Protein 1FFV (pdb70)

CATH classification: 3.10.20.30 (+1 more: 1.10.150.120)

Secondary structure (DSSP, 8-state):
-EEEEEEETTEEEEEEE-TT-BHHHIIIIIS--TTS----SSS-S-TTEEEETTEEEEGGGSBGGGGTT-EEE-GGGTSBTTBPPHHHHHHHHTT--SS-SSHHHHHHHHHHHHHH-SS--HHHHHHHTTT---SSS-SHHHHHHHHHHHHHHT-/-HHHHHHHHT-TT--PPPSSHHHHTTT----GGG---TT-EEEEEEE-SSSSEEEEEEE-HHHHHSTTEEEEE-HHHHGGGT-SEEE-TTS-EEESS--SEE-STT-EEEEEEESSHHHHHHHHHH-EEEEEE------HHHHTSTT---S-GGGTT--EETTEE-SSTTEEEEEEEE-HHHHHHHHHH-SEEEEEEEEE--B----SS--EEEEEEETTTTEEEEEE--S-HHHHHHHHHHHH---GGGEEEE----S--TTTTSS--HHHHHHHHHHHHHTS-EEEE--HHHHHHHSPEE--EEEEEEEEE-TT--EEEEEEEEEEE--SS------TT-TTTTGGGTTTTB--SEEEEEEEEE--SS--EES----SHHHHHHHHHHHHHHHHHHHT--TTHHHHHHBPPGGGPSEEPTTS-EE----HHHHHHHHHHHHTHHHHHHHHHHHHH-TT-SEEEEEEEEEEE--B----TTT-EETTEES-EEEEEEE-TTS-EEEEES---SSS-HHHHHHHHHHHHHT--GGGEEEE--BTTTSPP---S-TT-IIIIIHHHHHHHHHHHHHHHHHHHHHHTTS-GGGEEE-SSEEEESS-TT-EEEHHHHHHHHHH-PPTT--SSEEEEEEE--SS-B--EEEEEEEEEEETTT--EEEEEEEEEEE-BS-S-HHHHHHHHHHHHHHHHHHHHT----B-TT-PBPS-STTTS----TTTSPPPEEEE-----TTSTT-B---TTHHHHHHHHHHHHHHHHHHGGGT----PSP--HHHHHHHHHHTT---/--PPP-EEE--SSHHHHHHHHHHHGGGEEEESS-TTHHHHHHTTS---SEEEE-TT-GGG--EEEETTEEEEETT-BHHHHHH-HHHHHH-HHHHHHGGGSS-TTGGGT-BHHHHHHT--TT-SHHHHHHHTT-EEEEEETTEEEEEESTTTEEETTEES--TT-EEEEEEEEPPPTT-EEEEEEE-SSTTS--SEEEEEEEEEETTEEEEEEEEEESSSSS-EE-HHHHHTTBTSB--HHHHHHHHHHHHHT--PPPBTTB-HHHHHHHHHHHHHHHHHHHHHH--/-PEEEEEEETTEEEEEEE-TT-BHHHIIIIIS--TTS----SSS-S-TTEEEETTEEEEGGGSBGGG-TT-EEE-GGGTSBTTBPPHHHHHHHHTT--SS-SSHHHHHHHHHHHHHH-SS--HHHHHHHTTT---SSS-SHHHHHHHHHHHHHHT-/-HHHHHHHHT-TT--PPPSSHHHHTTT---BGGG---TT-EEEEEEE-SSSSEEEEEEE-HHHHHSTTEEEEE-HHHHGGGT-SEEE-TTSSEEESS-SSEE-STT-EEEEEEESSHHHHHHHHHH-EEEEEE------HHHHTSTT---S-GGGTT--EETTEE-SSTTEEEEEEEE-HHHHHHHHHH-SEEEEEEEEE--B----SS--EEEEEEETTTTEEEEEE--S-HHHHHHHHHHHH---GGGEEEE--B-S--TTTTSS--HHHHHHHHHHHHHTS-EEEE--HHHHHHHS-EE--EEEEEEEEE-TTS-EEEEEEEEEEE--SS----S-TT-TTTTGGGTTTTB--SSEEEEEEEE--SS-SEES----SHHHHHHHHHHHHHHHHHHTT--HHHHHHHHBPPGGGPSEEPTTS-EE----HHHHHHHHHHHHTHHHHHHHHHHHHHSTT-SEEEEEEEEEEE--B----TTT-EETTEES-EEEEEEE-TTS-EEEEES---SSS-HHHHHHHHHHHHHT--GGGEEEE--BTTTSPP---S-TT-IIIIIHHHHHHHHHHHHHHHHHHHHHHTTS-GGGEEE-SSEEEETTEEEEEEEHHHHHHHHHH---TT--SS-EEEEEE--SS-B--EEEEEEEEEEETTT--EEEEEEEEEEE-BS-S-HHHHHHHHHHHHHHHHHHHHT----B-TT-PBPS-STTTS----TTTSPPPEEEE-----TTSTT-B---TTHHHHHHHHHHHHHHHHHHGGGT----PSP--HHHHHHHHHHTT---/--PPP-EEE--SSHHHHHHHHHHHGGGEEEESS-TTHHHHHHTTS---SEEEE-TT-GGG--EEEETTEEEEETT-BHHHHHH-HHHHHH-HHHHHHGGGSS-HHHHTT-BHHHHHHT--TT-SHHHHHHHTT-EEEEEETTEEEEEESTTTEEETTEES--TT-EEEEEEEEPPPTT-EEEEEEE-SSTT---SEEEEEEEEEETTEEEEEEEEEESSSSS-EE-HHHHHTTBTSB--HHHHHHHHHHHHHH--PPPBTTB-HHHHHHHHHHHHHHHHHHHHHH--

Foldseek 3Di:
DDWAWAQELNRTDTDDDDQPAQQLCCCCPVVVVPLQDDDDQPQQAQSRWWAKQLRTDRSRPHTPVVRRVIYIYWLVNQADVNHHQLLVVLCVVLVVDDPSSSVRRLSNQLVRVCVVPLQDDLVSLCVSSRSHDDDPDPCPSSSRSSNRSSVVVVD/DLVVLLVQQCFFPAQDDFPPVVCVVVVNFDAFVVDDDVPEWEKDFQWAQFLKWFWDDKDQVQLCVQPFWDDKDFLVLVVVLPQQWAAFLQQWIGGLADDGMAQAGRDGHMMIIGRDPVSRVVSSVRIDTDTDGDAFFDDQVLCQDPPHDQRPPVCPPPQAGLAGGAPGNFWHYKDKFFDPVVQVVLQVPFPDKDKDKEAQFKFALLQVFFWKKKWAQAPVVRAIEIATQELFQQVVLVRCCVSRVRHSLRYKYFDGAARDPQFQHHDDHSQRVVQNVVNVVVNGIYIYGDDLLSSLAATAIAGGKTKMKMWGHHLVQATAEIEMEIEHEFESIANENEFSNCSQHVLVCLCWQFQHQGYMYMYIYGYGSGHGHHDGNQRNLLVSQLRNLLNSLLSCLVSVHDSLVSCLVGGDDQVCPLPAHSRGARAQGDHQNVQSVVQCVVVVVVVLVVVQVVQVVDLPRQKFKFKFKGWGKAWFAQFQQVRGHRVNHGQAKKKKWFAALQGAIEMEIQADDNPLRCQQLLLSLLSQLASGRSSRHGYDYGINNPHDHHRYDDSLNCCQHVVQNSNVFSNVLVVQLLVQFCVVLVHDSVQWDDRNFWIAGNPDRVRIAGSSRSSNCLQVPRDPPDHRGRMGMGIGRDPHTHMKIKMKMWMWMARLAQLDIDTPAIEIEIEFARGTHPNSLVVLLLVQLQVLCLSQAFAHWDADSSNHTPPSHCVRGDDDDPVRRDDYHYHYDHDFRPRGPRSGHGRNNNNNSGNNSSSQNRLQRSVSVLPRSGAHDRSYSVRSNVVCVVSVNHD/DDFDEAAEAEDQAQLVLLVCLVVQDPLEDECALCPVVVVCRRVPVDHRRYYYYDHNHCLLQDWDDDPQKIKGRQRQFLVCCLVPPCCCQFPVASNVVSPQAAHDVSRVRDGLNCLLQQQALLGDSLQVQQQQFKWWWKQHNVGIDIGTSQQQRDFHRDGPHDSSIDTTIIMGGGQDPQKFWDKDFDDPDRRGGGLKIKTWIFEDDPQATADIWIWMGQQARGIGTQVQLRVLGHPDGDDPVSLLSSLVSQLVPGDHDADPSHDNVVRSVVNSVNSSVTSVRRVVSGD/DWQWAWAAELNRTDTDTGDQPAQQLCCCCPVVVVVLQDDDDQPQQAQSNWKAKQLHTDRSRPHTPVVRRPIHIYWLVNQADPNHHQLLVVLCVVLVVDDPSRLPRRLSRQLVSLCVVPLQDDLVSQCVSSNSHDDDPDPCPSSSRSSNRSSVVVVD/DQVVLLVLQCFFPHQDDFPPPVCVVVVNFDAFVVDDDVPEWEKDFQWAQFLKWFWDDKDQVQLCVQPFWDDKFFLVLVVVLPQQWAAFLQQWIHGLADDGMAQGGRDGHMMIIGRDDVSRVVSSVRMDIDTDDDAFFDDLVLCQDPPHDQRCPVCPPPQAGLAGGADGNFWHYKDKFFDPVVQVVLQVDFPDKDKDKEWQFKFALQQVFFWKKKWAQAPVVRAIEMETQEQFFLVVLVRCCVSRVRHSLRYKYFHTAARDCQQQHHIDHSRNVVQNSVNVVVNGIYIYGDDLLSSLAATAIAGGKTKMKMFGDHLVLATAEIEMEIEHEFESIANENEFNNCSQHVLVCLVWQFAHQGYMYMYIYGYGSGHGHHDGNQRNLLVSQLRNLLNSLLSCLVSVHDSLVSCLNGGCDQVCPLPQHSRGARAQGDHQVVQSVVVCVVVVVVVLVVVQVVLVPDLPNQKFKFKFKGWGKAWFAQFQQVRGDRVNHGQAKKKKWFAALQGFIEMEIQADDNPLRCQQLLLSLLSQLASGRSSRYGYDYGISNPHDHHRYDDSLNCCQHVVQNSNVFSVVLVVQLLVQFCVVLVHDSVLWDDRRFWTAGNPDRPRIAGSSNSSNCLQVPRDPPDHRGGMGMGIGRDPHTHMKIKMKMWMWIARLAQLAIDTPAIEIEIEFARGTHVVSLVVLLLVQLQVLCLSQAFAHFDAPSSNHTPPSHCVRGDHDDPVRRDDYHYHYDHIFRVRGPRRGGRPNNVNNSGNNSRSQNRLQSSCSVLPRSGDHDNSYSVRSNVVCVVSVNRD/DDFDAAAEAEDAEQVVLLVCLVVQDPLEDECALCPVVVVCRRVPVDHRRYYYYDHNYVLLQDWDDDDQKIKGRQSAFLQCCLVPPCCCQFPVQSNVVSPQAADPVSRRRDGLNCLLLQQALLGDSLQVQQQQFKWWWKQHPVGIDIGTSVQQRDFHSDGPDDSSIDTTIMMGGGADPQKFWFKFFDDPDGRGGGLKMKIKIWADDPQATADIWIWIGQQHRGIGTLPVLRVLGHRGGDDPVSQLSSLVSQLVPGDHDDDPSHHNVVSSNVNSVNSSVGVVRRVVSGD

Nearest PDB structures (foldseek):
  1ffv-assembly1_F  TM=1.003E+00  e=1.567E-63  Hydrogenophaga pseudoflava
  1ffu-assembly1_F  TM=1.002E+00  e=3.130E-63  Hydrogenophaga pseudoflava
  1n60-assembly1_C  TM=9.886E-01  e=4.063E-43  Afipia carboxidovorans OM5
  1zxi-assembly1_F  TM=9.904E-01  e=2.683E-42  Afipia carboxidovorans OM5
  8uem-assembly1_E  TM=9.314E-01  e=3.978E-34  Mycolicibacterium smegmatis MC2 155

Organism: Hydrogenophaga pseudoflava (NCBI:txid47421)

Radius of gyration: 44.2 Å; Cα contacts (8 Å, |Δi|>4): 6588; chains: 6; bounding box: 109×116×133 Å

Structure (mmCIF, N/CA/C/O backbone):
data_1FFV
#
_entry.id   1FFV
#
_cell.length_a   86.373
_cell.length_b   193.793
_cell.length_c   218.755
_cell.angle_alpha   90.00
_cell.angle_beta   90.00
_cell.angle_gamma   90.00
#
_symmetry.space_group_name_H-M   'P 21 21 21'
#
loop_
_entity.id
_entity.type
_entity.pdbx_description
1 polymer 'CUTS, IRON-SULFUR PROTEIN OF CARBON MONOXIDE DEHYDROGENASE'
2 polymer 'CUTL, MOLYBDOPROTEIN OF CARBON MONOXIDE DEHYDROGENASE'
3 polymer 'CUTM, FLAVOPROTEIN OF CARBON MONOXIDE DEHYDROGENASE'
4 non-polymer 'FE2/S2 (INORGANIC) CLUSTER'
5 non-polymer '(MOLYBDOPTERIN-CYTOSINE DINUCLEOTIDE-S,S)-DIOXO-AQUA-MOLYBDENUM(V)'
6 non-polymer 'FLAVIN-ADENINE DINUCLEOTIDE'
7 water water
#
loop_
_atom_site.group_PDB
_atom_site.id
_atom_site.type_symbol
_atom_site.label_atom_id
_atom_site.label_alt_id
_atom_site.label_comp_id
_atom_site.label_asym_id
_atom_site.label_entity_id
_atom_site.label_seq_id
_atom_site.pdbx_PDB_ins_code
_atom_site.Cartn_x
_atom_site.Cartn_y
_atom_site.Cartn_z
_atom_site.occupancy
_atom_site.B_iso_or_equiv
_atom_site.auth_seq_id
_atom_site.auth_comp_id
_atom_site.auth_asym_id
_atom_site.auth_atom_id
_atom_site.pdbx_PDB_model_num
ATOM 1 N N . LYS A 1 3 ? 28.686 49.852 102.637 1.00 41.23 3 LYS A N 1
ATOM 2 C CA . LYS A 1 3 ? 27.688 50.179 101.630 1.00 41.61 3 LYS A CA 1
ATOM 3 C C . LYS A 1 3 ? 26.607 49.114 101.493 1.00 40.92 3 LYS A C 1
ATOM 4 O O . LYS A 1 3 ? 26.876 47.913 101.600 1.00 40.95 3 LYS A O 1
ATOM 10 N N . LYS A 1 4 ? 25.375 49.570 101.286 1.00 40.26 4 LYS A N 1
ATOM 11 C CA . LYS A 1 4 ? 24.243 48.671 101.119 1.00 39.70 4 LYS A CA 1
ATOM 12 C C . LYS A 1 4 ? 23.705 48.707 99.701 1.00 39.37 4 LYS A C 1
ATOM 13 O O . LYS A 1 4 ? 23.484 49.780 99.139 1.00 39.53 4 LYS A O 1
ATOM 19 N N . ILE A 1 5 ? 23.540 47.527 99.111 1.00 38.74 5 ILE A N 1
ATOM 20 C CA . ILE A 1 5 ? 23.005 47.407 97.763 1.00 38.46 5 ILE A CA 1
ATOM 21 C C . ILE A 1 5 ? 21.495 47.462 97.877 1.00 38.15 5 ILE A C 1
ATOM 22 O O . ILE A 1 5 ? 20.894 46.662 98.594 1.00 38.33 5 ILE A O 1
ATOM 27 N N . ILE A 1 6 ? 20.883 48.403 97.172 1.00 37.75 6 ILE A N 1
ATOM 28 C CA . ILE A 1 6 ? 19.437 48.548 97.211 1.00 37.22 6 ILE A CA 1
ATOM 29 C C . ILE A 1 6 ? 18.861 48.534 95.807 1.00 37.31 6 ILE A C 1
ATOM 30 O O . ILE A 1 6 ? 19.578 48.708 94.821 1.00 37.29 6 ILE A O 1
ATOM 35 N N . THR A 1 7 ? 17.556 48.322 95.727 1.00 37.38 7 THR A N 1
ATOM 36 C CA . THR A 1 7 ? 16.860 48.327 94.455 1.00 37.63 7 THR A CA 1
ATOM 37 C C . THR A 1 7 ? 15.667 49.249 94.632 1.00 37.47 7 THR A C 1
ATOM 38 O O . THR A 1 7 ? 14.729 48.932 95.365 1.00 37.89 7 THR A O 1
ATOM 42 N N . VAL A 1 8 ? 15.739 50.420 94.013 1.00 37.12 8 VAL A N 1
ATOM 43 C CA . VAL A 1 8 ? 14.665 51.394 94.102 1.00 36.90 8 VAL A CA 1
ATOM 44 C C . VAL A 1 8 ? 13.987 51.537 92.754 1.00 37.17 8 VAL A C 1
ATOM 45 O O . VAL A 1 8 ? 14.653 51.644 91.730 1.00 37.37 8 VAL A O 1
ATOM 49 N N . ASN A 1 9 ? 12.662 51.548 92.764 1.00 37.45 9 ASN A N 1
ATOM 50 C CA . ASN A 1 9 ? 11.884 51.730 91.548 1.00 37.86 9 ASN A CA 1
ATOM 51 C C . ASN A 1 9 ? 11.694 53.235 91.389 1.00 37.01 9 ASN A C 1
ATOM 52 O O . ASN A 1 9 ? 10.867 53.821 92.087 1.00 36.88 9 ASN A O 1
ATOM 57 N N . VAL A 1 10 ? 12.476 53.863 90.513 1.00 36.14 10 VAL A N 1
ATOM 58 C CA . VAL A 1 10 ? 12.362 55.305 90.299 1.00 35.20 10 VAL A CA 1
ATOM 59 C C . VAL A 1 10 ? 11.691 55.612 88.975 1.00 35.37 10 VAL A C 1
ATOM 60 O O . VAL A 1 10 ? 12.242 55.345 87.906 1.00 35.28 10 VAL A O 1
ATOM 64 N N . ASN A 1 11 ? 10.497 56.186 89.058 1.00 35.32 11 ASN A N 1
ATOM 65 C CA . ASN A 1 11 ? 9.726 56.537 87.876 1.00 35.67 11 ASN A CA 1
ATOM 66 C C . ASN A 1 11 ? 9.459 55.317 86.989 1.00 36.04 11 ASN A C 1
ATOM 67 O O . ASN A 1 11 ? 9.574 55.384 85.761 1.00 35.83 11 ASN A O 1
ATOM 72 N N . GLY A 1 12 ? 9.124 54.201 87.634 1.00 36.46 12 GLY A N 1
ATOM 73 C CA . GLY A 1 12 ? 8.805 52.978 86.923 1.00 37.47 12 GLY A CA 1
ATOM 74 C C . GLY A 1 12 ? 9.954 52.076 86.519 1.00 38.23 12 GLY A C 1
ATOM 75 O O . GLY A 1 12 ? 9.721 50.967 86.033 1.00 38.41 12 GLY A O 1
ATOM 76 N N . LYS A 1 13 ? 11.186 52.529 86.725 1.00 38.97 13 LYS A N 1
ATOM 77 C CA . LYS A 1 13 ? 12.354 51.738 86.358 1.00 39.49 13 LYS A CA 1
ATOM 78 C C . LYS A 1 13 ? 13.150 51.318 87.580 1.00 39.33 13 LYS A C 1
ATOM 79 O O . LYS A 1 13 ? 13.418 52.125 88.469 1.00 38.87 13 LYS A O 1
ATOM 85 N N . ALA A 1 14 ? 13.522 50.043 87.614 1.00 39.33 14 ALA A N 1
ATOM 86 C CA . ALA A 1 14 ? 14.291 49.488 88.718 1.00 39.09 14 ALA A CA 1
ATOM 87 C C . ALA A 1 14 ? 15.738 49.994 88.685 1.00 38.99 14 ALA A C 1
ATOM 88 O O . ALA A 1 14 ? 16.377 50.015 87.633 1.00 38.62 14 ALA A O 1
ATOM 90 N N . GLN A 1 15 ? 16.230 50.419 89.847 1.00 38.86 15 GLN A N 1
ATOM 91 C CA . GLN A 1 15 ? 17.586 50.932 89.985 1.00 38.83 15 GLN A CA 1
ATOM 92 C C . GLN A 1 15 ? 18.323 50.231 91.114 1.00 39.07 15 GLN A C 1
ATOM 93 O O . GLN A 1 15 ? 18.058 50.481 92.294 1.00 39.30 15 GLN A O 1
ATOM 99 N N . GLU A 1 16 ? 19.243 49.343 90.756 1.00 38.99 16 GLU A N 1
ATOM 100 C CA . GLU A 1 16 ? 20.026 48.635 91.758 1.00 39.29 16 GLU A CA 1
ATOM 101 C C . GLU A 1 16 ? 21.339 49.389 91.914 1.00 38.60 16 GLU A C 1
ATOM 102 O O . GLU A 1 16 ? 22.135 49.459 90.983 1.00 38.61 16 GLU A O 1
ATOM 108 N N . LYS A 1 17 ? 21.544 49.973 93.089 1.00 38.11 17 LYS A N 1
ATOM 109 C CA . LYS A 1 17 ? 22.742 50.760 93.361 1.00 37.53 17 LYS A CA 1
ATOM 110 C C . LYS A 1 17 ? 23.344 50.446 94.718 1.00 37.27 17 LYS A C 1
ATOM 111 O O . LYS A 1 17 ? 22.655 49.954 95.613 1.00 37.26 17 LYS A O 1
ATOM 117 N N . ALA A 1 18 ? 24.636 50.736 94.855 1.00 36.98 18 ALA A N 1
ATOM 118 C CA . ALA A 1 18 ? 25.359 50.549 96.110 1.00 36.84 18 ALA A CA 1
ATOM 119 C C . ALA A 1 18 ? 25.436 51.948 96.730 1.00 36.73 18 ALA A C 1
ATOM 120 O O . ALA A 1 18 ? 25.996 52.873 96.133 1.00 36.91 18 ALA A O 1
ATOM 122 N N . VAL A 1 19 ? 24.848 52.109 97.912 1.00 36.52 19 VAL A N 1
ATOM 123 C CA . VAL A 1 19 ? 24.815 53.411 98.571 1.00 35.95 19 VAL A CA 1
ATOM 124 C C . VAL A 1 19 ? 25.384 53.441 99.983 1.00 35.70 19 VAL A C 1
ATOM 125 O O . VAL A 1 19 ? 25.405 52.427 100.680 1.00 35.36 19 VAL A O 1
ATOM 129 N N . GLU A 1 20 ? 25.897 54.604 100.372 1.00 35.78 20 GLU A N 1
ATOM 130 C CA . GLU A 1 20 ? 26.415 54.805 101.719 1.00 35.73 20 GLU A CA 1
ATOM 131 C C . GLU A 1 20 ? 25.189 55.174 102.524 1.00 34.41 20 GLU A C 1
ATOM 132 O O . GLU A 1 20 ? 24.377 55.981 102.078 1.00 34.59 20 GLU A O 1
ATOM 138 N N . PRO A 1 21 ? 25.037 54.590 103.721 1.00 33.17 21 PRO A N 1
ATOM 139 C CA . PRO A 1 21 ? 23.892 54.855 104.599 1.00 31.93 21 PRO A CA 1
ATOM 140 C C . PRO A 1 21 ? 23.554 56.339 104.809 1.00 30.67 21 PRO A C 1
ATOM 141 O O . PRO A 1 21 ? 22.378 56.717 104.779 1.00 30.39 21 PRO A O 1
ATOM 145 N N . ARG A 1 22 ? 24.575 57.180 104.959 1.00 28.91 22 ARG A N 1
ATOM 146 C CA . ARG A 1 22 ? 24.354 58.604 105.184 1.00 27.83 22 ARG A CA 1
ATOM 147 C C . ARG A 1 22 ? 23.872 59.408 103.978 1.00 27.76 22 ARG A C 1
ATOM 148 O O . ARG A 1 22 ? 23.513 60.579 104.124 1.00 28.06 22 ARG A O 1
ATOM 156 N N . THR A 1 23 ? 23.846 58.795 102.799 1.00 27.45 23 THR A N 1
ATOM 157 C CA . THR A 1 23 ? 23.415 59.508 101.598 1.00 27.01 23 THR A CA 1
ATOM 158 C C . THR A 1 23 ? 21.934 59.859 101.607 1.00 26.50 23 THR A C 1
ATOM 159 O O . THR A 1 23 ? 21.075 58.979 101.604 1.00 26.86 23 THR A O 1
ATOM 163 N N . LEU A 1 24 ? 21.653 61.156 101.634 1.00 25.70 24 LEU A N 1
ATOM 164 C CA . LEU A 1 24 ? 20.288 61.676 101.618 1.00 24.77 24 LEU A CA 1
ATOM 165 C C . LEU A 1 24 ? 19.647 61.325 100.268 1.00 24.10 24 LEU A C 1
ATOM 166 O O . LEU A 1 24 ? 20.303 61.405 99.225 1.00 23.92 24 LEU A O 1
ATOM 171 N N . LEU A 1 25 ? 18.375 60.937 100.282 1.00 23.29 25 LEU A N 1
ATOM 172 C CA . LEU A 1 25 ? 17.685 60.576 99.043 1.00 22.63 25 LEU A CA 1
ATOM 173 C C . LEU A 1 25 ? 17.768 61.666 97.977 1.00 22.52 25 LEU A C 1
ATOM 174 O O . LEU A 1 25 ? 17.897 61.366 96.791 1.00 22.71 25 LEU A O 1
ATOM 179 N N . ILE A 1 26 ? 17.702 62.926 98.399 1.00 22.44 26 ILE A N 1
ATOM 180 C CA . ILE A 1 26 ? 17.773 64.047 97.468 1.00 22.48 26 ILE A CA 1
ATOM 181 C C . ILE A 1 26 ? 19.075 64.049 96.653 1.00 22.71 26 ILE A C 1
ATOM 182 O O . ILE A 1 26 ? 19.057 64.348 95.453 1.00 23.09 26 ILE A O 1
ATOM 187 N N . HIS A 1 27 ? 20.191 63.702 97.296 1.00 22.68 27 HIS A N 1
ATOM 188 C CA . HIS A 1 27 ? 21.486 63.659 96.612 1.00 22.28 27 HIS A CA 1
ATOM 189 C C . HIS A 1 27 ? 21.611 62.415 95.748 1.00 22.89 27 HIS A C 1
ATOM 190 O O . HIS A 1 27 ? 22.277 62.432 94.711 1.00 22.83 27 HIS A O 1
ATOM 197 N N . PHE A 1 28 ? 20.980 61.329 96.186 1.00 23.11 28 PHE A N 1
ATOM 198 C CA . PHE A 1 28 ? 20.993 60.086 95.428 1.00 23.61 28 PHE A CA 1
ATOM 199 C C . PHE A 1 28 ? 20.287 60.338 94.086 1.00 24.18 28 PHE A C 1
ATOM 200 O O . PHE A 1 28 ? 20.799 59.963 93.023 1.00 24.14 28 PHE A O 1
ATOM 208 N N . LEU A 1 29 ? 19.125 60.994 94.137 1.00 24.40 29 LEU A N 1
ATOM 209 C CA . LEU A 1 29 ? 18.356 61.299 92.927 1.00 24.31 29 LEU A CA 1
ATOM 210 C C . LEU A 1 29 ? 19.092 62.290 92.020 1.00 24.13 29 LEU A C 1
ATOM 211 O O . LEU A 1 29 ? 19.208 62.091 90.809 1.00 24.10 29 LEU A O 1
ATOM 216 N N . ARG A 1 30 ? 19.588 63.364 92.612 1.00 24.04 30 ARG A N 1
ATOM 217 C CA . ARG A 1 30 ? 20.276 64.386 91.847 1.00 24.30 30 ARG A CA 1
ATOM 218 C C . ARG A 1 30 ? 21.665 64.011 91.335 1.00 24.76 30 ARG A C 1
ATOM 219 O O . ARG A 1 30 ? 22.000 64.291 90.182 1.00 24.70 30 ARG A O 1
ATOM 227 N N . GLU A 1 31 ? 22.460 63.377 92.195 1.00 25.37 31 GLU A N 1
ATOM 228 C CA . GLU A 1 31 ? 23.843 63.026 91.872 1.00 25.72 31 GLU A CA 1
ATOM 229 C C . GLU A 1 31 ? 24.075 61.693 91.202 1.00 26.20 31 GLU A C 1
ATOM 230 O O . GLU A 1 31 ? 24.913 61.596 90.302 1.00 26.65 31 GLU A O 1
ATOM 236 N N . GLU A 1 32 ? 23.381 60.657 91.662 1.00 26.40 32 GLU A N 1
ATOM 237 C CA . GLU A 1 32 ? 23.545 59.335 91.080 1.00 26.58 32 GLU A CA 1
ATOM 238 C C . GLU A 1 32 ? 22.689 59.123 89.831 1.00 26.54 32 GLU A C 1
ATOM 239 O O . GLU A 1 32 ? 23.170 58.597 88.830 1.00 26.48 32 GLU A O 1
ATOM 245 N N . LEU A 1 33 ? 21.425 59.535 89.883 1.00 26.23 33 LEU A N 1
ATOM 246 C CA . LEU A 1 33 ? 20.527 59.334 88.754 1.00 25.82 33 LEU A CA 1
ATOM 247 C C . LEU A 1 33 ? 20.385 60.538 87.841 1.00 25.68 33 LEU A C 1
ATOM 248 O O . LEU A 1 33 ? 19.780 60.431 86.774 1.00 25.73 33 LEU A O 1
ATOM 253 N N . ASN A 1 34 ? 20.955 61.672 88.245 1.00 25.21 34 ASN A N 1
ATOM 254 C CA . ASN A 1 34 ? 20.865 62.905 87.467 1.00 25.20 34 ASN A CA 1
ATOM 255 C C . ASN A 1 34 ? 19.415 63.402 87.271 1.00 24.75 34 ASN A C 1
ATOM 256 O O . ASN A 1 34 ? 19.060 63.967 86.233 1.00 24.03 34 ASN A O 1
ATOM 261 N N . LEU A 1 35 ? 18.582 63.151 88.277 1.00 24.41 35 LEU A N 1
ATOM 262 C CA . LEU A 1 35 ? 17.195 63.589 88.276 1.00 24.21 35 LEU A CA 1
ATOM 263 C C . LEU A 1 35 ? 17.242 64.889 89.063 1.00 23.86 35 LEU A C 1
ATOM 264 O O . LEU A 1 35 ? 16.892 64.957 90.243 1.00 24.06 35 LEU A O 1
ATOM 269 N N . THR A 1 36 ? 17.710 65.920 88.375 1.00 23.78 36 THR A N 1
ATOM 270 C CA . THR A 1 36 ? 17.902 67.239 88.947 1.00 23.31 36 THR A CA 1
ATOM 271 C C . THR A 1 36 ? 16.685 68.164 89.065 1.00 23.13 36 THR A C 1
ATOM 272 O O . THR A 1 36 ? 16.830 69.359 89.361 1.00 22.69 36 THR A O 1
ATOM 276 N N . GLY A 1 37 ? 15.491 67.606 88.873 1.00 22.80 37 GLY A N 1
ATOM 277 C CA . GLY A 1 37 ? 14.271 68.392 89.011 1.00 22.34 37 GLY A CA 1
ATOM 278 C C . GLY A 1 37 ? 14.082 68.757 90.477 1.00 22.30 37 GLY A C 1
ATOM 279 O O . GLY A 1 37 ? 13.804 69.912 90.818 1.00 22.25 37 GLY A O 1
ATOM 280 N N . ALA A 1 38 ? 14.231 67.762 91.349 1.00 21.99 38 ALA A N 1
ATOM 281 C CA . ALA A 1 38 ? 14.115 67.972 92.785 1.00 21.75 38 ALA A CA 1
ATOM 282 C C . ALA A 1 38 ? 15.248 68.907 93.201 1.00 21.96 38 ALA A C 1
ATOM 283 O O . ALA A 1 38 ? 16.392 68.756 92.744 1.00 21.67 38 ALA A O 1
ATOM 285 N N . HIS A 1 39 ? 14.924 69.875 94.056 1.00 21.94 39 HIS A N 1
ATOM 286 C CA . HIS A 1 39 ? 15.897 70.857 94.516 1.00 22.47 39 HIS A CA 1
ATOM 287 C C . HIS A 1 39 ? 16.112 70.886 96.024 1.00 22.73 39 HIS A C 1
ATOM 288 O O . HIS A 1 39 ? 15.401 70.225 96.787 1.00 23.52 39 HIS A O 1
ATOM 295 N N . ILE A 1 40 ? 17.100 71.675 96.437 1.00 22.65 40 ILE A N 1
ATOM 296 C CA . ILE A 1 40 ? 17.443 71.861 97.842 1.00 22.68 40 ILE A CA 1
ATOM 297 C C . ILE A 1 40 ? 17.335 73.357 98.137 1.00 22.80 40 ILE A C 1
ATOM 298 O O . ILE A 1 40 ? 17.923 74.172 97.426 1.00 23.31 40 ILE A O 1
ATOM 303 N N . GLY A 1 41 ? 16.589 73.711 99.181 1.00 22.93 41 GLY A N 1
ATOM 304 C CA . GLY A 1 41 ? 16.430 75.110 99.543 1.00 22.87 41 GLY A CA 1
ATOM 305 C C . GLY A 1 41 ? 16.681 75.386 101.014 1.00 23.34 41 GLY A C 1
ATOM 306 O O . GLY A 1 41 ? 16.642 76.542 101.451 1.00 23.49 41 GLY A O 1
ATOM 307 N N . CYS A 1 42 ? 16.960 74.334 101.779 1.00 23.52 42 CYS A N 1
ATOM 308 C CA . CYS A 1 42 ? 17.204 74.468 103.209 1.00 24.26 42 CYS A CA 1
ATOM 309 C C . CYS A 1 42 ? 17.812 73.191 103.751 1.00 24.63 42 CYS A C 1
ATOM 310 O O . CYS A 1 42 ? 17.825 72.170 103.062 1.00 24.84 42 CYS A O 1
ATOM 313 N N . GLU A 1 43 ? 18.305 73.250 104.989 1.00 25.04 43 GLU A N 1
ATOM 314 C CA . GLU A 1 43 ? 18.909 72.086 105.645 1.00 25.67 43 GLU A CA 1
ATOM 315 C C . GLU A 1 43 ? 18.133 71.703 106.898 1.00 25.82 43 GLU A C 1
ATOM 316 O O . GLU A 1 43 ? 18.504 70.763 107.604 1.00 26.45 43 GLU A O 1
ATOM 322 N N . THR A 1 44 ? 17.031 72.412 107.138 1.00 25.79 44 THR A N 1
ATOM 323 C CA . THR A 1 44 ? 16.185 72.203 108.307 1.00 25.63 44 THR A CA 1
ATOM 324 C C . THR A 1 44 ? 14.858 71.473 108.055 1.00 25.99 44 THR A C 1
ATOM 325 O O . THR A 1 44 ? 14.053 71.322 108.979 1.00 25.83 44 THR A O 1
ATOM 329 N N . SER A 1 45 ? 14.624 71.058 106.808 1.00 25.45 45 SER A N 1
ATOM 330 C CA . SER A 1 45 ? 13.415 70.329 106.406 1.00 25.33 45 SER A CA 1
ATOM 331 C C . SER A 1 45 ? 12.127 71.155 106.262 1.00 25.33 45 SER A C 1
ATOM 332 O O . SER A 1 45 ? 11.028 70.597 106.298 1.00 25.41 45 SER A O 1
ATOM 335 N N . HIS A 1 46 ? 12.261 72.459 106.033 1.00 25.23 46 HIS A N 1
ATOM 336 C CA . HIS A 1 46 ? 11.106 73.344 105.889 1.00 25.00 46 HIS A CA 1
ATOM 337 C C . HIS A 1 46 ? 10.586 73.624 104.473 1.00 25.17 46 HIS A C 1
ATOM 338 O O . HIS A 1 46 ? 9.377 73.584 104.242 1.00 24.46 46 HIS A O 1
ATOM 345 N N . CYS A 1 47 ? 11.492 73.934 103.546 1.00 24.93 47 CYS A N 1
ATOM 346 C CA . CYS A 1 47 ? 11.104 74.333 102.192 1.00 25.05 47 CYS A CA 1
ATOM 347 C C . CYS A 1 47 ? 10.283 73.395 101.315 1.00 25.07 47 CYS A C 1
ATOM 348 O O . CYS A 1 47 ? 9.361 73.851 100.622 1.00 24.95 47 CYS A O 1
ATOM 351 N N . GLY A 1 48 ? 10.618 72.107 101.331 1.00 24.46 48 GLY A N 1
ATOM 352 C CA . GLY A 1 48 ? 9.888 71.137 100.537 1.00 24.14 48 GLY A CA 1
ATOM 353 C C . GLY A 1 48 ? 10.203 71.116 99.051 1.00 24.48 48 GLY A C 1
ATOM 354 O O . GLY A 1 48 ? 9.467 70.509 98.272 1.00 24.64 48 GLY A O 1
ATOM 355 N N . ALA A 1 49 ? 11.297 71.757 98.648 1.00 24.51 49 ALA A N 1
ATOM 356 C CA . ALA A 1 49 ? 11.689 71.793 97.233 1.00 24.41 49 ALA A CA 1
ATOM 357 C C . ALA A 1 49 ? 12.232 70.442 96.787 1.00 24.41 49 ALA A C 1
ATOM 358 O O . ALA A 1 49 ? 12.436 70.203 95.594 1.00 24.88 49 ALA A O 1
ATOM 360 N N . CYS A 1 50 ? 12.418 69.554 97.758 1.00 24.30 50 CYS A N 1
ATOM 361 C CA . CYS A 1 50 ? 12.957 68.214 97.548 1.00 23.97 50 CYS A CA 1
ATOM 362 C C . CYS A 1 50 ? 11.870 67.127 97.578 1.00 23.57 50 CYS A C 1
ATOM 363 O O . CYS A 1 50 ? 12.166 65.922 97.507 1.00 22.32 50 CYS A O 1
ATOM 366 N N . THR A 1 51 ? 10.622 67.559 97.732 1.00 23.07 51 THR A N 1
ATOM 367 C CA . THR A 1 51 ? 9.491 66.644 97.786 1.00 23.18 51 THR A CA 1
ATOM 368 C C . THR A 1 51 ? 9.371 65.703 96.588 1.00 23.60 51 THR A C 1
ATOM 369 O O . THR A 1 51 ? 9.412 66.133 95.433 1.00 23.42 51 THR A O 1
ATOM 373 N N . VAL A 1 52 ? 9.243 64.414 96.888 1.00 24.09 52 VAL A N 1
ATOM 374 C CA . VAL A 1 52 ? 9.044 63.362 95.893 1.00 24.85 52 VAL A CA 1
ATOM 375 C C . VAL A 1 52 ? 7.970 62.438 96.469 1.00 25.56 52 VAL A C 1
ATOM 376 O O . VAL A 1 52 ? 7.658 62.518 97.653 1.00 26.03 52 VAL A O 1
ATOM 380 N N . ASP A 1 53 ? 7.377 61.590 95.637 1.00 26.53 53 ASP A N 1
ATOM 381 C CA . ASP A 1 53 ? 6.345 60.663 96.109 1.00 27.16 53 ASP A CA 1
ATOM 382 C C . ASP A 1 53 ? 7.025 59.325 96.395 1.00 27.66 53 ASP A C 1
ATOM 383 O O . ASP A 1 53 ? 7.715 58.774 95.534 1.00 28.09 53 ASP A O 1
ATOM 388 N N . ILE A 1 54 ? 6.906 58.854 97.633 1.00 27.77 54 ILE A N 1
ATOM 389 C CA . ILE A 1 54 ? 7.515 57.591 98.029 1.00 27.81 54 ILE A CA 1
ATOM 390 C C . ILE A 1 54 ? 6.465 56.676 98.629 1.00 27.89 54 ILE A C 1
ATOM 391 O O . ILE A 1 54 ? 5.866 56.998 99.649 1.00 28.33 54 ILE A O 1
ATOM 396 N N . ASP A 1 55 ? 6.264 55.529 97.995 1.00 28.07 55 ASP A N 1
ATOM 397 C CA . ASP A 1 55 ? 5.304 54.540 98.462 1.00 28.23 55 ASP A CA 1
ATOM 398 C C . ASP A 1 55 ? 3.942 55.162 98.767 1.00 27.99 55 ASP A C 1
ATOM 399 O O . ASP A 1 55 ? 3.398 54.995 99.858 1.00 27.72 55 ASP A O 1
ATOM 404 N N . GLY A 1 56 ? 3.438 55.926 97.801 1.00 27.71 56 GLY A N 1
ATOM 405 C CA . GLY A 1 56 ? 2.142 56.565 97.934 1.00 27.57 56 GLY A CA 1
ATOM 406 C C . GLY A 1 56 ? 2.034 57.834 98.761 1.00 27.76 56 GLY A C 1
ATOM 407 O O . GLY A 1 56 ? 0.923 58.346 98.922 1.00 27.93 56 GLY A O 1
ATOM 408 N N . ARG A 1 57 ? 3.153 58.361 99.264 1.00 27.36 57 ARG A N 1
ATOM 409 C CA . ARG A 1 57 ? 3.122 59.581 100.085 1.00 27.23 57 ARG A CA 1
ATOM 410 C C . ARG A 1 57 ? 4.176 60.643 99.723 1.00 26.90 57 ARG A C 1
ATOM 411 O O . ARG A 1 57 ? 5.296 60.313 99.314 1.00 27.20 57 ARG A O 1
ATOM 419 N N . SER A 1 58 ? 3.836 61.913 99.946 1.00 26.39 58 SER A N 1
ATOM 420 C CA . SER A 1 58 ? 4.762 63.026 99.694 1.00 25.83 58 SER A CA 1
ATOM 421 C C . SER A 1 58 ? 5.778 63.025 100.828 1.00 25.38 58 SER A C 1
ATOM 422 O O . SER A 1 58 ? 5.404 63.002 102.002 1.00 25.27 58 SER A O 1
ATOM 425 N N . VAL A 1 59 ? 7.056 63.072 100.472 1.00 24.95 59 VAL A N 1
ATOM 426 C CA . VAL A 1 59 ? 8.137 63.054 101.447 1.00 24.60 59 VAL A CA 1
ATOM 427 C C . VAL A 1 59 ? 9.257 64.011 101.026 1.00 24.85 59 VAL A C 1
ATOM 428 O O . VAL A 1 59 ? 9.562 64.137 99.838 1.00 24.85 59 VAL A O 1
ATOM 432 N N . LYS A 1 60 ? 9.831 64.718 101.997 1.00 24.60 60 LYS A N 1
ATOM 433 C CA . LYS A 1 60 ? 10.937 65.625 101.725 1.00 24.25 60 LYS A CA 1
ATOM 434 C C . LYS A 1 60 ? 12.202 64.759 101.657 1.00 24.49 60 LYS A C 1
ATOM 435 O O . LYS A 1 60 ? 12.726 64.328 102.684 1.00 24.48 60 LYS A O 1
ATOM 441 N N . SER A 1 61 ? 12.651 64.466 100.435 1.00 24.75 61 SER A N 1
ATOM 442 C CA . SER A 1 61 ? 13.831 63.617 100.201 1.00 24.52 61 SER A CA 1
ATOM 443 C C . SER A 1 61 ? 15.132 64.023 100.892 1.00 24.85 61 SER A C 1
ATOM 444 O O . SER A 1 61 ? 16.098 63.259 100.878 1.00 25.22 61 SER A O 1
ATOM 447 N N . CYS A 1 62 ? 15.177 65.223 101.468 1.00 24.82 62 CYS A N 1
ATOM 448 C CA . CYS A 1 62 ? 16.378 65.669 102.171 1.00 25.02 62 CYS A CA 1
ATOM 449 C C . CYS A 1 62 ? 16.395 65.166 103.611 1.00 24.80 62 CYS A C 1
ATOM 450 O O . CYS A 1 62 ? 17.390 65.342 104.311 1.00 24.79 62 CYS A O 1
ATOM 453 N N . THR A 1 63 ? 15.287 64.565 104.053 1.00 24.56 63 THR A N 1
ATOM 454 C CA . THR A 1 63 ? 15.169 64.042 105.413 1.00 24.62 63 THR A CA 1
ATOM 455 C C . THR A 1 63 ? 14.790 62.557 105.358 1.00 25.02 63 THR A C 1
ATOM 456 O O . THR A 1 63 ? 14.045 62.046 106.199 1.00 25.35 63 THR A O 1
ATOM 460 N N . HIS A 1 64 ? 15.348 61.864 104.371 1.00 25.21 64 HIS A N 1
ATOM 461 C CA . HIS A 1 64 ? 15.100 60.446 104.144 1.00 25.39 64 HIS A CA 1
ATOM 462 C C . HIS A 1 64 ? 16.405 59.930 103.545 1.00 25.70 64 HIS A C 1
ATOM 463 O O . HIS A 1 64 ? 17.065 60.643 102.790 1.00 26.23 64 HIS A O 1
ATOM 470 N N . LEU A 1 65 ? 16.815 58.726 103.921 1.00 26.39 65 LEU A N 1
ATOM 471 C CA . LEU A 1 65 ? 18.058 58.169 103.391 1.00 26.42 65 LEU A CA 1
ATOM 472 C C . LEU A 1 65 ? 17.745 57.317 102.178 1.00 26.47 65 LEU A C 1
ATOM 473 O O . LEU A 1 65 ? 16.695 56.681 102.106 1.00 26.22 65 LEU A O 1
ATOM 478 N N . ALA A 1 66 ? 18.663 57.314 101.220 1.00 26.82 66 ALA A N 1
ATOM 479 C CA . ALA A 1 66 ? 18.502 56.531 100.008 1.00 27.35 66 ALA A CA 1
ATOM 480 C C . ALA A 1 66 ? 18.391 55.050 100.361 1.00 27.58 66 ALA A C 1
ATOM 481 O O . ALA A 1 66 ? 17.575 54.335 99.787 1.00 28.07 66 ALA A O 1
ATOM 483 N N . VAL A 1 67 ? 19.170 54.614 101.348 1.00 28.01 67 VAL A N 1
ATOM 484 C CA . VAL A 1 67 ? 19.163 53.217 101.778 1.00 28.95 67 VAL A CA 1
ATOM 485 C C . VAL A 1 67 ? 17.793 52.750 102.284 1.00 29.38 67 VAL A C 1
ATOM 486 O O . VAL A 1 67 ? 17.453 51.572 102.174 1.00 29.80 67 VAL A O 1
ATOM 490 N N . GLN A 1 68 ? 17.000 53.674 102.815 1.00 29.70 68 GLN A N 1
ATOM 491 C CA . GLN A 1 68 ? 15.678 53.320 103.324 1.00 30.34 68 GLN A CA 1
ATOM 492 C C . GLN A 1 68 ? 14.700 53.002 102.196 1.00 30.85 68 GLN A C 1
ATOM 493 O O . GLN A 1 68 ? 13.645 52.416 102.434 1.00 31.18 68 GLN A O 1
ATOM 499 N N . CYS A 1 69 ? 15.078 53.354 100.967 1.00 31.20 69 CYS A N 1
ATOM 500 C CA . CYS A 1 69 ? 14.231 53.137 99.802 1.00 31.21 69 CYS A CA 1
ATOM 501 C C . CYS A 1 69 ? 14.353 51.783 99.115 1.00 31.76 69 CYS A C 1
ATOM 502 O O . CYS A 1 69 ? 13.821 51.592 98.019 1.00 31.63 69 CYS A O 1
ATOM 505 N N . ASP A 1 70 ? 15.050 50.845 99.751 1.00 32.43 70 ASP A N 1
ATOM 506 C CA . ASP A 1 70 ? 15.198 49.507 99.191 1.00 33.04 70 ASP A CA 1
ATOM 507 C C . ASP A 1 70 ? 13.798 48.902 99.066 1.00 33.21 70 ASP A C 1
ATOM 508 O O . ASP A 1 70 ? 13.095 48.745 100.061 1.00 33.60 70 ASP A O 1
ATOM 513 N N . GLY A 1 71 ? 13.378 48.627 97.836 1.00 33.48 71 GLY A N 1
ATOM 514 C CA . GLY A 1 71 ? 12.059 48.062 97.608 1.00 34.14 71 GLY A CA 1
ATOM 515 C C . GLY A 1 71 ? 10.938 49.090 97.495 1.00 34.61 71 GLY A C 1
ATOM 516 O O . GLY A 1 71 ? 9.758 48.728 97.382 1.00 34.94 71 GLY A O 1
ATOM 517 N N . SER A 1 72 ? 11.298 50.372 97.516 1.00 34.65 72 SER A N 1
ATOM 518 C CA . SER A 1 72 ? 10.311 51.443 97.416 1.00 34.62 72 SER A CA 1
ATOM 519 C C . SER A 1 72 ? 9.961 51.845 95.992 1.00 34.86 72 SER A C 1
ATOM 520 O O . SER A 1 72 ? 10.668 51.521 95.029 1.00 34.56 72 SER A O 1
ATOM 523 N N . GLU A 1 73 ? 8.866 52.588 95.896 1.00 35.12 73 GLU A N 1
ATOM 524 C CA . GLU A 1 73 ? 8.353 53.115 94.645 1.00 35.84 73 GLU A CA 1
ATOM 525 C C . GLU A 1 73 ? 8.522 54.641 94.776 1.00 35.49 73 GLU A C 1
ATOM 526 O O . GLU A 1 73 ? 7.854 55.277 95.594 1.00 35.74 73 GLU A O 1
ATOM 532 N N . VAL A 1 74 ? 9.460 55.213 94.026 1.00 34.41 74 VAL A N 1
ATOM 533 C CA . VAL A 1 74 ? 9.715 56.652 94.078 1.00 32.90 74 VAL A CA 1
ATOM 534 C C . VAL A 1 74 ? 9.328 57.334 92.770 1.00 32.51 74 VAL A C 1
ATOM 535 O O . VAL A 1 74 ? 9.676 56.859 91.693 1.00 32.64 74 VAL A O 1
ATOM 539 N N . LEU A 1 75 ? 8.627 58.459 92.869 1.00 31.79 75 LEU A N 1
ATOM 540 C CA . LEU A 1 75 ? 8.210 59.201 91.688 1.00 31.27 75 LEU A CA 1
ATOM 541 C C . LEU A 1 75 ? 8.747 60.628 91.785 1.00 30.20 75 LEU A C 1
ATOM 542 O O . LEU A 1 75 ? 8.535 61.301 92.792 1.00 30.01 75 LEU A O 1
ATOM 547 N N . THR A 1 76 ? 9.459 61.083 90.756 1.00 29.23 76 THR A N 1
ATOM 548 C CA . THR A 1 76 ? 9.991 62.448 90.741 1.00 28.03 76 THR A CA 1
ATOM 549 C C . THR A 1 76 ? 9.308 63.230 89.620 1.00 27.85 76 THR A C 1
ATOM 550 O O . THR A 1 76 ? 8.653 62.634 88.774 1.00 27.75 76 THR A O 1
ATOM 554 N N . VAL A 1 77 ? 9.480 64.551 89.589 1.00 27.54 77 VAL A N 1
ATOM 555 C CA . VAL A 1 77 ? 8.844 65.381 88.561 1.00 27.63 77 VAL A CA 1
ATOM 556 C C . VAL A 1 77 ? 9.105 64.946 87.110 1.00 27.69 77 VAL A C 1
ATOM 557 O O . VAL A 1 77 ? 8.245 65.139 86.243 1.00 27.69 77 VAL A O 1
ATOM 561 N N . GLU A 1 78 ? 10.274 64.358 86.849 1.00 27.63 78 GLU A N 1
ATOM 562 C CA . GLU A 1 78 ? 10.618 63.885 85.503 1.00 28.00 78 GLU A CA 1
ATOM 563 C C . GLU A 1 78 ? 9.686 62.756 85.069 1.00 28.57 78 GLU A C 1
ATOM 564 O O . GLU A 1 78 ? 9.546 62.473 83.879 1.00 28.49 78 GLU A O 1
ATOM 570 N N . GLY A 1 79 ? 9.049 62.119 86.045 1.00 29.41 79 GLY A N 1
ATOM 571 C CA . GLY A 1 79 ? 8.144 61.029 85.747 1.00 30.87 79 GLY A CA 1
ATOM 572 C C . GLY A 1 79 ? 6.671 61.400 85.696 1.00 31.98 79 GLY A C 1
ATOM 573 O O . GLY A 1 79 ? 5.838 60.529 85.446 1.00 32.63 79 GLY A O 1
ATOM 574 N N . LEU A 1 80 ? 6.333 62.667 85.920 1.00 32.67 80 LEU A N 1
ATOM 575 C CA . LEU A 1 80 ? 4.926 63.075 85.891 1.00 33.83 80 LEU A CA 1
ATOM 576 C C . LEU A 1 80 ? 4.286 62.992 84.505 1.00 34.83 80 LEU A C 1
ATOM 577 O O . LEU A 1 80 ? 3.214 62.409 84.356 1.00 35.51 80 LEU A O 1
ATOM 582 N N . ALA A 1 81 ? 4.934 63.570 83.499 1.00 35.89 81 ALA A N 1
ATOM 583 C CA . ALA A 1 81 ? 4.408 63.531 82.139 1.00 37.81 81 ALA A CA 1
ATOM 584 C C . ALA A 1 81 ? 4.320 62.085 81.636 1.00 39.15 81 ALA A C 1
ATOM 585 O O . ALA A 1 81 ? 5.204 61.262 81.891 1.00 39.11 81 ALA A O 1
ATOM 587 N N . ASN A 1 82 ? 3.217 61.768 80.971 1.00 40.68 82 ASN A N 1
ATOM 588 C CA . ASN A 1 82 ? 3.008 60.429 80.453 1.00 42.34 82 ASN A CA 1
ATOM 589 C C . ASN A 1 82 ? 3.091 60.463 78.938 1.00 43.08 82 ASN A C 1
ATOM 590 O O . ASN A 1 82 ? 2.229 61.047 78.274 1.00 43.48 82 ASN A O 1
ATOM 595 N N . LYS A 1 83 ? 4.159 59.872 78.401 1.00 43.60 83 LYS A N 1
ATOM 596 C CA . LYS A 1 83 ? 4.372 59.815 76.954 1.00 44.07 83 LYS A CA 1
ATOM 597 C C . LYS A 1 83 ? 4.460 61.237 76.378 1.00 43.92 83 LYS A C 1
ATOM 598 O O . LYS A 1 83 ? 4.073 61.487 75.227 1.00 44.28 83 LYS A O 1
ATOM 604 N N . GLY A 1 84 ? 4.950 62.172 77.192 1.00 43.37 84 GLY A N 1
ATOM 605 C CA . GLY A 1 84 ? 5.066 63.552 76.741 1.00 42.46 84 GLY A CA 1
ATOM 606 C C . GLY A 1 84 ? 3.845 64.436 76.984 1.00 41.56 84 GLY A C 1
ATOM 607 O O . GLY A 1 84 ? 3.907 65.649 76.751 1.00 42.37 84 GLY A O 1
ATOM 608 N N . VAL A 1 85 ? 2.726 63.838 77.391 1.00 39.82 85 VAL A N 1
ATOM 609 C CA . VAL A 1 85 ? 1.511 64.595 77.693 1.00 38.01 85 VAL A CA 1
ATOM 610 C C . VAL A 1 85 ? 1.586 65.000 79.168 1.00 36.72 85 VAL A C 1
ATOM 611 O O . VAL A 1 85 ? 1.669 64.145 80.055 1.00 36.58 85 VAL A O 1
ATOM 615 N N . LEU A 1 86 ? 1.560 66.306 79.424 1.00 35.24 86 LEU A N 1
ATOM 616 C CA . LEU A 1 86 ? 1.638 66.834 80.785 1.00 33.81 86 LEU A CA 1
ATOM 617 C C . LEU A 1 86 ? 0.570 66.286 81.711 1.00 32.91 86 LEU A C 1
ATOM 618 O O . LEU A 1 86 ? -0.529 65.942 81.280 1.00 32.74 86 LEU A O 1
ATOM 623 N N . HIS A 1 87 ? 0.927 66.153 82.982 1.00 32.26 87 HIS A N 1
ATOM 624 C CA . HIS A 1 87 ? -0.016 65.699 83.994 1.00 31.21 87 HIS A CA 1
ATOM 625 C C . HIS A 1 87 ? -0.841 66.940 84.313 1.00 31.10 87 HIS A C 1
ATOM 626 O O . HIS A 1 87 ? -0.374 68.075 84.126 1.00 30.78 87 HIS A O 1
ATOM 633 N N . ALA A 1 88 ? -2.069 66.725 84.772 1.00 30.84 88 ALA A N 1
ATOM 634 C CA . ALA A 1 88 ? -2.973 67.816 85.115 1.00 30.15 88 ALA A CA 1
ATOM 635 C C . ALA A 1 88 ? -2.322 68.899 85.977 1.00 29.90 88 ALA A C 1
ATOM 636 O O . ALA A 1 88 ? -2.578 70.086 85.769 1.00 29.71 88 ALA A O 1
ATOM 638 N N . VAL A 1 89 ? -1.474 68.502 86.929 1.00 29.48 89 VAL A N 1
ATOM 639 C CA . VAL A 1 89 ? -0.817 69.483 87.799 1.00 29.26 89 VAL A CA 1
ATOM 640 C C . VAL A 1 89 ? 0.215 70.318 87.050 1.00 29.27 89 VAL A C 1
ATOM 641 O O . VAL A 1 89 ? 0.387 71.498 87.342 1.00 29.55 89 VAL A O 1
ATOM 645 N N . GLN A 1 90 ? 0.878 69.717 86.068 1.00 29.49 90 GLN A N 1
ATOM 646 C CA . GLN A 1 90 ? 1.860 70.445 85.273 1.00 30.12 90 GLN A CA 1
ATOM 647 C C . GLN A 1 90 ? 1.112 71.444 84.388 1.00 30.13 90 GLN A C 1
ATOM 648 O O . GLN A 1 90 ? 1.529 72.595 84.234 1.00 30.20 90 GLN A O 1
ATOM 654 N N . GLU A 1 91 ? -0.021 71.005 83.847 1.00 30.49 91 GLU A N 1
ATOM 655 C CA . GLU A 1 91 ? -0.840 71.852 82.998 1.00 30.65 91 GLU A CA 1
ATOM 656 C C . GLU A 1 91 ? -1.444 73.007 83.800 1.00 29.96 91 GLU A C 1
ATOM 657 O O . GLU A 1 91 ? -1.456 74.148 83.337 1.00 30.23 91 GLU A O 1
ATOM 663 N N . GLY A 1 92 ? -1.922 72.715 85.007 1.00 29.21 92 GLY A N 1
ATOM 664 C CA . GLY A 1 92 ? -2.502 73.754 85.846 1.00 28.10 92 GLY A CA 1
ATOM 665 C C . GLY A 1 92 ? -1.514 74.853 86.209 1.00 27.64 92 GLY A C 1
ATOM 666 O O . GLY A 1 92 ? -1.841 76.043 86.138 1.00 27.21 92 GLY A O 1
ATOM 667 N N . PHE A 1 93 ? -0.298 74.460 86.589 1.00 26.89 93 PHE A N 1
ATOM 668 C CA . PHE A 1 93 ? 0.727 75.426 86.960 1.00 26.14 93 PHE A CA 1
ATOM 669 C C . PHE A 1 93 ? 1.121 76.299 85.774 1.00 26.03 93 PHE A C 1
ATOM 670 O O . PHE A 1 93 ? 1.383 77.490 85.924 1.00 25.72 93 PHE A O 1
ATOM 678 N N . TYR A 1 94 ? 1.160 75.694 84.593 1.00 26.31 94 TYR A N 1
ATOM 679 C CA . TYR A 1 94 ? 1.513 76.410 83.374 1.00 26.69 94 TYR A CA 1
ATOM 680 C C . TYR A 1 94 ? 0.408 77.401 82.975 1.00 27.03 94 TYR A C 1
ATOM 681 O O . TYR A 1 94 ? 0.659 78.591 82.778 1.00 26.72 94 TYR A O 1
ATOM 690 N N . LYS A 1 95 ? -0.820 76.905 82.887 1.00 27.54 95 LYS A N 1
ATOM 691 C CA . LYS A 1 95 ? -1.963 77.725 82.516 1.00 27.98 95 LYS A CA 1
ATOM 692 C C . LYS A 1 95 ? -2.232 78.877 83.487 1.00 27.72 95 LYS A C 1
ATOM 693 O O . LYS A 1 95 ? -2.585 79.981 83.069 1.00 28.18 95 LYS A O 1
ATOM 699 N N . GLU A 1 96 ? -2.059 78.625 84.780 1.00 27.42 96 GLU A N 1
ATOM 700 C CA . GLU A 1 96 ? -2.334 79.635 85.797 1.00 26.66 96 GLU A CA 1
ATOM 701 C C . GLU A 1 96 ? -1.143 80.441 86.293 1.00 25.95 96 GLU A C 1
ATOM 702 O O . GLU A 1 96 ? -1.240 81.143 87.305 1.00 26.19 96 GLU A O 1
ATOM 708 N N . HIS A 1 97 ? -0.029 80.363 85.573 1.00 25.37 97 HIS A N 1
ATOM 709 C CA . HIS A 1 97 ? 1.188 81.087 85.938 1.00 24.32 97 HIS A CA 1
ATOM 710 C C . HIS A 1 97 ? 1.541 80.827 87.401 1.00 23.97 97 HIS A C 1
ATOM 711 O O . HIS A 1 97 ? 1.672 81.751 88.204 1.00 23.53 97 HIS A O 1
ATOM 718 N N . GLY A 1 98 ? 1.688 79.548 87.728 1.00 23.93 98 GLY A N 1
ATOM 719 C CA . GLY A 1 98 ? 2.015 79.142 89.082 1.00 23.94 98 GLY A CA 1
ATOM 720 C C . GLY A 1 98 ? 3.504 79.009 89.335 1.00 24.14 98 GLY A C 1
ATOM 721 O O . GLY A 1 98 ? 3.903 78.381 90.306 1.00 24.17 98 GLY A O 1
ATOM 722 N N . LEU A 1 99 ? 4.335 79.566 88.459 1.00 24.42 99 LEU A N 1
ATOM 723 C CA . LEU A 1 99 ? 5.781 79.492 88.658 1.00 25.03 99 LEU A CA 1
ATOM 724 C C . LEU A 1 99 ? 6.498 80.639 87.988 1.00 25.33 99 LEU A C 1
ATOM 725 O O . LEU A 1 99 ? 6.043 81.168 86.974 1.00 26.22 99 LEU A O 1
ATOM 730 N N . GLN A 1 100 ? 7.637 81.013 88.555 1.00 25.35 100 GLN A N 1
ATOM 731 C CA . GLN A 1 100 ? 8.437 82.089 88.006 1.00 24.72 100 GLN A CA 1
ATOM 732 C C . GLN A 1 100 ? 9.879 81.621 87.828 1.00 24.79 100 GLN A C 1
ATOM 733 O O . GLN A 1 100 ? 10.280 81.278 86.711 1.00 24.59 100 GLN A O 1
ATOM 739 N N . CYS A 1 101 ? 10.651 81.567 88.914 1.00 24.78 101 CYS A N 1
ATOM 740 C CA . CYS A 1 101 ? 12.044 81.119 88.819 1.00 24.61 101 CYS A CA 1
ATOM 741 C C . CYS A 1 101 ? 12.099 79.604 88.638 1.00 24.92 101 CYS A C 1
ATOM 742 O O . CYS A 1 101 ? 13.110 79.054 88.189 1.00 25.04 101 CYS A O 1
ATOM 745 N N . GLY A 1 102 ? 10.993 78.946 88.986 1.00 24.81 102 GLY A N 1
ATOM 746 C CA . GLY A 1 102 ? 10.878 77.506 88.852 1.00 24.74 102 GLY A CA 1
ATOM 747 C C . GLY A 1 102 ? 11.621 76.632 89.853 1.00 24.56 102 GLY A C 1
ATOM 748 O O . GLY A 1 102 ? 11.618 75.412 89.715 1.00 24.32 102 GLY A O 1
ATOM 749 N N . PHE A 1 103 ? 12.226 77.233 90.873 1.00 24.43 103 PHE A N 1
ATOM 750 C CA . PHE A 1 103 ? 12.972 76.453 91.853 1.00 24.11 103 PHE A CA 1
ATOM 751 C C . PHE A 1 103 ? 12.129 75.578 92.789 1.00 24.29 103 PHE A C 1
ATOM 752 O O . PHE A 1 103 ? 12.531 74.470 93.146 1.00 24.16 103 PHE A O 1
ATOM 760 N N . CYS A 1 104 ? 10.958 76.068 93.177 1.00 24.19 104 CYS A N 1
ATOM 761 C CA . CYS A 1 104 ? 10.082 75.317 94.075 1.00 24.23 104 CYS A CA 1
ATOM 762 C C . CYS A 1 104 ? 9.061 74.494 93.306 1.00 24.26 104 CYS A C 1
ATOM 763 O O . CYS A 1 104 ? 8.319 73.711 93.895 1.00 25.02 104 CYS A O 1
ATOM 766 N N . THR A 1 105 ? 9.014 74.695 91.994 1.00 24.47 105 THR A N 1
ATOM 767 C CA . THR A 1 105 ? 8.049 74.034 91.128 1.00 24.41 105 THR A CA 1
ATOM 768 C C . THR A 1 105 ? 8.016 72.504 91.143 1.00 24.61 105 THR A C 1
ATOM 769 O O . THR A 1 105 ? 6.943 71.918 91.293 1.00 24.78 105 THR A O 1
ATOM 773 N N . PRO A 1 106 ? 9.171 71.835 90.970 1.00 24.60 106 PRO A N 1
ATOM 774 C CA . PRO A 1 106 ? 9.146 70.370 90.990 1.00 24.80 106 PRO A CA 1
ATOM 775 C C . PRO A 1 106 ? 8.553 69.819 92.287 1.00 24.94 106 PRO A C 1
ATOM 776 O O . PRO A 1 106 ? 7.749 68.888 92.260 1.00 25.14 106 PRO A O 1
ATOM 780 N N . GLY A 1 107 ? 8.911 70.441 93.409 1.00 25.46 107 GLY A N 1
ATOM 781 C CA . GLY A 1 107 ? 8.418 70.013 94.710 1.00 25.21 107 GLY A CA 1
ATOM 782 C C . GLY A 1 107 ? 6.941 70.299 94.854 1.00 25.47 107 GLY A C 1
ATOM 783 O O . GLY A 1 107 ? 6.199 69.504 95.431 1.00 25.31 107 GLY A O 1
ATOM 784 N N . MET A 1 108 ? 6.520 71.451 94.333 1.00 25.79 108 MET A N 1
ATOM 785 C CA . MET A 1 108 ? 5.118 71.865 94.373 1.00 25.49 108 MET A CA 1
ATOM 786 C C . MET A 1 108 ? 4.272 70.902 93.545 1.00 25.54 108 MET A C 1
ATOM 787 O O . MET A 1 108 ? 3.193 70.488 93.974 1.00 25.59 108 MET A O 1
ATOM 792 N N . LEU A 1 109 ? 4.781 70.533 92.370 1.00 25.13 109 LEU A N 1
ATOM 793 C CA . LEU A 1 109 ? 4.081 69.616 91.482 1.00 24.89 109 LEU A CA 1
ATOM 794 C C . LEU A 1 109 ? 3.959 68.216 92.085 1.00 25.21 109 LEU A C 1
ATOM 795 O O . LEU A 1 109 ? 2.894 67.594 92.010 1.00 25.10 109 LEU A O 1
ATOM 800 N N . MET A 1 110 ? 5.041 67.724 92.690 1.00 25.09 110 MET A N 1
ATOM 801 C CA . MET A 1 110 ? 5.018 66.403 93.305 1.00 25.25 110 MET A CA 1
ATOM 802 C C . MET A 1 110 ? 4.050 66.369 94.478 1.00 25.45 110 MET A C 1
ATOM 803 O O . MET A 1 110 ? 3.385 65.360 94.711 1.00 25.64 110 MET A O 1
ATOM 808 N N . ARG A 1 111 ? 3.977 67.475 95.214 1.00 25.26 111 ARG A N 1
ATOM 809 C CA . ARG A 1 111 ? 3.067 67.574 96.345 1.00 25.29 111 ARG A CA 1
ATOM 810 C C . ARG A 1 111 ? 1.628 67.592 95.843 1.00 25.50 111 ARG A C 1
ATOM 811 O O . ARG A 1 111 ? 0.826 66.761 96.252 1.00 25.78 111 ARG A O 1
ATOM 819 N N . ALA A 1 112 ? 1.332 68.519 94.932 1.00 25.60 112 ALA A N 1
ATOM 820 C CA . ALA A 1 112 ? 0.004 68.678 94.341 1.00 26.10 112 ALA A CA 1
ATOM 821 C C . ALA A 1 112 ? -0.505 67.376 93.715 1.00 26.54 112 ALA A C 1
ATOM 822 O O . ALA A 1 112 ? -1.708 67.067 93.765 1.00 26.36 112 ALA A O 1
ATOM 824 N N . TYR A 1 113 ? 0.420 66.625 93.127 1.00 27.18 113 TYR A N 1
ATOM 825 C CA . TYR A 1 113 ? 0.107 65.347 92.504 1.00 27.89 113 TYR A CA 1
ATOM 826 C C . TYR A 1 113 ? -0.512 64.383 93.527 1.00 28.28 113 TYR A C 1
ATOM 827 O O . TYR A 1 113 ? -1.471 63.666 93.220 1.00 28.39 113 TYR A O 1
ATOM 836 N N . ARG A 1 114 ? 0.042 64.369 94.737 1.00 28.34 114 ARG A N 1
ATOM 837 C CA . ARG A 1 114 ? -0.457 63.496 95.791 1.00 28.51 114 ARG A CA 1
ATOM 838 C C . ARG A 1 114 ? -1.646 64.102 96.547 1.00 29.02 114 ARG A C 1
ATOM 839 O O . ARG A 1 114 ? -2.610 63.397 96.859 1.00 28.76 114 ARG A O 1
ATOM 847 N N . PHE A 1 115 ? -1.582 65.404 96.823 1.00 29.28 115 PHE A N 1
ATOM 848 C CA . PHE A 1 115 ? -2.650 66.094 97.533 1.00 29.81 115 PHE A CA 1
ATOM 849 C C . PHE A 1 115 ? -3.986 65.942 96.814 1.00 30.32 115 PHE A C 1
ATOM 850 O O . PHE A 1 115 ? -5.018 65.760 97.458 1.00 30.19 115 PHE A O 1
ATOM 858 N N . LEU A 1 116 ? -3.966 66.024 95.484 1.00 31.00 116 LEU A N 1
ATOM 859 C CA . LEU A 1 116 ? -5.188 65.882 94.697 1.00 31.58 116 LEU A CA 1
ATOM 860 C C . LEU A 1 116 ? -5.765 64.472 94.739 1.00 32.32 116 LEU A C 1
ATOM 861 O O . LEU A 1 116 ? -6.914 64.259 94.363 1.00 32.79 116 LEU A O 1
ATOM 866 N N . GLN A 1 117 ? -4.967 63.508 95.185 1.00 32.95 117 GLN A N 1
ATOM 867 C CA . GLN A 1 117 ? -5.453 62.142 95.329 1.00 33.97 117 GLN A CA 1
ATOM 868 C C . GLN A 1 117 ? -5.984 61.987 96.758 1.00 34.21 117 GLN A C 1
ATOM 869 O O . GLN A 1 117 ? -6.926 61.231 96.997 1.00 34.48 117 GLN A O 1
ATOM 875 N N . GLU A 1 118 ? -5.403 62.747 97.689 1.00 33.96 118 GLU A N 1
ATOM 876 C CA . GLU A 1 118 ? -5.808 62.738 99.095 1.00 34.10 118 GLU A CA 1
ATOM 877 C C . GLU A 1 118 ? -7.135 63.467 99.248 1.00 34.38 118 GLU A C 1
ATOM 878 O O . GLU A 1 118 ? -7.972 63.097 100.072 1.00 34.59 118 GLU A O 1
ATOM 884 N N . ASN A 1 119 ? -7.306 64.507 98.439 1.00 34.63 119 ASN A N 1
ATOM 885 C CA . ASN A 1 119 ? -8.481 65.367 98.471 1.00 34.65 119 ASN A CA 1
ATOM 886 C C . ASN A 1 119 ? -8.700 65.895 97.042 1.00 34.95 119 ASN A C 1
ATOM 887 O O . ASN A 1 119 ? -8.047 66.850 96.614 1.00 34.57 119 ASN A O 1
ATOM 892 N N . PRO A 1 120 ? -9.623 65.267 96.285 1.00 35.37 120 PRO A N 1
ATOM 893 C CA . PRO A 1 120 ? -9.966 65.621 94.898 1.00 35.61 120 PRO A CA 1
ATOM 894 C C . PRO A 1 120 ? -10.784 66.900 94.689 1.00 35.96 120 PRO A C 1
ATOM 895 O O . PRO A 1 120 ? -10.744 67.493 93.616 1.00 35.91 120 PRO A O 1
ATOM 899 N N . ASN A 1 121 ? -11.531 67.317 95.706 1.00 36.56 121 ASN A N 1
ATOM 900 C CA . ASN A 1 121 ? -12.366 68.516 95.609 1.00 37.28 121 ASN A CA 1
ATOM 901 C C . ASN A 1 121 ? -12.030 69.467 96.764 1.00 36.57 121 ASN A C 1
ATOM 902 O O . ASN A 1 121 ? -12.897 69.834 97.559 1.00 36.57 121 ASN A O 1
ATOM 907 N N . PRO A 1 122 ? -10.777 69.952 96.811 1.00 35.84 122 PRO A N 1
ATOM 908 C CA . PRO A 1 122 ? -10.357 70.849 97.883 1.00 35.08 122 PRO A CA 1
ATOM 909 C C . PRO A 1 122 ? -10.818 72.294 97.788 1.00 34.58 122 PRO A C 1
ATOM 910 O O . PRO A 1 122 ? -10.957 72.854 96.695 1.00 34.40 122 PRO A O 1
ATOM 914 N N . THR A 1 123 ? -11.072 72.881 98.954 1.00 33.83 123 THR A N 1
ATOM 915 C CA . THR A 1 123 ? -11.474 74.276 99.047 1.00 32.93 123 THR A CA 1
ATOM 916 C C . THR A 1 123 ? -10.164 75.061 99.060 1.00 32.37 123 THR A C 1
ATOM 917 O O . THR A 1 123 ? -9.089 74.472 99.220 1.00 31.86 123 THR A O 1
ATOM 921 N N . GLU A 1 124 ? -10.240 76.376 98.881 1.00 31.80 124 GLU A N 1
ATOM 922 C CA . GLU A 1 124 ? -9.029 77.180 98.889 1.00 31.33 124 GLU A CA 1
ATOM 923 C C . GLU A 1 124 ? -8.241 76.993 100.190 1.00 30.95 124 GLU A C 1
ATOM 924 O O . GLU A 1 124 ? -7.015 76.844 100.164 1.00 30.60 124 GLU A O 1
ATOM 930 N N . ALA A 1 125 ? -8.954 76.991 101.315 1.00 30.26 125 ALA A N 1
ATOM 931 C CA . ALA A 1 125 ? -8.341 76.820 102.630 1.00 29.68 125 ALA A CA 1
ATOM 932 C C . ALA A 1 125 ? -7.623 75.486 102.708 1.00 29.44 125 ALA A C 1
ATOM 933 O O . ALA A 1 125 ? -6.494 75.400 103.200 1.00 29.42 125 ALA A O 1
ATOM 935 N N . GLU A 1 126 ? -8.277 74.443 102.207 1.00 28.79 126 GLU A N 1
ATOM 936 C CA . GLU A 1 126 ? -7.685 73.120 102.228 1.00 28.61 126 GLU A CA 1
ATOM 937 C C . GLU A 1 126 ? -6.452 73.039 101.337 1.00 27.98 126 GLU A C 1
ATOM 938 O O . GLU A 1 126 ? -5.526 72.295 101.634 1.00 28.47 126 GLU A O 1
ATOM 944 N N . ILE A 1 127 ? -6.449 73.794 100.243 1.00 27.10 127 ILE A N 1
ATOM 945 C CA . ILE A 1 127 ? -5.313 73.804 99.333 1.00 26.74 127 ILE A CA 1
ATOM 946 C C . ILE A 1 127 ? -4.126 74.477 100.019 1.00 26.48 127 ILE A C 1
ATOM 947 O O . ILE A 1 127 ? -3.039 73.909 100.079 1.00 26.40 127 ILE A O 1
ATOM 952 N N . ARG A 1 128 ? -4.351 75.671 100.561 1.00 25.84 128 ARG A N 1
ATOM 953 C CA . ARG A 1 128 ? -3.296 76.407 101.236 1.00 25.50 128 ARG A CA 1
ATOM 954 C C . ARG A 1 128 ? -2.696 75.576 102.356 1.00 25.72 128 ARG A C 1
ATOM 955 O O . ARG A 1 128 ? -1.473 75.511 102.497 1.00 26.01 128 ARG A O 1
ATOM 963 N N . MET A 1 129 ? -3.555 74.908 103.120 1.00 25.87 129 MET A N 1
ATOM 964 C CA . MET A 1 129 ? -3.110 74.052 104.215 1.00 26.04 129 MET A CA 1
ATOM 965 C C . MET A 1 129 ? -2.456 72.782 103.657 1.00 25.67 129 MET A C 1
ATOM 966 O O . MET A 1 129 ? -1.428 72.340 104.159 1.00 25.59 129 MET A O 1
ATOM 971 N N . GLY A 1 130 ? -3.021 72.235 102.584 1.00 25.17 130 GLY A N 1
ATOM 972 C CA . GLY A 1 130 ? -2.465 71.037 101.979 1.00 25.31 130 GLY A CA 1
ATOM 973 C C . GLY A 1 130 ? -1.112 71.229 101.293 1.00 25.69 130 GLY A C 1
ATOM 974 O O . GLY A 1 130 ? -0.396 70.254 101.045 1.00 24.93 130 GLY A O 1
ATOM 975 N N . MET A 1 131 ? -0.771 72.478 100.976 1.00 25.83 131 MET A N 1
ATOM 976 C CA . MET A 1 131 ? 0.493 72.799 100.321 1.00 26.51 131 MET A CA 1
ATOM 977 C C . MET A 1 131 ? 1.463 73.477 101.291 1.00 26.55 131 MET A C 1
ATOM 978 O O . MET A 1 131 ? 2.511 73.966 100.865 1.00 26.85 131 MET A O 1
ATOM 983 N N . THR A 1 132 ? 1.135 73.462 102.587 1.00 26.23 132 THR A N 1
ATOM 984 C CA . THR A 1 132 ? 1.955 74.120 103.619 1.00 26.13 132 THR A CA 1
ATOM 985 C C . THR A 1 132 ? 3.402 73.697 103.772 1.00 25.56 132 THR A C 1
ATOM 986 O O . THR A 1 132 ? 4.202 74.441 104.334 1.00 24.87 132 THR A O 1
ATOM 990 N N . GLY A 1 133 ? 3.716 72.487 103.331 1.00 25.18 133 GLY A N 1
ATOM 991 C CA . GLY A 1 133 ? 5.076 72.006 103.430 1.00 25.71 133 GLY A CA 1
ATOM 992 C C . GLY A 1 133 ? 5.998 72.546 102.355 1.00 25.38 133 GLY A C 1
ATOM 993 O O . GLY A 1 133 ? 7.194 72.290 102.404 1.00 25.75 133 GLY A O 1
ATOM 994 N N . ASN A 1 134 ? 5.451 73.304 101.404 1.00 25.22 134 ASN A N 1
ATOM 995 C CA . ASN A 1 134 ? 6.234 73.862 100.304 1.00 24.38 134 ASN A CA 1
ATOM 996 C C . ASN A 1 134 ? 6.292 75.379 100.311 1.00 24.31 134 ASN A C 1
ATOM 997 O O . ASN A 1 134 ? 5.253 76.043 100.235 1.00 24.34 134 ASN A O 1
ATOM 1002 N N . LEU A 1 135 ? 7.508 75.924 100.332 1.00 23.90 135 LEU A N 1
ATOM 1003 C CA . LEU A 1 135 ? 7.698 77.364 100.309 1.00 23.61 135 LEU A CA 1
ATOM 1004 C C . LEU A 1 135 ? 7.962 77.836 98.886 1.00 23.72 135 LEU A C 1
ATOM 1005 O O . LEU A 1 135 ? 8.430 77.072 98.042 1.00 23.79 135 LEU A O 1
ATOM 1010 N N . CYS A 1 136 ? 7.584 79.080 98.609 1.00 23.69 136 CYS A N 1
ATOM 1011 C CA . CYS A 1 136 ? 7.826 79.704 97.317 1.00 23.50 136 CYS A CA 1
ATOM 1012 C C . CYS A 1 136 ? 8.180 81.151 97.613 1.00 23.73 136 CYS A C 1
ATOM 1013 O O . CYS A 1 136 ? 7.562 81.783 98.471 1.00 23.77 136 CYS A O 1
ATOM 1016 N N . ARG A 1 137 ? 9.210 81.649 96.937 1.00 23.88 137 ARG A N 1
ATOM 1017 C CA . ARG A 1 137 ? 9.670 83.023 97.116 1.00 24.24 137 ARG A CA 1
ATOM 1018 C C . ARG A 1 137 ? 9.183 83.965 96.018 1.00 24.31 137 ARG A C 1
ATOM 1019 O O . ARG A 1 137 ? 9.216 85.186 96.191 1.00 24.93 137 ARG A O 1
ATOM 1027 N N . CYS A 1 138 ? 8.704 83.401 94.912 1.00 23.98 138 CYS A N 1
ATOM 1028 C CA . CYS A 1 138 ? 8.279 84.195 93.762 1.00 23.86 138 CYS A CA 1
ATOM 1029 C C . CYS A 1 138 ? 6.804 84.517 93.559 1.00 24.28 138 CYS A C 1
ATOM 1030 O O . CYS A 1 138 ? 6.445 85.657 93.277 1.00 24.24 138 CYS A O 1
ATOM 1033 N N . THR A 1 139 ? 5.969 83.492 93.644 1.00 24.50 139 THR A N 1
ATOM 1034 C CA . THR A 1 139 ? 4.543 83.619 93.366 1.00 24.63 139 THR A CA 1
ATOM 1035 C C . THR A 1 139 ? 3.592 84.267 94.358 1.00 24.82 139 THR A C 1
ATOM 1036 O O . THR A 1 139 ? 2.588 84.840 93.955 1.00 25.14 139 THR A O 1
ATOM 1040 N N . GLY A 1 140 ? 3.880 84.181 95.647 1.00 25.17 140 GLY A N 1
ATOM 1041 C CA . GLY A 1 140 ? 2.942 84.732 96.603 1.00 25.59 140 GLY A CA 1
ATOM 1042 C C . GLY A 1 140 ? 1.801 83.735 96.792 1.00 26.16 140 GLY A C 1
ATOM 1043 O O . GLY A 1 140 ? 0.748 84.079 97.323 1.00 26.69 140 GLY A O 1
ATOM 1044 N N . TYR A 1 141 ? 1.998 82.519 96.279 1.00 26.16 141 TYR A N 1
ATOM 1045 C CA . TYR A 1 141 ? 1.052 81.404 96.398 1.00 25.88 141 TYR A CA 1
ATOM 1046 C C . TYR A 1 141 ? -0.311 81.478 95.724 1.00 25.95 141 TYR A C 1
ATOM 1047 O O . TYR A 1 141 ? -0.904 80.436 95.426 1.00 25.83 141 TYR A O 1
ATOM 1056 N N . GLN A 1 142 ? -0.811 82.692 95.500 1.00 25.98 142 GLN A N 1
ATOM 1057 C CA . GLN A 1 142 ? -2.128 82.904 94.894 1.00 25.78 142 GLN A CA 1
ATOM 1058 C C . GLN A 1 142 ? -2.367 82.138 93.596 1.00 26.08 142 GLN A C 1
ATOM 1059 O O . GLN A 1 142 ? -3.384 81.459 93.451 1.00 25.82 142 GLN A O 1
ATOM 1065 N N . ASN A 1 143 ? -1.422 82.228 92.661 1.00 26.29 143 ASN A N 1
ATOM 1066 C CA . ASN A 1 143 ? -1.566 81.528 91.393 1.00 26.34 143 ASN A CA 1
ATOM 1067 C C . ASN A 1 143 ? -1.372 80.036 91.543 1.00 26.28 143 ASN A C 1
ATOM 1068 O O . ASN A 1 143 ? -1.855 79.267 90.712 1.00 26.84 143 ASN A O 1
ATOM 1073 N N . ILE A 1 144 ? -0.676 79.625 92.601 1.00 25.99 144 ILE A N 1
ATOM 1074 C CA . ILE A 1 144 ? -0.446 78.204 92.861 1.00 25.72 144 ILE A CA 1
ATOM 1075 C C . ILE A 1 144 ? -1.781 77.589 93.283 1.00 25.89 144 ILE A C 1
ATOM 1076 O O . ILE A 1 144 ? -2.150 76.507 92.828 1.00 26.08 144 ILE A O 1
ATOM 1081 N N . VAL A 1 145 ? -2.535 78.324 94.096 1.00 26.27 145 VAL A N 1
ATOM 1082 C CA . VAL A 1 145 ? -3.852 77.872 94.537 1.00 26.41 145 VAL A CA 1
ATOM 1083 C C . VAL A 1 145 ? -4.730 77.667 93.299 1.00 26.84 145 VAL A C 1
ATOM 1084 O O . VAL A 1 145 ? -5.406 76.648 93.175 1.00 27.17 145 VAL A O 1
ATOM 1088 N N . LYS A 1 146 ? -4.661 78.611 92.359 1.00 27.02 146 LYS A N 1
ATOM 1089 C CA . LYS A 1 146 ? -5.424 78.521 91.116 1.00 27.36 146 LYS A CA 1
ATOM 1090 C C . LYS A 1 146 ? -4.920 77.365 90.249 1.00 27.39 146 LYS A C 1
ATOM 1091 O O . LYS A 1 146 ? -5.707 76.699 89.589 1.00 27.83 146 LYS A O 1
ATOM 1097 N N . ALA A 1 147 ? -3.609 77.132 90.254 1.00 27.07 147 ALA A N 1
ATOM 1098 C CA . ALA A 1 147 ? -3.015 76.041 89.489 1.00 26.75 147 ALA A CA 1
ATOM 1099 C C . ALA A 1 147 ? -3.554 74.708 89.996 1.00 26.82 147 ALA A C 1
ATOM 1100 O O . ALA A 1 147 ? -3.931 73.838 89.210 1.00 26.59 147 ALA A O 1
ATOM 1102 N N . VAL A 1 148 ? -3.592 74.549 91.315 1.00 27.20 148 VAL A N 1
ATOM 1103 C CA . VAL A 1 148 ? -4.103 73.322 91.912 1.00 27.51 148 VAL A CA 1
ATOM 1104 C C . VAL A 1 148 ? -5.608 73.173 91.646 1.00 28.14 148 VAL A C 1
ATOM 1105 O O . VAL A 1 148 ? -6.101 72.071 91.411 1.00 28.17 148 VAL A O 1
ATOM 1109 N N . GLN A 1 149 ? -6.331 74.286 91.662 1.00 28.98 149 GLN A N 1
ATOM 1110 C CA . GLN A 1 149 ? -7.767 74.252 91.401 1.00 30.21 149 GLN A CA 1
ATOM 1111 C C . GLN A 1 149 ? -8.034 73.824 89.960 1.00 30.72 149 GLN A C 1
ATOM 1112 O O . GLN A 1 149 ? -8.975 73.067 89.692 1.00 30.87 149 GLN A O 1
ATOM 1118 N N . TYR A 1 150 ? -7.182 74.297 89.050 1.00 31.13 150 TYR A N 1
ATOM 1119 C CA . TYR A 1 150 ? -7.267 73.962 87.633 1.00 31.47 150 TYR A CA 1
ATOM 1120 C C . TYR A 1 150 ? -7.000 72.466 87.440 1.00 31.90 150 TYR A C 1
ATOM 1121 O O . TYR A 1 150 ? -7.663 71.809 86.639 1.00 31.92 150 TYR A O 1
ATOM 1130 N N . ALA A 1 151 ? -6.020 71.935 88.165 1.00 32.42 151 ALA A N 1
ATOM 1131 C CA . ALA A 1 151 ? -5.689 70.521 88.065 1.00 33.26 151 ALA A CA 1
ATOM 1132 C C . ALA A 1 151 ? -6.813 69.663 88.639 1.00 33.94 151 ALA A C 1
ATOM 1133 O O . ALA A 1 151 ? -7.124 68.605 88.103 1.00 34.20 151 ALA A O 1
ATOM 1135 N N . ALA A 1 152 ? -7.425 70.128 89.723 1.00 35.22 152 ALA A N 1
ATOM 1136 C CA . ALA A 1 152 ? -8.521 69.404 90.366 1.00 36.36 152 ALA A CA 1
ATOM 1137 C C . ALA A 1 152 ? -9.702 69.242 89.419 1.00 37.27 152 ALA A C 1
ATOM 1138 O O . ALA A 1 152 ? -10.302 68.174 89.357 1.00 37.14 152 ALA A O 1
ATOM 1140 N N . ARG A 1 153 ? -10.030 70.307 88.688 1.00 38.66 153 ARG A N 1
ATOM 1141 C CA . ARG A 1 153 ? -11.135 70.277 87.738 1.00 40.30 153 ARG A CA 1
ATOM 1142 C C . ARG A 1 153 ? -10.827 69.348 86.574 1.00 41.59 153 ARG A C 1
ATOM 1143 O O . ARG A 1 153 ? -11.703 68.607 86.124 1.00 41.78 153 ARG A O 1
ATOM 1151 N N . LYS A 1 154 ? -9.581 69.372 86.100 1.00 42.84 154 LYS A N 1
ATOM 1152 C CA . LYS A 1 154 ? -9.190 68.528 84.981 1.00 44.18 154 LYS A CA 1
ATOM 1153 C C . LYS A 1 154 ? -9.108 67.049 85.339 1.00 44.45 154 LYS A C 1
ATOM 1154 O O . LYS A 1 154 ? -9.361 66.185 84.496 1.00 44.45 154 LYS A O 1
ATOM 1160 N N . LEU A 1 155 ? -8.777 66.760 86.594 1.00 44.90 155 LEU A N 1
ATOM 1161 C CA . LEU A 1 155 ? -8.677 65.380 87.046 1.00 45.57 155 LEU A CA 1
ATOM 1162 C C . LEU A 1 155 ? -10.040 64.708 87.192 1.00 46.37 155 LEU A C 1
ATOM 1163 O O . LEU A 1 155 ? -10.144 63.483 87.102 1.00 46.47 155 LEU A O 1
ATOM 1168 N N . GLN A 1 156 ? -11.082 65.506 87.418 1.00 47.55 156 GLN A N 1
ATOM 1169 C CA . GLN A 1 156 ? -12.436 64.967 87.545 1.00 48.89 156 GLN A CA 1
ATOM 1170 C C . GLN A 1 156 ? -13.249 65.243 86.281 1.00 49.52 156 GLN A C 1
ATOM 1171 O O . GLN A 1 156 ? -14.481 65.255 86.299 1.00 49.94 156 GLN A O 1
ATOM 1177 N N . GLU A 1 157 ? -12.526 65.412 85.175 1.00 50.13 157 GLU A N 1
ATOM 1178 C CA . GLU A 1 157 ? -13.099 65.687 83.861 1.00 50.51 157 GLU A CA 1
ATOM 1179 C C . GLU A 1 157 ? -13.077 64.433 82.981 1.00 50.61 157 GLU A C 1
ATOM 1180 O O . GLU A 1 157 ? -12.857 63.319 83.463 1.00 50.64 157 GLU A O 1
ATOM 1186 N N . ASP B 2 7 ? -9.822 91.199 60.430 1.00 58.36 7 ASP B N 1
ATOM 1187 C CA . ASP B 2 7 ? -8.632 90.438 60.054 1.00 58.58 7 ASP B CA 1
ATOM 1188 C C . ASP B 2 7 ? -7.324 91.097 60.515 1.00 58.00 7 ASP B C 1
ATOM 1189 O O . ASP B 2 7 ? -6.371 90.403 60.877 1.00 58.04 7 ASP B O 1
ATOM 1194 N N . ALA B 2 8 ? -7.256 92.425 60.452 1.00 56.91 8 ALA B N 1
ATOM 1195 C CA . ALA B 2 8 ? -6.061 93.131 60.906 1.00 55.58 8 ALA B CA 1
ATOM 1196 C C . ALA B 2 8 ? -5.960 92.917 62.415 1.00 54.53 8 ALA B C 1
ATOM 1197 O O . ALA B 2 8 ? -4.867 92.836 62.970 1.00 54.35 8 ALA B O 1
ATOM 1199 N N . GLU B 2 9 ? -7.117 92.812 63.067 1.00 53.23 9 GLU B N 1
ATOM 1200 C CA . GLU B 2 9 ? -7.173 92.582 64.502 1.00 52.12 9 GLU B CA 1
ATOM 1201 C C . GLU B 2 9 ? -6.801 91.133 64.787 1.00 51.16 9 GLU B C 1
ATOM 1202 O O . GLU B 2 9 ? -6.171 90.839 65.803 1.00 51.22 9 GLU B O 1
ATOM 1208 N N . ALA B 2 10 ? -7.195 90.236 63.884 1.00 49.91 10 ALA B N 1
ATOM 1209 C CA . ALA B 2 10 ? -6.892 88.817 64.023 1.00 48.78 10 ALA B CA 1
ATOM 1210 C C . ALA B 2 10 ? -5.391 88.595 63.877 1.00 48.09 10 ALA B C 1
ATOM 1211 O O . ALA B 2 10 ? -4.805 87.757 64.563 1.00 47.98 10 ALA B O 1
ATOM 1213 N N . ARG B 2 11 ? -4.773 89.355 62.978 1.00 47.14 11 ARG B N 1
ATOM 1214 C CA . ARG B 2 11 ? -3.341 89.247 62.750 1.00 46.23 11 ARG B CA 1
ATOM 1215 C C . ARG B 2 11 ? -2.555 89.767 63.945 1.00 45.14 11 ARG B C 1
ATOM 1216 O O . ARG B 2 11 ? -1.536 89.182 64.325 1.00 44.99 11 ARG B O 1
ATOM 1224 N N . GLU B 2 12 ? -3.055 90.840 64.557 1.00 43.86 12 GLU B N 1
ATOM 1225 C CA . GLU B 2 12 ? -2.405 91.426 65.727 1.00 42.84 12 GLU B CA 1
ATOM 1226 C C . GLU B 2 12 ? -2.513 90.471 66.911 1.00 41.73 12 GLU B C 1
ATOM 1227 O O . GLU B 2 12 ? -1.545 90.271 67.647 1.00 41.78 12 GLU B O 1
ATOM 1233 N N . LEU B 2 13 ? -3.684 89.860 67.064 1.00 40.38 13 LEU B N 1
ATOM 1234 C CA . LEU B 2 13 ? -3.929 88.910 68.145 1.00 39.29 13 LEU B CA 1
ATOM 1235 C C . LEU B 2 13 ? -2.987 87.715 68.015 1.00 37.83 13 LEU B C 1
ATOM 1236 O O . LEU B 2 13 ? -2.428 87.244 69.005 1.00 37.74 13 LEU B O 1
ATOM 1241 N N . ALA B 2 14 ? -2.818 87.238 66.784 1.00 35.81 14 ALA B N 1
ATOM 1242 C CA . ALA B 2 14 ? -1.962 86.095 66.506 1.00 34.33 14 ALA B CA 1
ATOM 1243 C C . ALA B 2 14 ? -0.500 86.323 66.886 1.00 33.14 14 ALA B C 1
ATOM 1244 O O . ALA B 2 14 ? 0.222 85.366 67.127 1.00 32.88 14 ALA B O 1
ATOM 1246 N N . LEU B 2 15 ? -0.076 87.585 66.950 1.00 31.92 15 LEU B N 1
ATOM 1247 C CA . LEU B 2 15 ? 1.300 87.921 67.309 1.00 30.84 15 LEU B CA 1
ATOM 1248 C C . LEU B 2 15 ? 1.655 87.604 68.764 1.00 30.15 15 LEU B C 1
ATOM 1249 O O . LEU B 2 15 ? 2.802 87.251 69.067 1.00 29.95 15 LEU B O 1
ATOM 1254 N N . ALA B 2 16 ? 0.665 87.737 69.649 1.00 29.11 16 ALA B N 1
ATOM 1255 C CA . ALA B 2 16 ? 0.834 87.527 71.085 1.00 28.16 16 ALA B CA 1
ATOM 1256 C C . ALA B 2 16 ? 1.926 88.483 71.560 1.00 27.93 16 ALA B C 1
ATOM 1257 O O . ALA B 2 16 ? 2.903 88.084 72.201 1.00 27.96 16 ALA B O 1
ATOM 1259 N N . GLY B 2 17 ? 1.760 89.750 71.192 1.00 27.56 17 GLY B N 1
ATOM 1260 C CA . GLY B 2 17 ? 2.722 90.777 71.541 1.00 27.49 17 GLY B CA 1
ATOM 1261 C C . GLY B 2 17 ? 2.326 91.666 72.702 1.00 27.31 17 GLY B C 1
ATOM 1262 O O . GLY B 2 17 ? 1.713 91.210 73.671 1.00 27.43 17 GLY B O 1
ATOM 1263 N N . MET B 2 18 ? 2.703 92.937 72.607 1.00 27.20 18 MET B N 1
ATOM 1264 C CA . MET B 2 18 ? 2.416 93.929 73.637 1.00 27.32 18 MET B CA 1
ATOM 1265 C C . MET B 2 18 ? 0.979 93.884 74.156 1.00 27.58 18 MET B C 1
ATOM 1266 O O . MET B 2 18 ? 0.027 93.830 73.373 1.00 27.65 18 MET B O 1
ATOM 1271 N N . GLY B 2 19 ? 0.847 93.841 75.481 1.00 27.51 19 GLY B N 1
ATOM 1272 C CA . GLY B 2 19 ? -0.455 93.843 76.127 1.00 27.10 19 GLY B CA 1
ATOM 1273 C C . GLY B 2 19 ? -1.137 92.519 76.384 1.00 27.15 19 GLY B C 1
ATOM 1274 O O . GLY B 2 19 ? -2.056 92.437 77.205 1.00 27.20 19 GLY B O 1
ATOM 1275 N N . ALA B 2 20 ? -0.722 91.478 75.677 1.00 27.05 20 ALA B N 1
ATOM 1276 C CA . ALA B 2 20 ? -1.339 90.171 75.846 1.00 26.55 20 ALA B CA 1
ATOM 1277 C C . ALA B 2 20 ? -0.871 89.441 77.104 1.00 26.54 20 ALA B C 1
ATOM 1278 O O . ALA B 2 20 ? 0.285 89.570 77.536 1.00 26.23 20 ALA B O 1
ATOM 1280 N N . SER B 2 21 ? -1.787 88.687 77.701 1.00 25.99 21 SER B N 1
ATOM 1281 C CA . SER B 2 21 ? -1.472 87.899 78.881 1.00 26.12 21 SER B CA 1
ATOM 1282 C C . SER B 2 21 ? -1.121 86.480 78.415 1.00 26.14 21 SER B C 1
ATOM 1283 O O . SER B 2 21 ? -1.732 85.503 78.849 1.00 26.14 21 SER B O 1
ATOM 1286 N N . ARG B 2 22 ? -0.159 86.377 77.499 1.00 25.85 22 ARG B N 1
ATOM 1287 C CA . ARG B 2 22 ? 0.246 85.078 76.982 1.00 25.84 22 ARG B CA 1
ATOM 1288 C C . ARG B 2 22 ? 0.990 84.250 78.020 1.00 25.73 22 ARG B C 1
ATOM 1289 O O . ARG B 2 22 ? 1.629 84.785 78.924 1.00 25.69 22 ARG B O 1
ATOM 1297 N N . LEU B 2 23 ? 0.863 82.935 77.894 1.00 25.88 23 LEU B N 1
ATOM 1298 C CA . LEU B 2 23 ? 1.509 82.006 78.794 1.00 26.16 23 LEU B CA 1
ATOM 1299 C C . LEU B 2 23 ? 3.024 82.050 78.571 1.00 26.73 23 LEU B C 1
ATOM 1300 O O . LEU B 2 23 ? 3.496 82.441 77.496 1.00 26.92 23 LEU B O 1
ATOM 1305 N N . ARG B 2 24 ? 3.779 81.676 79.595 1.00 26.68 24 ARG B N 1
ATOM 1306 C CA . ARG B 2 24 ? 5.235 81.725 79.533 1.00 26.99 24 ARG B CA 1
ATOM 1307 C C . ARG B 2 24 ? 5.935 80.674 78.676 1.00 27.12 24 ARG B C 1
ATOM 1308 O O . ARG B 2 24 ? 5.621 79.479 78.733 1.00 27.34 24 ARG B O 1
ATOM 1316 N N . LYS B 2 25 ? 6.923 81.133 77.913 1.00 26.93 25 LYS B N 1
ATOM 1317 C CA . LYS B 2 25 ? 7.695 80.255 77.048 1.00 27.10 25 LYS B CA 1
ATOM 1318 C C . LYS B 2 25 ? 8.669 79.394 77.850 1.00 27.33 25 LYS B C 1
ATOM 1319 O O . LYS B 2 25 ? 8.996 78.277 77.443 1.00 27.22 25 LYS B O 1
ATOM 1325 N N . GLU B 2 26 ? 9.105 79.892 79.007 1.00 27.53 26 GLU B N 1
ATOM 1326 C CA . GLU B 2 26 ? 10.061 79.139 79.812 1.00 27.28 26 GLU B CA 1
ATOM 1327 C C . GLU B 2 26 ? 9.495 78.063 80.722 1.00 26.72 26 GLU B C 1
ATOM 1328 O O . GLU B 2 26 ? 10.255 77.238 81.215 1.00 27.10 26 GLU B O 1
ATOM 1334 N N . ASP B 2 27 ? 8.174 78.021 80.890 1.00 25.83 27 ASP B N 1
ATOM 1335 C CA . ASP B 2 27 ? 7.542 77.033 81.773 1.00 24.98 27 ASP B CA 1
ATOM 1336 C C . ASP B 2 27 ? 7.801 75.569 81.455 1.00 24.19 27 ASP B C 1
ATOM 1337 O O . ASP B 2 27 ? 8.075 74.777 82.362 1.00 24.39 27 ASP B O 1
ATOM 1342 N N . ALA B 2 28 ? 7.719 75.215 80.177 1.00 23.27 28 ALA B N 1
ATOM 1343 C CA . ALA B 2 28 ? 7.935 73.846 79.734 1.00 22.96 28 ALA B CA 1
ATOM 1344 C C . ALA B 2 28 ? 9.093 73.129 80.431 1.00 23.11 28 ALA B C 1
ATOM 1345 O O . ALA B 2 28 ? 8.887 72.083 81.049 1.00 23.31 28 ALA B O 1
ATOM 1347 N N . ARG B 2 29 ? 10.298 73.691 80.374 1.00 22.91 29 ARG B N 1
ATOM 1348 C CA . ARG B 2 29 ? 11.432 73.032 81.016 1.00 22.97 29 ARG B CA 1
ATOM 1349 C C . ARG B 2 29 ? 11.308 72.918 82.537 1.00 22.88 29 ARG B C 1
ATOM 1350 O O . ARG B 2 29 ? 11.533 71.843 83.104 1.00 22.57 29 ARG B O 1
ATOM 1358 N N . PHE B 2 30 ? 10.902 73.999 83.193 1.00 23.09 30 PHE B N 1
ATOM 1359 C CA . PHE B 2 30 ? 10.775 73.983 84.652 1.00 23.59 30 PHE B CA 1
ATOM 1360 C C . PHE B 2 30 ? 9.712 73.025 85.198 1.00 24.27 30 PHE B C 1
ATOM 1361 O O . PHE B 2 30 ? 9.921 72.414 86.244 1.00 24.53 30 PHE B O 1
ATOM 1369 N N . ILE B 2 31 ? 8.573 72.889 84.518 1.00 24.60 31 ILE B N 1
ATOM 1370 C CA . ILE B 2 31 ? 7.528 71.991 85.024 1.00 25.37 31 ILE B CA 1
ATOM 1371 C C . ILE B 2 31 ? 7.844 70.505 84.822 1.00 25.74 31 ILE B C 1
ATOM 1372 O O . ILE B 2 31 ? 7.113 69.628 85.298 1.00 25.42 31 ILE B O 1
ATOM 1377 N N . GLN B 2 32 ? 8.953 70.234 84.140 1.00 26.23 32 GLN B N 1
ATOM 1378 C CA . GLN B 2 32 ? 9.385 68.865 83.872 1.00 26.74 32 GLN B CA 1
ATOM 1379 C C . GLN B 2 32 ? 10.769 68.573 84.470 1.00 26.48 32 GLN B C 1
ATOM 1380 O O . GLN B 2 32 ? 11.366 67.537 84.200 1.00 26.25 32 GLN B O 1
ATOM 1386 N N . GLY B 2 33 ? 11.252 69.485 85.309 1.00 26.54 33 GLY B N 1
ATOM 1387 C CA . GLY B 2 33 ? 12.545 69.307 85.947 1.00 26.48 33 GLY B CA 1
ATOM 1388 C C . GLY B 2 33 ? 13.735 69.405 85.016 1.00 26.52 33 GLY B C 1
ATOM 1389 O O . GLY B 2 33 ? 14.804 68.886 85.321 1.00 26.52 33 GLY B O 1
ATOM 1390 N N . LYS B 2 34 ? 13.553 70.090 83.894 1.00 26.92 34 LYS B N 1
ATOM 1391 C CA . LYS B 2 34 ? 14.608 70.256 82.907 1.00 27.25 34 LYS B CA 1
ATOM 1392 C C . LYS B 2 34 ? 15.226 71.647 82.916 1.00 27.66 34 LYS B C 1
ATOM 1393 O O . LYS B 2 34 ? 15.794 72.098 81.913 1.00 28.44 34 LYS B O 1
ATOM 1399 N N . GLY B 2 35 ? 15.060 72.350 84.031 1.00 27.43 35 GLY B N 1
ATOM 1400 C CA . GLY B 2 35 ? 15.681 73.651 84.176 1.00 26.82 35 GLY B CA 1
ATOM 1401 C C . GLY B 2 35 ? 17.163 73.363 84.392 1.00 26.37 35 GLY B C 1
ATOM 1402 O O . GLY B 2 35 ? 17.535 72.235 84.732 1.00 25.98 35 GLY B O 1
ATOM 1403 N N . ASN B 2 36 ? 18.014 74.359 84.203 1.00 26.03 36 ASN B N 1
ATOM 1404 C CA . ASN B 2 36 ? 19.448 74.154 84.370 1.00 25.76 36 ASN B CA 1
ATOM 1405 C C . ASN B 2 36 ? 20.035 75.169 85.341 1.00 24.89 36 ASN B C 1
ATOM 1406 O O . ASN B 2 36 ? 20.464 76.249 84.944 1.00 24.96 36 ASN B O 1
ATOM 1411 N N . TYR B 2 37 ? 19.981 74.840 86.625 1.00 24.08 37 TYR B N 1
ATOM 1412 C CA . TYR B 2 37 ? 20.524 75.702 87.662 1.00 23.49 37 TYR B CA 1
ATOM 1413 C C . TYR B 2 37 ? 21.948 75.254 87.971 1.00 23.40 37 TYR B C 1
ATOM 1414 O O . TYR B 2 37 ? 22.343 74.139 87.626 1.00 23.25 37 TYR B O 1
ATOM 1423 N N . VAL B 2 38 ? 22.706 76.120 88.633 1.00 23.18 38 VAL B N 1
ATOM 1424 C CA . VAL B 2 38 ? 24.096 75.835 88.955 1.00 23.19 38 VAL B CA 1
ATOM 1425 C C . VAL B 2 38 ? 24.393 74.470 89.568 1.00 23.19 38 VAL B C 1
ATOM 1426 O O . VAL B 2 38 ? 25.312 73.789 89.112 1.00 22.96 38 VAL B O 1
ATOM 1430 N N . ASP B 2 39 ? 23.620 74.042 90.565 1.00 23.03 39 ASP B N 1
ATOM 1431 C CA . ASP B 2 39 ? 23.908 72.749 91.175 1.00 23.16 39 ASP B CA 1
ATOM 1432 C C . ASP B 2 39 ? 23.534 71.542 90.329 1.00 23.14 39 ASP B C 1
ATOM 1433 O O . ASP B 2 39 ? 23.811 70.410 90.718 1.00 23.39 39 ASP B O 1
ATOM 1438 N N . ASP B 2 40 ? 22.919 71.767 89.170 1.00 23.41 40 ASP B N 1
ATOM 1439 C CA . ASP B 2 40 ? 22.560 70.658 88.288 1.00 23.84 40 ASP B CA 1
ATOM 1440 C C . ASP B 2 40 ? 23.741 70.311 87.395 1.00 24.03 40 ASP B C 1
ATOM 1441 O O . ASP B 2 40 ? 23.750 69.274 86.736 1.00 24.04 40 ASP B O 1
ATOM 1446 N N . ILE B 2 41 ? 24.714 71.211 87.345 1.00 24.26 41 ILE B N 1
ATOM 1447 C CA . ILE B 2 41 ? 25.887 71.034 86.507 1.00 24.87 41 ILE B CA 1
ATOM 1448 C C . ILE B 2 41 ? 26.916 70.037 87.017 1.00 24.86 41 ILE B C 1
ATOM 1449 O O . ILE B 2 41 ? 27.258 70.017 88.193 1.00 24.78 41 ILE B O 1
ATOM 1454 N N . LYS B 2 42 ? 27.383 69.202 86.096 1.00 25.43 42 LYS B N 1
ATOM 1455 C CA . LYS B 2 42 ? 28.406 68.198 86.351 1.00 25.63 42 LYS B CA 1
ATOM 1456 C C . LYS B 2 42 ? 29.356 68.232 85.161 1.00 25.70 42 LYS B C 1
ATOM 1457 O O . LYS B 2 42 ? 28.932 68.099 84.018 1.00 25.55 42 LYS B O 1
ATOM 1463 N N . MET B 2 43 ? 30.634 68.462 85.432 1.00 25.98 43 MET B N 1
ATOM 1464 C CA . MET B 2 43 ? 31.650 68.522 84.386 1.00 25.91 43 MET B CA 1
ATOM 1465 C C . MET B 2 43 ? 32.701 67.436 84.606 1.00 26.63 43 MET B C 1
ATOM 1466 O O . MET B 2 43 ? 32.907 66.973 85.733 1.00 26.57 43 MET B O 1
ATOM 1471 N N . PRO B 2 44 ? 33.368 66.993 83.526 1.00 26.95 44 PRO B N 1
ATOM 1472 C CA . PRO B 2 44 ? 34.400 65.956 83.660 1.00 27.16 44 PRO B CA 1
ATOM 1473 C C . PRO B 2 44 ? 35.468 66.413 84.666 1.00 26.81 44 PRO B C 1
ATOM 1474 O O . PRO B 2 44 ? 35.929 67.550 84.598 1.00 27.10 44 PRO B O 1
ATOM 1478 N N . GLY B 2 45 ? 35.794 65.551 85.629 1.00 26.77 45 GLY B N 1
ATOM 1479 C CA . GLY B 2 45 ? 36.799 65.861 86.642 1.00 26.48 45 GLY B CA 1
ATOM 1480 C C . GLY B 2 45 ? 36.460 66.942 87.666 1.00 26.15 45 GLY B C 1
ATOM 1481 O O . GLY B 2 45 ? 37.350 67.472 88.330 1.00 25.69 45 GLY B O 1
ATOM 1482 N N . MET B 2 46 ? 35.171 67.238 87.815 1.00 26.11 46 MET B N 1
ATOM 1483 C CA . MET B 2 46 ? 34.696 68.259 88.738 1.00 25.67 46 MET B CA 1
ATOM 1484 C C . MET B 2 46 ? 34.806 67.849 90.202 1.00 26.03 46 MET B C 1
ATOM 1485 O O . MET B 2 46 ? 34.330 66.786 90.602 1.00 25.77 46 MET B O 1
ATOM 1490 N N . LEU B 2 47 ? 35.445 68.713 90.985 1.00 25.90 47 LEU B N 1
ATOM 1491 C CA . LEU B 2 47 ? 35.631 68.510 92.412 1.00 25.89 47 LEU B CA 1
ATOM 1492 C C . LEU B 2 47 ? 34.691 69.466 93.151 1.00 26.00 47 LEU B C 1
ATOM 1493 O O . LEU B 2 47 ? 34.112 70.373 92.545 1.00 26.37 47 LEU B O 1
ATOM 1498 N N . HIS B 2 48 ? 34.549 69.276 94.457 1.00 26.19 48 HIS B N 1
ATOM 1499 C CA . HIS B 2 48 ? 33.661 70.112 95.255 1.00 26.02 48 HIS B CA 1
ATOM 1500 C C . HIS B 2 48 ? 34.416 70.894 96.313 1.00 26.45 48 HIS B C 1
ATOM 1501 O O . HIS B 2 48 ? 35.383 70.404 96.910 1.00 26.75 48 HIS B O 1
ATOM 1508 N N . MET B 2 49 ? 33.931 72.097 96.586 1.00 26.05 49 MET B N 1
ATOM 1509 C CA . MET B 2 49 ? 34.556 72.961 97.565 1.00 25.83 49 MET B CA 1
ATOM 1510 C C . MET B 2 49 ? 33.624 73.264 98.721 1.00 25.98 49 MET B C 1
ATOM 1511 O O . MET B 2 49 ? 32.410 73.376 98.540 1.00 26.05 49 MET B O 1
ATOM 1516 N N . ASP B 2 50 ? 34.193 73.336 99.917 1.00 25.65 50 ASP B N 1
ATOM 1517 C CA . ASP B 2 50 ? 33.427 73.705 101.094 1.00 25.77 50 ASP B CA 1
ATOM 1518 C C . ASP B 2 50 ? 34.272 74.734 101.853 1.00 25.92 50 ASP B C 1
ATOM 1519 O O . ASP B 2 50 ? 35.493 74.806 101.674 1.00 26.05 50 ASP B O 1
ATOM 1524 N N . ILE B 2 51 ? 33.621 75.536 102.690 1.00 26.19 51 ILE B N 1
ATOM 1525 C CA . ILE B 2 51 ? 34.309 76.597 103.408 1.00 26.25 51 ILE B CA 1
ATOM 1526 C C . ILE B 2 51 ? 34.325 76.513 104.932 1.00 26.86 51 ILE B C 1
ATOM 1527 O O . ILE B 2 51 ? 33.295 76.273 105.572 1.00 26.77 51 ILE B O 1
ATOM 1532 N N . VAL B 2 52 ? 35.519 76.695 105.500 1.00 27.08 52 VAL B N 1
ATOM 1533 C CA . VAL B 2 52 ? 35.701 76.699 106.947 1.00 27.29 52 VAL B CA 1
ATOM 1534 C C . VAL B 2 52 ? 35.358 78.127 107.372 1.00 27.47 52 VAL B C 1
ATOM 1535 O O . VAL B 2 52 ? 36.019 79.083 106.960 1.00 27.83 52 VAL B O 1
ATOM 1539 N N . ARG B 2 53 ? 34.307 78.265 108.173 1.00 27.85 53 ARG B N 1
ATOM 1540 C CA . ARG B 2 53 ? 33.838 79.571 108.621 1.00 27.58 53 ARG B CA 1
ATOM 1541 C C . ARG B 2 53 ? 34.122 79.903 110.079 1.00 27.84 53 ARG B C 1
ATOM 1542 O O . ARG B 2 53 ? 34.215 79.013 110.926 1.00 27.80 53 ARG B O 1
ATOM 1550 N N . ALA B 2 54 ? 34.243 81.202 110.356 1.00 28.24 54 ALA B N 1
ATOM 1551 C CA . ALA B 2 54 ? 34.530 81.717 111.690 1.00 28.52 54 ALA B CA 1
ATOM 1552 C C . ALA B 2 54 ? 33.420 81.456 112.704 1.00 29.41 54 ALA B C 1
ATOM 1553 O O . ALA B 2 54 ? 32.241 81.708 112.439 1.00 29.09 54 ALA B O 1
ATOM 1555 N N . PRO B 2 55 ? 33.785 80.929 113.882 1.00 30.17 55 PRO B N 1
ATOM 1556 C CA . PRO B 2 55 ? 32.827 80.628 114.953 1.00 31.06 55 PRO B CA 1
ATOM 1557 C C . PRO B 2 55 ? 32.562 81.836 115.849 1.00 31.65 55 PRO B C 1
ATOM 1558 O O . PRO B 2 55 ? 31.642 81.824 116.660 1.00 31.98 55 PRO B O 1
ATOM 1562 N N . ILE B 2 56 ? 33.369 82.879 115.680 1.00 32.47 56 ILE B N 1
ATOM 1563 C CA . ILE B 2 56 ? 33.249 84.101 116.467 1.00 33.19 56 ILE B CA 1
ATOM 1564 C C . ILE B 2 56 ? 33.116 85.318 115.563 1.00 33.75 56 ILE B C 1
ATOM 1565 O O . ILE B 2 56 ? 33.584 85.307 114.426 1.00 34.03 56 ILE B O 1
ATOM 1570 N N . ALA B 2 57 ? 32.520 86.378 116.101 1.00 34.25 57 ALA B N 1
ATOM 1571 C CA . ALA B 2 57 ? 32.297 87.624 115.374 1.00 34.80 57 ALA B CA 1
ATOM 1572 C C . ALA B 2 57 ? 33.521 88.522 115.167 1.00 35.28 57 ALA B C 1
ATOM 1573 O O . ALA B 2 57 ? 33.605 89.222 114.161 1.00 35.31 57 ALA B O 1
ATOM 1575 N N . HIS B 2 58 ? 34.461 88.513 116.109 1.00 35.86 58 HIS B N 1
ATOM 1576 C CA . HIS B 2 58 ? 35.650 89.366 116.008 1.00 36.24 58 HIS B CA 1
ATOM 1577 C C . HIS B 2 58 ? 36.842 88.733 116.737 1.00 36.83 58 HIS B C 1
ATOM 1578 O O . HIS B 2 58 ? 36.711 88.284 117.876 1.00 36.82 58 HIS B O 1
ATOM 1585 N N . GLY B 2 59 ? 37.993 88.680 116.072 1.00 37.57 59 GLY B N 1
ATOM 1586 C CA . GLY B 2 59 ? 39.171 88.102 116.695 1.00 38.71 59 GLY B CA 1
ATOM 1587 C C . GLY B 2 59 ? 40.326 87.845 115.745 1.00 39.78 59 GLY B C 1
ATOM 1588 O O . GLY B 2 59 ? 40.120 87.735 114.539 1.00 39.92 59 GLY B O 1
ATOM 1589 N N . ARG B 2 60 ? 41.541 87.746 116.287 1.00 40.59 60 ARG B N 1
ATOM 1590 C CA . ARG B 2 60 ? 42.733 87.486 115.482 1.00 41.45 60 ARG B CA 1
ATOM 1591 C C . ARG B 2 60 ? 42.889 85.994 115.217 1.00 41.23 60 ARG B C 1
ATOM 1592 O O . ARG B 2 60 ? 42.491 85.164 116.037 1.00 41.06 60 ARG B O 1
ATOM 1600 N N . ILE B 2 61 ? 43.470 85.654 114.073 1.00 40.85 61 ILE B N 1
ATOM 1601 C CA . ILE B 2 61 ? 43.681 84.256 113.726 1.00 40.79 61 ILE B CA 1
ATOM 1602 C C . ILE B 2 61 ? 45.072 83.820 114.168 1.00 41.19 61 ILE B C 1
ATOM 1603 O O . ILE B 2 61 ? 46.077 84.297 113.631 1.00 41.24 61 ILE B O 1
ATOM 1608 N N . LYS B 2 62 ? 45.127 82.929 115.155 1.00 41.47 62 LYS B N 1
ATOM 1609 C CA . LYS B 2 62 ? 46.404 82.423 115.653 1.00 41.76 62 LYS B CA 1
ATOM 1610 C C . LYS B 2 62 ? 47.019 81.362 114.742 1.00 41.16 62 LYS B C 1
ATOM 1611 O O . LYS B 2 62 ? 48.183 81.467 114.347 1.00 41.17 62 LYS B O 1
ATOM 1617 N N . LYS B 2 63 ? 46.236 80.340 114.414 1.00 40.71 63 LYS B N 1
ATOM 1618 C CA . LYS B 2 63 ? 46.727 79.255 113.575 1.00 40.31 63 LYS B CA 1
ATOM 1619 C C . LYS B 2 63 ? 45.599 78.419 112.989 1.00 39.83 63 LYS B C 1
ATOM 1620 O O . LYS B 2 63 ? 44.563 78.224 113.619 1.00 39.33 63 LYS B O 1
ATOM 1626 N N . ILE B 2 64 ? 45.823 77.941 111.768 1.00 39.89 64 ILE B N 1
ATOM 1627 C CA . ILE B 2 64 ? 44.880 77.091 111.057 1.00 40.03 64 ILE B CA 1
ATOM 1628 C C . ILE B 2 64 ? 45.599 75.753 110.824 1.00 40.78 64 ILE B C 1
ATOM 1629 O O . ILE B 2 64 ? 46.709 75.718 110.277 1.00 40.62 64 ILE B O 1
ATOM 1634 N N . HIS B 2 65 ? 44.975 74.664 111.269 1.00 41.50 65 HIS B N 1
ATOM 1635 C CA . HIS B 2 65 ? 45.529 73.318 111.125 1.00 42.55 65 HIS B CA 1
ATOM 1636 C C . HIS B 2 65 ? 44.968 72.645 109.875 1.00 42.74 65 HIS B C 1
ATOM 1637 O O . HIS B 2 65 ? 43.789 72.301 109.819 1.00 42.77 65 HIS B O 1
ATOM 1644 N N . LYS B 2 66 ? 45.837 72.442 108.888 1.00 43.20 66 LYS B N 1
ATOM 1645 C CA . LYS B 2 66 ? 45.465 71.864 107.594 1.00 43.65 66 LYS B CA 1
ATOM 1646 C C . LYS B 2 66 ? 45.774 70.381 107.384 1.00 44.02 66 LYS B C 1
ATOM 1647 O O . LYS B 2 66 ? 45.227 69.760 106.471 1.00 44.37 66 LYS B O 1
ATOM 1653 N N . ASP B 2 67 ? 46.663 69.825 108.204 1.00 44.28 67 ASP B N 1
ATOM 1654 C CA . ASP B 2 67 ? 47.095 68.432 108.065 1.00 43.87 67 ASP B CA 1
ATOM 1655 C C . ASP B 2 67 ? 46.061 67.315 108.163 1.00 43.27 67 ASP B C 1
ATOM 1656 O O . ASP B 2 67 ? 46.058 66.411 107.326 1.00 43.31 67 ASP B O 1
ATOM 1661 N N . ALA B 2 68 ? 45.189 67.365 109.166 1.00 42.66 68 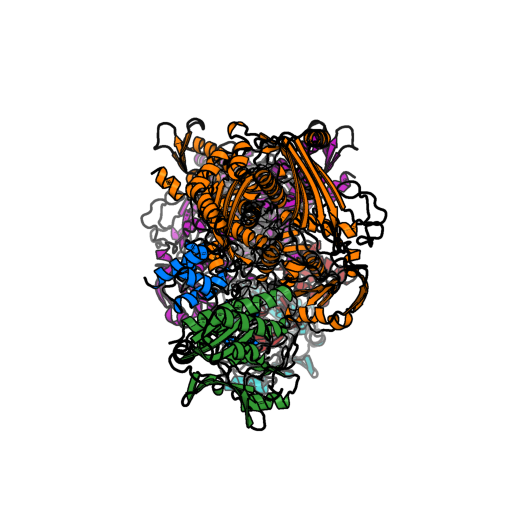ALA B N 1
ATOM 1662 C CA . ALA B 2 68 ? 44.162 66.334 109.318 1.00 42.11 68 ALA B CA 1
ATOM 1663 C C . ALA B 2 68 ? 43.238 66.291 108.098 1.00 41.69 68 ALA B C 1
ATOM 1664 O O . ALA B 2 68 ? 42.865 65.215 107.625 1.00 41.82 68 ALA B O 1
ATOM 1666 N N . ALA B 2 69 ? 42.890 67.465 107.578 1.00 41.09 69 ALA B N 1
ATOM 1667 C CA . ALA B 2 69 ? 42.021 67.558 106.414 1.00 40.20 69 ALA B CA 1
ATOM 1668 C C . ALA B 2 69 ? 42.715 67.037 105.166 1.00 39.74 69 ALA B C 1
ATOM 1669 O O . ALA B 2 69 ? 42.134 66.254 104.422 1.00 39.50 69 ALA B O 1
ATOM 1671 N N . LEU B 2 70 ? 43.967 67.444 104.962 1.00 39.55 70 LEU B N 1
ATOM 1672 C CA . LEU B 2 70 ? 44.744 67.029 103.791 1.00 39.82 70 LEU B CA 1
ATOM 1673 C C . LEU B 2 70 ? 44.953 65.531 103.649 1.00 39.87 70 LEU B C 1
ATOM 1674 O O . LEU B 2 70 ? 44.869 64.994 102.543 1.00 40.00 70 LEU B O 1
ATOM 1679 N N . ALA B 2 71 ? 45.228 64.865 104.767 1.00 39.92 71 ALA B N 1
ATOM 1680 C CA . ALA B 2 71 ? 45.456 63.423 104.785 1.00 40.18 71 ALA B CA 1
ATOM 1681 C C . ALA B 2 71 ? 44.171 62.622 104.579 1.00 40.22 71 ALA B C 1
ATOM 1682 O O . ALA B 2 71 ? 44.214 61.418 104.315 1.00 40.48 71 ALA B O 1
ATOM 1684 N N . MET B 2 72 ? 43.032 63.292 104.709 1.00 40.18 72 MET B N 1
ATOM 1685 C CA . MET B 2 72 ? 41.734 62.645 104.547 1.00 40.11 72 MET B CA 1
ATOM 1686 C C . MET B 2 72 ? 41.528 62.156 103.110 1.00 39.62 72 MET B C 1
ATOM 1687 O O . MET B 2 72 ? 41.689 62.913 102.155 1.00 39.43 72 MET B O 1
ATOM 1692 N N . PRO B 2 73 ? 41.255 60.853 102.936 1.00 39.30 73 PRO B N 1
ATOM 1693 C CA . PRO B 2 73 ? 41.052 60.355 101.573 1.00 38.98 73 PRO B CA 1
ATOM 1694 C C . PRO B 2 73 ? 39.940 61.101 100.834 1.00 38.49 73 PRO B C 1
ATOM 1695 O O . PRO B 2 73 ? 38.862 61.342 101.384 1.00 38.92 73 PRO B O 1
ATOM 1699 N N . GLY B 2 74 ? 40.244 61.527 99.612 1.00 37.59 74 GLY B N 1
ATOM 1700 C CA . GLY B 2 74 ? 39.270 62.251 98.819 1.00 36.51 74 GLY B CA 1
ATOM 1701 C C . GLY B 2 74 ? 39.461 63.754 98.826 1.00 35.87 74 GLY B C 1
ATOM 1702 O O . GLY B 2 74 ? 38.811 64.451 98.051 1.00 36.16 74 GLY B O 1
ATOM 1703 N N . VAL B 2 75 ? 40.324 64.256 99.709 1.00 35.01 75 VAL B N 1
ATOM 1704 C CA . VAL B 2 75 ? 40.602 65.686 99.798 1.00 34.40 75 VAL B CA 1
ATOM 1705 C C . VAL B 2 75 ? 41.825 66.021 98.945 1.00 34.72 75 VAL B C 1
ATOM 1706 O O . VAL B 2 75 ? 42.889 65.423 99.115 1.00 34.94 75 VAL B O 1
ATOM 1710 N N . HIS B 2 76 ? 41.668 66.985 98.038 1.00 34.53 76 HIS B N 1
ATOM 1711 C CA . HIS B 2 76 ? 42.743 67.399 97.141 1.00 34.44 76 HIS B CA 1
ATOM 1712 C C . HIS B 2 76 ? 43.530 68.623 97.584 1.00 34.36 76 HIS B C 1
ATOM 1713 O O . HIS B 2 76 ? 44.701 68.776 97.222 1.00 34.34 76 HIS B O 1
ATOM 1720 N N . ALA B 2 77 ? 42.883 69.513 98.330 1.00 34.16 77 ALA B N 1
ATOM 1721 C CA . ALA B 2 77 ? 43.550 70.727 98.779 1.00 33.82 77 ALA B CA 1
ATOM 1722 C C . ALA B 2 77 ? 42.801 71.480 99.862 1.00 33.86 77 ALA B C 1
ATOM 1723 O O . ALA B 2 77 ? 41.580 71.355 100.008 1.00 33.67 77 ALA B O 1
ATOM 1725 N N . VAL B 2 78 ? 43.567 72.247 100.632 1.00 33.90 78 VAL B N 1
ATOM 1726 C CA . VAL B 2 78 ? 43.049 73.093 101.697 1.00 33.91 78 VAL B CA 1
ATOM 1727 C C . VAL B 2 78 ? 43.799 74.403 101.499 1.00 34.30 78 VAL B C 1
ATOM 1728 O O . VAL B 2 78 ? 45.028 74.454 101.631 1.00 34.70 78 VAL B O 1
ATOM 1732 N N . LEU B 2 79 ? 43.074 75.441 101.113 1.00 34.21 79 LEU B N 1
ATOM 1733 C CA . LEU B 2 79 ? 43.688 76.738 100.882 1.00 34.30 79 LEU B CA 1
ATOM 1734 C C . LEU B 2 79 ? 43.247 77.756 101.922 1.00 34.60 79 LEU B C 1
ATOM 1735 O O . LEU B 2 79 ? 42.108 77.719 102.409 1.00 34.14 79 LEU B O 1
ATOM 1740 N N . THR B 2 80 ? 44.177 78.637 102.283 1.00 34.77 80 THR B N 1
ATOM 1741 C CA . THR B 2 80 ? 43.921 79.699 103.246 1.00 35.22 80 THR B CA 1
ATOM 1742 C C . THR B 2 80 ? 44.293 81.013 102.573 1.00 35.96 80 THR B C 1
ATOM 1743 O O . THR B 2 80 ? 44.688 81.023 101.409 1.00 35.43 80 THR B O 1
ATOM 1747 N N . ALA B 2 81 ? 44.179 82.116 103.308 1.00 37.24 81 ALA B N 1
ATOM 1748 C CA . ALA B 2 81 ? 44.509 83.431 102.772 1.00 38.69 81 ALA B CA 1
ATOM 1749 C C . ALA B 2 81 ? 45.946 83.507 102.255 1.00 39.79 81 ALA B C 1
ATOM 1750 O O . ALA B 2 81 ? 46.241 84.269 101.340 1.00 40.13 81 ALA B O 1
ATOM 1752 N N . GLU B 2 82 ? 46.827 82.694 102.826 1.00 41.08 82 GLU B N 1
ATOM 1753 C CA . GLU B 2 82 ? 48.229 82.673 102.424 1.00 42.34 82 GLU B CA 1
ATOM 1754 C C . GLU B 2 82 ? 48.424 82.226 100.982 1.00 42.48 82 GLU B C 1
ATOM 1755 O O . GLU B 2 82 ? 49.385 82.627 100.330 1.00 42.83 82 GLU B O 1
ATOM 1761 N N . ASP B 2 83 ? 47.522 81.381 100.496 1.00 42.63 83 ASP B N 1
ATOM 1762 C CA . ASP B 2 83 ? 47.604 80.878 99.128 1.00 42.86 83 ASP B CA 1
ATOM 1763 C C . ASP B 2 83 ? 47.057 81.919 98.162 1.00 42.99 83 ASP B C 1
ATOM 1764 O O . ASP B 2 83 ? 47.360 81.894 96.970 1.00 43.15 83 ASP B O 1
ATOM 1769 N N . LEU B 2 84 ? 46.241 82.825 98.691 1.00 43.12 84 LEU B N 1
ATOM 1770 C CA . LEU B 2 84 ? 45.630 83.876 97.895 1.00 43.80 84 LEU B CA 1
ATOM 1771 C C . LEU B 2 84 ? 46.497 85.124 97.749 1.00 44.46 84 LEU B C 1
ATOM 1772 O O . LEU B 2 84 ? 46.355 85.860 96.779 1.00 44.56 84 LEU B O 1
ATOM 1777 N N . LYS B 2 85 ? 47.417 85.335 98.689 1.00 45.52 85 LYS B N 1
ATOM 1778 C CA . LYS B 2 85 ? 48.299 86.507 98.680 1.00 46.34 85 LYS B CA 1
ATOM 1779 C C . LYS B 2 85 ? 49.144 86.766 97.427 1.00 46.95 85 LYS B C 1
ATOM 1780 O O . LYS B 2 85 ? 49.183 87.894 96.940 1.00 46.98 85 LYS B O 1
ATOM 1786 N N . PRO B 2 86 ? 49.834 85.736 96.893 1.00 47.50 86 PRO B N 1
ATOM 1787 C CA . PRO B 2 86 ? 50.671 85.892 95.694 1.00 47.79 86 PRO B CA 1
ATOM 1788 C C . PRO B 2 86 ? 49.891 86.414 94.491 1.00 47.79 86 PRO B C 1
ATOM 1789 O O . PRO B 2 86 ? 50.445 87.088 93.619 1.00 47.92 86 PRO B O 1
ATOM 1793 N N . LEU B 2 87 ? 48.602 86.086 94.457 1.00 47.54 87 LEU B N 1
ATOM 1794 C CA . LEU B 2 87 ? 47.710 86.493 93.378 1.00 46.91 87 LEU B CA 1
ATOM 1795 C C . LEU B 2 87 ? 46.975 87.780 93.760 1.00 45.98 87 LEU B C 1
ATOM 1796 O O . LEU B 2 87 ? 46.158 88.288 92.988 1.00 45.81 87 LEU B O 1
ATOM 1801 N N . LYS B 2 88 ? 47.281 88.297 94.951 1.00 44.77 88 LYS B N 1
ATOM 1802 C CA . LYS B 2 88 ? 46.665 89.510 95.489 1.00 43.60 88 LYS B CA 1
ATOM 1803 C C . LYS B 2 88 ? 45.151 89.342 95.556 1.00 42.77 88 LYS B C 1
ATOM 1804 O O . LYS B 2 88 ? 44.393 90.266 95.261 1.00 42.87 88 LYS B O 1
ATOM 1810 N N . LEU B 2 89 ? 44.721 88.160 95.988 1.00 41.53 89 LEU B N 1
ATOM 1811 C CA . LEU B 2 89 ? 43.304 87.843 96.077 1.00 40.36 89 LEU B CA 1
ATOM 1812 C C . LEU B 2 89 ? 42.724 87.548 97.469 1.00 39.53 89 LEU B C 1
ATOM 1813 O O . LEU B 2 89 ? 41.643 86.960 97.564 1.00 39.47 89 LEU B O 1
ATOM 1818 N N . HIS B 2 90 ? 43.421 87.929 98.544 1.00 38.14 90 HIS B N 1
ATOM 1819 C CA . HIS B 2 90 ? 42.868 87.699 99.881 1.00 37.02 90 HIS B CA 1
ATOM 1820 C C . HIS B 2 90 ? 41.831 88.771 100.235 1.00 36.43 90 HIS B C 1
ATOM 1821 O O . HIS B 2 90 ? 41.117 88.665 101.226 1.00 36.53 90 HIS B O 1
ATOM 1828 N N . TRP B 2 91 ? 41.744 89.782 99.377 1.00 35.93 91 TRP B N 1
ATOM 1829 C CA . TRP B 2 91 ? 40.788 90.882 99.493 1.00 35.34 91 TRP B CA 1
ATOM 1830 C C . TRP B 2 91 ? 40.312 91.165 98.069 1.00 34.77 91 TRP B C 1
ATOM 1831 O O . TRP B 2 91 ? 41.027 90.892 97.098 1.00 34.92 91 TRP B O 1
ATOM 1842 N N . MET B 2 92 ? 39.120 91.732 97.944 1.00 33.97 92 MET B N 1
ATOM 1843 C CA . MET B 2 92 ? 38.560 92.049 96.634 1.00 33.18 92 MET B CA 1
ATOM 1844 C C . MET B 2 92 ? 37.782 93.358 96.693 1.00 32.67 92 MET B C 1
ATOM 1845 O O . MET B 2 92 ? 37.193 93.695 97.725 1.00 32.26 92 MET B O 1
ATOM 1850 N N . PRO B 2 93 ? 37.779 94.123 95.587 1.00 32.18 93 PRO B N 1
ATOM 1851 C CA . PRO B 2 93 ? 37.051 95.390 95.561 1.00 31.99 93 PRO B CA 1
ATOM 1852 C C . PRO B 2 93 ? 35.546 95.140 95.589 1.00 32.08 93 PRO B C 1
ATOM 1853 O O . PRO B 2 93 ? 35.077 94.095 95.153 1.00 32.11 93 PRO B O 1
ATOM 1857 N N . THR B 2 94 ? 34.798 96.089 96.137 1.00 32.59 94 THR B N 1
ATOM 1858 C CA . THR B 2 94 ? 33.343 95.973 96.217 1.00 32.73 94 THR B CA 1
ATOM 1859 C C . THR B 2 94 ? 32.695 97.064 95.370 1.00 33.42 94 THR B C 1
ATOM 1860 O O . THR B 2 94 ? 33.348 98.049 95.006 1.00 33.28 94 THR B O 1
ATOM 1864 N N . LEU B 2 95 ? 31.407 96.899 95.076 1.00 34.08 95 LEU B N 1
ATOM 1865 C CA . LEU B 2 95 ? 30.682 97.886 94.286 1.00 34.93 95 LEU B CA 1
ATOM 1866 C C . LEU B 2 95 ? 30.639 99.244 94.996 1.00 35.30 95 LEU B C 1
ATOM 1867 O O . LEU B 2 95 ? 30.500 100.290 94.350 1.00 35.70 95 LEU B O 1
ATOM 1872 N N . ALA B 2 96 ? 30.780 99.222 96.321 1.00 35.30 96 ALA B N 1
ATOM 1873 C CA . ALA B 2 96 ? 30.769 100.440 97.126 1.00 35.15 96 ALA B CA 1
ATOM 1874 C C . ALA B 2 96 ? 32.142 101.120 97.261 1.00 35.02 96 ALA B C 1
ATOM 1875 O O . ALA B 2 96 ? 32.289 102.071 98.023 1.00 35.21 96 ALA B O 1
ATOM 1877 N N . GLY B 2 97 ? 33.141 100.643 96.525 1.00 34.96 97 GLY B N 1
ATOM 1878 C CA . GLY B 2 97 ? 34.459 101.263 96.589 1.00 34.99 97 GLY B CA 1
ATOM 1879 C C . GLY B 2 97 ? 35.354 100.881 97.756 1.00 35.07 97 GLY B C 1
ATOM 1880 O O . GLY B 2 97 ? 36.430 101.462 97.942 1.00 35.01 97 GLY B O 1
ATOM 1881 N N . ASP B 2 98 ? 34.904 99.920 98.557 1.00 35.04 98 ASP B N 1
ATOM 1882 C CA . ASP B 2 98 ? 35.669 99.441 99.702 1.00 34.88 98 ASP B CA 1
ATOM 1883 C C . ASP B 2 98 ? 36.324 98.124 99.262 1.00 34.67 98 ASP B C 1
ATOM 1884 O O . ASP B 2 98 ? 36.315 97.779 98.077 1.00 34.40 98 ASP B O 1
ATOM 1889 N N . VAL B 2 99 ? 36.946 97.421 100.198 1.00 34.44 99 VAL B N 1
ATOM 1890 C CA . VAL B 2 99 ? 37.550 96.131 99.895 1.00 34.37 99 VAL B CA 1
ATOM 1891 C C . VAL B 2 99 ? 36.968 95.123 100.876 1.00 34.29 99 VAL B C 1
ATOM 1892 O O . VAL B 2 99 ? 36.583 95.491 101.987 1.00 34.43 99 VAL B O 1
ATOM 1896 N N . ALA B 2 100 ? 36.845 93.872 100.443 1.00 34.28 100 ALA B N 1
ATOM 1897 C CA . ALA B 2 100 ? 36.308 92.812 101.293 1.00 34.03 100 ALA B CA 1
ATOM 1898 C C . ALA B 2 100 ? 37.267 91.627 101.323 1.00 34.05 100 ALA B C 1
ATOM 1899 O O . ALA B 2 100 ? 37.906 91.312 100.313 1.00 33.88 100 ALA B O 1
ATOM 1901 N N . ALA B 2 101 ? 37.371 90.985 102.488 1.00 33.39 101 ALA B N 1
ATOM 1902 C CA . ALA B 2 101 ? 38.243 89.831 102.655 1.00 32.72 101 ALA B CA 1
ATOM 1903 C C . ALA B 2 101 ? 37.648 88.619 101.943 1.00 32.42 101 ALA B C 1
ATOM 1904 O O . ALA B 2 101 ? 36.450 88.354 102.068 1.00 32.69 101 ALA B O 1
ATOM 1906 N N . VAL B 2 102 ? 38.465 87.923 101.154 1.00 31.86 102 VAL B N 1
ATOM 1907 C CA . VAL B 2 102 ? 38.015 86.728 100.446 1.00 31.68 102 VAL B CA 1
ATOM 1908 C C . VAL B 2 102 ? 38.136 85.576 101.440 1.00 32.09 102 VAL B C 1
ATOM 1909 O O . VAL B 2 102 ? 37.199 84.799 101.631 1.00 32.39 102 VAL B O 1
ATOM 1913 N N . LEU B 2 103 ? 39.303 85.477 102.069 1.00 32.31 103 LEU B N 1
ATOM 1914 C CA . LEU B 2 103 ? 39.559 84.488 103.114 1.00 32.38 103 LEU B CA 1
ATOM 1915 C C . LEU B 2 103 ? 40.242 85.297 104.216 1.00 32.66 103 LEU B C 1
ATOM 1916 O O . LEU B 2 103 ? 41.227 85.987 103.948 1.00 32.96 103 LEU B O 1
ATOM 1921 N N . ALA B 2 104 ? 39.662 85.275 105.419 1.00 32.67 104 ALA B N 1
ATOM 1922 C CA . ALA B 2 104 ? 40.188 86.003 106.578 1.00 32.84 104 ALA B CA 1
ATOM 1923 C C . ALA B 2 104 ? 41.690 85.772 106.734 1.00 32.86 104 ALA B C 1
ATOM 1924 O O . ALA B 2 104 ? 42.155 84.635 106.758 1.00 32.76 104 ALA B O 1
ATOM 1926 N N . ASP B 2 105 ? 42.441 86.862 106.821 1.00 33.36 105 ASP B N 1
ATOM 1927 C CA . ASP B 2 105 ? 43.891 86.786 106.928 1.00 34.15 105 ASP B CA 1
ATOM 1928 C C . ASP B 2 105 ? 44.416 86.896 108.353 1.00 34.43 105 ASP B C 1
ATOM 1929 O O . ASP B 2 105 ? 44.747 85.884 108.971 1.00 34.66 105 ASP B O 1
ATOM 1934 N N . GLU B 2 106 ? 44.543 88.122 108.851 1.00 34.98 106 GLU B N 1
ATOM 1935 C CA . GLU B 2 106 ? 45.044 88.343 110.204 1.00 35.42 106 GLU B CA 1
ATOM 1936 C C . GLU B 2 106 ? 43.950 88.230 111.262 1.00 35.19 106 GLU B C 1
ATOM 1937 O O . GLU B 2 106 ? 44.237 87.923 112.419 1.00 35.32 106 GLU B O 1
ATOM 1943 N N . LYS B 2 107 ? 42.697 88.448 110.862 1.00 34.55 107 LYS B N 1
ATOM 1944 C CA . LYS B 2 107 ? 41.581 88.344 111.791 1.00 34.03 107 LYS B CA 1
ATOM 1945 C C . LYS B 2 107 ? 40.229 88.146 111.105 1.00 33.95 107 LYS B C 1
ATOM 1946 O O . LYS B 2 107 ? 40.143 88.180 109.878 1.00 33.91 107 LYS B O 1
ATOM 1952 N N . VAL B 2 108 ? 39.198 87.859 111.900 1.00 33.56 108 VAL B N 1
ATOM 1953 C CA . VAL B 2 108 ? 37.847 87.665 111.383 1.00 33.24 108 VAL B CA 1
ATOM 1954 C C . VAL B 2 108 ? 37.007 88.865 111.811 1.00 33.03 108 VAL B C 1
ATOM 1955 O O . VAL B 2 108 ? 37.097 89.312 112.954 1.00 32.98 108 VAL B O 1
ATOM 1959 N N . HIS B 2 109 ? 36.217 89.403 110.880 1.00 32.95 109 HIS B N 1
ATOM 1960 C CA . HIS B 2 109 ? 35.382 90.577 111.150 1.00 32.26 109 HIS B CA 1
ATOM 1961 C C . HIS B 2 109 ? 33.904 90.312 111.441 1.00 32.03 109 HIS B C 1
ATOM 1962 O O . HIS B 2 109 ? 33.190 91.207 111.900 1.00 32.14 109 HIS B O 1
ATOM 1969 N N . PHE B 2 110 ? 33.432 89.111 111.127 1.00 31.27 110 PHE B N 1
ATOM 1970 C CA . PHE B 2 110 ? 32.047 88.747 111.403 1.00 31.15 110 PHE B CA 1
ATOM 1971 C C . PHE B 2 110 ? 31.917 87.246 111.516 1.00 31.29 110 PHE B C 1
ATOM 1972 O O . PHE B 2 110 ? 32.688 86.498 110.920 1.00 31.53 110 PHE B O 1
ATOM 1980 N N . GLN B 2 111 ? 30.985 86.803 112.342 1.00 31.70 111 GLN B N 1
ATOM 1981 C CA . GLN B 2 111 ? 30.781 85.380 112.526 1.00 32.38 111 GLN B CA 1
ATOM 1982 C C . GLN B 2 111 ? 30.285 84.764 111.211 1.00 32.20 111 GLN B C 1
ATOM 1983 O O . GLN B 2 111 ? 29.508 85.383 110.482 1.00 31.74 111 GLN B O 1
ATOM 1989 N N . MET B 2 112 ? 30.767 83.556 110.920 1.00 32.27 112 MET B N 1
ATOM 1990 C CA . MET B 2 112 ? 30.436 82.805 109.707 1.00 32.03 112 MET B CA 1
ATOM 1991 C C . MET B 2 112 ? 31.262 83.255 108.508 1.00 31.51 112 MET B C 1
ATOM 1992 O O . MET B 2 112 ? 31.024 82.810 107.386 1.00 31.29 112 MET B O 1
ATOM 1997 N N . GLN B 2 113 ? 32.249 84.121 108.749 1.00 30.87 113 GLN B N 1
ATOM 1998 C CA . GLN B 2 113 ? 33.118 84.611 107.679 1.00 29.96 113 GLN B CA 1
ATOM 1999 C C . GLN B 2 113 ? 33.997 83.479 107.162 1.00 29.44 113 GLN B C 1
ATOM 2000 O O . GLN B 2 113 ? 34.342 82.565 107.906 1.00 29.08 113 GLN B O 1
ATOM 2006 N N . GLU B 2 114 ? 34.346 83.555 105.882 1.00 29.38 114 GLU B N 1
ATOM 2007 C CA . GLU B 2 114 ? 35.175 82.559 105.211 1.00 29.37 114 GLU B CA 1
ATOM 2008 C C . GLU B 2 114 ? 36.637 82.627 105.676 1.00 29.43 114 GLU B C 1
ATOM 2009 O O . GLU B 2 114 ? 37.309 83.646 105.499 1.00 29.42 114 GLU B O 1
ATOM 2015 N N . VAL B 2 115 ? 37.119 81.532 106.265 1.00 29.18 115 VAL B N 1
ATOM 2016 C CA . VAL B 2 115 ? 38.485 81.449 106.785 1.00 28.79 115 VAL B CA 1
ATOM 2017 C C . VAL B 2 115 ? 39.389 80.545 105.950 1.00 28.64 115 VAL B C 1
ATOM 2018 O O . VAL B 2 115 ? 40.582 80.809 105.804 1.00 28.68 115 VAL B O 1
ATOM 2022 N N . ALA B 2 116 ? 38.834 79.453 105.440 1.00 28.23 116 ALA B N 1
ATOM 2023 C CA . ALA B 2 116 ? 39.608 78.533 104.620 1.00 27.77 116 ALA B CA 1
ATOM 2024 C C . ALA B 2 116 ? 38.677 77.712 103.758 1.00 27.90 116 ALA B C 1
ATOM 2025 O O . ALA B 2 116 ? 37.455 77.730 103.945 1.00 27.87 116 ALA B O 1
ATOM 2027 N N . ILE B 2 117 ? 39.248 77.028 102.777 1.00 27.98 117 ILE B N 1
ATOM 2028 C CA . ILE B 2 117 ? 38.449 76.191 101.899 1.00 28.80 117 ILE B CA 1
ATOM 2029 C C . ILE B 2 117 ? 39.079 74.825 101.727 1.00 28.66 117 ILE B C 1
ATOM 2030 O O . ILE B 2 117 ? 40.286 74.645 101.905 1.00 29.06 117 ILE B O 1
ATOM 2035 N N . VAL B 2 118 ? 38.248 73.858 101.377 1.00 28.03 118 VAL B N 1
ATOM 2036 C CA . VAL B 2 118 ? 38.726 72.513 101.152 1.00 27.56 118 VAL B CA 1
ATOM 2037 C C . VAL B 2 118 ? 38.148 72.054 99.816 1.00 27.69 118 VAL B C 1
ATOM 2038 O O . VAL B 2 118 ? 37.026 72.423 99.456 1.00 27.18 118 VAL B O 1
ATOM 2042 N N . ILE B 2 119 ? 38.956 71.321 99.055 1.00 27.77 119 ILE B N 1
ATOM 2043 C CA . ILE B 2 119 ? 38.543 70.776 97.769 1.00 27.75 119 ILE B CA 1
ATOM 2044 C C . ILE B 2 119 ? 38.529 69.256 97.932 1.00 28.29 119 ILE B C 1
ATOM 2045 O O . ILE B 2 119 ? 39.537 68.667 98.315 1.00 28.84 119 ILE B O 1
ATOM 2050 N N . ALA B 2 120 ? 37.382 68.628 97.686 1.00 28.47 120 ALA B N 1
ATOM 2051 C CA . ALA B 2 120 ? 37.257 67.179 97.822 1.00 28.55 120 ALA B CA 1
ATOM 2052 C C . ALA B 2 120 ? 36.557 66.565 96.613 1.00 28.68 120 ALA B C 1
ATOM 2053 O O . ALA B 2 120 ? 36.156 67.281 95.694 1.00 28.79 120 ALA B O 1
ATOM 2055 N N . ASP B 2 121 ? 36.411 65.241 96.620 1.00 28.72 121 ASP B N 1
ATOM 2056 C CA . ASP B 2 121 ? 35.767 64.512 95.524 1.00 29.12 121 ASP B CA 1
ATOM 2057 C C . ASP B 2 121 ? 34.272 64.805 95.406 1.00 28.99 121 ASP B C 1
ATOM 2058 O O . ASP B 2 121 ? 33.702 64.733 94.311 1.00 29.23 121 ASP B O 1
ATOM 2063 N N . ASP B 2 122 ? 33.630 65.080 96.538 1.00 28.33 122 ASP B N 1
ATOM 2064 C CA . ASP B 2 122 ? 32.207 65.397 96.550 1.00 27.70 122 ASP B CA 1
ATOM 2065 C C . ASP B 2 122 ? 31.848 66.245 97.764 1.00 27.17 122 ASP B C 1
ATOM 2066 O O . ASP B 2 122 ? 32.711 66.515 98.604 1.00 27.31 122 ASP B O 1
ATOM 2071 N N . ARG B 2 123 ? 30.584 66.651 97.862 1.00 26.29 123 ARG B N 1
ATOM 2072 C CA . ARG B 2 123 ? 30.132 67.493 98.966 1.00 25.84 123 ARG B CA 1
ATOM 2073 C C . ARG B 2 123 ? 30.113 66.797 100.331 1.00 25.71 123 ARG B C 1
ATOM 2074 O O . ARG B 2 123 ? 30.172 67.456 101.370 1.00 25.27 123 ARG B O 1
ATOM 2082 N N . TYR B 2 124 ? 30.023 65.471 100.333 1.00 25.47 124 TYR B N 1
ATOM 2083 C CA . TYR B 2 124 ? 30.011 64.738 101.589 1.00 25.45 124 TYR B CA 1
ATOM 2084 C C . TYR B 2 124 ? 31.406 64.742 102.210 1.00 25.70 124 TYR B C 1
ATOM 2085 O O . TYR B 2 124 ? 31.583 65.189 103.350 1.00 25.59 124 TYR B O 1
ATOM 2094 N N . ILE B 2 125 ? 32.402 64.311 101.441 1.00 25.94 125 ILE B N 1
ATOM 2095 C CA . ILE B 2 125 ? 33.775 64.307 101.929 1.00 26.72 125 ILE B CA 1
ATOM 2096 C C . ILE B 2 125 ? 34.206 65.746 102.231 1.00 27.46 125 ILE B C 1
ATOM 2097 O O . ILE B 2 125 ? 34.880 66.000 103.230 1.00 28.09 125 ILE B O 1
ATOM 2102 N N . ALA B 2 126 ? 33.725 66.696 101.428 1.00 28.03 126 ALA B N 1
ATOM 2103 C CA . ALA B 2 126 ? 34.063 68.106 101.617 1.00 28.57 126 ALA B CA 1
ATOM 2104 C C . ALA B 2 126 ? 33.592 68.614 102.974 1.00 28.97 126 ALA B C 1
ATOM 2105 O O . ALA B 2 126 ? 34.327 69.321 103.669 1.00 28.95 126 ALA B O 1
ATOM 2107 N N . ALA B 2 127 ? 32.370 68.245 103.350 1.00 29.63 127 ALA B N 1
ATOM 2108 C CA . ALA B 2 127 ? 31.805 68.659 104.635 1.00 29.95 127 ALA B CA 1
ATOM 2109 C C . ALA B 2 127 ? 32.650 68.098 105.774 1.00 30.39 127 ALA B C 1
ATOM 2110 O O . ALA B 2 127 ? 32.917 68.803 106.752 1.00 30.55 127 ALA B O 1
ATOM 2112 N N . ASP B 2 128 ? 33.070 66.838 105.636 1.00 30.43 128 ASP B N 1
ATOM 2113 C CA . ASP B 2 128 ? 33.911 66.184 106.642 1.00 30.97 128 ASP B CA 1
ATOM 2114 C C . ASP B 2 128 ? 35.264 66.895 106.766 1.00 31.34 128 ASP B C 1
ATOM 2115 O O . ASP B 2 128 ? 35.792 67.052 107.868 1.00 31.71 128 ASP B O 1
ATOM 2120 N N . ALA B 2 129 ? 35.818 67.323 105.635 1.00 31.58 129 ALA B N 1
ATOM 2121 C CA . ALA B 2 129 ? 37.105 68.021 105.623 1.00 32.07 129 ALA B CA 1
ATOM 2122 C C . ALA B 2 129 ? 37.050 69.343 106.397 1.00 32.47 129 ALA B C 1
ATOM 2123 O O . ALA B 2 129 ? 38.009 69.708 107.086 1.00 32.40 129 ALA B O 1
ATOM 2125 N N . VAL B 2 130 ? 35.930 70.057 106.284 1.00 32.67 130 VAL B N 1
ATOM 2126 C CA . VAL B 2 130 ? 35.759 71.323 106.985 1.00 33.13 130 VAL B CA 1
ATOM 2127 C C . VAL B 2 130 ? 35.800 71.090 108.495 1.00 34.08 130 VAL B C 1
ATOM 2128 O O . VAL B 2 130 ? 36.447 71.843 109.228 1.00 33.91 130 VAL B O 1
ATOM 2132 N N . GLU B 2 131 ? 35.138 70.029 108.953 1.00 35.04 131 GLU B N 1
ATOM 2133 C CA . GLU B 2 131 ? 35.120 69.706 110.378 1.00 36.29 131 GLU B CA 1
ATOM 2134 C C . GLU B 2 131 ? 36.504 69.331 110.910 1.00 36.58 131 GLU B C 1
ATOM 2135 O O . GLU B 2 131 ? 36.803 69.568 112.081 1.00 37.06 131 GLU B O 1
ATOM 2141 N N . ALA B 2 132 ? 37.349 68.780 110.041 1.00 36.98 132 ALA B N 1
ATOM 2142 C CA . ALA B 2 132 ? 38.701 68.372 110.419 1.00 37.29 132 ALA B CA 1
ATOM 2143 C C . ALA B 2 132 ? 39.698 69.527 110.496 1.00 37.67 132 ALA B C 1
ATOM 2144 O O . ALA B 2 132 ? 40.772 69.377 111.074 1.00 38.35 132 ALA B O 1
ATOM 2146 N N . VAL B 2 133 ? 39.359 70.663 109.889 1.00 37.73 133 VAL B N 1
ATOM 2147 C CA . VAL B 2 133 ? 40.225 71.841 109.912 1.00 37.58 133 VAL B CA 1
ATOM 2148 C C . VAL B 2 133 ? 40.011 72.600 111.224 1.00 38.13 133 VAL B C 1
ATOM 2149 O O . VAL B 2 133 ? 38.929 73.148 111.473 1.00 38.23 133 VAL B O 1
ATOM 2153 N N . LYS B 2 134 ? 41.034 72.615 112.074 1.00 38.40 134 LYS B N 1
ATOM 2154 C CA . LYS B 2 134 ? 40.934 73.313 113.356 1.00 38.69 134 LYS B CA 1
ATOM 2155 C C . LYS B 2 134 ? 41.558 74.704 113.259 1.00 38.71 134 LYS B C 1
ATOM 2156 O O . LYS B 2 134 ? 42.592 74.887 112.618 1.00 38.54 134 LYS B O 1
ATOM 2162 N N . VAL B 2 135 ? 40.922 75.684 113.893 1.00 38.83 135 VAL B N 1
ATOM 2163 C CA . VAL B 2 135 ? 41.426 77.052 113.881 1.00 39.17 135 VAL B CA 1
ATOM 2164 C C . VAL B 2 135 ? 41.419 77.643 115.290 1.00 39.62 135 VAL B C 1
ATOM 2165 O O . VAL B 2 135 ? 40.448 77.497 116.034 1.00 39.32 135 VAL B O 1
ATOM 2169 N N . GLU B 2 136 ? 42.518 78.295 115.654 1.00 40.50 136 GLU B N 1
ATOM 2170 C CA . GLU B 2 136 ? 42.647 78.923 116.966 1.00 41.63 136 GLU B CA 1
ATOM 2171 C C . GLU B 2 136 ? 42.551 80.431 116.827 1.00 41.48 136 GLU B C 1
ATOM 2172 O O . GLU B 2 136 ? 43.207 81.024 115.975 1.00 41.05 136 GLU B O 1
ATOM 2178 N N . TYR B 2 137 ? 41.747 81.045 117.690 1.00 41.91 137 TYR B N 1
ATOM 2179 C CA . TYR B 2 137 ? 41.538 82.489 117.664 1.00 42.20 137 TYR B CA 1
ATOM 2180 C C . TYR B 2 137 ? 41.772 83.136 119.019 1.00 42.80 137 TYR B C 1
ATOM 2181 O O . TYR B 2 137 ? 41.774 82.472 120.054 1.00 42.66 137 TYR B O 1
ATOM 2190 N N . ASP B 2 138 ? 41.928 84.455 118.979 1.00 43.72 138 ASP B N 1
ATOM 2191 C CA . ASP B 2 138 ? 42.079 85.299 120.156 1.00 44.56 138 ASP B CA 1
ATOM 2192 C C . ASP B 2 138 ? 40.934 86.298 119.990 1.00 44.85 138 ASP B C 1
ATOM 2193 O O . ASP B 2 138 ? 41.011 87.210 119.163 1.00 44.93 138 ASP B O 1
ATOM 2198 N N . GLU B 2 139 ? 39.851 86.089 120.730 1.00 45.09 139 GLU B N 1
ATOM 2199 C CA . GLU B 2 139 ? 38.680 86.958 120.642 1.00 45.58 139 GLU B CA 1
ATOM 2200 C C . GLU B 2 139 ? 38.958 88.422 120.949 1.00 45.37 139 GLU B C 1
ATOM 2201 O O . GLU B 2 139 ? 39.803 88.743 121.784 1.00 45.62 139 GLU B O 1
ATOM 2207 N N . LEU B 2 140 ? 38.271 89.300 120.226 1.00 45.00 140 LEU B N 1
ATOM 2208 C CA . LEU B 2 140 ? 38.382 90.742 120.408 1.00 44.64 140 LEU B CA 1
ATOM 2209 C C . LEU B 2 140 ? 36.977 91.245 120.728 1.00 44.59 140 LEU B C 1
ATOM 2210 O O . LEU B 2 140 ? 35.989 90.574 120.423 1.00 44.70 140 LEU B O 1
ATOM 2215 N N . PRO B 2 141 ? 36.865 92.402 121.402 1.00 44.52 141 PRO B N 1
ATOM 2216 C CA . PRO B 2 141 ? 35.528 92.920 121.723 1.00 44.38 141 PRO B CA 1
ATOM 2217 C C . PRO B 2 141 ? 34.689 93.179 120.463 1.00 43.99 141 PRO B C 1
ATOM 2218 O O . PRO B 2 141 ? 35.167 93.736 119.479 1.00 43.62 141 PRO B O 1
ATOM 2222 N N . VAL B 2 142 ? 33.439 92.737 120.505 1.00 44.08 142 VAL B N 1
ATOM 2223 C CA . VAL B 2 142 ? 32.521 92.853 119.377 1.00 44.04 142 VAL B CA 1
ATOM 2224 C C . VAL B 2 142 ? 31.706 94.144 119.304 1.00 43.92 142 VAL B C 1
ATOM 2225 O O . VAL B 2 142 ? 31.227 94.648 120.317 1.00 44.05 142 VAL B O 1
ATOM 2229 N N . VAL B 2 143 ? 31.570 94.681 118.094 1.00 43.82 143 VAL B N 1
ATOM 2230 C CA . VAL B 2 143 ? 30.786 95.892 117.866 1.00 43.79 143 VAL B CA 1
ATOM 2231 C C . VAL B 2 143 ? 29.496 95.485 117.159 1.00 43.69 143 VAL B C 1
ATOM 2232 O O . VAL B 2 143 ? 29.524 95.000 116.029 1.00 43.48 143 VAL B O 1
ATOM 2236 N N . ILE B 2 144 ? 28.371 95.680 117.833 1.00 44.08 144 ILE B N 1
ATOM 2237 C CA . ILE B 2 144 ? 27.072 95.309 117.281 1.00 44.75 144 ILE B CA 1
ATOM 2238 C C . ILE B 2 144 ? 26.158 96.507 117.024 1.00 44.98 144 ILE B C 1
ATOM 2239 O O . ILE B 2 144 ? 25.396 96.519 116.056 1.00 45.02 144 ILE B O 1
ATOM 2244 N N . ASP B 2 145 ? 26.228 97.509 117.895 1.00 45.38 145 ASP B N 1
ATOM 2245 C CA . ASP B 2 145 ? 25.410 98.702 117.738 1.00 45.70 145 ASP B CA 1
ATOM 2246 C C . ASP B 2 145 ? 26.205 99.784 117.004 1.00 45.71 145 ASP B C 1
ATOM 2247 O O . ASP B 2 145 ? 27.337 100.092 117.373 1.00 45.61 145 ASP B O 1
ATOM 2252 N N . PRO B 2 146 ? 25.630 100.350 115.930 1.00 45.79 146 PRO B N 1
ATOM 2253 C CA . PRO B 2 146 ? 26.289 101.397 115.143 1.00 46.08 146 PRO B CA 1
ATOM 2254 C C . PRO B 2 146 ? 26.700 102.615 115.983 1.00 46.45 146 PRO B C 1
ATOM 2255 O O . PRO B 2 146 ? 27.765 103.193 115.762 1.00 46.24 146 PRO B O 1
ATOM 2259 N N . ILE B 2 147 ? 25.853 102.997 116.940 1.00 46.94 147 ILE B N 1
ATOM 2260 C CA . ILE B 2 147 ? 26.131 104.142 117.812 1.00 47.65 147 ILE B CA 1
ATOM 2261 C C . ILE B 2 147 ? 27.346 103.872 118.702 1.00 47.49 147 ILE B C 1
ATOM 2262 O O . ILE B 2 147 ? 28.209 104.736 118.850 1.00 47.44 147 ILE B O 1
ATOM 2267 N N . ASP B 2 148 ? 27.414 102.671 119.275 1.00 47.51 148 ASP B N 1
ATOM 2268 C CA . ASP B 2 148 ? 28.542 102.275 120.120 1.00 47.69 148 ASP B CA 1
ATOM 2269 C C . ASP B 2 148 ? 29.828 102.208 119.289 1.00 47.37 148 ASP B C 1
ATOM 2270 O O . ASP B 2 148 ? 30.930 102.337 119.822 1.00 47.30 148 ASP B O 1
ATOM 2275 N N . ALA B 2 149 ? 29.670 102.009 117.981 1.00 46.84 149 ALA B N 1
ATOM 2276 C CA . ALA B 2 149 ? 30.796 101.917 117.058 1.00 46.48 149 ALA B CA 1
ATOM 2277 C C . ALA B 2 149 ? 31.530 103.242 116.861 1.00 46.25 149 ALA B C 1
ATOM 2278 O O . ALA B 2 149 ? 32.737 103.260 116.622 1.00 45.91 149 ALA B O 1
ATOM 2280 N N . LEU B 2 150 ? 30.800 104.349 116.959 1.00 46.36 150 LEU B N 1
ATOM 2281 C CA . LEU B 2 150 ? 31.393 105.670 116.778 1.00 46.46 150 LEU B CA 1
ATOM 2282 C C . LEU B 2 150 ? 32.008 106.261 118.048 1.00 46.80 150 LEU B C 1
ATOM 2283 O O . LEU B 2 150 ? 32.649 107.316 118.001 1.00 46.83 150 LEU B O 1
ATOM 2288 N N . LYS B 2 151 ? 31.820 105.576 119.177 1.00 46.89 151 LYS B N 1
ATOM 2289 C CA . LYS B 2 151 ? 32.366 106.026 120.453 1.00 47.04 151 LYS B CA 1
ATOM 2290 C C . LYS B 2 151 ? 33.894 106.100 120.387 1.00 47.29 151 LYS B C 1
ATOM 2291 O O . LYS B 2 151 ? 34.531 105.292 119.713 1.00 47.09 151 LYS B O 1
ATOM 2297 N N . PRO B 2 152 ? 34.496 107.096 121.068 1.00 47.52 152 PRO B N 1
ATOM 2298 C CA . PRO B 2 152 ? 35.950 107.311 121.107 1.00 47.42 152 PRO B CA 1
ATOM 2299 C C . PRO B 2 152 ? 36.764 106.055 121.412 1.00 47.14 152 PRO B C 1
ATOM 2300 O O . PRO B 2 152 ? 37.766 105.775 120.750 1.00 47.04 152 PRO B O 1
ATOM 2304 N N . ASP B 2 153 ? 36.304 105.293 122.399 1.00 46.94 153 ASP B N 1
ATOM 2305 C CA . ASP B 2 153 ? 36.969 104.066 122.827 1.00 46.70 153 ASP B CA 1
ATOM 2306 C C . ASP B 2 153 ? 36.579 102.801 122.052 1.00 45.71 153 ASP B C 1
ATOM 2307 O O . ASP B 2 153 ? 37.058 101.713 122.371 1.00 45.44 153 ASP B O 1
ATOM 2312 N N . ALA B 2 154 ? 35.725 102.942 121.038 1.00 44.71 154 ALA B N 1
ATOM 2313 C CA . ALA B 2 154 ? 35.275 101.797 120.237 1.00 43.63 154 ALA B CA 1
ATOM 2314 C C . ALA B 2 154 ? 36.426 101.035 119.578 1.00 42.91 154 ALA B C 1
ATOM 2315 O O . ALA B 2 154 ? 37.392 101.630 119.092 1.00 42.89 154 ALA B O 1
ATOM 2317 N N . PRO B 2 155 ? 36.354 99.697 119.592 1.00 42.16 155 PRO B N 1
ATOM 2318 C CA . PRO B 2 155 ? 37.415 98.892 118.983 1.00 41.56 155 PRO B CA 1
ATOM 2319 C C . PRO B 2 155 ? 37.606 99.123 117.486 1.00 41.10 155 PRO B C 1
ATOM 2320 O O . PRO B 2 155 ? 36.674 99.502 116.768 1.00 40.89 155 PRO B O 1
ATOM 2324 N N . VAL B 2 156 ? 38.843 98.942 117.041 1.00 40.40 156 VAL B N 1
ATOM 2325 C CA . VAL B 2 156 ? 39.194 99.112 115.641 1.00 40.04 156 VAL B CA 1
ATOM 2326 C C . VAL B 2 156 ? 38.814 97.845 114.872 1.00 39.85 156 VAL B C 1
ATOM 2327 O O . VAL B 2 156 ? 39.404 96.780 115.085 1.00 40.03 156 VAL B O 1
ATOM 2331 N N . LEU B 2 157 ? 37.810 97.953 114.007 1.00 39.32 157 LEU B N 1
ATOM 2332 C CA . LEU B 2 157 ? 37.371 96.811 113.217 1.00 39.10 157 LEU B CA 1
ATOM 2333 C C . LEU B 2 157 ? 38.239 96.663 111.991 1.00 38.90 157 LEU B C 1
ATOM 2334 O O . LEU B 2 157 ? 38.719 95.576 111.689 1.00 38.55 157 LEU B O 1
ATOM 2339 N N . ARG B 2 158 ? 38.439 97.774 111.290 1.00 39.11 158 ARG B N 1
ATOM 2340 C CA . ARG B 2 158 ? 39.234 97.783 110.074 1.00 39.69 158 ARG B CA 1
ATOM 2341 C C . ARG B 2 158 ? 40.668 98.268 110.282 1.00 40.91 158 ARG B C 1
ATOM 2342 O O . ARG B 2 158 ? 41.019 99.403 109.948 1.00 41.18 158 ARG B O 1
ATOM 2350 N N . GLU B 2 159 ? 41.495 97.386 110.833 1.00 42.22 159 GLU B N 1
ATOM 2351 C CA . GLU B 2 159 ? 42.901 97.691 111.078 1.00 43.77 159 GLU B CA 1
ATOM 2352 C C . GLU B 2 159 ? 43.634 97.939 109.752 1.00 44.13 159 GLU B C 1
ATOM 2353 O O . GLU B 2 159 ? 44.689 98.590 109.721 1.00 44.23 159 GLU B O 1
ATOM 2359 N N . ASP B 2 160 ? 43.046 97.448 108.663 1.00 44.23 160 ASP B N 1
ATOM 2360 C CA . ASP B 2 160 ? 43.609 97.608 107.326 1.00 44.84 160 ASP B CA 1
ATOM 2361 C C . ASP B 2 160 ? 43.431 99.034 106.800 1.00 45.24 160 ASP B C 1
ATOM 2362 O O . ASP B 2 160 ? 44.089 99.430 105.841 1.00 45.52 160 ASP B O 1
ATOM 2367 N N . LEU B 2 161 ? 42.522 99.788 107.414 1.00 45.73 161 LEU B N 1
ATOM 2368 C CA . LEU B 2 161 ? 42.265 101.175 107.017 1.00 46.32 161 LEU B CA 1
ATOM 2369 C C . LEU B 2 161 ? 42.914 102.180 107.984 1.00 46.99 161 LEU B C 1
ATOM 2370 O O . LEU B 2 161 ? 42.674 103.386 107.889 1.00 46.99 161 LEU B O 1
ATOM 2375 N N . ALA B 2 162 ? 43.741 101.679 108.903 1.00 47.85 162 ALA B N 1
ATOM 2376 C CA . ALA B 2 162 ? 44.418 102.522 109.895 1.00 48.50 162 ALA B CA 1
ATOM 2377 C C . ALA B 2 162 ? 45.261 103.634 109.271 1.00 49.01 162 ALA B C 1
ATOM 2378 O O . ALA B 2 162 ? 46.025 103.403 108.321 1.00 48.73 162 ALA B O 1
ATOM 2380 N N . GLY B 2 163 ? 45.104 104.842 109.808 1.00 49.48 163 GLY B N 1
ATOM 2381 C CA . GLY B 2 163 ? 45.851 105.978 109.305 1.00 50.12 163 GLY B CA 1
ATOM 2382 C C . GLY B 2 163 ? 45.172 106.726 108.171 1.00 50.50 163 GLY B C 1
ATOM 2383 O O . GLY B 2 163 ? 45.617 107.820 107.805 1.00 50.93 163 GLY B O 1
ATOM 2384 N N . LYS B 2 164 ? 44.124 106.137 107.593 1.00 50.53 164 LYS B N 1
ATOM 2385 C CA . LYS B 2 164 ? 43.386 106.779 106.505 1.00 50.44 164 LYS B CA 1
ATOM 2386 C C . LYS B 2 164 ? 42.409 107.818 107.057 1.00 50.14 164 LYS B C 1
ATOM 2387 O O . LYS B 2 164 ? 41.882 107.664 108.161 1.00 50.08 164 LYS B O 1
ATOM 2393 N N . THR B 2 165 ? 42.211 108.896 106.301 1.00 49.89 165 THR B N 1
ATOM 2394 C CA . THR B 2 165 ? 41.322 109.983 106.708 1.00 49.47 165 THR B CA 1
ATOM 2395 C C . THR B 2 165 ? 40.187 110.185 105.708 1.00 49.08 165 THR B C 1
ATOM 2396 O O . THR B 2 165 ? 39.301 111.010 105.922 1.00 48.80 165 THR B O 1
ATOM 2400 N N . SER B 2 166 ? 40.228 109.421 104.620 1.00 48.78 166 SER B N 1
ATOM 2401 C CA . SER B 2 166 ? 39.219 109.494 103.569 1.00 48.46 166 SER B CA 1
ATOM 2402 C C . SER B 2 166 ? 38.928 108.113 102.981 1.00 48.48 166 SER B C 1
ATOM 2403 O O . SER B 2 166 ? 39.713 107.177 103.131 1.00 48.59 166 SER B O 1
ATOM 2406 N N . GLY B 2 167 ? 37.779 107.991 102.330 1.00 48.36 167 GLY B N 1
ATOM 2407 C CA . GLY B 2 167 ? 37.403 106.737 101.707 1.00 48.05 167 GLY B CA 1
ATOM 2408 C C . GLY B 2 167 ? 37.002 106.988 100.265 1.00 47.81 167 GLY B C 1
ATOM 2409 O O . GLY B 2 167 ? 37.426 107.978 99.657 1.00 47.98 167 GLY B O 1
ATOM 2410 N N . ALA B 2 168 ? 36.183 106.097 99.716 1.00 47.32 168 ALA B N 1
ATOM 2411 C CA . ALA B 2 168 ? 35.714 106.233 98.342 1.00 46.58 168 ALA B CA 1
ATOM 2412 C C . ALA B 2 168 ? 34.545 107.210 98.252 1.00 45.95 168 ALA B C 1
ATOM 2413 O O . ALA B 2 168 ? 34.185 107.651 97.162 1.00 45.84 168 ALA B O 1
ATOM 2415 N N . HIS B 2 169 ? 33.967 107.562 99.398 1.00 45.37 169 HIS B N 1
ATOM 2416 C CA . HIS B 2 169 ? 32.829 108.476 99.413 1.00 45.16 169 HIS B CA 1
ATOM 2417 C C . HIS B 2 169 ? 33.012 109.718 100.281 1.00 45.10 169 HIS B C 1
ATOM 2418 O O . HIS B 2 169 ? 32.045 110.230 100.864 1.00 44.92 169 HIS B O 1
ATOM 2425 N N . GLY B 2 170 ? 34.247 110.213 100.343 1.00 44.82 170 GLY B N 1
ATOM 2426 C CA . GLY B 2 170 ? 34.528 111.403 101.129 1.00 44.81 170 GLY B CA 1
ATOM 2427 C C . GLY B 2 170 ? 35.348 111.155 102.380 1.00 44.72 170 GLY B C 1
ATOM 2428 O O . GLY B 2 170 ? 35.820 110.044 102.598 1.00 44.57 170 GLY B O 1
ATOM 2429 N N . PRO B 2 171 ? 35.549 112.186 103.218 1.00 44.80 171 PRO B N 1
ATOM 2430 C CA . PRO B 2 171 ? 36.328 112.050 104.455 1.00 44.68 171 PRO B CA 1
ATOM 2431 C C . PRO B 2 171 ? 35.680 111.150 105.510 1.00 44.44 171 PRO B C 1
ATOM 2432 O O . PRO B 2 171 ? 34.461 110.956 105.521 1.00 44.33 171 PRO B O 1
ATOM 2436 N N . ARG B 2 172 ? 36.521 110.581 106.370 1.00 44.06 172 ARG B N 1
ATOM 2437 C CA . ARG B 2 172 ? 36.078 109.701 107.445 1.00 43.93 172 ARG B CA 1
ATOM 2438 C C . ARG B 2 172 ? 36.510 110.310 108.786 1.00 44.29 172 ARG B C 1
ATOM 2439 O O . ARG B 2 172 ? 37.692 110.593 108.996 1.00 44.27 172 ARG B O 1
ATOM 2447 N N . GLU B 2 173 ? 35.537 110.527 109.672 1.00 44.66 173 GLU B N 1
ATOM 2448 C CA . GLU B 2 173 ? 35.751 111.150 110.985 1.00 45.00 173 GLU B CA 1
ATOM 2449 C C . GLU B 2 173 ? 36.115 110.207 112.136 1.00 44.50 173 GLU B C 1
ATOM 2450 O O . GLU B 2 173 ? 36.386 110.658 113.247 1.00 44.55 173 GLU B O 1
ATOM 2456 N N . HIS B 2 174 ? 36.097 108.907 111.880 1.00 44.12 174 HIS B N 1
ATOM 2457 C CA . HIS B 2 174 ? 36.361 107.913 112.918 1.00 43.32 174 HIS B CA 1
ATOM 2458 C C . HIS B 2 174 ? 36.800 106.642 112.197 1.00 42.71 174 HIS B C 1
ATOM 2459 O O . HIS B 2 174 ? 36.622 106.527 110.985 1.00 42.68 174 HIS B O 1
ATOM 2466 N N . HIS B 2 175 ? 37.379 105.694 112.927 1.00 41.97 175 HIS B N 1
ATOM 2467 C CA . HIS B 2 175 ? 37.835 104.455 112.306 1.00 41.32 175 HIS B CA 1
ATOM 2468 C C . HIS B 2 175 ? 36.709 103.501 111.890 1.00 40.57 175 HIS B C 1
ATOM 2469 O O . HIS B 2 175 ? 36.896 102.673 110.996 1.00 40.18 175 HIS B O 1
ATOM 2476 N N . ASN B 2 176 ? 35.543 103.634 112.520 1.00 39.64 176 ASN B N 1
ATOM 2477 C CA . ASN B 2 176 ? 34.386 102.799 112.197 1.00 38.95 176 ASN B CA 1
ATOM 2478 C C . ASN B 2 176 ? 33.371 103.548 111.325 1.00 38.75 176 ASN B C 1
ATOM 2479 O O . ASN B 2 176 ? 32.308 103.017 110.993 1.00 38.42 176 ASN B O 1
ATOM 2484 N N . HIS B 2 177 ? 33.703 104.791 110.978 1.00 38.53 177 HIS B N 1
ATOM 2485 C CA . HIS B 2 177 ? 32.868 105.639 110.127 1.00 38.26 177 HIS B CA 1
ATOM 2486 C C . HIS B 2 177 ? 33.244 105.356 108.667 1.00 38.25 177 HIS B C 1
ATOM 2487 O O . HIS B 2 177 ? 34.424 105.412 108.306 1.00 38.62 177 HIS B O 1
ATOM 2494 N N . ILE B 2 178 ? 32.259 105.024 107.834 1.00 37.84 178 ILE B N 1
ATOM 2495 C CA . ILE B 2 178 ? 32.541 104.737 106.427 1.00 37.44 178 ILE B CA 1
ATOM 2496 C C . ILE B 2 178 ? 32.427 105.974 105.542 1.00 37.05 178 ILE B C 1
ATOM 2497 O O . ILE B 2 178 ? 33.307 106.239 104.719 1.00 37.03 178 ILE B O 1
ATOM 2502 N N . PHE B 2 179 ? 31.338 106.723 105.721 1.00 36.44 179 PHE B N 1
ATOM 2503 C CA . PHE B 2 179 ? 31.064 107.923 104.929 1.00 35.41 179 PHE B CA 1
ATOM 2504 C C . PHE B 2 179 ? 29.859 108.678 105.477 1.00 35.15 179 PHE B C 1
ATOM 2505 O O . PHE B 2 179 ? 29.101 108.162 106.293 1.00 34.96 179 PHE B O 1
ATOM 2513 N N . THR B 2 180 ? 29.669 109.887 104.967 1.00 35.28 180 THR B N 1
ATOM 2514 C CA . THR B 2 180 ? 28.517 110.713 105.301 1.00 35.47 180 THR B CA 1
ATOM 2515 C C . THR B 2 180 ? 28.105 111.313 103.961 1.00 35.43 180 THR B C 1
ATOM 2516 O O . THR B 2 180 ? 28.941 111.845 103.229 1.00 35.36 180 THR B O 1
ATOM 2520 N N . TRP B 2 181 ? 26.829 111.161 103.619 1.00 35.29 181 TRP B N 1
ATOM 2521 C CA . TRP B 2 181 ? 26.310 111.651 102.354 1.00 35.38 181 TRP B CA 1
ATOM 2522 C C . TRP B 2 181 ? 25.022 112.428 102.558 1.00 35.59 181 TRP B C 1
ATOM 2523 O O . TRP B 2 181 ? 24.164 112.035 103.349 1.00 35.67 181 TRP B O 1
ATOM 2534 N N . GLY B 2 182 ? 24.876 113.509 101.801 1.00 35.74 182 GLY B N 1
ATOM 2535 C CA . GLY B 2 182 ? 23.685 114.325 101.906 1.00 35.84 182 GLY B CA 1
ATOM 2536 C C . GLY B 2 182 ? 23.171 114.802 100.561 1.00 35.78 182 GLY B C 1
ATOM 2537 O O . GLY B 2 182 ? 23.874 114.749 99.553 1.00 35.50 182 GLY B O 1
ATOM 2538 N N . ALA B 2 183 ? 21.927 115.266 100.559 1.00 35.61 183 ALA B N 1
ATOM 2539 C CA . ALA B 2 183 ? 21.287 115.768 99.357 1.00 35.73 183 ALA B CA 1
ATOM 2540 C C . ALA B 2 183 ? 20.222 116.772 99.772 1.00 35.93 183 ALA B C 1
ATOM 2541 O O . ALA B 2 183 ? 19.685 116.702 100.878 1.00 35.62 183 ALA B O 1
ATOM 2543 N N . GLY B 2 184 ? 19.934 117.715 98.885 1.00 36.48 184 GLY B N 1
ATOM 2544 C CA . GLY B 2 184 ? 18.946 118.733 99.179 1.00 37.05 184 GLY B CA 1
ATOM 2545 C C . GLY B 2 184 ? 19.602 120.015 99.649 1.00 37.64 184 GLY B C 1
ATOM 2546 O O . GLY B 2 184 ? 20.833 120.122 99.680 1.00 37.09 184 GLY B O 1
ATOM 2547 N N . ASP B 2 185 ? 18.771 120.981 100.025 1.00 38.42 185 ASP B N 1
ATOM 2548 C CA . ASP B 2 185 ? 19.230 122.283 100.498 1.00 39.43 185 ASP B CA 1
ATOM 2549 C C . ASP B 2 185 ? 19.125 122.319 102.030 1.00 39.47 185 ASP B C 1
ATOM 2550 O O . ASP B 2 185 ? 18.032 122.492 102.588 1.00 39.52 185 ASP B O 1
ATOM 2555 N N . LYS B 2 186 ? 20.257 122.173 102.712 1.00 39.32 186 LYS B N 1
ATOM 2556 C CA . LYS B 2 186 ? 20.245 122.178 104.171 1.00 39.45 186 LYS B CA 1
ATOM 2557 C C . LYS B 2 186 ? 19.875 123.535 104.773 1.00 39.19 186 LYS B C 1
ATOM 2558 O O . LYS B 2 186 ? 19.121 123.610 105.752 1.00 38.78 186 LYS B O 1
ATOM 2564 N N . ALA B 2 187 ? 20.400 124.604 104.176 1.00 38.94 187 ALA B N 1
ATOM 2565 C CA . ALA B 2 187 ? 20.138 125.958 104.646 1.00 38.20 187 ALA B CA 1
ATOM 2566 C C . ALA B 2 187 ? 18.659 126.294 104.531 1.00 37.87 187 ALA B C 1
ATOM 2567 O O . ALA B 2 187 ? 18.038 126.754 105.490 1.00 37.71 187 ALA B O 1
ATOM 2569 N N . ALA B 2 188 ? 18.086 126.017 103.368 1.00 37.40 188 ALA B N 1
ATOM 2570 C CA . ALA B 2 188 ? 16.681 126.310 103.139 1.00 37.53 188 ALA B CA 1
ATOM 2571 C C . ALA B 2 188 ? 15.786 125.511 104.073 1.00 37.44 188 ALA B C 1
ATOM 2572 O O . ALA B 2 188 ? 14.890 126.063 104.717 1.00 37.63 188 ALA B O 1
ATOM 2574 N N . THR B 2 189 ? 16.062 124.215 104.173 1.00 37.59 189 THR B N 1
ATOM 2575 C CA . THR B 2 189 ? 15.284 123.320 105.021 1.00 37.43 189 THR B CA 1
ATOM 2576 C C . THR B 2 189 ? 15.346 123.716 106.495 1.00 37.43 189 THR B C 1
ATOM 2577 O O . THR B 2 189 ? 14.320 123.762 107.166 1.00 36.98 189 THR B O 1
ATOM 2581 N N . ASP B 2 190 ? 16.541 124.029 106.986 1.00 38.12 190 ASP B N 1
ATOM 2582 C CA . ASP B 2 190 ? 16.702 124.445 108.377 1.00 39.04 190 ASP B CA 1
ATOM 2583 C C . ASP B 2 190 ? 15.859 125.692 108.646 1.00 39.13 190 ASP B C 1
ATOM 2584 O O . ASP B 2 190 ? 15.201 125.795 109.686 1.00 39.37 190 ASP B O 1
ATOM 2589 N N . ALA B 2 191 ? 15.844 126.608 107.682 1.00 39.09 191 ALA B N 1
ATOM 2590 C CA . ALA B 2 191 ? 15.082 127.843 107.808 1.00 39.44 191 ALA B CA 1
ATOM 2591 C C . ALA B 2 191 ? 13.572 127.590 107.872 1.00 39.79 191 ALA B C 1
ATOM 2592 O O . ALA B 2 191 ? 12.859 128.253 108.629 1.00 40.07 191 ALA B O 1
ATOM 2594 N N . VAL B 2 192 ? 13.086 126.639 107.077 1.00 40.11 192 VAL B N 1
ATOM 2595 C CA . VAL B 2 192 ? 11.659 126.306 107.066 1.00 40.48 192 VAL B CA 1
ATOM 2596 C C . VAL B 2 192 ? 11.233 125.737 108.416 1.00 40.99 192 VAL B C 1
ATOM 2597 O O . VAL B 2 192 ? 10.215 126.151 108.977 1.00 41.01 192 VAL B O 1
ATOM 2601 N N . PHE B 2 193 ? 12.026 124.802 108.939 1.00 41.37 193 PHE B N 1
ATOM 2602 C CA . PHE B 2 193 ? 11.729 124.187 110.229 1.00 42.02 193 PHE B CA 1
ATOM 2603 C C . PHE B 2 193 ? 11.764 125.193 111.378 1.00 42.35 193 PHE B C 1
ATOM 2604 O O . PHE B 2 193 ? 10.982 125.088 112.322 1.00 42.39 193 PHE B O 1
ATOM 2612 N N . ALA B 2 194 ? 12.627 126.197 111.265 1.00 42.54 194 ALA B N 1
ATOM 2613 C CA . ALA B 2 194 ? 12.745 127.218 112.293 1.00 43.05 194 ALA B CA 1
ATOM 2614 C C . ALA B 2 194 ? 11.491 128.092 112.379 1.00 43.52 194 ALA B C 1
ATOM 2615 O O . ALA B 2 194 ? 11.103 128.520 113.469 1.00 43.56 194 ALA B O 1
ATOM 2617 N N . ASN B 2 195 ? 10.831 128.302 111.238 1.00 44.01 195 ASN B N 1
ATOM 2618 C CA . ASN B 2 195 ? 9.630 129.141 111.169 1.00 44.21 195 ASN B CA 1
ATOM 2619 C C . ASN B 2 195 ? 8.305 128.405 110.963 1.00 43.61 195 ASN B C 1
ATOM 2620 O O . ASN B 2 195 ? 7.246 129.028 110.972 1.00 43.91 195 ASN B O 1
ATOM 2625 N N . ALA B 2 196 ? 8.356 127.097 110.750 1.00 42.72 196 ALA B N 1
ATOM 2626 C CA . ALA B 2 196 ? 7.139 126.326 110.524 1.00 41.95 196 ALA B CA 1
ATOM 2627 C C . ALA B 2 196 ? 6.185 126.340 111.719 1.00 41.23 196 ALA B C 1
ATOM 2628 O O . ALA B 2 196 ? 6.610 126.215 112.868 1.00 41.03 196 ALA B O 1
ATOM 2630 N N . PRO B 2 197 ? 4.883 126.538 111.460 1.00 40.67 197 PRO B N 1
ATOM 2631 C CA . PRO B 2 197 ? 3.877 126.565 112.526 1.00 40.35 197 PRO B CA 1
ATOM 2632 C C . PRO B 2 197 ? 3.605 125.197 113.149 1.00 40.01 197 PRO B C 1
ATOM 2633 O O . PRO B 2 197 ? 3.392 125.097 114.357 1.00 40.44 197 PRO B O 1
ATOM 2637 N N . VAL B 2 198 ? 3.608 124.152 112.321 1.00 39.24 198 VAL B N 1
ATOM 2638 C CA . VAL B 2 198 ? 3.376 122.777 112.775 1.00 37.92 198 VAL B CA 1
ATOM 2639 C C . VAL B 2 198 ? 4.607 121.947 112.438 1.00 37.03 198 VAL B C 1
ATOM 2640 O O . VAL B 2 198 ? 5.169 122.075 111.355 1.00 37.11 198 VAL B O 1
ATOM 2644 N N . THR B 2 199 ? 5.007 121.080 113.360 1.00 36.46 199 THR B N 1
ATOM 2645 C CA . THR B 2 199 ? 6.190 120.243 113.168 1.00 35.65 199 THR B CA 1
ATOM 2646 C C . THR B 2 199 ? 6.046 118.871 113.829 1.00 34.83 199 THR B C 1
ATOM 2647 O O . THR B 2 199 ? 5.310 118.719 114.802 1.00 35.21 199 THR B O 1
ATOM 2651 N N . VAL B 2 200 ? 6.686 117.861 113.245 1.00 33.61 200 VAL B N 1
ATOM 2652 C CA . VAL B 2 200 ? 6.682 116.504 113.798 1.00 32.16 200 VAL B CA 1
ATOM 2653 C C . VAL B 2 200 ? 8.047 115.867 113.554 1.00 31.92 200 VAL B C 1
ATOM 2654 O O . VAL B 2 200 ? 8.794 116.295 112.671 1.00 31.96 200 VAL B O 1
ATOM 2658 N N . SER B 2 201 ? 8.399 114.891 114.380 1.00 31.36 201 SER B N 1
ATOM 2659 C CA . SER B 2 201 ? 9.668 114.187 114.231 1.00 31.28 201 SER B CA 1
ATOM 2660 C C . SER B 2 201 ? 9.542 112.813 114.870 1.00 30.84 201 SER B C 1
ATOM 2661 O O . SER B 2 201 ? 9.043 112.681 115.987 1.00 30.89 201 SER B O 1
ATOM 2664 N N . GLN B 2 202 ? 10.018 111.796 114.165 1.00 30.32 202 GLN B N 1
ATOM 2665 C CA . GLN B 2 202 ? 9.925 110.428 114.651 1.00 30.12 202 GLN B CA 1
ATOM 2666 C C . GLN B 2 202 ? 11.174 109.617 114.342 1.00 30.00 202 GLN B C 1
ATOM 2667 O O . GLN B 2 202 ? 11.786 109.769 113.278 1.00 29.99 202 GLN B O 1
ATOM 2673 N N . HIS B 2 203 ? 11.576 108.789 115.301 1.00 29.66 203 HIS B N 1
ATOM 2674 C CA . HIS B 2 203 ? 12.721 107.916 115.100 1.00 29.42 203 HIS B CA 1
ATOM 2675 C C . HIS B 2 203 ? 12.119 106.562 114.757 1.00 28.74 203 HIS B C 1
ATOM 2676 O O . HIS B 2 203 ? 11.106 106.177 115.336 1.00 28.84 203 HIS B O 1
ATOM 2683 N N . MET B 2 204 ? 12.708 105.869 113.788 1.00 28.17 204 MET B N 1
ATOM 2684 C CA . MET B 2 204 ? 12.217 104.556 113.377 1.00 27.77 204 MET B CA 1
ATOM 2685 C C . MET B 2 204 ? 13.356 103.691 112.856 1.00 27.67 204 MET B C 1
ATOM 2686 O O . MET B 2 204 ? 14.278 104.179 112.213 1.00 27.84 204 MET B O 1
ATOM 2691 N N . TYR B 2 205 ? 13.292 102.404 113.159 1.00 27.80 205 TYR B N 1
ATOM 2692 C CA . TYR B 2 205 ? 14.303 101.464 112.711 1.00 27.66 205 TYR B CA 1
ATOM 2693 C C . TYR B 2 205 ? 13.751 100.576 111.593 1.00 27.47 205 TYR B C 1
ATOM 2694 O O . TYR B 2 205 ? 12.627 100.076 111.683 1.00 27.29 205 TYR B O 1
ATOM 2703 N N . TYR B 2 206 ? 14.501 100.473 110.501 1.00 27.15 206 TYR B N 1
ATOM 2704 C CA . TYR B 2 206 ? 14.117 99.609 109.391 1.00 27.68 206 TYR B CA 1
ATOM 2705 C C . TYR B 2 206 ? 15.080 98.441 109.595 1.00 27.80 206 TYR B C 1
ATOM 2706 O O . TYR B 2 206 ? 16.214 98.461 109.125 1.00 27.89 206 TYR B O 1
ATOM 2715 N N . PRO B 2 207 ? 14.642 97.416 110.337 1.00 28.21 207 PRO B N 1
ATOM 2716 C CA . PRO B 2 207 ? 15.498 96.259 110.609 1.00 28.17 207 PRO B CA 1
ATOM 2717 C C . PRO B 2 207 ? 16.125 95.484 109.464 1.00 28.17 207 PRO B C 1
ATOM 2718 O O . PRO B 2 207 ? 15.599 95.401 108.353 1.00 27.87 207 PRO B O 1
ATOM 2722 N N . ARG B 2 208 ? 17.311 94.972 109.765 1.00 28.26 208 ARG B N 1
ATOM 2723 C CA . ARG B 2 208 ? 18.112 94.174 108.852 1.00 27.90 208 ARG B CA 1
ATOM 2724 C C . ARG B 2 208 ? 17.369 92.885 108.553 1.00 27.50 208 ARG B C 1
ATOM 2725 O O . ARG B 2 208 ? 16.995 92.165 109.475 1.00 27.44 208 ARG B O 1
ATOM 2733 N N . VAL B 2 209 ? 17.133 92.617 107.273 1.00 26.93 209 VAL B N 1
ATOM 2734 C CA . VAL B 2 209 ? 16.449 91.400 106.843 1.00 26.30 209 VAL B CA 1
ATOM 2735 C C . VAL B 2 209 ? 17.243 90.785 105.692 1.00 26.50 209 VAL B C 1
ATOM 2736 O O . VAL B 2 209 ? 18.219 91.376 105.227 1.00 26.48 209 VAL B O 1
ATOM 2740 N N . HIS B 2 210 ? 16.840 89.600 105.236 1.00 26.46 210 HIS B N 1
ATOM 2741 C CA . HIS B 2 210 ? 17.571 88.928 104.165 1.00 25.98 210 HIS B CA 1
ATOM 2742 C C . HIS B 2 210 ? 16.685 88.467 103.004 1.00 25.80 210 HIS B C 1
ATOM 2743 O O . HIS B 2 210 ? 15.601 87.928 103.221 1.00 25.32 210 HIS B O 1
ATOM 2750 N N . PRO B 2 211 ? 17.135 88.694 101.751 1.00 25.68 211 PRO B N 1
ATOM 2751 C CA . PRO B 2 211 ? 16.388 88.299 100.551 1.00 25.69 211 PRO B CA 1
ATOM 2752 C C . PRO B 2 211 ? 16.072 86.792 100.508 1.00 25.81 211 PRO B C 1
ATOM 2753 O O . PRO B 2 211 ? 15.036 86.384 99.968 1.00 25.90 211 PRO B O 1
ATOM 2757 N N . CYS B 2 212 ? 16.972 85.981 101.066 1.00 25.42 212 CYS B N 1
ATOM 2758 C CA . CYS B 2 212 ? 16.797 84.528 101.164 1.00 24.96 212 CYS B CA 1
ATOM 2759 C C . CYS B 2 212 ? 16.161 83.854 99.939 1.00 24.80 212 CYS B C 1
ATOM 2760 O O . CYS B 2 212 ? 15.079 83.266 100.032 1.00 24.44 212 CYS B O 1
ATOM 2763 N N . PRO B 2 213 ? 16.820 83.940 98.768 1.00 24.44 213 PRO B N 1
ATOM 2764 C CA . PRO B 2 213 ? 16.245 83.303 97.576 1.00 24.32 213 PRO B CA 1
ATOM 2765 C C . PRO B 2 213 ? 16.216 81.795 97.823 1.00 24.31 213 PRO B C 1
ATOM 2766 O O . PRO B 2 213 ? 17.116 81.268 98.482 1.00 24.26 213 PRO B O 1
ATOM 2770 N N . LEU B 2 214 ? 15.186 81.103 97.340 1.00 24.05 214 LEU B N 1
ATOM 2771 C CA . LEU B 2 214 ? 15.105 79.663 97.575 1.00 23.54 214 LEU B CA 1
ATOM 2772 C C . LEU B 2 214 ? 16.379 78.964 97.111 1.00 23.62 214 LEU B C 1
ATOM 2773 O O . LEU B 2 214 ? 16.875 78.066 97.793 1.00 23.73 214 LEU B O 1
ATOM 2778 N N . GLU B 2 215 ? 16.898 79.345 95.944 1.00 23.58 215 GLU B N 1
ATOM 2779 C CA . GLU B 2 215 ? 18.159 78.774 95.492 1.00 23.52 215 GLU B CA 1
ATOM 2780 C C . GLU B 2 215 ? 19.255 79.665 96.068 1.00 23.50 215 GLU B C 1
ATOM 2781 O O . GLU B 2 215 ? 19.241 80.879 95.866 1.00 23.84 215 GLU B O 1
ATOM 2787 N N . THR B 2 216 ? 20.198 79.070 96.786 1.00 23.33 216 THR B N 1
ATOM 2788 C CA . THR B 2 216 ? 21.301 79.829 97.370 1.00 23.31 216 THR B CA 1
ATOM 2789 C C . THR B 2 216 ? 22.335 80.195 96.298 1.00 23.23 216 THR B C 1
ATOM 2790 O O . THR B 2 216 ? 22.140 79.916 95.112 1.00 22.79 216 THR B O 1
ATOM 2794 N N . CYS B 2 217 ? 23.426 80.839 96.712 1.00 23.28 217 CYS B N 1
ATOM 2795 C CA . CYS B 2 217 ? 24.488 81.209 95.779 1.00 23.10 217 CYS B CA 1
ATOM 2796 C C . CYS B 2 217 ? 25.399 80.024 95.490 1.00 23.08 217 CYS B C 1
ATOM 2797 O O . CYS B 2 217 ? 25.595 79.149 96.336 1.00 23.28 217 CYS B O 1
ATOM 2800 N N . GLY B 2 218 ? 25.952 80.002 94.282 1.00 23.05 218 GLY B N 1
ATOM 2801 C CA . GLY B 2 218 ? 26.837 78.926 93.890 1.00 22.59 218 GLY B CA 1
ATOM 2802 C C . GLY B 2 218 ? 27.470 79.146 92.528 1.00 22.38 218 GLY B C 1
ATOM 2803 O O . GLY B 2 218 ? 27.103 80.060 91.789 1.00 21.80 218 GLY B O 1
ATOM 2804 N N . CYS B 2 219 ? 28.437 78.298 92.202 1.00 22.33 219 CYS B N 1
ATOM 2805 C CA . CYS B 2 219 ? 29.116 78.384 90.919 1.00 22.30 219 CYS B CA 1
ATOM 2806 C C . CYS B 2 219 ? 29.906 77.121 90.620 1.00 22.13 219 CYS B C 1
ATOM 2807 O O . CYS B 2 219 ? 30.233 76.342 91.523 1.00 22.44 219 CYS B O 1
ATOM 2810 N N . VAL B 2 220 ? 30.150 76.898 89.335 1.00 21.87 220 VAL B N 1
ATOM 2811 C CA . VAL B 2 220 ? 30.995 75.804 88.896 1.00 21.83 220 VAL B CA 1
ATOM 2812 C C . VAL B 2 220 ? 32.066 76.545 88.098 1.00 21.93 220 VAL B C 1
ATOM 2813 O O . VAL B 2 220 ? 31.789 77.091 87.032 1.00 21.83 220 VAL B O 1
ATOM 2817 N N . ALA B 2 221 ? 33.251 76.670 88.684 1.00 22.19 221 ALA B N 1
ATOM 2818 C CA . ALA B 2 221 ? 34.359 77.363 88.036 1.00 22.73 221 ALA B CA 1
ATOM 2819 C C . ALA B 2 221 ? 35.271 76.380 87.312 1.00 23.29 221 ALA B C 1
ATOM 2820 O O . ALA B 2 221 ? 35.742 75.400 87.903 1.00 23.53 221 ALA B O 1
ATOM 2822 N N . SER B 2 222 ? 35.530 76.647 86.035 1.00 24.05 222 SER B N 1
ATOM 2823 C CA . SER B 2 222 ? 36.387 75.770 85.247 1.00 24.88 222 SER B CA 1
ATOM 2824 C C . SER B 2 222 ? 37.420 76.476 84.389 1.00 25.74 222 SER B C 1
ATOM 2825 O O . SER B 2 222 ? 37.097 77.050 83.336 1.00 26.09 222 SER B O 1
ATOM 2828 N N . PHE B 2 223 ? 38.660 76.452 84.867 1.00 25.96 223 PHE B N 1
ATOM 2829 C CA . PHE B 2 223 ? 39.775 77.017 84.133 1.00 26.15 223 PHE B CA 1
ATOM 2830 C C . PHE B 2 223 ? 40.416 75.840 83.390 1.00 26.65 223 PHE B C 1
ATOM 2831 O O . PHE B 2 223 ? 40.752 74.819 83.996 1.00 26.38 223 PHE B O 1
ATOM 2839 N N . ASP B 2 224 ? 40.524 75.961 82.072 1.00 27.11 224 ASP B N 1
ATOM 2840 C CA . ASP B 2 224 ? 41.116 74.917 81.244 1.00 27.82 224 ASP B CA 1
ATOM 2841 C C . ASP B 2 224 ? 42.555 75.316 80.891 1.00 28.40 224 ASP B C 1
ATOM 2842 O O . ASP B 2 224 ? 42.773 76.171 80.040 1.00 28.10 224 ASP B O 1
ATOM 2847 N N . PRO B 2 225 ? 43.555 74.686 81.536 1.00 29.14 225 PRO B N 1
ATOM 2848 C CA . PRO B 2 225 ? 44.965 75.004 81.271 1.00 29.75 225 PRO B CA 1
ATOM 2849 C C . PRO B 2 225 ? 45.411 74.727 79.845 1.00 30.58 225 PRO B C 1
ATOM 2850 O O . PRO B 2 225 ? 46.379 75.323 79.364 1.00 31.01 225 PRO B O 1
ATOM 2854 N N . ILE B 2 226 ? 44.691 73.841 79.160 1.00 31.13 226 ILE B N 1
ATOM 2855 C CA . ILE B 2 226 ? 45.031 73.504 77.785 1.00 31.33 226 ILE B CA 1
ATOM 2856 C C . ILE B 2 226 ? 44.703 74.668 76.865 1.00 31.83 226 ILE B C 1
ATOM 2857 O O . ILE B 2 226 ? 45.555 75.115 76.096 1.00 32.02 226 ILE B O 1
ATOM 2862 N N . LYS B 2 227 ? 43.486 75.190 76.982 1.00 32.07 227 LYS B N 1
ATOM 2863 C CA . LYS B 2 227 ? 43.061 76.305 76.154 1.00 31.95 227 LYS B CA 1
ATOM 2864 C C . LYS B 2 227 ? 43.440 77.648 76.755 1.00 31.81 227 LYS B C 1
ATOM 2865 O O . LYS B 2 227 ? 43.436 78.663 76.062 1.00 32.00 227 LYS B O 1
ATOM 2871 N N . GLY B 2 228 ? 43.764 77.649 78.046 1.00 31.37 228 GLY B N 1
ATOM 2872 C CA . GLY B 2 228 ? 44.141 78.872 78.732 1.00 30.03 228 GLY B CA 1
ATOM 2873 C C . GLY B 2 228 ? 42.973 79.776 79.084 1.00 29.92 228 GLY B C 1
ATOM 2874 O O . GLY B 2 228 ? 43.175 80.973 79.339 1.00 30.10 228 GLY B O 1
ATOM 2875 N N . ASP B 2 229 ? 41.757 79.230 79.119 1.00 29.15 229 ASP B N 1
ATOM 2876 C CA . ASP B 2 229 ? 40.597 80.055 79.448 1.00 28.95 229 ASP B CA 1
ATOM 2877 C C . ASP B 2 229 ? 39.715 79.616 80.616 1.00 28.20 229 ASP B C 1
ATOM 2878 O O . ASP B 2 229 ? 39.743 78.464 81.046 1.00 28.28 229 ASP B O 1
ATOM 2883 N N . LEU B 2 230 ? 38.912 80.556 81.106 1.00 26.82 230 LEU B N 1
ATOM 2884 C CA . LEU B 2 230 ? 38.039 80.309 82.237 1.00 25.49 230 LEU B CA 1
ATOM 2885 C C . LEU B 2 230 ? 36.558 80.407 81.900 1.00 24.85 230 LEU B C 1
ATOM 2886 O O . LEU B 2 230 ? 36.113 81.373 81.287 1.00 24.65 230 LEU B O 1
ATOM 2891 N N . THR B 2 231 ? 35.802 79.389 82.296 1.00 24.27 231 THR B N 1
ATOM 2892 C CA . THR B 2 231 ? 34.360 79.378 82.097 1.00 23.29 231 THR B CA 1
ATOM 2893 C C . THR B 2 231 ? 33.784 79.180 83.489 1.00 22.88 231 THR B C 1
ATOM 2894 O O . THR B 2 231 ? 34.171 78.246 84.182 1.00 22.79 231 THR B O 1
ATOM 2898 N N . THR B 2 232 ? 32.914 80.090 83.921 1.00 22.99 232 THR B N 1
ATOM 2899 C CA . THR B 2 232 ? 32.291 79.988 85.246 1.00 22.65 232 THR B CA 1
ATOM 2900 C C . THR B 2 232 ? 30.772 80.117 85.168 1.00 22.59 232 THR B C 1
ATOM 2901 O O . THR B 2 232 ? 30.245 81.119 84.691 1.00 22.91 232 THR B O 1
ATOM 2905 N N . TYR B 2 233 ? 30.079 79.062 85.577 1.00 22.51 233 TYR B N 1
ATOM 2906 C CA . TYR B 2 233 ? 28.623 79.054 85.597 1.00 22.30 233 TYR B CA 1
ATOM 2907 C C . TYR B 2 233 ? 28.335 79.587 86.981 1.00 21.99 233 TYR B C 1
ATOM 2908 O O . TYR B 2 233 ? 28.792 79.024 87.968 1.00 22.07 233 TYR B O 1
ATOM 2917 N N . ILE B 2 234 ? 27.543 80.647 87.062 1.00 21.69 234 ILE B N 1
ATOM 2918 C CA . ILE B 2 234 ? 27.342 81.290 88.349 1.00 20.95 234 ILE B CA 1
ATOM 2919 C C . ILE B 2 234 ? 25.961 81.893 88.576 1.00 20.91 234 ILE B C 1
ATOM 2920 O O . ILE B 2 234 ? 25.272 82.248 87.633 1.00 20.72 234 ILE B O 1
ATOM 2925 N N . THR B 2 235 ? 25.552 81.967 89.838 1.00 21.40 235 THR B N 1
ATOM 2926 C CA . THR B 2 235 ? 24.275 82.579 90.187 1.00 21.73 235 THR B CA 1
ATOM 2927 C C . THR B 2 235 ? 24.563 84.088 90.270 1.00 21.84 235 THR B C 1
ATOM 2928 O O . THR B 2 235 ? 24.730 84.645 91.354 1.00 22.12 235 THR B O 1
ATOM 2932 N N . SER B 2 236 ? 24.650 84.735 89.109 1.00 21.98 236 SER B N 1
ATOM 2933 C CA . SER B 2 236 ? 24.951 86.164 89.033 1.00 22.14 236 SER B CA 1
ATOM 2934 C C . SER B 2 236 ? 23.867 86.986 88.352 1.00 22.11 236 SER B C 1
ATOM 2935 O O . SER B 2 236 ? 23.358 86.607 87.300 1.00 22.57 236 SER B O 1
ATOM 2938 N N . GLN B 2 237 ? 23.556 88.138 88.939 1.00 22.31 237 GLN B N 1
ATOM 2939 C CA . GLN B 2 237 ? 22.553 89.044 88.379 1.00 22.45 237 GLN B CA 1
ATOM 2940 C C . GLN B 2 237 ? 23.220 90.065 87.454 1.00 22.12 237 GLN B C 1
ATOM 2941 O O . GLN B 2 237 ? 22.557 90.955 86.918 1.00 21.79 237 GLN B O 1
ATOM 2947 N N . ALA B 2 238 ? 24.531 89.918 87.258 1.00 21.88 238 ALA B N 1
ATOM 2948 C CA . ALA B 2 238 ? 25.307 90.821 86.411 1.00 21.38 238 ALA B CA 1
ATOM 2949 C C . ALA B 2 238 ? 26.557 90.103 85.904 1.00 21.98 238 ALA B C 1
ATOM 2950 O O . ALA B 2 238 ? 27.690 90.487 86.227 1.00 21.81 238 ALA B O 1
ATOM 2952 N N . PRO B 2 239 ? 26.367 89.072 85.062 1.00 22.06 239 PRO B N 1
ATOM 2953 C CA . PRO B 2 239 ? 27.466 88.283 84.501 1.00 22.15 239 PRO B CA 1
ATOM 2954 C C . PRO B 2 239 ? 28.508 89.053 83.700 1.00 23.03 239 PRO B C 1
ATOM 2955 O O . PRO B 2 239 ? 29.696 88.729 83.761 1.00 22.95 239 PRO B O 1
ATOM 2959 N N . HIS B 2 240 ? 28.080 90.067 82.951 1.00 23.52 240 HIS B N 1
ATOM 2960 C CA . HIS B 2 240 ? 29.031 90.838 82.163 1.00 24.02 240 HIS B CA 1
ATOM 2961 C C . HIS B 2 240 ? 30.009 91.634 83.021 1.00 24.48 240 HIS B C 1
ATOM 2962 O O . HIS B 2 240 ? 31.209 91.610 82.751 1.00 24.87 240 HIS B O 1
ATOM 2969 N N . VAL B 2 241 ? 29.536 92.327 84.057 1.00 24.92 241 VAL B N 1
ATOM 2970 C CA . VAL B 2 241 ? 30.493 93.054 84.882 1.00 25.79 241 VAL B CA 1
ATOM 2971 C C . VAL B 2 241 ? 31.346 92.051 85.663 1.00 25.88 241 VAL B C 1
ATOM 2972 O O . VAL B 2 241 ? 32.542 92.278 85.867 1.00 26.42 241 VAL B O 1
ATOM 2976 N N . VAL B 2 242 ? 30.755 90.911 86.031 1.00 25.71 242 VAL B N 1
ATOM 2977 C CA . VAL B 2 242 ? 31.503 89.876 86.743 1.00 24.91 242 VAL B CA 1
ATOM 2978 C C . VAL B 2 242 ? 32.668 89.462 85.858 1.00 24.82 242 VAL B C 1
ATOM 2979 O O . VAL B 2 242 ? 33.806 89.413 86.322 1.00 25.04 242 VAL B O 1
ATOM 2983 N N . ARG B 2 243 ? 32.397 89.245 84.573 1.00 24.16 243 ARG B N 1
ATOM 2984 C CA . ARG B 2 243 ? 33.452 88.880 83.638 1.00 24.38 243 ARG B CA 1
ATOM 2985 C C . ARG B 2 243 ? 34.561 89.927 83.619 1.00 24.44 243 ARG B C 1
ATOM 2986 O O . ARG B 2 243 ? 35.735 89.586 83.691 1.00 24.67 243 ARG B O 1
ATOM 2994 N N . THR B 2 244 ? 34.179 91.199 83.527 1.00 25.00 244 THR B N 1
ATOM 2995 C CA . THR B 2 244 ? 35.147 92.293 83.488 1.00 25.19 244 THR B CA 1
ATOM 2996 C C . THR B 2 244 ? 35.989 92.319 84.765 1.00 25.65 244 THR B C 1
ATOM 2997 O O . THR B 2 244 ? 37.215 92.422 84.703 1.00 25.60 244 THR B O 1
ATOM 3001 N N . VAL B 2 245 ? 35.332 92.159 85.912 1.00 26.11 245 VAL B N 1
ATOM 3002 C CA . VAL B 2 245 ? 36.020 92.152 87.203 1.00 26.78 245 VAL B CA 1
ATOM 3003 C C . VAL B 2 245 ? 36.948 90.942 87.349 1.00 27.18 245 VAL B C 1
ATOM 3004 O O . VAL B 2 245 ? 38.107 91.083 87.750 1.00 27.33 245 VAL B O 1
ATOM 3008 N N . VAL B 2 246 ? 36.434 89.759 87.028 1.00 27.57 246 VAL B N 1
ATOM 3009 C CA . VAL B 2 246 ? 37.223 88.536 87.118 1.00 28.45 246 VAL B CA 1
ATOM 3010 C C . VAL B 2 246 ? 38.455 88.594 86.214 1.00 29.09 246 VAL B C 1
ATOM 3011 O O . VAL B 2 246 ? 39.511 88.094 86.581 1.00 29.33 246 VAL B O 1
ATOM 3015 N N . SER B 2 247 ? 38.323 89.227 85.049 1.00 30.08 247 SER B N 1
ATOM 3016 C CA . SER B 2 247 ? 39.436 89.366 84.112 1.00 31.10 247 SER B CA 1
ATOM 3017 C C . SER B 2 247 ? 40.520 90.238 84.734 1.00 31.89 247 SER B C 1
ATOM 3018 O O . SER B 2 247 ? 41.697 89.891 84.713 1.00 31.77 247 SER B O 1
ATOM 3021 N N . MET B 2 248 ? 40.100 91.364 85.300 1.00 33.15 248 MET B N 1
ATOM 3022 C CA . MET B 2 248 ? 40.997 92.312 85.958 1.00 34.71 248 MET B CA 1
ATOM 3023 C C . MET B 2 248 ? 41.767 91.686 87.118 1.00 34.48 248 MET B C 1
ATOM 3024 O O . MET B 2 248 ? 42.984 91.828 87.210 1.00 34.91 248 MET B O 1
ATOM 3029 N N . LEU B 2 249 ? 41.043 91.012 88.008 1.00 34.04 249 LEU B N 1
ATOM 3030 C CA . LEU B 2 249 ? 41.635 90.389 89.186 1.00 33.60 249 LEU B CA 1
ATOM 3031 C C . LEU B 2 249 ? 42.510 89.175 88.905 1.00 33.18 249 LEU B C 1
ATOM 3032 O O . LEU B 2 249 ? 43.435 88.891 89.666 1.00 33.61 249 LEU B O 1
ATOM 3037 N N . SER B 2 250 ? 42.231 88.467 87.812 1.00 32.34 250 SER B N 1
ATOM 3038 C CA . SER B 2 250 ? 42.983 87.261 87.471 1.00 31.31 250 SER B CA 1
ATOM 3039 C C . SER B 2 250 ? 44.110 87.437 86.453 1.00 30.99 250 SER B C 1
ATOM 3040 O O . SER B 2 250 ? 45.004 86.593 86.364 1.00 30.66 250 SER B O 1
ATOM 3043 N N . GLY B 2 251 ? 44.046 88.494 85.653 1.00 30.23 251 GLY B N 1
ATOM 3044 C CA . GLY B 2 251 ? 45.077 88.712 84.655 1.00 29.62 251 GLY B CA 1
ATOM 3045 C C . GLY B 2 251 ? 44.775 87.982 83.361 1.00 29.33 251 GLY B C 1
ATOM 3046 O O . GLY B 2 251 ? 45.489 88.138 82.373 1.00 30.03 251 GLY B O 1
ATOM 3047 N N . ILE B 2 252 ? 43.733 87.159 83.370 1.00 28.26 252 ILE B N 1
ATOM 3048 C CA . ILE B 2 252 ? 43.325 86.423 82.181 1.00 27.55 252 ILE B CA 1
ATOM 3049 C C . ILE B 2 252 ? 42.628 87.427 81.253 1.00 27.30 252 ILE B C 1
ATOM 3050 O O . ILE B 2 252 ? 41.736 88.158 81.690 1.00 27.26 252 ILE B O 1
ATOM 3055 N N . PRO B 2 253 ? 43.078 87.534 79.988 1.00 27.07 253 PRO B N 1
ATOM 3056 C CA . PRO B 2 253 ? 42.416 88.490 79.091 1.00 26.95 253 PRO B CA 1
ATOM 3057 C C . PRO B 2 253 ? 40.911 88.218 79.019 1.00 26.69 253 PRO B C 1
ATOM 3058 O O . PRO B 2 253 ? 40.491 87.069 78.945 1.00 26.35 253 PRO B O 1
ATOM 3062 N N . GLU B 2 254 ? 40.121 89.289 79.095 1.00 26.62 254 GLU B N 1
ATOM 3063 C CA . GLU B 2 254 ? 38.658 89.217 79.097 1.00 26.60 254 GLU B CA 1
ATOM 3064 C C . GLU B 2 254 ? 38.003 88.333 78.035 1.00 26.66 254 GLU B C 1
ATOM 3065 O O . GLU B 2 254 ? 37.014 87.658 78.325 1.00 26.85 254 GLU B O 1
ATOM 3071 N N . SER B 2 255 ? 38.555 88.314 76.823 1.00 26.62 255 SER B N 1
ATOM 3072 C CA . SER B 2 255 ? 37.994 87.500 75.739 1.00 26.12 255 SER B CA 1
ATOM 3073 C C . SER B 2 255 ? 38.118 86.012 76.029 1.00 26.01 255 SER B C 1
ATOM 3074 O O . SER B 2 255 ? 37.431 85.182 75.424 1.00 25.95 255 SER B O 1
ATOM 3077 N N . LYS B 2 256 ? 39.003 85.685 76.963 1.00 25.70 256 LYS B N 1
ATOM 3078 C CA . LYS B 2 256 ? 39.255 84.305 77.346 1.00 25.59 256 LYS B CA 1
ATOM 3079 C C . LYS B 2 256 ? 38.535 83.941 78.634 1.00 24.87 256 LYS B C 1
ATOM 3080 O O . LYS B 2 256 ? 38.774 82.887 79.210 1.00 24.88 256 LYS B O 1
ATOM 3086 N N . VAL B 2 257 ? 37.686 84.844 79.108 1.00 24.47 257 VAL B N 1
ATOM 3087 C CA . VAL B 2 257 ? 36.911 84.612 80.320 1.00 24.02 257 VAL B CA 1
ATOM 3088 C C . VAL B 2 257 ? 35.459 84.568 79.881 1.00 24.16 257 VAL B C 1
ATOM 3089 O O . VAL B 2 257 ? 34.991 85.456 79.168 1.00 25.02 257 VAL B O 1
ATOM 3093 N N . ARG B 2 258 ? 34.764 83.503 80.252 1.00 23.89 258 ARG B N 1
ATOM 3094 C CA . ARG B 2 258 ? 33.366 83.360 79.900 1.00 23.39 258 ARG B CA 1
ATOM 3095 C C . ARG B 2 258 ? 32.554 83.086 81.167 1.00 23.31 258 ARG B C 1
ATOM 3096 O O . ARG B 2 258 ? 32.792 82.101 81.875 1.00 23.35 258 ARG B O 1
ATOM 3104 N N . ILE B 2 259 ? 31.653 84.008 81.492 1.00 23.08 259 ILE B N 1
ATOM 3105 C CA . ILE B 2 259 ? 30.800 83.871 82.668 1.00 23.00 259 ILE B CA 1
ATOM 3106 C C . ILE B 2 259 ? 29.381 83.584 82.186 1.00 22.97 259 ILE B C 1
ATOM 3107 O O . ILE B 2 259 ? 28.889 84.248 81.280 1.00 22.75 259 ILE B O 1
ATOM 3112 N N . VAL B 2 260 ? 28.750 82.544 82.725 1.00 23.17 260 VAL B N 1
ATOM 3113 C CA . VAL B 2 260 ? 27.385 82.253 82.311 1.00 23.06 260 VAL B CA 1
ATOM 3114 C C . VAL B 2 260 ? 26.400 82.034 83.443 1.00 22.58 260 VAL B C 1
ATOM 3115 O O . VAL B 2 260 ? 26.621 81.219 84.340 1.00 23.17 260 VAL B O 1
ATOM 3119 N N . SER B 2 261 ? 25.364 82.867 83.441 1.00 21.94 261 SER B N 1
ATOM 3120 C CA . SER B 2 261 ? 24.280 82.776 84.409 1.00 21.65 261 SER B CA 1
ATOM 3121 C C . SER B 2 261 ? 23.248 81.885 83.721 1.00 21.40 261 SER B C 1
ATOM 3122 O O . SER B 2 261 ? 22.686 82.255 82.696 1.00 21.08 261 SER B O 1
ATOM 3125 N N . PRO B 2 262 ? 23.061 80.659 84.221 1.00 21.53 262 PRO B N 1
ATOM 3126 C CA . PRO B 2 262 ? 22.092 79.734 83.625 1.00 21.59 262 PRO B CA 1
ATOM 3127 C C . PRO B 2 262 ? 20.740 80.082 84.247 1.00 21.89 262 PRO B C 1
ATOM 3128 O O . PRO B 2 262 ? 20.472 81.265 84.474 1.00 21.53 262 PRO B O 1
ATOM 3132 N N . ASP B 2 263 ? 19.882 79.085 84.490 1.00 21.88 263 ASP B N 1
ATOM 3133 C CA . ASP B 2 263 ? 18.603 79.363 85.143 1.00 22.14 263 ASP B CA 1
ATOM 3134 C C . ASP B 2 263 ? 18.964 79.627 86.597 1.00 22.20 263 ASP B C 1
ATOM 3135 O O . ASP B 2 263 ? 19.802 78.920 87.160 1.00 22.44 263 ASP B O 1
ATOM 3140 N N . ILE B 2 264 ? 18.389 80.682 87.171 1.00 22.29 264 ILE B N 1
ATOM 3141 C CA . ILE B 2 264 ? 18.658 81.068 88.556 1.00 21.91 264 ILE B CA 1
ATOM 3142 C C . ILE B 2 264 ? 17.372 81.014 89.366 1.00 22.49 264 ILE B C 1
ATOM 3143 O O . ILE B 2 264 ? 16.397 81.676 89.020 1.00 22.90 264 ILE B O 1
ATOM 3148 N N . GLY B 2 265 ? 17.373 80.235 90.448 1.00 22.86 265 GLY B N 1
ATOM 3149 C CA . GLY B 2 265 ? 16.180 80.106 91.280 1.00 22.36 265 GLY B CA 1
ATOM 3150 C C . GLY B 2 265 ? 15.896 81.310 92.158 1.00 22.45 265 GLY B C 1
ATOM 3151 O O . GLY B 2 265 ? 15.796 81.196 93.383 1.00 21.74 265 GLY B O 1
ATOM 3152 N N . GLY B 2 266 ? 15.731 82.468 91.531 1.00 22.46 266 GLY B N 1
ATOM 3153 C CA . GLY B 2 266 ? 15.465 83.676 92.287 1.00 23.21 266 GLY B CA 1
ATOM 3154 C C . GLY B 2 266 ? 16.743 84.388 92.688 1.00 23.91 266 GLY B C 1
ATOM 3155 O O . GLY B 2 266 ? 17.743 83.752 93.048 1.00 24.22 266 GLY B O 1
ATOM 3156 N N . GLY B 2 267 ? 16.727 85.712 92.587 1.00 24.44 267 GLY B N 1
ATOM 3157 C CA . GLY B 2 267 ? 17.888 86.500 92.955 1.00 25.01 267 GLY B CA 1
ATOM 3158 C C . GLY B 2 267 ? 17.503 87.452 94.065 1.00 25.69 267 GLY B C 1
ATOM 3159 O O . GLY B 2 267 ? 18.083 87.422 95.156 1.00 26.04 267 GLY B O 1
ATOM 3160 N N . PHE B 2 268 ? 16.505 88.289 93.782 1.00 26.06 268 PHE B N 1
ATOM 3161 C CA . PHE B 2 268 ? 15.985 89.272 94.728 1.00 25.85 268 PHE B CA 1
ATOM 3162 C C . PHE B 2 268 ? 17.044 90.199 95.302 1.00 26.09 268 PHE B C 1
ATOM 3163 O O . PHE B 2 268 ? 16.939 90.638 96.449 1.00 26.32 268 PHE B O 1
ATOM 3171 N N . GLY B 2 269 ? 18.049 90.516 94.488 1.00 26.01 269 GLY B N 1
ATOM 3172 C CA . GLY B 2 269 ? 19.110 91.403 94.927 1.00 26.31 269 GLY B CA 1
ATOM 3173 C C . GLY B 2 269 ? 20.234 90.710 95.671 1.00 26.67 269 GLY B C 1
ATOM 3174 O O . GLY B 2 269 ? 21.307 91.280 95.855 1.00 27.25 269 GLY B O 1
ATOM 3175 N N . ASN B 2 270 ? 20.005 89.464 96.063 1.00 26.54 270 ASN B N 1
ATOM 3176 C CA . ASN B 2 270 ? 20.992 88.689 96.795 1.00 26.40 270 ASN B CA 1
ATOM 3177 C C . ASN B 2 270 ? 22.163 88.244 95.916 1.00 26.19 270 ASN B C 1
ATOM 3178 O O . ASN B 2 270 ? 23.276 88.023 96.405 1.00 25.77 270 ASN B O 1
ATOM 3183 N N . LYS B 2 271 ? 21.926 88.147 94.613 1.00 25.81 271 LYS B N 1
ATOM 3184 C CA . LYS B 2 271 ? 22.966 87.667 93.718 1.00 25.30 271 LYS B CA 1
ATOM 3185 C C . LYS B 2 271 ? 23.598 88.685 92.783 1.00 25.24 271 LYS B C 1
ATOM 3186 O O . LYS B 2 271 ? 24.082 88.330 91.707 1.00 25.31 271 LYS B O 1
ATOM 3192 N N . VAL B 2 272 ? 23.633 89.945 93.199 1.00 25.20 272 VAL B N 1
ATOM 3193 C CA . VAL B 2 272 ? 24.238 90.975 92.363 1.00 25.60 272 VAL B CA 1
ATOM 3194 C C . VAL B 2 272 ? 25.768 90.974 92.495 1.00 25.80 272 VAL B C 1
ATOM 3195 O O . VAL B 2 272 ? 26.485 90.957 91.494 1.00 25.95 272 VAL B O 1
ATOM 3199 N N . GLY B 2 273 ? 26.256 90.942 93.732 1.00 25.81 273 GLY B N 1
ATOM 3200 C CA . GLY B 2 273 ? 27.684 90.982 93.972 1.00 25.90 273 GLY B CA 1
ATOM 3201 C C . GLY B 2 273 ? 28.441 89.679 93.868 1.00 26.13 273 GLY B C 1
ATOM 3202 O O . GLY B 2 273 ? 27.873 88.607 93.640 1.00 26.10 273 GLY B O 1
ATOM 3203 N N . ILE B 2 274 ? 29.755 89.799 94.018 1.00 26.28 274 ILE B N 1
ATOM 3204 C CA . ILE B 2 274 ? 30.679 88.677 93.968 1.00 26.05 274 ILE B CA 1
ATOM 3205 C C . ILE B 2 274 ? 30.998 88.270 95.404 1.00 26.18 274 ILE B C 1
ATOM 3206 O O . ILE B 2 274 ? 31.386 89.109 96.209 1.00 26.42 274 ILE B O 1
ATOM 3211 N N . TYR B 2 275 ? 30.785 86.999 95.736 1.00 26.11 275 TYR B N 1
ATOM 3212 C CA . TYR B 2 275 ? 31.062 86.513 97.087 1.00 25.77 275 TYR B CA 1
ATOM 3213 C C . TYR B 2 275 ? 32.382 85.775 97.133 1.00 25.81 275 TYR B C 1
ATOM 3214 O O . TYR B 2 275 ? 32.860 85.289 96.105 1.00 25.85 275 TYR B O 1
ATOM 3223 N N . PRO B 2 276 ? 33.018 85.726 98.318 1.00 25.88 276 PRO B N 1
ATOM 3224 C CA . PRO B 2 276 ? 34.304 85.034 98.490 1.00 25.78 276 PRO B CA 1
ATOM 3225 C C . PRO B 2 276 ? 34.278 83.590 97.964 1.00 25.73 276 PRO B C 1
ATOM 3226 O O . PRO B 2 276 ? 35.269 83.108 97.402 1.00 26.13 276 PRO B O 1
ATOM 3230 N N . GLY B 2 277 ? 33.128 82.932 98.087 1.00 24.92 277 GLY B N 1
ATOM 3231 C CA . GLY B 2 277 ? 32.997 81.577 97.589 1.00 24.37 277 GLY B CA 1
ATOM 3232 C C . GLY B 2 277 ? 33.332 81.467 96.106 1.00 24.72 277 GLY B C 1
ATOM 3233 O O . GLY B 2 277 ? 34.010 80.527 95.693 1.00 24.70 277 GLY B O 1
ATOM 3234 N N . TYR B 2 278 ? 32.878 82.428 95.305 1.00 24.42 278 TYR B N 1
ATOM 3235 C CA . TYR B 2 278 ? 33.149 82.418 93.867 1.00 24.33 278 TYR B CA 1
ATOM 3236 C C . TYR B 2 278 ? 34.645 82.567 93.588 1.00 24.62 278 TYR B C 1
ATOM 3237 O O . TYR B 2 278 ? 35.204 81.834 92.780 1.00 24.70 278 TYR B O 1
ATOM 3246 N N . VAL B 2 279 ? 35.282 83.547 94.225 1.00 25.01 279 VAL B N 1
ATOM 3247 C CA . VAL B 2 279 ? 36.709 83.787 94.009 1.00 25.78 279 VAL B CA 1
ATOM 3248 C C . VAL B 2 279 ? 37.552 82.578 94.373 1.00 25.98 279 VAL B C 1
ATOM 3249 O O . VAL B 2 279 ? 38.437 82.190 93.610 1.00 26.76 279 VAL B O 1
ATOM 3253 N N . CYS B 2 280 ? 37.240 81.955 95.509 1.00 26.02 280 CYS B N 1
ATOM 3254 C CA . CYS B 2 280 ? 37.972 80.778 95.966 1.00 25.61 280 CYS B CA 1
ATOM 3255 C C . CYS B 2 280 ? 37.832 79.621 94.998 1.00 25.29 280 CYS B C 1
ATOM 3256 O O . CYS B 2 280 ? 38.807 78.917 94.728 1.00 25.64 280 CYS B O 1
ATOM 3259 N N . ALA B 2 281 ? 36.621 79.422 94.485 1.00 24.69 281 ALA B N 1
ATOM 3260 C CA . ALA B 2 281 ? 36.357 78.346 93.532 1.00 24.36 281 ALA B CA 1
ATOM 3261 C C . ALA B 2 281 ? 37.148 78.580 92.247 1.00 24.62 281 ALA B C 1
ATOM 3262 O O . ALA B 2 281 ? 37.695 77.644 91.658 1.00 24.81 281 ALA B O 1
ATOM 3264 N N . ILE B 2 282 ? 37.203 79.839 91.823 1.00 24.84 282 ILE B N 1
ATOM 3265 C CA . ILE B 2 282 ? 37.934 80.221 90.628 1.00 25.47 282 ILE B CA 1
ATOM 3266 C C . ILE B 2 282 ? 39.418 79.937 90.864 1.00 25.45 282 ILE B C 1
ATOM 3267 O O . ILE B 2 282 ? 40.054 79.261 90.064 1.00 25.38 282 ILE B O 1
ATOM 3272 N N . VAL B 2 283 ? 39.947 80.411 91.988 1.00 25.79 283 VAL B N 1
ATOM 3273 C CA . VAL B 2 283 ? 41.358 80.187 92.323 1.00 26.18 283 VAL B CA 1
ATOM 3274 C C . VAL B 2 283 ? 41.680 78.693 92.401 1.00 26.31 283 VAL B C 1
ATOM 3275 O O . VAL B 2 283 ? 42.654 78.228 91.812 1.00 26.50 283 VAL B O 1
ATOM 3279 N N . ALA B 2 284 ? 40.847 77.944 93.120 1.00 26.51 284 ALA B N 1
ATOM 3280 C CA . ALA B 2 284 ? 41.034 76.508 93.273 1.00 26.64 284 ALA B CA 1
ATOM 3281 C C . ALA B 2 284 ? 41.062 75.811 91.911 1.00 27.32 284 ALA B C 1
ATOM 3282 O O . ALA B 2 284 ? 41.854 74.892 91.692 1.00 26.98 284 ALA B O 1
ATOM 3284 N N . SER B 2 285 ? 40.194 76.251 90.998 1.00 27.97 285 SER B N 1
ATOM 3285 C CA . SER B 2 285 ? 40.136 75.664 89.663 1.00 28.37 285 SER B CA 1
ATOM 3286 C C . SER B 2 285 ? 41.413 75.966 88.872 1.00 28.58 285 SER B C 1
ATOM 3287 O O . SER B 2 285 ? 41.945 75.091 88.182 1.00 28.55 285 SER B O 1
ATOM 3290 N N . ILE B 2 286 ? 41.908 77.197 88.982 1.00 28.96 286 ILE B N 1
ATOM 3291 C CA . ILE B 2 286 ? 43.138 77.593 88.295 1.00 29.69 286 ILE B CA 1
ATOM 3292 C C . ILE B 2 286 ? 44.314 76.752 88.799 1.00 30.14 286 ILE B C 1
ATOM 3293 O O . ILE B 2 286 ? 45.147 76.304 88.013 1.00 30.54 286 ILE B O 1
ATOM 3298 N N . VAL B 2 287 ? 44.357 76.526 90.109 1.00 30.57 287 VAL B N 1
ATOM 3299 C CA . VAL B 2 287 ? 45.420 75.744 90.738 1.00 31.05 287 VAL B CA 1
ATOM 3300 C C . VAL B 2 287 ? 45.380 74.259 90.400 1.00 31.44 287 VAL B C 1
ATOM 3301 O O . VAL B 2 287 ? 46.412 73.661 90.087 1.00 32.16 287 VAL B O 1
ATOM 3305 N N . LEU B 2 288 ? 44.191 73.663 90.474 1.00 31.58 288 LEU B N 1
ATOM 3306 C CA . LEU B 2 288 ? 44.025 72.233 90.211 1.00 31.10 288 LEU B CA 1
ATOM 3307 C C . LEU B 2 288 ? 43.831 71.857 88.746 1.00 30.91 288 LEU B C 1
ATOM 3308 O O . LEU B 2 288 ? 43.874 70.673 88.389 1.00 31.08 288 LEU B O 1
ATOM 3313 N N . GLY B 2 289 ? 43.607 72.856 87.901 1.00 30.56 289 GLY B N 1
ATOM 3314 C CA . GLY B 2 289 ? 43.410 72.592 86.488 1.00 30.31 289 GLY B CA 1
ATOM 3315 C C . GLY B 2 289 ? 42.167 71.779 86.174 1.00 30.32 289 GLY B C 1
ATOM 3316 O O . GLY B 2 289 ? 42.166 70.973 85.232 1.00 30.19 289 GLY B O 1
ATOM 3317 N N . ARG B 2 290 ? 41.133 71.934 87.001 1.00 30.05 290 ARG B N 1
ATOM 3318 C CA . ARG B 2 290 ? 39.877 71.234 86.779 1.00 29.84 290 ARG B CA 1
ATOM 3319 C C . ARG B 2 290 ? 38.662 71.895 87.416 1.00 28.85 290 ARG B C 1
ATOM 3320 O O . ARG B 2 290 ? 38.800 72.772 88.258 1.00 28.78 290 ARG B O 1
ATOM 3328 N N . PRO B 2 291 ? 37.447 71.516 86.977 1.00 28.12 291 PRO B N 1
ATOM 3329 C CA . PRO B 2 291 ? 36.233 72.119 87.531 1.00 27.35 291 PRO B CA 1
ATOM 3330 C C . PRO B 2 291 ? 36.050 72.001 89.036 1.00 26.82 291 PRO B C 1
ATOM 3331 O O . PRO B 2 291 ? 36.283 70.950 89.636 1.00 26.45 291 PRO B O 1
ATOM 3335 N N . VAL B 2 292 ? 35.648 73.116 89.634 1.00 26.22 292 VAL B N 1
ATOM 3336 C CA . VAL B 2 292 ? 35.392 73.180 91.061 1.00 25.57 292 VAL B CA 1
ATOM 3337 C C . VAL B 2 292 ? 33.988 73.752 91.308 1.00 24.97 292 VAL B C 1
ATOM 3338 O O . VAL B 2 292 ? 33.669 74.865 90.874 1.00 24.65 292 VAL B O 1
ATOM 3342 N N . LYS B 2 293 ? 33.152 72.966 91.978 1.00 24.04 293 LYS B N 1
ATOM 3343 C CA . LYS B 2 293 ? 31.792 73.381 92.294 1.00 23.20 293 LYS B CA 1
ATOM 3344 C C . LYS B 2 293 ? 31.636 73.868 93.737 1.00 23.36 293 LYS B C 1
ATOM 3345 O O . LYS B 2 293 ? 32.100 73.226 94.680 1.00 22.93 293 LYS B O 1
ATOM 3351 N N . TRP B 2 294 ? 30.998 75.021 93.900 1.00 23.28 294 TRP B N 1
ATOM 3352 C CA . TRP B 2 294 ? 30.722 75.554 95.229 1.00 23.36 294 TRP B CA 1
ATOM 3353 C C . TRP B 2 294 ? 29.232 75.917 95.286 1.00 23.38 294 TRP B C 1
ATOM 3354 O O . TRP B 2 294 ? 28.745 76.661 94.441 1.00 23.57 294 TRP B O 1
ATOM 3365 N N . VAL B 2 295 ? 28.511 75.353 96.249 1.00 23.49 295 VAL B N 1
ATOM 3366 C CA . VAL B 2 295 ? 27.076 75.626 96.431 1.00 24.05 295 VAL B CA 1
ATOM 3367 C C . VAL B 2 295 ? 26.824 75.734 97.930 1.00 24.51 295 VAL B C 1
ATOM 3368 O O . VAL B 2 295 ? 26.919 74.745 98.649 1.00 24.66 295 VAL B O 1
ATOM 3372 N N . GLU B 2 296 ? 26.512 76.938 98.398 1.00 25.34 296 GLU B N 1
ATOM 3373 C CA . GLU B 2 296 ? 26.276 77.174 99.822 1.00 26.34 296 GLU B CA 1
ATOM 3374 C C . GLU B 2 296 ? 24.939 76.616 100.336 1.00 26.57 296 GLU B C 1
ATOM 3375 O O . GLU B 2 296 ? 24.018 76.350 99.552 1.00 26.33 296 GLU B O 1
ATOM 3381 N N . ASP B 2 297 ? 24.869 76.404 101.652 1.00 26.58 297 ASP B N 1
ATOM 3382 C CA . ASP B 2 297 ? 23.662 75.918 102.317 1.00 27.04 297 ASP B CA 1
ATOM 3383 C C . ASP B 2 297 ? 22.860 77.144 102.774 1.00 27.08 297 ASP B C 1
ATOM 3384 O O . ASP B 2 297 ? 23.406 78.253 102.833 1.00 27.08 297 ASP B O 1
ATOM 3389 N N . ARG B 2 298 ? 21.590 76.933 103.128 1.00 26.80 298 ARG B N 1
ATOM 3390 C CA . ARG B 2 298 ? 20.710 78.005 103.588 1.00 27.02 298 ARG B CA 1
ATOM 3391 C C . ARG B 2 298 ? 21.298 78.842 104.731 1.00 27.40 298 ARG B C 1
ATOM 3392 O O . ARG B 2 298 ? 21.213 80.075 104.708 1.00 27.15 298 ARG B O 1
ATOM 3400 N N . VAL B 2 299 ? 21.906 78.182 105.715 1.00 27.61 299 VAL B N 1
ATOM 3401 C CA . VAL B 2 299 ? 22.499 78.897 106.843 1.00 28.20 299 VAL B CA 1
ATOM 3402 C C . VAL B 2 299 ? 23.635 79.843 106.412 1.00 28.22 299 VAL B C 1
ATOM 3403 O O . VAL B 2 299 ? 23.775 80.937 106.961 1.00 28.65 299 VAL B O 1
ATOM 3407 N N . GLU B 2 300 ? 24.415 79.439 105.413 1.00 28.03 300 GLU B N 1
ATOM 3408 C CA . GLU B 2 300 ? 25.508 80.276 104.916 1.00 28.33 300 GLU B CA 1
ATOM 3409 C C . GLU B 2 300 ? 24.945 81.461 104.140 1.00 28.41 300 GLU B C 1
ATOM 3410 O O . GLU B 2 300 ? 25.479 82.576 104.216 1.00 28.07 300 GLU B O 1
ATOM 3416 N N . ASN B 2 301 ? 23.884 81.202 103.369 1.00 28.44 301 ASN B N 1
ATOM 3417 C CA . ASN B 2 301 ? 23.239 82.235 102.566 1.00 27.88 301 ASN B CA 1
ATOM 3418 C C . ASN B 2 301 ? 22.749 83.376 103.443 1.00 27.45 301 ASN B C 1
ATOM 3419 O O . ASN B 2 301 ? 23.127 84.522 103.230 1.00 27.55 301 ASN B O 1
ATOM 3424 N N . ILE B 2 302 ? 21.935 83.053 104.445 1.00 27.06 302 ILE B N 1
ATOM 3425 C CA . ILE B 2 302 ? 21.393 84.057 105.360 1.00 26.44 302 ILE B CA 1
ATOM 3426 C C . ILE B 2 302 ? 22.480 84.747 106.193 1.00 26.45 302 ILE B C 1
ATOM 3427 O O . ILE B 2 302 ? 22.449 85.958 106.402 1.00 26.65 302 ILE B O 1
ATOM 3432 N N . SER B 2 303 ? 23.469 83.980 106.624 1.00 26.51 303 SER B N 1
ATOM 3433 C CA . SER B 2 303 ? 24.524 84.524 107.470 1.00 26.39 303 SER B CA 1
ATOM 3434 C C . SER B 2 303 ? 25.581 85.391 106.809 1.00 26.20 303 SER B C 1
ATOM 3435 O O . SER B 2 303 ? 26.097 86.316 107.438 1.00 26.24 303 SER B O 1
ATOM 3438 N N . THR B 2 304 ? 25.908 85.115 105.552 1.00 26.24 304 THR B N 1
ATOM 3439 C CA . THR B 2 304 ? 26.993 85.851 104.913 1.00 26.17 304 THR B CA 1
ATOM 3440 C C . THR B 2 304 ? 26.747 86.553 103.596 1.00 26.33 304 THR B C 1
ATOM 3441 O O . THR B 2 304 ? 27.636 87.263 103.124 1.00 26.74 304 THR B O 1
ATOM 3445 N N . THR B 2 305 ? 25.602 86.314 102.953 1.00 26.34 305 THR B N 1
ATOM 3446 C CA . THR B 2 305 ? 25.336 86.995 101.687 1.00 26.06 305 THR B CA 1
ATOM 3447 C C . THR B 2 305 ? 24.627 88.305 101.978 1.00 25.66 305 THR B C 1
ATOM 3448 O O . THR B 2 305 ? 24.262 88.560 103.125 1.00 25.98 305 THR B O 1
ATOM 3452 N N . ALA B 2 306 ? 24.458 89.136 100.951 1.00 24.77 306 ALA B N 1
ATOM 3453 C CA . ALA B 2 306 ? 23.854 90.455 101.099 1.00 24.46 306 ALA B CA 1
ATOM 3454 C C . ALA B 2 306 ? 22.507 90.553 101.794 1.00 24.60 306 ALA B C 1
ATOM 3455 O O . ALA B 2 306 ? 21.515 89.956 101.361 1.00 25.26 306 ALA B O 1
ATOM 3457 N N . PHE B 2 307 ? 22.487 91.328 102.874 1.00 24.40 307 PHE B N 1
ATOM 3458 C CA . PHE B 2 307 ? 21.279 91.577 103.654 1.00 24.29 307 PHE B CA 1
ATOM 3459 C C . PHE B 2 307 ? 20.658 92.883 103.137 1.00 24.60 307 PHE B C 1
ATOM 3460 O O . PHE B 2 307 ? 21.281 93.609 102.345 1.00 24.40 307 PHE B O 1
ATOM 3468 N N . ALA B 2 308 ? 19.460 93.205 103.620 1.00 24.59 308 ALA B N 1
ATOM 3469 C CA . ALA B 2 308 ? 18.784 94.436 103.223 1.00 24.58 308 ALA B CA 1
ATOM 3470 C C . ALA B 2 308 ? 18.405 95.256 104.448 1.00 24.88 308 ALA B C 1
ATOM 3471 O O . ALA B 2 308 ? 18.317 94.723 105.560 1.00 24.81 308 ALA B O 1
ATOM 3473 N N . ARG B 2 309 ? 18.196 96.554 104.224 1.00 25.06 309 ARG B N 1
ATOM 3474 C CA . ARG B 2 309 ? 17.806 97.521 105.251 1.00 25.53 309 ARG B CA 1
ATOM 3475 C C . ARG B 2 309 ? 18.886 97.890 106.290 1.00 26.26 309 ARG B C 1
ATOM 3476 O O . ARG B 2 309 ? 20.030 98.215 105.932 1.00 26.18 309 ARG B O 1
ATOM 3484 N N . ASP B 2 310 ? 18.513 97.835 107.570 1.00 26.81 310 ASP B N 1
ATOM 3485 C CA . ASP B 2 310 ? 19.384 98.181 108.694 1.00 27.20 310 ASP B CA 1
ATOM 3486 C C . ASP B 2 310 ? 19.660 99.692 108.724 1.00 27.46 310 ASP B C 1
ATOM 3487 O O . ASP B 2 310 ? 20.814 100.146 108.780 1.00 27.30 310 ASP B O 1
ATOM 3492 N N . TYR B 2 311 ? 18.570 100.454 108.649 1.00 27.54 311 TYR B N 1
ATOM 3493 C CA . TYR B 2 311 ? 18.602 101.915 108.669 1.00 27.68 311 TYR B CA 1
ATOM 3494 C C . TYR B 2 311 ? 17.941 102.448 109.942 1.00 27.84 311 TYR B C 1
ATOM 3495 O O . TYR B 2 311 ? 16.827 102.049 110.293 1.00 28.08 311 TYR B O 1
ATOM 3504 N N . HIS B 2 312 ? 18.660 103.312 110.651 1.00 28.27 312 HIS B N 1
ATOM 3505 C CA . HIS B 2 312 ? 18.156 103.946 111.869 1.00 28.34 312 HIS B CA 1
ATOM 3506 C C . HIS B 2 312 ? 17.823 105.366 111.394 1.00 28.52 312 HIS B C 1
ATOM 3507 O O . HIS B 2 312 ? 18.716 106.168 111.109 1.00 28.12 312 HIS B O 1
ATOM 3514 N N . MET B 2 313 ? 16.533 105.661 111.282 1.00 28.90 313 MET B N 1
ATOM 3515 C CA . MET B 2 313 ? 16.103 106.948 110.740 1.00 29.48 313 MET B CA 1
ATOM 3516 C C . MET B 2 313 ? 15.381 107.940 111.640 1.00 29.75 313 MET B C 1
ATOM 3517 O O . MET B 2 313 ? 14.462 107.585 112.378 1.00 29.94 313 MET B O 1
ATOM 3522 N N . ASP B 2 314 ? 15.799 109.197 111.535 1.00 30.46 314 ASP B N 1
ATOM 3523 C CA . ASP B 2 314 ? 15.195 110.304 112.273 1.00 31.19 314 ASP B CA 1
ATOM 3524 C C . ASP B 2 314 ? 14.563 111.219 111.229 1.00 31.41 314 ASP B C 1
ATOM 3525 O O . ASP B 2 314 ? 15.270 111.927 110.505 1.00 31.35 314 ASP B O 1
ATOM 3530 N N . GLY B 2 315 ? 13.238 111.145 111.116 1.00 31.72 315 GLY B N 1
ATOM 3531 C CA . GLY B 2 315 ? 12.518 111.956 110.150 1.00 32.05 315 GLY B CA 1
ATOM 3532 C C . GLY B 2 315 ? 11.773 113.131 110.757 1.00 32.31 315 GLY B C 1
ATOM 3533 O O . GLY B 2 315 ? 11.239 113.037 111.860 1.00 32.30 315 GLY B O 1
ATOM 3534 N N . GLU B 2 316 ? 11.744 114.245 110.032 1.00 32.42 316 GLU B N 1
ATOM 3535 C CA . GLU B 2 316 ? 11.055 115.447 110.489 1.00 32.33 316 GLU B CA 1
ATOM 3536 C C . GLU B 2 316 ? 10.269 116.045 109.339 1.00 32.29 316 GLU B C 1
ATOM 3537 O O . GLU B 2 316 ? 10.725 116.065 108.197 1.00 31.98 316 GLU B O 1
ATOM 3543 N N . LEU B 2 317 ? 9.107 116.588 109.666 1.00 32.58 317 LEU B N 1
ATOM 3544 C CA . LEU B 2 317 ? 8.237 117.198 108.678 1.00 32.60 317 LEU B CA 1
ATOM 3545 C C . LEU B 2 317 ? 7.729 118.546 109.199 1.00 32.77 317 LEU B C 1
ATOM 3546 O O . LEU B 2 317 ? 7.285 118.649 110.346 1.00 32.32 317 LEU B O 1
ATOM 3551 N N . ALA B 2 318 ? 7.849 119.579 108.365 1.00 32.83 318 ALA B N 1
ATOM 3552 C CA . ALA B 2 318 ? 7.382 120.926 108.698 1.00 32.83 318 ALA B CA 1
ATOM 3553 C C . ALA B 2 318 ? 6.096 121.162 107.913 1.00 33.13 318 ALA B C 1
ATOM 3554 O O . ALA B 2 318 ? 6.001 120.777 106.751 1.00 33.12 318 ALA B O 1
ATOM 3556 N N . ALA B 2 319 ? 5.101 121.778 108.536 1.00 33.55 319 ALA B N 1
ATOM 3557 C CA . ALA B 2 319 ? 3.844 122.020 107.835 1.00 34.47 319 ALA B CA 1
ATOM 3558 C C . ALA B 2 319 ? 3.012 123.172 108.390 1.00 35.26 319 ALA B C 1
ATOM 3559 O O . ALA B 2 319 ? 3.384 123.817 109.374 1.00 35.30 319 ALA B O 1
ATOM 3561 N N . THR B 2 320 ? 1.915 123.461 107.697 1.00 35.69 320 THR B N 1
ATOM 3562 C CA . THR B 2 320 ? 0.988 124.496 108.117 1.00 36.42 320 THR B CA 1
ATOM 3563 C C . THR B 2 320 ? -0.177 123.748 108.754 1.00 36.61 320 THR B C 1
ATOM 3564 O O . THR B 2 320 ? -0.341 122.546 108.535 1.00 36.27 320 THR B O 1
ATOM 3568 N N . PRO B 2 321 ? -0.998 124.444 109.553 1.00 37.01 321 PRO B N 1
ATOM 3569 C CA . PRO B 2 321 ? -2.154 123.851 110.237 1.00 37.43 321 PRO B CA 1
ATOM 3570 C C . PRO B 2 321 ? -3.147 123.091 109.362 1.00 37.74 321 PRO B C 1
ATOM 3571 O O . PRO B 2 321 ? -3.804 122.170 109.845 1.00 38.21 321 PRO B O 1
ATOM 3575 N N . ASP B 2 322 ? -3.276 123.470 108.092 1.00 38.01 322 ASP B N 1
ATOM 3576 C CA . ASP B 2 322 ? -4.213 122.772 107.208 1.00 38.34 322 ASP B CA 1
ATOM 3577 C C . ASP B 2 322 ? -3.620 121.490 106.616 1.00 37.78 322 ASP B C 1
ATOM 3578 O O . ASP B 2 322 ? -4.278 120.785 105.851 1.00 38.00 322 ASP B O 1
ATOM 3583 N N . GLY B 2 323 ? -2.367 121.209 106.963 1.00 36.88 323 GLY B N 1
ATOM 3584 C CA . GLY B 2 323 ? -1.714 120.010 106.475 1.00 35.75 323 GLY B CA 1
ATOM 3585 C C . GLY B 2 323 ? -0.738 120.121 105.314 1.00 34.97 323 GLY B C 1
ATOM 3586 O O . GLY B 2 323 ? -0.148 119.110 104.946 1.00 35.09 323 GLY B O 1
ATOM 3587 N N . LYS B 2 324 ? -0.555 121.300 104.725 1.00 34.02 324 LYS B N 1
ATOM 3588 C CA . LYS B 2 324 ? 0.383 121.399 103.614 1.00 33.44 324 LYS B CA 1
ATOM 3589 C C . LYS B 2 324 ? 1.829 121.328 104.090 1.00 33.10 324 LYS B C 1
ATOM 3590 O O . LYS B 2 324 ? 2.259 122.101 104.948 1.00 32.65 324 LYS B O 1
ATOM 3596 N N . ILE B 2 325 ? 2.547 120.343 103.554 1.00 32.85 325 ILE B N 1
ATOM 3597 C CA . ILE B 2 325 ? 3.938 120.096 103.898 1.00 32.89 325 ILE B CA 1
ATOM 3598 C C . ILE B 2 325 ? 4.871 121.182 103.383 1.00 33.28 325 ILE B C 1
ATOM 3599 O O . ILE B 2 325 ? 4.947 121.435 102.181 1.00 34.05 325 ILE B O 1
ATOM 3604 N N . LEU B 2 326 ? 5.591 121.810 104.307 1.00 33.58 326 LEU B N 1
ATOM 3605 C CA . LEU B 2 326 ? 6.522 122.884 103.982 1.00 33.54 326 LEU B CA 1
ATOM 3606 C C . LEU B 2 326 ? 7.956 122.402 103.804 1.00 33.28 326 LEU B C 1
ATOM 3607 O O . LEU B 2 326 ? 8.695 122.932 102.974 1.00 33.51 326 LEU B O 1
ATOM 3612 N N . GLY B 2 327 ? 8.354 121.411 104.599 1.00 32.64 327 GLY B N 1
ATOM 3613 C CA . GLY B 2 327 ? 9.711 120.904 104.509 1.00 31.89 327 GLY B CA 1
ATOM 3614 C C . GLY B 2 327 ? 9.876 119.482 105.011 1.00 31.52 327 GLY B C 1
ATOM 3615 O O . GLY B 2 327 ? 8.993 118.932 105.676 1.00 31.29 327 GLY B O 1
ATOM 3616 N N . LEU B 2 328 ? 11.023 118.894 104.681 1.00 30.62 328 LEU B N 1
ATOM 3617 C CA . LEU B 2 328 ? 11.357 117.531 105.072 1.00 29.96 328 LEU B CA 1
ATOM 3618 C C . LEU B 2 328 ? 12.842 117.474 105.419 1.00 29.64 328 LEU B C 1
ATOM 3619 O O . LEU B 2 328 ? 13.692 117.905 104.636 1.00 28.68 328 LEU B O 1
ATOM 3624 N N . ARG B 2 329 ? 13.141 116.936 106.598 1.00 29.49 329 ARG B N 1
ATOM 3625 C CA . ARG B 2 329 ? 14.516 116.817 107.065 1.00 29.58 329 ARG B CA 1
ATOM 3626 C C . ARG B 2 329 ? 14.707 115.402 107.618 1.00 29.45 329 ARG B C 1
ATOM 3627 O O . ARG B 2 329 ? 13.924 114.934 108.445 1.00 29.03 329 ARG B O 1
ATOM 3635 N N . VAL B 2 330 ? 15.740 114.718 107.132 1.00 29.52 330 VAL B N 1
ATOM 3636 C CA . VAL B 2 330 ? 16.021 113.348 107.539 1.00 29.40 330 VAL B CA 1
ATOM 3637 C C . VAL B 2 330 ? 17.488 113.130 107.867 1.00 29.64 330 VAL B C 1
ATOM 3638 O O . VAL B 2 330 ? 18.364 113.629 107.162 1.00 29.66 330 VAL B O 1
ATOM 3642 N N . ASN B 2 331 ? 17.739 112.336 108.906 1.00 29.77 331 ASN B N 1
ATOM 3643 C CA . ASN B 2 331 ? 19.091 111.977 109.328 1.00 30.13 331 ASN B CA 1
ATOM 3644 C C . ASN B 2 331 ? 19.107 110.472 109.582 1.00 30.06 331 ASN B C 1
ATOM 3645 O O . ASN B 2 331 ? 18.256 109.947 110.301 1.00 30.28 331 ASN B O 1
ATOM 3650 N N . VAL B 2 332 ? 20.075 109.786 108.981 1.00 29.83 332 VAL B N 1
ATOM 3651 C CA . VAL B 2 332 ? 20.177 108.336 109.076 1.00 29.52 332 VAL B CA 1
ATOM 3652 C C . VAL B 2 332 ? 21.549 107.804 109.471 1.00 29.96 332 VAL B C 1
ATOM 3653 O O . VAL B 2 332 ? 22.584 108.371 109.109 1.00 29.75 332 VAL B O 1
ATOM 3657 N N . VAL B 2 333 ? 21.526 106.693 110.209 1.00 29.98 333 VAL B N 1
ATOM 3658 C CA . VAL B 2 333 ? 22.724 105.973 110.611 1.00 29.59 333 VAL B CA 1
ATOM 3659 C C . VAL B 2 333 ? 22.549 104.620 109.931 1.00 29.89 333 VAL B C 1
ATOM 3660 O O . VAL B 2 333 ? 21.541 103.932 110.133 1.00 30.20 333 VAL B O 1
ATOM 3664 N N . ALA B 2 334 ? 23.481 104.300 109.042 1.00 29.94 334 ALA B N 1
ATOM 3665 C CA . ALA B 2 334 ? 23.439 103.054 108.285 1.00 29.99 334 ALA B CA 1
ATOM 3666 C C . ALA B 2 334 ? 24.503 102.056 108.720 1.00 30.04 334 ALA B C 1
ATOM 3667 O O . ALA B 2 334 ? 25.687 102.395 108.823 1.00 30.07 334 ALA B O 1
ATOM 3669 N N . ASP B 2 335 ? 24.061 100.826 108.973 1.00 30.13 335 ASP B N 1
ATOM 3670 C CA . ASP B 2 335 ? 24.936 99.739 109.394 1.00 30.02 335 ASP B CA 1
ATOM 3671 C C . ASP B 2 335 ? 25.255 98.900 108.168 1.00 30.00 335 ASP B C 1
ATOM 3672 O O . ASP B 2 335 ? 24.398 98.171 107.667 1.00 30.07 335 ASP B O 1
ATOM 3677 N N . HIS B 2 336 ? 26.493 99.003 107.695 1.00 29.85 336 HIS B N 1
ATOM 3678 C CA . HIS B 2 336 ? 26.926 98.263 106.519 1.00 29.77 336 HIS B CA 1
ATOM 3679 C C . HIS B 2 336 ? 27.738 97.009 106.805 1.00 30.00 336 HIS B C 1
ATOM 3680 O O . HIS B 2 336 ? 28.273 96.398 105.877 1.00 30.26 336 HIS B O 1
ATOM 3687 N N . GLY B 2 337 ? 27.836 96.612 108.069 1.00 30.41 337 GLY B N 1
ATOM 3688 C CA . GLY B 2 337 ? 28.628 95.437 108.392 1.00 30.46 337 GLY B CA 1
ATOM 3689 C C . GLY B 2 337 ? 30.124 95.736 108.412 1.00 31.00 337 GLY B C 1
ATOM 3690 O O . GLY B 2 337 ? 30.542 96.900 108.395 1.00 30.90 337 GLY B O 1
ATOM 3691 N N . ALA B 2 338 ? 30.935 94.683 108.402 1.00 31.22 338 ALA B N 1
ATOM 3692 C CA . ALA B 2 338 ? 32.388 94.822 108.464 1.00 31.61 338 ALA B CA 1
ATOM 3693 C C . ALA B 2 338 ? 33.034 95.484 107.256 1.00 32.12 338 ALA B C 1
ATOM 3694 O O . ALA B 2 338 ? 33.971 96.274 107.405 1.00 32.33 338 ALA B O 1
ATOM 3696 N N . PHE B 2 339 ? 32.573 95.123 106.060 1.00 32.23 339 PHE B N 1
ATOM 3697 C CA . PHE B 2 339 ? 33.104 95.697 104.826 1.00 32.58 339 PHE B CA 1
ATOM 3698 C C . PHE B 2 339 ? 31.942 96.299 104.055 1.00 32.78 339 PHE B C 1
ATOM 3699 O O . PHE B 2 339 ? 30.853 95.725 104.026 1.00 32.88 339 PHE B O 1
ATOM 3707 N N . ASP B 2 340 ? 32.152 97.473 103.467 1.00 33.20 340 ASP B N 1
ATOM 3708 C CA . ASP B 2 340 ? 31.091 98.104 102.689 1.00 33.68 340 ASP B CA 1
ATOM 3709 C C . ASP B 2 340 ? 31.081 97.487 101.299 1.00 33.93 340 ASP B C 1
ATOM 3710 O O . ASP B 2 340 ? 31.936 97.789 100.471 1.00 33.86 340 ASP B O 1
ATOM 3715 N N . ALA B 2 341 ? 30.148 96.571 101.077 1.00 34.47 341 ALA B N 1
ATOM 3716 C CA . ALA B 2 341 ? 30.018 95.897 99.792 1.00 35.05 341 ALA B CA 1
ATOM 3717 C C . ALA B 2 341 ? 28.614 96.161 99.278 1.00 35.54 341 ALA B C 1
ATOM 3718 O O . ALA B 2 341 ? 28.057 95.406 98.477 1.00 35.79 341 ALA B O 1
ATOM 3720 N N . CYS B 2 342 ? 28.060 97.271 99.740 1.00 36.17 342 CYS B N 1
ATOM 3721 C CA . CYS B 2 342 ? 26.719 97.679 99.378 1.00 36.76 342 CYS B CA 1
ATOM 3722 C C . CYS B 2 342 ? 26.594 97.978 97.877 1.00 37.35 342 CYS B C 1
ATOM 3723 O O . CYS B 2 342 ? 27.279 98.862 97.351 1.00 37.90 342 CYS B O 1
ATOM 3726 N N . ALA B 2 343 ? 25.752 97.207 97.186 1.00 37.35 343 ALA B N 1
ATOM 3727 C CA . ALA B 2 343 ? 25.536 97.389 95.752 1.00 37.46 343 ALA B CA 1
ATOM 3728 C C . ALA B 2 343 ? 24.887 98.747 95.518 1.00 37.61 343 ALA B C 1
ATOM 3729 O O . ALA B 2 343 ? 23.888 99.081 96.156 1.00 38.32 343 ALA B O 1
ATOM 3731 N N . ASP B 2 344 ? 25.471 99.538 94.626 1.00 37.28 344 ASP B N 1
ATOM 3732 C CA . ASP B 2 344 ? 24.960 100.874 94.316 1.00 36.81 344 ASP B CA 1
ATOM 3733 C C . ASP B 2 344 ? 25.780 101.460 93.199 1.00 36.47 344 ASP B C 1
ATOM 3734 O O . ASP B 2 344 ? 26.833 100.929 92.850 1.00 36.74 344 ASP B O 1
ATOM 3739 N N . PRO B 2 345 ? 25.253 102.504 92.551 1.00 36.14 345 PRO B N 1
ATOM 3740 C CA . PRO B 2 345 ? 26.018 103.139 91.485 1.00 35.74 345 PRO B CA 1
ATOM 3741 C C . PRO B 2 345 ? 27.146 103.846 92.260 1.00 35.66 345 PRO B C 1
ATOM 3742 O O . PRO B 2 345 ? 26.922 104.355 93.364 1.00 35.40 345 PRO B O 1
ATOM 3746 N N . THR B 2 346 ? 28.352 103.831 91.709 1.00 35.62 346 THR B N 1
ATOM 3747 C CA . THR B 2 346 ? 29.529 104.442 92.327 1.00 35.79 346 THR B CA 1
ATOM 3748 C C . THR B 2 346 ? 29.371 105.791 93.048 1.00 35.69 346 THR B C 1
ATOM 3749 O O . THR B 2 346 ? 30.060 106.048 94.036 1.00 35.67 346 THR B O 1
ATOM 3753 N N . LYS B 2 347 ? 28.462 106.641 92.581 1.00 35.51 347 LYS B N 1
ATOM 3754 C CA . LYS B 2 347 ? 28.298 107.966 93.181 1.00 35.44 347 LYS B CA 1
ATOM 3755 C C . LYS B 2 347 ? 27.211 108.100 94.242 1.00 35.23 347 LYS B C 1
ATOM 3756 O O . LYS B 2 347 ? 26.967 109.198 94.751 1.00 35.32 347 LYS B O 1
ATOM 3762 N N . PHE B 2 348 ? 26.581 106.990 94.604 1.00 34.72 348 PHE B N 1
ATOM 3763 C CA . PHE B 2 348 ? 25.507 107.042 95.591 1.00 34.35 348 PHE B CA 1
ATOM 3764 C C . PHE B 2 348 ? 25.663 106.011 96.702 1.00 33.67 348 PHE B C 1
ATOM 3765 O O . PHE B 2 348 ? 25.038 104.951 96.676 1.00 33.26 348 PHE B O 1
ATOM 3773 N N . PRO B 2 349 ? 26.469 106.338 97.725 1.00 33.10 349 PRO B N 1
ATOM 3774 C CA . PRO B 2 349 ? 26.717 105.443 98.862 1.00 32.25 349 PRO B CA 1
ATOM 3775 C C . PRO B 2 349 ? 25.462 105.127 99.669 1.00 31.33 349 PRO B C 1
ATOM 3776 O O . PRO B 2 349 ? 25.470 104.216 100.494 1.00 31.42 349 PRO B O 1
ATOM 3780 N N . ALA B 2 350 ? 24.395 105.885 99.435 1.00 30.40 350 ALA B N 1
ATOM 3781 C CA . ALA B 2 350 ? 23.122 105.674 100.124 1.00 29.94 350 ALA B CA 1
ATOM 3782 C C . ALA B 2 350 ? 22.026 105.485 99.084 1.00 29.74 350 ALA B C 1
ATOM 3783 O O . ALA B 2 350 ? 20.844 105.755 99.341 1.00 29.51 350 ALA B O 1
ATOM 3785 N N . GLY B 2 351 ? 22.436 105.046 97.897 1.00 29.67 351 GLY B N 1
ATOM 3786 C CA . GLY B 2 351 ? 21.497 104.817 96.813 1.00 29.20 351 GLY B CA 1
ATOM 3787 C C . GLY B 2 351 ? 20.708 106.055 96.439 1.00 29.10 351 GLY B C 1
ATOM 3788 O O . GLY B 2 351 ? 21.227 107.176 96.467 1.00 28.83 351 GLY B O 1
ATOM 3789 N N . LEU B 2 352 ? 19.439 105.847 96.109 1.00 28.76 352 LEU B N 1
ATOM 3790 C CA . LEU B 2 352 ? 18.552 106.930 95.728 1.00 28.59 352 LEU B CA 1
ATOM 3791 C C . LEU B 2 352 ? 17.638 107.275 96.897 1.00 28.85 352 LEU B C 1
ATOM 3792 O O . LEU B 2 352 ? 16.437 107.500 96.710 1.00 28.84 352 LEU B O 1
ATOM 3797 N N . PHE B 2 353 ? 18.210 107.307 98.103 1.00 28.59 353 PHE B N 1
ATOM 3798 C CA . PHE B 2 353 ? 17.450 107.625 99.309 1.00 28.31 353 PHE B CA 1
ATOM 3799 C C . PHE B 2 353 ? 16.836 109.026 99.224 1.00 28.42 353 PHE B C 1
ATOM 3800 O O . PHE B 2 353 ? 15.796 109.292 99.837 1.00 28.11 353 PHE B O 1
ATOM 3808 N N . HIS B 2 354 ? 17.467 109.914 98.455 1.00 28.27 354 HIS B N 1
ATOM 3809 C CA . HIS B 2 354 ? 16.951 111.267 98.303 1.00 28.64 354 HIS B CA 1
ATOM 3810 C C . HIS B 2 354 ? 15.697 111.347 97.437 1.00 28.54 354 HIS B C 1
ATOM 3811 O O . HIS B 2 354 ? 15.394 112.378 96.849 1.00 28.69 354 HIS B O 1
ATOM 3818 N N . ILE B 2 355 ? 14.981 110.236 97.355 1.00 28.48 355 ILE B N 1
ATOM 3819 C CA . ILE B 2 355 ? 13.736 110.172 96.613 1.00 28.12 355 ILE B CA 1
ATOM 3820 C C . ILE B 2 355 ? 12.642 110.199 97.693 1.00 27.89 355 ILE B C 1
ATOM 3821 O O . ILE B 2 355 ? 11.441 110.150 97.404 1.00 27.55 355 ILE B O 1
ATOM 3826 N N . CYS B 2 356 ? 13.090 110.357 98.940 1.00 27.48 356 CYS B N 1
ATOM 3827 C CA . CYS B 2 356 ? 12.213 110.391 100.104 1.00 27.57 356 CYS B CA 1
ATOM 3828 C C . CYS B 2 356 ? 11.215 111.544 100.176 1.00 27.34 356 CYS B C 1
ATOM 3829 O O . CYS B 2 356 ? 10.470 111.647 101.150 1.00 27.45 356 CYS B O 1
ATOM 3832 N N . SER B 2 357 ? 11.196 112.407 99.160 1.00 26.89 357 SER B N 1
ATOM 3833 C CA . SER B 2 357 ? 10.233 113.503 99.123 1.00 26.54 357 SER B CA 1
ATOM 3834 C C . SER B 2 357 ? 8.880 112.892 98.741 1.00 26.90 357 SER B C 1
ATOM 3835 O O . SER B 2 357 ? 7.830 113.529 98.854 1.00 26.66 357 SER B O 1
ATOM 3838 N N . GLY B 2 358 ? 8.934 111.638 98.289 1.00 27.12 358 GLY B N 1
ATOM 3839 C CA . GLY B 2 358 ? 7.744 110.890 97.925 1.00 26.75 358 GLY B CA 1
ATOM 3840 C C . GLY B 2 358 ? 6.903 111.397 96.776 1.00 26.84 358 GLY B C 1
ATOM 3841 O O . GLY B 2 358 ? 7.409 111.930 95.786 1.00 26.65 358 GLY B O 1
ATOM 3842 N N . SER B 2 359 ? 5.597 111.204 96.926 1.00 26.71 359 SER B N 1
ATOM 3843 C CA . SER B 2 359 ? 4.607 111.608 95.936 1.00 26.66 359 SER B CA 1
ATOM 3844 C C . SER B 2 359 ? 4.116 113.024 96.221 1.00 26.97 359 SER B C 1
ATOM 3845 O O . SER B 2 359 ? 3.090 113.449 95.679 1.00 26.92 359 SER B O 1
ATOM 3848 N N . TYR B 2 360 ? 4.862 113.757 97.046 1.00 26.95 360 TYR B N 1
ATOM 3849 C CA . TYR B 2 360 ? 4.454 115.092 97.472 1.00 27.16 360 TYR B CA 1
ATOM 3850 C C . TYR B 2 360 ? 5.280 116.274 96.988 1.00 27.83 360 TYR B C 1
ATOM 3851 O O . TYR B 2 360 ? 6.503 116.189 96.845 1.00 28.25 360 TYR B O 1
ATOM 3860 N N . ASP B 2 361 ? 4.602 117.393 96.758 1.00 28.51 361 ASP B N 1
ATOM 3861 C CA . ASP B 2 361 ? 5.280 118.596 96.309 1.00 29.39 361 ASP B CA 1
ATOM 3862 C C . ASP B 2 361 ? 5.819 119.332 97.532 1.00 29.86 361 ASP B C 1
ATOM 3863 O O . ASP B 2 361 ? 5.189 120.263 98.053 1.00 30.21 361 ASP B O 1
ATOM 3868 N N . ILE B 2 362 ? 6.978 118.887 98.003 1.00 29.74 362 ILE B N 1
ATOM 3869 C CA . ILE B 2 362 ? 7.609 119.494 99.164 1.00 29.74 362 ILE B CA 1
ATOM 3870 C C . ILE B 2 362 ? 8.652 120.472 98.635 1.00 30.30 362 ILE B C 1
ATOM 3871 O O . ILE B 2 362 ? 9.581 120.073 97.935 1.00 30.47 362 ILE B O 1
ATOM 3876 N N . PRO B 2 363 ? 8.509 121.768 98.957 1.00 30.72 363 PRO B N 1
ATOM 3877 C CA . PRO B 2 363 ? 9.442 122.808 98.499 1.00 31.10 363 PRO B CA 1
ATOM 3878 C C . PRO B 2 363 ? 10.895 122.784 98.987 1.00 31.33 363 PRO B C 1
ATOM 3879 O O . PRO B 2 363 ? 11.811 123.153 98.238 1.00 31.27 363 PRO B O 1
ATOM 3883 N N . ARG B 2 364 ? 11.112 122.371 100.233 1.00 31.41 364 ARG B N 1
ATOM 3884 C CA . ARG B 2 364 ? 12.468 122.305 100.771 1.00 31.62 364 ARG B CA 1
ATOM 3885 C C . ARG B 2 364 ? 12.708 120.971 101.460 1.00 31.75 364 ARG B C 1
ATOM 3886 O O . ARG B 2 364 ? 11.800 120.426 102.102 1.00 31.76 364 ARG B O 1
ATOM 3894 N N . ALA B 2 365 ? 13.911 120.427 101.291 1.00 31.35 365 ALA B N 1
ATOM 3895 C CA . ALA B 2 365 ? 14.260 119.156 101.917 1.00 31.49 365 ALA B CA 1
ATOM 3896 C C . ALA B 2 365 ? 15.736 118.848 101.959 1.00 31.54 365 ALA B C 1
ATOM 3897 O O . ALA B 2 365 ? 16.512 119.258 101.096 1.00 31.54 365 ALA B O 1
ATOM 3899 N N . HIS B 2 366 ? 16.093 118.058 102.958 1.00 31.46 366 HIS B N 1
ATOM 3900 C CA . HIS B 2 366 ? 17.458 117.644 103.152 1.00 31.54 366 HIS B CA 1
ATOM 3901 C C . HIS B 2 366 ? 17.487 116.283 103.837 1.00 31.64 366 HIS B C 1
ATOM 3902 O O . HIS B 2 366 ? 16.596 115.947 104.621 1.00 31.33 366 HIS B O 1
ATOM 3909 N N . CYS B 2 367 ? 18.502 115.496 103.503 1.00 31.60 367 CYS B N 1
ATOM 3910 C CA . CYS B 2 367 ? 18.680 114.187 104.094 1.00 32.06 367 CYS B CA 1
ATOM 3911 C C . CYS B 2 367 ? 20.172 113.926 104.252 1.00 32.11 367 CYS B C 1
ATOM 3912 O O . CYS B 2 367 ? 20.982 114.342 103.417 1.00 31.98 367 CYS B O 1
ATOM 3915 N N . SER B 2 368 ? 20.538 113.301 105.364 1.00 32.35 368 SER B N 1
ATOM 3916 C CA . SER B 2 368 ? 21.936 112.978 105.620 1.00 32.95 368 SER B CA 1
ATOM 3917 C C . SER B 2 368 ? 22.037 111.525 106.077 1.00 33.01 368 SER B C 1
ATOM 3918 O O . SER B 2 368 ? 21.275 111.081 106.935 1.00 33.13 368 SER B O 1
ATOM 3921 N N . VAL B 2 369 ? 22.943 110.777 105.454 1.00 33.31 369 VAL B N 1
ATOM 3922 C CA . VAL B 2 369 ? 23.145 109.365 105.778 1.00 33.17 369 VAL B CA 1
ATOM 3923 C C . VAL B 2 369 ? 24.597 109.113 106.166 1.00 33.47 369 VAL B C 1
ATOM 3924 O O . VAL B 2 369 ? 25.525 109.479 105.437 1.00 33.29 369 VAL B O 1
ATOM 3928 N N . LYS B 2 370 ? 24.773 108.462 107.313 1.00 33.88 370 LYS B N 1
ATOM 3929 C CA . LYS B 2 370 ? 26.085 108.149 107.860 1.00 33.94 370 LYS B CA 1
ATOM 3930 C C . LYS B 2 370 ? 26.293 106.636 107.927 1.00 33.67 370 LYS B C 1
ATOM 3931 O O . LYS B 2 370 ? 25.611 105.942 108.685 1.00 33.46 370 LYS B O 1
ATOM 3937 N N . GLY B 2 371 ? 27.232 106.134 107.129 1.00 33.13 371 GLY B N 1
ATOM 3938 C CA . GLY B 2 371 ? 27.526 104.710 107.118 1.00 33.13 371 GLY B CA 1
ATOM 3939 C C . GLY B 2 371 ? 28.489 104.317 108.228 1.00 33.09 371 GLY B C 1
ATOM 3940 O O . GLY B 2 371 ? 29.443 105.055 108.511 1.00 33.26 371 GLY B O 1
ATOM 3941 N N . VAL B 2 372 ? 28.269 103.145 108.830 1.00 32.61 372 VAL B N 1
ATOM 3942 C CA . VAL B 2 372 ? 29.104 102.665 109.931 1.00 32.23 372 VAL B CA 1
ATOM 3943 C C . VAL B 2 372 ? 29.442 101.166 109.854 1.00 32.19 372 VAL B C 1
ATOM 3944 O O . VAL B 2 372 ? 28.601 100.353 109.463 1.00 32.12 372 VAL B O 1
ATOM 3948 N N . TYR B 2 373 ? 30.677 100.818 110.233 1.00 31.88 373 TYR B N 1
ATOM 3949 C CA . TYR B 2 373 ? 31.160 99.431 110.252 1.00 31.39 373 TYR B CA 1
ATOM 3950 C C . TYR B 2 373 ? 30.796 98.754 111.573 1.00 30.99 373 TYR B C 1
ATOM 3951 O O . TYR B 2 373 ? 30.908 99.366 112.632 1.00 30.81 373 TYR B O 1
ATOM 3960 N N . THR B 2 374 ? 30.410 97.479 111.502 1.00 30.37 374 THR B N 1
ATOM 3961 C CA . THR B 2 374 ? 30.084 96.668 112.677 1.00 29.37 374 THR B CA 1
ATOM 3962 C C . THR B 2 374 ? 30.515 95.238 112.356 1.00 29.24 374 THR B C 1
ATOM 3963 O O . THR B 2 374 ? 30.765 94.914 111.201 1.00 29.12 374 THR B O 1
ATOM 3967 N N . ASN B 2 375 ? 30.627 94.390 113.373 1.00 29.19 375 ASN B N 1
ATOM 3968 C CA . ASN B 2 375 ? 31.040 93.006 113.165 1.00 28.93 375 ASN B CA 1
ATOM 3969 C C . ASN B 2 375 ? 29.911 92.143 112.617 1.00 28.80 375 ASN B C 1
ATOM 3970 O O . ASN B 2 375 ? 29.455 91.208 113.282 1.00 28.62 375 ASN B O 1
ATOM 3975 N N . LYS B 2 376 ? 29.471 92.454 111.398 1.00 28.54 376 LYS B N 1
ATOM 3976 C CA . LYS B 2 376 ? 28.386 91.719 110.749 1.00 28.29 376 LYS B CA 1
ATOM 3977 C C . LYS B 2 376 ? 28.712 91.530 109.274 1.00 28.30 376 LYS B C 1
ATOM 3978 O O . LYS B 2 376 ? 29.623 92.167 108.747 1.00 28.32 376 LYS B O 1
ATOM 3984 N N . ALA B 2 377 ? 27.971 90.650 108.610 1.00 28.16 377 ALA B N 1
ATOM 3985 C CA . ALA B 2 377 ? 28.188 90.390 107.189 1.00 28.19 377 ALA B CA 1
ATOM 3986 C C . ALA B 2 377 ? 27.845 91.613 106.346 1.00 28.32 377 ALA B C 1
ATOM 3987 O O . ALA B 2 377 ? 26.945 92.376 106.689 1.00 27.93 377 ALA B O 1
ATOM 3989 N N . PRO B 2 378 ? 28.598 91.846 105.256 1.00 28.51 378 PRO B N 1
ATOM 3990 C CA . PRO B 2 378 ? 28.346 92.991 104.372 1.00 28.54 378 PRO B CA 1
ATOM 3991 C C . PRO B 2 378 ? 26.996 92.929 103.640 1.00 28.44 378 PRO B C 1
ATOM 3992 O O . PRO B 2 378 ? 26.288 91.923 103.704 1.00 28.27 378 PRO B O 1
ATOM 3996 N N . GLY B 2 379 ? 26.624 94.039 103.006 1.00 28.28 379 GLY B N 1
ATOM 3997 C CA . GLY B 2 379 ? 25.360 94.111 102.290 1.00 28.03 379 GLY B CA 1
ATOM 3998 C C . GLY B 2 379 ? 24.646 95.437 102.498 1.00 28.04 379 GLY B C 1
ATOM 3999 O O . GLY B 2 379 ? 25.286 96.467 102.733 1.00 28.13 379 GLY B O 1
ATOM 4000 N N . GLY B 2 380 ? 23.317 95.420 102.437 1.00 27.80 380 GLY B N 1
ATOM 4001 C CA . GLY B 2 380 ? 22.561 96.650 102.619 1.00 27.07 380 GLY B CA 1
ATOM 4002 C C . GLY B 2 380 ? 21.543 96.859 101.513 1.00 26.83 380 GLY B C 1
ATOM 4003 O O . GLY B 2 380 ? 20.373 97.154 101.773 1.00 26.80 380 GLY B O 1
ATOM 4004 N N . VAL B 2 381 ? 21.994 96.717 100.272 1.00 26.27 381 VAL B N 1
ATOM 4005 C CA . VAL B 2 381 ? 21.125 96.878 99.119 1.00 26.03 381 VAL B CA 1
ATOM 4006 C C . VAL B 2 381 ? 20.803 95.519 98.525 1.00 26.29 381 VAL B C 1
ATOM 4007 O O . VAL B 2 381 ? 21.662 94.871 97.917 1.00 26.56 381 VAL B O 1
ATOM 4011 N N . ALA B 2 382 ? 19.565 95.083 98.753 1.00 25.92 382 ALA B N 1
ATOM 4012 C CA . ALA B 2 382 ? 19.053 93.810 98.262 1.00 25.67 382 ALA B CA 1
ATOM 4013 C C . ALA B 2 382 ? 17.573 93.727 98.622 1.00 25.57 382 ALA B C 1
ATOM 4014 O O . ALA B 2 382 ? 17.010 94.680 99.167 1.00 25.64 382 ALA B O 1
ATOM 4016 N N . TYR B 2 383 ? 16.928 92.628 98.234 1.00 25.49 383 TYR B N 1
ATOM 4017 C CA . TYR B 2 383 ? 15.525 92.392 98.575 1.00 25.42 383 TYR B CA 1
ATOM 4018 C C . TYR B 2 383 ? 14.534 93.438 98.035 1.00 25.15 383 TYR B C 1
ATOM 4019 O O . TYR B 2 383 ? 13.742 94.003 98.800 1.00 24.80 383 TYR B O 1
ATOM 4047 N N . SER B 2 386 ? 15.498 98.772 95.222 1.00 27.33 386 SER B N 1
ATOM 4048 C CA . SER B 2 386 ? 15.656 99.808 94.189 1.00 26.83 386 SER B CA 1
ATOM 4049 C C . SER B 2 386 ? 16.730 100.839 94.549 1.00 27.19 386 SER B C 1
ATOM 4050 O O . SER B 2 386 ? 16.706 101.965 94.041 1.00 27.51 386 SER B O 1
ATOM 4053 N N . PHE B 2 387 ? 17.685 100.436 95.390 1.00 27.17 387 PHE B N 1
ATOM 4054 C CA . PHE B 2 387 ? 18.765 101.309 95.856 1.00 27.28 387 PHE B CA 1
ATOM 4055 C C . PHE B 2 387 ? 18.269 102.264 96.940 1.00 27.14 387 PHE B C 1
ATOM 4056 O O . PHE B 2 387 ? 18.152 103.466 96.714 1.00 27.25 387 PHE B O 1
ATOM 4064 N N . ARG B 2 388 ? 17.960 101.703 98.108 1.00 26.83 388 ARG B N 1
ATOM 4065 C CA . ARG B 2 388 ? 17.480 102.453 99.273 1.00 26.89 388 ARG B CA 1
ATOM 4066 C C . ARG B 2 388 ? 16.135 103.166 99.127 1.00 27.00 388 ARG B C 1
ATOM 4067 O O . ARG B 2 388 ? 15.827 104.070 99.912 1.00 26.89 388 ARG B O 1
ATOM 4075 N N . VAL B 2 389 ? 15.349 102.777 98.125 1.00 26.76 389 VAL B N 1
ATOM 4076 C CA . VAL B 2 389 ? 14.036 103.382 97.914 1.00 26.94 389 VAL B CA 1
ATOM 4077 C C . VAL B 2 389 ? 13.029 102.841 98.929 1.00 27.13 389 VAL B C 1
ATOM 4078 O O . VAL B 2 389 ? 12.087 103.540 99.315 1.00 27.63 389 VAL B O 1
ATOM 4082 N N . THR B 2 390 ? 13.222 101.584 99.329 1.00 26.89 390 THR B N 1
ATOM 4083 C CA . THR B 2 390 ? 12.381 100.939 100.335 1.00 26.71 390 THR B CA 1
ATOM 4084 C C . THR B 2 390 ? 12.402 101.802 101.589 1.00 26.53 390 THR B C 1
ATOM 4085 O O . THR B 2 390 ? 11.360 102.100 102.161 1.00 26.69 390 THR B O 1
ATOM 4089 N N . GLU B 2 391 ? 13.598 102.250 101.967 1.00 26.43 391 GLU B N 1
ATOM 4090 C CA . GLU B 2 391 ? 13.789 103.088 103.145 1.00 26.19 391 GLU B CA 1
ATOM 4091 C C . GLU B 2 391 ? 13.188 104.481 103.004 1.00 26.10 391 GLU B C 1
ATOM 4092 O O . GLU B 2 391 ? 12.496 104.956 103.909 1.00 25.92 391 GLU B O 1
ATOM 4098 N N . ALA B 2 392 ? 13.439 105.119 101.862 1.00 25.80 392 ALA B N 1
ATOM 4099 C CA . ALA B 2 392 ? 12.922 106.457 101.582 1.00 25.39 392 ALA B CA 1
ATOM 4100 C C . ALA B 2 392 ? 11.392 106.517 101.637 1.00 25.28 392 ALA B C 1
ATOM 4101 O O . ALA B 2 392 ? 10.824 107.450 102.206 1.00 25.21 392 ALA B O 1
ATOM 4103 N N . VAL B 2 393 ? 10.732 105.530 101.039 1.00 25.02 393 VAL B N 1
ATOM 4104 C CA . VAL B 2 393 ? 9.272 105.483 101.033 1.00 25.04 393 VAL B CA 1
ATOM 4105 C C . VAL B 2 393 ? 8.722 105.206 102.428 1.00 25.39 393 VAL B C 1
ATOM 4106 O O . VAL B 2 393 ? 7.702 105.781 102.833 1.00 25.67 393 VAL B O 1
ATOM 4110 N N . TYR B 2 394 ? 9.407 104.333 103.167 1.00 25.38 394 TYR B N 1
ATOM 4111 C CA . TYR B 2 394 ? 8.990 103.989 104.523 1.00 25.13 394 TYR B CA 1
ATOM 4112 C C . TYR B 2 394 ? 9.077 105.242 105.385 1.00 24.86 394 TYR B C 1
ATOM 4113 O O . TYR B 2 394 ? 8.150 105.577 106.118 1.00 24.81 394 TYR B O 1
ATOM 4122 N N . LEU B 2 395 ? 10.176 105.969 105.244 1.00 25.04 395 LEU B N 1
ATOM 4123 C CA . LEU B 2 395 ? 10.363 107.182 106.011 1.00 25.24 395 LEU B CA 1
ATOM 4124 C C . LEU B 2 395 ? 9.293 108.251 105.766 1.00 25.34 395 LEU B C 1
ATOM 4125 O O . LEU B 2 395 ? 8.681 108.743 106.721 1.00 25.44 395 LEU B O 1
ATOM 4130 N N . ILE B 2 396 ? 9.090 108.626 104.504 1.00 25.23 396 ILE B N 1
ATOM 4131 C CA . ILE B 2 396 ? 8.118 109.661 104.174 1.00 25.56 396 ILE B CA 1
ATOM 4132 C C . ILE B 2 396 ? 6.671 109.300 104.522 1.00 25.99 396 ILE B C 1
ATOM 4133 O O . ILE B 2 396 ? 5.946 110.117 105.096 1.00 26.03 396 ILE B O 1
ATOM 4138 N N . GLU B 2 397 ? 6.264 108.074 104.210 1.00 26.41 397 GLU B N 1
ATOM 4139 C CA . GLU B 2 397 ? 4.903 107.631 104.499 1.00 26.91 397 GLU B CA 1
ATOM 4140 C C . GLU B 2 397 ? 4.621 107.550 105.990 1.00 27.35 397 GLU B C 1
ATOM 4141 O O . GLU B 2 397 ? 3.494 107.814 106.425 1.00 27.39 397 GLU B O 1
ATOM 4147 N N . ARG B 2 398 ? 5.642 107.187 106.768 1.00 27.53 398 ARG B N 1
ATOM 4148 C CA . ARG B 2 398 ? 5.501 107.103 108.216 1.00 27.85 398 ARG B CA 1
ATOM 4149 C C . ARG B 2 398 ? 5.356 108.518 108.790 1.00 27.75 398 ARG B C 1
ATOM 4150 O O . ARG B 2 398 ? 4.483 108.776 109.621 1.00 28.00 398 ARG B O 1
ATOM 4158 N N . MET B 2 399 ? 6.167 109.446 108.299 1.00 27.40 399 MET B N 1
ATOM 4159 C CA . MET B 2 399 ? 6.105 110.822 108.770 1.00 27.13 399 MET B CA 1
ATOM 4160 C C . MET B 2 399 ? 4.762 111.479 108.426 1.00 27.15 399 MET B C 1
ATOM 4161 O O . MET B 2 399 ? 4.184 112.204 109.238 1.00 27.10 399 MET B O 1
ATOM 4166 N N . VAL B 2 400 ? 4.267 111.226 107.223 1.00 26.73 400 VAL B N 1
ATOM 4167 C CA . VAL B 2 400 ? 3.001 111.800 106.807 1.00 26.78 400 VAL B CA 1
ATOM 4168 C C . VAL B 2 400 ? 1.904 111.330 107.750 1.00 27.20 400 VAL B C 1
ATOM 4169 O O . VAL B 2 400 ? 1.033 112.111 108.132 1.00 27.85 400 VAL B O 1
ATOM 4173 N N . ASP B 2 401 ? 1.987 110.072 108.178 1.00 27.41 401 ASP B N 1
ATOM 4174 C CA . ASP B 2 401 ? 1.008 109.517 109.106 1.00 27.34 401 ASP B CA 1
ATOM 4175 C C . ASP B 2 401 ? 1.083 110.220 110.466 1.00 27.67 401 ASP B C 1
ATOM 4176 O O . ASP B 2 401 ? 0.058 110.576 111.053 1.00 27.57 401 ASP B O 1
ATOM 4181 N N . VAL B 2 402 ? 2.297 110.429 110.961 1.00 27.68 402 VAL B N 1
ATOM 4182 C CA . VAL B 2 402 ? 2.485 111.092 112.246 1.00 27.96 402 VAL B CA 1
ATOM 4183 C C . VAL B 2 402 ? 1.926 112.517 112.195 1.00 28.50 402 VAL B C 1
ATOM 4184 O O . VAL B 2 402 ? 1.240 112.958 113.124 1.00 28.58 402 VAL B O 1
ATOM 4188 N N . LEU B 2 403 ? 2.194 113.209 111.088 1.00 28.93 403 LEU B N 1
ATOM 4189 C CA . LEU B 2 403 ? 1.718 114.573 110.882 1.00 29.14 403 LEU B CA 1
ATOM 4190 C C . LEU B 2 403 ? 0.189 114.594 110.867 1.00 29.32 403 LEU B C 1
ATOM 4191 O O . LEU B 2 403 ? -0.430 115.468 111.471 1.00 29.33 403 LEU B O 1
ATOM 4196 N N . ALA B 2 404 ? -0.412 113.622 110.190 1.00 29.61 404 ALA B N 1
ATOM 4197 C CA . ALA B 2 404 ? -1.865 113.533 110.119 1.00 30.33 404 ALA B CA 1
ATOM 4198 C C . ALA B 2 404 ? -2.474 113.328 111.505 1.00 31.03 404 ALA B C 1
ATOM 4199 O O . ALA B 2 404 ? -3.481 113.953 111.849 1.00 31.24 404 ALA B O 1
ATOM 4201 N N . GLN B 2 405 ? -1.853 112.461 112.301 1.00 31.68 405 GLN B N 1
ATOM 4202 C CA . GLN B 2 405 ? -2.341 112.173 113.644 1.00 32.26 405 GLN B CA 1
ATOM 4203 C C . GLN B 2 405 ? -2.244 113.398 114.543 1.00 32.62 405 GLN B C 1
ATOM 4204 O O . GLN B 2 405 ? -3.146 113.649 115.342 1.00 32.72 405 GLN B O 1
ATOM 4210 N N . LYS B 2 406 ? -1.177 114.179 114.393 1.00 32.72 406 LYS B N 1
ATOM 4211 C CA . LYS B 2 406 ? -1.014 115.376 115.208 1.00 33.40 406 LYS B CA 1
ATOM 4212 C C . LYS B 2 406 ? -2.067 116.426 114.857 1.00 34.01 406 LYS B C 1
ATOM 4213 O O . LYS B 2 406 ? -2.588 117.122 115.738 1.00 34.45 406 LYS B O 1
ATOM 4219 N N . LEU B 2 407 ? -2.386 116.522 113.569 1.00 34.23 407 LEU B N 1
ATOM 4220 C CA . LEU B 2 407 ? -3.376 117.481 113.083 1.00 34.65 407 LEU B CA 1
ATOM 4221 C C . LEU B 2 407 ? -4.805 116.947 113.148 1.00 34.71 407 LEU B C 1
ATOM 4222 O O . LEU B 2 407 ? -5.748 117.680 112.853 1.00 34.61 407 LEU B O 1
ATOM 4227 N N . ASN B 2 408 ? -4.957 115.683 113.546 1.00 35.05 408 ASN B N 1
ATOM 4228 C CA . ASN B 2 408 ? -6.264 115.031 113.600 1.00 35.18 408 ASN B CA 1
ATOM 4229 C C . ASN B 2 408 ? -6.867 115.123 112.193 1.00 34.99 408 ASN B C 1
ATOM 4230 O O . ASN B 2 408 ? -8.056 115.410 112.010 1.00 34.74 408 ASN B O 1
ATOM 4235 N N . MET B 2 409 ? -6.008 114.914 111.198 1.00 34.66 409 MET B N 1
ATOM 4236 C CA . MET B 2 409 ? -6.416 114.961 109.803 1.00 34.47 409 MET B CA 1
ATOM 4237 C C . MET B 2 409 ? -6.397 113.561 109.206 1.00 34.04 409 MET B C 1
ATOM 4238 O O . MET B 2 409 ? -5.482 112.779 109.481 1.00 33.84 409 MET B O 1
ATOM 4243 N N . ASP B 2 410 ? -7.415 113.260 108.401 1.00 33.08 410 ASP B N 1
ATOM 4244 C CA . ASP B 2 410 ? -7.548 111.975 107.728 1.00 32.37 410 ASP B CA 1
ATOM 4245 C C . ASP B 2 410 ? -6.297 111.663 106.900 1.00 31.96 410 ASP B C 1
ATOM 4246 O O . ASP B 2 410 ? -5.835 112.492 106.113 1.00 31.70 410 ASP B O 1
ATOM 4251 N N . LYS B 2 411 ? -5.794 110.441 107.054 1.00 31.29 411 LYS B N 1
ATOM 4252 C CA . LYS B 2 411 ? -4.583 109.995 106.375 1.00 31.09 411 LYS B CA 1
ATOM 4253 C C . LYS B 2 411 ? -4.607 109.991 104.845 1.00 31.12 411 LYS B C 1
ATOM 4254 O O . LYS B 2 411 ? -3.556 110.107 104.201 1.00 30.32 411 LYS B O 1
ATOM 4260 N N . ALA B 2 412 ? -5.798 109.884 104.264 1.00 31.13 412 ALA B N 1
ATOM 4261 C CA . ALA B 2 412 ? -5.922 109.918 102.811 1.00 31.53 412 ALA B CA 1
ATOM 4262 C C . ALA B 2 412 ? -5.979 111.386 102.364 1.00 31.83 412 ALA B C 1
ATOM 4263 O O . ALA B 2 412 ? -5.301 111.802 101.415 1.00 31.89 412 ALA B O 1
ATOM 4265 N N . GLU B 2 413 ? -6.744 112.178 103.111 1.00 32.25 413 GLU B N 1
ATOM 4266 C CA . GLU B 2 413 ? -6.926 113.596 102.830 1.00 32.34 413 GLU B CA 1
ATOM 4267 C C . GLU B 2 413 ? -5.612 114.368 102.829 1.00 31.56 413 GLU B C 1
ATOM 4268 O O . GLU B 2 413 ? -5.380 115.193 101.944 1.00 31.94 413 GLU B O 1
ATOM 4274 N N . ILE B 2 414 ? -4.745 114.099 103.802 1.00 30.50 414 ILE B N 1
ATOM 4275 C CA . ILE B 2 414 ? -3.467 114.802 103.863 1.00 29.80 414 ILE B CA 1
ATOM 4276 C C . ILE B 2 414 ? -2.580 114.435 102.666 1.00 29.57 414 ILE B C 1
ATOM 4277 O O . ILE B 2 414 ? -1.745 115.230 102.228 1.00 29.22 414 ILE B O 1
ATOM 4282 N N . ARG B 2 415 ? -2.791 113.243 102.118 1.00 29.25 415 ARG B N 1
ATOM 4283 C CA . ARG B 2 415 ? -2.027 112.806 100.960 1.00 29.61 415 ARG B CA 1
ATOM 4284 C C . ARG B 2 415 ? -2.566 113.491 99.700 1.00 29.88 415 ARG B C 1
ATOM 4285 O O . ARG B 2 415 ? -1.806 114.106 98.947 1.00 29.77 415 ARG B O 1
ATOM 4293 N N . ALA B 2 416 ? -3.886 113.462 99.526 1.00 30.20 416 ALA B N 1
ATOM 4294 C CA . ALA B 2 416 ? -4.524 114.099 98.371 1.00 30.80 416 ALA B CA 1
ATOM 4295 C C . ALA B 2 416 ? -4.132 115.567 98.271 1.00 31.30 416 ALA B C 1
ATOM 4296 O O . ALA B 2 416 ? -3.895 116.089 97.180 1.00 31.23 416 ALA B O 1
ATOM 4298 N N . LYS B 2 417 ? -4.067 116.223 99.424 1.00 31.81 417 LYS B N 1
ATOM 4299 C CA . LYS B 2 417 ? -3.719 117.632 99.507 1.00 32.36 417 LYS B CA 1
ATOM 4300 C C . LYS B 2 417 ? -2.252 117.918 99.176 1.00 31.96 417 LYS B C 1
ATOM 4301 O O . LYS B 2 417 ? -1.931 118.993 98.664 1.00 31.99 417 LYS B O 1
ATOM 4307 N N . ASN B 2 418 ? -1.375 116.948 99.435 1.00 31.42 418 ASN B N 1
ATOM 4308 C CA . ASN B 2 418 ? 0.059 117.117 99.195 1.00 30.80 418 ASN B CA 1
ATOM 4309 C C . ASN B 2 418 ? 0.628 116.514 97.917 1.00 30.74 418 ASN B C 1
ATOM 4310 O O . ASN B 2 418 ? 1.773 116.803 97.558 1.00 30.30 418 ASN B O 1
ATOM 4315 N N . PHE B 2 419 ? -0.162 115.679 97.243 1.00 30.52 419 PHE B N 1
ATOM 4316 C CA . PHE B 2 419 ? 0.255 115.040 95.992 1.00 30.51 419 PHE B CA 1
ATOM 4317 C C . PHE B 2 419 ? 0.768 116.026 94.952 1.00 30.80 419 PHE B C 1
ATOM 4318 O O . PHE B 2 419 ? 0.320 117.168 94.887 1.00 31.34 419 PHE B O 1
ATOM 4326 N N . ILE B 2 420 ? 1.701 115.566 94.131 1.00 31.18 420 ILE B N 1
ATOM 4327 C CA . ILE B 2 420 ? 2.188 116.353 93.011 1.00 31.67 420 ILE B CA 1
ATOM 4328 C C . ILE B 2 420 ? 1.009 116.178 92.037 1.00 32.29 420 ILE B C 1
ATOM 4329 O O . ILE B 2 420 ? 0.464 115.079 91.915 1.00 31.82 420 ILE B O 1
ATOM 4334 N N . ARG B 2 421 ? 0.559 117.260 91.415 1.00 33.67 421 ARG B N 1
ATOM 4335 C CA . ARG B 2 421 ? -0.570 117.171 90.495 1.00 35.16 421 ARG B CA 1
ATOM 4336 C C . ARG B 2 421 ? -0.133 116.664 89.130 1.00 35.66 421 ARG B C 1
ATOM 4337 O O . ARG B 2 421 ? 1.022 116.827 88.740 1.00 35.45 421 ARG B O 1
ATOM 4345 N N . LYS B 2 422 ? -1.072 116.058 88.411 1.00 36.63 422 LYS B N 1
ATOM 4346 C CA . LYS B 2 422 ? -0.825 115.509 87.078 1.00 37.90 422 LYS B CA 1
ATOM 4347 C C . LYS B 2 422 ? -0.182 116.527 86.125 1.00 38.07 422 LYS B C 1
ATOM 4348 O O . LYS B 2 422 ? 0.693 116.175 85.336 1.00 37.91 422 LYS B O 1
ATOM 4354 N N . GLU B 2 423 ? -0.595 117.791 86.232 1.00 38.24 423 GLU B N 1
ATOM 4355 C CA . GLU B 2 423 ? -0.070 118.853 85.373 1.00 38.41 423 GLU B CA 1
ATOM 4356 C C . GLU B 2 423 ? 1.336 119.318 85.732 1.00 37.24 423 GLU B C 1
ATOM 4357 O O . GLU B 2 423 ? 1.956 120.058 84.962 1.00 37.51 423 GLU B O 1
ATOM 4363 N N . GLN B 2 424 ? 1.836 118.907 86.896 1.00 35.63 424 GLN B N 1
ATOM 4364 C CA . GLN B 2 424 ? 3.174 119.307 87.320 1.00 33.75 424 GLN B CA 1
ATOM 4365 C C . GLN B 2 424 ? 4.286 118.457 86.722 1.00 33.02 424 GLN B C 1
ATOM 4366 O O . GLN B 2 424 ? 5.459 118.814 86.827 1.00 32.51 424 GLN B O 1
ATOM 4372 N N . PHE B 2 425 ? 3.919 117.335 86.100 1.00 32.12 425 PHE B N 1
ATOM 4373 C CA . PHE B 2 425 ? 4.897 116.442 85.472 1.00 31.43 425 PHE B CA 1
ATOM 4374 C C . PHE B 2 425 ? 5.239 116.927 84.061 1.00 31.16 425 PHE B C 1
ATOM 4375 O O . PHE B 2 425 ? 4.360 117.391 83.332 1.00 31.19 425 PHE B O 1
ATOM 4383 N N . PRO B 2 426 ? 6.525 116.846 83.665 1.00 30.75 426 PRO B N 1
ATOM 4384 C CA . PRO B 2 426 ? 7.641 116.335 84.463 1.00 30.18 426 PRO B CA 1
ATOM 4385 C C . PRO B 2 426 ? 7.965 117.236 85.649 1.00 29.76 426 PRO B C 1
ATOM 4386 O O . PRO B 2 426 ? 8.188 118.433 85.495 1.00 29.85 426 PRO B O 1
ATOM 4390 N N . TYR B 2 427 ? 7.983 116.628 86.831 1.00 29.57 427 TYR B N 1
ATOM 4391 C CA . TYR B 2 427 ? 8.223 117.318 88.091 1.00 29.17 427 TYR B CA 1
ATOM 4392 C C . TYR B 2 427 ? 9.628 117.183 88.694 1.00 29.22 427 TYR B C 1
ATOM 4393 O O . TYR B 2 427 ? 10.106 116.074 88.934 1.00 29.15 427 TYR B O 1
ATOM 4402 N N . THR B 2 428 ? 10.270 118.317 88.965 1.00 29.16 428 THR B N 1
ATOM 4403 C CA . THR B 2 428 ? 11.597 118.331 89.582 1.00 29.68 428 THR B CA 1
ATOM 4404 C C . THR B 2 428 ? 11.450 118.490 91.107 1.00 29.86 428 THR B C 1
ATOM 4405 O O . THR B 2 428 ? 10.884 119.474 91.586 1.00 29.82 428 THR B O 1
ATOM 4409 N N . THR B 2 429 ? 11.930 117.506 91.867 1.00 30.17 429 THR B N 1
ATOM 4410 C CA . THR B 2 429 ? 11.835 117.575 93.324 1.00 30.27 429 THR B CA 1
ATOM 4411 C C . THR B 2 429 ? 12.894 118.432 93.958 1.00 30.27 429 THR B C 1
ATOM 4412 O O . THR B 2 429 ? 13.878 118.816 93.324 1.00 30.39 429 THR B O 1
ATOM 4416 N N . GLN B 2 430 ? 12.717 118.622 95.259 1.00 30.10 430 GLN B N 1
ATOM 4417 C CA . GLN B 2 430 ? 13.622 119.394 96.091 1.00 30.23 430 GLN B CA 1
ATOM 4418 C C . GLN B 2 430 ? 14.988 118.712 96.136 1.00 29.94 430 GLN B C 1
ATOM 4419 O O . GLN B 2 430 ? 15.988 119.333 96.483 1.00 30.15 430 GLN B O 1
ATOM 4425 N N . PHE B 2 431 ? 15.018 117.432 95.772 1.00 29.75 431 PHE B N 1
ATOM 4426 C CA . PHE B 2 431 ? 16.258 116.664 95.744 1.00 29.69 431 PHE B CA 1
ATOM 4427 C C . PHE B 2 431 ? 16.888 116.594 94.344 1.00 30.06 431 PHE B C 1
ATOM 4428 O O . PHE B 2 431 ? 18.027 116.142 94.195 1.00 30.51 431 PHE B O 1
ATOM 4436 N N . GLY B 2 432 ? 16.150 117.029 93.324 1.00 30.13 432 GLY B N 1
ATOM 4437 C CA . GLY B 2 432 ? 16.694 117.028 91.974 1.00 30.56 432 GLY B CA 1
ATOM 4438 C C . GLY B 2 432 ? 16.204 115.997 90.970 1.00 30.80 432 GLY B C 1
ATOM 4439 O O . GLY B 2 432 ? 16.620 116.024 89.813 1.00 31.06 432 GLY B O 1
ATOM 4440 N N . PHE B 2 433 ? 15.343 115.079 91.395 1.00 31.19 433 PHE B N 1
ATOM 4441 C CA . PHE B 2 433 ? 14.814 114.063 90.486 1.00 31.12 433 PHE B CA 1
ATOM 4442 C C . PHE B 2 433 ? 13.728 114.648 89.592 1.00 31.30 433 PHE B C 1
ATOM 4443 O O . PHE B 2 433 ? 12.941 115.490 90.039 1.00 31.23 433 PHE B O 1
ATOM 4451 N N . GLU B 2 434 ? 13.693 114.212 88.334 1.00 31.36 434 GLU B N 1
ATOM 4452 C CA . GLU B 2 434 ? 12.662 114.674 87.415 1.00 31.37 434 GLU B CA 1
ATOM 4453 C C . GLU B 2 434 ? 11.635 113.555 87.205 1.00 30.58 434 GLU B C 1
ATOM 4454 O O . GLU B 2 434 ? 11.814 112.684 86.353 1.00 30.27 434 GLU B O 1
ATOM 4460 N N . TYR B 2 435 ? 10.579 113.556 88.014 1.00 29.75 435 TYR B N 1
ATOM 4461 C CA . TYR B 2 435 ? 9.535 112.541 87.893 1.00 29.12 435 TYR B CA 1
ATOM 4462 C C . TYR B 2 435 ? 8.979 112.623 86.485 1.00 28.84 435 TYR B C 1
ATOM 4463 O O . TYR B 2 435 ? 8.607 113.699 86.034 1.00 28.99 435 TYR B O 1
ATOM 4472 N N . ASP B 2 436 ? 8.941 111.493 85.785 1.00 28.75 436 ASP B N 1
ATOM 4473 C CA . ASP B 2 436 ? 8.460 111.483 84.410 1.00 28.69 436 ASP B CA 1
ATOM 4474 C C . ASP B 2 436 ? 6.973 111.722 84.196 1.00 28.37 436 ASP B C 1
ATOM 4475 O O . ASP B 2 436 ? 6.604 112.493 83.325 1.00 28.60 436 ASP B O 1
ATOM 4480 N N . SER B 2 437 ? 6.125 111.056 84.967 1.00 28.10 437 SER B N 1
ATOM 4481 C CA . SER B 2 437 ? 4.684 111.245 84.848 1.00 28.16 437 SER B CA 1
ATOM 4482 C C . SER B 2 437 ? 3.979 110.593 86.021 1.00 28.47 437 SER B C 1
ATOM 4483 O O . SER B 2 437 ? 4.558 109.759 86.719 1.00 28.34 437 SER B O 1
ATOM 4486 N N . GLY B 2 438 ? 2.736 110.997 86.247 1.00 28.76 438 GLY B N 1
ATOM 4487 C CA . GLY B 2 438 ? 1.961 110.432 87.330 1.00 29.26 438 GLY B CA 1
ATOM 4488 C C . GLY B 2 438 ? 0.568 111.009 87.366 1.00 30.09 438 GLY B C 1
ATOM 4489 O O . GLY B 2 438 ? 0.287 112.009 86.716 1.00 30.60 438 GLY B O 1
ATOM 4490 N N . ASP B 2 439 ? -0.325 110.330 88.073 1.00 30.75 439 ASP B N 1
ATOM 4491 C CA . ASP B 2 439 ? -1.703 110.777 88.246 1.00 30.85 439 ASP B CA 1
ATOM 4492 C C . ASP B 2 439 ? -2.154 110.107 89.543 1.00 30.40 439 ASP B C 1
ATOM 4493 O O . ASP B 2 439 ? -2.967 109.177 89.550 1.00 30.08 439 ASP B O 1
ATOM 4498 N N . TYR B 2 440 ? -1.580 110.590 90.639 1.00 29.76 440 TYR B N 1
ATOM 4499 C CA . TYR B 2 440 ? -1.837 110.058 91.967 1.00 29.24 440 TYR B CA 1
ATOM 4500 C C . TYR B 2 440 ? -3.258 110.211 92.475 1.00 29.51 440 TYR B C 1
ATOM 4501 O O . TYR B 2 440 ? -3.765 109.319 93.150 1.00 29.69 440 TYR B O 1
ATOM 4510 N N . HIS B 2 441 ? -3.886 111.347 92.179 1.00 29.93 441 HIS B N 1
ATOM 4511 C CA . HIS B 2 441 ? -5.255 111.614 92.629 1.00 30.36 441 HIS B CA 1
ATOM 4512 C C . HIS B 2 441 ? -6.255 110.600 92.118 1.00 30.37 441 HIS B C 1
ATOM 4513 O O . HIS B 2 441 ? -7.027 110.048 92.895 1.00 30.69 441 HIS B O 1
ATOM 4520 N N . THR B 2 442 ? -6.245 110.376 90.805 1.00 30.61 442 THR B N 1
ATOM 4521 C CA . THR B 2 442 ? -7.152 109.426 90.171 1.00 30.62 442 THR B CA 1
ATOM 4522 C C . THR B 2 442 ? -7.012 108.035 90.787 1.00 30.55 442 THR B C 1
ATOM 4523 O O . THR B 2 442 ? -8.007 107.372 91.075 1.00 30.78 442 THR B O 1
ATOM 4527 N N . ALA B 2 443 ? -5.775 107.616 91.023 1.00 30.21 443 ALA B N 1
ATOM 4528 C CA . ALA B 2 443 ? -5.520 106.302 91.594 1.00 29.93 443 ALA B CA 1
ATOM 4529 C C . ALA B 2 443 ? -6.031 106.179 93.036 1.00 29.70 443 ALA B C 1
ATOM 4530 O O . ALA B 2 443 ? -6.669 105.183 93.383 1.00 29.22 443 ALA B O 1
ATOM 4532 N N . LEU B 2 444 ? -5.786 107.206 93.852 1.00 29.68 444 LEU B N 1
ATOM 4533 C CA . LEU B 2 444 ? -6.222 107.208 95.244 1.00 30.12 444 LEU B CA 1
ATOM 4534 C C . LEU B 2 444 ? -7.731 107.067 95.335 1.00 31.08 444 LEU B C 1
ATOM 4535 O O . LEU B 2 444 ? -8.231 106.224 96.084 1.00 31.64 444 LEU B O 1
ATOM 4540 N N . LYS B 2 445 ? -8.454 107.869 94.556 1.00 31.55 445 LYS B N 1
ATOM 4541 C CA . LYS B 2 445 ? -9.911 107.811 94.558 1.00 32.30 445 LYS B CA 1
ATOM 4542 C C . LYS B 2 445 ? -10.387 106.418 94.169 1.00 32.01 445 LYS B C 1
ATOM 4543 O O . LYS B 2 445 ? -11.328 105.886 94.754 1.00 31.82 445 LYS B O 1
ATOM 4549 N N . LYS B 2 446 ? -9.706 105.825 93.196 1.00 32.07 446 LYS B N 1
ATOM 4550 C CA . LYS B 2 446 ? -10.058 104.502 92.710 1.00 32.16 446 LYS B CA 1
ATOM 4551 C C . LYS B 2 446 ? -9.949 103.454 93.814 1.00 32.11 446 LYS B C 1
ATOM 4552 O O . LYS B 2 446 ? -10.855 102.636 94.001 1.00 31.81 446 LYS B O 1
ATOM 4558 N N . VAL B 2 447 ? -8.861 103.510 94.574 1.00 32.09 447 VAL B N 1
ATOM 4559 C CA . VAL B 2 447 ? -8.648 102.567 95.666 1.00 31.85 447 VAL B CA 1
ATOM 4560 C C . VAL B 2 447 ? -9.626 102.806 96.822 1.00 32.36 447 VAL B C 1
ATOM 4561 O O . VAL B 2 447 ? -10.217 101.857 97.346 1.00 32.24 447 VAL B O 1
ATOM 4565 N N . LEU B 2 448 ? -9.798 104.068 97.213 1.00 33.03 448 LEU B N 1
ATOM 4566 C CA . LEU B 2 448 ? -10.699 104.411 98.313 1.00 33.93 448 LEU B CA 1
ATOM 4567 C C . LEU B 2 448 ? -12.124 103.955 98.041 1.00 34.43 448 LEU B C 1
ATOM 4568 O O . LEU B 2 448 ? -12.764 103.386 98.922 1.00 34.41 448 LEU B O 1
ATOM 4573 N N . ASP B 2 449 ? -12.596 104.155 96.810 1.00 35.14 449 ASP B N 1
ATOM 4574 C CA . ASP B 2 449 ? -13.949 103.749 96.426 1.00 36.14 449 ASP B CA 1
ATOM 4575 C C . ASP B 2 449 ? -14.106 102.234 96.433 1.00 36.39 449 ASP B C 1
ATOM 4576 O O . ASP B 2 449 ? -15.122 101.711 96.899 1.00 36.81 449 ASP B O 1
ATOM 4581 N N . ALA B 2 450 ? -13.104 101.533 95.905 1.00 36.35 450 ALA B N 1
ATOM 4582 C CA . ALA B 2 450 ? -13.134 100.073 95.826 1.00 36.10 450 ALA B CA 1
ATOM 4583 C C . ALA B 2 450 ? -13.235 99.373 97.183 1.00 35.92 450 ALA B C 1
ATOM 4584 O O . ALA B 2 450 ? -13.912 98.348 97.313 1.00 36.01 450 ALA B O 1
ATOM 4586 N N . VAL B 2 451 ? -12.556 99.915 98.187 1.00 35.80 451 VAL B N 1
ATOM 4587 C CA . VAL B 2 451 ? -12.590 99.323 99.523 1.00 35.65 451 VAL B CA 1
ATOM 4588 C C . VAL B 2 451 ? -13.612 99.993 100.439 1.00 35.57 451 VAL B C 1
ATOM 4589 O O . VAL B 2 451 ? -13.790 99.567 101.577 1.00 35.66 451 VAL B O 1
ATOM 4593 N N . ASP B 2 452 ? -14.291 101.018 99.922 1.00 35.82 452 ASP B N 1
ATOM 4594 C CA . ASP B 2 452 ? -15.290 101.788 100.673 1.00 35.63 452 ASP B CA 1
ATOM 4595 C C . ASP B 2 452 ? -14.644 102.331 101.949 1.00 35.32 452 ASP B C 1
ATOM 4596 O O . ASP B 2 452 ? -15.096 102.068 103.059 1.00 35.38 452 ASP B O 1
ATOM 4601 N N . TYR B 2 453 ? -13.570 103.086 101.756 1.00 34.99 453 TYR B N 1
ATOM 4602 C CA . TYR B 2 453 ? -12.797 103.690 102.830 1.00 34.63 453 TYR B CA 1
ATOM 4603 C C . TYR B 2 453 ? -13.654 104.304 103.944 1.00 35.08 453 TYR B C 1
ATOM 4604 O O . TYR B 2 453 ? -13.430 104.012 105.123 1.00 35.14 453 TYR B O 1
ATOM 4613 N N . PRO B 2 454 ? -14.623 105.180 103.599 1.00 35.37 454 PRO B N 1
ATOM 4614 C CA . PRO B 2 454 ? -15.445 105.758 104.668 1.00 35.43 454 PRO B CA 1
ATOM 4615 C C . PRO B 2 454 ? -16.175 104.727 105.523 1.00 35.08 454 PRO B C 1
ATOM 4616 O O . PRO B 2 454 ? -16.262 104.900 106.730 1.00 35.16 454 PRO B O 1
ATOM 4620 N N . ALA B 2 455 ? -16.655 103.640 104.921 1.00 35.21 455 ALA B N 1
ATOM 4621 C CA . ALA B 2 455 ? -17.335 102.592 105.695 1.00 35.17 455 ALA B CA 1
ATOM 4622 C C . ALA B 2 455 ? -16.326 101.944 106.647 1.00 35.33 455 ALA B C 1
ATOM 4623 O O . ALA B 2 455 ? -16.643 101.648 107.797 1.00 35.66 455 ALA B O 1
ATOM 4625 N N . LEU B 2 456 ? -15.103 101.751 106.162 1.00 35.41 456 LEU B N 1
ATOM 4626 C CA . LEU B 2 456 ? -14.025 101.175 106.961 1.00 35.25 456 LEU B CA 1
ATOM 4627 C C . LEU B 2 456 ? -13.750 102.053 108.185 1.00 35.09 456 LEU B C 1
ATOM 4628 O O . LEU B 2 456 ? -13.738 101.555 109.313 1.00 34.79 456 LEU B O 1
ATOM 4633 N N . ARG B 2 457 ? -13.557 103.356 107.966 1.00 35.07 457 ARG B N 1
ATOM 4634 C CA . ARG B 2 457 ? -13.296 104.283 109.071 1.00 34.84 457 ARG B CA 1
ATOM 4635 C C . ARG B 2 457 ? -14.439 104.297 110.087 1.00 35.24 457 ARG B C 1
ATOM 4636 O O . ARG B 2 457 ? -14.197 104.415 111.287 1.00 35.08 457 ARG B O 1
ATOM 4644 N N . ALA B 2 458 ? -15.674 104.135 109.609 1.00 35.46 458 ALA B N 1
ATOM 4645 C CA . ALA B 2 458 ? -16.845 104.121 110.483 1.00 35.91 458 ALA B CA 1
ATOM 4646 C C . ALA B 2 458 ? -16.882 102.843 111.315 1.00 36.29 458 ALA B C 1
ATOM 4647 O O . ALA B 2 458 ? -17.224 102.883 112.501 1.00 36.77 458 ALA B O 1
ATOM 4649 N N . GLU B 2 459 ? -16.543 101.710 110.699 1.00 36.34 459 GLU B N 1
ATOM 4650 C CA . GLU B 2 459 ? -16.508 100.436 111.428 1.00 36.41 459 GLU B CA 1
ATOM 4651 C C . GLU B 2 459 ? -15.445 100.548 112.527 1.00 36.54 459 GLU B C 1
ATOM 4652 O O . GLU B 2 459 ? -15.660 100.109 113.661 1.00 36.92 459 GLU B O 1
ATOM 4658 N N . GLN B 2 460 ? -14.310 101.155 112.179 1.00 36.46 460 GLN B N 1
ATOM 4659 C CA . GLN B 2 460 ? -13.214 101.355 113.119 1.00 36.64 460 GLN B CA 1
ATOM 4660 C C . GLN B 2 460 ? -13.667 102.230 114.280 1.00 37.36 460 GLN B C 1
ATOM 4661 O O . GLN B 2 460 ? -13.378 101.928 115.435 1.00 37.69 460 GLN B O 1
ATOM 4667 N N . ALA B 2 461 ? -14.385 103.308 113.968 1.00 38.12 461 ALA B N 1
ATOM 4668 C CA . ALA B 2 461 ? -14.874 104.233 114.990 1.00 38.76 461 ALA B CA 1
ATOM 4669 C C . ALA B 2 461 ? -15.842 103.529 115.938 1.00 39.13 461 ALA B C 1
ATOM 4670 O O . ALA B 2 461 ? -15.773 103.710 117.151 1.00 39.12 461 ALA B O 1
ATOM 4672 N N . ALA B 2 462 ? -16.716 102.697 115.381 1.00 39.55 462 ALA B N 1
ATOM 4673 C CA . ALA B 2 462 ? -17.679 101.955 116.187 1.00 40.00 462 ALA B CA 1
ATOM 4674 C C . ALA B 2 462 ? -16.973 100.942 117.091 1.00 40.46 462 ALA B C 1
ATOM 4675 O O . ALA B 2 462 ? -17.428 100.669 118.205 1.00 40.52 462 ALA B O 1
ATOM 4677 N N . ARG B 2 463 ? -15.844 100.406 116.626 1.00 40.76 463 ARG B N 1
ATOM 4678 C CA . ARG B 2 463 ? -15.118 99.422 117.415 1.00 40.89 463 ARG B CA 1
ATOM 4679 C C . ARG B 2 463 ? -14.312 100.043 118.546 1.00 40.97 463 ARG B C 1
ATOM 4680 O O . ARG B 2 463 ? -14.260 99.492 119.641 1.00 41.11 463 ARG B O 1
ATOM 4688 N N . ARG B 2 464 ? -13.697 101.190 118.283 1.00 41.13 464 ARG B N 1
ATOM 4689 C CA . ARG B 2 464 ? -12.897 101.893 119.285 1.00 41.50 464 ARG B CA 1
ATOM 4690 C C . ARG B 2 464 ? -13.781 102.421 120.416 1.00 42.35 464 ARG B C 1
ATOM 4691 O O . ARG B 2 464 ? -13.328 102.585 121.552 1.00 42.15 464 ARG B O 1
ATOM 4699 N N . ALA B 2 465 ? -15.040 102.691 120.085 1.00 43.41 465 ALA B N 1
ATOM 4700 C CA . ALA B 2 465 ? -16.017 103.200 121.042 1.00 44.62 465 ALA B CA 1
ATOM 4701 C C . ALA B 2 465 ? -16.293 102.178 122.145 1.00 45.34 465 ALA B C 1
ATOM 4702 O O . ALA B 2 465 ? -16.543 102.544 123.295 1.00 45.71 465 ALA B O 1
ATOM 4704 N N . ASP B 2 466 ? -16.258 100.899 121.783 1.00 46.15 466 ASP B N 1
ATOM 4705 C CA . ASP B 2 466 ? -16.485 99.814 122.731 1.00 47.03 466 ASP B CA 1
ATOM 4706 C C . ASP B 2 466 ? -15.129 99.411 123.306 1.00 47.42 466 ASP B C 1
ATOM 4707 O O . ASP B 2 466 ? -14.295 98.843 122.609 1.00 47.54 466 ASP B O 1
ATOM 4712 N N . PRO B 2 467 ? -14.890 99.715 124.591 1.00 47.94 467 PRO B N 1
ATOM 4713 C CA . PRO B 2 467 ? -13.624 99.379 125.251 1.00 47.86 467 PRO B CA 1
ATOM 4714 C C . PRO B 2 467 ? -13.477 97.883 125.528 1.00 47.64 467 PRO B C 1
ATOM 4715 O O . PRO B 2 467 ? -12.452 97.443 126.053 1.00 47.73 467 PRO B O 1
ATOM 4719 N N . ASN B 2 468 ? -14.516 97.115 125.203 1.00 47.31 468 ASN B N 1
ATOM 4720 C CA . ASN B 2 468 ? -14.504 95.671 125.415 1.00 46.84 468 ASN B CA 1
ATOM 4721 C C . ASN B 2 468 ? -14.285 94.882 124.129 1.00 45.83 468 ASN B C 1
ATOM 4722 O O . ASN B 2 468 ? -14.275 93.654 124.156 1.00 46.17 468 ASN B O 1
ATOM 4727 N N . SER B 2 469 ? -14.129 95.577 123.005 1.00 44.46 469 SER B N 1
ATOM 4728 C CA . SER B 2 469 ? -13.895 94.903 121.728 1.00 43.16 469 SER B CA 1
ATOM 4729 C C . SER B 2 469 ? -12.634 94.057 121.862 1.00 42.09 469 SER B C 1
ATOM 4730 O O . SER B 2 469 ? -11.571 94.564 122.234 1.00 41.85 469 SER B O 1
ATOM 4733 N N . PRO B 2 470 ? -12.744 92.746 121.593 1.00 40.92 470 PRO B N 1
ATOM 4734 C CA . PRO B 2 470 ? -11.608 91.826 121.693 1.00 40.02 470 PRO B CA 1
ATOM 4735 C C . PRO B 2 470 ? -10.477 92.065 120.697 1.00 38.90 470 PRO B C 1
ATOM 4736 O O . PRO B 2 470 ? -9.362 91.578 120.893 1.00 38.90 470 PRO B O 1
ATOM 4740 N N . THR B 2 471 ? -10.763 92.824 119.642 1.00 37.86 471 THR B N 1
ATOM 4741 C CA . THR B 2 471 ? -9.770 93.119 118.615 1.00 36.65 471 THR B CA 1
ATOM 4742 C C . THR B 2 471 ? -9.660 94.605 118.327 1.00 35.73 471 THR B C 1
ATOM 4743 O O . THR B 2 471 ? -10.559 95.375 118.651 1.00 35.85 471 THR B O 1
ATOM 4747 N N . LEU B 2 472 ? -8.532 94.996 117.741 1.00 34.57 472 LEU B N 1
ATOM 4748 C CA . LEU B 2 472 ? -8.285 96.375 117.345 1.00 33.23 472 LEU B CA 1
ATOM 4749 C C . LEU B 2 472 ? -8.329 96.371 115.818 1.00 32.84 472 LEU B C 1
ATOM 4750 O O . LEU B 2 472 ? -7.878 95.418 115.187 1.00 32.94 472 LEU B O 1
ATOM 4755 N N . MET B 2 473 ? -8.894 97.417 115.225 1.00 32.39 473 MET B N 1
ATOM 4756 C CA . MET B 2 473 ? -8.977 97.514 113.779 1.00 31.44 473 MET B CA 1
ATOM 4757 C C . MET B 2 473 ? -8.006 98.561 113.302 1.00 31.20 473 MET B C 1
ATOM 4758 O O . MET B 2 473 ? -8.030 99.693 113.779 1.00 31.37 473 MET B O 1
ATOM 4763 N N . GLY B 2 474 ? -7.162 98.187 112.346 1.00 30.74 474 GLY B N 1
ATOM 4764 C CA . GLY B 2 474 ? -6.186 99.126 111.824 1.00 29.90 474 GLY B CA 1
ATOM 4765 C C . GLY B 2 474 ? -6.302 99.298 110.328 1.00 29.40 474 GLY B C 1
ATOM 4766 O O . GLY B 2 474 ? -6.593 98.341 109.609 1.00 29.49 474 GLY B O 1
ATOM 4767 N N . ILE B 2 475 ? -6.105 100.526 109.862 1.00 29.03 475 ILE B N 1
ATOM 4768 C CA . ILE B 2 475 ? -6.177 100.828 108.440 1.00 28.43 475 ILE B CA 1
ATOM 4769 C C . ILE B 2 475 ? -4.897 101.534 108.026 1.00 28.16 475 ILE B C 1
ATOM 4770 O O . ILE B 2 475 ? -4.549 102.582 108.565 1.00 28.39 475 ILE B O 1
ATOM 4775 N N . GLY B 2 476 ? -4.165 100.906 107.117 1.00 27.86 476 GLY B N 1
ATOM 4776 C CA . GLY B 2 476 ? -2.927 101.474 106.626 1.00 27.35 476 GLY B CA 1
ATOM 4777 C C . GLY B 2 476 ? -3.103 101.874 105.179 1.00 27.19 476 GLY B C 1
ATOM 4778 O O . GLY B 2 476 ? -3.801 101.202 104.414 1.00 27.56 476 GLY B O 1
ATOM 4779 N N . LEU B 2 477 ? -2.516 103.009 104.822 1.00 26.93 477 LEU B N 1
ATOM 4780 C CA . LEU B 2 477 ? -2.582 103.538 103.465 1.00 26.06 477 LEU B CA 1
ATOM 4781 C C . LEU B 2 477 ? -1.235 104.139 103.112 1.00 25.77 477 LEU B C 1
ATOM 4782 O O . LEU B 2 477 ? -0.677 104.935 103.867 1.00 25.68 477 LEU B O 1
ATOM 4787 N N . VAL B 2 478 ? -0.730 103.747 101.950 1.00 25.70 478 VAL B N 1
ATOM 4788 C CA . VAL B 2 478 ? 0.541 104.220 101.431 1.00 25.47 478 VAL B CA 1
ATOM 4789 C C . VAL B 2 478 ? 0.345 104.622 99.976 1.00 25.55 478 VAL B C 1
ATOM 4790 O O . VAL B 2 478 ? -0.258 103.887 99.195 1.00 26.41 478 VAL B O 1
ATOM 4794 N N . THR B 2 479 ? 0.789 105.830 99.648 1.00 25.59 479 THR B N 1
ATOM 4795 C CA . THR B 2 479 ? 0.721 106.374 98.291 1.00 25.08 479 THR B CA 1
ATOM 4796 C C . THR B 2 479 ? 2.179 106.716 97.962 1.00 25.01 479 THR B C 1
ATOM 4797 O O . THR B 2 479 ? 2.726 107.722 98.424 1.00 24.56 479 THR B O 1
ATOM 4801 N N . PHE B 2 480 ? 2.811 105.851 97.177 1.00 25.29 480 PHE B N 1
ATOM 4802 C CA . PHE B 2 480 ? 4.218 106.015 96.863 1.00 25.10 480 PHE B CA 1
ATOM 4803 C C . PHE B 2 480 ? 4.591 106.226 95.415 1.00 25.55 480 PHE B C 1
ATOM 4804 O O . PHE B 2 480 ? 3.833 105.903 94.501 1.00 25.60 480 PHE B O 1
ATOM 4812 N N . THR B 2 481 ? 5.821 106.704 95.238 1.00 25.79 481 THR B N 1
ATOM 4813 C CA . THR B 2 481 ? 6.410 106.941 93.938 1.00 25.91 481 THR B CA 1
ATOM 4814 C C . THR B 2 481 ? 7.754 106.227 93.940 1.00 26.11 481 THR B C 1
ATOM 4815 O O . THR B 2 481 ? 8.596 106.458 94.813 1.00 26.15 481 THR B O 1
ATOM 4819 N N . GLU B 2 482 ? 7.927 105.333 92.978 1.00 25.97 482 GLU B N 1
ATOM 4820 C CA . GLU B 2 482 ? 9.158 104.580 92.826 1.00 25.53 482 GLU B CA 1
ATOM 4821 C C . GLU B 2 482 ? 10.037 105.278 91.791 1.00 25.53 482 GLU B C 1
ATOM 4822 O O . GLU B 2 482 ? 9.566 106.127 91.032 1.00 25.29 482 GLU B O 1
ATOM 4828 N N . VAL B 2 483 ? 11.323 104.936 91.795 1.00 25.40 483 VAL B N 1
ATOM 4829 C CA . VAL B 2 483 ? 12.294 105.476 90.854 1.00 24.85 483 VAL B CA 1
ATOM 4830 C C . VAL B 2 483 ? 13.152 104.280 90.451 1.00 25.14 483 VAL B C 1
ATOM 4831 O O . VAL B 2 483 ? 13.976 103.794 91.232 1.00 25.06 483 VAL B O 1
ATOM 4835 N N . VAL B 2 484 ? 12.877 103.744 89.264 1.00 25.31 484 VAL B N 1
ATOM 4836 C CA . VAL B 2 484 ? 13.591 102.573 88.761 1.00 25.57 484 VAL B CA 1
ATOM 4837 C C . VAL B 2 484 ? 14.102 102.735 87.341 1.00 25.75 484 VAL B C 1
ATOM 4838 O O . VAL B 2 484 ? 13.542 103.490 86.548 1.00 26.45 484 VAL B O 1
ATOM 4842 N N . GLY B 2 485 ? 15.153 101.989 87.028 1.00 25.74 485 GLY B N 1
ATOM 4843 C CA . GLY B 2 485 ? 15.746 102.029 85.707 1.00 25.82 485 GLY B CA 1
ATOM 4844 C C . GLY B 2 485 ? 17.096 102.707 85.743 1.00 26.05 485 GLY B C 1
ATOM 4845 O O . GLY B 2 485 ? 17.404 103.519 84.861 1.00 25.19 485 GLY B O 1
ATOM 4846 N N . ALA B 2 486 ? 17.889 102.361 86.762 1.00 26.23 486 ALA B N 1
ATOM 4847 C CA . ALA B 2 486 ? 19.224 102.921 86.974 1.00 26.90 486 ALA B CA 1
ATOM 4848 C C . ALA B 2 486 ? 19.969 102.930 85.670 1.00 27.50 486 ALA B C 1
ATOM 4849 O O . ALA B 2 486 ? 20.279 101.876 85.108 1.00 27.30 486 ALA B O 1
ATOM 4851 N N . GLY B 2 487 ? 20.248 104.141 85.193 1.00 28.38 487 GLY B N 1
ATOM 4852 C CA . GLY B 2 487 ? 20.903 104.250 83.923 1.00 29.24 487 GLY B CA 1
ATOM 4853 C C . GLY B 2 487 ? 21.759 105.411 83.488 1.00 29.55 487 GLY B C 1
ATOM 4854 O O . GLY B 2 487 ? 22.934 105.159 83.269 1.00 30.17 487 GLY B O 1
ATOM 4855 N N . PRO B 2 488 ? 21.264 106.667 83.398 1.00 29.92 488 PRO B N 1
ATOM 4856 C CA . PRO B 2 488 ? 22.097 107.801 82.947 1.00 29.83 488 PRO B CA 1
ATOM 4857 C C . PRO B 2 488 ? 23.566 107.643 83.321 1.00 29.68 488 PRO B C 1
ATOM 4858 O O . PRO B 2 488 ? 23.934 107.824 84.473 1.00 29.25 488 PRO B O 1
ATOM 4862 N N . SER B 2 489 ? 24.378 107.228 82.346 1.00 29.90 489 SER B N 1
ATOM 4863 C CA . SER B 2 489 ? 25.807 106.990 82.564 1.00 30.87 489 SER B CA 1
ATOM 4864 C C . SER B 2 489 ? 26.529 108.169 83.177 1.00 31.21 489 SER B C 1
ATOM 4865 O O . SER B 2 489 ? 27.564 107.994 83.816 1.00 31.38 489 SER B O 1
ATOM 4868 N N . LYS B 2 490 ? 25.970 109.362 82.985 1.00 31.84 490 LYS B N 1
ATOM 4869 C CA . LYS B 2 490 ? 26.531 110.593 83.533 1.00 32.44 490 LYS B CA 1
ATOM 4870 C C . LYS B 2 490 ? 26.584 110.545 85.062 1.00 32.84 490 LYS B C 1
ATOM 4871 O O . LYS B 2 490 ? 27.556 111.007 85.670 1.00 33.04 490 LYS B O 1
ATOM 4877 N N . MET B 2 491 ? 25.541 109.987 85.676 1.00 33.07 491 MET B N 1
ATOM 4878 C CA . MET B 2 491 ? 25.470 109.888 87.129 1.00 33.44 491 MET B CA 1
ATOM 4879 C C . MET B 2 491 ? 25.476 108.456 87.672 1.00 32.08 491 MET B C 1
ATOM 4880 O O . MET B 2 491 ? 25.846 108.236 88.820 1.00 31.36 491 MET B O 1
ATOM 4885 N N . CYS B 2 492 ? 25.096 107.487 86.844 1.00 30.95 492 CYS B N 1
ATOM 4886 C CA . CYS B 2 492 ? 25.031 106.089 87.270 1.00 29.69 492 CYS B CA 1
ATOM 4887 C C . CYS B 2 492 ? 26.045 105.195 86.581 1.00 29.62 492 CYS B C 1
ATOM 4888 O O . CYS B 2 492 ? 26.088 105.106 85.355 1.00 29.78 492 CYS B O 1
ATOM 4891 N N . ASP B 2 493 ? 26.831 104.490 87.380 1.00 29.52 493 ASP B N 1
ATOM 4892 C CA . ASP B 2 493 ? 27.824 103.580 86.841 1.00 29.61 493 ASP B CA 1
ATOM 4893 C C . ASP B 2 493 ? 28.168 102.538 87.892 1.00 29.70 493 ASP B C 1
ATOM 4894 O O . ASP B 2 493 ? 28.059 102.804 89.087 1.00 29.62 493 ASP B O 1
ATOM 4899 N N . ILE B 2 494 ? 28.506 101.333 87.437 1.00 29.73 494 ILE B N 1
ATOM 4900 C CA . ILE B 2 494 ? 28.900 100.244 88.323 1.00 29.40 494 ILE B CA 1
ATOM 4901 C C . ILE B 2 494 ? 30.385 100.031 88.061 1.00 29.90 494 ILE B C 1
ATOM 4902 O O . ILE B 2 494 ? 30.781 99.638 86.963 1.00 30.39 494 ILE B O 1
ATOM 4907 N N . LEU B 2 495 ? 31.208 100.357 89.051 1.00 30.18 495 LEU B N 1
ATOM 4908 C CA . LEU B 2 495 ? 32.660 100.211 88.934 1.00 30.44 495 LEU B CA 1
ATOM 4909 C C . LEU B 2 495 ? 33.211 100.861 87.672 1.00 30.51 495 LEU B C 1
ATOM 4910 O O . LEU B 2 495 ? 34.134 100.341 87.046 1.00 30.91 495 LEU B O 1
ATOM 4915 N N . GLY B 2 496 ? 32.628 101.998 87.301 1.00 30.59 496 GLY B N 1
ATOM 4916 C CA . GLY B 2 496 ? 33.085 102.722 86.125 1.00 30.17 496 GLY B CA 1
ATOM 4917 C C . GLY B 2 496 ? 32.358 102.454 84.817 1.00 29.77 496 GLY B C 1
ATOM 4918 O O . GLY B 2 496 ? 32.604 103.148 83.833 1.00 30.14 496 GLY B O 1
ATOM 4919 N N . VAL B 2 497 ? 31.501 101.437 84.781 1.00 29.07 497 VAL B N 1
ATOM 4920 C CA . VAL B 2 497 ? 30.753 101.124 83.570 1.00 28.13 497 VAL B CA 1
ATOM 4921 C C . VAL B 2 497 ? 29.406 101.828 83.639 1.00 27.87 497 VAL B C 1
ATOM 4922 O O . VAL B 2 497 ? 28.672 101.650 84.604 1.00 27.95 497 VAL B O 1
ATOM 4926 N N . GLY B 2 498 ? 29.097 102.639 82.628 1.00 27.02 498 GLY B N 1
ATOM 4927 C CA . GLY B 2 498 ? 27.831 103.354 82.597 1.00 26.42 498 GLY B CA 1
ATOM 4928 C C . GLY B 2 498 ? 26.651 102.403 82.692 1.00 25.99 498 GLY B C 1
ATOM 4929 O O . GLY B 2 498 ? 26.695 101.303 82.134 1.00 25.96 498 GLY B O 1
ATOM 4930 N N . MET B 2 499 ? 25.580 102.828 83.356 1.00 25.43 499 MET B N 1
ATOM 4931 C CA . MET B 2 499 ? 24.424 101.955 83.531 1.00 25.17 499 MET B CA 1
ATOM 4932 C C . MET B 2 499 ? 23.406 101.881 82.403 1.00 24.92 499 MET B C 1
ATOM 4933 O O . MET B 2 499 ? 22.205 102.085 82.586 1.00 24.85 499 MET B O 1
ATOM 4938 N N . PHE B 2 500 ? 23.915 101.544 81.227 1.00 24.68 500 PHE B N 1
ATOM 4939 C CA . PHE B 2 500 ? 23.108 101.371 80.034 1.00 23.87 500 PHE B CA 1
ATOM 4940 C C . PHE B 2 500 ? 22.784 99.881 79.963 1.00 23.99 500 PHE B C 1
ATOM 4941 O O . PHE B 2 500 ? 23.090 99.106 80.875 1.00 24.16 500 PHE B O 1
ATOM 4949 N N . ASP B 2 501 ? 22.137 99.493 78.878 1.00 24.00 501 ASP B N 1
ATOM 4950 C CA . ASP B 2 501 ? 21.887 98.091 78.609 1.00 23.92 501 ASP B CA 1
ATOM 4951 C C . ASP B 2 501 ? 21.728 97.888 77.120 1.00 24.00 501 ASP B C 1
ATOM 4952 O O . ASP B 2 501 ? 21.702 98.857 76.359 1.00 24.21 501 ASP B O 1
ATOM 4957 N N . SER B 2 502 ? 21.621 96.639 76.692 1.00 24.21 502 SER B N 1
ATOM 4958 C CA . SER B 2 502 ? 21.591 96.374 75.271 1.00 23.82 502 SER B CA 1
ATOM 4959 C C . SER B 2 502 ? 20.709 95.247 74.773 1.00 23.99 502 SER B C 1
ATOM 4960 O O . SER B 2 502 ? 20.236 94.408 75.543 1.00 24.04 502 SER B O 1
ATOM 4963 N N . CYS B 2 503 ? 20.566 95.204 73.451 1.00 23.71 503 CYS B N 1
ATOM 4964 C CA . CYS B 2 503 ? 19.801 94.167 72.786 1.00 23.71 503 CYS B CA 1
ATOM 4965 C C . CYS B 2 503 ? 20.270 93.960 71.358 1.00 23.73 503 CYS B C 1
ATOM 4966 O O . CYS B 2 503 ? 20.557 94.918 70.638 1.00 23.84 503 CYS B O 1
ATOM 4969 N N . GLU B 2 504 ? 20.387 92.693 70.975 1.00 23.37 504 GLU B N 1
ATOM 4970 C CA . GLU B 2 504 ? 20.773 92.328 69.622 1.00 23.08 504 GLU B CA 1
ATOM 4971 C C . GLU B 2 504 ? 19.687 91.413 69.085 1.00 22.93 504 GLU B C 1
ATOM 4972 O O . GLU B 2 504 ? 19.320 90.435 69.725 1.00 23.17 504 GLU B O 1
ATOM 4978 N N . ILE B 2 505 ? 19.147 91.763 67.930 1.00 23.24 505 ILE B N 1
ATOM 4979 C CA . ILE B 2 505 ? 18.099 90.976 67.311 1.00 23.56 505 ILE B CA 1
ATOM 4980 C C . ILE B 2 505 ? 18.561 90.613 65.923 1.00 23.98 505 ILE B C 1
ATOM 4981 O O . ILE B 2 505 ? 19.087 91.460 65.204 1.00 24.76 505 ILE B O 1
ATOM 4986 N N . ARG B 2 506 ? 18.354 89.356 65.548 1.00 24.56 506 ARG B N 1
ATOM 4987 C CA . ARG B 2 506 ? 18.734 88.881 64.233 1.00 24.97 506 ARG B CA 1
ATOM 4988 C C . ARG B 2 506 ? 17.569 88.130 63.615 1.00 25.26 506 ARG B C 1
ATOM 4989 O O . ARG B 2 506 ? 17.065 87.174 64.205 1.00 25.29 506 ARG B O 1
ATOM 4997 N N . ILE B 2 507 ? 17.097 88.602 62.463 1.00 25.43 507 ILE B N 1
ATOM 4998 C CA . ILE B 2 507 ? 16.005 87.922 61.772 1.00 25.95 507 ILE B CA 1
ATOM 4999 C C . ILE B 2 507 ? 16.594 86.916 60.779 1.00 25.82 507 ILE B C 1
ATOM 5000 O O . ILE B 2 507 ? 17.543 87.220 60.050 1.00 25.88 507 ILE B O 1
ATOM 5005 N N . HIS B 2 508 ? 16.048 85.704 60.805 1.00 25.79 508 HIS B N 1
ATOM 5006 C CA . HIS B 2 508 ? 16.477 84.613 59.936 1.00 26.11 508 HIS B CA 1
ATOM 5007 C C . HIS B 2 508 ? 15.789 84.685 58.575 1.00 25.92 508 HIS B C 1
ATOM 5008 O O . HIS B 2 508 ? 14.746 85.331 58.431 1.00 25.70 508 HIS B O 1
ATOM 5015 N N . PRO B 2 509 ? 16.357 84.002 57.561 1.00 25.80 509 PRO B N 1
ATOM 5016 C CA . PRO B 2 509 ? 15.813 83.978 56.199 1.00 25.14 509 PRO B CA 1
ATOM 5017 C C . PRO B 2 509 ? 14.332 83.621 56.113 1.00 24.75 509 PRO B C 1
ATOM 5018 O O . PRO B 2 509 ? 13.625 84.151 55.255 1.00 24.97 509 PRO B O 1
ATOM 5022 N N . THR B 2 510 ? 13.860 82.759 57.014 1.00 24.23 510 THR B N 1
ATOM 5023 C CA . THR B 2 510 ? 12.463 82.331 57.003 1.00 24.11 510 THR B CA 1
ATOM 5024 C C . THR B 2 510 ? 11.481 83.122 57.865 1.00 24.27 510 THR B C 1
ATOM 5025 O O . THR B 2 510 ? 10.330 82.707 58.014 1.00 24.47 510 THR B O 1
ATOM 5029 N N . GLY B 2 511 ? 11.922 84.218 58.475 1.00 24.46 511 GLY B N 1
ATOM 5030 C CA . GLY B 2 511 ? 10.996 85.015 59.270 1.00 24.55 511 GLY B CA 1
ATOM 5031 C C . GLY B 2 511 ? 11.053 84.985 60.787 1.00 24.28 511 GLY B C 1
ATOM 5032 O O . GLY B 2 511 ? 10.560 85.913 61.427 1.00 24.04 511 GLY B O 1
ATOM 5033 N N . SER B 2 512 ? 11.582 83.915 61.375 1.00 24.36 512 SER B N 1
ATOM 5034 C CA . SER B 2 512 ? 11.685 83.844 62.833 1.00 24.53 512 SER B CA 1
ATOM 5035 C C . SER B 2 512 ? 12.938 84.601 63.293 1.00 24.44 512 SER B C 1
ATOM 5036 O O . SER B 2 512 ? 13.674 85.135 62.463 1.00 24.18 512 SER B O 1
ATOM 5039 N N . ALA B 2 513 ? 13.181 84.663 64.600 1.00 24.49 513 ALA B N 1
ATOM 5040 C CA . ALA B 2 513 ? 14.329 85.419 65.085 1.00 24.82 513 ALA B CA 1
ATOM 5041 C C . ALA B 2 513 ? 14.902 85.006 66.425 1.00 24.83 513 ALA B C 1
ATOM 5042 O O . ALA B 2 513 ? 14.271 84.282 67.195 1.00 25.25 513 ALA B O 1
ATOM 5044 N N . ILE B 2 514 ? 16.125 85.464 66.679 1.00 24.80 514 ILE B N 1
ATOM 5045 C CA . ILE B 2 514 ? 16.788 85.230 67.955 1.00 24.78 514 ILE B CA 1
ATOM 5046 C C . ILE B 2 514 ? 17.181 86.602 68.513 1.00 24.46 514 ILE B C 1
ATOM 5047 O O . ILE B 2 514 ? 17.541 87.513 67.762 1.00 23.91 514 ILE B O 1
ATOM 5052 N N . ALA B 2 515 ? 17.050 86.766 69.826 1.00 24.35 515 ALA B N 1
ATOM 5053 C CA . ALA B 2 515 ? 17.389 88.031 70.473 1.00 24.15 515 ALA B CA 1
ATOM 5054 C C . ALA B 2 515 ? 18.128 87.811 71.786 1.00 24.01 515 ALA B C 1
ATOM 5055 O O . ALA B 2 515 ? 17.811 86.888 72.536 1.00 23.51 515 ALA B O 1
ATOM 5057 N N . ARG B 2 516 ? 19.117 88.661 72.058 1.00 23.87 516 ARG B N 1
ATOM 5058 C CA . ARG B 2 516 ? 19.885 88.558 73.295 1.00 23.77 516 ARG B CA 1
ATOM 5059 C C . ARG B 2 516 ? 20.006 89.926 73.915 1.00 23.72 516 ARG B C 1
ATOM 5060 O O . ARG B 2 516 ? 20.169 90.917 73.205 1.00 24.01 516 ARG B O 1
ATOM 5068 N N . MET B 2 517 ? 19.896 89.979 75.241 1.00 23.91 517 MET B N 1
ATOM 5069 C CA . MET B 2 517 ? 19.977 91.240 75.972 1.00 23.29 517 MET B CA 1
ATOM 5070 C C . MET B 2 517 ? 21.065 91.182 77.040 1.00 23.40 517 MET B C 1
ATOM 5071 O O . MET B 2 517 ? 21.568 90.109 77.367 1.00 23.55 517 MET B O 1
ATOM 5076 N N . GLY B 2 518 ? 21.447 92.342 77.560 1.00 23.40 518 GLY B N 1
ATOM 5077 C CA . GLY B 2 518 ? 22.487 92.385 78.571 1.00 23.61 518 GLY B CA 1
ATOM 5078 C C . GLY B 2 518 ? 21.967 92.178 79.979 1.00 23.76 518 GLY B C 1
ATOM 5079 O O . GLY B 2 518 ? 22.709 92.313 80.959 1.00 23.44 518 GLY B O 1
ATOM 5080 N N . THR B 2 519 ? 20.675 91.891 80.080 1.00 23.29 519 THR B N 1
ATOM 5081 C CA . THR B 2 519 ? 20.048 91.643 81.366 1.00 23.14 519 THR B CA 1
ATOM 5082 C C . THR B 2 519 ? 20.092 90.130 81.649 1.00 23.10 519 THR B C 1
ATOM 5083 O O . THR B 2 519 ? 20.679 89.366 80.887 1.00 23.10 519 THR B O 1
ATOM 5087 N N . ILE B 2 520 ? 19.513 89.705 82.763 1.00 23.28 520 ILE B N 1
ATOM 5088 C CA . ILE B 2 520 ? 19.466 88.288 83.124 1.00 23.45 520 ILE B CA 1
ATOM 5089 C C . ILE B 2 520 ? 18.316 88.029 84.077 1.00 23.52 520 ILE B C 1
ATOM 5090 O O . ILE B 2 520 ? 18.361 88.415 85.237 1.00 24.20 520 ILE B O 1
ATOM 5095 N N . THR B 2 521 ? 17.286 87.373 83.567 1.00 23.94 521 THR B N 1
ATOM 5096 C CA . THR B 2 521 ? 16.114 87.033 84.350 1.00 23.83 521 THR B CA 1
ATOM 5097 C C . THR B 2 521 ? 16.477 86.043 85.453 1.00 24.16 521 THR B C 1
ATOM 5098 O O . THR B 2 521 ? 17.470 85.324 85.356 1.00 24.29 521 THR B O 1
ATOM 5102 N N . GLN B 2 522 ? 15.673 86.033 86.508 1.00 23.98 522 GLN B N 1
ATOM 5103 C CA . GLN B 2 522 ? 15.838 85.108 87.624 1.00 24.10 522 GLN B CA 1
ATOM 5104 C C . GLN B 2 522 ? 14.421 84.664 87.991 1.00 24.33 522 GLN B C 1
ATOM 5105 O O . GLN B 2 522 ? 14.109 84.398 89.163 1.00 24.09 522 GLN B O 1
ATOM 5111 N N . GLY B 2 523 ? 13.565 84.631 86.968 1.00 24.32 523 GLY B N 1
ATOM 5112 C CA . GLY B 2 523 ? 12.190 84.215 87.138 1.00 24.31 523 GLY B CA 1
ATOM 5113 C C . GLY B 2 523 ? 11.139 85.221 86.726 1.00 24.33 523 GLY B C 1
ATOM 5114 O O . GLY B 2 523 ? 9.962 84.877 86.677 1.00 24.11 523 GLY B O 1
ATOM 5115 N N . GLN B 2 524 ? 11.544 86.452 86.416 1.00 24.50 524 GLN B N 1
ATOM 5116 C CA . GLN B 2 524 ? 10.578 87.478 86.038 1.00 24.70 524 GLN B CA 1
ATOM 5117 C C . GLN B 2 524 ? 9.965 87.389 84.643 1.00 24.38 524 GLN B C 1
ATOM 5118 O O . GLN B 2 524 ? 9.190 88.256 84.244 1.00 24.40 524 GLN B O 1
ATOM 5124 N N . GLY B 2 525 ? 10.291 86.324 83.918 1.00 24.05 525 GLY B N 1
ATOM 5125 C CA . GLY B 2 525 ? 9.716 86.101 82.606 1.00 23.86 525 GLY B CA 1
ATOM 5126 C C . GLY B 2 525 ? 10.222 86.832 81.384 1.00 24.11 525 GLY B C 1
ATOM 5127 O O . GLY B 2 525 ? 9.473 86.953 80.418 1.00 24.07 525 GLY B O 1
ATOM 5128 N N . HIS B 2 526 ? 11.480 87.269 81.384 1.00 24.31 526 HIS B N 1
ATOM 5129 C CA . HIS B 2 526 ? 12.044 87.976 80.235 1.00 24.75 526 HIS B CA 1
ATOM 5130 C C . HIS B 2 526 ? 11.914 87.203 78.915 1.00 25.17 526 HIS B C 1
ATOM 5131 O O . HIS B 2 526 ? 11.704 87.806 77.870 1.00 25.41 526 HIS B O 1
ATOM 5138 N N . GLN B 2 527 ? 12.042 85.879 78.959 1.00 25.23 527 GLN B N 1
ATOM 5139 C CA . GLN B 2 527 ? 11.940 85.074 77.746 1.00 26.00 527 GLN B CA 1
ATOM 5140 C C . GLN B 2 527 ? 10.581 85.145 77.072 1.00 25.91 527 GLN B C 1
ATOM 5141 O O . GLN B 2 527 ? 10.460 84.858 75.880 1.00 25.61 527 GLN B O 1
ATOM 5147 N N . THR B 2 528 ? 9.569 85.552 77.833 1.00 25.79 528 THR B N 1
ATOM 5148 C CA . THR B 2 528 ? 8.223 85.713 77.299 1.00 25.82 528 THR B CA 1
ATOM 5149 C C . THR B 2 528 ? 7.982 87.188 76.962 1.00 25.58 528 THR B C 1
ATOM 5150 O O . THR B 2 528 ? 7.705 87.532 75.814 1.00 25.79 528 THR B O 1
ATOM 5154 N N . THR B 2 529 ? 8.159 88.056 77.955 1.00 25.33 529 THR B N 1
ATOM 5155 C CA . THR B 2 529 ? 7.920 89.483 77.780 1.00 25.34 529 THR B CA 1
ATOM 5156 C C . THR B 2 529 ? 8.791 90.177 76.745 1.00 25.46 529 THR B C 1
ATOM 5157 O O . THR B 2 529 ? 8.288 91.003 75.975 1.00 25.48 529 THR B O 1
ATOM 5161 N N . TYR B 2 530 ? 10.085 89.853 76.715 1.00 25.05 530 TYR B N 1
ATOM 5162 C CA . TYR B 2 530 ? 10.980 90.464 75.734 1.00 24.58 530 TYR B CA 1
ATOM 5163 C C . TYR B 2 530 ? 10.509 90.106 74.324 1.00 25.07 530 TYR B C 1
ATOM 5164 O O . TYR B 2 530 ? 10.534 90.939 73.418 1.00 25.27 530 TYR B O 1
ATOM 5173 N N . ALA B 2 531 ? 10.057 88.868 74.156 1.00 25.45 531 ALA B N 1
ATOM 5174 C CA . ALA B 2 531 ? 9.574 88.392 72.871 1.00 26.02 531 ALA B CA 1
ATOM 5175 C C . ALA B 2 531 ? 8.348 89.185 72.423 1.00 26.30 531 ALA B C 1
ATOM 5176 O O . ALA B 2 531 ? 8.191 89.488 71.237 1.00 26.10 531 ALA B O 1
ATOM 5178 N N . GLN B 2 532 ? 7.500 89.550 73.380 1.00 26.38 532 GLN B N 1
ATOM 5179 C CA . GLN B 2 532 ? 6.295 90.315 73.081 1.00 26.29 532 GLN B CA 1
ATOM 5180 C C . GLN B 2 532 ? 6.603 91.722 72.574 1.00 26.64 532 GLN B C 1
ATOM 5181 O O . GLN B 2 532 ? 5.949 92.203 71.647 1.00 26.63 532 GLN B O 1
ATOM 5187 N N . ILE B 2 533 ? 7.597 92.378 73.171 1.00 26.66 533 ILE B N 1
ATOM 5188 C CA . ILE B 2 533 ? 7.975 93.726 72.742 1.00 27.01 533 ILE B CA 1
ATOM 5189 C C . ILE B 2 533 ? 8.368 93.702 71.269 1.00 27.31 533 ILE B C 1
ATOM 5190 O O . ILE B 2 533 ? 7.781 94.410 70.450 1.00 27.44 533 ILE B O 1
ATOM 5195 N N . ILE B 2 534 ? 9.332 92.840 70.946 1.00 27.40 534 ILE B N 1
ATOM 5196 C CA . ILE B 2 534 ? 9.838 92.678 69.590 1.00 27.50 534 ILE B CA 1
ATOM 5197 C C . ILE B 2 534 ? 8.740 92.259 68.611 1.00 27.78 534 ILE B C 1
ATOM 5198 O O . ILE B 2 534 ? 8.714 92.719 67.469 1.00 27.62 534 ILE B O 1
ATOM 5203 N N . ALA B 2 535 ? 7.833 91.400 69.070 1.00 28.00 535 ALA B N 1
ATOM 5204 C CA . ALA B 2 535 ? 6.731 90.919 68.241 1.00 28.45 535 ALA B CA 1
ATOM 5205 C C . ALA B 2 535 ? 5.900 92.069 67.688 1.00 28.80 535 ALA B C 1
ATOM 5206 O O . ALA B 2 535 ? 5.583 92.102 66.499 1.00 28.75 535 ALA B O 1
ATOM 5208 N N . THR B 2 536 ? 5.548 93.014 68.556 1.00 29.24 536 THR B N 1
ATOM 5209 C CA . THR B 2 536 ? 4.755 94.170 68.150 1.00 29.37 536 THR B CA 1
ATOM 5210 C C . THR B 2 536 ? 5.573 95.110 67.261 1.00 29.79 536 THR B C 1
ATOM 5211 O O . THR B 2 536 ? 5.043 95.719 66.332 1.00 30.33 536 THR B O 1
ATOM 5215 N N . GLU B 2 537 ? 6.875 95.183 67.511 1.00 29.64 537 GLU B N 1
ATOM 5216 C CA . GLU B 2 537 ? 7.743 96.046 66.731 1.00 29.48 537 GLU B CA 1
ATOM 5217 C C . GLU B 2 537 ? 8.032 95.523 65.324 1.00 29.48 537 GLU B C 1
ATOM 5218 O O . GLU B 2 537 ? 8.303 96.309 64.415 1.00 30.11 537 GLU B O 1
ATOM 5224 N N . LEU B 2 538 ? 7.928 94.214 65.118 1.00 29.08 538 LEU B N 1
ATOM 5225 C CA . LEU B 2 538 ? 8.250 93.650 63.809 1.00 28.78 538 LEU B CA 1
ATOM 5226 C C . LEU B 2 538 ? 7.202 92.776 63.121 1.00 28.52 538 LEU B C 1
ATOM 5227 O O . LEU B 2 538 ? 7.417 92.327 61.997 1.00 28.55 538 LEU B O 1
ATOM 5232 N N . GLY B 2 539 ? 6.077 92.529 63.778 1.00 28.26 539 GLY B N 1
ATOM 5233 C CA . GLY B 2 539 ? 5.058 91.697 63.166 1.00 28.20 539 GLY B CA 1
ATOM 5234 C C . GLY B 2 539 ? 5.467 90.237 63.035 1.00 28.38 539 GLY B C 1
ATOM 5235 O O . GLY B 2 539 ? 5.108 89.565 62.063 1.00 29.08 539 GLY B O 1
ATOM 5236 N N . ILE B 2 540 ? 6.252 89.759 64.001 1.00 27.80 540 ILE B N 1
ATOM 5237 C CA . ILE B 2 540 ? 6.715 88.373 64.048 1.00 26.82 540 ILE B CA 1
ATOM 5238 C C . ILE B 2 540 ? 6.130 87.836 65.341 1.00 26.59 540 ILE B C 1
ATOM 5239 O O . ILE B 2 540 ? 6.287 88.457 66.386 1.00 26.56 540 ILE B O 1
ATOM 5244 N N . PRO B 2 541 ? 5.424 86.694 65.291 1.00 26.58 541 PRO B N 1
ATOM 5245 C CA . PRO B 2 541 ? 4.850 86.168 66.536 1.00 26.51 541 PRO B CA 1
ATOM 5246 C C . PRO B 2 541 ? 5.891 85.909 67.624 1.00 26.71 541 PRO B C 1
ATOM 5247 O O . PRO B 2 541 ? 6.963 85.353 67.362 1.00 26.51 541 PRO B O 1
ATOM 5251 N N . SER B 2 542 ? 5.574 86.357 68.837 1.00 26.58 542 SER B N 1
ATOM 5252 C CA . SER B 2 542 ? 6.462 86.214 69.981 1.00 26.41 542 SER B CA 1
ATOM 5253 C C . SER B 2 542 ? 6.902 84.770 70.208 1.00 26.61 542 SER B C 1
ATOM 5254 O O . SER B 2 542 ? 8.021 84.523 70.661 1.00 26.77 542 SER B O 1
ATOM 5257 N N . GLU B 2 543 ? 6.056 83.824 69.809 1.00 26.14 543 GLU B N 1
ATOM 5258 C CA . GLU B 2 543 ? 6.347 82.407 69.983 1.00 25.83 543 GLU B CA 1
ATOM 5259 C C . GLU B 2 543 ? 7.606 81.911 69.274 1.00 25.33 543 GLU B C 1
ATOM 5260 O O . GLU B 2 543 ? 8.198 80.924 69.700 1.00 24.69 543 GLU B O 1
ATOM 5266 N N . VAL B 2 544 ? 8.001 82.582 68.193 1.00 24.92 544 VAL B N 1
ATOM 5267 C CA . VAL B 2 544 ? 9.183 82.177 67.435 1.00 24.37 544 VAL B CA 1
ATOM 5268 C C . VAL B 2 544 ? 10.359 83.140 67.541 1.00 24.40 544 VAL B C 1
ATOM 5269 O O . VAL B 2 544 ? 11.336 83.032 66.790 1.00 24.16 544 VAL B O 1
ATOM 5273 N N . ILE B 2 545 ? 10.224 84.125 68.425 1.00 24.61 545 ILE B N 1
ATOM 5274 C CA . ILE B 2 545 ? 11.300 85.068 68.687 1.00 24.65 545 ILE B CA 1
ATOM 5275 C C . ILE B 2 545 ? 11.961 84.491 69.939 1.00 25.07 545 ILE B C 1
ATOM 5276 O O . ILE B 2 545 ? 11.438 84.602 71.047 1.00 25.13 545 ILE B O 1
ATOM 5281 N N . GLN B 2 546 ? 13.068 83.791 69.734 1.00 25.48 546 GLN B N 1
ATOM 5282 C CA . GLN B 2 546 ? 13.787 83.148 70.828 1.00 25.66 546 GLN B CA 1
ATOM 5283 C C . GLN B 2 546 ? 14.719 84.109 71.538 1.00 25.90 546 GLN B C 1
ATOM 5284 O O . GLN B 2 546 ? 15.633 84.651 70.913 1.00 25.99 546 GLN B O 1
ATOM 5290 N N . VAL B 2 547 ? 14.482 84.340 72.831 1.00 25.67 547 VAL B N 1
ATOM 5291 C CA . VAL B 2 547 ? 15.351 85.240 73.577 1.00 25.54 547 VAL B CA 1
ATOM 5292 C C . VAL B 2 547 ? 16.226 84.514 74.593 1.00 25.60 547 VAL B C 1
ATOM 5293 O O . VAL B 2 547 ? 15.812 83.527 75.200 1.00 25.21 547 VAL B O 1
ATOM 5297 N N . GLU B 2 548 ? 17.454 85.004 74.747 1.00 25.90 548 GLU B N 1
ATOM 5298 C CA . GLU B 2 548 ? 18.412 84.439 75.690 1.00 26.07 548 GLU B CA 1
ATOM 5299 C C . GLU B 2 548 ? 19.156 85.559 76.412 1.00 25.92 548 GLU B C 1
ATOM 5300 O O . GLU B 2 548 ? 19.286 86.665 75.887 1.00 25.80 548 GLU B O 1
ATOM 5306 N N . GLU B 2 549 ? 19.655 85.254 77.606 1.00 25.41 549 GLU B N 1
ATOM 5307 C CA . GLU B 2 549 ? 20.427 86.194 78.413 1.00 25.06 549 GLU B CA 1
ATOM 5308 C C . GLU B 2 549 ? 21.462 85.397 79.210 1.00 25.02 549 GLU B C 1
ATOM 5309 O O . GLU B 2 549 ? 21.467 84.166 79.181 1.00 25.66 549 GLU B O 1
ATOM 5315 N N . GLY B 2 550 ? 22.337 86.111 79.912 1.00 24.73 550 GLY B N 1
ATOM 5316 C CA . GLY B 2 550 ? 23.299 85.472 80.801 1.00 24.34 550 GLY B CA 1
ATOM 5317 C C . GLY B 2 550 ? 24.635 84.933 80.351 1.00 24.19 550 GLY B C 1
ATOM 5318 O O . GLY B 2 550 ? 25.504 84.699 81.192 1.00 23.89 550 GLY B O 1
ATOM 5319 N N . ASP B 2 551 ? 24.809 84.701 79.057 1.00 23.99 551 ASP B N 1
ATOM 5320 C CA . ASP B 2 551 ? 26.079 84.175 78.572 1.00 24.11 551 ASP B CA 1
ATOM 5321 C C . ASP B 2 551 ? 26.919 85.329 77.994 1.00 23.93 551 ASP B C 1
ATOM 5322 O O . ASP B 2 551 ? 26.620 85.859 76.923 1.00 24.01 551 ASP B O 1
ATOM 5327 N N . THR B 2 552 ? 27.973 85.713 78.713 1.00 24.17 552 THR B N 1
ATOM 5328 C CA . THR B 2 552 ? 28.834 86.822 78.288 1.00 24.23 552 THR B CA 1
ATOM 5329 C C . THR B 2 552 ? 29.523 86.613 76.952 1.00 24.48 552 THR B C 1
ATOM 5330 O O . THR B 2 552 ? 29.998 87.565 76.339 1.00 24.73 552 THR B O 1
ATOM 5334 N N . SER B 2 553 ? 29.601 85.367 76.516 1.00 24.61 553 SER B N 1
ATOM 5335 C CA . SER B 2 553 ? 30.234 85.053 75.249 1.00 25.34 553 SER B CA 1
ATOM 5336 C C . SER B 2 553 ? 29.285 85.214 74.058 1.00 24.74 553 SER B C 1
ATOM 5337 O O . SER B 2 553 ? 29.726 85.300 72.918 1.00 24.32 553 SER B O 1
ATOM 5340 N N . THR B 2 554 ? 27.986 85.284 74.325 1.00 24.63 554 THR B N 1
ATOM 5341 C CA . THR B 2 554 ? 27.006 85.411 73.252 1.00 24.10 554 THR B CA 1
ATOM 5342 C C . THR B 2 554 ? 26.103 86.646 73.338 1.00 24.25 554 THR B C 1
ATOM 5343 O O . THR B 2 554 ? 25.741 87.224 72.314 1.00 24.46 554 THR B O 1
ATOM 5347 N N . ALA B 2 555 ? 25.729 87.035 74.552 1.00 24.21 555 ALA B N 1
ATOM 5348 C CA . ALA B 2 555 ? 24.843 88.172 74.758 1.00 23.93 555 ALA B CA 1
ATOM 5349 C C . ALA B 2 555 ? 25.583 89.501 74.728 1.00 24.33 555 ALA B C 1
ATOM 5350 O O . ALA B 2 555 ? 26.763 89.572 75.088 1.00 24.51 555 ALA B O 1
ATOM 5352 N N . PRO B 2 556 ? 24.907 90.573 74.269 1.00 24.15 556 PRO B N 1
ATOM 5353 C CA . PRO B 2 556 ? 25.541 91.894 74.212 1.00 23.97 556 PRO B CA 1
ATOM 5354 C C . PRO B 2 556 ? 25.805 92.372 75.636 1.00 23.90 556 PRO B C 1
ATOM 5355 O O . PRO B 2 556 ? 25.063 92.016 76.557 1.00 23.95 556 PRO B O 1
ATOM 5359 N N . TYR B 2 557 ? 26.857 93.169 75.819 1.00 23.22 557 TYR B N 1
ATOM 5360 C CA . TYR B 2 557 ? 27.198 93.655 77.149 1.00 22.81 557 TYR B CA 1
ATOM 5361 C C . TYR B 2 557 ? 26.072 94.450 77.797 1.00 22.97 557 TYR B C 1
ATOM 5362 O O . TYR B 2 557 ? 25.535 95.380 77.214 1.00 22.85 557 TYR B O 1
ATOM 5371 N N . GLY B 2 558 ? 25.746 94.084 79.026 1.00 23.31 558 GLY B N 1
ATOM 5372 C CA . GLY B 2 558 ? 24.716 94.776 79.765 1.00 23.49 558 GLY B CA 1
ATOM 5373 C C . GLY B 2 558 ? 25.142 94.864 81.214 1.00 24.06 558 GLY B C 1
ATOM 5374 O O . GLY B 2 558 ? 26.218 94.364 81.584 1.00 24.00 558 GLY B O 1
ATOM 5375 N N . LEU B 2 559 ? 24.310 95.501 82.034 1.00 23.65 559 LEU B N 1
ATOM 5376 C CA . LEU B 2 559 ? 24.594 95.650 83.452 1.00 23.87 559 LEU B CA 1
ATOM 5377 C C . LEU B 2 559 ? 23.806 94.682 84.350 1.00 24.25 559 LEU B C 1
ATOM 5378 O O . LEU B 2 559 ? 23.872 94.791 85.572 1.00 24.27 559 LEU B O 1
ATOM 5383 N N . GLY B 2 560 ? 23.095 93.728 83.741 1.00 24.43 560 GLY B N 1
ATOM 5384 C CA . GLY B 2 560 ? 22.317 92.748 84.493 1.00 24.87 560 GLY B CA 1
ATOM 5385 C C . GLY B 2 560 ? 20.969 93.246 84.976 1.00 25.02 560 GLY B C 1
ATOM 5386 O O . GLY B 2 560 ? 20.547 94.328 84.568 1.00 24.89 560 GLY B O 1
ATOM 5387 N N . THR B 2 561 ? 20.256 92.453 85.783 1.00 25.41 561 THR B N 1
ATOM 5388 C CA . THR B 2 561 ? 18.958 92.904 86.295 1.00 25.89 561 THR B CA 1
ATOM 5389 C C . THR B 2 561 ? 18.808 92.946 87.807 1.00 26.13 561 THR B C 1
ATOM 5390 O O . THR B 2 561 ? 18.906 91.929 88.498 1.00 26.21 561 THR B O 1
ATOM 5394 N N . TYR B 2 562 ? 18.588 94.169 88.280 1.00 26.15 562 TYR B N 1
ATOM 5395 C CA . TYR B 2 562 ? 18.390 94.543 89.674 1.00 25.99 562 TYR B CA 1
ATOM 5396 C C . TYR B 2 562 ? 17.805 95.964 89.584 1.00 26.03 562 TYR B C 1
ATOM 5397 O O . TYR B 2 562 ? 17.900 96.609 88.543 1.00 25.88 562 TYR B O 1
ATOM 5406 N N . GLY B 2 563 ? 17.128 96.420 90.628 1.00 26.36 563 GLY B N 1
ATOM 5407 C CA . GLY B 2 563 ? 16.558 97.760 90.602 1.00 26.34 563 GLY B CA 1
ATOM 5408 C C . GLY B 2 563 ? 15.459 97.925 89.567 1.00 26.46 563 GLY B C 1
ATOM 5409 O O . GLY B 2 563 ? 15.206 99.035 89.111 1.00 26.83 563 GLY B O 1
ATOM 5410 N N . SER B 2 564 ? 14.815 96.819 89.198 1.00 26.24 564 SER B N 1
ATOM 5411 C CA . SER B 2 564 ? 13.740 96.819 88.207 1.00 26.15 564 SER B CA 1
ATOM 5412 C C . SER B 2 564 ? 14.122 97.592 86.945 1.00 25.90 564 SER B C 1
ATOM 5413 O O . SER B 2 564 ? 13.279 98.244 86.322 1.00 25.60 564 SER B O 1
ATOM 5416 N N . ARG B 2 565 ? 15.387 97.475 86.555 1.00 25.35 565 ARG B N 1
ATOM 5417 C CA . ARG B 2 565 ? 15.913 98.183 85.395 1.00 25.07 565 ARG B CA 1
ATOM 5418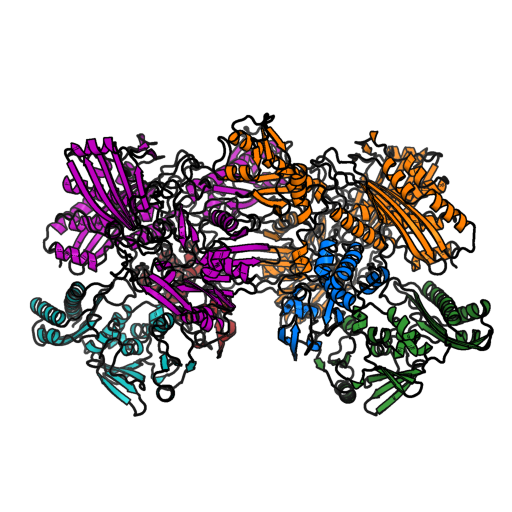 C C . ARG B 2 565 ? 15.656 97.535 84.034 1.00 24.75 565 ARG B C 1
ATOM 5419 O O . ARG B 2 565 ? 15.777 98.190 83.005 1.00 24.70 565 ARG B O 1
ATOM 5427 N N . SER B 2 566 ? 15.250 96.272 84.028 1.00 24.72 566 SER B N 1
ATOM 5428 C CA . SER B 2 566 ? 15.028 95.558 82.774 1.00 24.34 566 SER B CA 1
ATOM 5429 C C . SER B 2 566 ? 14.053 96.207 81.782 1.00 24.15 566 SER B C 1
ATOM 5430 O O . SER B 2 566 ? 14.412 96.463 80.625 1.00 23.95 566 SER B O 1
ATOM 5433 N N . THR B 2 567 ? 12.820 96.451 82.218 1.00 23.89 567 THR B N 1
ATOM 5434 C CA . THR B 2 567 ? 11.837 97.071 81.346 1.00 23.44 567 THR B CA 1
ATOM 5435 C C . THR B 2 567 ? 12.255 98.491 80.974 1.00 23.31 567 THR B C 1
ATOM 5436 O O . THR B 2 567 ? 12.193 98.864 79.809 1.00 24.06 567 THR B O 1
ATOM 5440 N N . PRO B 2 568 ? 12.713 99.295 81.948 1.00 22.89 568 PRO B N 1
ATOM 5441 C CA . PRO B 2 568 ? 13.126 100.661 81.627 1.00 22.89 568 PRO B CA 1
ATOM 5442 C C . PRO B 2 568 ? 14.340 100.768 80.699 1.00 23.14 568 PRO B C 1
ATOM 5443 O O . PRO B 2 568 ? 14.293 101.467 79.689 1.00 22.98 568 PRO B O 1
ATOM 5447 N N . VAL B 2 569 ? 15.431 100.091 81.048 1.00 23.16 569 VAL B N 1
ATOM 5448 C CA . VAL B 2 569 ? 16.655 100.181 80.254 1.00 23.21 569 VAL B CA 1
ATOM 5449 C C . VAL B 2 569 ? 16.754 99.196 79.093 1.00 23.53 569 VAL B C 1
ATOM 5450 O O . VAL B 2 569 ? 16.932 99.609 77.948 1.00 23.49 569 VAL B O 1
ATOM 5454 N N . ALA B 2 570 ? 16.634 97.901 79.372 1.00 23.56 570 ALA B N 1
ATOM 5455 C CA . ALA B 2 570 ? 16.709 96.909 78.301 1.00 23.21 570 ALA B CA 1
ATOM 5456 C C . ALA B 2 570 ? 15.483 96.988 77.394 1.00 23.39 570 ALA B C 1
ATOM 5457 O O . ALA B 2 570 ? 15.603 96.863 76.178 1.00 23.35 570 ALA B O 1
ATOM 5459 N N . GLY B 2 571 ? 14.311 97.211 77.990 1.00 23.54 571 GLY B N 1
ATOM 5460 C CA . GLY B 2 571 ? 13.087 97.313 77.212 1.00 23.87 571 GLY B CA 1
ATOM 5461 C C . GLY B 2 571 ? 13.166 98.397 76.143 1.00 24.36 571 GLY B C 1
ATOM 5462 O O . GLY B 2 571 ? 12.561 98.279 75.072 1.00 24.35 571 GLY B O 1
ATOM 5463 N N . ALA B 2 572 ? 13.922 99.453 76.432 1.00 24.21 572 ALA B N 1
ATOM 5464 C CA . ALA B 2 572 ? 14.093 100.556 75.501 1.00 24.38 572 ALA B CA 1
ATOM 5465 C C . ALA B 2 572 ? 15.037 100.138 74.381 1.00 24.55 572 ALA B C 1
ATOM 5466 O O . ALA B 2 572 ? 14.749 100.361 73.208 1.00 24.45 572 ALA B O 1
ATOM 5468 N N . ALA B 2 573 ? 16.157 99.515 74.750 1.00 25.04 573 ALA B N 1
ATOM 5469 C CA . ALA B 2 573 ? 17.139 99.044 73.775 1.00 24.99 573 ALA B CA 1
ATOM 5470 C C . ALA B 2 573 ? 16.513 97.999 72.845 1.00 25.00 573 ALA B C 1
ATOM 5471 O O . ALA B 2 573 ? 16.859 97.923 71.663 1.00 25.63 573 ALA B O 1
ATOM 5473 N N . ILE B 2 574 ? 15.595 97.199 73.382 1.00 24.74 574 ILE B N 1
ATOM 5474 C CA . ILE B 2 574 ? 14.911 96.168 72.600 1.00 24.76 574 ILE B CA 1
ATOM 5475 C C . ILE B 2 574 ? 14.032 96.807 71.530 1.00 25.14 574 ILE B C 1
ATOM 5476 O O . ILE B 2 574 ? 14.053 96.399 70.373 1.00 25.03 574 ILE B O 1
ATOM 5481 N N . ALA B 2 575 ? 13.270 97.819 71.931 1.00 25.49 575 ALA B N 1
ATOM 5482 C CA . ALA B 2 575 ? 12.373 98.521 71.023 1.00 25.86 575 ALA B CA 1
ATOM 5483 C C . ALA B 2 575 ? 13.157 99.292 69.971 1.00 25.91 575 ALA B C 1
ATOM 5484 O O . ALA B 2 575 ? 12.764 99.327 68.804 1.00 25.99 575 ALA B O 1
ATOM 5486 N N . LEU B 2 576 ? 14.267 99.902 70.386 1.00 25.81 576 LEU B N 1
ATOM 5487 C CA . LEU B 2 576 ? 15.090 100.668 69.471 1.00 25.93 576 LEU B CA 1
ATOM 5488 C C . LEU B 2 576 ? 15.840 99.766 68.507 1.00 26.00 576 LEU B C 1
ATOM 5489 O O . LEU B 2 576 ? 15.933 100.069 67.319 1.00 26.45 576 LEU B O 1
ATOM 5494 N N . ALA B 2 577 ? 16.328 98.630 68.989 1.00 25.83 577 ALA B N 1
ATOM 5495 C CA . ALA B 2 577 ? 17.034 97.712 68.100 1.00 25.86 577 ALA B CA 1
ATOM 5496 C C . ALA B 2 577 ? 16.054 97.152 67.066 1.00 25.71 577 ALA B C 1
ATOM 5497 O O . ALA B 2 577 ? 16.415 96.961 65.908 1.00 25.57 577 ALA B O 1
ATOM 5499 N N . ALA B 2 578 ? 14.813 96.905 67.489 1.00 25.53 578 ALA B N 1
ATOM 5500 C CA . ALA B 2 578 ? 13.785 96.374 66.596 1.00 25.27 578 ALA B CA 1
ATOM 5501 C C . ALA B 2 578 ? 13.436 97.428 65.553 1.00 25.51 578 ALA B C 1
ATOM 5502 O O . ALA B 2 578 ? 13.343 97.130 64.364 1.00 24.99 578 ALA B O 1
ATOM 5504 N N . ARG B 2 579 ? 13.315 98.675 66.003 1.00 26.11 579 ARG B N 1
ATOM 5505 C CA . ARG B 2 579 ? 12.994 99.791 65.118 1.00 26.69 579 ARG B CA 1
ATOM 5506 C C . ARG B 2 579 ? 14.051 100.078 64.052 1.00 26.83 579 ARG B C 1
ATOM 5507 O O . ARG B 2 579 ? 13.719 100.623 62.999 1.00 26.90 579 ARG B O 1
ATOM 5515 N N . LYS B 2 580 ? 15.313 99.736 64.319 1.00 27.17 580 LYS B N 1
ATOM 5516 C CA . LYS B 2 580 ? 16.369 99.933 63.315 1.00 27.61 580 LYS B CA 1
ATOM 5517 C C . LYS B 2 580 ? 16.075 98.933 62.196 1.00 27.95 580 LYS B C 1
ATOM 5518 O O . LYS B 2 580 ? 16.141 99.262 61.010 1.00 28.27 580 LYS B O 1
ATOM 5524 N N . ILE B 2 581 ? 15.714 97.718 62.605 1.00 27.99 581 ILE B N 1
ATOM 5525 C CA . ILE B 2 581 ? 15.369 96.635 61.692 1.00 28.03 581 ILE B CA 1
ATOM 5526 C C . ILE B 2 581 ? 14.098 96.978 60.910 1.00 28.26 581 ILE B C 1
ATOM 5527 O O . ILE B 2 581 ? 13.964 96.621 59.742 1.00 28.65 581 ILE B O 1
ATOM 5532 N N . HIS B 2 582 ? 13.173 97.679 61.555 1.00 28.48 582 HIS B N 1
ATOM 5533 C CA . HIS B 2 582 ? 11.924 98.057 60.911 1.00 28.85 582 HIS B CA 1
ATOM 5534 C C . HIS B 2 582 ? 12.207 99.116 59.841 1.00 29.00 582 HIS B C 1
ATOM 5535 O O . HIS B 2 582 ? 11.633 99.080 58.756 1.00 29.12 582 HIS B O 1
ATOM 5542 N N . ALA B 2 583 ? 13.122 100.035 60.137 1.00 29.02 583 ALA B N 1
ATOM 5543 C CA . ALA B 2 583 ? 13.480 101.082 59.186 1.00 29.06 583 ALA B CA 1
ATOM 5544 C C . ALA B 2 583 ? 14.120 100.480 57.934 1.00 29.27 583 ALA B C 1
ATOM 5545 O O . ALA B 2 583 ? 13.918 100.984 56.827 1.00 29.73 583 ALA B O 1
ATOM 5547 N N . LYS B 2 584 ? 14.879 99.401 58.104 1.00 29.14 584 LYS B N 1
ATOM 5548 C CA . LYS B 2 584 ? 15.518 98.749 56.965 1.00 28.90 584 LYS B CA 1
ATOM 5549 C C . LYS B 2 584 ? 14.471 97.960 56.191 1.00 29.10 584 LYS B C 1
ATOM 5550 O O . LYS B 2 584 ? 14.494 97.931 54.962 1.00 29.09 584 LYS B O 1
ATOM 5556 N N . ALA B 2 585 ? 13.557 97.322 56.914 1.00 29.26 585 ALA B N 1
ATOM 5557 C CA . ALA B 2 585 ? 12.495 96.537 56.293 1.00 30.20 585 ALA B CA 1
ATOM 5558 C C . ALA B 2 585 ? 11.574 97.390 55.409 1.00 31.02 585 ALA B C 1
ATOM 5559 O O . ALA B 2 585 ? 11.101 96.925 54.372 1.00 31.12 585 ALA B O 1
ATOM 5561 N N . ARG B 2 586 ? 11.327 98.631 55.827 1.00 32.05 586 ARG B N 1
ATOM 5562 C CA . ARG B 2 586 ? 10.489 99.568 55.077 1.00 33.10 586 ARG B CA 1
ATOM 5563 C C . ARG B 2 586 ? 11.197 99.898 53.764 1.00 33.07 586 ARG B C 1
ATOM 5564 O O . ARG B 2 586 ? 10.584 99.939 52.691 1.00 32.68 586 ARG B O 1
ATOM 5572 N N . LYS B 2 587 ? 12.507 100.082 53.871 1.00 33.10 587 LYS B N 1
ATOM 5573 C CA . LYS B 2 587 ? 13.375 100.397 52.751 1.00 33.35 587 LYS B CA 1
ATOM 5574 C C . LYS B 2 587 ? 13.384 99.240 51.748 1.00 33.40 587 LYS B C 1
ATOM 5575 O O . LYS B 2 587 ? 13.290 99.451 50.540 1.00 33.67 587 LYS B O 1
ATOM 5581 N N . ILE B 2 588 ? 13.463 98.015 52.256 1.00 33.40 588 ILE B N 1
ATOM 5582 C CA . ILE B 2 588 ? 13.465 96.829 51.410 1.00 33.39 588 ILE B CA 1
ATOM 5583 C C . ILE B 2 588 ? 12.076 96.628 50.797 1.00 33.73 588 ILE B C 1
ATOM 5584 O O . ILE B 2 588 ? 11.961 96.318 49.609 1.00 33.41 588 ILE B O 1
ATOM 5589 N N . ALA B 2 589 ? 11.030 96.843 51.597 1.00 34.00 589 ALA B N 1
ATOM 5590 C CA . ALA B 2 589 ? 9.648 96.698 51.129 1.00 34.47 589 ALA B CA 1
ATOM 5591 C C . ALA B 2 589 ? 9.349 97.670 49.986 1.00 35.20 589 ALA B C 1
ATOM 5592 O O . ALA B 2 589 ? 8.670 97.321 49.024 1.00 34.83 589 ALA B O 1
ATOM 5594 N N . ALA B 2 590 ? 9.859 98.892 50.104 1.00 36.16 590 ALA B N 1
ATOM 5595 C CA . ALA B 2 590 ? 9.655 99.906 49.079 1.00 37.37 590 ALA B CA 1
ATOM 5596 C C . ALA B 2 590 ? 10.342 99.480 47.778 1.00 38.30 590 ALA B C 1
ATOM 5597 O O . ALA B 2 590 ? 9.818 99.705 46.689 1.00 38.34 590 ALA B O 1
ATOM 5599 N N . HIS B 2 591 ? 11.507 98.849 47.895 1.00 39.43 591 HIS B N 1
ATOM 5600 C CA . HIS B 2 591 ? 12.235 98.387 46.722 1.00 40.35 591 HIS B CA 1
ATOM 5601 C C . HIS B 2 591 ? 11.478 97.250 46.026 1.00 40.37 591 HIS B C 1
ATOM 5602 O O . HIS B 2 591 ? 11.368 97.227 44.796 1.00 40.46 591 HIS B O 1
ATOM 5609 N N . MET B 2 592 ? 10.959 96.317 46.818 1.00 40.42 592 MET B N 1
ATOM 5610 C CA . MET B 2 592 ? 10.196 95.185 46.297 1.00 40.97 592 MET B CA 1
ATOM 5611 C C . MET B 2 592 ? 8.889 95.633 45.641 1.00 41.64 592 MET B C 1
ATOM 5612 O O . MET B 2 592 ? 8.494 95.097 44.601 1.00 41.89 592 MET B O 1
ATOM 5617 N N . LEU B 2 593 ? 8.221 96.607 46.259 1.00 42.05 593 LEU B N 1
ATOM 5618 C CA . LEU B 2 593 ? 6.948 97.130 45.761 1.00 42.74 593 LEU B CA 1
ATOM 5619 C C . LEU B 2 593 ? 7.090 98.240 44.719 1.00 43.56 593 LEU B C 1
ATOM 5620 O O . LEU B 2 593 ? 6.096 98.791 44.244 1.00 43.89 593 LEU B O 1
ATOM 5625 N N . GLU B 2 594 ? 8.331 98.546 44.358 1.00 44.35 594 GLU B N 1
ATOM 5626 C CA . GLU B 2 594 ? 8.645 99.577 43.374 1.00 45.32 594 GLU B CA 1
ATOM 5627 C C . GLU B 2 594 ? 7.949 100.915 43.621 1.00 45.61 594 GLU B C 1
ATOM 5628 O O . GLU B 2 594 ? 7.485 101.579 42.690 1.00 46.05 594 GLU B O 1
ATOM 5634 N N . VAL B 2 595 ? 7.873 101.292 44.892 1.00 45.65 595 VAL B N 1
ATOM 5635 C CA . VAL B 2 595 ? 7.275 102.556 45.311 1.00 45.62 595 VAL B CA 1
ATOM 5636 C C . VAL B 2 595 ? 8.262 103.214 46.269 1.00 45.84 595 VAL B C 1
ATOM 5637 O O . VAL B 2 595 ? 9.315 102.649 46.564 1.00 45.70 595 VAL B O 1
ATOM 5641 N N . ASN B 2 596 ? 7.957 104.429 46.705 1.00 46.39 596 ASN B N 1
ATOM 5642 C CA . ASN B 2 596 ? 8.828 105.130 47.639 1.00 47.02 596 ASN B CA 1
ATOM 5643 C C . ASN B 2 596 ? 8.436 104.714 49.055 1.00 47.35 596 ASN B C 1
ATOM 5644 O O . ASN B 2 596 ? 7.323 104.227 49.275 1.00 47.31 596 ASN B O 1
ATOM 5649 N N . GLU B 2 597 ? 9.355 104.873 50.005 1.00 47.90 597 GLU B N 1
ATOM 5650 C CA . GLU B 2 597 ? 9.089 104.511 51.400 1.00 48.52 597 GLU B CA 1
ATOM 5651 C C . GLU B 2 597 ? 7.889 105.262 51.970 1.00 48.55 597 GLU B C 1
ATOM 5652 O O . GLU B 2 597 ? 7.067 104.682 52.681 1.00 48.52 597 GLU B O 1
ATOM 5658 N N . ASN B 2 598 ? 7.807 106.556 51.659 1.00 48.55 598 ASN B N 1
ATOM 5659 C CA . ASN B 2 598 ? 6.731 107.413 52.146 1.00 48.47 598 ASN B CA 1
ATOM 5660 C C . ASN B 2 598 ? 5.349 107.023 51.628 1.00 48.45 598 ASN B C 1
ATOM 5661 O O . ASN B 2 598 ? 4.342 107.517 52.127 1.00 48.68 598 ASN B O 1
ATOM 5666 N N . ASP B 2 599 ? 5.305 106.144 50.629 1.00 48.30 599 ASP B N 1
ATOM 5667 C CA . ASP B 2 599 ? 4.040 105.685 50.061 1.00 48.25 599 ASP B CA 1
ATOM 5668 C C . ASP B 2 599 ? 3.606 104.377 50.712 1.00 47.82 599 ASP B C 1
ATOM 5669 O O . ASP B 2 599 ? 2.695 103.698 50.228 1.00 47.63 599 ASP B O 1
ATOM 5674 N N . LEU B 2 600 ? 4.245 104.044 51.830 1.00 47.21 600 LEU B N 1
ATOM 5675 C CA . LEU B 2 600 ? 3.943 102.811 52.542 1.00 46.74 600 LEU B CA 1
ATOM 5676 C C . LEU B 2 600 ? 3.362 103.004 53.937 1.00 46.17 600 LEU B C 1
ATOM 5677 O O . LEU B 2 600 ? 3.663 103.981 54.626 1.00 46.24 600 LEU B O 1
ATOM 5682 N N . ASP B 2 601 ? 2.535 102.044 54.341 1.00 45.69 601 ASP B N 1
ATOM 5683 C CA . ASP B 2 601 ? 1.916 102.039 55.660 1.00 45.26 601 ASP B CA 1
ATOM 5684 C C . ASP B 2 601 ? 2.110 100.681 56.323 1.00 44.42 601 ASP B C 1
ATOM 5685 O O . ASP B 2 601 ? 1.844 99.639 55.723 1.00 44.16 601 ASP B O 1
ATOM 5690 N N . TRP B 2 602 ? 2.623 100.702 57.547 1.00 43.30 602 TRP B N 1
ATOM 5691 C CA . TRP B 2 602 ? 2.832 99.477 58.299 1.00 42.37 602 TRP B CA 1
ATOM 5692 C C . TRP B 2 602 ? 1.504 99.090 58.943 1.00 42.30 602 TRP B C 1
ATOM 5693 O O . TRP B 2 602 ? 0.855 99.916 59.586 1.00 42.55 602 TRP B O 1
ATOM 5704 N N . GLU B 2 603 ? 1.090 97.845 58.753 1.00 42.31 603 GLU B N 1
ATOM 5705 C CA . GLU B 2 603 ? -0.155 97.381 59.343 1.00 42.59 603 GLU B CA 1
ATOM 5706 C C . GLU B 2 603 ? 0.034 96.027 60.003 1.00 42.47 603 GLU B C 1
ATOM 5707 O O . GLU B 2 603 ? -0.079 94.984 59.355 1.00 42.40 603 GLU B O 1
ATOM 5713 N N . VAL B 2 604 ? 0.354 96.069 61.296 1.00 42.45 604 VAL B N 1
ATOM 5714 C CA . VAL B 2 604 ? 0.563 94.884 62.126 1.00 42.25 604 VAL B CA 1
ATOM 5715 C C . VAL B 2 604 ? 1.769 93.997 61.772 1.00 42.44 604 VAL B C 1
ATOM 5716 O O . VAL B 2 604 ? 2.684 93.839 62.580 1.00 42.13 604 VAL B O 1
ATOM 5720 N N . ASP B 2 605 ? 1.776 93.441 60.564 1.00 42.75 605 ASP B N 1
ATOM 5721 C CA . ASP B 2 605 ? 2.849 92.551 60.140 1.00 43.00 605 ASP B CA 1
ATOM 5722 C C . ASP B 2 605 ? 3.216 92.690 58.674 1.00 42.94 605 ASP B C 1
ATOM 5723 O O . ASP B 2 605 ? 3.747 91.753 58.077 1.00 43.59 605 ASP B O 1
ATOM 5728 N N . ARG B 2 606 ? 2.955 93.854 58.094 1.00 42.84 606 ARG B N 1
ATOM 5729 C CA . ARG B 2 606 ? 3.253 94.062 56.684 1.00 42.45 606 ARG B CA 1
ATOM 5730 C C . ARG B 2 606 ? 3.305 95.525 56.308 1.00 42.34 606 ARG B C 1
ATOM 5731 O O . ARG B 2 606 ? 2.790 96.386 57.019 1.00 42.28 606 ARG B O 1
ATOM 5739 N N . PHE B 2 607 ? 3.951 95.791 55.182 1.00 42.35 607 PHE B N 1
ATOM 5740 C CA . PHE B 2 607 ? 4.045 97.135 54.642 1.00 42.68 607 PHE B CA 1
ATOM 5741 C C . PHE B 2 607 ? 3.122 97.094 53.433 1.00 43.18 607 PHE B C 1
ATOM 5742 O O . PHE B 2 607 ? 3.254 96.218 52.583 1.00 43.27 607 PHE B O 1
ATOM 5750 N N . LYS B 2 608 ? 2.130 97.972 53.403 1.00 43.98 608 LYS B N 1
ATOM 5751 C CA . LYS B 2 608 ? 1.199 98.004 52.280 1.00 44.85 608 LYS B CA 1
ATOM 5752 C C . LYS B 2 608 ? 1.262 99.353 51.583 1.00 45.64 608 LYS B C 1
ATOM 5753 O O . LYS B 2 608 ? 1.562 100.371 52.207 1.00 45.47 608 LYS B O 1
ATOM 5759 N N . VAL B 2 609 ? 1.042 99.345 50.272 1.00 47.00 609 VAL B N 1
ATOM 5760 C CA . VAL B 2 609 ? 1.066 100.575 49.482 1.00 48.63 609 VAL B CA 1
ATOM 5761 C C . VAL B 2 609 ? -0.180 101.404 49.804 1.00 49.51 609 VAL B C 1
ATOM 5762 O O . VAL B 2 609 ? -1.295 100.881 49.809 1.00 49.62 609 VAL B O 1
ATOM 5766 N N . LYS B 2 610 ? 0.018 102.684 50.105 1.00 50.64 610 LYS B N 1
ATOM 5767 C CA . LYS B 2 610 ? -1.099 103.572 50.423 1.00 52.08 610 LYS B CA 1
ATOM 5768 C C . LYS B 2 610 ? -2.141 103.566 49.306 1.00 52.99 610 LYS B C 1
ATOM 5769 O O . LYS B 2 610 ? -1.823 103.833 48.144 1.00 53.15 610 LYS B O 1
ATOM 5775 N N . GLY B 2 611 ? -3.382 103.256 49.674 1.00 53.99 611 GLY B N 1
ATOM 5776 C CA . GLY B 2 611 ? -4.462 103.197 48.704 1.00 55.16 611 GLY B CA 1
ATOM 5777 C C . GLY B 2 611 ? -4.749 101.759 48.295 1.00 56.10 611 GLY B C 1
ATOM 5778 O O . GLY B 2 611 ? -5.804 101.198 48.625 1.00 56.45 611 GLY B O 1
ATOM 5779 N N . ASP B 2 612 ? -3.783 101.146 47.616 1.00 56.61 612 ASP B N 1
ATOM 5780 C CA . ASP B 2 612 ? -3.915 99.767 47.151 1.00 56.97 612 ASP B CA 1
ATOM 5781 C C . ASP B 2 612 ? -3.523 98.756 48.238 1.00 57.24 612 ASP B C 1
ATOM 5782 O O . ASP B 2 612 ? -2.339 98.540 48.500 1.00 57.45 612 ASP B O 1
ATOM 5787 N N . ASP B 2 613 ? -4.526 98.129 48.851 1.00 57.41 613 ASP B N 1
ATOM 5788 C CA . ASP B 2 613 ? -4.299 97.140 49.905 1.00 57.35 613 ASP B CA 1
ATOM 5789 C C . ASP B 2 613 ? -3.725 95.817 49.408 1.00 57.04 613 ASP B C 1
ATOM 5790 O O . ASP B 2 613 ? -3.027 95.123 50.153 1.00 57.07 613 ASP B O 1
ATOM 5795 N N . SER B 2 614 ? -4.028 95.462 48.161 1.00 56.38 614 SER B N 1
ATOM 5796 C CA . SER B 2 614 ? -3.552 94.204 47.584 1.00 55.71 614 SER B CA 1
ATOM 5797 C C . SER B 2 614 ? -2.038 94.167 47.353 1.00 55.04 614 SER B C 1
ATOM 5798 O O . SER B 2 614 ? -1.453 93.097 47.181 1.00 55.02 614 SER B O 1
ATOM 5801 N N . LYS B 2 615 ? -1.412 95.338 47.329 1.00 54.21 615 LYS B N 1
ATOM 5802 C CA . LYS B 2 615 ? 0.027 95.417 47.144 1.00 53.38 615 LYS B CA 1
ATOM 5803 C C . LYS B 2 615 ? 0.689 95.545 48.513 1.00 52.26 615 LYS B C 1
ATOM 5804 O O . LYS B 2 615 ? 0.609 96.596 49.152 1.00 52.04 615 LYS B O 1
ATOM 5810 N N . PHE B 2 616 ? 1.322 94.460 48.965 1.00 50.95 616 PHE B N 1
ATOM 5811 C CA . PHE B 2 616 ? 1.988 94.433 50.270 1.00 49.41 616 PHE B CA 1
ATOM 5812 C C . PHE B 2 616 ? 3.108 93.397 50.354 1.00 48.09 616 PHE B C 1
ATOM 5813 O O . PHE B 2 616 ? 3.233 92.532 49.489 1.00 47.95 616 PHE B O 1
ATOM 5821 N N . LYS B 2 617 ? 3.899 93.489 51.420 1.00 46.48 617 LYS B N 1
ATOM 5822 C CA . LYS B 2 617 ? 5.000 92.558 51.683 1.00 44.74 617 LYS B CA 1
ATOM 5823 C C . LYS B 2 617 ? 5.108 92.329 53.190 1.00 43.66 617 LYS B C 1
ATOM 5824 O O . LYS B 2 617 ? 5.207 93.280 53.961 1.00 43.70 617 LYS B O 1
ATOM 5830 N N . THR B 2 618 ? 5.047 91.068 53.609 1.00 42.18 618 THR B N 1
ATOM 5831 C CA . THR B 2 618 ? 5.146 90.735 55.027 1.00 40.79 618 THR B CA 1
ATOM 5832 C C . THR B 2 618 ? 6.600 90.797 55.486 1.00 39.72 618 THR B C 1
ATOM 5833 O O . THR B 2 618 ? 7.508 90.920 54.665 1.00 39.57 618 THR B O 1
ATOM 5837 N N . MET B 2 619 ? 6.816 90.708 56.798 1.00 38.42 619 MET B N 1
ATOM 5838 C CA . MET B 2 619 ? 8.167 90.733 57.358 1.00 36.70 619 MET B CA 1
ATOM 5839 C C . MET B 2 619 ? 8.891 89.479 56.876 1.00 35.93 619 MET B C 1
ATOM 5840 O O . MET B 2 619 ? 10.104 89.486 56.683 1.00 35.75 619 MET B O 1
ATOM 5845 N N . ALA B 2 620 ? 8.125 88.417 56.641 1.00 35.25 620 ALA B N 1
ATOM 5846 C CA . ALA B 2 620 ? 8.672 87.163 56.142 1.00 35.02 620 ALA B CA 1
ATOM 5847 C C . ALA B 2 620 ? 9.225 87.386 54.730 1.00 34.77 620 ALA B C 1
ATOM 5848 O O . ALA B 2 620 ? 10.359 86.992 54.432 1.00 34.80 620 ALA B O 1
ATOM 5850 N N . ASP B 2 621 ? 8.434 88.048 53.883 1.00 34.17 621 ASP B N 1
ATOM 5851 C CA . ASP B 2 621 ? 8.838 88.359 52.512 1.00 34.05 621 ASP B CA 1
ATOM 5852 C C . ASP B 2 621 ? 10.102 89.220 52.518 1.00 33.50 621 ASP B C 1
ATOM 5853 O O . ASP B 2 621 ? 11.015 89.017 51.714 1.00 33.49 621 ASP B O 1
ATOM 5858 N N . ILE B 2 622 ? 10.113 90.211 53.402 1.00 32.44 622 ILE B N 1
ATOM 5859 C CA . ILE B 2 622 ? 11.228 91.133 53.546 1.00 31.77 622 ILE B CA 1
ATOM 5860 C C . ILE B 2 622 ? 12.489 90.425 54.046 1.00 31.55 622 ILE B C 1
ATOM 5861 O O . ILE B 2 622 ? 13.590 90.691 53.556 1.00 31.23 622 ILE B O 1
ATOM 5866 N N . ALA B 2 623 ? 12.320 89.515 55.006 1.00 31.21 623 ALA B N 1
ATOM 5867 C CA . ALA B 2 623 ? 13.441 88.757 55.560 1.00 31.16 623 ALA B CA 1
ATOM 5868 C C . ALA B 2 623 ? 14.144 87.942 54.463 1.00 30.93 623 ALA B C 1
ATOM 5869 O O . ALA B 2 623 ? 15.373 87.991 54.326 1.00 30.75 623 ALA B O 1
ATOM 5871 N N . TRP B 2 624 ? 13.358 87.222 53.667 1.00 30.73 624 TRP B N 1
ATOM 5872 C CA . TRP B 2 624 ? 13.911 86.422 52.584 1.00 30.81 624 TRP B CA 1
ATOM 5873 C C . TRP B 2 624 ? 14.658 87.302 51.589 1.00 31.07 624 TRP B C 1
ATOM 5874 O O . TRP B 2 624 ? 15.772 86.973 51.185 1.00 31.02 624 TRP B O 1
ATOM 5885 N N . GLN B 2 625 ? 14.050 88.428 51.214 1.00 30.94 625 GLN B N 1
ATOM 5886 C CA . GLN B 2 625 ? 14.661 89.352 50.263 1.00 30.95 625 GLN B CA 1
ATOM 5887 C C . GLN B 2 625 ? 16.014 89.851 50.765 1.00 31.02 625 GLN B C 1
ATOM 5888 O O . GLN B 2 625 ? 16.948 90.011 49.985 1.00 30.82 625 GLN B O 1
ATOM 5894 N N . ALA B 2 626 ? 16.111 90.065 52.074 1.00 31.17 626 ALA B N 1
ATOM 5895 C CA . ALA B 2 626 ? 17.335 90.540 52.701 1.00 31.41 626 ALA B CA 1
ATOM 5896 C C . ALA B 2 626 ? 18.475 89.539 52.544 1.00 31.69 626 ALA B C 1
ATOM 5897 O O . ALA B 2 626 ? 19.645 89.930 52.492 1.00 31.49 626 ALA B O 1
ATOM 5899 N N . TYR B 2 627 ? 18.126 88.255 52.457 1.00 31.93 627 TYR B N 1
ATOM 5900 C CA . TYR B 2 627 ? 19.115 87.191 52.298 1.00 32.53 627 TYR B CA 1
ATOM 5901 C C . TYR B 2 627 ? 19.341 86.809 50.848 1.00 33.46 627 TYR B C 1
ATOM 5902 O O . TYR B 2 627 ? 20.454 86.450 50.456 1.00 32.84 627 TYR B O 1
ATOM 5911 N N . HIS B 2 628 ? 18.273 86.898 50.064 1.00 35.03 628 HIS B N 1
ATOM 5912 C CA . HIS B 2 628 ? 18.298 86.574 48.644 1.00 36.93 628 HIS B CA 1
ATOM 5913 C C . HIS B 2 628 ? 19.124 87.597 47.850 1.00 37.88 628 HIS B C 1
ATOM 5914 O O . HIS B 2 628 ? 20.149 87.256 47.257 1.00 38.06 628 HIS B O 1
ATOM 5921 N N . GLN B 2 629 ? 18.674 88.845 47.837 1.00 38.98 629 GLN B N 1
ATOM 5922 C CA . GLN B 2 629 ? 19.391 89.900 47.129 1.00 40.48 629 GLN B CA 1
ATOM 5923 C C . GLN B 2 629 ? 19.031 91.248 47.723 1.00 40.42 629 GLN B C 1
ATOM 5924 O O . GLN B 2 629 ? 17.934 91.770 47.496 1.00 40.43 629 GLN B O 1
ATOM 5930 N N . PRO B 2 630 ? 19.968 91.842 48.476 1.00 40.34 630 PRO B N 1
ATOM 5931 C CA . PRO B 2 630 ? 19.775 93.142 49.122 1.00 40.44 630 PRO B CA 1
ATOM 5932 C C . PRO B 2 630 ? 19.660 94.270 48.100 1.00 40.37 630 PRO B C 1
ATOM 5933 O O . PRO B 2 630 ? 20.381 94.289 47.104 1.00 40.55 630 PRO B O 1
ATOM 5937 N N . PRO B 2 631 ? 18.712 95.196 48.307 1.00 40.45 631 PRO B N 1
ATOM 5938 C CA . PRO B 2 631 ? 18.540 96.319 47.380 1.00 40.39 631 PRO B CA 1
ATOM 5939 C C . PRO B 2 631 ? 19.854 97.099 47.293 1.00 40.50 631 PRO B C 1
ATOM 5940 O O . PRO B 2 631 ? 20.638 97.100 48.240 1.00 40.53 631 PRO B O 1
ATOM 5944 N N . ALA B 2 632 ? 20.097 97.751 46.161 1.00 40.65 632 ALA B N 1
ATOM 5945 C CA . ALA B 2 632 ? 21.330 98.515 45.969 1.00 40.63 632 ALA B CA 1
ATOM 5946 C C . ALA B 2 632 ? 21.615 99.456 47.133 1.00 40.67 632 ALA B C 1
ATOM 5947 O O . ALA B 2 632 ? 20.713 100.135 47.640 1.00 40.56 632 ALA B O 1
ATOM 5949 N N . GLY B 2 633 ? 22.867 99.455 47.582 1.00 40.68 633 GLY B N 1
ATOM 5950 C CA . GLY B 2 633 ? 23.263 100.316 48.682 1.00 40.39 633 GLY B CA 1
ATOM 5951 C C . GLY B 2 633 ? 23.093 99.713 50.066 1.00 39.83 633 GLY B C 1
ATOM 5952 O O . GLY B 2 633 ? 23.542 100.305 51.057 1.00 40.24 633 GLY B O 1
ATOM 5953 N N . LEU B 2 634 ? 22.438 98.555 50.140 1.00 38.44 634 LEU B N 1
ATOM 5954 C CA . LEU B 2 634 ? 22.213 97.866 51.412 1.00 36.99 634 LEU B CA 1
ATOM 5955 C C . LEU B 2 634 ? 23.047 96.587 51.555 1.00 35.64 634 LEU B C 1
ATOM 5956 O O . LEU B 2 634 ? 23.416 95.959 50.563 1.00 35.40 634 LEU B O 1
ATOM 5961 N N . GLU B 2 635 ? 23.367 96.235 52.798 1.00 34.37 635 GLU B N 1
ATOM 5962 C CA . GLU B 2 635 ? 24.114 95.016 53.101 1.00 32.95 635 GLU B CA 1
ATOM 5963 C C . GLU B 2 635 ? 23.090 93.886 53.254 1.00 32.15 635 GLU B C 1
ATOM 5964 O O . GLU B 2 635 ? 21.939 94.127 53.637 1.00 31.84 635 GLU B O 1
ATOM 5970 N N . PRO B 2 636 ? 23.477 92.644 52.912 1.00 31.42 636 PRO B N 1
ATOM 5971 C CA . PRO B 2 636 ? 22.548 91.512 53.055 1.00 30.59 636 PRO B CA 1
ATOM 5972 C C . PRO B 2 636 ? 22.200 91.353 54.547 1.00 29.74 636 PRO B C 1
ATOM 5973 O O . PRO B 2 636 ? 22.841 91.959 55.403 1.00 29.25 636 PRO B O 1
ATOM 5977 N N . GLY B 2 637 ? 21.187 90.553 54.858 1.00 29.19 637 GLY B N 1
ATOM 5978 C CA . GLY B 2 637 ? 20.812 90.352 56.248 1.00 28.65 637 GLY B CA 1
ATOM 5979 C C . GLY B 2 637 ? 19.791 91.341 56.781 1.00 28.55 637 GLY B C 1
ATOM 5980 O O . GLY B 2 637 ? 19.542 92.385 56.174 1.00 28.50 637 GLY B O 1
ATOM 5981 N N . LEU B 2 638 ? 19.227 91.016 57.941 1.00 28.25 638 LEU B N 1
ATOM 5982 C CA . LEU B 2 638 ? 18.211 91.832 58.597 1.00 27.94 638 LEU B CA 1
ATOM 5983 C C . LEU B 2 638 ? 18.390 91.676 60.103 1.00 27.84 638 LEU B C 1
ATOM 5984 O O . LEU B 2 638 ? 17.733 90.841 60.729 1.00 27.34 638 LEU B O 1
ATOM 5989 N N . GLU B 2 639 ? 19.268 92.491 60.679 1.00 27.65 639 GLU B N 1
ATOM 5990 C CA . GLU B 2 639 ? 19.543 92.432 62.106 1.00 27.32 639 GLU B CA 1
ATOM 5991 C C . GLU B 2 639 ? 19.965 93.795 62.644 1.00 27.45 639 GLU B C 1
ATOM 5992 O O . GLU B 2 639 ? 20.282 94.707 61.877 1.00 27.25 639 GLU B O 1
ATOM 5998 N N . ALA B 2 640 ? 19.950 93.933 63.969 1.00 27.55 640 ALA B N 1
ATOM 5999 C CA . ALA B 2 640 ? 20.341 95.182 64.614 1.00 27.33 640 ALA B CA 1
ATOM 6000 C C . ALA B 2 640 ? 20.827 94.992 66.045 1.00 27.06 640 ALA B C 1
ATOM 6001 O O . ALA B 2 640 ? 20.504 94.006 66.704 1.00 26.91 640 ALA B O 1
ATOM 6003 N N . VAL B 2 641 ? 21.592 95.970 66.512 1.00 26.88 641 VAL B N 1
ATOM 6004 C CA . VAL B 2 641 ? 22.138 95.992 67.865 1.00 27.09 641 VAL B CA 1
ATOM 6005 C C . VAL B 2 641 ? 21.858 97.384 68.411 1.00 26.87 641 VAL B C 1
ATOM 6006 O O . VAL B 2 641 ? 21.864 98.358 67.660 1.00 26.59 641 VAL B O 1
ATOM 6010 N N . HIS B 2 642 ? 21.618 97.488 69.710 1.00 26.91 642 HIS B N 1
ATOM 6011 C CA . HIS B 2 642 ? 21.393 98.798 70.300 1.00 26.86 642 HIS B CA 1
ATOM 6012 C C . HIS B 2 642 ? 21.716 98.855 71.777 1.00 26.67 642 HIS B C 1
ATOM 6013 O O . HIS B 2 642 ? 21.228 98.046 72.561 1.00 26.97 642 HIS B O 1
ATOM 6020 N N . TYR B 2 643 ? 22.554 99.821 72.139 1.00 26.47 643 TYR B N 1
ATOM 6021 C CA . TYR B 2 643 ? 22.943 100.057 73.523 1.00 26.38 643 TYR B CA 1
ATOM 6022 C C . TYR B 2 643 ? 22.235 101.333 73.945 1.00 26.80 643 TYR B C 1
ATOM 6023 O O . TYR B 2 643 ? 22.476 102.402 73.385 1.00 26.70 643 TYR B O 1
ATOM 6032 N N . TYR B 2 644 ? 21.354 101.210 74.932 1.00 27.64 644 TYR B N 1
ATOM 6033 C CA . TYR B 2 644 ? 20.572 102.341 75.411 1.00 28.09 644 TYR B CA 1
ATOM 6034 C C . TYR B 2 644 ? 21.050 102.972 76.705 1.00 28.65 644 TYR B C 1
ATOM 6035 O O . TYR B 2 644 ? 21.047 102.335 77.755 1.00 28.73 644 TYR B O 1
ATOM 6044 N N . ASP B 2 645 ? 21.473 104.228 76.612 1.00 29.84 645 ASP B N 1
ATOM 6045 C CA . ASP B 2 645 ? 21.903 105.006 77.769 1.00 30.29 645 ASP B CA 1
ATOM 6046 C C . ASP B 2 645 ? 20.669 105.874 78.014 1.00 30.27 645 ASP B C 1
ATOM 6047 O O . ASP B 2 645 ? 20.428 106.845 77.291 1.00 30.22 645 ASP B O 1
ATOM 6052 N N . PRO B 2 646 ? 19.877 105.535 79.045 1.00 30.23 646 PRO B N 1
ATOM 6053 C CA . PRO B 2 646 ? 18.650 106.250 79.401 1.00 30.39 646 PRO B CA 1
ATOM 6054 C C . PRO B 2 646 ? 18.799 107.711 79.781 1.00 30.40 646 PRO B C 1
ATOM 6055 O O . PRO B 2 646 ? 19.732 108.086 80.486 1.00 30.68 646 PRO B O 1
ATOM 6059 N N . PRO B 2 647 ? 17.850 108.552 79.331 1.00 30.42 647 PRO B N 1
ATOM 6060 C CA . PRO B 2 647 ? 17.820 109.993 79.592 1.00 30.43 647 PRO B CA 1
ATOM 6061 C C . PRO B 2 647 ? 17.363 110.335 81.008 1.00 30.36 647 PRO B C 1
ATOM 6062 O O . PRO B 2 647 ? 17.659 111.415 81.534 1.00 30.41 647 PRO B O 1
ATOM 6066 N N . ASN B 2 648 ? 16.684 109.386 81.641 1.00 30.21 648 ASN B N 1
ATOM 6067 C CA . ASN B 2 648 ? 16.150 109.594 82.974 1.00 29.81 648 ASN B CA 1
ATOM 6068 C C . ASN B 2 648 ? 15.702 108.243 83.507 1.00 29.81 648 ASN B C 1
ATOM 6069 O O . ASN B 2 648 ? 15.765 107.228 82.800 1.00 29.52 648 ASN B O 1
ATOM 6074 N N . PHE B 2 649 ? 15.287 108.236 84.771 1.00 29.29 649 PHE B N 1
ATOM 6075 C CA . PHE B 2 649 ? 14.759 107.044 85.401 1.00 28.97 649 PHE B CA 1
ATOM 6076 C C . PHE B 2 649 ? 13.294 106.998 85.002 1.00 28.45 649 PHE B C 1
ATOM 6077 O O . PHE B 2 649 ? 12.776 107.889 84.331 1.00 28.60 649 PHE B O 1
ATOM 6085 N N . THR B 2 650 ? 12.620 105.971 85.474 1.00 28.48 650 THR B N 1
ATOM 6086 C CA . THR B 2 650 ? 11.213 105.778 85.214 1.00 28.04 650 THR B CA 1
ATOM 6087 C C . THR B 2 650 ? 10.578 105.890 86.610 1.00 27.84 650 THR B C 1
ATOM 6088 O O . THR B 2 650 ? 11.197 105.490 87.601 1.00 27.81 650 THR B O 1
ATOM 6092 N N . TYR B 2 651 ? 9.394 106.494 86.718 1.00 27.10 651 TYR B N 1
ATOM 6093 C CA . TYR B 2 651 ? 8.771 106.656 88.044 1.00 26.66 651 TYR B CA 1
ATOM 6094 C C . TYR B 2 651 ? 7.372 106.049 88.206 1.00 26.36 651 TYR B C 1
ATOM 6095 O O . TYR B 2 651 ? 6.367 106.757 88.181 1.00 26.08 651 TYR B O 1
ATOM 6104 N N . PRO B 2 652 ? 7.291 104.720 88.360 1.00 26.17 652 PRO B N 1
ATOM 6105 C CA . PRO B 2 652 ? 5.974 104.100 88.527 1.00 26.22 652 PRO B CA 1
ATOM 6106 C C . PRO B 2 652 ? 5.441 104.444 89.912 1.00 26.50 652 PRO B C 1
ATOM 6107 O O . PRO B 2 652 ? 6.201 104.817 90.811 1.00 26.77 652 PRO B O 1
ATOM 6111 N N . PHE B 2 653 ? 4.136 104.340 90.093 1.00 26.64 653 PHE B N 1
ATOM 6112 C CA . PHE B 2 653 ? 3.580 104.665 91.388 1.00 26.82 653 PHE B CA 1
ATOM 6113 C C . PHE B 2 653 ? 2.541 103.660 91.853 1.00 27.30 653 PHE B C 1
ATOM 6114 O O . PHE B 2 653 ? 2.138 102.758 91.109 1.00 27.31 653 PHE B O 1
ATOM 6122 N N . GLY B 2 654 ? 2.126 103.807 93.103 1.00 27.61 654 GLY B N 1
ATOM 6123 C CA . GLY B 2 654 ? 1.140 102.903 93.634 1.00 27.89 654 GLY B CA 1
ATOM 6124 C C . GLY B 2 654 ? 0.380 103.500 94.786 1.00 28.03 654 GLY B C 1
ATOM 6125 O O . GLY B 2 654 ? 0.779 104.511 95.367 1.00 28.02 654 GLY B O 1
ATOM 6126 N N . ILE B 2 655 ? -0.742 102.862 95.089 1.00 28.27 655 ILE B N 1
ATOM 6127 C CA . ILE B 2 655 ? -1.616 103.250 96.178 1.00 28.37 655 ILE B CA 1
ATOM 6128 C C . ILE B 2 655 ? -2.099 101.945 96.803 1.00 28.17 655 ILE B C 1
ATOM 6129 O O . ILE B 2 655 ? -2.827 101.170 96.175 1.00 27.72 655 ILE B O 1
ATOM 6134 N N . TYR B 2 656 ? -1.572 101.659 97.994 1.00 27.91 656 TYR B N 1
ATOM 6135 C CA . TYR B 2 656 ? -1.886 100.424 98.716 1.00 27.99 656 TYR B CA 1
ATOM 6136 C C . TYR B 2 656 ? -2.667 100.695 99.983 1.00 27.81 656 TYR B C 1
ATOM 6137 O O . TYR B 2 656 ? -2.411 101.671 100.677 1.00 28.01 656 TYR B O 1
ATOM 6146 N N . LEU B 2 657 ? -3.595 99.802 100.303 1.00 27.55 657 LEU B N 1
ATOM 6147 C CA . LEU B 2 657 ? -4.390 99.941 101.514 1.00 27.20 657 LEU B CA 1
ATOM 6148 C C . LEU B 2 657 ? -4.518 98.576 102.178 1.00 26.88 657 LEU B C 1
ATOM 6149 O O . LEU B 2 657 ? -4.800 97.588 101.514 1.00 27.00 657 LEU B O 1
ATOM 6154 N N . CYS B 2 658 ? -4.288 98.535 103.487 1.00 26.85 658 CYS B N 1
ATOM 6155 C CA . CYS B 2 658 ? -4.381 97.297 104.255 1.00 26.85 658 CYS B CA 1
ATOM 6156 C C . CYS B 2 658 ? -5.268 97.459 105.486 1.00 26.63 658 CYS B C 1
ATOM 6157 O O . CYS B 2 658 ? -5.203 98.467 106.181 1.00 26.36 658 CYS B O 1
ATOM 6160 N N . VAL B 2 659 ? -6.122 96.473 105.723 1.00 26.74 659 VAL B N 1
ATOM 6161 C CA . VAL B 2 659 ? -7.004 96.482 106.883 1.00 27.30 659 VAL B CA 1
ATOM 6162 C C . VAL B 2 659 ? -6.566 95.292 107.722 1.00 27.36 659 VAL B C 1
ATOM 6163 O O . VAL B 2 659 ? -6.459 94.173 107.208 1.00 27.50 659 VAL B O 1
ATOM 6167 N N . VAL B 2 660 ? -6.257 95.541 108.992 1.00 27.45 660 VAL B N 1
ATOM 6168 C CA . VAL B 2 660 ? -5.828 94.472 109.893 1.00 27.40 660 VAL B CA 1
ATOM 6169 C C . VAL B 2 660 ? -6.655 94.448 111.162 1.00 27.80 660 VAL B C 1
ATOM 6170 O O . VAL B 2 660 ? -7.174 95.480 111.595 1.00 27.90 660 VAL B O 1
ATOM 6174 N N . ASP B 2 661 ? -6.743 93.267 111.767 1.00 28.36 661 ASP B N 1
ATOM 6175 C CA . ASP B 2 661 ? -7.440 93.082 113.035 1.00 29.00 661 ASP B CA 1
ATOM 6176 C C . ASP B 2 661 ? -6.441 92.417 113.974 1.00 29.22 661 ASP B C 1
ATOM 6177 O O . ASP B 2 661 ? -5.878 91.372 113.649 1.00 29.36 661 ASP B O 1
ATOM 6182 N N . ILE B 2 662 ? -6.187 93.067 115.108 1.00 29.21 662 ILE B N 1
ATOM 6183 C CA . ILE B 2 662 ? -5.245 92.586 116.108 1.00 29.14 662 ILE B CA 1
ATOM 6184 C C . ILE B 2 662 ? -5.941 91.952 117.313 1.00 29.71 662 ILE B C 1
ATOM 6185 O O . ILE B 2 662 ? -6.807 92.563 117.941 1.00 29.94 662 ILE B O 1
ATOM 6190 N N . ASP B 2 663 ? -5.563 90.715 117.618 1.00 30.10 663 ASP B N 1
ATOM 6191 C CA . ASP B 2 663 ? -6.128 89.981 118.747 1.00 30.26 663 ASP B CA 1
ATOM 6192 C C . ASP B 2 663 ? -5.508 90.557 120.010 1.00 30.34 663 ASP B C 1
ATOM 6193 O O . ASP B 2 663 ? -4.311 90.387 120.246 1.00 30.11 663 ASP B O 1
ATOM 6198 N N . ARG B 2 664 ? -6.325 91.241 120.810 1.00 30.53 664 ARG B N 1
ATOM 6199 C CA . ARG B 2 664 ? -5.862 91.870 122.046 1.00 31.07 664 ARG B CA 1
ATOM 6200 C C . ARG B 2 664 ? -5.370 90.912 123.127 1.00 30.86 664 ARG B C 1
ATOM 6201 O O . ARG B 2 664 ? -4.625 91.314 124.020 1.00 30.95 664 ARG B O 1
ATOM 6209 N N . ALA B 2 665 ? -5.764 89.648 123.042 1.00 30.30 665 ALA B N 1
ATOM 6210 C CA . ALA B 2 665 ? -5.340 88.671 124.032 1.00 30.19 665 ALA B CA 1
ATOM 6211 C C . ALA B 2 665 ? -4.006 87.986 123.711 1.00 30.16 665 ALA B C 1
ATOM 6212 O O . ALA B 2 665 ? -3.327 87.510 124.620 1.00 29.86 665 ALA B O 1
ATOM 6214 N N . THR B 2 666 ? -3.601 87.991 122.441 1.00 29.94 666 THR B N 1
ATOM 6215 C CA . THR B 2 666 ? -2.359 87.322 122.047 1.00 29.82 666 THR B CA 1
ATOM 6216 C C . THR B 2 666 ? -1.357 88.173 121.270 1.00 30.15 666 THR B C 1
ATOM 6217 O O . THR B 2 666 ? -0.176 87.810 121.168 1.00 30.18 666 THR B O 1
ATOM 6221 N N . GLY B 2 667 ? -1.830 89.285 120.711 1.00 30.08 667 GLY B N 1
ATOM 6222 C CA . GLY B 2 667 ? -0.964 90.154 119.932 1.00 29.99 667 GLY B CA 1
ATOM 6223 C C . GLY B 2 667 ? -0.896 89.751 118.468 1.00 30.03 667 GLY B C 1
ATOM 6224 O O . GLY B 2 667 ? -0.130 90.320 117.697 1.00 30.20 667 GLY B O 1
ATOM 6225 N N . GLU B 2 668 ? -1.703 88.766 118.085 1.00 30.31 668 GLU B N 1
ATOM 6226 C CA . GLU B 2 668 ? -1.743 88.277 116.713 1.00 30.38 668 GLU B CA 1
ATOM 6227 C C . GLU B 2 668 ? -2.428 89.240 115.751 1.00 30.50 668 GLU B C 1
ATOM 6228 O O . GLU B 2 668 ? -3.547 89.690 115.992 1.00 30.34 668 GLU B O 1
ATOM 6234 N N . THR B 2 669 ? -1.744 89.546 114.656 1.00 30.53 669 THR B N 1
ATOM 6235 C CA . THR B 2 669 ? -2.289 90.445 113.656 1.00 30.53 669 THR B CA 1
ATOM 6236 C C . THR B 2 669 ? -2.745 89.668 112.432 1.00 30.58 669 THR B C 1
ATOM 6237 O O . THR B 2 669 ? -1.969 88.943 111.808 1.00 29.88 669 THR B O 1
ATOM 6241 N N . LYS B 2 670 ? -4.024 89.816 112.114 1.00 31.12 670 LYS B N 1
ATOM 6242 C CA . LYS B 2 670 ? -4.613 89.146 110.965 1.00 31.60 670 LYS B CA 1
ATOM 6243 C C . LYS B 2 670 ? -4.939 90.160 109.875 1.00 31.26 670 LYS B C 1
ATOM 6244 O O . LYS B 2 670 ? -5.694 91.107 110.100 1.00 31.73 670 LYS B O 1
ATOM 6250 N N . VAL B 2 671 ? -4.316 89.997 108.715 1.00 30.46 671 VAL B N 1
ATOM 6251 C CA . VAL B 2 671 ? -4.574 90.876 107.589 1.00 29.99 671 VAL B CA 1
ATOM 6252 C C . VAL B 2 671 ? -5.950 90.491 107.048 1.00 29.97 671 VAL B C 1
ATOM 6253 O O . VAL B 2 671 ? -6.153 89.372 106.579 1.00 30.02 671 VAL B O 1
ATOM 6257 N N . ARG B 2 672 ? -6.910 91.400 107.179 1.00 30.08 672 ARG B N 1
ATOM 6258 C CA . ARG B 2 672 ? -8.264 91.128 106.707 1.00 30.07 672 ARG B CA 1
ATOM 6259 C C . ARG B 2 672 ? -8.401 91.400 105.215 1.00 29.94 672 ARG B C 1
ATOM 6260 O O . ARG B 2 672 ? -9.138 90.700 104.511 1.00 29.57 672 ARG B O 1
ATOM 6268 N N . ARG B 2 673 ? -7.670 92.403 104.737 1.00 29.72 673 ARG B N 1
ATOM 6269 C CA . ARG B 2 673 ? -7.739 92.781 103.339 1.00 29.61 673 ARG B CA 1
ATOM 6270 C C . ARG B 2 673 ? -6.542 93.620 102.925 1.00 28.63 673 ARG B C 1
ATOM 6271 O O . ARG B 2 673 ? -5.977 94.348 103.737 1.00 28.17 673 ARG B O 1
ATOM 6279 N N . PHE B 2 674 ? -6.133 93.469 101.669 1.00 27.94 674 PHE B N 1
ATOM 6280 C CA . PHE B 2 674 ? -5.019 94.232 101.108 1.00 27.17 674 PHE B CA 1
ATOM 6281 C C . PHE B 2 674 ? -5.322 94.558 99.650 1.00 26.87 674 PHE B C 1
ATOM 6282 O O . PHE B 2 674 ? -5.470 93.660 98.820 1.00 26.90 674 PHE B O 1
ATOM 6290 N N . TYR B 2 675 ? -5.387 95.848 99.341 1.00 26.73 675 TYR B N 1
ATOM 6291 C CA . TYR B 2 675 ? -5.694 96.312 97.991 1.00 26.53 675 TYR B CA 1
ATOM 6292 C C . TYR B 2 675 ? -4.489 97.048 97.409 1.00 25.98 675 TYR B C 1
ATOM 6293 O O . TYR B 2 675 ? -4.058 98.072 97.942 1.00 25.98 675 TYR B O 1
ATOM 6302 N N . ALA B 2 676 ? -3.955 96.532 96.308 1.00 25.39 676 ALA B N 1
ATOM 6303 C CA . ALA B 2 676 ? -2.783 97.133 95.684 1.00 25.21 676 ALA B CA 1
ATOM 6304 C C . ALA B 2 676 ? -2.989 97.619 94.260 1.00 25.29 676 ALA B C 1
ATOM 6305 O O . ALA B 2 676 ? -3.267 96.833 93.356 1.00 25.52 676 ALA B O 1
ATOM 6307 N N . LEU B 2 677 ? -2.837 98.926 94.071 1.00 25.30 677 LEU B N 1
ATOM 6308 C CA . LEU B 2 677 ? -2.953 99.534 92.753 1.00 25.23 677 LEU B CA 1
ATOM 6309 C C . LEU B 2 677 ? -1.555 99.998 92.321 1.00 24.96 677 LEU B C 1
ATOM 6310 O O . LEU B 2 677 ? -0.908 100.777 93.024 1.00 23.90 677 LEU B O 1
ATOM 6315 N N . ASP B 2 678 ? -1.094 99.507 91.175 1.00 25.32 678 ASP B N 1
ATOM 6316 C CA . ASP B 2 678 ? 0.207 99.902 90.645 1.00 25.77 678 ASP B CA 1
ATOM 6317 C C . ASP B 2 678 ? 0.037 100.452 89.243 1.00 26.09 678 ASP B C 1
ATOM 6318 O O . ASP B 2 678 ? -0.768 99.949 88.460 1.00 26.42 678 ASP B O 1
ATOM 6323 N N . ASP B 2 679 ? 0.802 101.491 88.937 1.00 26.37 679 ASP B N 1
ATOM 6324 C CA . ASP B 2 679 ? 0.786 102.096 87.623 1.00 26.18 679 ASP B CA 1
ATOM 6325 C C . ASP B 2 679 ? 2.226 102.158 87.172 1.00 26.04 679 ASP B C 1
ATOM 6326 O O . ASP B 2 679 ? 3.011 102.957 87.678 1.00 25.60 679 ASP B O 1
ATOM 6331 N N . CYS B 2 680 ? 2.561 101.286 86.230 1.00 26.53 680 CYS B N 1
ATOM 6332 C CA . CYS B 2 680 ? 3.900 101.209 85.670 1.00 26.72 680 CYS B CA 1
ATOM 6333 C C . CYS B 2 680 ? 3.884 101.571 84.189 1.00 27.27 680 CYS B C 1
ATOM 6334 O O . CYS B 2 680 ? 4.760 101.143 83.433 1.00 27.13 680 CYS B O 1
ATOM 6337 N N . GLY B 2 681 ? 2.906 102.385 83.790 1.00 27.66 681 GLY B N 1
ATOM 6338 C CA . GLY B 2 681 ? 2.796 102.799 82.401 1.00 27.93 681 GLY B CA 1
ATOM 6339 C C . GLY B 2 681 ? 2.312 101.693 81.481 1.00 28.26 681 GLY B C 1
ATOM 6340 O O . GLY B 2 681 ? 1.508 100.852 81.888 1.00 28.29 681 GLY B O 1
ATOM 6341 N N . THR B 2 682 ? 2.795 101.691 80.239 1.00 28.52 682 THR B N 1
ATOM 6342 C CA . THR B 2 682 ? 2.398 100.676 79.271 1.00 28.83 682 THR B CA 1
ATOM 6343 C C . THR B 2 682 ? 2.754 99.292 79.817 1.00 29.51 682 THR B C 1
ATOM 6344 O O . THR B 2 682 ? 3.892 99.044 80.218 1.00 29.47 682 THR B O 1
ATOM 6348 N N . ARG B 2 683 ? 1.763 98.409 79.856 1.00 29.70 683 ARG B N 1
ATOM 6349 C CA . ARG B 2 683 ? 1.944 97.061 80.360 1.00 29.94 683 ARG B CA 1
ATOM 6350 C C . ARG B 2 683 ? 2.241 96.064 79.239 1.00 29.80 683 ARG B C 1
ATOM 6351 O O . ARG B 2 683 ? 1.463 95.931 78.285 1.00 29.83 683 ARG B O 1
ATOM 6359 N N . ILE B 2 684 ? 3.359 95.354 79.367 1.00 28.98 684 ILE B N 1
ATOM 6360 C CA . ILE B 2 684 ? 3.747 94.363 78.369 1.00 27.93 684 ILE B CA 1
ATOM 6361 C C . ILE B 2 684 ? 2.925 93.078 78.489 1.00 27.70 684 ILE B C 1
ATOM 6362 O O . ILE B 2 684 ? 2.404 92.577 77.494 1.00 27.73 684 ILE B O 1
ATOM 6367 N N . ASN B 2 685 ? 2.797 92.561 79.709 1.00 27.28 685 ASN B N 1
ATOM 6368 C CA . ASN B 2 685 ? 2.052 91.328 79.960 1.00 27.20 685 ASN B CA 1
ATOM 6369 C C . ASN B 2 685 ? 1.408 91.373 81.345 1.00 27.51 685 ASN B C 1
ATOM 6370 O O . ASN B 2 685 ? 2.052 91.073 82.358 1.00 27.39 685 ASN B O 1
ATOM 6375 N N . PRO B 2 686 ? 0.109 91.714 81.399 1.00 27.86 686 PRO B N 1
ATOM 6376 C CA . PRO B 2 686 ? -0.658 91.809 82.647 1.00 27.68 686 PRO B CA 1
ATOM 6377 C C . PRO B 2 686 ? -0.563 90.572 83.542 1.00 27.45 686 PRO B C 1
ATOM 6378 O O . PRO B 2 686 ? -0.560 90.690 84.770 1.00 27.45 686 PRO B O 1
ATOM 6382 N N . MET B 2 687 ? -0.488 89.390 82.934 1.00 27.13 687 MET B N 1
ATOM 6383 C CA . MET B 2 687 ? -0.387 88.149 83.702 1.00 26.86 687 MET B CA 1
ATOM 6384 C C . MET B 2 687 ? 0.925 88.122 84.482 1.00 27.16 687 MET B C 1
ATOM 6385 O O . MET B 2 687 ? 0.938 87.839 85.675 1.00 27.85 687 MET B O 1
ATOM 6390 N N . ILE B 2 688 ? 2.020 88.444 83.802 1.00 27.30 688 ILE B N 1
ATOM 6391 C CA . ILE B 2 688 ? 3.333 88.455 84.427 1.00 27.78 688 ILE B CA 1
ATOM 6392 C C . ILE B 2 688 ? 3.493 89.556 85.465 1.00 27.65 688 ILE B C 1
ATOM 6393 O O . ILE B 2 688 ? 4.190 89.363 86.461 1.00 28.08 688 ILE B O 1
ATOM 6398 N N . ILE B 2 689 ? 2.830 90.691 85.256 1.00 27.39 689 ILE B N 1
ATOM 6399 C CA . ILE B 2 689 ? 2.896 91.791 86.214 1.00 26.69 689 ILE B CA 1
ATOM 6400 C C . ILE B 2 689 ? 2.192 91.357 87.496 1.00 27.09 689 ILE B C 1
ATOM 6401 O O . ILE B 2 689 ? 2.676 91.607 88.602 1.00 27.69 689 ILE B O 1
ATOM 6406 N N . GLU B 2 690 ? 1.060 90.682 87.342 1.00 26.96 690 GLU B N 1
ATOM 6407 C CA . GLU B 2 690 ? 0.291 90.227 88.492 1.00 26.98 690 GLU B CA 1
ATOM 6408 C C . GLU B 2 690 ? 1.116 89.297 89.383 1.00 26.88 690 GLU B C 1
ATOM 6409 O O . GLU B 2 690 ? 1.075 89.403 90.620 1.00 27.17 690 GLU B O 1
ATOM 6415 N N . GLY B 2 691 ? 1.872 88.401 88.750 1.00 26.18 691 GLY B N 1
ATOM 6416 C CA . GLY B 2 691 ? 2.704 87.466 89.488 1.00 25.78 691 GLY B CA 1
ATOM 6417 C C . GLY B 2 691 ? 3.783 88.170 90.288 1.00 25.49 691 GLY B C 1
ATOM 6418 O O . GLY B 2 691 ? 4.088 87.763 91.413 1.00 25.58 691 GLY B O 1
ATOM 6419 N N . GLN B 2 692 ? 4.348 89.227 89.705 1.00 25.26 692 GLN B N 1
ATOM 6420 C CA . GLN B 2 692 ? 5.393 90.028 90.344 1.00 25.17 692 GLN B CA 1
ATOM 6421 C C . GLN B 2 692 ? 4.844 90.756 91.569 1.00 25.46 692 GLN B C 1
ATOM 6422 O O . GLN B 2 692 ? 5.522 90.873 92.591 1.00 25.20 692 GLN B O 1
ATOM 6428 N N . ILE B 2 693 ? 3.615 91.258 91.441 1.00 25.55 693 ILE B N 1
ATOM 6429 C CA . ILE B 2 693 ? 2.939 91.970 92.517 1.00 25.51 693 ILE B CA 1
ATOM 6430 C C . ILE B 2 693 ? 2.670 90.998 93.665 1.00 25.66 693 ILE B C 1
ATOM 6431 O O . ILE B 2 693 ? 3.037 91.261 94.810 1.00 26.04 693 ILE B O 1
ATOM 6436 N N . HIS B 2 694 ? 2.054 89.862 93.347 1.00 25.71 694 HIS B N 1
ATOM 6437 C CA . HIS B 2 694 ? 1.753 88.846 94.355 1.00 25.54 694 HIS B CA 1
ATOM 6438 C C . HIS B 2 694 ? 3.020 88.480 95.145 1.00 25.39 694 HIS B C 1
ATOM 6439 O O . HIS B 2 694 ? 2.991 88.394 96.374 1.00 25.10 694 HIS B O 1
ATOM 6446 N N . GLY B 2 695 ? 4.129 88.281 94.430 1.00 25.39 695 GLY B N 1
ATOM 6447 C CA . GLY B 2 695 ? 5.389 87.935 95.070 1.00 24.77 695 GLY B CA 1
ATOM 6448 C C . GLY B 2 695 ? 5.944 89.044 95.944 1.00 24.61 695 GLY B C 1
ATOM 6449 O O . GLY B 2 695 ? 6.384 88.798 97.069 1.00 25.06 695 GLY B O 1
ATOM 6450 N N . GLY B 2 696 ? 5.910 90.271 95.440 1.00 24.12 696 GLY B N 1
ATOM 6451 C CA . GLY B 2 696 ? 6.422 91.396 96.205 1.00 24.13 696 GLY B CA 1
ATOM 6452 C C . GLY B 2 696 ? 5.620 91.715 97.457 1.00 23.81 696 GLY B C 1
ATOM 6453 O O . GLY B 2 696 ? 6.201 92.057 98.496 1.00 23.69 696 GLY B O 1
ATOM 6454 N N . LEU B 2 697 ? 4.291 91.621 97.363 1.00 23.14 697 LEU B N 1
ATOM 6455 C CA . LEU B 2 697 ? 3.425 91.892 98.510 1.00 22.73 697 LEU B CA 1
ATOM 6456 C C . LEU B 2 697 ? 3.669 90.849 99.593 1.00 22.74 697 LEU B C 1
ATOM 6457 O O . LEU B 2 697 ? 3.578 91.135 100.780 1.00 22.65 697 LEU B O 1
ATOM 6462 N N . THR B 2 698 ? 3.985 89.631 99.169 1.00 23.13 698 THR B N 1
ATOM 6463 C CA . THR B 2 698 ? 4.269 88.552 100.096 1.00 23.38 698 THR B CA 1
ATOM 6464 C C . THR B 2 698 ? 5.599 88.811 100.826 1.00 23.99 698 THR B C 1
ATOM 6465 O O . THR B 2 698 ? 5.700 88.555 102.026 1.00 24.33 698 THR B O 1
ATOM 6469 N N . GLU B 2 699 ? 6.605 89.328 100.119 1.00 23.98 699 GLU B N 1
ATOM 6470 C CA . GLU B 2 699 ? 7.883 89.649 100.758 1.00 24.71 699 GLU B CA 1
ATOM 6471 C C . GLU B 2 699 ? 7.612 90.773 101.749 1.00 25.46 699 GLU B C 1
ATOM 6472 O O . GLU B 2 699 ? 8.172 90.801 102.844 1.00 26.00 699 GLU B O 1
ATOM 6478 N N . GLY B 2 700 ? 6.732 91.693 101.352 1.00 26.16 700 GLY B N 1
ATOM 6479 C CA . GLY B 2 700 ? 6.377 92.815 102.203 1.00 26.34 700 GLY B CA 1
ATOM 6480 C C . GLY B 2 700 ? 5.784 92.340 103.508 1.00 26.47 700 GLY B C 1
ATOM 6481 O O . GLY B 2 700 ? 6.162 92.819 104.581 1.00 26.89 700 GLY B O 1
ATOM 6482 N N . TYR B 2 701 ? 4.865 91.384 103.412 1.00 26.62 701 TYR B N 1
ATOM 6483 C CA . TYR B 2 701 ? 4.210 90.805 104.580 1.00 26.59 701 TYR B CA 1
ATOM 6484 C C . TYR B 2 701 ? 5.257 90.142 105.472 1.00 26.62 701 TYR B C 1
ATOM 6485 O O . TYR B 2 701 ? 5.278 90.353 106.687 1.00 27.09 701 TYR B O 1
ATOM 6494 N N . ALA B 2 702 ? 6.154 89.380 104.857 1.00 25.99 702 ALA B N 1
ATOM 6495 C CA . ALA B 2 702 ? 7.199 88.696 105.598 1.00 25.61 702 ALA B CA 1
ATOM 6496 C C . ALA B 2 702 ? 8.093 89.674 106.349 1.00 25.23 702 ALA B C 1
ATOM 6497 O O . ALA B 2 702 ? 8.387 89.470 107.523 1.00 25.22 702 ALA B O 1
ATOM 6499 N N . VAL B 2 703 ? 8.502 90.746 105.678 1.00 25.33 703 VAL B N 1
ATOM 6500 C CA . VAL B 2 703 ? 9.378 91.753 106.284 1.00 25.21 703 VAL B CA 1
ATOM 6501 C C . VAL B 2 703 ? 8.706 92.533 107.412 1.00 25.91 703 VAL B C 1
ATOM 6502 O O . VAL B 2 703 ? 9.247 92.656 108.520 1.00 25.56 703 VAL B O 1
ATOM 6506 N N . ALA B 2 704 ? 7.532 93.078 107.127 1.00 26.45 704 ALA B N 1
ATOM 6507 C CA . ALA B 2 704 ? 6.825 93.861 108.126 1.00 27.17 704 ALA B CA 1
ATOM 6508 C C . ALA B 2 704 ? 6.319 93.048 109.312 1.00 27.57 704 ALA B C 1
ATOM 6509 O O . ALA B 2 704 ? 6.478 93.469 110.459 1.00 27.87 704 ALA B O 1
ATOM 6511 N N . MET B 2 705 ? 5.769 91.865 109.039 1.00 27.57 705 MET B N 1
ATOM 6512 C CA . MET B 2 705 ? 5.194 91.036 110.095 1.00 27.32 705 MET B CA 1
ATOM 6513 C C . MET B 2 705 ? 6.039 89.973 110.788 1.00 27.23 705 MET B C 1
ATOM 6514 O O . MET B 2 705 ? 5.681 89.534 111.885 1.00 27.54 705 MET B O 1
ATOM 6519 N N . GLY B 2 706 ? 7.144 89.543 110.190 1.00 27.00 706 GLY B N 1
ATOM 6520 C CA . GLY B 2 706 ? 7.910 88.508 110.857 1.00 27.08 706 GLY B CA 1
ATOM 6521 C C . GLY B 2 706 ? 9.412 88.445 110.734 1.00 27.28 706 GLY B C 1
ATOM 6522 O O . GLY B 2 706 ? 10.059 87.849 111.586 1.00 27.77 706 GLY B O 1
ATOM 6523 N N . GLN B 2 707 ? 9.988 89.074 109.723 1.00 27.48 707 GLN B N 1
ATOM 6524 C CA . GLN B 2 707 ? 11.431 88.990 109.542 1.00 27.85 707 GLN B CA 1
ATOM 6525 C C . GLN B 2 707 ? 12.335 89.916 110.348 1.00 28.58 707 GLN B C 1
ATOM 6526 O O . GLN B 2 707 ? 11.996 91.070 110.622 1.00 28.35 707 GLN B O 1
ATOM 6532 N N . GLN B 2 708 ? 13.481 89.364 110.746 1.00 29.35 708 GLN B N 1
ATOM 6533 C CA . GLN B 2 708 ? 14.523 90.078 111.481 1.00 30.12 708 GLN B CA 1
ATOM 6534 C C . GLN B 2 708 ? 15.775 89.210 111.600 1.00 30.70 708 GLN B C 1
ATOM 6535 O O . GLN B 2 708 ? 15.728 87.996 111.378 1.00 30.69 708 GLN B O 1
ATOM 6541 N N . MET B 2 709 ? 16.898 89.846 111.922 1.00 31.44 709 MET B N 1
ATOM 6542 C CA . MET B 2 709 ? 18.174 89.155 112.073 1.00 32.10 709 MET B CA 1
ATOM 6543 C C . MET B 2 709 ? 18.862 89.647 113.349 1.00 33.10 709 MET B C 1
ATOM 6544 O O . MET B 2 709 ? 19.818 90.417 113.291 1.00 33.28 709 MET B O 1
ATOM 6549 N N . PRO B 2 710 ? 18.374 89.212 114.526 1.00 34.02 710 PRO B N 1
ATOM 6550 C CA . PRO B 2 710 ? 18.973 89.641 115.797 1.00 34.88 710 PRO B CA 1
ATOM 6551 C C . PRO B 2 710 ? 20.354 89.048 116.096 1.00 35.74 710 PRO B C 1
ATOM 6552 O O . PRO B 2 710 ? 20.675 87.941 115.669 1.00 35.92 710 PRO B O 1
ATOM 6556 N N . PHE B 2 711 ? 21.179 89.828 116.786 1.00 37.13 711 PHE B N 1
ATOM 6557 C CA . PHE B 2 711 ? 22.539 89.427 117.168 1.00 38.87 711 PHE B CA 1
ATOM 6558 C C . PHE B 2 711 ? 22.653 89.525 118.689 1.00 40.28 711 PHE B C 1
ATOM 6559 O O . PHE B 2 711 ? 22.235 90.536 119.264 1.00 40.97 711 PHE B O 1
ATOM 6567 N N . ASP B 2 712 ? 23.203 88.504 119.347 1.00 41.74 712 ASP B N 1
ATOM 6568 C CA . ASP B 2 712 ? 23.376 88.589 120.801 1.00 43.20 712 ASP B CA 1
ATOM 6569 C C . ASP B 2 712 ? 24.592 89.478 121.115 1.00 44.04 712 ASP B C 1
ATOM 6570 O O . ASP B 2 712 ? 25.292 89.923 120.196 1.00 44.03 712 ASP B O 1
ATOM 6575 N N . ALA B 2 713 ? 24.854 89.706 122.402 1.00 45.25 713 ALA B N 1
ATOM 6576 C CA . ALA B 2 713 ? 25.967 90.561 122.842 1.00 46.00 713 ALA B CA 1
ATOM 6577 C C . ALA B 2 713 ? 27.346 90.153 122.324 1.00 46.21 713 ALA B C 1
ATOM 6578 O O . ALA B 2 713 ? 28.223 91.007 122.153 1.00 46.52 713 ALA B O 1
ATOM 6580 N N . GLN B 2 714 ? 27.536 88.857 122.087 1.00 46.21 714 GLN B N 1
ATOM 6581 C CA . GLN B 2 714 ? 28.811 88.344 121.589 1.00 46.44 714 GLN B CA 1
ATOM 6582 C C . GLN B 2 714 ? 28.861 88.346 120.059 1.00 46.45 714 GLN B C 1
ATOM 6583 O O . GLN B 2 714 ? 29.778 87.783 119.456 1.00 46.40 714 GLN B O 1
ATOM 6589 N N . GLY B 2 715 ? 27.862 88.973 119.439 1.00 46.09 715 GLY B N 1
ATOM 6590 C CA . GLY B 2 715 ? 27.816 89.068 117.991 1.00 45.53 715 GLY B CA 1
ATOM 6591 C C . GLY B 2 715 ? 27.438 87.818 117.226 1.00 45.13 715 GLY B C 1
ATOM 6592 O O . GLY B 2 715 ? 27.751 87.701 116.039 1.00 44.94 715 GLY B O 1
ATOM 6593 N N . ASN B 2 716 ? 26.804 86.867 117.901 1.00 44.83 716 ASN B N 1
ATOM 6594 C CA . ASN B 2 716 ? 26.379 85.644 117.234 1.00 44.29 716 ASN B CA 1
ATOM 6595 C C . ASN B 2 716 ? 25.029 85.915 116.598 1.00 43.55 716 ASN B C 1
ATOM 6596 O O . ASN B 2 716 ? 24.146 86.522 117.217 1.00 43.01 716 ASN B O 1
ATOM 6601 N N . LEU B 2 717 ? 24.892 85.498 115.344 1.00 42.56 717 LEU B N 1
ATOM 6602 C CA . LEU B 2 717 ? 23.652 85.668 114.606 1.00 41.40 717 LEU B CA 1
ATOM 6603 C C . LEU B 2 717 ? 22.635 84.652 115.100 1.00 40.72 717 LEU B C 1
ATOM 6604 O O . LEU B 2 717 ? 22.913 83.449 115.128 1.00 40.85 717 LEU B O 1
ATOM 6609 N N . LEU B 2 718 ? 21.473 85.137 115.522 1.00 39.81 718 LEU B N 1
ATOM 6610 C CA . LEU B 2 718 ? 20.404 84.260 115.987 1.00 38.97 718 LEU B CA 1
ATOM 6611 C C . LEU B 2 718 ? 19.367 84.123 114.864 1.00 38.25 718 LEU B C 1
ATOM 6612 O O . LEU B 2 718 ? 19.163 85.059 114.074 1.00 38.39 718 LEU B O 1
ATOM 6617 N N . GLY B 2 719 ? 18.731 82.958 114.777 1.00 37.00 719 GLY B N 1
ATOM 6618 C CA . GLY B 2 719 ? 17.717 82.735 113.757 1.00 35.48 719 GLY B CA 1
ATOM 6619 C C . GLY B 2 719 ? 18.196 82.858 112.319 1.00 34.73 719 GLY B C 1
ATOM 6620 O O . GLY B 2 719 ? 17.558 83.531 111.498 1.00 34.19 719 GLY B O 1
ATOM 6621 N N . ASN B 2 720 ? 19.311 82.200 112.009 1.00 33.99 720 ASN B N 1
ATOM 6622 C CA . ASN B 2 720 ? 19.873 82.237 110.668 1.00 33.12 720 ASN B CA 1
ATOM 6623 C C . ASN B 2 720 ? 19.540 81.014 109.808 1.00 32.68 720 ASN B C 1
ATOM 6624 O O . ASN B 2 720 ? 20.266 80.687 108.865 1.00 32.56 720 ASN B O 1
ATOM 6629 N N . THR B 2 721 ? 18.459 80.324 110.165 1.00 32.15 721 THR B N 1
ATOM 6630 C CA . THR B 2 721 ? 17.972 79.167 109.412 1.00 32.35 721 THR B CA 1
ATOM 6631 C C . THR B 2 721 ? 16.453 79.288 109.378 1.00 32.26 721 THR B C 1
ATOM 6632 O O . THR B 2 721 ? 15.880 80.122 110.088 1.00 32.42 721 THR B O 1
ATOM 6636 N N . LEU B 2 722 ? 15.799 78.439 108.591 1.00 32.11 722 LEU B N 1
ATOM 6637 C CA . LEU B 2 722 ? 14.342 78.475 108.477 1.00 32.12 722 LEU B CA 1
ATOM 6638 C C . LEU B 2 722 ? 13.602 78.057 109.749 1.00 32.42 722 LEU B C 1
ATOM 6639 O O . LEU B 2 722 ? 12.369 78.112 109.807 1.00 32.19 722 LEU B O 1
ATOM 6644 N N . MET B 2 723 ? 14.356 77.649 110.769 1.00 33.01 723 MET B N 1
ATOM 6645 C CA . MET B 2 723 ? 13.766 77.273 112.052 1.00 33.87 723 MET B CA 1
ATOM 6646 C C . MET B 2 723 ? 13.111 78.510 112.658 1.00 33.40 723 MET B C 1
ATOM 6647 O O . MET B 2 723 ? 11.991 78.439 113.152 1.00 33.47 723 MET B O 1
ATOM 6652 N N . ASP B 2 724 ? 13.809 79.643 112.579 1.00 32.52 724 ASP B N 1
ATOM 6653 C CA . ASP B 2 724 ? 13.323 80.906 113.124 1.00 31.87 724 ASP B CA 1
ATOM 6654 C C . ASP B 2 724 ? 13.181 82.036 112.099 1.00 31.55 724 ASP B C 1
ATOM 6655 O O . ASP B 2 724 ? 12.363 82.943 112.297 1.00 31.50 724 ASP B O 1
ATOM 6660 N N . TYR B 2 725 ? 14.008 82.035 111.050 1.00 30.64 725 TYR B N 1
ATOM 6661 C CA . TYR B 2 725 ? 13.907 83.088 110.038 1.00 29.65 725 TYR B CA 1
ATOM 6662 C C . TYR B 2 725 ? 12.598 82.892 109.286 1.00 29.46 725 TYR B C 1
ATOM 6663 O O . TYR B 2 725 ? 12.419 81.922 108.557 1.00 29.75 725 TYR B O 1
ATOM 6672 N N . PHE B 2 726 ? 11.694 83.840 109.475 1.00 29.53 726 PHE B N 1
ATOM 6673 C CA . PHE B 2 726 ? 10.361 83.804 108.892 1.00 29.10 726 PHE B CA 1
ATOM 6674 C C . PHE B 2 726 ? 10.232 83.875 107.370 1.00 29.12 726 PHE B C 1
ATOM 6675 O O . PHE B 2 726 ? 10.802 84.754 106.720 1.00 29.57 726 PHE B O 1
ATOM 6683 N N . LEU B 2 727 ? 9.470 82.924 106.831 1.00 28.30 727 LEU B N 1
ATOM 6684 C CA . LEU B 2 727 ? 9.128 82.832 105.413 1.00 27.52 727 LEU B CA 1
ATOM 6685 C C . LEU B 2 727 ? 7.717 82.279 105.455 1.00 27.45 727 LEU B C 1
ATOM 6686 O O . LEU B 2 727 ? 7.489 81.176 105.961 1.00 27.61 727 LEU B O 1
ATOM 6691 N N . PRO B 2 728 ? 6.735 83.060 104.983 1.00 27.22 728 PRO B N 1
ATOM 6692 C CA . PRO B 2 728 ? 5.336 82.630 104.988 1.00 26.93 728 PRO B CA 1
ATOM 6693 C C . PRO B 2 728 ? 4.962 81.506 104.026 1.00 26.88 728 PRO B C 1
ATOM 6694 O O . PRO B 2 728 ? 5.531 81.382 102.940 1.00 27.18 728 PRO B O 1
ATOM 6698 N N . THR B 2 729 ? 4.020 80.670 104.447 1.00 26.63 729 THR B N 1
ATOM 6699 C CA . THR B 2 729 ? 3.533 79.602 103.589 1.00 26.80 729 THR B CA 1
ATOM 6700 C C . THR B 2 729 ? 2.211 80.103 103.010 1.00 26.85 729 THR B C 1
ATOM 6701 O O . THR B 2 729 ? 1.772 81.215 103.310 1.00 26.79 729 THR B O 1
ATOM 6705 N N . ALA B 2 730 ? 1.576 79.268 102.198 1.00 26.96 730 ALA B N 1
ATOM 6706 C CA . ALA B 2 730 ? 0.301 79.606 101.585 1.00 26.95 730 ALA B CA 1
ATOM 6707 C C . ALA B 2 730 ? -0.766 79.941 102.635 1.00 26.88 730 ALA B C 1
ATOM 6708 O O . ALA B 2 730 ? -1.693 80.707 102.359 1.00 27.20 730 ALA B O 1
ATOM 6710 N N . VAL B 2 731 ? -0.613 79.408 103.847 1.00 26.48 731 VAL B N 1
ATOM 6711 C CA . VAL B 2 731 ? -1.574 79.674 104.914 1.00 25.97 731 VAL B CA 1
ATOM 6712 C C . VAL B 2 731 ? -1.437 81.076 105.504 1.00 26.13 731 VAL B C 1
ATOM 6713 O O . VAL B 2 731 ? -2.435 81.734 105.789 1.00 25.74 731 VAL B O 1
ATOM 6717 N N . GLU B 2 732 ? -0.207 81.552 105.663 1.00 26.78 732 GLU B N 1
ATOM 6718 C CA . GLU B 2 732 ? 0.006 82.883 106.236 1.00 27.04 732 GLU B CA 1
ATOM 6719 C C . GLU B 2 732 ? -0.162 84.008 105.236 1.00 26.78 732 GLU B C 1
ATOM 6720 O O . GLU B 2 732 ? -0.416 85.145 105.614 1.00 26.91 732 GLU B O 1
ATOM 6726 N N . THR B 2 733 ? -0.027 83.681 103.958 1.00 26.56 733 THR B N 1
ATOM 6727 C CA . THR B 2 733 ? -0.125 84.668 102.896 1.00 26.23 733 THR B CA 1
ATOM 6728 C C . THR B 2 733 ? -1.560 85.044 102.537 1.00 26.46 733 THR B C 1
ATOM 6729 O O . THR B 2 733 ? -2.337 84.215 102.067 1.00 26.06 733 THR B O 1
ATOM 6733 N N . PRO B 2 734 ? -1.925 86.314 102.753 1.00 26.74 734 PRO B N 1
ATOM 6734 C CA . PRO B 2 734 ? -3.277 86.778 102.439 1.00 27.32 734 PRO B CA 1
ATOM 6735 C C . PRO B 2 734 ? -3.593 86.800 100.946 1.00 27.86 734 PRO B C 1
ATOM 6736 O O . PRO B 2 734 ? -2.697 86.746 100.093 1.00 27.84 734 PRO B O 1
ATOM 6740 N N . HIS B 2 735 ? -4.882 86.787 100.632 1.00 28.35 735 HIS B N 1
ATOM 6741 C CA . HIS B 2 735 ? -5.303 86.865 99.245 1.00 28.74 735 HIS B CA 1
ATOM 6742 C C . HIS B 2 735 ? -5.105 88.333 98.853 1.00 28.89 735 HIS B C 1
ATOM 6743 O O . HIS B 2 735 ? -5.513 89.234 99.585 1.00 28.92 735 HIS B O 1
ATOM 6750 N N . TRP B 2 736 ? -4.441 88.569 97.728 1.00 29.26 736 TRP B N 1
ATOM 6751 C CA . TRP B 2 736 ? -4.174 89.930 97.261 1.00 29.35 736 TRP B CA 1
ATOM 6752 C C . TRP B 2 736 ? -5.180 90.437 96.227 1.00 29.59 736 TRP B C 1
ATOM 6753 O O . TRP B 2 736 ? -5.611 89.700 95.335 1.00 30.05 736 TRP B O 1
ATOM 6764 N N . GLU B 2 737 ? -5.568 91.698 96.373 1.00 29.99 737 GLU B N 1
ATOM 6765 C CA . GLU B 2 737 ? -6.461 92.342 95.423 1.00 30.01 737 GLU B CA 1
ATOM 6766 C C . GLU B 2 737 ? -5.597 93.370 94.707 1.00 29.79 737 GLU B C 1
ATOM 6767 O O . GLU B 2 737 ? -4.928 94.181 95.342 1.00 29.39 737 GLU B O 1
ATOM 6773 N N . THR B 2 738 ? -5.554 93.276 93.383 1.00 30.03 738 THR B N 1
ATOM 6774 C CA . THR B 2 738 ? -4.757 94.186 92.574 1.00 29.95 738 THR B CA 1
ATOM 6775 C C . THR B 2 738 ? -5.624 95.012 91.632 1.00 30.15 738 THR B C 1
ATOM 6776 O O . THR B 2 738 ? -6.722 94.603 91.257 1.00 30.53 738 THR B O 1
ATOM 6780 N N . ASP B 2 739 ? -5.108 96.178 91.263 1.00 30.22 739 ASP B N 1
ATOM 6781 C CA . ASP B 2 739 ? -5.784 97.127 90.378 1.00 30.03 739 ASP B CA 1
ATOM 6782 C C . ASP B 2 739 ? -4.664 97.934 89.726 1.00 29.61 739 ASP B C 1
ATOM 6783 O O . ASP B 2 739 ? -3.496 97.813 90.116 1.00 29.48 739 ASP B O 1
ATOM 6788 N N . HIS B 2 740 ? -5.012 98.773 88.759 1.00 29.19 740 HIS B N 1
ATOM 6789 C CA . HIS B 2 740 ? -4.000 99.574 88.090 1.00 29.17 740 HIS B CA 1
ATOM 6790 C C . HIS B 2 740 ? -4.579 100.721 87.283 1.00 29.30 740 HIS B C 1
ATOM 6791 O O . HIS B 2 740 ? -5.792 100.806 87.060 1.00 29.34 740 HIS B O 1
ATOM 6798 N N . THR B 2 741 ? -3.675 101.597 86.857 1.00 29.08 741 THR B N 1
ATOM 6799 C CA . THR B 2 741 ? -3.980 102.728 85.984 1.00 29.11 741 THR B CA 1
ATOM 6800 C C . THR B 2 741 ? -2.790 102.740 85.025 1.00 29.06 741 THR B C 1
ATOM 6801 O O . THR B 2 741 ? -1.784 102.061 85.278 1.00 28.92 741 THR B O 1
ATOM 6805 N N . VAL B 2 742 ? -2.911 103.448 83.905 1.00 28.89 742 VAL B N 1
ATOM 6806 C CA . VAL B 2 742 ? -1.823 103.489 82.930 1.00 28.29 742 VAL B CA 1
ATOM 6807 C C . VAL B 2 742 ? -1.358 104.910 82.624 1.00 28.31 742 VAL B C 1
ATOM 6808 O O . VAL B 2 742 ? -2.019 105.652 81.910 1.00 28.69 742 VAL B O 1
ATOM 6812 N N . THR B 2 743 ? -0.221 105.286 83.195 1.00 28.18 743 THR B N 1
ATOM 6813 C CA . THR B 2 743 ? 0.361 106.602 82.982 1.00 28.07 743 THR B CA 1
ATOM 6814 C C . THR B 2 743 ? 1.751 106.325 82.426 1.00 28.22 743 THR B C 1
ATOM 6815 O O . THR B 2 743 ? 2.710 106.140 83.176 1.00 28.61 743 THR B O 1
ATOM 6819 N N . PRO B 2 744 ? 1.870 106.285 81.090 1.00 28.15 744 PRO B N 1
ATOM 6820 C CA . PRO B 2 744 ? 3.110 106.021 80.352 1.00 28.06 744 PRO B CA 1
ATOM 6821 C C . PRO B 2 744 ? 4.282 106.937 80.663 1.00 28.09 744 PRO B C 1
ATOM 6822 O O . PRO B 2 744 ? 4.092 108.075 81.090 1.00 28.16 744 PRO B O 1
ATOM 6826 N N . SER B 2 745 ? 5.494 106.416 80.490 1.00 28.13 745 SER B N 1
ATOM 6827 C CA . SER B 2 745 ? 6.692 107.216 80.684 1.00 28.14 745 SER B CA 1
ATOM 6828 C C . SER B 2 745 ? 6.918 107.882 79.331 1.00 28.38 745 SER B C 1
ATOM 6829 O O . SER B 2 745 ? 7.224 107.204 78.354 1.00 28.46 745 SER B O 1
ATOM 6832 N N . PRO B 2 746 ? 6.809 109.220 79.266 1.00 28.63 746 PRO B N 1
ATOM 6833 C CA . PRO B 2 746 ? 6.984 110.007 78.036 1.00 28.77 746 PRO B CA 1
ATOM 6834 C C . PRO B 2 746 ? 8.276 109.761 77.277 1.00 28.85 746 PRO B C 1
ATOM 6835 O O . PRO B 2 746 ? 8.277 109.705 76.048 1.00 28.69 746 PRO B O 1
ATOM 6839 N N . HIS B 2 747 ? 9.368 109.605 78.018 1.00 28.90 747 HIS B N 1
ATOM 6840 C CA . HIS B 2 747 ? 10.684 109.407 77.428 1.00 29.02 747 HIS B CA 1
ATOM 6841 C C . HIS B 2 747 ? 11.026 107.982 76.995 1.00 29.21 747 HIS B C 1
ATOM 6842 O O . HIS B 2 747 ? 11.981 107.780 76.245 1.00 29.63 747 HIS B O 1
ATOM 6849 N N . HIS B 2 748 ? 10.261 107.001 77.469 1.00 29.26 748 HIS B N 1
ATOM 6850 C CA . HIS B 2 748 ? 10.518 105.595 77.146 1.00 29.06 748 HIS B CA 1
ATOM 6851 C C . HIS B 2 748 ? 9.944 105.222 75.785 1.00 28.96 748 HIS B C 1
ATOM 6852 O O . HIS B 2 748 ? 8.803 105.564 75.470 1.00 29.33 748 HIS B O 1
ATOM 6859 N N . PRO B 2 749 ? 10.727 104.502 74.963 1.00 28.61 749 PRO B N 1
ATOM 6860 C CA . PRO B 2 749 ? 10.307 104.072 73.625 1.00 28.19 749 PRO B CA 1
ATOM 6861 C C . PRO B 2 749 ? 8.915 103.433 73.558 1.00 27.83 749 PRO B C 1
ATOM 6862 O O . PRO B 2 749 ? 8.215 103.589 72.569 1.00 27.93 749 PRO B O 1
ATOM 6866 N N . ILE B 2 750 ? 8.509 102.715 74.599 1.00 28.05 750 ILE B N 1
ATOM 6867 C CA . ILE B 2 750 ? 7.189 102.093 74.602 1.00 28.37 750 ILE B CA 1
ATOM 6868 C C . ILE B 2 750 ? 6.328 102.517 75.789 1.00 28.75 750 ILE B C 1
ATOM 6869 O O . ILE B 2 750 ? 5.292 101.905 76.060 1.00 29.22 750 ILE B O 1
ATOM 6874 N N . GLY B 2 751 ? 6.750 103.578 76.474 1.00 28.80 751 GLY B N 1
ATOM 6875 C CA . GLY B 2 751 ? 6.010 104.085 77.622 1.00 28.93 751 GLY B CA 1
ATOM 6876 C C . GLY B 2 751 ? 5.943 103.159 78.826 1.00 29.05 751 GLY B C 1
ATOM 6877 O O . GLY B 2 751 ? 5.174 103.406 79.763 1.00 29.30 751 GLY B O 1
ATOM 6878 N N . ALA B 2 752 ? 6.753 102.104 78.820 1.00 28.75 752 ALA B N 1
ATOM 6879 C CA . ALA B 2 752 ? 6.748 101.142 79.918 1.00 28.05 752 ALA B CA 1
ATOM 6880 C C . ALA B 2 752 ? 7.741 101.445 81.029 1.00 27.83 752 ALA B C 1
ATOM 6881 O O . ALA B 2 752 ? 8.920 101.673 80.785 1.00 27.92 752 ALA B O 1
ATOM 6883 N N . LYS B 2 753 ? 7.245 101.434 82.259 1.00 27.70 753 LYS B N 1
ATOM 6884 C CA . LYS B 2 753 ? 8.063 101.678 83.435 1.00 27.63 753 LYS B CA 1
ATOM 6885 C C . LYS B 2 753 ? 8.312 100.343 84.124 1.00 27.48 753 LYS B C 1
ATOM 6886 O O . LYS B 2 753 ? 7.664 99.344 83.796 1.00 27.70 753 LYS B O 1
ATOM 6892 N N . GLY B 2 754 ? 9.274 100.314 85.045 1.00 27.19 754 GLY B N 1
ATOM 6893 C CA . GLY B 2 754 ? 9.555 99.094 85.787 1.00 26.95 754 GLY B CA 1
ATOM 6894 C C . GLY B 2 754 ? 8.456 98.911 86.821 1.00 26.75 754 GLY B C 1
ATOM 6895 O O . GLY B 2 754 ? 7.723 99.863 87.087 1.00 27.50 754 GLY B O 1
ATOM 6896 N N . VAL B 2 755 ? 8.335 97.730 87.424 1.00 25.97 755 VAL B N 1
ATOM 6897 C CA . VAL B 2 755 ? 7.274 97.518 88.406 1.00 25.37 755 VAL B CA 1
ATOM 6898 C C . VAL B 2 755 ? 7.551 96.455 89.459 1.00 25.34 755 VAL B C 1
ATOM 6899 O O . VAL B 2 755 ? 6.967 96.504 90.538 1.00 25.90 755 VAL B O 1
ATOM 6903 N N . ALA B 2 756 ? 8.453 95.523 89.166 1.00 25.43 756 ALA B N 1
ATOM 6904 C CA . ALA B 2 756 ? 8.752 94.406 90.076 1.00 25.35 756 ALA B CA 1
ATOM 6905 C C . ALA B 2 756 ? 9.062 94.703 91.546 1.00 25.23 756 ALA B C 1
ATOM 6906 O O . ALA B 2 756 ? 8.725 93.903 92.416 1.00 25.13 756 ALA B O 1
ATOM 6908 N N . GLU B 2 757 ? 9.681 95.842 91.837 1.00 25.15 757 GLU B N 1
ATOM 6909 C CA . GLU B 2 757 ? 10.002 96.175 93.225 1.00 25.09 757 GLU B CA 1
ATOM 6910 C C . GLU B 2 757 ? 8.949 96.992 93.952 1.00 24.88 757 GLU B C 1
ATOM 6911 O O . GLU B 2 757 ? 8.929 97.016 95.177 1.00 24.04 757 GLU B O 1
ATOM 6917 N N . SER B 2 758 ? 8.066 97.640 93.189 1.00 24.92 758 SER B N 1
ATOM 6918 C CA . SER B 2 758 ? 6.981 98.451 93.745 1.00 24.71 758 SER B CA 1
ATOM 6919 C C . SER B 2 758 ? 6.164 97.743 94.826 1.00 24.36 758 SER B C 1
ATOM 6920 O O . SER B 2 758 ? 5.882 98.333 95.860 1.00 24.99 758 SER B O 1
ATOM 6923 N N . PRO B 2 759 ? 5.763 96.478 94.603 1.00 24.30 759 PRO B N 1
ATOM 6924 C CA . PRO B 2 759 ? 4.974 95.787 95.633 1.00 24.28 759 PRO B CA 1
ATOM 6925 C C . PRO B 2 759 ? 5.680 95.605 96.965 1.00 24.44 759 PRO B C 1
ATOM 6926 O O . PRO B 2 759 ? 5.045 95.639 98.012 1.00 23.90 759 PRO B O 1
ATOM 6930 N N . HIS B 2 760 ? 6.998 95.437 96.916 1.00 24.92 760 HIS B N 1
ATOM 6931 C CA . HIS B 2 760 ? 7.798 95.253 98.114 1.00 25.55 760 HIS B CA 1
ATOM 6932 C C . HIS B 2 760 ? 7.980 96.600 98.819 1.00 25.94 760 HIS B C 1
ATOM 6933 O O . HIS B 2 760 ? 7.676 96.747 100.009 1.00 26.12 760 HIS B O 1
ATOM 6940 N N . VAL B 2 761 ? 8.460 97.582 98.062 1.00 25.85 761 VAL B N 1
ATOM 6941 C CA . VAL B 2 761 ? 8.688 98.926 98.558 1.00 25.98 761 VAL B CA 1
ATOM 6942 C C . VAL B 2 761 ? 7.430 99.496 99.224 1.00 26.35 761 VAL B C 1
ATOM 6943 O O . VAL B 2 761 ? 7.465 99.922 100.382 1.00 26.65 761 VAL B O 1
ATOM 6947 N N . GLY B 2 762 ? 6.310 99.464 98.506 1.00 26.31 762 GLY B N 1
ATOM 6948 C CA . GLY B 2 762 ? 5.079 100.019 99.041 1.00 26.07 762 GLY B CA 1
ATOM 6949 C C . GLY B 2 762 ? 4.322 99.255 100.116 1.00 26.19 762 GLY B C 1
ATOM 6950 O O . GLY B 2 762 ? 3.713 99.875 100.990 1.00 26.04 762 GLY B O 1
ATOM 6951 N N . SER B 2 763 ? 4.366 97.925 100.084 1.00 25.84 763 SER B N 1
ATOM 6952 C CA . SER B 2 763 ? 3.619 97.146 101.061 1.00 25.81 763 SER B CA 1
ATOM 6953 C C . SER B 2 763 ? 4.134 97.198 102.487 1.00 25.82 763 SER B C 1
ATOM 6954 O O . SER B 2 763 ? 3.329 97.234 103.425 1.00 26.35 763 SER B O 1
ATOM 6957 N N . ILE B 2 764 ? 5.456 97.227 102.659 1.00 24.85 764 ILE B N 1
ATOM 6958 C CA . ILE B 2 764 ? 6.048 97.249 103.993 1.00 24.23 764 ILE B CA 1
ATOM 6959 C C . ILE B 2 764 ? 5.485 98.387 104.848 1.00 24.46 764 ILE B C 1
ATOM 6960 O O . ILE B 2 764 ? 5.024 98.153 105.970 1.00 24.56 764 ILE B O 1
ATOM 6965 N N . PRO B 2 765 ? 5.516 99.632 104.342 1.00 24.62 765 PRO B N 1
ATOM 6966 C CA . PRO B 2 765 ? 4.959 100.720 105.158 1.00 24.65 765 PRO B CA 1
ATOM 6967 C C . PRO B 2 765 ? 3.419 100.655 105.270 1.00 25.12 765 PRO B C 1
ATOM 6968 O O . PRO B 2 765 ? 2.833 101.223 106.196 1.00 25.74 765 PRO B O 1
ATOM 6972 N N . THR B 2 766 ? 2.764 99.949 104.351 1.00 24.85 766 THR B N 1
ATOM 6973 C CA . THR B 2 766 ? 1.309 99.809 104.419 1.00 25.36 766 THR B CA 1
ATOM 6974 C C . THR B 2 766 ? 0.978 98.921 105.629 1.00 25.83 766 THR B C 1
ATOM 6975 O O . THR B 2 766 ? 0.005 99.168 106.352 1.00 25.86 766 THR B O 1
ATOM 6979 N N . PHE B 2 767 ? 1.803 97.898 105.855 1.00 26.12 767 PHE B N 1
ATOM 6980 C CA . PHE B 2 767 ? 1.594 97.003 106.992 1.00 26.39 767 PHE B CA 1
ATOM 6981 C C . PHE B 2 767 ? 1.862 97.753 108.294 1.00 26.70 767 PHE B C 1
ATOM 6982 O O . PHE B 2 767 ? 1.047 97.701 109.217 1.00 27.56 767 PHE B O 1
ATOM 6990 N N . THR B 2 768 ? 2.982 98.469 108.370 1.00 26.27 768 THR B N 1
ATOM 6991 C CA . THR B 2 768 ? 3.268 99.220 109.583 1.00 26.44 768 THR B CA 1
ATOM 6992 C C . THR B 2 768 ? 2.184 100.261 109.826 1.00 26.47 768 THR B C 1
ATOM 6993 O O . THR B 2 768 ? 1.766 100.462 110.956 1.00 26.59 768 THR B O 1
ATOM 6997 N N . ALA B 2 769 ? 1.718 100.901 108.757 1.00 27.11 769 ALA B N 1
ATOM 6998 C CA . ALA B 2 769 ? 0.676 101.921 108.853 1.00 27.17 769 ALA B CA 1
ATOM 6999 C C . ALA B 2 769 ? -0.590 101.356 109.483 1.00 27.54 769 ALA B C 1
ATOM 7000 O O . ALA B 2 769 ? -1.181 101.984 110.363 1.00 27.81 769 ALA B O 1
ATOM 7002 N N . ALA B 2 770 ? -0.992 100.169 109.031 1.00 27.67 770 ALA B N 1
ATOM 7003 C CA . ALA B 2 770 ? -2.190 99.510 109.533 1.00 27.99 770 ALA B CA 1
ATOM 7004 C C . ALA B 2 770 ? -2.057 99.118 110.996 1.00 28.44 770 ALA B C 1
ATOM 7005 O O . ALA B 2 770 ? -3.006 99.276 111.770 1.00 28.87 770 ALA B O 1
ATOM 7007 N N . VAL B 2 771 ? -0.879 98.623 111.373 1.00 28.32 771 VAL B N 1
ATOM 7008 C CA . VAL B 2 771 ? -0.623 98.212 112.748 1.00 27.94 771 VAL B CA 1
ATOM 7009 C C . VAL B 2 771 ? -0.611 99.419 113.678 1.00 28.35 771 VAL B C 1
ATOM 7010 O O . VAL B 2 771 ? -1.264 99.405 114.727 1.00 28.42 771 VAL B O 1
ATOM 7014 N N . VAL B 2 772 ? 0.134 100.455 113.302 1.00 28.45 772 VAL B N 1
ATOM 7015 C CA . VAL B 2 772 ? 0.208 101.672 114.111 1.00 28.41 772 VAL B CA 1
ATOM 7016 C C . VAL B 2 772 ? -1.171 102.331 114.185 1.00 28.62 772 VAL B C 1
ATOM 7017 O O . VAL B 2 772 ? -1.606 102.755 115.249 1.00 28.73 772 VAL B O 1
ATOM 7021 N N . ASP B 2 773 ? -1.872 102.376 113.060 1.00 29.15 773 ASP B N 1
ATOM 7022 C CA . ASP B 2 773 ? -3.205 102.962 113.020 1.00 29.43 773 ASP B CA 1
ATOM 7023 C C . ASP B 2 773 ? -4.131 102.271 114.020 1.00 29.63 773 ASP B C 1
ATOM 7024 O O . ASP B 2 773 ? -5.048 102.895 114.549 1.00 30.07 773 ASP B O 1
ATOM 7029 N N . ALA B 2 774 ? -3.896 100.987 114.284 1.00 29.64 774 ALA B N 1
ATOM 7030 C CA . ALA B 2 774 ? -4.720 100.259 115.241 1.00 30.00 774 ALA B CA 1
ATOM 7031 C C . ALA B 2 774 ? -4.530 100.802 116.668 1.00 30.25 774 ALA B C 1
ATOM 7032 O O . ALA B 2 774 ? -5.426 100.703 117.501 1.00 30.16 774 ALA B O 1
ATOM 7034 N N . PHE B 2 775 ? -3.374 101.411 116.924 1.00 30.85 775 PHE B N 1
ATOM 7035 C CA . PHE B 2 775 ? -3.050 101.977 118.233 1.00 31.10 775 PHE B CA 1
ATOM 7036 C C . PHE B 2 775 ? -3.118 103.506 118.259 1.00 31.44 775 PHE B C 1
ATOM 7037 O O . PHE B 2 775 ? -2.976 104.114 119.322 1.00 31.42 775 PHE B O 1
ATOM 7045 N N . ALA B 2 776 ? -3.292 104.128 117.094 1.00 31.83 776 ALA B N 1
ATOM 7046 C CA . ALA B 2 776 ? -3.318 105.593 116.991 1.00 32.07 776 ALA B CA 1
ATOM 7047 C C . ALA B 2 776 ? -4.212 106.339 117.983 1.00 32.32 776 ALA B C 1
ATOM 7048 O O . ALA B 2 776 ? -3.828 107.396 118.486 1.00 32.40 776 ALA B O 1
ATOM 7050 N N . HIS B 2 777 ? -5.387 105.784 118.279 1.00 32.50 777 HIS B N 1
ATOM 7051 C CA . HIS B 2 777 ? -6.317 106.429 119.199 1.00 32.92 777 HIS B CA 1
ATOM 7052 C C . HIS B 2 777 ? -5.827 106.546 120.645 1.00 32.90 777 HIS B C 1
ATOM 7053 O O . HIS B 2 777 ? -6.417 107.290 121.436 1.00 33.39 777 HIS B O 1
ATOM 7060 N N . VAL B 2 778 ? -4.788 105.792 121.006 1.00 32.32 778 VAL B N 1
ATOM 7061 C CA . VAL B 2 778 ? -4.229 105.894 122.353 1.00 31.52 778 VAL B CA 1
ATOM 7062 C C . VAL B 2 778 ? -2.901 106.657 122.299 1.00 31.30 778 VAL B C 1
ATOM 7063 O O . VAL B 2 778 ? -2.074 106.574 123.215 1.00 31.56 778 VAL B O 1
ATOM 7067 N N . GLY B 2 779 ? -2.703 107.391 121.204 1.00 30.90 779 GLY B N 1
ATOM 7068 C CA . GLY B 2 779 ? -1.512 108.207 121.054 1.00 30.23 779 GLY B CA 1
ATOM 7069 C C . GLY B 2 779 ? -0.265 107.617 120.437 1.00 29.51 779 GLY B C 1
ATOM 7070 O O . GLY B 2 779 ? 0.763 108.290 120.379 1.00 29.29 779 GLY B O 1
ATOM 7071 N N . VAL B 2 780 ? -0.346 106.378 119.969 1.00 29.42 780 VAL B N 1
ATOM 7072 C CA . VAL B 2 780 ? 0.797 105.707 119.348 1.00 28.93 780 VAL B CA 1
ATOM 7073 C C . VAL B 2 780 ? 1.099 106.296 117.963 1.00 28.72 780 VAL B C 1
ATOM 7074 O O . VAL B 2 780 ? 0.221 106.387 117.100 1.00 28.37 780 VAL B O 1
ATOM 7078 N N . THR B 2 781 ? 2.348 106.713 117.775 1.00 28.33 781 THR B N 1
ATOM 7079 C CA . THR B 2 781 ? 2.779 107.311 116.518 1.00 28.28 781 THR B CA 1
ATOM 7080 C C . THR B 2 781 ? 3.603 106.339 115.665 1.00 28.63 781 THR B C 1
ATOM 7081 O O . THR B 2 781 ? 3.664 106.479 114.448 1.00 28.37 781 THR B O 1
ATOM 7085 N N . HIS B 2 782 ? 4.276 105.399 116.314 1.00 28.74 782 HIS B N 1
ATOM 7086 C CA . HIS B 2 782 ? 5.101 104.412 115.618 1.00 28.75 782 HIS B CA 1
ATOM 7087 C C . HIS B 2 782 ? 5.479 103.166 116.439 1.00 28.99 782 HIS B C 1
ATOM 7088 O O . HIS B 2 782 ? 5.611 103.225 117.667 1.00 29.39 782 HIS B O 1
ATOM 7095 N N . LEU B 2 783 ? 5.634 102.021 115.757 1.00 28.98 783 LEU B N 1
ATOM 7096 C CA . LEU B 2 783 ? 6.034 100.755 116.381 1.00 29.15 783 LEU B CA 1
ATOM 7097 C C . LEU B 2 783 ? 7.013 100.130 115.384 1.00 28.93 783 LEU B C 1
ATOM 7098 O O . LEU B 2 783 ? 6.699 100.020 114.197 1.00 29.11 783 LEU B O 1
ATOM 7103 N N . ASP B 2 784 ? 8.223 99.805 115.835 1.00 28.56 784 ASP B N 1
ATOM 7104 C CA . ASP B 2 784 ? 9.231 99.227 114.951 1.00 28.07 784 ASP B CA 1
ATOM 7105 C C . ASP B 2 784 ? 8.926 97.788 114.532 1.00 28.01 784 ASP B C 1
ATOM 7106 O O . ASP B 2 784 ? 8.382 96.998 115.308 1.00 28.12 784 ASP B O 1
ATOM 7111 N N . MET B 2 785 ? 9.296 97.460 113.299 1.00 27.60 785 MET B N 1
ATOM 7112 C CA . MET B 2 785 ? 9.106 96.127 112.748 1.00 27.12 785 MET B CA 1
ATOM 7113 C C . MET B 2 785 ? 10.122 95.191 113.411 1.00 26.81 785 MET B C 1
ATOM 7114 O O . MET B 2 785 ? 11.152 95.654 113.918 1.00 26.86 785 MET B O 1
ATOM 7119 N N . PRO B 2 786 ? 9.847 93.867 113.406 1.00 26.38 786 PRO B N 1
ATOM 7120 C CA . PRO B 2 786 ? 8.665 93.192 112.853 1.00 26.30 786 PRO B CA 1
ATOM 7121 C C . PRO B 2 786 ? 7.440 93.282 113.751 1.00 26.08 786 PRO B C 1
ATOM 7122 O O . PRO B 2 786 ? 7.564 93.306 114.972 1.00 26.02 786 PRO B O 1
ATOM 7126 N N . HIS B 2 787 ? 6.260 93.263 113.147 1.00 26.42 787 HIS B N 1
ATOM 7127 C CA . HIS B 2 787 ? 5.018 93.331 113.938 1.00 26.77 787 HIS B CA 1
ATOM 7128 C C . HIS B 2 787 ? 4.567 91.926 114.296 1.00 27.01 787 HIS B C 1
ATOM 7129 O O . HIS B 2 787 ? 3.496 91.408 113.926 1.00 26.84 787 HIS B O 1
ATOM 7136 N N . THR B 2 788 ? 5.489 91.313 115.018 1.00 26.86 788 THR B N 1
ATOM 7137 C CA . THR B 2 788 ? 5.378 89.976 115.500 1.00 27.38 788 THR B CA 1
ATOM 7138 C C . THR B 2 788 ? 4.307 89.913 116.609 1.00 27.56 788 THR B C 1
ATOM 7139 O O . THR B 2 788 ? 4.050 90.919 117.261 1.00 27.33 788 THR B O 1
ATOM 7143 N N . SER B 2 789 ? 3.661 88.764 116.810 1.00 28.14 789 SER B N 1
ATOM 7144 C CA . SER B 2 789 ? 2.650 88.667 117.875 1.00 28.93 789 SER B CA 1
ATOM 7145 C C . SER B 2 789 ? 3.304 88.943 119.240 1.00 29.14 789 SER B C 1
ATOM 7146 O O . SER B 2 789 ? 2.727 89.616 120.096 1.00 29.61 789 SER B O 1
ATOM 7149 N N . TYR B 2 790 ? 4.551 88.510 119.388 1.00 28.78 790 TYR B N 1
ATOM 7150 C CA . TYR B 2 790 ? 5.311 88.737 120.615 1.00 28.92 790 TYR B CA 1
ATOM 7151 C C . TYR B 2 790 ? 5.511 90.254 120.818 1.00 28.99 790 TYR B C 1
ATOM 7152 O O . TYR B 2 790 ? 5.099 90.808 121.838 1.00 29.01 790 TYR B O 1
ATOM 7161 N N . ARG B 2 791 ? 6.103 90.921 119.827 1.00 28.92 791 ARG B N 1
ATOM 7162 C CA . ARG B 2 791 ? 6.356 92.359 119.890 1.00 28.75 791 ARG B CA 1
ATOM 7163 C C . ARG B 2 791 ? 5.090 93.213 119.953 1.00 28.40 791 ARG B C 1
ATOM 7164 O O . ARG B 2 791 ? 5.058 94.216 120.662 1.00 28.40 791 ARG B O 1
ATOM 7172 N N . VAL B 2 792 ? 4.049 92.826 119.227 1.00 28.03 792 VAL B N 1
ATOM 7173 C CA . VAL B 2 792 ? 2.802 93.586 119.260 1.00 28.36 792 VAL B CA 1
ATOM 7174 C C . VAL B 2 792 ? 2.116 93.429 120.620 1.00 28.23 792 VAL B C 1
ATOM 7175 O O . VAL B 2 792 ? 1.545 94.385 121.144 1.00 27.76 792 VAL B O 1
ATOM 7179 N N . TRP B 2 793 ? 2.206 92.235 121.208 1.00 28.56 793 TRP B N 1
ATOM 7180 C CA . TRP B 2 793 ? 1.609 91.990 122.525 1.00 28.61 793 TRP B CA 1
ATOM 7181 C C . TRP B 2 793 ? 2.272 92.877 123.570 1.00 28.94 793 TRP B C 1
ATOM 7182 O O . TRP B 2 793 ? 1.601 93.415 124.455 1.00 28.62 793 TRP B O 1
ATOM 7193 N N . LYS B 2 794 ? 3.591 93.016 123.457 1.00 29.42 794 LYS B N 1
ATOM 7194 C CA . LYS B 2 794 ? 4.382 93.842 124.354 1.00 30.61 794 LYS B CA 1
ATOM 7195 C C . LYS B 2 794 ? 3.820 95.264 124.345 1.00 31.14 794 LYS B C 1
ATOM 7196 O O . LYS B 2 794 ? 3.669 95.896 125.396 1.00 31.29 794 LYS B O 1
ATOM 7202 N N . SER B 2 795 ? 3.487 95.751 123.151 1.00 31.53 795 SER B N 1
ATOM 7203 C CA . SER B 2 795 ? 2.913 97.082 122.989 1.00 32.01 795 SER B CA 1
ATOM 7204 C C . SER B 2 795 ? 1.490 97.140 123.534 1.00 32.43 795 SER B C 1
ATOM 7205 O O . SER B 2 795 ? 1.077 98.160 124.074 1.00 32.45 795 SER B O 1
ATOM 7208 N N . LEU B 2 796 ? 0.733 96.059 123.360 1.00 33.01 796 LEU B N 1
ATOM 7209 C CA . LEU B 2 796 ? -0.640 95.990 123.866 1.00 34.08 796 LEU B CA 1
ATOM 7210 C C . LEU B 2 796 ? -0.616 96.204 125.370 1.00 34.93 796 LEU B C 1
ATOM 7211 O O . LEU B 2 796 ? -1.461 96.897 125.930 1.00 34.62 796 LEU B O 1
ATOM 7216 N N . LYS B 2 797 ? 0.373 95.587 126.007 1.00 36.24 797 LYS B N 1
ATOM 7217 C CA . LYS B 2 797 ? 0.556 95.647 127.449 1.00 37.65 797 LYS B CA 1
ATOM 7218 C C . LYS B 2 797 ? 1.014 97.039 127.902 1.00 37.77 797 LYS B C 1
ATOM 7219 O O . LYS B 2 797 ? 0.561 97.543 128.928 1.00 37.93 797 LYS B O 1
ATOM 7225 N N . GLU B 2 798 ? 1.895 97.659 127.121 1.00 38.05 798 GLU B N 1
ATOM 7226 C CA . GLU B 2 798 ? 2.413 98.995 127.427 1.00 38.45 798 GLU B CA 1
ATOM 7227 C C . GLU B 2 798 ? 1.303 100.048 127.374 1.00 38.44 798 GLU B C 1
ATOM 7228 O O . GLU B 2 798 ? 1.224 100.921 128.235 1.00 38.32 798 GLU B O 1
ATOM 7234 N N . HIS B 2 799 ? 0.435 99.939 126.375 1.00 38.72 799 HIS B N 1
ATOM 7235 C CA . HIS B 2 799 ? -0.645 100.892 126.192 1.00 39.10 799 HIS B CA 1
ATOM 7236 C C . HIS B 2 799 ? -1.977 100.449 126.758 1.00 39.98 799 HIS B C 1
ATOM 7237 O O . HIS B 2 799 ? -3.032 100.924 126.331 1.00 40.46 799 HIS B O 1
ATOM 7244 N N . ASN B 2 800 ? -1.914 99.533 127.721 1.00 40.86 800 ASN B N 1
ATOM 7245 C CA . ASN B 2 800 ? -3.090 99.009 128.409 1.00 41.84 800 ASN B CA 1
ATOM 7246 C C . ASN B 2 800 ? -4.219 98.491 127.517 1.00 41.62 800 ASN B C 1
ATOM 7247 O O . ASN B 2 800 ? -5.397 98.650 127.844 1.00 41.99 800 ASN B O 1
ATOM 7252 N N . LEU B 2 801 ? -3.865 97.862 126.402 1.00 40.98 801 LEU B N 1
ATOM 7253 C CA . LEU B 2 801 ? -4.869 97.325 125.494 1.00 40.39 801 LEU B CA 1
ATOM 7254 C C . LEU B 2 801 ? -4.920 95.798 125.489 1.00 40.11 801 LEU B C 1
ATOM 7255 O O . LEU B 2 801 ? -5.803 95.215 124.872 1.00 39.90 801 LEU B O 1
ATOM 7260 N N . ALA B 2 802 ? -3.996 95.157 126.199 1.00 39.90 802 ALA B N 1
ATOM 7261 C CA . ALA B 2 802 ? -3.954 93.694 126.277 1.00 40.01 802 ALA B CA 1
ATOM 7262 C C . ALA B 2 802 ? -5.185 93.122 126.988 1.00 40.08 802 ALA B C 1
ATOM 7263 O O . ALA B 2 802 ? -5.562 93.588 128.065 1.00 40.09 802 ALA B O 1
ATOM 7265 N N . LEU B 2 803 ? -5.796 92.111 126.368 1.00 40.38 803 LEU B N 1
ATOM 7266 C CA . LEU B 2 803 ? -6.999 91.451 126.872 1.00 40.49 803 LEU B CA 1
ATOM 7267 C C . LEU B 2 803 ? -8.228 92.358 126.835 1.00 41.09 803 LEU B C 1
ATOM 7268 O O . LEU B 2 803 ? -9.129 92.167 126.016 1.00 41.44 803 LEU B O 1
ATOM 7273 N N . MET C 3 1 ? 24.008 70.324 106.482 1.00 27.18 1 MET C N 1
ATOM 7274 C CA . MET C 3 1 ? 23.233 69.497 105.557 1.00 27.67 1 MET C CA 1
ATOM 7275 C C . MET C 3 1 ? 23.753 68.064 105.522 1.00 28.34 1 MET C C 1
ATOM 7276 O O . MET C 3 1 ? 22.981 67.107 105.426 1.00 28.07 1 MET C O 1
ATOM 7281 N N . ILE C 3 2 ? 25.074 67.935 105.591 1.00 29.16 2 ILE C N 1
ATOM 7282 C CA . ILE C 3 2 ? 25.754 66.647 105.521 1.00 29.84 2 ILE C CA 1
ATOM 7283 C C . ILE C 3 2 ? 25.941 65.944 106.862 1.00 30.40 2 ILE C C 1
ATOM 7284 O O . ILE C 3 2 ? 26.735 66.388 107.697 1.00 30.03 2 ILE C O 1
ATOM 7289 N N . PRO C 3 3 ? 25.216 64.831 107.080 1.00 30.95 3 PRO C N 1
ATOM 7290 C CA . PRO C 3 3 ? 25.334 64.087 108.336 1.00 31.93 3 PRO C CA 1
ATOM 7291 C C . PRO C 3 3 ? 26.633 63.292 108.336 1.00 32.80 3 PRO C C 1
ATOM 7292 O O . PRO C 3 3 ? 27.133 62.904 107.270 1.00 33.19 3 PRO C O 1
ATOM 7296 N N . PRO C 3 4 ? 27.214 63.057 109.523 1.00 33.44 4 PRO C N 1
ATOM 7297 C CA . PRO C 3 4 ? 28.464 62.292 109.604 1.00 34.07 4 PRO C CA 1
ATOM 7298 C C . PRO C 3 4 ? 28.243 60.832 109.190 1.00 34.76 4 PRO C C 1
ATOM 7299 O O . PRO C 3 4 ? 27.101 60.378 109.046 1.00 34.61 4 PRO C O 1
ATOM 7303 N N . ARG C 3 5 ? 29.337 60.115 108.949 1.00 35.76 5 ARG C N 1
ATOM 7304 C CA . ARG C 3 5 ? 29.262 58.705 108.559 1.00 36.22 5 ARG C CA 1
ATOM 7305 C C . ARG C 3 5 ? 28.757 57.823 109.703 1.00 35.39 5 ARG C C 1
ATOM 7306 O O . ARG C 3 5 ? 29.044 58.092 110.870 1.00 35.51 5 ARG C O 1
ATOM 7314 N N . PHE C 3 6 ? 27.964 56.807 109.363 1.00 34.66 6 PHE C N 1
ATOM 7315 C CA . PHE C 3 6 ? 27.412 55.872 110.348 1.00 33.60 6 PHE C CA 1
ATOM 7316 C C . PHE C 3 6 ? 27.045 54.531 109.715 1.00 33.77 6 PHE C C 1
ATOM 7317 O O . PHE C 3 6 ? 26.866 54.441 108.495 1.00 33.69 6 PHE C O 1
ATOM 7325 N N . GLU C 3 7 ? 26.962 53.488 110.544 1.00 33.55 7 GLU C N 1
ATOM 7326 C CA . GLU C 3 7 ? 26.570 52.162 110.076 1.00 33.68 7 GLU C CA 1
ATOM 7327 C C . GLU C 3 7 ? 25.046 52.072 110.148 1.00 32.86 7 GLU C C 1
ATOM 7328 O O . GLU C 3 7 ? 24.422 52.635 111.049 1.00 32.87 7 GLU C O 1
ATOM 7334 N N . TYR C 3 8 ? 24.447 51.368 109.196 1.00 32.13 8 TYR C N 1
ATOM 7335 C CA . TYR C 3 8 ? 22.995 51.240 109.138 1.00 31.49 8 TYR C CA 1
ATOM 7336 C C . TYR C 3 8 ? 22.516 49.817 109.418 1.00 31.98 8 TYR C C 1
ATOM 7337 O O . TYR C 3 8 ? 23.112 48.843 108.949 1.00 32.56 8 TYR C O 1
ATOM 7346 N N . HIS C 3 9 ? 21.438 49.710 110.193 1.00 31.94 9 HIS C N 1
ATOM 7347 C CA . HIS C 3 9 ? 20.848 48.421 110.550 1.00 32.10 9 HIS C CA 1
ATOM 7348 C C . HIS C 3 9 ? 19.331 48.516 110.379 1.00 32.27 9 HIS C C 1
ATOM 7349 O O . HIS C 3 9 ? 18.729 49.526 110.749 1.00 32.29 9 HIS C O 1
ATOM 7356 N N . ALA C 3 10 ? 18.716 47.468 109.836 1.00 32.35 10 ALA C N 1
ATOM 7357 C CA . ALA C 3 10 ? 17.267 47.452 109.641 1.00 32.56 10 ALA C CA 1
ATOM 7358 C C . ALA C 3 10 ? 16.634 46.137 110.105 1.00 32.85 10 ALA C C 1
ATOM 7359 O O . ALA C 3 10 ? 16.211 45.313 109.297 1.00 33.04 10 ALA C O 1
ATOM 7361 N N . PRO C 3 11 ? 16.575 45.920 111.427 1.00 33.26 11 PRO C N 1
ATOM 7362 C CA . PRO C 3 11 ? 15.989 44.701 111.996 1.00 33.74 11 PRO C CA 1
ATOM 7363 C C . PRO C 3 11 ? 14.496 44.568 111.659 1.00 34.06 11 PRO C C 1
ATOM 7364 O O . PRO C 3 11 ? 13.820 45.561 111.411 1.00 34.06 11 PRO C O 1
ATOM 7368 N N . LYS C 3 12 ? 13.995 43.337 111.623 1.00 34.66 12 LYS C N 1
ATOM 7369 C CA . LYS C 3 12 ? 12.593 43.106 111.286 1.00 35.40 12 LYS C CA 1
ATOM 7370 C C . LYS C 3 12 ? 11.706 42.763 112.479 1.00 35.32 12 LYS C C 1
ATOM 7371 O O . LYS C 3 12 ? 10.522 42.446 112.328 1.00 35.37 12 LYS C O 1
ATOM 7377 N N . SER C 3 13 ? 12.275 42.875 113.670 1.00 35.31 13 SER C N 1
ATOM 7378 C CA . SER C 3 13 ? 11.534 42.591 114.881 1.00 35.33 13 SER C CA 1
ATOM 7379 C C . SER C 3 13 ? 12.044 43.462 116.020 1.00 35.24 13 SER C C 1
ATOM 7380 O O . SER C 3 13 ? 13.196 43.905 116.011 1.00 35.42 13 SER C O 1
ATOM 7383 N N . VAL C 3 14 ? 11.178 43.705 116.998 1.00 35.16 14 VAL C N 1
ATOM 7384 C CA . VAL C 3 14 ? 11.535 44.496 118.169 1.00 35.10 14 VAL C CA 1
ATOM 7385 C C . VAL C 3 14 ? 12.697 43.828 118.907 1.00 35.02 14 VAL C C 1
ATOM 7386 O O . VAL C 3 14 ? 13.614 44.499 119.374 1.00 34.88 14 VAL C O 1
ATOM 7390 N N . GLY C 3 15 ? 12.639 42.501 119.003 1.00 35.27 15 GLY C N 1
ATOM 7391 C CA . GLY C 3 15 ? 13.669 41.739 119.688 1.00 35.46 15 GLY C CA 1
ATOM 7392 C C . GLY C 3 15 ? 15.042 41.967 119.097 1.00 35.83 15 GLY C C 1
ATOM 7393 O O . GLY C 3 15 ? 16.014 42.146 119.830 1.00 36.12 15 GLY C O 1
ATOM 7394 N N . GLU C 3 16 ? 15.120 41.958 117.767 1.00 36.22 16 GLU C N 1
ATOM 7395 C CA . GLU C 3 16 ? 16.378 42.189 117.067 1.00 35.96 16 GLU C CA 1
ATOM 7396 C C . GLU C 3 16 ? 16.859 43.604 117.331 1.00 35.11 16 GLU C C 1
ATOM 7397 O O . GLU C 3 16 ? 18.045 43.827 117.582 1.00 35.10 16 GLU C O 1
ATOM 7403 N N . ALA C 3 17 ? 15.926 44.554 117.288 1.00 34.04 17 ALA C N 1
ATOM 7404 C CA . ALA C 3 17 ? 16.242 45.957 117.539 1.00 33.50 17 ALA C CA 1
ATOM 7405 C C . ALA C 3 17 ? 16.861 46.117 118.929 1.00 33.17 17 ALA C C 1
ATOM 7406 O O . ALA C 3 17 ? 17.895 46.776 119.090 1.00 32.86 17 ALA C O 1
ATOM 7408 N N . VAL C 3 18 ? 16.243 45.468 119.916 1.00 32.98 18 VAL C N 1
ATOM 7409 C CA . VAL C 3 18 ? 16.711 45.504 121.298 1.00 32.99 18 VAL C CA 1
ATOM 7410 C C . VAL C 3 18 ? 18.102 44.874 121.419 1.00 33.07 18 VAL C C 1
ATOM 7411 O O . VAL C 3 18 ? 18.963 45.392 122.131 1.00 33.01 18 VAL C O 1
ATOM 7415 N N . ALA C 3 19 ? 18.318 43.768 120.715 1.00 33.18 19 ALA C N 1
ATOM 7416 C CA . ALA C 3 19 ? 19.607 43.085 120.737 1.00 33.85 19 ALA C CA 1
ATOM 7417 C C . ALA C 3 19 ? 20.701 44.024 120.226 1.00 33.97 19 ALA C C 1
ATOM 7418 O O . ALA C 3 19 ? 21.748 44.165 120.861 1.00 34.51 19 ALA C O 1
ATOM 7420 N N . LEU C 3 20 ? 20.445 44.669 119.084 1.00 34.22 20 LEU C N 1
ATOM 7421 C CA . LEU C 3 20 ? 21.393 45.609 118.479 1.00 34.37 20 LEU C CA 1
ATOM 7422 C C . LEU C 3 20 ? 21.713 46.767 119.420 1.00 34.80 20 LEU C C 1
ATOM 7423 O O . LEU C 3 20 ? 22.868 47.194 119.512 1.00 34.77 20 LEU C O 1
ATOM 7428 N N . LEU C 3 21 ? 20.695 47.271 120.119 1.00 35.02 21 LEU C N 1
ATOM 7429 C CA . LEU C 3 21 ? 20.890 48.359 121.072 1.00 35.58 21 LEU C CA 1
ATOM 7430 C C . LEU C 3 21 ? 21.853 47.918 122.171 1.00 36.62 21 LEU C C 1
ATOM 7431 O O . LEU C 3 21 ? 22.752 48.669 122.565 1.00 36.31 21 LEU C O 1
ATOM 7436 N N . GLY C 3 22 ? 21.660 46.686 122.647 1.00 37.68 22 GLY C N 1
ATOM 7437 C CA . GLY C 3 22 ? 22.505 46.139 123.693 1.00 38.93 22 GLY C CA 1
ATOM 7438 C C . GLY C 3 22 ? 23.916 45.869 123.211 1.00 40.03 22 GLY C C 1
ATOM 7439 O O . GLY C 3 22 ? 24.893 46.141 123.921 1.00 40.08 22 GLY C O 1
ATOM 7440 N N . GLN C 3 23 ? 24.020 45.361 121.987 1.00 40.83 23 GLN C N 1
ATOM 7441 C CA . GLN C 3 23 ? 25.305 45.042 121.378 1.00 42.26 23 GLN C CA 1
ATOM 7442 C C . GLN C 3 23 ? 26.135 46.273 121.009 1.00 42.37 23 GLN C C 1
ATOM 7443 O O . GLN C 3 23 ? 27.341 46.322 121.276 1.00 42.45 23 GLN C O 1
ATOM 7449 N N . LEU C 3 24 ? 25.482 47.261 120.394 1.00 42.21 24 LEU C N 1
ATOM 7450 C CA . LEU C 3 24 ? 26.145 48.490 119.954 1.00 41.79 24 LEU C CA 1
ATOM 7451 C C . LEU C 3 24 ? 26.290 49.553 121.041 1.00 41.71 24 LEU C C 1
ATOM 7452 O O . LEU C 3 24 ? 27.196 50.389 120.986 1.00 42.11 24 LEU C O 1
ATOM 7457 N N . GLY C 3 25 ? 25.389 49.531 122.020 1.00 41.64 25 GLY C N 1
ATOM 7458 C CA . GLY C 3 25 ? 25.454 50.489 123.113 1.00 41.03 25 GLY C CA 1
ATOM 7459 C C . GLY C 3 25 ? 25.073 51.915 122.759 1.00 40.74 25 GLY C C 1
ATOM 7460 O O . GLY C 3 25 ? 24.404 52.158 121.757 1.00 40.44 25 GLY C O 1
ATOM 7461 N N . SER C 3 26 ? 25.542 52.855 123.581 1.00 40.67 26 SER C N 1
ATOM 7462 C CA . SER C 3 26 ? 25.274 54.288 123.435 1.00 40.34 26 SER C CA 1
ATOM 7463 C C . SER C 3 26 ? 25.675 54.904 122.096 1.00 40.35 26 SER C C 1
ATOM 7464 O O . SER C 3 26 ? 25.281 56.027 121.783 1.00 40.45 26 SER C O 1
ATOM 7467 N N . ASP C 3 27 ? 26.474 54.185 121.316 1.00 40.27 27 ASP C N 1
ATOM 7468 C CA . ASP C 3 27 ? 26.891 54.678 120.009 1.00 39.96 27 ASP C CA 1
ATOM 7469 C C . ASP C 3 27 ? 25.820 54.444 118.949 1.00 38.96 27 ASP C C 1
ATOM 7470 O O . ASP C 3 27 ? 25.963 54.872 117.803 1.00 38.82 27 ASP C O 1
ATOM 7475 N N . ALA C 3 28 ? 24.750 53.753 119.333 1.00 37.77 28 ALA C N 1
ATOM 7476 C CA . ALA C 3 28 ? 23.656 53.480 118.416 1.00 36.67 28 ALA C CA 1
ATOM 7477 C C . ALA C 3 28 ? 22.441 54.310 118.795 1.00 35.86 28 ALA C C 1
ATOM 7478 O O . ALA C 3 28 ? 22.267 54.683 119.957 1.00 35.62 28 ALA C O 1
ATOM 7480 N N . LYS C 3 29 ? 21.601 54.583 117.802 1.00 35.12 29 LYS C N 1
ATOM 7481 C CA . LYS C 3 29 ? 20.384 55.365 117.992 1.00 34.03 29 LYS C CA 1
ATOM 7482 C C . LYS C 3 29 ? 19.268 54.826 117.105 1.00 32.78 29 LYS C C 1
ATOM 7483 O O . LYS C 3 29 ? 19.490 54.514 115.935 1.00 32.76 29 LYS C O 1
ATOM 7489 N N . LEU C 3 30 ? 18.075 54.688 117.674 1.00 31.48 30 LEU C N 1
ATOM 7490 C CA . LEU C 3 30 ? 16.925 54.190 116.921 1.00 30.28 30 LEU C CA 1
ATOM 7491 C C . LEU C 3 30 ? 16.476 55.235 115.907 1.00 30.10 30 LEU C C 1
ATOM 7492 O O . LEU C 3 30 ? 16.364 56.422 116.234 1.00 30.75 30 LEU C O 1
ATOM 7497 N N . LEU C 3 31 ? 16.253 54.803 114.671 1.00 29.30 31 LEU C N 1
ATOM 7498 C CA . LEU C 3 31 ? 15.807 55.700 113.614 1.00 28.79 31 LEU C CA 1
ATOM 7499 C C . LEU C 3 31 ? 14.334 55.409 113.341 1.00 28.74 31 LEU C C 1
ATOM 7500 O O . LEU C 3 31 ? 13.985 54.304 112.906 1.00 28.82 31 LEU C O 1
ATOM 7505 N N . ALA C 3 32 ? 13.467 56.378 113.626 1.00 28.05 32 ALA C N 1
ATOM 7506 C CA . ALA C 3 32 ? 12.040 56.206 113.360 1.00 27.62 32 ALA C CA 1
ATOM 7507 C C . ALA C 3 32 ? 11.726 57.046 112.117 1.00 27.27 32 ALA C C 1
ATOM 7508 O O . ALA C 3 32 ? 12.319 56.820 111.060 1.00 27.66 32 ALA C O 1
ATOM 7510 N N . GLY C 3 33 ? 10.840 58.031 112.240 1.00 27.20 33 GLY C N 1
ATOM 7511 C CA . GLY C 3 33 ? 10.514 58.882 111.105 1.00 26.65 33 GLY C CA 1
ATOM 7512 C C . GLY C 3 33 ? 11.698 59.730 110.660 1.00 26.70 33 GLY C C 1
ATOM 7513 O O . GLY C 3 33 ? 11.690 60.302 109.569 1.00 26.29 33 GLY C O 1
ATOM 7514 N N . GLY C 3 34 ? 12.707 59.828 111.527 1.00 26.87 34 GLY C N 1
ATOM 7515 C CA . GLY C 3 34 ? 13.908 60.590 111.224 1.00 26.43 34 GLY C CA 1
ATOM 7516 C C . GLY C 3 34 ? 13.750 62.095 111.102 1.00 26.62 34 GLY C C 1
ATOM 7517 O O . GLY C 3 34 ? 14.727 62.794 110.825 1.00 26.70 34 GLY C O 1
ATOM 7518 N N . HIS C 3 35 ? 12.552 62.612 111.355 1.00 26.11 35 HIS C N 1
ATOM 7519 C CA . HIS C 3 35 ? 12.341 64.046 111.222 1.00 26.31 35 HIS C CA 1
ATOM 7520 C C . HIS C 3 35 ? 12.772 64.952 112.375 1.00 26.38 35 HIS C C 1
ATOM 7521 O O . HIS C 3 35 ? 12.489 66.150 112.386 1.00 26.34 35 HIS C O 1
ATOM 7528 N N . SER C 3 36 ? 13.493 64.364 113.324 1.00 26.74 36 SER C N 1
ATOM 7529 C CA . SER C 3 36 ? 14.074 65.087 114.451 1.00 26.63 36 SER C CA 1
ATOM 7530 C C . SER C 3 36 ? 15.535 64.653 114.499 1.00 26.50 36 SER C C 1
ATOM 7531 O O . SER C 3 36 ? 16.434 65.488 114.591 1.00 26.73 36 SER C O 1
ATOM 7534 N N . LEU C 3 37 ? 15.756 63.347 114.327 1.00 26.58 37 LEU C N 1
ATOM 7535 C CA . LEU C 3 37 ? 17.095 62.760 114.357 1.00 26.48 37 LEU C CA 1
ATOM 7536 C C . LEU C 3 37 ? 17.963 63.124 113.162 1.00 26.32 37 LEU C C 1
ATOM 7537 O O . LEU C 3 37 ? 19.120 63.521 113.337 1.00 26.47 37 LEU C O 1
ATOM 7542 N N . LEU C 3 38 ? 17.434 62.971 111.950 1.00 26.01 38 LEU C N 1
ATOM 7543 C CA . LEU C 3 38 ? 18.224 63.324 110.770 1.00 25.84 38 LEU C CA 1
ATOM 7544 C C . LEU C 3 38 ? 18.592 64.810 110.791 1.00 26.03 38 LEU C C 1
ATOM 7545 O O . LEU C 3 38 ? 19.742 65.166 110.513 1.00 25.81 38 LEU C O 1
ATOM 7550 N N . PRO C 3 39 ? 17.628 65.696 111.132 1.00 26.05 39 PRO C N 1
ATOM 7551 C CA . PRO C 3 39 ? 17.926 67.130 111.189 1.00 26.89 39 PRO C CA 1
ATOM 7552 C C . PRO C 3 39 ? 19.084 67.436 112.153 1.00 27.95 39 PRO C C 1
ATOM 7553 O O . PRO C 3 39 ? 19.973 68.220 111.814 1.00 28.04 39 PRO C O 1
ATOM 7557 N N . MET C 3 40 ? 19.082 66.812 113.338 1.00 28.68 40 MET C N 1
ATOM 7558 C CA . MET C 3 40 ? 20.156 67.031 114.307 1.00 29.55 40 MET C CA 1
ATOM 7559 C C . MET C 3 40 ? 21.473 66.493 113.762 1.00 29.61 40 MET C C 1
ATOM 7560 O O . MET C 3 40 ? 22.524 67.073 113.995 1.00 29.14 40 MET C O 1
ATOM 7565 N N . MET C 3 41 ? 21.408 65.380 113.039 1.00 30.08 41 MET C N 1
ATOM 7566 C CA . MET C 3 41 ? 22.603 64.781 112.463 1.00 30.72 41 MET C CA 1
ATOM 7567 C C . MET C 3 41 ? 23.154 65.637 111.324 1.00 31.29 41 MET C C 1
ATOM 7568 O O . MET C 3 41 ? 24.369 65.838 111.222 1.00 31.39 41 MET C O 1
ATOM 7573 N N . LYS C 3 42 ? 22.258 66.188 110.508 1.00 31.72 42 LYS C N 1
ATOM 7574 C CA . LYS C 3 42 ? 22.661 67.049 109.403 1.00 32.44 42 LYS C CA 1
ATOM 7575 C C . LYS C 3 42 ? 23.337 68.326 109.913 1.00 33.13 42 LYS C C 1
ATOM 7576 O O . LYS C 3 42 ? 24.154 68.915 109.216 1.00 33.37 42 LYS C O 1
ATOM 7582 N N . LEU C 3 43 ? 23.016 68.727 111.141 1.00 34.38 43 LEU C N 1
ATOM 7583 C CA . LEU C 3 43 ? 23.611 69.913 111.759 1.00 35.77 43 LEU C CA 1
ATOM 7584 C C . LEU C 3 43 ? 24.769 69.543 112.699 1.00 36.89 43 LEU C C 1
ATOM 7585 O O . LEU C 3 43 ? 25.350 70.414 113.351 1.00 37.42 43 LEU C O 1
ATOM 7590 N N . ARG C 3 44 ? 25.086 68.254 112.778 1.00 38.08 44 ARG C N 1
ATOM 7591 C CA . ARG C 3 44 ? 26.157 67.750 113.641 1.00 39.55 44 ARG C CA 1
ATOM 7592 C C . ARG C 3 44 ? 25.920 67.991 115.154 1.00 39.93 44 ARG C C 1
ATOM 7593 O O . ARG C 3 44 ? 26.865 68.246 115.899 1.00 39.99 44 ARG C O 1
ATOM 7601 N N . PHE C 3 45 ? 24.658 67.957 115.588 1.00 40.60 45 PHE C N 1
ATOM 7602 C CA . PHE C 3 45 ? 24.310 68.115 117.006 1.00 41.68 45 PHE C CA 1
ATOM 7603 C C . PHE C 3 45 ? 24.407 66.734 117.636 1.00 41.33 45 PHE C C 1
ATOM 7604 O O . PHE C 3 45 ? 24.727 66.592 118.817 1.00 41.40 45 PHE C O 1
ATOM 7612 N N . ALA C 3 46 ? 24.044 65.733 116.844 1.00 40.77 46 ALA C N 1
ATOM 7613 C CA . ALA C 3 46 ? 24.087 64.336 117.249 1.00 40.52 46 ALA C CA 1
ATOM 7614 C C . ALA C 3 46 ? 24.924 63.630 116.195 1.00 40.18 46 ALA C C 1
ATOM 7615 O O . ALA C 3 46 ? 24.803 63.925 115.003 1.00 39.93 46 ALA C O 1
ATOM 7617 N N . GLN C 3 47 ? 25.802 62.733 116.635 1.00 39.92 47 GLN C N 1
ATOM 7618 C CA . GLN C 3 47 ? 26.661 61.992 115.713 1.00 39.50 47 GLN C CA 1
ATOM 7619 C C . GLN C 3 47 ? 26.781 60.522 116.094 1.00 38.76 47 GLN C C 1
ATOM 7620 O O . GLN C 3 47 ? 27.875 60.037 116.391 1.00 38.64 47 GLN C O 1
ATOM 7626 N N . PRO C 3 48 ? 25.647 59.796 116.115 1.00 38.14 48 PRO C N 1
ATOM 7627 C CA . PRO C 3 48 ? 25.708 58.377 116.471 1.00 37.95 48 PRO C CA 1
ATOM 7628 C C . PRO C 3 48 ? 26.440 57.577 115.390 1.00 37.81 48 PRO C C 1
ATOM 7629 O O . PRO C 3 48 ? 26.318 57.863 114.196 1.00 37.89 48 PRO C O 1
ATOM 7633 N N . GLU C 3 49 ? 27.240 56.607 115.815 1.00 37.62 49 GLU C N 1
ATOM 7634 C CA . GLU C 3 49 ? 27.980 55.789 114.865 1.00 37.30 49 GLU C CA 1
ATOM 7635 C C . GLU C 3 49 ? 27.125 54.686 114.240 1.00 35.89 49 GLU C C 1
ATOM 7636 O O . GLU C 3 49 ? 27.470 54.139 113.194 1.00 35.85 49 GLU C O 1
ATOM 7642 N N . HIS C 3 50 ? 25.969 54.424 114.842 1.00 34.63 50 HIS C N 1
ATOM 7643 C CA . HIS C 3 50 ? 25.055 53.399 114.353 1.00 33.42 50 HIS C CA 1
ATOM 7644 C C . HIS C 3 50 ? 23.601 53.858 114.405 1.00 32.53 50 HIS C C 1
ATOM 7645 O O . HIS C 3 50 ? 23.152 54.417 115.408 1.00 32.51 50 HIS C O 1
ATOM 7652 N N . LEU C 3 51 ? 22.874 53.632 113.316 1.00 31.21 51 LEU C N 1
ATOM 7653 C CA . LEU C 3 51 ? 21.460 53.976 113.269 1.00 29.99 51 LEU C CA 1
ATOM 7654 C C . LEU C 3 51 ? 20.672 52.693 113.081 1.00 29.47 51 LEU C C 1
ATOM 7655 O O . LEU C 3 51 ? 20.918 51.927 112.145 1.00 29.11 51 LEU C O 1
ATOM 7660 N N . ILE C 3 52 ? 19.772 52.427 114.019 1.00 28.83 52 ILE C N 1
ATOM 7661 C CA . ILE C 3 52 ? 18.946 51.235 113.949 1.00 28.07 52 ILE C CA 1
ATOM 7662 C C . ILE C 3 52 ? 17.571 51.645 113.463 1.00 27.85 52 ILE C C 1
ATOM 7663 O O . ILE C 3 52 ? 16.772 52.208 114.213 1.00 27.76 52 ILE C O 1
ATOM 7668 N N . ASP C 3 53 ? 17.322 51.376 112.191 1.00 27.82 53 ASP C N 1
ATOM 7669 C CA . ASP C 3 53 ? 16.055 51.705 111.556 1.00 28.20 53 ASP C CA 1
ATOM 7670 C C . ASP C 3 53 ? 14.961 50.735 112.002 1.00 28.26 53 ASP C C 1
ATOM 7671 O O . ASP C 3 53 ? 15.060 49.520 111.796 1.00 28.42 53 ASP C O 1
ATOM 7676 N N . ILE C 3 54 ? 13.918 51.279 112.618 1.00 28.20 54 ILE C N 1
ATOM 7677 C CA . ILE C 3 54 ? 12.804 50.460 113.072 1.00 27.82 54 ILE C CA 1
ATOM 7678 C C . ILE C 3 54 ? 11.553 50.601 112.188 1.00 28.11 54 ILE C C 1
ATOM 7679 O O . ILE C 3 54 ? 10.458 50.243 112.613 1.00 27.94 54 ILE C O 1
ATOM 7684 N N . ASN C 3 55 ? 11.729 51.073 110.949 1.00 28.53 55 ASN C N 1
ATOM 7685 C CA . ASN C 3 55 ? 10.619 51.246 109.994 1.00 29.17 55 ASN C CA 1
ATOM 7686 C C . ASN C 3 55 ? 10.162 49.967 109.300 1.00 30.04 55 ASN C C 1
ATOM 7687 O O . ASN C 3 55 ? 9.153 49.979 108.592 1.00 30.15 55 ASN C O 1
ATOM 7692 N N . ARG C 3 56 ? 10.912 48.881 109.456 1.00 30.89 56 ARG C N 1
ATOM 7693 C CA . ARG C 3 56 ? 10.559 47.621 108.807 1.00 32.17 56 ARG C CA 1
ATOM 7694 C C . ARG C 3 56 ? 10.103 46.542 109.800 1.00 32.82 56 ARG C C 1
ATOM 7695 O O . ARG C 3 56 ? 10.231 45.341 109.543 1.00 32.77 56 ARG C O 1
ATOM 7703 N N . ILE C 3 57 ? 9.543 46.992 110.922 1.00 33.19 57 ILE C N 1
ATOM 7704 C CA . ILE C 3 57 ? 9.041 46.117 111.977 1.00 33.30 57 ILE C CA 1
ATOM 7705 C C . ILE C 3 57 ? 7.524 46.300 112.042 1.00 34.08 57 ILE C C 1
ATOM 7706 O O . ILE C 3 57 ? 7.039 47.272 112.612 1.00 34.38 57 ILE C O 1
ATOM 7711 N N . PRO C 3 58 ? 6.756 45.353 111.471 1.00 34.81 58 PRO C N 1
ATOM 7712 C CA . PRO C 3 58 ? 5.287 45.414 111.455 1.00 35.77 58 PRO C CA 1
ATOM 7713 C C . PRO C 3 58 ? 4.584 45.423 112.808 1.00 36.54 58 PRO C C 1
ATOM 7714 O O . PRO C 3 58 ? 3.448 45.887 112.916 1.00 36.70 58 PRO C O 1
ATOM 7718 N N . GLU C 3 59 ? 5.263 44.928 113.835 1.00 37.48 59 GLU C N 1
ATOM 7719 C CA . GLU C 3 59 ? 4.691 44.878 115.173 1.00 38.76 59 GLU C CA 1
ATOM 7720 C C . GLU C 3 59 ? 4.664 46.260 115.841 1.00 38.77 59 GLU C C 1
ATOM 7721 O O . GLU C 3 59 ? 4.087 46.428 116.919 1.00 38.86 59 GLU C O 1
ATOM 7727 N N . LEU C 3 60 ? 5.300 47.243 115.209 1.00 38.18 60 LEU C N 1
ATOM 7728 C CA . LEU C 3 60 ? 5.314 48.599 115.745 1.00 37.51 60 LEU C CA 1
ATOM 7729 C C . LEU C 3 60 ? 4.267 49.433 115.026 1.00 37.50 60 LEU C C 1
ATOM 7730 O O . LEU C 3 60 ? 4.145 50.623 115.267 1.00 37.01 60 LEU C O 1
ATOM 7735 N N . ARG C 3 61 ? 3.506 48.785 114.148 1.00 38.27 61 ARG C N 1
ATOM 7736 C CA . ARG C 3 61 ? 2.475 49.451 113.359 1.00 39.01 61 ARG C CA 1
ATOM 7737 C C . ARG C 3 61 ? 1.065 48.970 113.685 1.00 39.24 61 ARG C C 1
ATOM 7738 O O . ARG C 3 61 ? 0.879 47.942 114.336 1.00 39.49 61 ARG C O 1
ATOM 7746 N N . GLY C 3 62 ? 0.072 49.739 113.252 1.00 39.34 62 GLY C N 1
ATOM 7747 C CA . GLY C 3 62 ? -1.305 49.362 113.495 1.00 39.75 62 GLY C CA 1
ATOM 7748 C C . GLY C 3 62 ? -1.999 50.120 114.604 1.00 40.16 62 GLY C C 1
ATOM 7749 O O . GLY C 3 62 ? -1.379 50.562 115.570 1.00 39.99 62 GLY C O 1
ATOM 7750 N N . ILE C 3 63 ? -3.302 50.288 114.433 1.00 40.78 63 ILE C N 1
ATOM 7751 C CA . ILE C 3 63 ? -4.154 50.968 115.398 1.00 41.75 63 ILE C CA 1
ATOM 7752 C C . ILE C 3 63 ? -5.320 50.017 115.664 1.00 42.63 63 ILE C C 1
ATOM 7753 O O . ILE C 3 63 ? -6.102 49.713 114.759 1.00 42.53 63 ILE C O 1
ATOM 7758 N N . ARG C 3 64 ? -5.422 49.526 116.895 1.00 43.74 64 ARG C N 1
ATOM 7759 C CA . ARG C 3 64 ? -6.493 48.595 117.240 1.00 44.76 64 ARG C CA 1
ATOM 7760 C C . ARG C 3 64 ? -7.139 48.900 118.578 1.00 44.51 64 ARG C C 1
ATOM 7761 O O . ARG C 3 64 ? -6.769 49.856 119.253 1.00 44.30 64 ARG C O 1
ATOM 7769 N N . GLU C 3 65 ? -8.114 48.076 118.946 1.00 44.64 65 GLU C N 1
ATOM 7770 C CA . GLU C 3 65 ? -8.828 48.220 120.207 1.00 44.27 65 GLU C CA 1
ATOM 7771 C C . GLU C 3 65 ? -8.816 46.933 121.018 1.00 44.09 65 GLU C C 1
ATOM 7772 O O . GLU C 3 65 ? -9.072 45.843 120.496 1.00 44.37 65 GLU C O 1
ATOM 7778 N N . GLU C 3 66 ? -8.465 47.071 122.291 1.00 43.59 66 GLU C N 1
ATOM 7779 C CA . GLU C 3 66 ? -8.440 45.959 123.225 1.00 43.14 66 GLU C CA 1
ATOM 7780 C C . GLU C 3 66 ? -9.313 46.420 124.386 1.00 42.86 66 GLU C C 1
ATOM 7781 O O . GLU C 3 66 ? -8.880 47.195 125.243 1.00 42.95 66 GLU C O 1
ATOM 7787 N N . GLY C 3 67 ? -10.569 45.985 124.368 1.00 42.26 67 GLY C N 1
ATOM 7788 C CA . GLY C 3 67 ? -11.504 46.385 125.402 1.00 41.36 67 GLY C CA 1
ATOM 7789 C C . GLY C 3 67 ? -11.819 47.850 125.185 1.00 40.47 67 GLY C C 1
ATOM 7790 O O . GLY C 3 67 ? -12.212 48.242 124.086 1.00 41.01 67 GLY C O 1
ATOM 7791 N N . SER C 3 68 ? -11.584 48.673 126.200 1.00 39.19 68 SER C N 1
ATOM 7792 C CA . SER C 3 68 ? -11.850 50.100 126.087 1.00 37.93 68 SER C CA 1
ATOM 7793 C C . SER C 3 68 ? -10.565 50.913 125.895 1.00 36.78 68 SER C C 1
ATOM 7794 O O . SER C 3 68 ? -10.561 52.135 126.056 1.00 36.72 68 SER C O 1
ATOM 7797 N N . THR C 3 69 ? -9.481 50.228 125.541 1.00 35.55 69 THR C N 1
ATOM 7798 C CA . THR C 3 69 ? -8.185 50.870 125.335 1.00 34.17 69 THR C CA 1
ATOM 7799 C C . THR C 3 69 ? -7.837 50.945 123.854 1.00 33.28 69 THR C C 1
ATOM 7800 O O . THR C 3 69 ? -7.960 49.952 123.136 1.00 32.92 69 THR C O 1
ATOM 7804 N N . VAL C 3 70 ? -7.452 52.130 123.383 1.00 32.03 70 VAL C N 1
ATOM 7805 C CA . VAL C 3 70 ? -7.049 52.281 121.990 1.00 30.72 70 VAL C CA 1
ATOM 7806 C C . VAL C 3 70 ? -5.548 52.011 121.957 1.00 30.42 70 VAL C C 1
ATOM 7807 O O . VAL C 3 70 ? -4.793 52.546 122.771 1.00 30.52 70 VAL C O 1
ATOM 7811 N N . VAL C 3 71 ? -5.134 51.116 121.070 1.00 29.91 71 VAL C N 1
ATOM 7812 C CA . VAL C 3 71 ? -3.732 50.753 120.944 1.00 29.65 71 VAL C CA 1
ATOM 7813 C C . VAL C 3 71 ? -3.171 51.323 119.648 1.00 29.50 71 VAL C C 1
ATOM 7814 O O . VAL C 3 71 ? -3.666 51.026 118.550 1.00 29.32 71 VAL C O 1
ATOM 7818 N N . ILE C 3 72 ? -2.146 52.160 119.791 1.00 28.72 72 ILE C N 1
ATOM 7819 C CA . ILE C 3 72 ? -1.507 52.805 118.656 1.00 28.27 72 ILE C CA 1
ATOM 7820 C C . ILE C 3 72 ? -0.034 52.401 118.541 1.00 27.98 72 ILE C C 1
ATOM 7821 O O . ILE C 3 72 ? 0.755 52.629 119.466 1.00 27.20 72 ILE C O 1
ATOM 7826 N N . GLY C 3 73 ? 0.328 51.806 117.403 1.00 27.59 73 GLY C N 1
ATOM 7827 C CA . GLY C 3 73 ? 1.709 51.401 117.184 1.00 27.24 73 GLY C CA 1
ATOM 7828 C C . GLY C 3 73 ? 2.641 52.600 117.245 1.00 27.00 73 GLY C C 1
ATOM 7829 O O . GLY C 3 73 ? 2.341 53.652 116.678 1.00 27.08 73 GLY C O 1
ATOM 7830 N N . ALA C 3 74 ? 3.769 52.451 117.933 1.00 26.69 74 ALA C N 1
ATOM 7831 C CA . ALA C 3 74 ? 4.732 53.544 118.069 1.00 26.67 74 ALA C CA 1
ATOM 7832 C C . ALA C 3 74 ? 5.131 54.152 116.728 1.00 26.87 74 ALA C C 1
ATOM 7833 O O . ALA C 3 74 ? 5.402 55.353 116.645 1.00 27.76 74 ALA C O 1
ATOM 7835 N N . MET C 3 75 ? 5.162 53.325 115.683 1.00 26.66 75 MET C N 1
ATOM 7836 C CA . MET C 3 75 ? 5.541 53.779 114.352 1.00 26.38 75 MET C CA 1
ATOM 7837 C C . MET C 3 75 ? 4.402 54.343 113.501 1.00 26.33 75 MET C C 1
ATOM 7838 O O . MET C 3 75 ? 4.563 54.553 112.292 1.00 25.85 75 MET C O 1
ATOM 7843 N N . THR C 3 76 ? 3.250 54.576 114.127 1.00 26.21 76 THR C N 1
ATOM 7844 C CA . THR C 3 76 ? 2.126 55.159 113.412 1.00 26.35 76 THR C CA 1
ATOM 7845 C C . THR C 3 76 ? 2.547 56.567 113.004 1.00 26.89 76 THR C C 1
ATOM 7846 O O . THR C 3 76 ? 3.020 57.356 113.816 1.00 27.21 76 THR C O 1
ATOM 7850 N N . VAL C 3 77 ? 2.377 56.860 111.728 1.00 27.55 77 VAL C N 1
ATOM 7851 C CA . VAL C 3 77 ? 2.726 58.150 111.164 1.00 27.93 77 VAL C CA 1
ATOM 7852 C C . VAL C 3 77 ? 1.638 59.192 111.504 1.00 27.98 77 VAL C C 1
ATOM 7853 O O . VAL C 3 77 ? 0.456 58.843 111.621 1.00 28.46 77 VAL C O 1
ATOM 7857 N N . GLU C 3 78 ? 2.038 60.453 111.689 1.00 27.83 78 GLU C N 1
ATOM 7858 C CA . GLU C 3 78 ? 1.094 61.519 112.047 1.00 27.75 78 GLU C CA 1
ATOM 7859 C C . GLU C 3 78 ? -0.191 61.589 111.205 1.00 28.04 78 GLU C C 1
ATOM 7860 O O . GLU C 3 78 ? -1.282 61.744 111.760 1.00 27.56 78 GLU C O 1
ATOM 7866 N N . ASN C 3 79 ? -0.070 61.464 109.882 1.00 27.93 79 ASN C N 1
ATOM 7867 C CA . ASN C 3 79 ? -1.238 61.509 108.997 1.00 28.49 79 ASN C CA 1
ATOM 7868 C C . ASN C 3 79 ? -2.177 60.306 109.159 1.00 29.03 79 ASN C C 1
ATOM 7869 O O . ASN C 3 79 ? -3.377 60.405 108.902 1.00 29.08 79 ASN C O 1
ATOM 7874 N N . ASP C 3 80 ? -1.624 59.166 109.567 1.00 29.74 80 ASP C N 1
ATOM 7875 C CA . ASP C 3 80 ? -2.425 57.965 109.779 1.00 30.34 80 ASP C CA 1
ATOM 7876 C C . ASP C 3 80 ? -3.216 58.104 111.070 1.00 30.56 80 ASP C C 1
ATOM 7877 O O . ASP C 3 80 ? -4.226 57.432 111.277 1.00 30.58 80 ASP C O 1
ATOM 7882 N N . LEU C 3 81 ? -2.736 58.993 111.931 1.00 30.75 81 LEU C N 1
ATOM 7883 C CA . LEU C 3 81 ? -3.376 59.286 113.197 1.00 30.62 81 LEU C CA 1
ATOM 7884 C C . LEU C 3 81 ? -4.601 60.141 112.867 1.00 30.64 81 LEU C C 1
ATOM 7885 O O . LEU C 3 81 ? -5.679 59.958 113.434 1.00 30.98 81 LEU C O 1
ATOM 7890 N N . ILE C 3 82 ? -4.420 61.054 111.915 1.00 30.46 82 ILE C N 1
ATOM 7891 C CA . ILE C 3 82 ? -5.471 61.959 111.466 1.00 29.95 82 ILE C CA 1
ATOM 7892 C C . ILE C 3 82 ? -6.555 61.241 110.669 1.00 30.30 82 ILE C C 1
ATOM 7893 O O . ILE C 3 82 ? -7.740 61.544 110.808 1.00 30.41 82 ILE C O 1
ATOM 7898 N N . SER C 3 83 ? -6.153 60.297 109.826 1.00 30.58 83 SER C N 1
ATOM 7899 C CA . SER C 3 83 ? -7.115 59.586 108.996 1.00 31.08 83 SER C CA 1
ATOM 7900 C C . SER C 3 83 ? -7.725 58.326 109.612 1.00 31.14 83 SER C C 1
ATOM 7901 O O . SER C 3 83 ? -8.681 57.777 109.067 1.00 31.09 83 SER C O 1
ATOM 7904 N N . SER C 3 84 ? -7.187 57.875 110.741 1.00 31.25 84 SER C N 1
ATOM 7905 C CA . SER C 3 84 ? -7.701 56.678 111.413 1.00 31.83 84 SER C CA 1
ATOM 7906 C C . SER C 3 84 ? -9.145 56.805 111.909 1.00 32.67 84 SER C C 1
ATOM 7907 O O . SER C 3 84 ? -9.446 57.660 112.742 1.00 32.69 84 SER C O 1
ATOM 7910 N N . PRO C 3 85 ? -10.065 55.972 111.381 1.00 33.50 85 PRO C N 1
ATOM 7911 C CA . PRO C 3 85 ? -11.457 56.053 111.834 1.00 33.88 85 PRO C CA 1
ATOM 7912 C C . PRO C 3 85 ? -11.590 55.688 113.311 1.00 34.05 85 PRO C C 1
ATOM 7913 O O . PRO C 3 85 ? -12.493 56.170 113.991 1.00 34.20 85 PRO C O 1
ATOM 7917 N N . ILE C 3 86 ? -10.669 54.875 113.823 1.00 34.21 86 ILE C N 1
ATOM 7918 C CA . ILE C 3 86 ? -10.702 54.516 115.239 1.00 34.31 86 ILE C CA 1
ATOM 7919 C C . ILE C 3 86 ? -10.297 55.738 116.069 1.00 34.41 86 ILE C C 1
ATOM 7920 O O . ILE C 3 86 ? -11.016 56.138 116.982 1.00 34.58 86 ILE C O 1
ATOM 7925 N N . VAL C 3 87 ? -9.162 56.348 115.735 1.00 34.50 87 VAL C N 1
ATOM 7926 C CA . VAL C 3 87 ? -8.701 57.526 116.464 1.00 34.43 87 VAL C CA 1
ATOM 7927 C C . VAL C 3 87 ? -9.724 58.660 116.354 1.00 34.55 87 VAL C C 1
ATOM 7928 O O . VAL C 3 87 ? -9.938 59.388 117.311 1.00 34.73 87 VAL C O 1
ATOM 7932 N N . GLN C 3 88 ? -10.387 58.777 115.208 1.00 35.01 88 GLN C N 1
ATOM 7933 C CA . GLN C 3 88 ? -11.392 59.825 115.006 1.00 35.82 88 GLN C CA 1
ATOM 7934 C C . GLN C 3 88 ? -12.638 59.676 115.878 1.00 35.97 88 GLN C C 1
ATOM 7935 O O . GLN C 3 88 ? -13.193 60.663 116.360 1.00 36.07 88 GLN C O 1
ATOM 7941 N N . ALA C 3 89 ? -13.079 58.438 116.067 1.00 36.35 89 ALA C N 1
ATOM 7942 C CA . ALA C 3 89 ? -14.273 58.167 116.856 1.00 36.72 89 ALA C CA 1
ATOM 7943 C C . ALA C 3 89 ? -14.021 58.026 118.352 1.00 36.82 89 ALA C C 1
ATOM 7944 O O . ALA C 3 89 ? -14.827 58.487 119.162 1.00 37.27 89 ALA C O 1
ATOM 7946 N N . ARG C 3 90 ? -12.893 57.417 118.710 1.00 37.04 90 ARG C N 1
ATOM 7947 C CA . ARG C 3 90 ? -12.539 57.161 120.106 1.00 36.87 90 ARG C CA 1
ATOM 7948 C C . ARG C 3 90 ? -11.639 58.188 120.787 1.00 36.41 90 ARG C C 1
ATOM 7949 O O . ARG C 3 90 ? -11.668 58.320 122.010 1.00 36.29 90 ARG C O 1
ATOM 7957 N N . LEU C 3 91 ? -10.805 58.877 120.010 1.00 36.12 91 LEU C N 1
ATOM 7958 C CA . LEU C 3 91 ? -9.887 59.882 120.552 1.00 35.49 91 LEU C CA 1
ATOM 7959 C C . LEU C 3 91 ? -9.831 61.073 119.605 1.00 35.17 91 LEU C C 1
ATOM 7960 O O . LEU C 3 91 ? -8.766 61.407 119.077 1.00 35.38 91 LEU C O 1
ATOM 7965 N N . PRO C 3 92 ? -10.977 61.734 119.371 1.00 34.86 92 PRO C N 1
ATOM 7966 C CA . PRO C 3 92 ? -11.029 62.892 118.468 1.00 34.38 92 PRO C CA 1
ATOM 7967 C C . PRO C 3 92 ? -9.951 63.948 118.692 1.00 33.87 92 PRO C C 1
ATOM 7968 O O . PRO C 3 92 ? -9.524 64.609 117.741 1.00 33.99 92 PRO C O 1
ATOM 7972 N N . LEU C 3 93 ? -9.490 64.077 119.936 1.00 33.19 93 LEU C N 1
ATOM 7973 C CA . LEU C 3 93 ? -8.448 65.046 120.290 1.00 32.88 93 LEU C CA 1
ATOM 7974 C C . LEU C 3 93 ? -7.156 64.796 119.517 1.00 32.85 93 LEU C C 1
ATOM 7975 O O . LEU C 3 93 ? -6.581 65.722 118.953 1.00 32.75 93 LEU C O 1
ATOM 7980 N N . LEU C 3 94 ? -6.688 63.549 119.519 1.00 32.95 94 LEU C N 1
ATOM 7981 C CA . LEU C 3 94 ? -5.441 63.205 118.839 1.00 32.96 94 LEU C CA 1
ATOM 7982 C C . LEU C 3 94 ? -5.505 63.425 117.336 1.00 32.97 94 LEU C C 1
ATOM 7983 O O . LEU C 3 94 ? -4.557 63.939 116.737 1.00 32.57 94 LEU C O 1
ATOM 7988 N N . ALA C 3 95 ? -6.645 63.081 116.745 1.00 33.17 95 ALA C N 1
ATOM 7989 C CA . ALA C 3 95 ? -6.845 63.227 115.309 1.00 33.27 95 ALA C CA 1
ATOM 7990 C C . ALA C 3 95 ? -6.819 64.692 114.871 1.00 33.37 95 ALA C C 1
ATOM 7991 O O . ALA C 3 95 ? -6.197 65.037 113.867 1.00 33.24 95 ALA C O 1
ATOM 7993 N N . GLU C 3 96 ? -7.471 65.555 115.638 1.00 33.43 96 GLU C N 1
ATOM 7994 C CA . GLU C 3 96 ? -7.518 66.974 115.302 1.00 33.55 96 GLU C CA 1
ATOM 7995 C C . GLU C 3 96 ? -6.232 67.715 115.630 1.00 32.61 96 GLU C C 1
ATOM 7996 O O . GLU C 3 96 ? -5.785 68.556 114.858 1.00 32.54 96 GLU C O 1
ATOM 8002 N N . ALA C 3 97 ? -5.647 67.394 116.777 1.00 31.67 97 ALA C N 1
ATOM 8003 C CA . ALA C 3 97 ? -4.418 68.025 117.232 1.00 30.97 97 ALA C CA 1
ATOM 8004 C C . ALA C 3 97 ? -3.230 67.674 116.349 1.00 30.75 97 ALA C C 1
ATOM 8005 O O . ALA C 3 97 ? -2.312 68.479 116.190 1.00 30.54 97 ALA C O 1
ATOM 8007 N N . ALA C 3 98 ? -3.241 66.470 115.783 1.00 30.11 98 ALA C N 1
ATOM 8008 C CA . ALA C 3 98 ? -2.151 66.041 114.916 1.00 30.25 98 ALA C CA 1
ATOM 8009 C C . ALA C 3 98 ? -2.072 66.930 113.677 1.00 30.00 98 ALA C C 1
ATOM 8010 O O . ALA C 3 98 ? -1.005 67.076 113.082 1.00 29.78 98 ALA C O 1
ATOM 8012 N N . LYS C 3 99 ? -3.199 67.538 113.310 1.00 29.96 99 LYS C N 1
ATOM 8013 C CA . LYS C 3 99 ? -3.260 68.426 112.148 1.00 30.17 99 LYS C CA 1
ATOM 8014 C C . LYS C 3 99 ? -2.412 69.669 112.366 1.00 29.65 99 LYS C C 1
ATOM 8015 O O . LYS C 3 99 ? -2.010 70.328 111.412 1.00 29.73 99 LYS C O 1
ATOM 8021 N N . LEU C 3 100 ? -2.165 69.990 113.630 1.00 29.15 100 LEU C N 1
ATOM 8022 C CA . LEU C 3 100 ? -1.373 71.154 113.999 1.00 28.82 100 LEU C CA 1
ATOM 8023 C C . LEU C 3 100 ? 0.118 70.834 114.086 1.00 28.23 100 LEU C C 1
ATOM 8024 O O . LEU C 3 100 ? 0.920 71.700 114.444 1.00 28.49 100 LEU C O 1
ATOM 8029 N N . ILE C 3 101 ? 0.492 69.599 113.775 1.00 27.27 101 ILE C N 1
ATOM 8030 C CA . ILE C 3 101 ? 1.892 69.211 113.848 1.00 27.35 101 ILE C CA 1
ATOM 8031 C C . ILE C 3 101 ? 2.588 69.295 112.500 1.00 27.54 101 ILE C C 1
ATOM 8032 O O . ILE C 3 101 ? 2.123 68.720 111.515 1.00 27.99 101 ILE C O 1
ATOM 8037 N N . ALA C 3 102 ? 3.672 70.059 112.448 1.00 27.53 102 ALA C N 1
ATOM 8038 C CA . ALA C 3 102 ? 4.463 70.192 111.227 1.00 27.58 102 ALA C CA 1
ATOM 8039 C C . ALA C 3 102 ? 3.646 70.508 109.967 1.00 27.25 102 ALA C C 1
ATOM 8040 O O . ALA C 3 102 ? 2.826 71.421 109.970 1.00 27.62 102 ALA C O 1
ATOM 8042 N N . ASP C 3 103 ? 3.896 69.758 108.895 1.00 26.97 103 ASP C N 1
ATOM 8043 C CA . ASP C 3 103 ? 3.200 69.928 107.621 1.00 26.65 103 ASP C CA 1
ATOM 8044 C C . ASP C 3 103 ? 2.900 68.546 107.006 1.00 26.50 103 ASP C C 1
ATOM 8045 O O . ASP C 3 103 ? 3.315 67.525 107.558 1.00 26.96 103 ASP C O 1
ATOM 8050 N N . PRO C 3 104 ? 2.207 68.491 105.849 1.00 26.08 104 PRO C N 1
ATOM 8051 C CA . PRO C 3 104 ? 1.900 67.184 105.248 1.00 25.95 104 PRO C CA 1
ATOM 8052 C C . PRO C 3 104 ? 3.072 66.225 105.029 1.00 25.62 104 PRO C C 1
ATOM 8053 O O . PRO C 3 104 ? 2.981 65.054 105.389 1.00 25.95 104 PRO C O 1
ATOM 8057 N N . GLN C 3 105 ? 4.167 66.714 104.459 1.00 25.46 105 GLN C N 1
ATOM 8058 C CA . GLN C 3 105 ? 5.330 65.864 104.208 1.00 25.08 105 GLN C CA 1
ATOM 8059 C C . GLN C 3 105 ? 5.910 65.289 105.482 1.00 25.05 105 GLN C C 1
ATOM 8060 O O . GLN C 3 105 ? 6.170 64.091 105.566 1.00 25.15 105 GLN C O 1
ATOM 8066 N N . VAL C 3 106 ? 6.144 66.155 106.461 1.00 24.89 106 VAL C N 1
ATOM 8067 C CA . VAL C 3 106 ? 6.693 65.734 107.740 1.00 24.47 106 VAL C CA 1
ATOM 8068 C C . VAL C 3 106 ? 5.765 64.708 108.379 1.00 24.67 106 VAL C C 1
ATOM 8069 O O . VAL C 3 106 ? 6.217 63.688 108.894 1.00 25.18 106 VAL C O 1
ATOM 8073 N N . ARG C 3 107 ? 4.462 64.941 108.280 1.00 24.71 107 ARG C N 1
ATOM 8074 C CA . ARG C 3 107 ? 3.489 64.027 108.859 1.00 24.69 107 ARG C CA 1
ATOM 8075 C C . ARG C 3 107 ? 3.388 62.659 108.196 1.00 24.66 107 ARG C C 1
ATOM 8076 O O . ARG C 3 107 ? 2.701 61.783 108.705 1.00 24.86 107 ARG C O 1
ATOM 8084 N N . ASN C 3 108 ? 4.028 62.486 107.043 1.00 24.73 108 ASN C N 1
ATOM 8085 C CA . ASN C 3 108 ? 4.030 61.197 106.349 1.00 24.40 108 ASN C CA 1
ATOM 8086 C C . ASN C 3 108 ? 5.186 60.329 106.860 1.00 24.41 108 ASN C C 1
ATOM 8087 O O . ASN C 3 108 ? 5.298 59.161 106.489 1.00 24.63 108 ASN C O 1
ATOM 8092 N N . ARG C 3 109 ? 6.056 60.905 107.688 1.00 24.45 109 ARG C N 1
ATOM 8093 C CA . ARG C 3 109 ? 7.210 60.180 108.221 1.00 24.86 109 ARG C CA 1
ATOM 8094 C C . ARG C 3 109 ? 7.293 60.237 109.750 1.00 25.01 109 ARG C C 1
ATOM 8095 O O . ARG C 3 109 ? 7.545 59.228 110.405 1.00 24.72 109 ARG C O 1
ATOM 8103 N N . GLY C 3 110 ? 7.078 61.423 110.309 1.00 25.30 110 GLY C N 1
ATOM 8104 C CA . GLY C 3 110 ? 7.124 61.580 111.747 1.00 25.36 110 GLY C CA 1
ATOM 8105 C C . GLY C 3 110 ? 6.103 60.681 112.408 1.00 25.57 110 GLY C C 1
ATOM 8106 O O . GLY C 3 110 ? 4.944 60.604 111.966 1.00 25.59 110 GLY C O 1
ATOM 8107 N N . THR C 3 111 ? 6.539 59.989 113.459 1.00 25.50 111 THR C N 1
ATOM 8108 C CA . THR C 3 111 ? 5.667 59.077 114.194 1.00 25.71 111 THR C CA 1
ATOM 8109 C C . THR C 3 111 ? 5.298 59.609 115.575 1.00 25.43 111 THR C C 1
ATOM 8110 O O . THR C 3 111 ? 6.033 60.402 116.163 1.00 25.35 111 THR C O 1
ATOM 8114 N N . ILE C 3 112 ? 4.145 59.174 116.077 1.00 25.49 112 ILE C N 1
ATOM 8115 C CA . ILE C 3 112 ? 3.683 59.580 117.398 1.00 25.14 112 ILE C CA 1
ATOM 8116 C C . ILE C 3 112 ? 4.710 59.122 118.442 1.00 24.89 112 ILE C C 1
ATOM 8117 O O . ILE C 3 112 ? 5.041 59.869 119.368 1.00 24.37 112 ILE C O 1
ATOM 8122 N N . GLY C 3 113 ? 5.227 57.906 118.259 1.00 24.51 113 GLY C N 1
ATOM 8123 C CA . GLY C 3 113 ? 6.231 57.365 119.160 1.00 24.62 113 GLY C CA 1
ATOM 8124 C C . GLY C 3 113 ? 7.531 58.163 119.166 1.00 24.75 113 GLY C C 1
ATOM 8125 O O . GLY C 3 113 ? 8.136 58.348 120.225 1.00 25.14 113 GLY C O 1
ATOM 8126 N N . GLY C 3 114 ? 7.966 58.628 117.995 1.00 24.54 114 GLY C N 1
ATOM 8127 C CA . GLY C 3 114 ? 9.181 59.423 117.917 1.00 24.46 114 GLY C CA 1
ATOM 8128 C C . GLY C 3 114 ? 8.982 60.808 118.513 1.00 24.68 114 GLY C C 1
ATOM 8129 O O . GLY C 3 114 ? 9.879 61.375 119.148 1.00 24.27 114 GLY C O 1
ATOM 8130 N N . ASP C 3 115 ? 7.784 61.349 118.318 1.00 24.76 115 ASP C N 1
ATOM 8131 C CA . ASP C 3 115 ? 7.444 62.670 118.832 1.00 25.01 115 ASP C CA 1
ATOM 8132 C C . ASP C 3 115 ? 7.489 62.629 120.354 1.00 25.00 115 ASP C C 1
ATOM 8133 O O . ASP C 3 115 ? 7.897 63.594 120.996 1.00 25.02 115 ASP C O 1
ATOM 8138 N N . ILE C 3 116 ? 7.063 61.508 120.928 1.00 25.07 116 ILE C N 1
ATOM 8139 C CA . ILE C 3 116 ? 7.071 61.353 122.377 1.00 25.28 116 ILE C CA 1
ATOM 8140 C C . ILE C 3 116 ? 8.475 61.006 122.879 1.00 25.43 116 ILE C C 1
ATOM 8141 O O . ILE C 3 116 ? 8.996 61.658 123.775 1.00 26.35 116 ILE C O 1
ATOM 8146 N N . ALA C 3 117 ? 9.111 60.026 122.257 1.00 25.92 117 ALA C N 1
ATOM 8147 C CA . ALA C 3 117 ? 10.453 59.607 122.662 1.00 26.99 117 ALA C CA 1
ATOM 8148 C C . ALA C 3 117 ? 11.520 60.711 122.615 1.00 27.52 117 ALA C C 1
ATOM 8149 O O . ALA C 3 117 ? 12.452 60.718 123.426 1.00 27.68 117 ALA C O 1
ATOM 8151 N N . HIS C 3 118 ? 11.377 61.636 121.668 1.00 28.27 118 HIS C N 1
ATOM 8152 C CA . HIS C 3 118 ? 12.318 62.742 121.496 1.00 28.35 118 HIS C CA 1
ATOM 8153 C C . HIS C 3 118 ? 12.396 63.608 122.774 1.00 28.44 118 HIS C C 1
ATOM 8154 O O . HIS C 3 118 ? 13.453 64.147 123.106 1.00 28.58 118 HIS C O 1
ATOM 8161 N N . GLY C 3 119 ? 11.283 63.710 123.498 1.00 28.35 119 GLY C N 1
ATOM 8162 C CA . GLY C 3 119 ? 11.260 64.460 124.749 1.00 28.38 119 GLY C CA 1
ATOM 8163 C C . GLY C 3 119 ? 11.481 65.956 124.663 1.00 28.73 119 GLY C C 1
ATOM 8164 O O . GLY C 3 119 ? 11.898 66.590 125.628 1.00 28.30 119 GLY C O 1
ATOM 8165 N N . ASP C 3 120 ? 11.189 66.517 123.501 1.00 29.14 120 ASP C N 1
ATOM 8166 C CA . ASP C 3 120 ? 11.337 67.942 123.260 1.00 29.88 120 ASP C CA 1
ATOM 8167 C C . ASP C 3 120 ? 10.103 68.666 123.824 1.00 30.72 120 ASP C C 1
ATOM 8168 O O . ASP C 3 120 ? 8.966 68.311 123.496 1.00 31.30 120 ASP C O 1
ATOM 8173 N N . PRO C 3 121 ? 10.315 69.685 124.684 1.00 30.61 121 PRO C N 1
ATOM 8174 C CA . PRO C 3 121 ? 9.207 70.453 125.279 1.00 30.02 121 PRO C CA 1
ATOM 8175 C C . PRO C 3 121 ? 8.411 71.124 124.158 1.00 29.55 121 PRO C C 1
ATOM 8176 O O . PRO C 3 121 ? 7.247 71.460 124.315 1.00 29.68 121 PRO C O 1
ATOM 8180 N N . GLY C 3 122 ? 9.073 71.339 123.031 1.00 28.63 122 GLY C N 1
ATOM 8181 C CA . GLY C 3 122 ? 8.425 71.965 121.901 1.00 28.40 122 GLY C CA 1
ATOM 8182 C C . GLY C 3 122 ? 7.423 71.082 121.181 1.00 27.93 122 GLY C C 1
ATOM 8183 O O . GLY C 3 122 ? 6.537 71.596 120.506 1.00 28.27 122 GLY C O 1
ATOM 8184 N N . ASN C 3 123 ? 7.578 69.764 121.288 1.00 27.21 123 ASN C N 1
ATOM 8185 C CA . ASN C 3 123 ? 6.672 68.822 120.632 1.00 26.13 123 ASN C CA 1
ATOM 8186 C C . ASN C 3 123 ? 5.261 68.839 121.249 1.00 25.82 123 ASN C C 1
ATOM 8187 O O . ASN C 3 123 ? 5.087 69.216 122.411 1.00 25.22 123 ASN C O 1
ATOM 8192 N N . ASP C 3 124 ? 4.262 68.430 120.470 1.00 25.48 124 ASP C N 1
ATOM 8193 C CA . ASP C 3 124 ? 2.868 68.440 120.924 1.00 25.62 124 ASP C CA 1
ATOM 8194 C C . ASP C 3 124 ? 2.352 67.177 121.614 1.00 25.94 124 ASP C C 1
ATOM 8195 O O . ASP C 3 124 ? 1.567 67.261 122.564 1.00 26.02 124 ASP C O 1
ATOM 8200 N N . HIS C 3 125 ? 2.781 66.008 121.149 1.00 25.80 125 HIS C N 1
ATOM 8201 C CA . HIS C 3 125 ? 2.313 64.763 121.743 1.00 25.94 125 HIS C CA 1
ATOM 8202 C C . HIS C 3 125 ? 2.576 64.598 123.226 1.00 25.88 125 HIS C C 1
ATOM 8203 O O . HIS C 3 125 ? 1.793 63.941 123.907 1.00 26.39 125 HIS C O 1
ATOM 8210 N N . PRO C 3 126 ? 3.703 65.131 123.744 1.00 25.53 126 PRO C N 1
ATOM 8211 C CA . PRO C 3 126 ? 3.904 64.957 125.186 1.00 25.22 126 PRO C CA 1
ATOM 8212 C C . PRO C 3 126 ? 2.698 65.485 125.993 1.00 25.30 126 PRO C C 1
ATOM 8213 O O . PRO C 3 126 ? 2.085 64.730 126.747 1.00 25.99 126 PRO C O 1
ATOM 8217 N N . ALA C 3 127 ? 2.309 66.743 125.788 1.00 25.07 127 ALA C N 1
ATOM 8218 C CA . ALA C 3 127 ? 1.164 67.296 126.518 1.00 25.20 127 ALA C CA 1
ATOM 8219 C C . ALA C 3 127 ? -0.121 66.545 126.171 1.00 25.20 127 ALA C C 1
ATOM 8220 O O . ALA C 3 127 ? -0.925 66.245 127.049 1.00 25.41 127 ALA C O 1
ATOM 8222 N N . LEU C 3 128 ? -0.296 66.227 124.893 1.00 25.04 128 LEU C N 1
ATOM 8223 C CA . LEU C 3 128 ? -1.470 65.501 124.443 1.00 25.28 128 LEU C CA 1
ATOM 8224 C C . LEU C 3 128 ? -1.597 64.146 125.125 1.00 25.56 128 LEU C C 1
ATOM 8225 O O . LEU C 3 128 ? -2.694 63.752 125.543 1.00 26.02 128 LEU C O 1
ATOM 8230 N N . SER C 3 129 ? -0.476 63.445 125.266 1.00 25.29 129 SER C N 1
ATOM 8231 C CA . SER C 3 129 ? -0.487 62.128 125.887 1.00 25.44 129 SER C CA 1
ATOM 8232 C C . SER C 3 129 ? -0.882 62.196 127.357 1.00 25.61 129 SER C C 1
ATOM 8233 O O . SER C 3 129 ? -1.512 61.277 127.876 1.00 25.46 129 SER C O 1
ATOM 8236 N N . ILE C 3 130 ? -0.513 63.289 128.018 1.00 25.96 130 ILE C N 1
ATOM 8237 C CA . ILE C 3 130 ? -0.849 63.493 129.423 1.00 25.85 130 ILE C CA 1
ATOM 8238 C C . ILE C 3 130 ? -2.354 63.773 129.544 1.00 26.31 130 ILE C C 1
ATOM 8239 O O . ILE C 3 130 ? -3.048 63.160 130.355 1.00 26.55 130 ILE C O 1
ATOM 8244 N N . ALA C 3 131 ? -2.868 64.654 128.694 1.00 26.06 131 ALA C N 1
ATOM 8245 C CA . ALA C 3 131 ? -4.284 64.987 128.720 1.00 26.30 131 ALA C CA 1
ATOM 8246 C C . ALA C 3 131 ? -5.201 63.773 128.494 1.00 26.45 131 ALA C C 1
ATOM 8247 O O . ALA C 3 131 ? -6.258 63.665 129.122 1.00 26.42 131 ALA C O 1
ATOM 8249 N N . VAL C 3 132 ? -4.808 62.875 127.590 1.00 26.59 132 VAL C N 1
ATOM 8250 C CA . VAL C 3 132 ? -5.610 61.683 127.295 1.00 26.78 132 VAL C CA 1
ATOM 8251 C C . VAL C 3 132 ? -5.304 60.500 128.219 1.00 26.87 132 VAL C C 1
ATOM 8252 O O . VAL C 3 132 ? -5.914 59.440 128.101 1.00 26.56 132 VAL C O 1
ATOM 8256 N N . GLU C 3 133 ? -4.343 60.692 129.121 1.00 27.44 133 GLU C N 1
ATOM 8257 C CA . GLU C 3 133 ? -3.941 59.684 130.105 1.00 28.09 133 GLU C CA 1
ATOM 8258 C C . GLU C 3 133 ? -3.335 58.432 129.487 1.00 28.04 133 GLU C C 1
ATOM 8259 O O . GLU C 3 133 ? -3.559 57.314 129.960 1.00 28.31 133 GLU C O 1
ATOM 8265 N N . ALA C 3 134 ? -2.533 58.631 128.449 1.00 27.84 134 ALA C N 1
ATOM 8266 C CA . ALA C 3 134 ? -1.894 57.527 127.757 1.00 27.38 134 ALA C CA 1
ATOM 8267 C C . ALA C 3 134 ? -0.845 56.814 128.598 1.00 27.26 134 ALA C C 1
ATOM 8268 O O . ALA C 3 134 ? -0.395 57.313 129.630 1.00 26.94 134 ALA C O 1
ATOM 8270 N N . HIS C 3 135 ? -0.497 55.617 128.155 1.00 27.01 135 HIS C N 1
ATOM 8271 C CA . HIS C 3 135 ? 0.525 54.809 128.794 1.00 27.06 135 HIS C CA 1
ATOM 8272 C C . HIS C 3 135 ? 1.366 54.249 127.657 1.00 27.04 135 HIS C C 1
ATOM 8273 O O . HIS C 3 135 ? 0.858 53.984 126.568 1.00 26.44 135 HIS C O 1
ATOM 8280 N N . PHE C 3 136 ? 2.661 54.112 127.900 1.00 27.30 136 PHE C N 1
ATOM 8281 C CA . PHE C 3 136 ? 3.576 53.635 126.880 1.00 27.54 136 PHE C CA 1
ATOM 8282 C C . PHE C 3 136 ? 4.202 52.285 127.215 1.00 27.61 136 PHE C C 1
ATOM 8283 O O . PHE C 3 136 ? 4.742 52.099 128.300 1.00 27.55 136 PHE C O 1
ATOM 8291 N N . VAL C 3 137 ? 4.159 51.363 126.258 1.00 28.35 137 VAL C N 1
ATOM 8292 C CA . VAL C 3 137 ? 4.737 50.030 126.426 1.00 28.97 137 VAL C CA 1
ATOM 8293 C C . VAL C 3 137 ? 6.185 50.021 125.923 1.00 29.45 137 VAL C C 1
ATOM 8294 O O . VAL C 3 137 ? 6.438 50.321 124.756 1.00 29.45 137 VAL C O 1
ATOM 8298 N N . LEU C 3 138 ? 7.125 49.688 126.810 1.00 30.06 138 LEU C N 1
ATOM 8299 C CA . LEU C 3 138 ? 8.554 49.654 126.474 1.00 30.88 138 LEU C CA 1
ATOM 8300 C C . LEU C 3 138 ? 9.134 48.243 126.515 1.00 31.72 138 LEU C C 1
ATOM 8301 O O . LEU C 3 138 ? 8.943 47.510 127.488 1.00 31.88 138 LEU C O 1
ATOM 8306 N N . GLU C 3 139 ? 9.866 47.866 125.473 1.00 32.68 139 GLU C N 1
ATOM 8307 C CA . GLU C 3 139 ? 10.468 46.543 125.454 1.00 33.82 139 GLU C CA 1
ATOM 8308 C C . GLU C 3 139 ? 11.981 46.597 125.537 1.00 34.59 139 GLU C C 1
ATOM 8309 O O . GLU C 3 139 ? 12.641 47.276 124.750 1.00 34.88 139 GLU C O 1
ATOM 8315 N N . GLY C 3 140 ? 12.517 45.896 126.527 1.00 35.39 140 GLY C N 1
ATOM 8316 C CA . GLY C 3 140 ? 13.953 45.841 126.719 1.00 36.17 140 GLY C CA 1
ATOM 8317 C C . GLY C 3 140 ? 14.387 44.393 126.676 1.00 36.64 140 GLY C C 1
ATOM 8318 O O . GLY C 3 140 ? 13.601 43.530 126.289 1.00 36.64 140 GLY C O 1
ATOM 8319 N N . PRO C 3 141 ? 15.637 44.092 127.038 1.00 37.33 141 PRO C N 1
ATOM 8320 C CA . PRO C 3 141 ? 16.104 42.704 127.015 1.00 38.49 141 PRO C CA 1
ATOM 8321 C C . PRO C 3 141 ? 15.401 41.802 128.040 1.00 39.53 141 PRO C C 1
ATOM 8322 O O . PRO C 3 141 ? 15.298 40.586 127.838 1.00 39.96 141 PRO C O 1
ATOM 8326 N N . ASN C 3 142 ? 14.876 42.406 129.105 1.00 40.25 142 ASN C N 1
ATOM 8327 C CA . ASN C 3 142 ? 14.195 41.658 130.159 1.00 40.95 142 ASN C CA 1
ATOM 8328 C C . ASN C 3 142 ? 12.689 41.491 129.949 1.00 41.02 142 ASN C C 1
ATOM 8329 O O . ASN C 3 142 ? 12.034 40.739 130.680 1.00 41.75 142 ASN C O 1
ATOM 8334 N N . GLY C 3 143 ? 12.139 42.189 128.961 1.00 40.25 143 GLY C N 1
ATOM 8335 C CA . GLY C 3 143 ? 10.718 42.078 128.700 1.00 39.25 143 GLY C CA 1
ATOM 8336 C C . GLY C 3 143 ? 10.046 43.416 128.478 1.00 38.72 143 GLY C C 1
ATOM 8337 O O . GLY C 3 143 ? 10.674 44.377 128.033 1.00 39.00 143 GLY C O 1
ATOM 8338 N N . ARG C 3 144 ? 8.756 43.478 128.779 1.00 37.74 144 ARG C N 1
ATOM 8339 C CA . ARG C 3 144 ? 8.000 44.703 128.601 1.00 36.78 144 ARG C CA 1
ATOM 8340 C C . ARG C 3 144 ? 7.589 45.334 129.920 1.00 36.17 144 ARG C C 1
ATOM 8341 O O . ARG C 3 144 ? 7.507 44.661 130.947 1.00 36.56 144 ARG C O 1
ATOM 8349 N N . ARG C 3 145 ? 7.380 46.646 129.886 1.00 35.27 145 ARG C N 1
ATOM 8350 C CA . ARG C 3 145 ? 6.958 47.413 131.049 1.00 34.21 145 ARG C CA 1
ATOM 8351 C C . ARG C 3 145 ? 6.131 48.564 130.506 1.00 33.42 145 ARG C C 1
ATOM 8352 O O . ARG C 3 145 ? 6.402 49.070 129.411 1.00 33.47 145 ARG C O 1
ATOM 8360 N N . THR C 3 146 ? 5.083 48.931 131.231 1.00 32.03 146 THR C N 1
ATOM 8361 C CA . THR C 3 146 ? 4.239 50.033 130.814 1.00 30.76 146 THR C CA 1
ATOM 8362 C C . THR C 3 146 ? 4.372 51.180 131.803 1.00 30.50 146 THR C C 1
ATOM 8363 O O . THR C 3 146 ? 4.308 50.978 133.018 1.00 30.44 146 THR C O 1
ATOM 8367 N N . VAL C 3 147 ? 4.588 52.380 131.272 1.00 29.80 147 VAL C N 1
ATOM 8368 C CA . VAL C 3 147 ? 4.731 53.574 132.089 1.00 29.32 147 VAL C CA 1
ATOM 8369 C C . VAL C 3 147 ? 3.724 54.628 131.637 1.00 29.13 147 VAL C C 1
ATOM 8370 O O . VAL C 3 147 ? 3.330 54.653 130.464 1.00 29.24 147 VAL C O 1
ATOM 8374 N N . PRO C 3 148 ? 3.246 55.475 132.574 1.00 28.74 148 PRO C N 1
ATOM 8375 C CA . PRO C 3 148 ? 2.276 56.525 132.247 1.00 28.46 148 PRO C CA 1
ATOM 8376 C C . PRO C 3 148 ? 2.911 57.738 131.574 1.00 28.29 148 PRO C C 1
ATOM 8377 O O . PRO C 3 148 ? 4.086 58.042 131.795 1.00 28.32 148 PRO C O 1
ATOM 8381 N N . ALA C 3 149 ? 2.136 58.405 130.726 1.00 28.34 149 ALA C N 1
ATOM 8382 C CA . ALA C 3 149 ? 2.600 59.610 130.050 1.00 28.40 149 ALA C CA 1
ATOM 8383 C C . ALA C 3 149 ? 2.898 60.624 131.155 1.00 28.86 149 ALA C C 1
ATOM 8384 O O . ALA C 3 149 ? 3.938 61.281 131.146 1.00 28.52 149 ALA C O 1
ATOM 8386 N N . ASP C 3 150 ? 2.000 60.693 132.139 1.00 29.37 150 ASP C N 1
ATOM 8387 C CA . ASP C 3 150 ? 2.156 61.597 133.276 1.00 29.84 150 ASP C CA 1
ATOM 8388 C C . ASP C 3 150 ? 3.233 61.038 134.204 1.00 29.47 150 ASP C C 1
ATOM 8389 O O . ASP C 3 150 ? 2.944 60.320 135.151 1.00 29.68 150 ASP C O 1
ATOM 8394 N N . GLY C 3 151 ? 4.483 61.338 133.889 1.00 29.71 151 GLY C N 1
ATOM 8395 C CA . GLY C 3 151 ? 5.592 60.844 134.685 1.00 29.43 151 GLY C CA 1
ATOM 8396 C C . GLY C 3 151 ? 6.722 60.355 133.797 1.00 29.36 151 GLY C C 1
ATOM 8397 O O . GLY C 3 151 ? 7.824 60.075 134.278 1.00 29.32 151 GLY C O 1
ATOM 8398 N N . PHE C 3 152 ? 6.449 60.302 132.493 1.00 29.25 152 PHE C N 1
ATOM 8399 C CA . PHE C 3 152 ? 7.403 59.847 131.484 1.00 29.52 152 PHE C CA 1
ATOM 8400 C C . PHE C 3 152 ? 8.458 60.891 131.102 1.00 29.92 152 PHE C C 1
ATOM 8401 O O . PHE C 3 152 ? 9.576 60.543 130.716 1.00 29.65 152 PHE C O 1
ATOM 8409 N N . PHE C 3 153 ? 8.093 62.165 131.210 1.00 30.14 153 PHE C N 1
ATOM 8410 C CA . PHE C 3 153 ? 8.971 63.260 130.829 1.00 30.77 153 PHE C CA 1
ATOM 8411 C C . PHE C 3 153 ? 9.775 63.802 132.004 1.00 31.65 153 PHE C C 1
ATOM 8412 O O . PHE C 3 153 ? 9.223 64.396 132.933 1.00 32.29 153 PHE C O 1
ATOM 8420 N N . LEU C 3 154 ? 11.087 63.567 131.952 1.00 32.60 154 LEU C N 1
ATOM 8421 C CA . LEU C 3 154 ? 12.017 63.958 133.015 1.00 33.16 154 LEU C CA 1
ATOM 8422 C C . LEU C 3 154 ? 12.746 65.276 132.807 1.00 33.40 154 LEU C C 1
ATOM 8423 O O . LEU C 3 154 ? 13.021 66.005 133.767 1.00 33.49 154 LEU C O 1
ATOM 8428 N N . GLY C 3 155 ? 13.101 65.550 131.558 1.00 33.62 155 GLY C N 1
ATOM 8429 C CA . GLY C 3 155 ? 13.799 66.779 131.235 1.00 34.11 155 GLY C CA 1
ATOM 8430 C C . GLY C 3 155 ? 13.796 66.990 129.740 1.00 34.59 155 GLY C C 1
ATOM 8431 O O . GLY C 3 155 ? 13.179 66.218 129.002 1.00 34.74 155 GLY C O 1
ATOM 8432 N N . THR C 3 156 ? 14.493 68.027 129.293 1.00 34.99 156 THR C N 1
ATOM 8433 C CA . THR C 3 156 ? 14.579 68.341 127.877 1.00 35.59 156 THR C CA 1
ATOM 8434 C C . THR C 3 156 ? 15.338 67.212 127.186 1.00 35.88 156 THR C C 1
ATOM 8435 O O . THR C 3 156 ? 16.508 66.966 127.485 1.00 35.57 156 THR C O 1
ATOM 8439 N N . TYR C 3 157 ? 14.638 66.512 126.295 1.00 36.45 157 TYR C N 1
ATOM 8440 C CA . TYR C 3 157 ? 15.180 65.380 125.542 1.00 37.30 157 TYR C CA 1
ATOM 8441 C C . TYR C 3 157 ? 15.365 64.134 126.407 1.00 37.78 157 TYR C C 1
ATOM 8442 O O . TYR C 3 157 ? 15.950 63.151 125.960 1.00 38.42 157 TYR C O 1
ATOM 8451 N N . MET C 3 158 ? 14.839 64.163 127.628 1.00 38.41 158 MET C N 1
ATOM 8452 C CA . MET C 3 158 ? 14.968 63.036 128.556 1.00 39.04 158 MET C CA 1
ATOM 8453 C C . MET C 3 158 ? 13.632 62.433 128.984 1.00 38.24 158 MET C C 1
ATOM 8454 O O . MET C 3 158 ? 12.722 63.151 129.405 1.00 38.43 158 MET C O 1
ATOM 8459 N N . THR C 3 159 ? 13.532 61.109 128.898 1.00 37.48 159 THR C N 1
ATOM 8460 C CA . THR C 3 159 ? 12.318 60.401 129.294 1.00 36.85 159 THR C CA 1
ATOM 8461 C C . THR C 3 159 ? 12.684 59.178 130.134 1.00 36.78 159 THR C C 1
ATOM 8462 O O . THR C 3 159 ? 13.857 58.899 130.363 1.00 36.61 159 THR C O 1
ATOM 8466 N N . LEU C 3 160 ? 11.671 58.441 130.576 1.00 36.83 160 LEU C N 1
ATOM 8467 C CA . LEU C 3 160 ? 11.873 57.237 131.382 1.00 36.86 160 LEU C CA 1
ATOM 8468 C C . LEU C 3 160 ? 12.471 56.095 130.537 1.00 36.85 160 LEU C C 1
ATOM 8469 O O . LEU C 3 160 ? 12.969 55.099 131.064 1.00 36.86 160 LEU C O 1
ATOM 8474 N N . LEU C 3 161 ? 12.448 56.277 129.222 1.00 36.64 161 LEU C N 1
ATOM 8475 C CA . LEU C 3 161 ? 12.971 55.301 128.272 1.00 36.39 161 LEU C CA 1
ATOM 8476 C C . LEU C 3 161 ? 14.453 55.016 128.534 1.00 36.71 161 LEU C C 1
ATOM 8477 O O . LEU C 3 161 ? 15.251 55.933 128.698 1.00 36.42 161 LEU C O 1
ATOM 8482 N N . GLU C 3 162 ? 14.799 53.736 128.614 1.00 36.88 162 GLU C N 1
ATOM 8483 C CA . GLU C 3 162 ? 16.175 53.311 128.845 1.00 37.26 162 GLU C CA 1
ATOM 8484 C C . GLU C 3 162 ? 16.864 53.143 127.481 1.00 36.89 162 GLU C C 1
ATOM 8485 O O . GLU C 3 162 ? 16.203 52.861 126.479 1.00 36.44 162 GLU C O 1
ATOM 8491 N N . GLU C 3 163 ? 18.187 53.301 127.445 1.00 36.60 163 GLU C N 1
ATOM 8492 C CA . GLU C 3 163 ? 18.950 53.179 126.197 1.00 36.59 163 GLU C CA 1
ATOM 8493 C C . GLU C 3 163 ? 18.810 51.857 125.452 1.00 35.85 163 GLU C C 1
ATOM 8494 O O . GLU C 3 163 ? 19.109 51.776 124.261 1.00 35.82 163 GLU C O 1
ATOM 8500 N N . ASN C 3 164 ? 18.387 50.814 126.156 1.00 35.06 164 ASN C N 1
ATOM 8501 C CA . ASN C 3 164 ? 18.212 49.510 125.528 1.00 34.29 164 ASN C CA 1
ATOM 8502 C C . ASN C 3 164 ? 16.743 49.142 125.339 1.00 33.54 164 ASN C C 1
ATOM 8503 O O . ASN C 3 164 ? 16.407 47.969 125.178 1.00 33.92 164 ASN C O 1
ATOM 8508 N N . GLU C 3 165 ? 15.868 50.145 125.341 1.00 32.27 165 GLU C N 1
ATOM 8509 C CA . GLU C 3 165 ? 14.441 49.894 125.156 1.00 31.17 165 GLU C CA 1
ATOM 8510 C C . GLU C 3 165 ? 13.894 50.482 123.862 1.00 30.82 165 GLU C C 1
ATOM 8511 O O . GLU C 3 165 ? 14.464 51.414 123.295 1.00 30.76 165 GLU C O 1
ATOM 8517 N N . VAL C 3 166 ? 12.768 49.929 123.419 1.00 29.95 166 VAL C N 1
ATOM 8518 C CA . VAL C 3 166 ? 12.081 50.369 122.216 1.00 29.33 166 VAL C CA 1
ATOM 8519 C C . VAL C 3 166 ? 10.613 50.573 122.594 1.00 29.25 166 VAL C C 1
ATOM 8520 O O . VAL C 3 166 ? 9.988 49.661 123.147 1.00 28.61 166 VAL C O 1
ATOM 8524 N N . MET C 3 167 ? 10.077 51.772 122.363 1.00 28.78 167 MET C N 1
ATOM 8525 C CA . MET C 3 167 ? 8.666 52.004 122.663 1.00 29.05 167 MET C CA 1
ATOM 8526 C C . MET C 3 167 ? 7.899 51.262 121.590 1.00 28.94 167 MET C C 1
ATOM 8527 O O . MET C 3 167 ? 8.089 51.517 120.408 1.00 28.69 167 MET C O 1
ATOM 8532 N N . VAL C 3 168 ? 7.060 50.321 122.015 1.00 29.30 168 VAL C N 1
ATOM 8533 C CA . VAL C 3 168 ? 6.271 49.500 121.101 1.00 29.52 168 VAL C CA 1
ATOM 8534 C C . VAL C 3 168 ? 4.918 50.092 120.697 1.00 29.71 168 VAL C C 1
ATOM 8535 O O . VAL C 3 168 ? 4.583 50.144 119.509 1.00 29.08 168 VAL C O 1
ATOM 8539 N N . GLU C 3 169 ? 4.156 50.563 121.678 1.00 30.30 169 GLU C N 1
ATOM 8540 C CA . GLU C 3 169 ? 2.838 51.114 121.395 1.00 30.78 169 GLU C CA 1
ATOM 8541 C C . GLU C 3 169 ? 2.370 52.125 122.432 1.00 30.91 169 GLU C C 1
ATOM 8542 O O . GLU C 3 169 ? 2.880 52.177 123.556 1.00 31.34 169 GLU C O 1
ATOM 8548 N N . ILE C 3 170 ? 1.401 52.939 122.033 1.00 30.58 170 ILE C N 1
ATOM 8549 C CA . ILE C 3 170 ? 0.823 53.944 122.905 1.00 30.29 170 ILE C CA 1
ATOM 8550 C C . ILE C 3 170 ? -0.617 53.520 123.193 1.00 30.56 170 ILE C C 1
ATOM 8551 O O . ILE C 3 170 ? -1.448 53.409 122.287 1.00 30.24 170 ILE C O 1
ATOM 8556 N N . ARG C 3 171 ? -0.889 53.244 124.462 1.00 30.80 171 ARG C N 1
ATOM 8557 C CA . ARG C 3 171 ? -2.211 52.817 124.891 1.00 30.62 171 ARG C CA 1
ATOM 8558 C C . ARG C 3 171 ? -2.943 53.956 125.568 1.00 30.13 171 ARG C C 1
ATOM 8559 O O . ARG C 3 171 ? -2.437 54.567 126.509 1.00 30.22 171 ARG C O 1
ATOM 8567 N N . VAL C 3 172 ? -4.154 54.223 125.108 1.00 29.43 172 VAL C N 1
ATOM 8568 C CA . VAL C 3 172 ? -4.936 55.298 125.686 1.00 29.07 172 VAL C CA 1
ATOM 8569 C C . VAL C 3 172 ? -6.406 54.923 125.816 1.00 29.13 172 VAL C C 1
ATOM 8570 O O . VAL C 3 172 ? -6.973 54.266 124.939 1.00 28.53 172 VAL C O 1
ATOM 8574 N N . PRO C 3 173 ? -7.008 55.237 126.979 1.00 29.33 173 PRO C N 1
ATOM 8575 C CA . PRO C 3 173 ? -8.422 54.923 127.200 1.00 29.29 173 PRO C CA 1
ATOM 8576 C C . PRO C 3 173 ? -9.319 55.687 126.239 1.00 29.36 173 PRO C C 1
ATOM 8577 O O . PRO C 3 173 ? -9.112 56.872 125.987 1.00 29.65 173 PRO C O 1
ATOM 8581 N N . ALA C 3 174 ? -10.266 54.980 125.640 1.00 29.31 174 ALA C N 1
ATOM 8582 C CA . ALA C 3 174 ? -11.197 55.602 124.711 1.00 29.55 174 ALA C CA 1
ATOM 8583 C C . ALA C 3 174 ? -12.006 56.650 125.461 1.00 29.92 174 ALA C C 1
ATOM 8584 O O . ALA C 3 174 ? -12.349 56.465 126.631 1.00 30.10 174 ALA C O 1
ATOM 8586 N N . PHE C 3 175 ? -12.257 57.775 124.803 1.00 30.38 175 PHE C N 1
ATOM 8587 C CA . PHE C 3 175 ? -13.031 58.847 125.406 1.00 30.93 175 PHE C CA 1
ATOM 8588 C C . PHE C 3 175 ? -14.415 58.318 125.742 1.00 31.68 175 PHE C C 1
ATOM 8589 O O . PHE C 3 175 ? -15.044 57.640 124.923 1.00 31.56 175 PHE C O 1
ATOM 8597 N N . ALA C 3 176 ? -14.878 58.598 126.954 1.00 32.74 176 ALA C N 1
ATOM 8598 C CA . ALA C 3 176 ? -16.215 58.180 127.349 1.00 33.71 176 ALA C CA 1
ATOM 8599 C C . ALA C 3 176 ? -17.165 59.110 126.588 1.00 34.42 176 ALA C C 1
ATOM 8600 O O . ALA C 3 176 ? -16.818 60.264 126.320 1.00 34.31 176 ALA C O 1
ATOM 8602 N N . GLN C 3 177 ? -18.330 58.598 126.192 1.00 35.45 177 GLN C N 1
ATOM 8603 C CA . GLN C 3 177 ? -19.314 59.398 125.454 1.00 36.25 177 GLN C CA 1
ATOM 8604 C C . GLN C 3 177 ? -19.593 60.755 126.121 1.00 36.59 177 GLN C C 1
ATOM 8605 O O . GLN C 3 177 ? -19.906 60.827 127.315 1.00 36.90 177 GLN C O 1
ATOM 8607 N N . GLY C 3 178 ? -19.446 61.826 125.344 1.00 36.50 178 GLY C N 1
ATOM 8608 C CA . GLY C 3 178 ? -19.676 63.165 125.861 1.00 36.14 178 GLY C CA 1
ATOM 8609 C C . GLY C 3 178 ? -18.428 63.864 126.383 1.00 36.17 178 GLY C C 1
ATOM 8610 O O . GLY C 3 178 ? -18.519 64.936 126.989 1.00 36.28 178 GLY C O 1
ATOM 8611 N N . THR C 3 179 ? -17.262 63.261 126.168 1.00 35.62 179 THR C N 1
ATOM 8612 C CA . THR C 3 179 ? -16.010 63.859 126.616 1.00 35.17 179 THR C CA 1
ATOM 8613 C C . THR C 3 179 ? -15.661 65.106 125.808 1.00 34.82 179 THR C C 1
ATOM 8614 O O . THR C 3 179 ? -15.713 65.092 124.579 1.00 34.91 179 THR C O 1
ATOM 8618 N N . GLY C 3 180 ? -15.347 66.187 126.513 1.00 34.26 180 GLY C N 1
ATOM 8619 C CA . GLY C 3 180 ? -14.962 67.423 125.859 1.00 33.60 180 GLY C CA 1
ATOM 8620 C C . GLY C 3 180 ? -13.446 67.443 125.761 1.00 33.35 180 GLY C C 1
ATOM 8621 O O . GLY C 3 180 ? -12.760 66.822 126.587 1.00 33.38 180 GLY C O 1
ATOM 8622 N N . TRP C 3 181 ? -12.916 68.175 124.784 1.00 32.57 181 TRP C N 1
ATOM 8623 C CA . TRP C 3 181 ? -11.471 68.236 124.583 1.00 32.18 181 TRP C CA 1
ATOM 8624 C C . TRP C 3 181 ? -11.040 69.473 123.807 1.00 31.90 181 TRP C C 1
ATOM 8625 O O . TRP C 3 181 ? -11.869 70.186 123.236 1.00 31.79 181 TRP C O 1
ATOM 8636 N N . ALA C 3 182 ? -9.730 69.696 123.755 1.00 31.26 182 ALA C N 1
ATOM 8637 C CA . ALA C 3 182 ? -9.185 70.829 123.027 1.00 31.07 182 ALA C CA 1
ATOM 8638 C C . ALA C 3 182 ? -7.670 70.895 123.085 1.00 30.73 182 ALA C C 1
ATOM 8639 O O . ALA C 3 182 ? -7.049 70.391 124.019 1.00 30.76 182 ALA C O 1
ATOM 8641 N N . TYR C 3 183 ? -7.086 71.462 122.035 1.00 30.40 183 TYR C N 1
ATOM 8642 C CA . TYR C 3 183 ? -5.648 71.688 121.966 1.00 30.21 183 TYR C CA 1
ATOM 8643 C C . TYR C 3 183 ? -5.458 73.058 121.337 1.00 30.50 183 TYR C C 1
ATOM 8644 O O . TYR C 3 183 ? -5.654 73.230 120.134 1.00 30.43 183 TYR C O 1
ATOM 8653 N N . GLU C 3 184 ? -5.170 74.048 122.171 1.00 31.13 184 GLU C N 1
ATOM 8654 C CA . GLU C 3 184 ? -4.951 75.407 121.688 1.00 31.51 184 GLU C CA 1
ATOM 8655 C C . GLU C 3 184 ? -3.453 75.606 121.541 1.00 31.55 184 GLU C C 1
ATOM 8656 O O . GLU C 3 184 ? -2.715 75.517 122.523 1.00 31.65 184 GLU C O 1
ATOM 8662 N N . LYS C 3 185 ? -3.009 75.860 120.313 1.00 31.37 185 LYS C N 1
ATOM 8663 C CA . LYS C 3 185 ? -1.590 76.061 120.039 1.00 31.39 185 LYS C CA 1
ATOM 8664 C C . LYS C 3 185 ? -1.270 77.416 119.387 1.00 31.58 185 LYS C C 1
ATOM 8665 O O . LYS C 3 185 ? -1.700 77.703 118.264 1.00 31.38 185 LYS C O 1
ATOM 8671 N N . LEU C 3 186 ? -0.519 78.244 120.112 1.00 31.69 186 LEU C N 1
ATOM 8672 C CA . LEU C 3 186 ? -0.100 79.560 119.635 1.00 31.93 186 LEU C CA 1
ATOM 8673 C C . LEU C 3 186 ? 1.196 79.317 118.859 1.00 32.00 186 LEU C C 1
ATOM 8674 O O . LEU C 3 186 ? 2.172 78.827 119.424 1.00 32.41 186 LEU C O 1
ATOM 8679 N N . LYS C 3 187 ? 1.226 79.700 117.589 1.00 32.17 187 LYS C N 1
ATOM 8680 C CA . LYS C 3 187 ? 2.404 79.467 116.741 1.00 32.85 187 LYS C CA 1
ATOM 8681 C C . LYS C 3 187 ? 2.622 80.630 115.759 1.00 32.82 187 LYS C C 1
ATOM 8682 O O . LYS C 3 187 ? 1.646 81.212 115.276 1.00 32.72 187 LYS C O 1
ATOM 8688 N N . ARG C 3 188 ? 3.888 80.933 115.435 1.00 32.84 188 ARG C N 1
ATOM 8689 C CA . ARG C 3 188 ? 4.221 82.017 114.495 1.00 32.98 188 ARG C CA 1
ATOM 8690 C C . ARG C 3 188 ? 3.679 81.757 113.099 1.00 33.23 188 ARG C C 1
ATOM 8691 O O . ARG C 3 188 ? 3.301 82.686 112.384 1.00 33.48 188 ARG C O 1
ATOM 8699 N N . LYS C 3 189 ? 3.702 80.491 112.699 1.00 33.62 189 LYS C N 1
ATOM 8700 C CA . LYS C 3 189 ? 3.229 80.083 111.385 1.00 34.23 189 LYS C CA 1
ATOM 8701 C C . LYS C 3 189 ? 2.864 78.620 111.407 1.00 34.89 189 LYS C C 1
ATOM 8702 O O . LYS C 3 189 ? 3.180 77.905 112.362 1.00 35.20 189 LYS C O 1
ATOM 8708 N N . THR C 3 190 ? 2.188 78.184 110.349 1.00 35.37 190 THR C N 1
ATOM 8709 C CA . THR C 3 190 ? 1.793 76.795 110.209 1.00 35.78 190 THR C CA 1
ATOM 8710 C C . THR C 3 190 ? 3.076 75.967 110.080 1.00 35.63 190 THR C C 1
ATOM 8711 O O . THR C 3 190 ? 4.017 76.375 109.392 1.00 35.39 190 THR C O 1
ATOM 8715 N N . GLY C 3 191 ? 3.137 74.854 110.810 1.00 35.46 191 GLY C N 1
ATOM 8716 C CA . GLY C 3 191 ? 4.301 73.981 110.764 1.00 35.03 191 GLY C CA 1
ATOM 8717 C C . GLY C 3 191 ? 5.456 74.342 111.683 1.00 34.78 191 GLY C C 1
ATOM 8718 O O . GLY C 3 191 ? 6.578 73.847 111.507 1.00 34.86 191 GLY C O 1
ATOM 8719 N N . ASP C 3 192 ? 5.199 75.232 112.638 1.00 34.22 192 ASP C N 1
ATOM 8720 C CA . ASP C 3 192 ? 6.221 75.661 113.587 1.00 33.78 192 ASP C CA 1
ATOM 8721 C C . ASP C 3 192 ? 5.850 75.126 114.959 1.00 33.52 192 ASP C C 1
ATOM 8722 O O . ASP C 3 192 ? 4.708 74.724 115.191 1.00 33.78 192 ASP C O 1
ATOM 8727 N N . TRP C 3 193 ? 6.823 75.091 115.861 1.00 32.94 193 TRP C N 1
ATOM 8728 C CA . TRP C 3 193 ? 6.573 74.628 117.216 1.00 32.58 193 TRP C CA 1
ATOM 8729 C C . TRP C 3 193 ? 5.815 75.707 117.970 1.00 32.04 193 TRP C C 1
ATOM 8730 O O . TRP C 3 193 ? 5.933 76.893 117.672 1.00 32.42 193 TRP C O 1
ATOM 8741 N N . ALA C 3 194 ? 4.997 75.286 118.918 1.00 31.62 194 ALA C N 1
ATOM 8742 C CA . ALA C 3 194 ? 4.200 76.219 119.690 1.00 31.13 194 ALA C CA 1
ATOM 8743 C C . ALA C 3 194 ? 5.022 77.183 120.530 1.00 30.96 194 ALA C C 1
ATOM 8744 O O . ALA C 3 194 ? 6.109 76.839 121.008 1.00 31.05 194 ALA C O 1
ATOM 8746 N N . THR C 3 195 ? 4.524 78.412 120.642 1.00 29.92 195 THR C N 1
ATOM 8747 C CA . THR C 3 195 ? 5.143 79.410 121.502 1.00 29.32 195 THR C CA 1
ATOM 8748 C C . THR C 3 195 ? 4.622 79.012 122.894 1.00 28.77 195 THR C C 1
ATOM 8749 O O . THR C 3 195 ? 5.301 79.159 123.907 1.00 28.79 195 THR C O 1
ATOM 8753 N N . ALA C 3 196 ? 3.398 78.491 122.906 1.00 27.71 196 ALA C N 1
ATOM 8754 C CA . ALA C 3 196 ? 2.723 78.018 124.100 1.00 27.08 196 ALA C CA 1
ATOM 8755 C C . ALA C 3 196 ? 1.516 77.208 123.630 1.00 26.52 196 ALA C C 1
ATOM 8756 O O . ALA C 3 196 ? 0.922 77.513 122.600 1.00 26.48 196 ALA C O 1
ATOM 8758 N N . GLY C 3 197 ? 1.192 76.144 124.349 1.00 26.18 197 GLY C N 1
ATOM 8759 C CA . GLY C 3 197 ? 0.049 75.334 123.974 1.00 25.73 197 GLY C CA 1
ATOM 8760 C C . GLY C 3 197 ? -0.577 74.683 125.191 1.00 25.65 197 GLY C C 1
ATOM 8761 O O . GLY C 3 197 ? 0.076 74.538 126.231 1.00 24.96 197 GLY C O 1
ATOM 8762 N N . CYS C 3 198 ? -1.851 74.319 125.080 1.00 25.61 198 CYS C N 1
ATOM 8763 C CA . CYS C 3 198 ? -2.550 73.672 126.180 1.00 26.01 198 CYS C CA 1
ATOM 8764 C C . CYS C 3 198 ? -3.512 72.606 125.696 1.00 26.53 198 CYS C C 1
ATOM 8765 O O . CYS C 3 198 ? -4.382 72.863 124.855 1.00 26.69 198 CYS C O 1
ATOM 8768 N N . ALA C 3 199 ? -3.326 71.398 126.221 1.00 26.76 199 ALA C N 1
ATOM 8769 C CA . ALA C 3 199 ? -4.175 70.260 125.895 1.00 27.06 199 ALA C CA 1
ATOM 8770 C C . ALA C 3 199 ? -5.131 70.044 127.065 1.00 27.38 199 ALA C C 1
ATOM 8771 O O . ALA C 3 199 ? -4.723 70.099 128.230 1.00 26.36 199 ALA C O 1
ATOM 8773 N N . VAL C 3 200 ? -6.402 69.813 126.743 1.00 28.32 200 VAL C N 1
ATOM 8774 C CA . VAL C 3 200 ? -7.436 69.590 127.748 1.00 29.24 200 VAL C CA 1
ATOM 8775 C C . VAL C 3 200 ? -8.415 68.481 127.364 1.00 29.95 200 VAL C C 1
ATOM 8776 O O . VAL C 3 200 ? -8.819 68.361 126.207 1.00 29.94 200 VAL C O 1
ATOM 8780 N N . VAL C 3 201 ? -8.772 67.666 128.353 1.00 30.97 201 VAL C N 1
ATOM 8781 C CA . VAL C 3 201 ? -9.770 66.614 128.195 1.00 31.72 201 VAL C CA 1
ATOM 8782 C C . VAL C 3 201 ? -10.630 66.786 129.444 1.00 32.84 201 VAL C C 1
ATOM 8783 O O . VAL C 3 201 ? -10.096 66.889 130.554 1.00 32.52 201 VAL C O 1
ATOM 8787 N N . MET C 3 202 ? -11.944 66.897 129.264 1.00 34.19 202 MET C N 1
ATOM 8788 C CA . MET C 3 202 ? -12.839 67.073 130.403 1.00 36.03 202 MET C CA 1
ATOM 8789 C C . MET C 3 202 ? -14.215 66.435 130.233 1.00 37.24 202 MET C C 1
ATOM 8790 O O . MET C 3 202 ? -14.683 66.206 129.115 1.00 37.80 202 MET C O 1
ATOM 8795 N N . ARG C 3 203 ? -14.835 66.118 131.362 1.00 38.29 203 ARG C N 1
ATOM 8796 C CA . ARG C 3 203 ? -16.167 65.534 131.380 1.00 39.70 203 ARG C CA 1
ATOM 8797 C C . ARG C 3 203 ? -17.062 66.444 132.201 1.00 40.54 203 ARG C C 1
ATOM 8798 O O . ARG C 3 203 ? -16.606 67.129 133.120 1.00 40.35 203 ARG C O 1
ATOM 8806 N N . LYS C 3 204 ? -18.341 66.438 131.852 1.00 41.94 204 LYS C N 1
ATOM 8807 C CA . LYS C 3 204 ? -19.342 67.280 132.488 1.00 43.38 204 LYS C CA 1
ATOM 8808 C C . LYS C 3 204 ? -20.424 66.450 133.174 1.00 44.46 204 LYS C C 1
ATOM 8809 O O . LYS C 3 204 ? -20.684 65.305 132.796 1.00 44.64 204 LYS C O 1
ATOM 8815 N N . SER C 3 205 ? -21.001 67.024 134.225 1.00 45.55 205 SER C N 1
ATOM 8816 C CA . SER C 3 205 ? -22.075 66.402 135.002 1.00 46.44 205 SER C CA 1
ATOM 8817 C C . SER C 3 205 ? -22.931 67.561 135.491 1.00 46.89 205 SER C C 1
ATOM 8818 O O . SER C 3 205 ? -22.595 68.218 136.483 1.00 47.00 205 SER C O 1
ATOM 8821 N N . GLY C 3 206 ? -24.016 67.831 134.769 1.00 47.20 206 GLY C N 1
ATOM 8822 C CA . GLY C 3 206 ? -24.881 68.942 135.126 1.00 47.14 206 GLY C CA 1
ATOM 8823 C C . GLY C 3 206 ? -24.178 70.223 134.722 1.00 46.99 206 GLY C C 1
ATOM 8824 O O . GLY C 3 206 ? -23.780 70.372 133.565 1.00 47.44 206 GLY C O 1
ATOM 8825 N N . ASN C 3 207 ? -24.005 71.140 135.669 1.00 46.65 207 ASN C N 1
ATOM 8826 C CA . ASN C 3 207 ? -23.320 72.387 135.372 1.00 45.81 207 ASN C CA 1
ATOM 8827 C C . ASN C 3 207 ? -21.913 72.406 135.949 1.00 45.19 207 ASN C C 1
ATOM 8828 O O . ASN C 3 207 ? -21.285 73.467 136.021 1.00 45.27 207 ASN C O 1
ATOM 8829 N N . THR C 3 208 ? -21.402 71.234 136.333 1.00 44.47 208 THR C N 1
ATOM 8830 C CA . THR C 3 208 ? -20.068 71.133 136.933 1.00 43.41 208 THR C CA 1
ATOM 8831 C C . THR C 3 208 ? -19.091 70.237 136.172 1.00 42.46 208 THR C C 1
ATOM 8832 O O . THR C 3 208 ? -19.490 69.396 135.367 1.00 42.84 208 THR C O 1
ATOM 8836 N N . VAL C 3 209 ? -17.803 70.427 136.441 1.00 40.99 209 VAL C N 1
ATOM 8837 C CA . VAL C 3 209 ? -16.755 69.633 135.811 1.00 39.33 209 VAL C CA 1
ATOM 8838 C C . VAL C 3 209 ? -16.582 68.342 136.615 1.00 38.62 209 VAL C C 1
ATOM 8839 O O . VAL C 3 209 ? -16.233 68.387 137.799 1.00 38.65 209 VAL C O 1
ATOM 8843 N N . SER C 3 210 ? -16.836 67.200 135.977 1.00 37.50 210 SER C N 1
ATOM 8844 C CA . SER C 3 210 ? -16.709 65.901 136.640 1.00 36.43 210 SER C CA 1
ATOM 8845 C C . SER C 3 210 ? -15.370 65.190 136.400 1.00 35.59 210 SER C C 1
ATOM 8846 O O . SER C 3 210 ? -15.016 64.259 137.130 1.00 35.61 210 SER C O 1
ATOM 8849 N N . HIS C 3 211 ? -14.636 65.633 135.381 1.00 34.38 211 HIS C N 1
ATOM 8850 C CA . HIS C 3 211 ? -13.335 65.064 135.032 1.00 33.11 211 HIS C CA 1
ATOM 8851 C C . HIS C 3 211 ? -12.498 66.134 134.329 1.00 32.44 211 HIS C C 1
ATOM 8852 O O . HIS C 3 211 ? -13.000 66.836 133.447 1.00 32.34 211 HIS C O 1
ATOM 8859 N N . ILE C 3 212 ? -11.219 66.242 134.691 1.00 31.27 212 ILE C N 1
ATOM 8860 C CA . ILE C 3 212 ? -10.364 67.252 134.079 1.00 30.28 212 ILE C CA 1
ATOM 8861 C C . ILE C 3 212 ? -8.865 66.915 134.013 1.00 29.88 212 ILE C C 1
ATOM 8862 O O . ILE C 3 212 ? -8.260 66.478 134.993 1.00 29.25 212 ILE C O 1
ATOM 8867 N N . ARG C 3 213 ? -8.294 67.097 132.823 1.00 29.69 213 ARG C N 1
ATOM 8868 C CA . ARG C 3 213 ? -6.872 66.877 132.562 1.00 29.37 213 ARG C CA 1
ATOM 8869 C C . ARG C 3 213 ? -6.377 68.115 131.836 1.00 29.37 213 ARG C C 1
ATOM 8870 O O . ARG C 3 213 ? -6.896 68.453 130.769 1.00 29.54 213 ARG C O 1
ATOM 8878 N N . ILE C 3 214 ? -5.375 68.782 132.405 1.00 28.75 214 ILE C N 1
ATOM 8879 C CA . ILE C 3 214 ? -4.803 69.977 131.795 1.00 28.10 214 ILE C CA 1
ATOM 8880 C C . ILE C 3 214 ? -3.297 69.785 131.639 1.00 28.26 214 ILE C C 1
ATOM 8881 O O . ILE C 3 214 ? -2.609 69.464 132.608 1.00 28.21 214 ILE C O 1
ATOM 8886 N N . ALA C 3 215 ? -2.794 69.977 130.419 1.00 28.30 215 ALA C N 1
ATOM 8887 C CA . ALA C 3 215 ? -1.369 69.829 130.133 1.00 28.21 215 ALA C CA 1
ATOM 8888 C C . ALA C 3 215 ? -0.851 71.006 129.297 1.00 28.66 215 ALA C C 1
ATOM 8889 O O . ALA C 3 215 ? -1.558 71.528 128.426 1.00 28.35 215 ALA C O 1
ATOM 8891 N N . LEU C 3 216 ? 0.407 71.383 129.542 1.00 28.79 216 LEU C N 1
ATOM 8892 C CA . LEU C 3 216 ? 1.028 72.532 128.894 1.00 28.42 216 LEU C CA 1
ATOM 8893 C C . LEU C 3 216 ? 2.226 72.238 127.989 1.00 28.69 216 LEU C C 1
ATOM 8894 O O . LEU C 3 216 ? 3.175 71.562 128.403 1.00 28.83 216 LEU C O 1
ATOM 8899 N N . THR C 3 217 ? 2.207 72.824 126.787 1.00 28.52 217 THR C N 1
ATOM 8900 C CA . THR C 3 217 ? 3.271 72.651 125.799 1.00 28.38 217 THR C CA 1
ATOM 8901 C C . THR C 3 217 ? 4.233 73.835 125.687 1.00 28.21 217 THR C C 1
ATOM 8902 O O . THR C 3 217 ? 3.813 74.985 125.597 1.00 28.07 217 THR C O 1
ATOM 8906 N N . ASN C 3 218 ? 5.523 73.514 125.651 1.00 28.55 218 ASN C N 1
ATOM 8907 C CA . ASN C 3 218 ? 6.625 74.463 125.502 1.00 29.12 218 ASN C CA 1
ATOM 8908 C C . ASN C 3 218 ? 6.740 75.633 126.481 1.00 29.45 218 ASN C C 1
ATOM 8909 O O . ASN C 3 218 ? 7.218 76.711 126.112 1.00 29.20 218 ASN C O 1
ATOM 8914 N N . VAL C 3 219 ? 6.364 75.409 127.737 1.00 29.32 219 VAL C N 1
ATOM 8915 C CA . VAL C 3 219 ? 6.441 76.467 128.745 1.00 28.71 219 VAL C CA 1
ATOM 8916 C C . VAL C 3 219 ? 7.264 76.066 129.969 1.00 28.53 219 VAL C C 1
ATOM 8917 O O . VAL C 3 219 ? 7.175 76.689 131.024 1.00 28.18 219 VAL C O 1
ATOM 8921 N N . ALA C 3 220 ? 8.096 75.045 129.786 1.00 28.85 220 ALA C N 1
ATOM 8922 C CA . ALA C 3 220 ? 8.982 74.512 130.825 1.00 29.31 220 ALA C CA 1
ATOM 8923 C C . ALA C 3 220 ? 9.928 73.533 130.128 1.00 29.81 220 ALA C C 1
ATOM 8924 O O . ALA C 3 220 ? 9.757 73.252 128.941 1.00 30.24 220 ALA C O 1
ATOM 8926 N N . PRO C 3 221 ? 10.949 73.017 130.838 1.00 30.15 221 PRO C N 1
ATOM 8927 C CA . PRO C 3 221 ? 11.875 72.073 130.201 1.00 30.31 221 PRO C CA 1
ATOM 8928 C C . PRO C 3 221 ? 11.216 70.771 129.724 1.00 30.74 221 PRO C C 1
ATOM 8929 O O . PRO C 3 221 ? 11.831 69.986 128.993 1.00 30.94 221 PRO C O 1
ATOM 8933 N N . THR C 3 222 ? 9.964 70.556 130.129 1.00 30.50 222 THR C N 1
ATOM 8934 C CA . THR C 3 222 ? 9.198 69.366 129.759 1.00 30.27 222 THR C CA 1
ATOM 8935 C C . THR C 3 222 ? 7.732 69.757 129.646 1.00 30.07 222 THR C C 1
ATOM 8936 O O . THR C 3 222 ? 7.338 70.841 130.081 1.00 29.84 222 THR C O 1
ATOM 8940 N N . ALA C 3 223 ? 6.929 68.870 129.069 1.00 29.58 223 ALA C N 1
ATOM 8941 C CA . ALA C 3 223 ? 5.501 69.110 128.974 1.00 29.58 223 ALA C CA 1
ATOM 8942 C C . ALA C 3 223 ? 5.038 69.004 130.422 1.00 29.95 223 ALA C C 1
ATOM 8943 O O . ALA C 3 223 ? 5.591 68.218 131.196 1.00 29.80 223 ALA C O 1
ATOM 8945 N N . LEU C 3 224 ? 4.027 69.775 130.799 1.00 30.21 224 LEU C N 1
ATOM 8946 C CA . LEU C 3 224 ? 3.578 69.740 132.178 1.00 30.27 224 LEU C CA 1
ATOM 8947 C C . LEU C 3 224 ? 2.098 69.510 132.382 1.00 30.61 224 LEU C C 1
ATOM 8948 O O . LEU C 3 224 ? 1.261 70.056 131.656 1.00 30.65 224 LEU C O 1
ATOM 8953 N N . ARG C 3 225 ? 1.780 68.694 133.383 1.00 30.78 225 ARG C N 1
ATOM 8954 C CA . ARG C 3 225 ? 0.391 68.470 133.753 1.00 30.57 225 ARG C CA 1
ATOM 8955 C C . ARG C 3 225 ? 0.145 69.585 134.767 1.00 30.30 225 ARG C C 1
ATOM 8956 O O . ARG C 3 225 ? 1.054 69.949 135.522 1.00 29.91 225 ARG C O 1
ATOM 8964 N N . ALA C 3 226 ? -1.053 70.159 134.763 1.00 30.02 226 ALA C N 1
ATOM 8965 C CA . ALA C 3 226 ? -1.368 71.235 135.700 1.00 29.79 226 ALA C CA 1
ATOM 8966 C C . ALA C 3 226 ? -2.416 70.774 136.716 1.00 29.78 226 ALA C C 1
ATOM 8967 O O . ALA C 3 226 ? -3.609 71.059 136.571 1.00 29.46 226 ALA C O 1
ATOM 8969 N N . GLU C 3 227 ? -1.960 70.055 137.741 1.00 29.83 227 GLU C N 1
ATOM 8970 C CA . GLU C 3 227 ? -2.855 69.529 138.768 1.00 30.04 227 GLU C CA 1
ATOM 8971 C C . GLU C 3 227 ? -3.562 70.576 139.613 1.00 30.20 227 GLU C C 1
ATOM 8972 O O . GLU C 3 227 ? -4.761 70.450 139.851 1.00 30.26 227 GLU C O 1
ATOM 8978 N N . ALA C 3 228 ? -2.839 71.598 140.067 1.00 30.40 228 ALA C N 1
ATOM 8979 C CA . ALA C 3 228 ? -3.461 72.668 140.853 1.00 31.09 228 ALA C CA 1
ATOM 8980 C C . ALA C 3 228 ? -4.515 73.354 139.982 1.00 31.34 228 ALA C C 1
ATOM 8981 O O . ALA C 3 228 ? -5.549 73.805 140.478 1.00 32.03 228 ALA C O 1
ATOM 8983 N N . ALA C 3 229 ? -4.242 73.422 138.679 1.00 31.36 229 ALA C N 1
ATOM 8984 C CA . ALA C 3 229 ? -5.169 74.017 137.724 1.00 31.31 229 ALA C CA 1
ATOM 8985 C C . ALA C 3 229 ? -6.395 73.115 137.617 1.00 31.90 229 ALA C C 1
ATOM 8986 O O . ALA C 3 229 ? -7.522 73.599 137.526 1.00 32.47 229 ALA C O 1
ATOM 8988 N N . GLU C 3 230 ? -6.174 71.801 137.654 1.00 31.82 230 GLU C N 1
ATOM 8989 C CA . GLU C 3 230 ? -7.275 70.844 137.582 1.00 31.69 230 GLU C CA 1
ATOM 8990 C C . GLU C 3 230 ? -8.162 71.000 138.814 1.00 32.32 230 GLU C C 1
ATOM 8991 O O . GLU C 3 230 ? -9.390 71.025 138.706 1.00 33.51 230 GLU C O 1
ATOM 8997 N N . ALA C 3 231 ? -7.522 71.168 139.969 1.00 32.07 231 ALA C N 1
ATOM 8998 C CA . ALA C 3 231 ? -8.215 71.317 141.243 1.00 31.46 231 ALA C CA 1
ATOM 8999 C C . ALA C 3 231 ? -9.058 72.581 141.311 1.00 31.91 231 ALA C C 1
ATOM 9000 O O . ALA C 3 231 ? -9.955 72.692 142.147 1.00 31.80 231 ALA C O 1
ATOM 9002 N N . ALA C 3 232 ? -8.762 73.543 140.445 1.00 32.01 232 ALA C N 1
ATOM 9003 C CA . ALA C 3 232 ? -9.526 74.782 140.426 1.00 32.02 232 ALA C CA 1
ATOM 9004 C C . ALA C 3 232 ? -10.874 74.560 139.755 1.00 31.86 232 ALA C C 1
ATOM 9005 O O . ALA C 3 232 ? -11.776 75.385 139.882 1.00 31.53 232 ALA C O 1
ATOM 9007 N N . LEU C 3 233 ? -11.019 73.424 139.080 1.00 32.13 233 LEU C N 1
ATOM 9008 C CA . LEU C 3 233 ? -12.251 73.107 138.367 1.00 32.50 233 LEU C CA 1
ATOM 9009 C C . LEU C 3 233 ? -13.044 71.887 138.830 1.00 32.73 233 LEU C C 1
ATOM 9010 O O . LEU C 3 233 ? -14.273 71.931 138.836 1.00 32.30 233 LEU C O 1
ATOM 9015 N N . LEU C 3 234 ? -12.353 70.800 139.180 1.00 33.22 234 LEU C N 1
ATOM 9016 C CA . LEU C 3 234 ? -13.010 69.547 139.585 1.00 33.93 234 LEU C CA 1
ATOM 9017 C C . LEU C 3 234 ? -14.118 69.649 140.632 1.00 34.40 234 LEU C C 1
ATOM 9018 O O . LEU C 3 234 ? -13.885 70.085 141.761 1.00 34.02 234 LEU C O 1
ATOM 9023 N N . GLY C 3 235 ? -15.313 69.204 140.244 1.00 35.15 235 GLY C N 1
ATOM 9024 C CA . GLY C 3 235 ? -16.462 69.220 141.135 1.00 36.10 235 GLY C CA 1
ATOM 9025 C C . GLY C 3 235 ? -17.056 70.593 141.368 1.00 36.93 235 GLY C C 1
ATOM 9026 O O . GLY C 3 235 ? -17.876 70.776 142.271 1.00 37.74 235 GLY C O 1
ATOM 9027 N N . LYS C 3 236 ? -16.637 71.561 140.564 1.00 37.42 236 LYS C N 1
ATOM 9028 C CA . LYS C 3 236 ? -17.121 72.933 140.672 1.00 38.22 236 LYS C CA 1
ATOM 9029 C C . LYS C 3 236 ? -17.891 73.324 139.412 1.00 38.34 236 LYS C C 1
ATOM 9030 O O . LYS C 3 236 ? -17.724 72.704 138.357 1.00 38.37 236 LYS C O 1
ATOM 9036 N N . ALA C 3 237 ? -18.760 74.325 139.528 1.00 38.54 237 ALA C N 1
ATOM 9037 C CA . ALA C 3 237 ? -19.516 74.795 138.371 1.00 38.69 237 ALA C CA 1
ATOM 9038 C C . ALA C 3 237 ? -18.528 75.438 137.390 1.00 38.90 237 ALA C C 1
ATOM 9039 O O . ALA C 3 237 ? -17.531 76.038 137.811 1.00 38.65 237 ALA C O 1
ATOM 9041 N N . PHE C 3 238 ? -18.780 75.280 136.092 1.00 39.06 238 PHE C N 1
ATOM 9042 C CA . PHE C 3 238 ? -17.902 75.868 135.086 1.00 39.35 238 PHE C CA 1
ATOM 9043 C C . PHE C 3 238 ? -18.227 77.353 134.936 1.00 39.63 238 PHE C C 1
ATOM 9044 O O . PHE C 3 238 ? -19.191 77.733 134.260 1.00 39.77 238 PHE C O 1
ATOM 9052 N N . THR C 3 239 ? -17.422 78.186 135.588 1.00 39.80 239 THR C N 1
ATOM 9053 C CA . THR C 3 239 ? -17.613 79.628 135.557 1.00 40.10 239 THR C CA 1
ATOM 9054 C C . THR C 3 239 ? -16.347 80.353 135.118 1.00 40.85 239 THR C C 1
ATOM 9055 O O . THR C 3 239 ? -15.239 79.802 135.194 1.00 41.28 239 THR C O 1
ATOM 9059 N N . LYS C 3 240 ? -16.523 81.605 134.699 1.00 40.96 240 LYS C N 1
ATOM 9060 C CA . LYS C 3 240 ? -15.426 82.462 134.261 1.00 41.01 240 LYS C CA 1
ATOM 9061 C C . LYS C 3 240 ? -14.351 82.534 135.352 1.00 40.77 240 LYS C C 1
ATOM 9062 O O . LYS C 3 240 ? -13.157 82.411 135.073 1.00 41.12 240 LYS C O 1
ATOM 9068 N N . GLU C 3 241 ? -14.794 82.678 136.597 1.00 40.38 241 GLU C N 1
ATOM 9069 C CA . GLU C 3 241 ? -13.895 82.777 137.743 1.00 39.84 241 GLU C CA 1
ATOM 9070 C C . GLU C 3 241 ? -13.048 81.524 137.934 1.00 39.16 241 GLU C C 1
ATOM 9071 O O . GLU C 3 241 ? -11.852 81.612 138.243 1.00 38.81 241 GLU C O 1
ATOM 9077 N N . ALA C 3 242 ? -13.681 80.365 137.774 1.00 38.03 242 ALA C N 1
ATOM 9078 C CA . ALA C 3 242 ? -12.998 79.085 137.923 1.00 37.15 242 ALA C CA 1
ATOM 9079 C C . ALA C 3 242 ? -11.965 78.897 136.810 1.00 36.29 242 ALA C C 1
ATOM 9080 O O . ALA C 3 242 ? -10.843 78.447 137.062 1.00 35.84 242 ALA C O 1
ATOM 9082 N N . VAL C 3 243 ? -12.344 79.277 135.590 1.00 35.45 243 VAL C N 1
ATOM 9083 C CA . VAL C 3 243 ? -11.459 79.167 134.434 1.00 34.80 243 VAL C CA 1
ATOM 9084 C C . VAL C 3 243 ? -10.229 80.038 134.650 1.00 34.46 243 VAL C C 1
ATOM 9085 O O . VAL C 3 243 ? -9.103 79.614 134.384 1.00 34.24 243 VAL C O 1
ATOM 9089 N N . GLN C 3 244 ? -10.443 81.242 135.175 1.00 34.25 244 GLN C N 1
ATOM 9090 C CA . GLN C 3 244 ? -9.341 82.160 135.435 1.00 34.19 244 GLN C CA 1
ATOM 9091 C C . GLN C 3 244 ? -8.432 81.591 136.517 1.00 33.92 244 GLN C C 1
ATOM 9092 O O . GLN C 3 244 ? -7.204 81.696 136.425 1.00 34.18 244 GLN C O 1
ATOM 9098 N N . ALA C 3 245 ? -9.041 80.987 137.539 1.00 33.16 245 ALA C N 1
ATOM 9099 C CA . ALA C 3 245 ? -8.294 80.382 138.634 1.00 32.45 245 ALA C CA 1
ATOM 9100 C C . ALA C 3 245 ? -7.400 79.277 138.073 1.00 32.07 245 ALA C C 1
ATOM 9101 O O . ALA C 3 245 ? -6.226 79.167 138.443 1.00 32.22 245 ALA C O 1
ATOM 9103 N N . ALA C 3 246 ? -7.948 78.486 137.151 1.00 31.34 246 ALA C N 1
ATOM 9104 C CA . ALA C 3 246 ? -7.194 77.407 136.522 1.00 30.96 246 ALA C CA 1
ATOM 9105 C C . ALA C 3 246 ? -6.028 77.991 135.716 1.00 31.14 246 ALA C C 1
ATOM 9106 O O . ALA C 3 246 ? -4.896 77.503 135.789 1.00 31.12 246 ALA C O 1
ATOM 9108 N N . ALA C 3 247 ? -6.304 79.055 134.967 1.00 31.21 247 ALA C N 1
ATOM 9109 C CA . ALA C 3 247 ? -5.272 79.712 134.168 1.00 31.35 247 ALA C CA 1
ATOM 9110 C C . ALA C 3 247 ? -4.133 80.193 135.071 1.00 31.14 247 ALA C C 1
ATOM 9111 O O . ALA C 3 247 ? -2.958 79.955 134.777 1.00 31.09 247 ALA C O 1
ATOM 9113 N N . ASP C 3 248 ? -4.491 80.829 136.186 1.00 31.02 248 ASP C N 1
ATOM 9114 C CA . ASP C 3 248 ? -3.503 81.334 137.137 1.00 31.55 248 ASP C CA 1
ATOM 9115 C C . ASP C 3 248 ? -2.688 80.204 137.756 1.00 31.35 248 ASP C C 1
ATOM 9116 O O . ASP C 3 248 ? -1.477 80.351 137.974 1.00 31.39 248 ASP C O 1
ATOM 9121 N N . ALA C 3 249 ? -3.352 79.086 138.051 1.00 30.72 249 ALA C N 1
ATOM 9122 C CA . ALA C 3 249 ? -2.671 77.937 138.642 1.00 30.31 249 ALA C CA 1
ATOM 9123 C C . ALA C 3 249 ? -1.690 77.329 137.635 1.00 30.01 249 ALA C C 1
ATOM 9124 O O . ALA C 3 249 ? -0.628 76.824 138.010 1.00 30.02 249 ALA C O 1
ATOM 9126 N N . ALA C 3 250 ? -2.062 77.380 136.359 1.00 29.37 250 ALA C N 1
ATOM 9127 C CA . ALA C 3 250 ? -1.221 76.872 135.292 1.00 29.07 250 ALA C CA 1
ATOM 9128 C C . ALA C 3 250 ? -0.057 77.835 135.116 1.00 29.17 250 ALA C C 1
ATOM 9129 O O . ALA C 3 250 ? 1.096 77.417 134.998 1.00 29.31 250 ALA C O 1
ATOM 9131 N N . ILE C 3 251 ? -0.367 79.130 135.118 1.00 28.91 251 ILE C N 1
ATOM 9132 C CA . ILE C 3 251 ? 0.644 80.169 134.972 1.00 28.86 251 ILE C CA 1
ATOM 9133 C C . ILE C 3 251 ? 1.721 80.037 136.055 1.00 29.33 251 ILE C C 1
ATOM 9134 O O . ILE C 3 251 ? 2.907 80.191 135.781 1.00 29.22 251 ILE C O 1
ATOM 9139 N N . ALA C 3 252 ? 1.303 79.678 137.267 1.00 29.93 252 ALA C N 1
ATOM 9140 C CA . ALA C 3 252 ? 2.226 79.533 138.394 1.00 30.46 252 ALA C CA 1
ATOM 9141 C C . ALA C 3 252 ? 3.330 78.479 138.230 1.00 30.64 252 ALA C C 1
ATOM 9142 O O . ALA C 3 252 ? 4.415 78.623 138.797 1.00 30.70 252 ALA C O 1
ATOM 9144 N N . ILE C 3 253 ? 3.060 77.429 137.459 1.00 30.80 253 ILE C N 1
ATOM 9145 C CA . ILE C 3 253 ? 4.043 76.370 137.269 1.00 31.01 253 ILE C CA 1
ATOM 9146 C C . ILE C 3 253 ? 4.876 76.502 136.008 1.00 31.33 253 ILE C C 1
ATOM 9147 O O . ILE C 3 253 ? 5.684 75.622 135.709 1.00 31.36 253 ILE C O 1
ATOM 9152 N N . CYS C 3 254 ? 4.668 77.575 135.249 1.00 31.54 254 CYS C N 1
ATOM 9153 C CA . CYS C 3 254 ? 5.444 77.779 134.028 1.00 31.84 254 CYS C CA 1
ATOM 9154 C C . CYS C 3 254 ? 6.893 78.146 134.352 1.00 32.08 254 CYS C C 1
ATOM 9155 O O . CYS C 3 254 ? 7.163 78.782 135.368 1.00 32.35 254 CYS C O 1
ATOM 9158 N N . GLU C 3 255 ? 7.821 77.669 133.526 1.00 32.51 255 GLU C N 1
ATOM 9159 C CA . GLU C 3 255 ? 9.256 77.958 133.668 1.00 32.97 255 GLU C CA 1
ATOM 9160 C C . GLU C 3 255 ? 9.759 78.000 132.226 1.00 33.22 255 GLU C C 1
ATOM 9161 O O . GLU C 3 255 ? 10.645 77.230 131.842 1.00 33.49 255 GLU C O 1
ATOM 9167 N N . PRO C 3 256 ? 9.237 78.938 131.418 1.00 33.30 256 PRO C N 1
ATOM 9168 C CA . PRO C 3 256 ? 9.630 79.053 130.010 1.00 33.20 256 PRO C CA 1
ATOM 9169 C C . PRO C 3 256 ? 11.052 79.491 129.756 1.00 33.34 256 PRO C C 1
ATOM 9170 O O . PRO C 3 256 ? 11.637 80.228 130.545 1.00 33.83 256 PRO C O 1
ATOM 9174 N N . ALA C 3 257 ? 11.599 79.009 128.647 1.00 33.53 257 ALA C N 1
ATOM 9175 C CA . ALA C 3 257 ? 12.942 79.367 128.217 1.00 33.73 257 ALA C CA 1
ATOM 9176 C C . ALA C 3 257 ? 12.804 80.536 127.242 1.00 33.95 257 ALA C C 1
ATOM 9177 O O . ALA C 3 257 ? 11.900 80.564 126.400 1.00 33.58 257 ALA C O 1
ATOM 9179 N N . GLU C 3 258 ? 13.673 81.524 127.391 1.00 34.37 258 GLU C N 1
ATOM 9180 C CA . GLU C 3 258 ? 13.640 82.677 126.514 1.00 34.61 258 GLU C CA 1
ATOM 9181 C C . GLU C 3 258 ? 14.387 82.413 125.213 1.00 34.89 258 GLU C C 1
ATOM 9182 O O . GLU C 3 258 ? 15.542 81.981 125.230 1.00 35.02 258 GLU C O 1
ATOM 9188 N N . ASP C 3 259 ? 13.688 82.608 124.097 1.00 34.91 259 ASP C N 1
ATOM 9189 C CA . ASP C 3 259 ? 14.265 82.453 122.763 1.00 35.02 259 ASP C CA 1
ATOM 9190 C C . ASP C 3 259 ? 13.564 83.379 121.767 1.00 34.81 259 ASP C C 1
ATOM 9191 O O . ASP C 3 259 ? 12.935 84.359 122.169 1.00 34.80 259 ASP C O 1
ATOM 9196 N N . LEU C 3 260 ? 13.670 83.079 120.476 1.00 34.55 260 LEU C N 1
ATOM 9197 C CA . LEU C 3 260 ? 13.059 83.927 119.458 1.00 34.28 260 LEU C CA 1
ATOM 9198 C C . LEU C 3 260 ? 11.535 83.895 119.408 1.00 34.00 260 LEU C C 1
ATOM 9199 O O . LEU C 3 260 ? 10.930 84.715 118.729 1.00 34.05 260 LEU C O 1
ATOM 9204 N N . ARG C 3 261 ? 10.925 82.963 120.138 1.00 33.93 261 ARG C N 1
ATOM 9205 C CA . ARG C 3 261 ? 9.465 82.854 120.210 1.00 34.05 261 ARG C CA 1
ATOM 9206 C C . ARG C 3 261 ? 8.927 83.775 121.312 1.00 33.58 261 ARG C C 1
ATOM 9207 O O . ARG C 3 261 ? 7.719 83.985 121.430 1.00 32.85 261 ARG C O 1
ATOM 9215 N N . GLY C 3 262 ? 9.839 84.325 122.111 1.00 33.19 262 GLY C N 1
ATOM 9216 C CA . GLY C 3 262 ? 9.450 85.238 123.170 1.00 33.54 262 GLY C CA 1
ATOM 9217 C C . GLY C 3 262 ? 10.150 85.021 124.497 1.00 33.39 262 GLY C C 1
ATOM 9218 O O . GLY C 3 262 ? 10.871 84.037 124.679 1.00 33.70 262 GLY C O 1
ATOM 9219 N N . ASP C 3 263 ? 9.954 85.954 125.423 1.00 33.16 263 ASP C N 1
ATOM 9220 C CA . ASP C 3 263 ? 10.545 85.829 126.751 1.00 33.37 263 ASP C CA 1
ATOM 9221 C C . ASP C 3 263 ? 9.609 85.056 127.690 1.00 33.58 263 ASP C C 1
ATOM 9222 O O . ASP C 3 263 ? 8.526 84.627 127.282 1.00 33.44 263 ASP C O 1
ATOM 9227 N N . ALA C 3 264 ? 10.042 84.852 128.930 1.00 33.80 264 ALA C N 1
ATOM 9228 C CA . ALA C 3 264 ? 9.245 84.123 129.918 1.00 34.01 264 ALA C CA 1
ATOM 9229 C C . ALA C 3 264 ? 7.922 84.841 130.159 1.00 34.12 264 ALA C C 1
ATOM 9230 O O . ALA C 3 264 ? 6.880 84.216 130.341 1.00 34.42 264 ALA C O 1
ATOM 9232 N N . ASP C 3 265 ? 7.987 86.165 130.136 1.00 34.31 265 ASP C N 1
ATOM 9233 C CA . ASP C 3 265 ? 6.833 87.026 130.343 1.00 34.87 265 ASP C CA 1
ATOM 9234 C C . ASP C 3 265 ? 5.711 86.717 129.340 1.00 33.81 265 ASP C C 1
ATOM 9235 O O . ASP C 3 265 ? 4.576 86.455 129.742 1.00 33.73 265 ASP C O 1
ATOM 9240 N N . TYR C 3 266 ? 6.049 86.700 128.049 1.00 32.56 266 TYR C N 1
ATOM 9241 C CA . TYR C 3 266 ? 5.081 86.417 126.993 1.00 31.13 266 TYR C CA 1
ATOM 9242 C C . TYR C 3 266 ? 4.600 84.963 126.974 1.00 30.86 266 TYR C C 1
ATOM 9243 O O . TYR C 3 266 ? 3.394 84.708 126.862 1.00 30.26 266 TYR C O 1
ATOM 9252 N N . LYS C 3 267 ? 5.528 84.015 127.078 1.00 30.29 267 LYS C N 1
ATOM 9253 C CA . LYS C 3 267 ? 5.145 82.602 127.047 1.00 30.66 267 LYS C CA 1
ATOM 9254 C C . LYS C 3 267 ? 4.228 82.221 128.200 1.00 30.63 267 LYS C C 1
ATOM 9255 O O . LYS C 3 267 ? 3.247 81.505 128.005 1.00 30.79 267 LYS C O 1
ATOM 9261 N N . THR C 3 268 ? 4.512 82.756 129.385 1.00 30.69 268 THR C N 1
ATOM 9262 C CA . THR C 3 268 ? 3.695 82.486 130.558 1.00 30.75 268 THR C CA 1
ATOM 9263 C C . THR C 3 268 ? 2.296 83.040 130.343 1.00 30.52 268 THR C C 1
ATOM 9264 O O . THR C 3 268 ? 1.306 82.334 130.545 1.00 30.54 268 THR C O 1
ATOM 9268 N N . ALA C 3 269 ? 2.223 84.297 129.908 1.00 30.41 269 ALA C N 1
ATOM 9269 C CA . ALA C 3 269 ? 0.940 84.952 129.656 1.00 29.95 269 ALA C CA 1
ATOM 9270 C C . ALA C 3 269 ? 0.155 84.191 128.598 1.00 29.63 269 ALA C C 1
ATOM 9271 O O . ALA C 3 269 ? -1.056 84.010 128.725 1.00 29.91 269 ALA C O 1
ATOM 9273 N N . MET C 3 270 ? 0.850 83.719 127.569 1.00 29.08 270 MET C N 1
ATOM 9274 C CA . MET C 3 270 ? 0.192 82.972 126.509 1.00 28.65 270 MET C CA 1
ATOM 9275 C C . MET C 3 270 ? -0.273 81.595 126.970 1.00 28.48 270 MET C C 1
ATOM 9276 O O . MET C 3 270 ? -1.313 81.106 126.523 1.00 28.10 270 MET C O 1
ATOM 9281 N N . ALA C 3 271 ? 0.470 80.997 127.900 1.00 28.52 271 ALA C N 1
ATOM 9282 C CA . ALA C 3 271 ? 0.101 79.695 128.448 1.00 28.62 271 ALA C CA 1
ATOM 9283 C C . ALA C 3 271 ? -1.263 79.822 129.135 1.00 28.91 271 ALA C C 1
ATOM 9284 O O . ALA C 3 271 ? -2.158 79.005 128.912 1.00 29.14 271 ALA C O 1
ATOM 9286 N N . GLY C 3 272 ? -1.423 80.873 129.938 1.00 29.54 272 GLY C N 1
ATOM 9287 C CA . GLY C 3 272 ? -2.678 81.108 130.636 1.00 30.04 272 GLY C CA 1
ATOM 9288 C C . GLY C 3 272 ? -3.798 81.393 129.657 1.00 30.75 272 GLY C C 1
ATOM 9289 O O . GLY C 3 272 ? -4.937 80.974 129.863 1.00 31.22 272 GLY C O 1
ATOM 9290 N N . GLN C 3 273 ? -3.466 82.085 128.569 1.00 31.04 273 GLN C N 1
ATOM 9291 C CA . GLN C 3 273 ? -4.440 82.418 127.535 1.00 31.06 273 GLN C CA 1
ATOM 9292 C C . GLN C 3 273 ? -4.879 81.143 126.810 1.00 30.98 273 GLN C C 1
ATOM 9293 O O . GLN C 3 273 ? -6.065 80.959 126.523 1.00 31.53 273 GLN C O 1
ATOM 9299 N N . MET C 3 274 ? -3.940 80.236 126.555 1.00 30.48 274 MET C N 1
ATOM 9300 C CA . MET C 3 274 ? -4.289 78.987 125.889 1.00 29.73 274 MET C CA 1
ATOM 9301 C C . MET C 3 274 ? -5.108 78.090 126.822 1.00 29.56 274 MET C C 1
ATOM 9302 O O . MET C 3 274 ? -5.928 77.298 126.360 1.00 29.30 274 MET C O 1
ATOM 9307 N N . VAL C 3 275 ? -4.876 78.205 128.129 1.00 29.33 275 VAL C N 1
ATOM 9308 C CA . VAL C 3 275 ? -5.619 77.413 129.098 1.00 29.52 275 VAL C CA 1
ATOM 9309 C C . VAL C 3 275 ? -7.082 77.864 129.100 1.00 30.27 275 VAL C C 1
ATOM 9310 O O . VAL C 3 275 ? -7.992 77.038 129.026 1.00 30.78 275 VAL C O 1
ATOM 9314 N N . LYS C 3 276 ? -7.300 79.176 129.151 1.00 30.67 276 LYS C N 1
ATOM 9315 C CA . LYS C 3 276 ? -8.647 79.734 129.133 1.00 31.11 276 LYS C CA 1
ATOM 9316 C C . LYS C 3 276 ? -9.372 79.317 127.858 1.00 31.26 276 LYS C C 1
ATOM 9317 O O . LYS C 3 276 ? -10.526 78.896 127.915 1.00 31.41 276 LYS C O 1
ATOM 9323 N N . ARG C 3 277 ? -8.687 79.396 126.717 1.00 31.40 277 ARG C N 1
ATOM 9324 C CA . ARG C 3 277 ? -9.282 79.001 125.436 1.00 31.68 277 ARG C CA 1
ATOM 9325 C C . ARG C 3 277 ? -9.541 77.496 125.342 1.00 31.82 277 ARG C C 1
ATOM 9326 O O . ARG C 3 277 ? -10.558 77.069 124.799 1.00 32.32 277 ARG C O 1
ATOM 9334 N N . ALA C 3 278 ? -8.620 76.693 125.870 1.00 31.91 278 ALA C N 1
ATOM 9335 C CA . ALA C 3 278 ? -8.763 75.236 125.838 1.00 31.77 278 ALA C CA 1
ATOM 9336 C C . ALA C 3 278 ? -9.937 74.781 126.703 1.00 31.64 278 ALA C C 1
ATOM 9337 O O . ALA C 3 278 ? -10.801 74.026 126.250 1.00 31.52 278 ALA C O 1
ATOM 9339 N N . LEU C 3 279 ? -9.968 75.261 127.942 1.00 31.66 279 LEU C N 1
ATOM 9340 C CA . LEU C 3 279 ? -11.037 74.920 128.872 1.00 31.78 279 LEU C CA 1
ATOM 9341 C C . LEU C 3 279 ? -12.395 75.297 128.286 1.00 32.53 279 LEU C C 1
ATOM 9342 O O . LEU C 3 279 ? -13.341 74.501 128.330 1.00 32.60 279 LEU C O 1
ATOM 9347 N N . ASN C 3 280 ? -12.470 76.490 127.697 1.00 33.34 280 ASN C N 1
ATOM 9348 C CA . ASN C 3 280 ? -13.706 76.980 127.093 1.00 34.17 280 ASN C CA 1
ATOM 9349 C C . ASN C 3 280 ? -14.140 76.162 125.884 1.00 34.18 280 ASN C C 1
ATOM 9350 O O . ASN C 3 280 ? -15.320 75.849 125.732 1.00 34.17 280 ASN C O 1
ATOM 9355 N N . ALA C 3 281 ? -13.180 75.803 125.039 1.00 34.40 281 ALA C N 1
ATOM 9356 C CA . ALA C 3 281 ? -13.467 75.017 123.848 1.00 34.70 281 ALA C CA 1
ATOM 9357 C C . ALA C 3 281 ? -13.835 73.595 124.249 1.00 34.96 281 ALA C C 1
ATOM 9358 O O . ALA C 3 281 ? -14.693 72.970 123.624 1.00 34.96 281 ALA C O 1
ATOM 9360 N N . ALA C 3 282 ? -13.187 73.095 125.299 1.00 35.26 282 ALA C N 1
ATOM 9361 C CA . ALA C 3 282 ? -13.454 71.750 125.793 1.00 35.73 282 ALA C CA 1
ATOM 9362 C C . ALA C 3 282 ? -14.868 71.660 126.354 1.00 36.18 282 ALA C C 1
ATOM 9363 O O . ALA C 3 282 ? -15.619 70.751 126.009 1.00 35.99 282 ALA C O 1
ATOM 9365 N N . TRP C 3 283 ? -15.240 72.636 127.179 1.00 37.06 283 TRP C N 1
ATOM 9366 C CA . TRP C 3 283 ? -16.568 72.669 127.785 1.00 37.76 283 TRP C CA 1
ATOM 9367 C C . TRP C 3 283 ? -17.645 72.625 126.711 1.00 38.49 283 TRP C C 1
ATOM 9368 O O . TRP C 3 283 ? -18.573 71.827 126.797 1.00 38.70 283 TRP C O 1
ATOM 9379 N N . ALA C 3 284 ? -17.473 73.432 125.668 1.00 39.38 284 ALA C N 1
ATOM 9380 C CA . ALA C 3 284 ? -18.422 73.497 124.560 1.00 40.18 284 ALA C CA 1
ATOM 9381 C C . ALA C 3 284 ? -18.597 72.155 123.850 1.00 40.98 284 ALA C C 1
ATOM 9382 O O . ALA C 3 284 ? -19.604 71.924 123.174 1.00 40.80 284 ALA C O 1
ATOM 9384 N N . ARG C 3 285 ? -17.597 71.286 123.982 1.00 41.84 285 ARG C N 1
ATOM 9385 C CA . ARG C 3 285 ? -17.640 69.971 123.353 1.00 42.64 285 ARG C CA 1
ATOM 9386 C C . ARG C 3 285 ? -18.231 68.889 124.241 1.00 42.95 285 ARG C C 1
ATOM 9387 O O . ARG C 3 285 ? -18.483 67.783 123.775 1.00 43.24 285 ARG C O 1
ATOM 9395 N N . CYS C 3 286 ? -18.460 69.215 125.511 1.00 43.59 286 CYS C N 1
ATOM 9396 C CA . CYS C 3 286 ? -19.037 68.277 126.472 1.00 44.40 286 CYS C CA 1
ATOM 9397 C C . CYS C 3 286 ? -20.537 68.080 126.249 1.00 45.39 286 CYS C C 1
ATOM 9398 O O . CYS C 3 286 ? -21.235 68.993 125.800 1.00 45.28 286 CYS C O 1
ATOM 9401 N N . ALA C 3 287 ? -21.023 66.887 126.588 1.00 46.42 287 ALA C N 1
ATOM 9402 C CA . ALA C 3 287 ? -22.436 66.538 126.440 1.00 47.23 287 ALA C CA 1
ATOM 9403 C C . ALA C 3 287 ? -22.775 65.316 127.292 1.00 47.71 287 ALA C C 1
ATOM 9404 O O . ALA C 3 287 ? -22.454 65.267 128.484 1.00 48.36 287 ALA C O 1
ATOM 9406 N N . ALA D 1 2 ? 29.611 37.284 76.508 1.00 35.22 2 ALA D N 1
ATOM 9407 C CA . ALA D 1 2 ? 29.450 37.895 77.824 1.00 35.11 2 ALA D CA 1
ATOM 9408 C C . ALA D 1 2 ? 30.603 38.857 78.097 1.00 35.06 2 ALA D C 1
ATOM 9409 O O . ALA D 1 2 ? 31.740 38.606 77.697 1.00 35.31 2 ALA D O 1
ATOM 9411 N N . LYS D 1 3 ? 30.309 39.957 78.780 1.00 34.74 3 LYS D N 1
ATOM 9412 C CA . LYS D 1 3 ? 31.330 40.955 79.082 1.00 34.59 3 LYS D CA 1
ATOM 9413 C C . LYS D 1 3 ? 32.457 40.424 79.961 1.00 34.40 3 LYS D C 1
ATOM 9414 O O . LYS D 1 3 ? 32.213 39.738 80.955 1.00 34.47 3 LYS D O 1
ATOM 9420 N N . LYS D 1 4 ? 33.695 40.728 79.584 1.00 33.83 4 LYS D N 1
ATOM 9421 C CA . LYS D 1 4 ? 34.813 40.309 80.399 1.00 32.92 4 LYS D CA 1
ATOM 9422 C C . LYS D 1 4 ? 35.340 41.473 81.218 1.00 32.24 4 LYS D C 1
ATOM 9423 O O . LYS D 1 4 ? 35.561 42.566 80.694 1.00 31.88 4 LYS D O 1
ATOM 9429 N N . ILE D 1 5 ? 35.510 41.236 82.513 1.00 31.46 5 ILE D N 1
ATOM 9430 C CA . ILE D 1 5 ? 36.030 42.253 83.410 1.00 31.04 5 ILE D CA 1
ATOM 9431 C C . ILE D 1 5 ? 37.545 42.354 83.205 1.00 30.53 5 ILE D C 1
ATOM 9432 O O . ILE D 1 5 ? 38.249 41.355 83.255 1.00 30.60 5 ILE D O 1
ATOM 9437 N N . ILE D 1 6 ? 38.035 43.559 82.932 1.00 29.89 6 ILE D N 1
ATOM 9438 C CA . ILE D 1 6 ? 39.461 43.773 82.704 1.00 29.27 6 ILE D CA 1
ATOM 9439 C C . ILE D 1 6 ? 39.923 45.075 83.340 1.00 29.34 6 ILE D C 1
ATOM 9440 O O . ILE D 1 6 ? 39.116 45.965 83.633 1.00 29.32 6 ILE D O 1
ATOM 9445 N N . THR D 1 7 ? 41.222 45.170 83.588 1.00 28.81 7 THR D N 1
ATOM 9446 C CA . THR D 1 7 ? 41.780 46.394 84.122 1.00 28.62 7 THR D CA 1
ATOM 9447 C C . THR D 1 7 ? 42.934 46.709 83.209 1.00 28.23 7 THR D C 1
ATOM 9448 O O . THR D 1 7 ? 43.864 45.914 83.082 1.00 28.04 7 THR D O 1
ATOM 9452 N N . VAL D 1 8 ? 42.834 47.836 82.520 1.00 27.86 8 VAL D N 1
ATOM 9453 C CA . VAL D 1 8 ? 43.885 48.259 81.618 1.00 27.68 8 VAL D CA 1
ATOM 9454 C C . VAL D 1 8 ? 44.455 49.578 82.120 1.00 27.33 8 VAL D C 1
ATOM 9455 O O . VAL D 1 8 ? 43.725 50.452 82.596 1.00 27.39 8 VAL D O 1
ATOM 9459 N N . ASN D 1 9 ? 45.780 49.666 82.121 1.00 26.59 9 ASN D N 1
ATOM 9460 C CA . ASN D 1 9 ? 46.455 50.862 82.584 1.00 25.81 9 ASN D CA 1
ATOM 9461 C C . ASN D 1 9 ? 46.579 51.840 81.434 1.00 26.07 9 ASN D C 1
ATOM 9462 O O . ASN D 1 9 ? 47.276 51.565 80.451 1.00 26.54 9 ASN D O 1
ATOM 9467 N N . VAL D 1 10 ? 45.874 52.964 81.535 1.00 25.71 10 VAL D N 1
ATOM 9468 C CA . VAL D 1 10 ? 45.923 53.971 80.483 1.00 25.42 10 VAL D CA 1
ATOM 9469 C C . VAL D 1 10 ? 46.510 55.256 81.032 1.00 25.97 10 VAL D C 1
ATOM 9470 O O . VAL D 1 10 ? 45.944 55.874 81.937 1.00 26.36 10 VAL D O 1
ATOM 9474 N N . ASN D 1 11 ? 47.650 55.659 80.480 1.00 26.07 11 ASN D N 1
ATOM 9475 C CA . ASN D 1 11 ? 48.329 56.868 80.925 1.00 26.50 11 ASN D CA 1
ATOM 9476 C C . ASN D 1 11 ? 48.689 56.762 82.420 1.00 26.94 11 ASN D C 1
ATOM 9477 O O . ASN D 1 11 ? 48.648 57.749 83.163 1.00 26.59 11 ASN D O 1
ATOM 9482 N N . GLY D 1 12 ? 49.004 55.540 82.848 1.00 27.38 12 GLY D N 1
ATOM 9483 C CA . GLY D 1 12 ? 49.394 55.290 84.225 1.00 28.22 12 GLY D CA 1
ATOM 9484 C C . GLY D 1 12 ? 48.280 55.180 85.242 1.00 29.23 12 GLY D C 1
ATOM 9485 O O . GLY D 1 12 ? 48.539 55.135 86.449 1.00 29.59 12 GLY D O 1
ATOM 9486 N N . LYS D 1 13 ? 47.043 55.128 84.770 1.00 30.14 13 LYS D N 1
ATOM 9487 C CA . LYS D 1 13 ? 45.903 55.026 85.660 1.00 30.99 13 LYS D CA 1
ATOM 9488 C C . LYS D 1 13 ? 45.111 53.768 85.341 1.00 31.16 13 LYS D C 1
ATOM 9489 O O . LYS D 1 13 ? 44.871 53.449 84.175 1.00 31.04 13 LYS D O 1
ATOM 9495 N N . ALA D 1 14 ? 44.719 53.049 86.387 1.00 31.44 14 ALA D N 1
ATOM 9496 C CA . ALA D 1 14 ? 43.965 51.810 86.244 1.00 31.82 14 ALA D CA 1
ATOM 9497 C C . ALA D 1 14 ? 42.528 52.051 85.806 1.00 31.99 14 ALA D C 1
ATOM 9498 O O . ALA D 1 14 ? 41.804 52.823 86.433 1.00 31.63 14 ALA D O 1
ATOM 9500 N N . GLN D 1 15 ? 42.127 51.385 84.725 1.00 32.43 15 GLN D N 1
ATOM 9501 C CA . GLN D 1 15 ? 40.774 51.504 84.201 1.00 33.77 15 GLN D CA 1
ATOM 9502 C C . GLN D 1 15 ? 40.061 50.161 84.290 1.00 34.37 15 GLN D C 1
ATOM 9503 O O . GLN D 1 15 ? 40.284 49.279 83.459 1.00 35.01 15 GLN D O 1
ATOM 9509 N N . GLU D 1 16 ? 39.228 50.006 85.319 1.00 34.95 16 GLU D N 1
ATOM 9510 C CA . GLU D 1 16 ? 38.475 48.774 85.553 1.00 35.68 16 GLU D CA 1
ATOM 9511 C C . GLU D 1 16 ? 37.140 48.817 84.824 1.00 35.47 16 GLU D C 1
ATOM 9512 O O . GLU D 1 16 ? 36.262 49.608 85.172 1.00 35.55 16 GLU D O 1
ATOM 9518 N N . LYS D 1 17 ? 36.978 47.939 83.840 1.00 35.28 17 LYS D N 1
ATOM 9519 C CA . LYS D 1 17 ? 35.751 47.884 83.052 1.00 35.47 17 LYS D CA 1
ATOM 9520 C C . LYS D 1 17 ? 35.392 46.452 82.675 1.00 35.19 17 LYS D C 1
ATOM 9521 O O . LYS D 1 17 ? 36.168 45.522 82.891 1.00 35.48 17 LYS D O 1
ATOM 9527 N N . ALA D 1 18 ? 34.209 46.292 82.094 1.00 34.86 18 ALA D N 1
ATOM 9528 C CA . ALA D 1 18 ? 33.721 44.999 81.646 1.00 34.43 18 ALA D CA 1
ATOM 9529 C C . ALA D 1 18 ? 33.212 45.194 80.216 1.00 34.54 18 ALA D C 1
ATOM 9530 O O . ALA D 1 18 ? 32.248 45.932 79.985 1.00 35.01 18 ALA D O 1
ATOM 9532 N N . VAL D 1 19 ? 33.861 44.538 79.255 1.00 34.06 19 VAL D N 1
ATOM 9533 C CA . VAL D 1 19 ? 33.483 44.683 77.852 1.00 33.53 19 VAL D CA 1
ATOM 9534 C C . VAL D 1 19 ? 33.390 43.375 77.080 1.00 32.99 19 VAL D C 1
ATOM 9535 O O . VAL D 1 19 ? 34.047 42.399 77.429 1.00 32.91 19 VAL D O 1
ATOM 9539 N N . GLU D 1 20 ? 32.551 43.361 76.042 1.00 32.44 20 GLU D N 1
ATOM 9540 C CA . GLU D 1 20 ? 32.383 42.182 75.195 1.00 31.97 20 GLU D CA 1
ATOM 9541 C C . GLU D 1 20 ? 33.736 41.950 74.521 1.00 30.71 20 GLU D C 1
ATOM 9542 O O . GLU D 1 20 ? 34.474 42.902 74.268 1.00 30.66 20 GLU D O 1
ATOM 9548 N N . PRO D 1 21 ? 34.108 40.681 74.281 1.00 29.85 21 PRO D N 1
ATOM 9549 C CA . PRO D 1 21 ? 35.385 40.330 73.641 1.00 29.01 21 PRO D CA 1
ATOM 9550 C C . PRO D 1 21 ? 35.657 41.003 72.296 1.00 28.38 21 PRO D C 1
ATOM 9551 O O . PRO D 1 21 ? 36.814 41.294 71.979 1.00 28.64 21 PRO D O 1
ATOM 9555 N N . ARG D 1 22 ? 34.602 41.269 71.520 1.00 27.32 22 ARG D N 1
ATOM 9556 C CA . ARG D 1 22 ? 34.752 41.907 70.206 1.00 25.95 22 ARG D CA 1
ATOM 9557 C C . ARG D 1 22 ? 35.035 43.401 70.247 1.00 25.33 22 ARG D C 1
ATOM 9558 O O . ARG D 1 22 ? 35.235 44.016 69.206 1.00 25.37 22 ARG D O 1
ATOM 9566 N N . THR D 1 23 ? 35.039 43.987 71.439 1.00 24.84 23 THR D N 1
ATOM 9567 C CA . THR D 1 23 ? 35.303 45.414 71.574 1.00 24.38 23 THR D CA 1
ATOM 9568 C C . THR D 1 23 ? 36.716 45.793 71.135 1.00 24.22 23 THR D C 1
ATOM 9569 O O . THR D 1 23 ? 37.701 45.375 71.750 1.00 24.34 23 THR D O 1
ATOM 9573 N N . LEU D 1 24 ? 36.801 46.570 70.060 1.00 23.64 24 LEU D N 1
ATOM 9574 C CA . LEU D 1 24 ? 38.079 47.045 69.537 1.00 23.34 24 LEU D CA 1
ATOM 9575 C C . LEU D 1 24 ? 38.649 48.033 70.554 1.00 22.85 24 LEU D C 1
ATOM 9576 O O . LEU D 1 24 ? 37.900 48.784 71.173 1.00 22.83 24 LEU D O 1
ATOM 9581 N N . LEU D 1 25 ? 39.966 48.016 70.739 1.00 22.78 25 LEU D N 1
ATOM 9582 C CA . LEU D 1 25 ? 40.608 48.914 71.695 1.00 23.22 25 LEU D CA 1
ATOM 9583 C C . LEU D 1 25 ? 40.292 50.389 71.430 1.00 23.35 25 LEU D C 1
ATOM 9584 O O . LEU D 1 25 ? 40.156 51.171 72.371 1.00 23.34 25 LEU D O 1
ATOM 9589 N N . ILE D 1 26 ? 40.170 50.756 70.152 1.00 23.51 26 ILE D N 1
ATOM 9590 C CA . ILE D 1 26 ? 39.869 52.138 69.778 1.00 23.83 26 ILE D CA 1
ATOM 9591 C C . ILE D 1 26 ? 38.506 52.572 70.329 1.00 23.95 26 ILE D C 1
ATOM 9592 O O . ILE D 1 26 ? 38.360 53.686 70.824 1.00 24.31 26 ILE D O 1
ATOM 9597 N N . HIS D 1 27 ? 37.515 51.692 70.284 1.00 23.92 27 HIS D N 1
ATOM 9598 C CA . HIS D 1 27 ? 36.209 52.063 70.807 1.00 23.91 27 HIS D CA 1
ATOM 9599 C C . HIS D 1 27 ? 36.240 52.058 72.330 1.00 24.42 27 HIS D C 1
ATOM 9600 O O . HIS D 1 27 ? 35.580 52.872 72.982 1.00 24.83 27 HIS D O 1
ATOM 9607 N N . PHE D 1 28 ? 37.050 51.173 72.900 1.00 24.38 28 PHE D N 1
ATOM 9608 C CA . PHE D 1 28 ? 37.157 51.099 74.352 1.00 24.21 28 PHE D CA 1
ATOM 9609 C C . PHE D 1 28 ? 37.649 52.449 74.889 1.00 24.11 28 PHE D C 1
ATOM 9610 O O . PHE D 1 28 ? 37.017 53.046 75.765 1.00 23.84 28 PHE D O 1
ATOM 9618 N N . LEU D 1 29 ? 38.734 52.951 74.303 1.00 23.99 29 LEU D N 1
ATOM 9619 C CA . LEU D 1 29 ? 39.324 54.225 74.692 1.00 24.23 29 LEU D CA 1
ATOM 9620 C C . LEU D 1 29 ? 38.371 55.386 74.454 1.00 24.67 29 LEU D C 1
ATOM 9621 O O . LEU D 1 29 ? 38.158 56.225 75.329 1.00 24.85 29 LEU D O 1
ATOM 9626 N N . ARG D 1 30 ? 37.792 55.431 73.263 1.00 25.29 30 ARG D N 1
ATOM 9627 C CA . ARG D 1 30 ? 36.881 56.510 72.914 1.00 25.28 30 ARG D CA 1
ATOM 9628 C C . ARG D 1 30 ? 35.527 56.451 73.604 1.00 25.66 30 ARG D C 1
ATOM 9629 O O . ARG D 1 30 ? 35.048 57.452 74.113 1.00 25.84 30 ARG D O 1
ATOM 9637 N N . GLU D 1 31 ? 34.928 55.269 73.647 1.00 26.59 31 GLU D N 1
ATOM 9638 C CA . GLU D 1 31 ? 33.598 55.100 74.225 1.00 27.19 31 GLU D CA 1
ATOM 9639 C C . GLU D 1 31 ? 33.506 54.862 75.721 1.00 27.65 31 GLU D C 1
ATOM 9640 O O . GLU D 1 31 ? 32.625 55.395 76.384 1.00 28.05 31 GLU D O 1
ATOM 9646 N N . GLU D 1 32 ? 34.395 54.036 76.247 1.00 28.37 32 GLU D N 1
ATOM 9647 C CA . GLU D 1 32 ? 34.376 53.719 77.661 1.00 28.90 32 GLU D CA 1
ATOM 9648 C C . GLU D 1 32 ? 35.101 54.735 78.536 1.00 28.43 32 GLU D C 1
ATOM 9649 O O . GLU D 1 32 ? 34.620 55.075 79.614 1.00 28.49 32 GLU D O 1
ATOM 9655 N N . LEU D 1 33 ? 36.236 55.245 78.058 1.00 27.39 33 LEU D N 1
ATOM 9656 C CA . LEU D 1 33 ? 37.032 56.174 78.846 1.00 26.62 33 LEU D CA 1
ATOM 9657 C C . LEU D 1 33 ? 36.984 57.627 78.407 1.00 26.31 33 LEU D C 1
ATOM 9658 O O . LEU D 1 33 ? 37.598 58.488 79.040 1.00 26.35 33 LEU D O 1
ATOM 9663 N N . ASN D 1 34 ? 36.278 57.905 77.317 1.00 25.81 34 ASN D N 1
ATOM 9664 C CA . ASN D 1 34 ? 36.189 59.265 76.799 1.00 25.04 34 ASN D CA 1
ATOM 9665 C C . ASN D 1 34 ? 37.562 59.837 76.433 1.00 24.50 34 ASN D C 1
ATOM 9666 O O . ASN D 1 34 ? 37.787 61.036 76.549 1.00 24.68 34 ASN D O 1
ATOM 9671 N N . LEU D 1 35 ? 38.511 58.975 76.083 1.00 23.65 35 LEU D N 1
ATOM 9672 C CA . LEU D 1 35 ? 39.820 59.451 75.665 1.00 22.86 35 LEU D CA 1
ATOM 9673 C C . LEU D 1 35 ? 39.662 59.528 74.154 1.00 22.51 35 LEU D C 1
ATOM 9674 O O . LEU D 1 35 ? 40.146 58.684 73.404 1.00 22.65 35 LEU D O 1
ATOM 9679 N N . THR D 1 36 ? 38.928 60.550 73.731 1.00 22.12 36 THR D N 1
ATOM 9680 C CA . THR D 1 36 ? 38.589 60.763 72.333 1.00 21.55 36 THR D CA 1
ATOM 9681 C C . THR D 1 36 ? 39.632 61.387 71.425 1.00 21.67 36 THR D C 1
ATOM 9682 O O . THR D 1 36 ? 39.299 61.862 70.335 1.00 21.52 36 THR D O 1
ATOM 9686 N N . GLY D 1 37 ? 40.890 61.378 71.870 1.00 22.10 37 GLY D N 1
ATOM 9687 C CA . GLY D 1 37 ? 41.981 61.916 71.073 1.00 20.95 37 GLY D CA 1
ATOM 9688 C C . GLY D 1 37 ? 42.231 60.988 69.900 1.00 21.44 37 GLY D C 1
ATOM 9689 O O . GLY D 1 37 ? 42.295 61.430 68.756 1.00 22.06 37 GLY D O 1
ATOM 9690 N N . ALA D 1 38 ? 42.388 59.696 70.186 1.00 21.36 38 ALA D N 1
ATOM 9691 C CA . ALA D 1 38 ? 42.592 58.681 69.155 1.00 20.85 38 ALA D CA 1
ATOM 9692 C C . ALA D 1 38 ? 41.358 58.709 68.255 1.00 21.00 38 ALA D C 1
ATOM 9693 O O . ALA D 1 38 ? 40.226 58.780 68.750 1.00 20.59 38 ALA D O 1
ATOM 9695 N N . HIS D 1 39 ? 41.578 58.639 66.943 1.00 21.16 39 HIS D N 1
ATOM 9696 C CA . HIS D 1 39 ? 40.483 58.703 65.976 1.00 21.68 39 HIS D CA 1
ATOM 9697 C C . HIS D 1 39 ? 40.383 57.501 65.050 1.00 22.22 39 HIS D C 1
ATOM 9698 O O . HIS D 1 39 ? 41.306 56.685 64.947 1.00 22.50 39 HIS D O 1
ATOM 9705 N N . ILE D 1 40 ? 39.267 57.445 64.329 1.00 22.85 40 ILE D N 1
ATOM 9706 C CA . ILE D 1 40 ? 39.003 56.382 63.364 1.00 23.08 40 ILE D CA 1
ATOM 9707 C C . ILE D 1 40 ? 38.932 57.004 61.966 1.00 23.43 40 ILE D C 1
ATOM 9708 O O . ILE D 1 40 ? 38.137 57.923 61.727 1.00 23.76 40 ILE D O 1
ATOM 9713 N N . GLY D 1 41 ? 39.760 56.503 61.050 1.00 23.22 41 GLY D N 1
ATOM 9714 C CA . GLY D 1 41 ? 39.769 57.028 59.699 1.00 23.12 41 GLY D CA 1
ATOM 9715 C C . GLY D 1 41 ? 39.597 55.979 58.618 1.00 23.64 41 GLY D C 1
ATOM 9716 O O . GLY D 1 41 ? 39.627 56.305 57.434 1.00 23.81 41 GLY D O 1
ATOM 9717 N N . CYS D 1 42 ? 39.433 54.718 59.011 1.00 24.10 42 CYS D N 1
ATOM 9718 C CA . CYS D 1 42 ? 39.262 53.638 58.047 1.00 24.37 42 CYS D CA 1
ATOM 9719 C C . CYS D 1 42 ? 38.828 52.376 58.766 1.00 25.10 42 CYS D C 1
ATOM 9720 O O . CYS D 1 42 ? 38.776 52.350 59.997 1.00 25.65 42 CYS D O 1
ATOM 9723 N N . GLU D 1 43 ? 38.512 51.331 58.004 1.00 25.41 43 GLU D N 1
ATOM 9724 C CA . GLU D 1 43 ? 38.118 50.059 58.598 1.00 25.86 43 GLU D CA 1
ATOM 9725 C C . GLU D 1 43 ? 39.066 48.950 58.145 1.00 26.19 43 GLU D C 1
ATOM 9726 O O . GLU D 1 43 ? 38.905 47.793 58.541 1.00 26.07 43 GLU D O 1
ATOM 9732 N N . THR D 1 44 ? 40.086 49.328 57.369 1.00 26.30 44 THR D N 1
ATOM 9733 C CA . THR D 1 44 ? 41.068 48.384 56.819 1.00 26.30 44 THR D CA 1
ATOM 9734 C C . THR D 1 44 ? 42.475 48.396 57.414 1.00 26.41 44 THR D C 1
ATOM 9735 O O . THR D 1 44 ? 43.378 47.785 56.846 1.00 26.57 44 THR D O 1
ATOM 9739 N N . SER D 1 45 ? 42.670 49.115 58.521 1.00 26.45 45 SER D N 1
ATOM 9740 C CA . SER D 1 45 ? 43.973 49.198 59.207 1.00 26.14 45 SER D CA 1
ATOM 9741 C C . SER D 1 45 ? 45.094 49.989 58.527 1.00 25.93 45 SER D C 1
ATOM 9742 O O . SER D 1 45 ? 46.253 49.829 58.894 1.00 25.90 45 SER D O 1
ATOM 9745 N N . HIS D 1 46 ? 44.760 50.874 57.594 1.00 25.49 46 HIS D N 1
ATOM 9746 C CA . HIS D 1 46 ? 45.780 51.653 56.890 1.00 25.37 46 HIS D CA 1
ATOM 9747 C C . HIS D 1 46 ? 46.153 53.017 57.471 1.00 25.60 46 HIS D C 1
ATOM 9748 O O . HIS D 1 46 ? 47.341 53.360 57.532 1.00 25.39 46 HIS D O 1
ATOM 9755 N N . CYS D 1 47 ? 45.151 53.790 57.898 1.00 25.33 47 CYS D N 1
ATOM 9756 C CA . CYS D 1 47 ? 45.378 55.162 58.362 1.00 24.87 47 CYS D CA 1
ATOM 9757 C C . CYS D 1 47 ? 46.211 55.494 59.588 1.00 24.84 47 CYS D C 1
ATOM 9758 O O . CYS D 1 47 ? 46.834 56.558 59.626 1.00 25.03 47 CYS D O 1
ATOM 9761 N N . GLY D 1 48 ? 46.209 54.625 60.595 1.00 24.68 48 GLY D N 1
ATOM 9762 C CA . GLY D 1 48 ? 46.987 54.883 61.803 1.00 24.11 48 GLY D CA 1
ATOM 9763 C C . GLY D 1 48 ? 46.511 56.030 62.695 1.00 24.20 48 GLY D C 1
ATOM 9764 O O . GLY D 1 48 ? 47.233 56.450 63.605 1.00 24.25 48 GLY D O 1
ATOM 9765 N N . ALA D 1 49 ? 45.303 56.535 62.456 1.00 23.47 49 ALA D N 1
ATOM 9766 C CA . ALA D 1 49 ? 44.762 57.638 63.254 1.00 23.42 49 ALA D CA 1
ATOM 9767 C C . ALA D 1 49 ? 44.425 57.193 64.671 1.00 23.49 49 ALA D C 1
ATOM 9768 O O . ALA D 1 49 ? 44.243 58.014 65.575 1.00 23.38 49 ALA D O 1
ATOM 9770 N N . CYS D 1 50 ? 44.335 55.881 64.841 1.00 23.95 50 CYS D N 1
ATOM 9771 C CA . CYS D 1 50 ? 44.013 55.238 66.106 1.00 24.20 50 CYS D CA 1
ATOM 9772 C C . CYS D 1 50 ? 45.267 54.741 66.830 1.00 24.76 50 CYS D C 1
ATOM 9773 O O . CYS D 1 50 ? 45.160 53.975 67.790 1.00 25.04 50 CYS D O 1
ATOM 9776 N N . THR D 1 51 ? 46.447 55.117 66.340 1.00 24.82 51 THR D N 1
ATOM 9777 C CA . THR D 1 51 ? 47.697 54.675 66.947 1.00 25.32 51 THR D CA 1
ATOM 9778 C C . THR D 1 51 ? 47.869 55.077 68.411 1.00 25.49 51 THR D C 1
ATOM 9779 O O . THR D 1 51 ? 47.752 56.251 68.760 1.00 25.68 51 THR D O 1
ATOM 9783 N N . VAL D 1 52 ? 48.126 54.083 69.258 1.00 25.87 52 VAL D N 1
ATOM 9784 C CA . VAL D 1 52 ? 48.386 54.292 70.681 1.00 26.51 52 VAL D CA 1
ATOM 9785 C C . VAL D 1 52 ? 49.611 53.437 71.024 1.00 26.76 52 VAL D C 1
ATOM 9786 O O . VAL D 1 52 ? 49.990 52.556 70.248 1.00 27.29 52 VAL D O 1
ATOM 9790 N N . ASP D 1 53 ? 50.252 53.706 72.157 1.00 27.07 53 ASP D N 1
ATOM 9791 C CA . ASP D 1 53 ? 51.437 52.943 72.549 1.00 26.75 53 ASP D CA 1
ATOM 9792 C C . ASP D 1 53 ? 51.058 51.853 73.548 1.00 26.92 53 ASP D C 1
ATOM 9793 O O . ASP D 1 53 ? 50.683 52.143 74.692 1.00 26.70 53 ASP D O 1
ATOM 9798 N N . ILE D 1 54 ? 51.124 50.598 73.103 1.00 26.75 54 ILE D N 1
ATOM 9799 C CA . ILE D 1 54 ? 50.779 49.476 73.968 1.00 26.55 54 ILE D CA 1
ATOM 9800 C C . ILE D 1 54 ? 52.010 48.651 74.337 1.00 26.93 54 ILE D C 1
ATOM 9801 O O . ILE D 1 54 ? 52.704 48.116 73.468 1.00 26.77 54 ILE D O 1
ATOM 9806 N N . ASP D 1 55 ? 52.275 48.567 75.636 1.00 27.48 55 ASP D N 1
ATOM 9807 C CA . ASP D 1 55 ? 53.407 47.812 76.160 1.00 27.81 55 ASP D CA 1
ATOM 9808 C C . ASP D 1 55 ? 54.728 48.076 75.439 1.00 27.87 55 ASP D C 1
ATOM 9809 O O . ASP D 1 55 ? 55.455 47.148 75.085 1.00 28.35 55 ASP D O 1
ATOM 9814 N N . GLY D 1 56 ? 55.004 49.358 75.216 1.00 27.99 56 GLY D N 1
ATOM 9815 C CA . GLY D 1 56 ? 56.231 49.789 74.571 1.00 28.42 56 GLY D CA 1
ATOM 9816 C C . GLY D 1 56 ? 56.292 49.777 73.052 1.00 29.01 56 GLY D C 1
ATOM 9817 O O . GLY D 1 56 ? 57.374 49.981 72.493 1.00 29.35 56 GLY D O 1
ATOM 9818 N N . ARG D 1 57 ? 55.162 49.546 72.380 1.00 28.93 57 ARG D N 1
ATOM 9819 C CA . ARG D 1 57 ? 55.144 49.509 70.915 1.00 28.89 57 ARG D CA 1
ATOM 9820 C C . ARG D 1 57 ? 53.975 50.289 70.304 1.00 28.67 57 ARG D C 1
ATOM 9821 O O . ARG D 1 57 ? 52.903 50.398 70.904 1.00 28.39 57 ARG D O 1
ATOM 9829 N N . SER D 1 58 ? 54.190 50.814 69.098 1.00 28.43 58 SER D N 1
ATOM 9830 C CA . SER D 1 58 ? 53.157 51.552 68.370 1.00 28.31 58 SER D CA 1
ATOM 9831 C C . SER D 1 58 ? 52.164 50.543 67.787 1.00 27.96 58 SER D C 1
ATOM 9832 O O . SER D 1 58 ? 52.551 49.663 67.014 1.00 27.81 58 SER D O 1
ATOM 9835 N N . VAL D 1 59 ? 50.889 50.687 68.139 1.00 27.28 59 VAL D N 1
ATOM 9836 C CA . VAL D 1 59 ? 49.854 49.770 67.670 1.00 26.79 59 VAL D CA 1
ATOM 9837 C C . VAL D 1 59 ? 48.564 50.480 67.235 1.00 26.66 59 VAL D C 1
ATOM 9838 O O . VAL D 1 59 ? 48.080 51.386 67.921 1.00 26.96 59 VAL D O 1
ATOM 9842 N N . LYS D 1 60 ? 48.005 50.056 66.103 1.00 25.98 60 LYS D N 1
ATOM 9843 C CA . LYS D 1 60 ? 46.749 50.622 65.617 1.00 25.48 60 LYS D CA 1
ATOM 9844 C C . LYS D 1 60 ? 45.619 50.003 66.446 1.00 25.20 60 LYS D C 1
ATOM 9845 O O . LYS D 1 60 ? 45.247 48.856 66.245 1.00 25.79 60 LYS D O 1
ATOM 9851 N N . SER D 1 61 ? 45.119 50.756 67.416 1.00 25.25 61 SER D N 1
ATOM 9852 C CA . SER D 1 61 ? 44.061 50.284 68.312 1.00 25.02 61 SER D CA 1
ATOM 9853 C C . SER D 1 61 ? 42.765 49.812 67.665 1.00 24.94 61 SER D C 1
ATOM 9854 O O . SER D 1 61 ? 41.908 49.266 68.352 1.00 25.78 61 SER D O 1
ATOM 9857 N N . CYS D 1 62 ? 42.589 50.039 66.368 1.00 24.52 62 CYS D N 1
ATOM 9858 C CA . CYS D 1 62 ? 41.366 49.579 65.705 1.00 24.60 62 CYS D CA 1
ATOM 9859 C C . CYS D 1 62 ? 41.510 48.111 65.274 1.00 24.71 62 CYS D C 1
ATOM 9860 O O . CYS D 1 62 ? 40.538 47.480 64.838 1.00 23.98 62 CYS D O 1
ATOM 9863 N N . THR D 1 63 ? 42.737 47.598 65.378 1.00 24.46 63 THR D N 1
ATOM 9864 C CA . THR D 1 63 ? 43.056 46.226 65.005 1.00 24.76 63 THR D CA 1
ATOM 9865 C C . THR D 1 63 ? 43.636 45.467 66.204 1.00 25.30 63 THR D C 1
ATOM 9866 O O . THR D 1 63 ? 44.550 44.652 66.063 1.00 25.46 63 THR D O 1
ATOM 9870 N N . HIS D 1 64 ? 43.072 45.726 67.381 1.00 25.80 64 HIS D N 1
ATOM 9871 C CA . HIS D 1 64 ? 43.515 45.089 68.616 1.00 25.94 64 HIS D CA 1
ATOM 9872 C C . HIS D 1 64 ? 42.331 45.087 69.573 1.00 25.91 64 HIS D C 1
ATOM 9873 O O . HIS D 1 64 ? 41.606 46.078 69.671 1.00 26.54 64 HIS D O 1
ATOM 9880 N N . LEU D 1 65 ? 42.127 43.971 70.262 1.00 25.73 65 LEU D N 1
ATOM 9881 C CA . LEU D 1 65 ? 41.015 43.838 71.196 1.00 25.44 65 LEU D CA 1
ATOM 9882 C C . LEU D 1 65 ? 41.338 44.414 72.564 1.00 25.69 65 LEU D C 1
ATOM 9883 O O . LEU D 1 65 ? 42.461 44.286 73.063 1.00 25.50 65 LEU D O 1
ATOM 9888 N N . ALA D 1 66 ? 40.343 45.061 73.157 1.00 25.28 66 ALA D N 1
ATOM 9889 C CA . ALA D 1 66 ? 40.481 45.646 74.478 1.00 25.56 66 ALA D CA 1
ATOM 9890 C C . ALA D 1 66 ? 40.774 44.538 75.491 1.00 25.86 66 ALA D C 1
ATOM 9891 O O . ALA D 1 66 ? 41.591 44.700 76.413 1.00 26.22 66 ALA D O 1
ATOM 9893 N N . VAL D 1 67 ? 40.112 43.401 75.292 1.00 25.57 67 VAL D N 1
ATOM 9894 C CA . VAL D 1 67 ? 40.246 42.256 76.176 1.00 25.65 67 VAL D CA 1
ATOM 9895 C C . VAL D 1 67 ? 41.647 41.607 76.140 1.00 25.71 67 VAL D C 1
ATOM 9896 O O . VAL D 1 67 ? 41.975 40.761 76.978 1.00 25.49 67 VAL D O 1
ATOM 9900 N N . GLN D 1 68 ? 42.466 42.013 75.170 1.00 25.80 68 GLN D N 1
ATOM 9901 C CA . GLN D 1 68 ? 43.839 41.517 75.048 1.00 25.86 68 GLN D CA 1
ATOM 9902 C C . GLN D 1 68 ? 44.770 42.464 75.811 1.00 26.37 68 GLN D C 1
ATOM 9903 O O . GLN D 1 68 ? 45.990 42.278 75.802 1.00 26.39 68 GLN D O 1
ATOM 9909 N N . CYS D 1 69 ? 44.188 43.479 76.455 1.00 26.56 69 CYS D N 1
ATOM 9910 C CA . CYS D 1 69 ? 44.955 44.486 77.184 1.00 27.23 69 CYS D CA 1
ATOM 9911 C C . CYS D 1 69 ? 44.851 44.451 78.703 1.00 27.45 69 CYS D C 1
ATOM 9912 O O . CYS D 1 69 ? 45.309 45.380 79.377 1.00 27.19 69 CYS D O 1
ATOM 9915 N N . ASP D 1 70 ? 44.239 43.397 79.238 1.00 28.06 70 ASP D N 1
ATOM 9916 C CA . ASP D 1 70 ? 44.084 43.252 80.681 1.00 28.42 70 ASP D CA 1
ATOM 9917 C C . ASP D 1 70 ? 45.461 43.209 81.349 1.00 28.74 70 ASP D C 1
ATOM 9918 O O . ASP D 1 70 ? 46.159 42.193 81.303 1.00 28.64 70 ASP D O 1
ATOM 9923 N N . GLY D 1 71 ? 45.846 44.338 81.942 1.00 28.78 71 GLY D N 1
ATOM 9924 C CA . GLY D 1 71 ? 47.131 44.443 82.601 1.00 28.92 71 GLY D CA 1
ATOM 9925 C C . GLY D 1 71 ? 48.151 45.218 81.789 1.00 29.20 71 GLY D C 1
ATOM 9926 O O . GLY D 1 71 ? 49.223 45.529 82.298 1.00 29.60 71 GLY D O 1
ATOM 9927 N N . SER D 1 72 ? 47.828 45.533 80.537 1.00 28.88 72 SER D N 1
ATOM 9928 C CA . SER D 1 72 ? 48.740 46.279 79.668 1.00 28.94 72 SER D CA 1
ATOM 9929 C C . SER D 1 72 ? 48.913 47.742 80.070 1.00 28.95 72 SER D C 1
ATOM 9930 O O . SER D 1 72 ? 48.138 48.292 80.853 1.00 28.27 72 SER D O 1
ATOM 9933 N N . GLU D 1 73 ? 49.958 48.349 79.519 1.00 29.68 73 GLU D N 1
ATOM 9934 C CA . GLU D 1 73 ? 50.284 49.756 79.732 1.00 30.30 73 GLU D CA 1
ATOM 9935 C C . GLU D 1 73 ? 49.964 50.492 78.419 1.00 29.98 73 GLU D C 1
ATOM 9936 O O . GLU D 1 73 ? 50.666 50.328 77.418 1.00 29.66 73 GLU D O 1
ATOM 9942 N N . VAL D 1 74 ? 48.862 51.237 78.404 1.00 29.84 74 VAL D N 1
ATOM 9943 C CA . VAL D 1 74 ? 48.460 51.982 77.214 1.00 29.47 74 VAL D CA 1
ATOM 9944 C C . VAL D 1 74 ? 48.722 53.478 77.390 1.00 29.50 74 VAL D C 1
ATOM 9945 O O . VAL D 1 74 ? 48.467 54.048 78.452 1.00 29.68 74 VAL D O 1
ATOM 9949 N N . LEU D 1 75 ? 49.272 54.088 76.344 1.00 29.37 75 LEU D N 1
ATOM 9950 C CA . LEU D 1 75 ? 49.581 55.515 76.315 1.00 29.12 75 LEU D CA 1
ATOM 9951 C C . LEU D 1 75 ? 48.816 56.144 75.156 1.00 28.38 75 LEU D C 1
ATOM 9952 O O . LEU D 1 75 ? 48.895 55.662 74.019 1.00 27.88 75 LEU D O 1
ATOM 9957 N N . THR D 1 76 ? 48.072 57.206 75.457 1.00 27.39 76 THR D N 1
ATOM 9958 C CA . THR D 1 76 ? 47.291 57.926 74.458 1.00 26.83 76 THR D CA 1
ATOM 9959 C C . THR D 1 76 ? 47.777 59.371 74.443 1.00 26.78 76 THR D C 1
ATOM 9960 O O . THR D 1 76 ? 48.442 59.807 75.380 1.00 26.80 76 THR D O 1
ATOM 9964 N N . VAL D 1 77 ? 47.411 60.121 73.406 1.00 26.54 77 VAL D N 1
ATOM 9965 C CA . VAL D 1 77 ? 47.836 61.510 73.277 1.00 26.37 77 VAL D CA 1
ATOM 9966 C C . VAL D 1 77 ? 47.557 62.352 74.523 1.00 26.64 77 VAL D C 1
ATOM 9967 O O . VAL D 1 77 ? 48.346 63.232 74.865 1.00 26.40 77 VAL D O 1
ATOM 9971 N N . GLU D 1 78 ? 46.465 62.051 75.223 1.00 27.24 78 GLU D N 1
ATOM 9972 C CA . GLU D 1 78 ? 46.106 62.789 76.430 1.00 27.91 78 GLU D CA 1
ATOM 9973 C C . GLU D 1 78 ? 47.154 62.668 77.528 1.00 28.55 78 GLU D C 1
ATOM 9974 O O . GLU D 1 78 ? 47.215 63.513 78.425 1.00 28.59 78 GLU D O 1
ATOM 9980 N N . GLY D 1 79 ? 47.997 61.642 77.440 1.00 29.29 79 GLY D N 1
ATOM 9981 C CA . GLY D 1 79 ? 49.011 61.433 78.457 1.00 30.64 79 GLY D CA 1
ATOM 9982 C C . GLY D 1 79 ? 50.445 61.801 78.121 1.00 31.70 79 GLY D C 1
ATOM 9983 O O . GLY D 1 79 ? 51.354 61.481 78.887 1.00 31.98 79 GLY D O 1
ATOM 9984 N N . LEU D 1 80 ? 50.660 62.454 76.984 1.00 32.79 80 LEU D N 1
ATOM 9985 C CA . LEU D 1 80 ? 52.003 62.853 76.575 1.00 33.95 80 LEU D CA 1
ATOM 9986 C C . LEU D 1 80 ? 52.548 64.016 77.392 1.00 35.01 80 LEU D C 1
ATOM 9987 O O . LEU D 1 80 ? 53.695 63.983 77.841 1.00 35.25 80 LEU D O 1
ATOM 9992 N N . ALA D 1 81 ? 51.734 65.052 77.558 1.00 36.32 81 ALA D N 1
ATOM 9993 C CA . ALA D 1 81 ? 52.133 66.227 78.318 1.00 38.22 81 ALA D CA 1
ATOM 9994 C C . ALA D 1 81 ? 52.324 65.864 79.789 1.00 39.79 81 ALA D C 1
ATOM 9995 O O . ALA D 1 81 ? 51.555 65.078 80.345 1.00 40.06 81 ALA D O 1
ATOM 9997 N N . ASN D 1 82 ? 53.396 66.365 80.395 1.00 41.53 82 ASN D N 1
ATOM 9998 C CA . ASN D 1 82 ? 53.655 66.091 81.805 1.00 43.00 82 ASN D CA 1
ATOM 9999 C C . ASN D 1 82 ? 53.605 67.387 82.602 1.00 43.41 82 ASN D C 1
ATOM 10000 O O . ASN D 1 82 ? 54.361 68.319 82.328 1.00 43.55 82 ASN D O 1
ATOM 10005 N N . LYS D 1 83 ? 52.717 67.433 83.595 1.00 43.65 83 LYS D N 1
ATOM 10006 C CA . LYS D 1 83 ? 52.545 68.607 84.448 1.00 43.75 83 LYS D CA 1
ATOM 10007 C C . LYS D 1 83 ? 52.253 69.847 83.593 1.00 43.75 83 LYS D C 1
ATOM 10008 O O . LYS D 1 83 ? 52.679 70.964 83.910 1.00 44.08 83 LYS D O 1
ATOM 10014 N N . GLY D 1 84 ? 51.522 69.638 82.500 1.00 43.35 84 GLY D N 1
ATOM 10015 C CA . GLY D 1 84 ? 51.180 70.742 81.621 1.00 42.71 84 GLY D CA 1
ATOM 10016 C C . GLY D 1 84 ? 52.197 71.051 80.533 1.00 42.11 84 GLY D C 1
ATOM 10017 O O . GLY D 1 84 ? 51.829 71.610 79.493 1.00 42.58 84 GLY D O 1
ATOM 10018 N N . VAL D 1 85 ? 53.467 70.711 80.766 1.00 40.77 85 VAL D N 1
ATOM 10019 C CA . VAL D 1 85 ? 54.524 70.949 79.783 1.00 38.87 85 VAL D CA 1
ATOM 10020 C C . VAL D 1 85 ? 54.407 69.948 78.641 1.00 37.70 85 VAL D C 1
ATOM 10021 O O . VAL D 1 85 ? 54.429 68.736 78.860 1.00 37.72 85 VAL D O 1
ATOM 10025 N N . LEU D 1 86 ? 54.264 70.466 77.425 1.00 36.03 86 LEU D N 1
ATOM 10026 C CA . LEU D 1 86 ? 54.136 69.631 76.237 1.00 34.74 86 LEU D CA 1
ATOM 10027 C C . LEU D 1 86 ? 55.357 68.753 76.014 1.00 33.95 86 LEU D C 1
ATOM 10028 O O . LEU D 1 86 ? 56.487 69.151 76.290 1.00 34.11 86 LEU D O 1
ATOM 10033 N N . HIS D 1 87 ? 55.116 67.556 75.499 1.00 32.63 87 HIS D N 1
ATOM 10034 C CA . HIS D 1 87 ? 56.191 66.637 75.184 1.00 31.21 87 HIS D CA 1
ATOM 10035 C C . HIS D 1 87 ? 56.859 67.227 73.947 1.00 30.26 87 HIS D C 1
ATOM 10036 O O . HIS D 1 87 ? 56.215 67.944 73.186 1.00 29.69 87 HIS D O 1
ATOM 10043 N N . ALA D 1 88 ? 58.142 66.929 73.759 1.00 29.66 88 ALA D N 1
ATOM 10044 C CA . ALA D 1 88 ? 58.924 67.422 72.623 1.00 29.25 88 ALA D CA 1
ATOM 10045 C C . ALA D 1 88 ? 58.214 67.212 71.298 1.00 29.08 88 ALA D C 1
ATOM 10046 O O . ALA D 1 88 ? 58.325 68.012 70.375 1.00 28.79 88 ALA D O 1
ATOM 10048 N N . VAL D 1 89 ? 57.493 66.105 71.227 1.00 29.27 89 VAL D N 1
ATOM 10049 C CA . VAL D 1 89 ? 56.752 65.698 70.049 1.00 29.37 89 VAL D CA 1
ATOM 10050 C C . VAL D 1 89 ? 55.563 66.634 69.780 1.00 29.35 89 VAL D C 1
ATOM 10051 O O . VAL D 1 89 ? 55.330 67.035 68.640 1.00 29.47 89 VAL D O 1
ATOM 10055 N N . GLN D 1 90 ? 54.854 67.026 70.840 1.00 29.32 90 GLN D N 1
ATOM 10056 C CA . GLN D 1 90 ? 53.721 67.941 70.723 1.00 28.89 90 GLN D CA 1
ATOM 10057 C C . GLN D 1 90 ? 54.241 69.331 70.376 1.00 29.23 90 GLN D C 1
ATOM 10058 O O . GLN D 1 90 ? 53.669 70.015 69.526 1.00 29.15 90 GLN D O 1
ATOM 10064 N N . GLU D 1 91 ? 55.347 69.725 71.011 1.00 29.46 91 GLU D N 1
ATOM 10065 C CA . GLU D 1 91 ? 55.961 71.025 70.760 1.00 30.17 91 GLU D CA 1
ATOM 10066 C C . GLU D 1 91 ? 56.458 71.112 69.319 1.00 29.66 91 GLU D C 1
ATOM 10067 O O . GLU D 1 91 ? 56.331 72.146 68.673 1.00 29.58 91 GLU D O 1
ATOM 10073 N N . GLY D 1 92 ? 57.017 70.012 68.826 1.00 29.37 92 GLY D N 1
ATOM 10074 C CA . GLY D 1 92 ? 57.513 69.971 67.465 1.00 28.93 92 GLY D CA 1
ATOM 10075 C C . GLY D 1 92 ? 56.408 70.188 66.456 1.00 28.55 92 GLY D C 1
ATOM 10076 O O . GLY D 1 92 ? 56.566 70.980 65.523 1.00 28.66 92 GLY D O 1
ATOM 10077 N N . PHE D 1 93 ? 55.283 69.495 66.639 1.00 28.15 93 PHE D N 1
ATOM 10078 C CA . PHE D 1 93 ? 54.152 69.634 65.720 1.00 27.36 93 PHE D CA 1
ATOM 10079 C C . PHE D 1 93 ? 53.562 71.044 65.750 1.00 26.95 93 PHE D C 1
ATOM 10080 O O . PHE D 1 93 ? 53.136 71.573 64.728 1.00 26.72 93 PHE D O 1
ATOM 10088 N N . TYR D 1 94 ? 53.608 71.666 66.920 1.00 26.81 94 TYR D N 1
ATOM 10089 C CA . TYR D 1 94 ? 53.105 73.017 67.108 1.00 26.79 94 TYR D CA 1
ATOM 10090 C C . TYR D 1 94 ? 54.018 74.053 66.431 1.00 27.22 94 TYR D C 1
ATOM 10091 O O . TYR D 1 94 ? 53.567 74.830 65.582 1.00 27.21 94 TYR D O 1
ATOM 10100 N N . LYS D 1 95 ? 55.305 74.028 66.784 1.00 27.33 95 LYS D N 1
ATOM 10101 C CA . LYS D 1 95 ? 56.277 74.967 66.237 1.00 27.36 95 LYS D CA 1
ATOM 10102 C C . LYS D 1 95 ? 56.477 74.873 64.727 1.00 26.97 95 LYS D C 1
ATOM 10103 O O . LYS D 1 95 ? 56.700 75.884 64.070 1.00 26.45 95 LYS D O 1
ATOM 10109 N N . GLU D 1 96 ? 56.391 73.658 64.183 1.00 27.04 96 GLU D N 1
ATOM 10110 C CA . GLU D 1 96 ? 56.587 73.439 62.757 1.00 26.67 96 GLU D CA 1
ATOM 10111 C C . GLU D 1 96 ? 55.318 73.359 61.918 1.00 26.40 96 GLU D C 1
ATOM 10112 O O . GLU D 1 96 ? 55.372 73.020 60.730 1.00 26.51 96 GLU D O 1
ATOM 10118 N N . HIS D 1 97 ? 54.168 73.683 62.508 1.00 26.08 97 HIS D N 1
ATOM 10119 C CA . HIS D 1 97 ? 52.902 73.648 61.793 1.00 25.58 97 HIS D CA 1
ATOM 10120 C C . HIS D 1 97 ? 52.651 72.272 61.132 1.00 25.56 97 HIS D C 1
ATOM 10121 O O . HIS D 1 97 ? 52.341 72.163 59.943 1.00 25.35 97 HIS D O 1
ATOM 10128 N N . GLY D 1 98 ? 52.808 71.221 61.937 1.00 25.71 98 GLY D N 1
ATOM 10129 C CA . GLY D 1 98 ? 52.617 69.853 61.479 1.00 25.23 98 GLY D CA 1
ATOM 10130 C C . GLY D 1 98 ? 51.173 69.376 61.511 1.00 25.35 98 GLY D C 1
ATOM 10131 O O . GLY D 1 98 ? 50.908 68.187 61.314 1.00 25.63 98 GLY D O 1
ATOM 10132 N N . LEU D 1 99 ? 50.235 70.291 61.746 1.00 24.98 99 LEU D N 1
ATOM 10133 C CA . LEU D 1 99 ? 48.827 69.920 61.774 1.00 24.36 99 LEU D CA 1
ATOM 10134 C C . LEU D 1 99 ? 47.894 71.015 61.271 1.00 24.31 99 LEU D C 1
ATOM 10135 O O . LEU D 1 99 ? 48.114 72.201 61.502 1.00 24.59 99 LEU D O 1
ATOM 10140 N N . GLN D 1 100 ? 46.838 70.601 60.591 1.00 24.26 100 GLN D N 1
ATOM 10141 C CA . GLN D 1 100 ? 45.851 71.538 60.099 1.00 24.12 100 GLN D CA 1
ATOM 10142 C C . GLN D 1 100 ? 44.486 71.196 60.729 1.00 24.10 100 GLN D C 1
ATOM 10143 O O . GLN D 1 100 ? 44.076 71.860 61.677 1.00 24.02 100 GLN D O 1
ATOM 10149 N N . CYS D 1 101 ? 43.809 70.141 60.271 1.00 24.03 101 CYS D N 1
ATOM 10150 C CA . CYS D 1 101 ? 42.518 69.788 60.871 1.00 24.35 101 CYS D CA 1
ATOM 10151 C C . CYS D 1 101 ? 42.664 69.057 62.216 1.00 24.15 101 CYS D C 1
ATOM 10152 O O . CYS D 1 101 ? 41.721 68.994 63.004 1.00 23.63 101 CYS D O 1
ATOM 10155 N N . GLY D 1 102 ? 43.854 68.512 62.467 1.00 24.35 102 GLY D N 1
ATOM 10156 C CA . GLY D 1 102 ? 44.132 67.815 63.714 1.00 23.77 102 GLY D CA 1
ATOM 10157 C C . GLY D 1 102 ? 43.636 66.384 63.862 1.00 24.11 102 GLY D C 1
ATOM 10158 O O . GLY D 1 102 ? 43.876 65.758 64.897 1.00 24.49 102 GLY D O 1
ATOM 10159 N N . PHE D 1 103 ? 42.987 65.839 62.837 1.00 23.94 103 PHE D N 1
ATOM 10160 C CA . PHE D 1 103 ? 42.446 64.488 62.928 1.00 23.57 103 PHE D CA 1
ATOM 10161 C C . PHE D 1 103 ? 43.488 63.377 62.969 1.00 23.68 103 PHE D C 1
ATOM 10162 O O . PHE D 1 103 ? 43.347 62.416 63.734 1.00 23.75 103 PHE D O 1
ATOM 10170 N N . CYS D 1 104 ? 44.525 63.487 62.151 1.00 23.18 104 CYS D N 1
ATOM 10171 C CA . CYS D 1 104 ? 45.572 62.462 62.146 1.00 23.62 104 CYS D CA 1
ATOM 10172 C C . CYS D 1 104 ? 46.622 62.745 63.218 1.00 23.67 104 CYS D C 1
ATOM 10173 O O . CYS D 1 104 ? 47.461 61.896 63.501 1.00 23.87 104 CYS D O 1
ATOM 10176 N N . THR D 1 105 ? 46.549 63.931 63.819 1.00 23.84 105 THR D N 1
ATOM 10177 C CA . THR D 1 105 ? 47.516 64.380 64.816 1.00 24.13 105 THR D CA 1
ATOM 10178 C C . THR D 1 105 ? 47.756 63.500 66.046 1.00 24.45 105 THR D C 1
ATOM 10179 O O . THR D 1 105 ? 48.905 63.221 66.383 1.00 24.92 105 THR D O 1
ATOM 10183 N N . PRO D 1 106 ? 46.696 63.103 66.771 1.00 24.55 106 PRO D N 1
ATOM 10184 C CA . PRO D 1 106 ? 46.944 62.254 67.940 1.00 24.58 106 PRO D CA 1
ATOM 10185 C C . PRO D 1 106 ? 47.698 60.966 67.579 1.00 24.42 106 PRO D C 1
ATOM 10186 O O . PRO D 1 106 ? 48.540 60.497 68.345 1.00 23.81 106 PRO D O 1
ATOM 10190 N N . GLY D 1 107 ? 47.411 60.428 66.393 1.00 24.70 107 GLY D N 1
ATOM 10191 C CA . GLY D 1 107 ? 48.062 59.212 65.935 1.00 24.76 107 GLY D CA 1
ATOM 10192 C C . GLY D 1 107 ? 49.505 59.455 65.540 1.00 25.39 107 GLY D C 1
ATOM 10193 O O . GLY D 1 107 ? 50.382 58.611 65.762 1.00 25.67 107 GLY D O 1
ATOM 10194 N N . MET D 1 108 ? 49.743 60.620 64.946 1.00 25.43 108 MET D N 1
ATOM 10195 C CA . MET D 1 108 ? 51.070 61.022 64.510 1.00 25.31 108 MET D CA 1
ATOM 10196 C C . MET D 1 108 ? 51.948 61.257 65.726 1.00 25.46 108 MET D C 1
ATOM 10197 O O . MET D 1 108 ? 53.112 60.839 65.757 1.00 25.72 108 MET D O 1
ATOM 10202 N N . LEU D 1 109 ? 51.381 61.915 66.734 1.00 25.66 109 LEU D N 1
ATOM 10203 C CA . LEU D 1 109 ? 52.116 62.205 67.955 1.00 25.68 109 LEU D CA 1
ATOM 10204 C C . LEU D 1 109 ? 52.508 60.917 68.684 1.00 26.17 109 LEU D C 1
ATOM 10205 O O . LEU D 1 109 ? 53.675 60.745 69.044 1.00 26.64 109 LEU D O 1
ATOM 10210 N N . MET D 1 110 ? 51.564 59.989 68.840 1.00 26.38 110 MET D N 1
ATOM 10211 C CA . MET D 1 110 ? 51.853 58.728 69.522 1.00 26.58 110 MET D CA 1
ATOM 10212 C C . MET D 1 110 ? 52.884 57.900 68.766 1.00 27.09 110 MET D C 1
ATOM 10213 O O . MET D 1 110 ? 53.710 57.217 69.377 1.00 27.50 110 MET D O 1
ATOM 10218 N N . ARG D 1 111 ? 52.844 57.966 67.438 1.00 27.14 111 ARG D N 1
ATOM 10219 C CA . ARG D 1 111 ? 53.799 57.234 66.628 1.00 27.04 111 ARG D CA 1
ATOM 10220 C C . ARG D 1 111 ? 55.184 57.887 66.720 1.00 27.05 111 ARG D C 1
ATOM 10221 O O . ARG D 1 111 ? 56.185 57.198 66.881 1.00 26.63 111 ARG D O 1
ATOM 10229 N N . ALA D 1 112 ? 55.227 59.216 66.636 1.00 27.29 112 ALA D N 1
ATOM 10230 C CA . ALA D 1 112 ? 56.487 59.955 66.710 1.00 27.77 112 ALA D CA 1
ATOM 10231 C C . ALA D 1 112 ? 57.144 59.785 68.081 1.00 28.29 112 ALA D C 1
ATOM 10232 O O . ALA D 1 112 ? 58.375 59.726 68.194 1.00 28.02 112 ALA D O 1
ATOM 10234 N N . TYR D 1 113 ? 56.311 59.687 69.115 1.00 28.99 113 TYR D N 1
ATOM 10235 C CA . TYR D 1 113 ? 56.784 59.498 70.484 1.00 29.75 113 TYR D CA 1
ATOM 10236 C C . TYR D 1 113 ? 57.607 58.211 70.587 1.00 29.88 113 TYR D C 1
ATOM 10237 O O . TYR D 1 113 ? 58.677 58.193 71.199 1.00 29.81 113 TYR D O 1
ATOM 10246 N N . ARG D 1 114 ? 57.085 57.141 69.995 1.00 29.78 114 ARG D N 1
ATOM 10247 C CA . ARG D 1 114 ? 57.755 55.847 69.999 1.00 30.04 114 ARG D CA 1
ATOM 10248 C C . ARG D 1 114 ? 58.906 55.807 68.992 1.00 29.90 114 ARG D C 1
ATOM 10249 O O . ARG D 1 114 ? 59.998 55.334 69.315 1.00 29.54 114 ARG D O 1
ATOM 10257 N N . PHE D 1 115 ? 58.661 56.325 67.789 1.00 29.95 115 PHE D N 1
ATOM 10258 C CA . PHE D 1 115 ? 59.672 56.356 66.738 1.00 30.36 115 PHE D CA 1
ATOM 10259 C C . PHE D 1 115 ? 60.978 56.991 67.200 1.00 30.55 115 PHE D C 1
ATOM 10260 O O . PHE D 1 115 ? 62.055 56.465 66.915 1.00 30.40 115 PHE D O 1
ATOM 10268 N N . LEU D 1 116 ? 60.880 58.113 67.907 1.00 30.85 116 LEU D N 1
ATOM 10269 C CA . LEU D 1 116 ? 62.063 58.810 68.399 1.00 31.79 116 LEU D CA 1
ATOM 10270 C C . LEU D 1 116 ? 62.871 58.025 69.440 1.00 32.47 116 LEU D C 1
ATOM 10271 O O . LEU D 1 116 ? 64.029 58.351 69.707 1.00 32.28 116 LEU D O 1
ATOM 10276 N N . GLN D 1 117 ? 62.254 57.009 70.040 1.00 33.56 117 GLN D N 1
ATOM 10277 C CA . GLN D 1 117 ? 62.964 56.158 70.995 1.00 34.75 117 GLN D CA 1
ATOM 10278 C C . GLN D 1 117 ? 63.644 55.030 70.210 1.00 34.85 117 GLN D C 1
ATOM 10279 O O . GLN D 1 117 ? 64.783 54.661 70.504 1.00 35.14 117 GLN D O 1
ATOM 10285 N N . GLU D 1 118 ? 62.965 54.536 69.173 1.00 34.91 118 GLU D N 1
ATOM 10286 C CA . GLU D 1 118 ? 63.509 53.478 68.320 1.00 35.03 118 GLU D CA 1
ATOM 10287 C C . GLU D 1 118 ? 64.702 54.034 67.550 1.00 35.44 118 GLU D C 1
ATOM 10288 O O . GLU D 1 118 ? 65.695 53.339 67.340 1.00 35.63 118 GLU D O 1
ATOM 10294 N N . ASN D 1 119 ? 64.575 55.291 67.125 1.00 35.68 119 ASN D N 1
ATOM 10295 C CA . ASN D 1 119 ? 65.589 55.977 66.332 1.00 35.84 119 ASN D CA 1
ATOM 10296 C C . ASN D 1 119 ? 65.679 57.442 66.780 1.00 36.40 119 ASN D C 1
ATOM 10297 O O . ASN D 1 119 ? 64.902 58.283 66.321 1.00 36.06 119 ASN D O 1
ATOM 10302 N N . PRO D 1 120 ? 66.652 57.764 67.665 1.00 36.81 120 PRO D N 1
ATOM 10303 C CA . PRO D 1 120 ? 66.917 59.094 68.234 1.00 37.04 120 PRO D CA 1
ATOM 10304 C C . PRO D 1 120 ? 67.392 60.169 67.261 1.00 37.33 120 PRO D C 1
ATOM 10305 O O . PRO D 1 120 ? 67.102 61.350 67.457 1.00 37.17 120 PRO D O 1
ATOM 10309 N N . ASN D 1 121 ? 68.158 59.768 66.247 1.00 37.88 121 ASN D N 1
ATOM 10310 C CA . ASN D 1 121 ? 68.680 60.705 65.247 1.00 38.55 121 ASN D CA 1
ATOM 10311 C C . ASN D 1 121 ? 68.335 60.235 63.832 1.00 38.05 121 ASN D C 1
ATOM 10312 O O . ASN D 1 121 ? 69.210 59.854 63.057 1.00 38.06 121 ASN D O 1
ATOM 10317 N N . PRO D 1 122 ? 67.045 60.298 63.466 1.00 37.47 122 PRO D N 1
ATOM 10318 C CA . PRO D 1 122 ? 66.586 59.872 62.147 1.00 37.12 122 PRO D CA 1
ATOM 10319 C C . PRO D 1 122 ? 66.860 60.843 61.001 1.00 36.89 122 PRO D C 1
ATOM 10320 O O . PRO D 1 122 ? 66.839 62.065 61.180 1.00 36.84 122 PRO D O 1
ATOM 10324 N N . THR D 1 123 ? 67.146 60.277 59.833 1.00 36.44 123 THR D N 1
ATOM 10325 C CA . THR D 1 123 ? 67.373 61.054 58.620 1.00 36.23 123 THR D CA 1
ATOM 10326 C C . THR D 1 123 ? 65.966 61.298 58.059 1.00 35.88 123 THR D C 1
ATOM 10327 O O . THR D 1 123 ? 65.008 60.674 58.514 1.00 35.92 123 THR D O 1
ATOM 10331 N N . GLU D 1 124 ? 65.828 62.181 57.076 1.00 35.55 124 GLU D N 1
ATOM 10332 C CA . GLU D 1 124 ? 64.506 62.435 56.515 1.00 35.42 124 GLU D CA 1
ATOM 10333 C C . GLU D 1 124 ? 63.874 61.149 55.985 1.00 35.15 124 GLU D C 1
ATOM 10334 O O . GLU D 1 124 ? 62.715 60.846 56.300 1.00 35.12 124 GLU D O 1
ATOM 10340 N N . ALA D 1 125 ? 64.640 60.383 55.209 1.00 34.31 125 ALA D N 1
ATOM 10341 C CA . ALA D 1 125 ? 64.138 59.130 54.650 1.00 34.17 125 ALA D CA 1
ATOM 10342 C C . ALA D 1 125 ? 63.675 58.200 55.767 1.00 34.04 125 ALA D C 1
ATOM 10343 O O . ALA D 1 125 ? 62.628 57.563 55.660 1.00 34.21 125 ALA D O 1
ATOM 10345 N N . GLU D 1 126 ? 64.449 58.142 56.848 1.00 33.76 126 GLU D N 1
ATOM 10346 C CA . GLU D 1 126 ? 64.097 57.298 57.982 1.00 33.19 126 GLU D CA 1
ATOM 10347 C C . GLU D 1 126 ? 62.802 57.782 58.640 1.00 32.76 126 GLU D C 1
ATOM 10348 O O . GLU D 1 126 ? 61.988 56.972 59.071 1.00 32.73 126 GLU D O 1
ATOM 10354 N N . ILE D 1 127 ? 62.613 59.102 58.695 1.00 31.78 127 ILE D N 1
ATOM 10355 C CA . ILE D 1 127 ? 61.417 59.691 59.295 1.00 30.81 127 ILE D CA 1
ATOM 10356 C C . ILE D 1 127 ? 60.175 59.387 58.468 1.00 30.78 127 ILE D C 1
ATOM 10357 O O . ILE D 1 127 ? 59.144 58.976 59.010 1.00 30.80 127 ILE D O 1
ATOM 10362 N N . ARG D 1 128 ? 60.272 59.607 57.160 1.00 30.33 128 ARG D N 1
ATOM 10363 C CA . ARG D 1 128 ? 59.147 59.374 56.267 1.00 30.23 128 ARG D CA 1
ATOM 10364 C C . ARG D 1 128 ? 58.740 57.914 56.314 1.00 30.31 128 ARG D C 1
ATOM 10365 O O . ARG D 1 128 ? 57.551 57.597 56.383 1.00 30.57 128 ARG D O 1
ATOM 10373 N N . MET D 1 129 ? 59.741 57.035 56.321 1.00 30.18 129 MET D N 1
ATOM 10374 C CA . MET D 1 129 ? 59.518 55.598 56.377 1.00 29.65 129 MET D CA 1
ATOM 10375 C C . MET D 1 129 ? 59.017 55.194 57.765 1.00 29.06 129 MET D C 1
ATOM 10376 O O . MET D 1 129 ? 58.102 54.382 57.885 1.00 29.10 129 MET D O 1
ATOM 10381 N N . GLY D 1 130 ? 59.611 55.763 58.810 1.00 28.01 130 GLY D N 1
ATOM 10382 C CA . GLY D 1 130 ? 59.193 55.448 60.165 1.00 27.13 130 GLY D CA 1
ATOM 10383 C C . GLY D 1 130 ? 57.789 55.929 60.527 1.00 27.04 130 GLY D C 1
ATOM 10384 O O . GLY D 1 130 ? 57.203 55.442 61.492 1.00 26.48 130 GLY D O 1
ATOM 10385 N N . MET D 1 131 ? 57.259 56.891 59.770 1.00 27.17 131 MET D N 1
ATOM 10386 C CA . MET D 1 131 ? 55.917 57.443 60.006 1.00 27.46 131 MET D CA 1
ATOM 10387 C C . MET D 1 131 ? 54.934 56.959 58.938 1.00 27.77 131 MET D C 1
ATOM 10388 O O . MET D 1 131 ? 53.773 57.375 58.898 1.00 27.78 131 MET D O 1
ATOM 10393 N N . THR D 1 132 ? 55.407 56.036 58.110 1.00 27.82 132 THR D N 1
ATOM 10394 C CA . THR D 1 132 ? 54.649 55.497 56.999 1.00 27.89 132 THR D CA 1
ATOM 10395 C C . THR D 1 132 ? 53.297 54.844 57.275 1.00 27.43 132 THR D C 1
ATOM 10396 O O . THR D 1 132 ? 52.519 54.632 56.343 1.00 26.87 132 THR D O 1
ATOM 10400 N N . GLY D 1 133 ? 53.040 54.482 58.528 1.00 26.72 133 GLY D N 1
ATOM 10401 C CA . GLY D 1 133 ? 51.772 53.857 58.865 1.00 26.57 133 GLY D CA 1
ATOM 10402 C C . GLY D 1 133 ? 50.685 54.847 59.255 1.00 26.19 133 GLY D C 1
ATOM 10403 O O . GLY D 1 133 ? 49.599 54.450 59.682 1.00 26.17 133 GLY D O 1
ATOM 10404 N N . ASN D 1 134 ? 50.986 56.134 59.107 1.00 25.77 134 ASN D N 1
ATOM 10405 C CA . ASN D 1 134 ? 50.065 57.212 59.445 1.00 25.66 134 ASN D CA 1
ATOM 10406 C C . ASN D 1 134 ? 49.741 58.080 58.229 1.00 25.59 134 ASN D C 1
ATOM 10407 O O . ASN D 1 134 ? 50.628 58.695 57.639 1.00 25.28 134 ASN D O 1
ATOM 10412 N N . LEU D 1 135 ? 48.461 58.144 57.877 1.00 25.24 135 LEU D N 1
ATOM 10413 C CA . LEU D 1 135 ? 48.001 58.930 56.740 1.00 24.95 135 LEU D CA 1
ATOM 10414 C C . LEU D 1 135 ? 47.596 60.346 57.178 1.00 24.59 135 LEU D C 1
ATOM 10415 O O . LEU D 1 135 ? 47.148 60.532 58.302 1.00 24.62 135 LEU D O 1
ATOM 10420 N N . CYS D 1 136 ? 47.833 61.344 56.325 1.00 24.55 136 CYS D N 1
ATOM 10421 C CA . CYS D 1 136 ? 47.421 62.726 56.594 1.00 24.13 136 CYS D CA 1
ATOM 10422 C C . CYS D 1 136 ? 46.864 63.304 55.303 1.00 24.40 136 CYS D C 1
ATOM 10423 O O . CYS D 1 136 ? 47.473 63.164 54.242 1.00 24.41 136 CYS D O 1
ATOM 10426 N N . ARG D 1 137 ? 45.687 63.920 55.389 1.00 24.57 137 ARG D N 1
ATOM 10427 C CA . ARG D 1 137 ? 45.049 64.532 54.221 1.00 24.53 137 ARG D CA 1
ATOM 10428 C C . ARG D 1 137 ? 45.379 66.010 54.036 1.00 24.27 137 ARG D C 1
ATOM 10429 O O . ARG D 1 137 ? 45.368 66.516 52.909 1.00 23.86 137 ARG D O 1
ATOM 10437 N N . CYS D 1 138 ? 45.714 66.686 55.134 1.00 24.18 138 CYS D N 1
ATOM 10438 C CA . CYS D 1 138 ? 45.984 68.131 55.121 1.00 24.67 138 CYS D CA 1
ATOM 10439 C C . CYS D 1 138 ? 47.396 68.674 54.891 1.00 24.75 138 CYS D C 1
ATOM 10440 O O . CYS D 1 138 ? 47.581 69.615 54.131 1.00 24.56 138 CYS D O 1
ATOM 10443 N N . THR D 1 139 ? 48.371 68.124 55.603 1.00 25.10 139 THR D N 1
ATOM 10444 C CA . THR D 1 139 ? 49.736 68.638 55.563 1.00 25.25 139 THR D CA 1
ATOM 10445 C C . THR D 1 139 ? 50.664 68.373 54.396 1.00 25.52 139 THR D C 1
ATOM 10446 O O . THR D 1 139 ? 51.532 69.196 54.117 1.00 25.33 139 THR D O 1
ATOM 10450 N N . GLY D 1 140 ? 50.514 67.237 53.731 1.00 26.04 140 GLY D N 1
ATOM 10451 C CA . GLY D 1 140 ? 51.432 66.927 52.655 1.00 26.46 140 GLY D CA 1
ATOM 10452 C C . GLY D 1 140 ? 52.722 66.384 53.265 1.00 26.91 140 GLY D C 1
ATOM 10453 O O . GLY D 1 140 ? 53.752 66.314 52.594 1.00 26.81 140 GLY D O 1
ATOM 10454 N N . TYR D 1 141 ? 52.659 66.055 54.560 1.00 27.07 141 TYR D N 1
ATOM 10455 C CA . TYR D 1 141 ? 53.761 65.476 55.346 1.00 27.53 141 TYR D CA 1
ATOM 10456 C C . TYR D 1 141 ? 55.042 66.285 55.548 1.00 27.76 141 TYR D C 1
ATOM 10457 O O . TYR D 1 141 ? 55.770 66.056 56.521 1.00 27.72 141 TYR D O 1
ATOM 10466 N N . GLN D 1 142 ? 55.318 67.214 54.636 1.00 27.71 142 GLN D N 1
ATOM 10467 C CA . GLN D 1 142 ? 56.530 68.021 54.679 1.00 27.63 142 GLN D CA 1
ATOM 10468 C C . GLN D 1 142 ? 56.826 68.669 56.023 1.00 28.02 142 GLN D C 1
ATOM 10469 O O . GLN D 1 142 ? 57.972 68.648 56.480 1.00 27.80 142 GLN D O 1
ATOM 10475 N N . ASN D 1 143 ? 55.808 69.261 56.646 1.00 28.05 143 ASN D N 1
ATOM 10476 C CA . ASN D 1 143 ? 55.988 69.904 57.942 1.00 27.89 143 ASN D CA 1
ATOM 10477 C C . ASN D 1 143 ? 56.009 68.887 59.076 1.00 27.84 143 ASN D C 1
ATOM 10478 O O . ASN D 1 143 ? 56.540 69.152 60.160 1.00 27.93 143 ASN D O 1
ATOM 10483 N N . ILE D 1 144 ? 55.411 67.728 58.835 1.00 27.55 144 ILE D N 1
ATOM 10484 C CA . ILE D 1 144 ? 55.403 66.688 59.842 1.00 27.33 144 ILE D CA 1
ATOM 10485 C C . ILE D 1 144 ? 56.834 66.161 60.015 1.00 27.83 144 ILE D C 1
ATOM 10486 O O . ILE D 1 144 ? 57.263 65.931 61.147 1.00 27.70 144 ILE D O 1
ATOM 10491 N N . VAL D 1 145 ? 57.586 66.002 58.919 1.00 28.19 145 VAL D N 1
ATOM 10492 C CA . VAL D 1 145 ? 58.965 65.534 59.068 1.00 28.95 145 VAL D CA 1
ATOM 10493 C C . VAL D 1 145 ? 59.786 66.613 59.768 1.00 29.05 145 VAL D C 1
ATOM 10494 O O . VAL D 1 145 ? 60.654 66.299 60.563 1.00 29.67 145 VAL D O 1
ATOM 10498 N N . LYS D 1 146 ? 59.454 67.880 59.535 1.00 29.39 146 LYS D N 1
ATOM 10499 C CA . LYS D 1 146 ? 60.151 68.981 60.204 1.00 29.62 146 LYS D CA 1
ATOM 10500 C C . LYS D 1 146 ? 59.829 68.951 61.695 1.00 29.48 146 LYS D C 1
ATOM 10501 O O . LYS D 1 146 ? 60.690 69.215 62.529 1.00 29.56 146 LYS D O 1
ATOM 10507 N N . ALA D 1 147 ? 58.571 68.654 62.019 1.00 29.31 147 ALA D N 1
ATOM 10508 C CA . ALA D 1 147 ? 58.115 68.581 63.405 1.00 28.89 147 ALA D CA 1
ATOM 10509 C C . ALA D 1 147 ? 58.848 67.480 64.161 1.00 28.51 147 ALA D C 1
ATOM 10510 O O . ALA D 1 147 ? 59.233 67.662 65.314 1.00 28.73 147 ALA D O 1
ATOM 10512 N N . VAL D 1 148 ? 59.014 66.333 63.507 1.00 28.54 148 VAL D N 1
ATOM 10513 C CA . VAL D 1 148 ? 59.714 65.194 64.089 1.00 28.67 148 VAL D CA 1
ATOM 10514 C C . VAL D 1 148 ? 61.201 65.535 64.249 1.00 28.74 148 VAL D C 1
ATOM 10515 O O . VAL D 1 148 ? 61.822 65.174 65.246 1.00 28.31 148 VAL D O 1
ATOM 10519 N N . GLN D 1 149 ? 61.755 66.261 63.280 1.00 29.13 149 GLN D N 1
ATOM 10520 C CA . GLN D 1 149 ? 63.156 66.671 63.340 1.00 29.59 149 GLN D CA 1
ATOM 10521 C C . GLN D 1 149 ? 63.350 67.624 64.508 1.00 29.54 149 GLN D C 1
ATOM 10522 O O . GLN D 1 149 ? 64.372 67.585 65.190 1.00 29.46 149 GLN D O 1
ATOM 10528 N N . TYR D 1 150 ? 62.345 68.462 64.743 1.00 29.71 150 TYR D N 1
ATOM 10529 C CA . TYR D 1 150 ? 62.363 69.431 65.835 1.00 30.18 150 TYR D CA 1
ATOM 10530 C C . TYR D 1 150 ? 62.383 68.700 67.179 1.00 30.75 150 TYR D C 1
ATOM 10531 O O . TYR D 1 150 ? 63.182 69.026 68.068 1.00 30.66 150 TYR D O 1
ATOM 10540 N N . ALA D 1 151 ? 61.479 67.730 67.320 1.00 31.39 151 ALA D N 1
ATOM 10541 C CA . ALA D 1 151 ? 61.359 66.939 68.543 1.00 31.84 151 ALA D CA 1
ATOM 10542 C C . ALA D 1 151 ? 62.620 66.114 68.788 1.00 32.42 151 ALA D C 1
ATOM 10543 O O . ALA D 1 151 ? 63.086 66.016 69.916 1.00 32.03 151 ALA D O 1
ATOM 10545 N N . ALA D 1 152 ? 63.174 65.545 67.722 1.00 33.72 152 ALA D N 1
ATOM 10546 C CA . ALA D 1 152 ? 64.391 64.739 67.812 1.00 35.66 152 ALA D CA 1
ATOM 10547 C C . ALA D 1 152 ? 65.507 65.589 68.393 1.00 36.91 152 ALA D C 1
ATOM 10548 O O . ALA D 1 152 ? 66.265 65.141 69.256 1.00 37.24 152 ALA D O 1
ATOM 10550 N N . ARG D 1 153 ? 65.575 66.831 67.933 1.00 38.46 153 ARG D N 1
ATOM 10551 C CA . ARG D 1 153 ? 66.576 67.775 68.401 1.00 40.23 153 ARG D CA 1
ATOM 10552 C C . ARG D 1 153 ? 66.334 68.188 69.857 1.00 41.17 153 ARG D C 1
ATOM 10553 O O . ARG D 1 153 ? 67.275 68.253 70.650 1.00 41.36 153 ARG D O 1
ATOM 10561 N N . LYS D 1 154 ? 65.075 68.422 70.219 1.00 42.08 154 LYS D N 1
ATOM 10562 C CA . LYS D 1 154 ? 64.755 68.837 71.581 1.00 43.26 154 LYS D CA 1
ATOM 10563 C C . LYS D 1 154 ? 65.057 67.758 72.621 1.00 44.34 154 LYS D C 1
ATOM 10564 O O . LYS D 1 154 ? 65.497 68.063 73.733 1.00 44.60 154 LYS D O 1
ATOM 10570 N N . LEU D 1 155 ? 64.826 66.501 72.256 1.00 45.55 155 LEU D N 1
ATOM 10571 C CA . LEU D 1 155 ? 65.079 65.376 73.151 1.00 46.92 155 LEU D CA 1
ATOM 10572 C C . LEU D 1 155 ? 66.568 65.148 73.436 1.00 48.13 155 LEU D C 1
ATOM 10573 O O . LEU D 1 155 ? 66.925 64.592 74.478 1.00 48.39 155 LEU D O 1
ATOM 10578 N N . GLN D 1 156 ? 67.426 65.569 72.508 1.00 49.61 156 GLN D N 1
ATOM 10579 C CA . GLN D 1 156 ? 68.877 65.424 72.656 1.00 51.20 156 GLN D CA 1
ATOM 10580 C C . GLN D 1 156 ? 69.498 66.583 73.437 1.00 52.00 156 GLN D C 1
ATOM 10581 O O . GLN D 1 156 ? 70.696 66.563 73.733 1.00 52.41 156 GLN D O 1
ATOM 10587 N N . GLU D 1 157 ? 68.696 67.599 73.750 1.00 52.70 157 GLU D N 1
ATOM 10588 C CA . GLU D 1 157 ? 69.193 68.760 74.485 1.00 53.34 157 GLU D CA 1
ATOM 10589 C C . GLU D 1 157 ? 68.504 68.925 75.839 1.00 53.75 157 GLU D C 1
ATOM 10590 O O . GLU D 1 157 ? 68.863 68.266 76.816 1.00 54.04 157 GLU D O 1
ATOM 10596 N N . ASP E 2 7 ? 59.706 102.145 68.963 1.00 55.43 7 ASP E N 1
ATOM 10597 C CA . ASP E 2 7 ? 58.559 101.600 69.679 1.00 55.48 7 ASP E CA 1
ATOM 10598 C C . ASP E 2 7 ? 57.398 101.365 68.704 1.00 55.10 7 ASP E C 1
ATOM 10599 O O . ASP E 2 7 ? 56.434 100.668 69.031 1.00 55.38 7 ASP E O 1
ATOM 10604 N N . ALA E 2 8 ? 57.502 101.931 67.503 1.00 54.28 8 ALA E N 1
ATOM 10605 C CA . ALA E 2 8 ? 56.458 101.775 66.490 1.00 53.40 8 ALA E CA 1
ATOM 10606 C C . ALA E 2 8 ? 56.554 100.411 65.819 1.00 52.74 8 ALA E C 1
ATOM 10607 O O . ALA E 2 8 ? 55.573 99.678 65.743 1.00 52.51 8 ALA E O 1
ATOM 10609 N N . GLU E 2 9 ? 57.747 100.083 65.335 1.00 52.00 9 GLU E N 1
ATOM 10610 C CA . GLU E 2 9 ? 57.995 98.813 64.675 1.00 51.19 9 GLU E CA 1
ATOM 10611 C C . GLU E 2 9 ? 57.797 97.658 65.656 1.00 50.03 9 GLU E C 1
ATOM 10612 O O . GLU E 2 9 ? 57.324 96.588 65.273 1.00 50.12 9 GLU E O 1
ATOM 10618 N N . ALA E 2 10 ? 58.162 97.882 66.918 1.00 48.37 10 ALA E N 1
ATOM 10619 C CA . ALA E 2 10 ? 58.020 96.864 67.957 1.00 46.71 10 ALA E CA 1
ATOM 10620 C C . ALA E 2 10 ? 56.558 96.632 68.320 1.00 45.60 10 ALA E C 1
ATOM 10621 O O . ALA E 2 10 ? 56.143 95.500 68.532 1.00 45.46 10 ALA E O 1
ATOM 10623 N N . ARG E 2 11 ? 55.784 97.709 68.393 1.00 44.64 11 ARG E N 1
ATOM 10624 C CA . ARG E 2 11 ? 54.363 97.614 68.725 1.00 43.86 11 ARG E CA 1
ATOM 10625 C C . ARG E 2 11 ? 53.574 96.863 67.651 1.00 43.20 11 ARG E C 1
ATOM 10626 O O . ARG E 2 11 ? 52.639 96.130 67.964 1.00 43.10 11 ARG E O 1
ATOM 10634 N N . GLU E 2 12 ? 53.966 97.045 66.392 1.00 42.53 12 GLU E N 1
ATOM 10635 C CA . GLU E 2 12 ? 53.320 96.372 65.265 1.00 41.88 12 GLU E CA 1
ATOM 10636 C C . GLU E 2 12 ? 53.663 94.891 65.290 1.00 40.84 12 GLU E C 1
ATOM 10637 O O . GLU E 2 12 ? 52.806 94.042 65.048 1.00 40.63 12 GLU E O 1
ATOM 10643 N N . LEU E 2 13 ? 54.924 94.600 65.598 1.00 39.60 13 LEU E N 1
ATOM 10644 C CA . LEU E 2 13 ? 55.431 93.236 65.675 1.00 38.28 13 LEU E CA 1
ATOM 10645 C C . LEU E 2 13 ? 54.712 92.455 66.777 1.00 37.08 13 LEU E C 1
ATOM 10646 O O . LEU E 2 13 ? 54.385 91.276 66.606 1.00 37.05 13 LEU E O 1
ATOM 10651 N N . ALA E 2 14 ? 54.452 93.128 67.897 1.00 35.22 14 ALA E N 1
ATOM 10652 C CA . ALA E 2 14 ? 53.784 92.515 69.035 1.00 33.50 14 ALA E CA 1
ATOM 10653 C C . ALA E 2 14 ? 52.322 92.156 68.754 1.00 32.73 14 ALA E C 1
ATOM 10654 O O . ALA E 2 14 ? 51.734 91.329 69.460 1.00 32.57 14 ALA E O 1
ATOM 10656 N N . LEU E 2 15 ? 51.740 92.772 67.726 1.00 31.61 15 LEU E N 1
ATOM 10657 C CA . LEU E 2 15 ? 50.357 92.497 67.357 1.00 30.84 15 LEU E CA 1
ATOM 10658 C C . LEU E 2 15 ? 50.211 91.122 66.718 1.00 30.36 15 LEU E C 1
ATOM 10659 O O . LEU E 2 15 ? 49.175 90.472 66.864 1.00 30.31 15 LEU E O 1
ATOM 10664 N N . ALA E 2 16 ? 51.258 90.689 66.014 1.00 29.96 16 ALA E N 1
ATOM 10665 C CA . ALA E 2 16 ? 51.267 89.411 65.303 1.00 29.80 16 ALA E CA 1
ATOM 10666 C C . ALA E 2 16 ? 50.057 89.373 64.355 1.00 29.94 16 ALA E C 1
ATOM 10667 O O . ALA E 2 16 ? 49.286 88.405 64.318 1.00 29.88 16 ALA E O 1
ATOM 10669 N N . GLY E 2 17 ? 49.901 90.464 63.608 1.00 29.92 17 GLY E N 1
ATOM 10670 C CA . GLY E 2 17 ? 48.806 90.593 62.671 1.00 30.10 17 GLY E CA 1
ATOM 10671 C C . GLY E 2 17 ? 49.149 90.224 61.244 1.00 30.12 17 GLY E C 1
ATOM 10672 O O . GLY E 2 17 ? 49.855 89.247 60.994 1.00 30.33 17 GLY E O 1
ATOM 10673 N N . MET E 2 18 ? 48.648 91.022 60.304 1.00 30.34 18 MET E N 1
ATOM 10674 C CA . MET E 2 18 ? 48.866 90.798 58.878 1.00 30.13 18 MET E CA 1
ATOM 10675 C C . MET E 2 18 ? 50.312 90.546 58.475 1.00 29.75 18 MET E C 1
ATOM 10676 O O . MET E 2 18 ? 51.221 91.288 58.864 1.00 29.71 18 MET E O 1
ATOM 10681 N N . GLY E 2 19 ? 50.509 89.476 57.707 1.00 29.26 19 GLY E N 1
ATOM 10682 C CA . GLY E 2 19 ? 51.832 89.131 57.212 1.00 28.40 19 GLY E CA 1
ATOM 10683 C C . GLY E 2 19 ? 52.731 88.313 58.110 1.00 27.78 19 GLY E C 1
ATOM 10684 O O . GLY E 2 19 ? 53.752 87.807 57.649 1.00 27.91 19 GLY E O 1
ATOM 10685 N N . ALA E 2 20 ? 52.364 88.181 59.381 1.00 27.05 20 ALA E N 1
ATOM 10686 C CA . ALA E 2 20 ? 53.157 87.411 60.333 1.00 26.81 20 ALA E CA 1
ATOM 10687 C C . ALA E 2 20 ? 52.926 85.905 60.222 1.00 26.68 20 ALA E C 1
ATOM 10688 O O . ALA E 2 20 ? 51.799 85.454 59.993 1.00 26.67 20 ALA E O 1
ATOM 10690 N N . SER E 2 21 ? 54.005 85.136 60.362 1.00 26.11 21 SER E N 1
ATOM 10691 C CA . SER E 2 21 ? 53.926 83.680 60.332 1.00 25.76 21 SER E CA 1
ATOM 10692 C C . SER E 2 21 ? 53.765 83.178 61.773 1.00 25.66 21 SER E C 1
ATOM 10693 O O . SER E 2 21 ? 54.498 82.295 62.222 1.00 25.45 21 SER E O 1
ATOM 10696 N N . ARG E 2 22 ? 52.812 83.772 62.493 1.00 25.23 22 ARG E N 1
ATOM 10697 C CA . ARG E 2 22 ? 52.542 83.400 63.873 1.00 25.02 22 ARG E CA 1
ATOM 10698 C C . ARG E 2 22 ? 52.010 81.971 63.967 1.00 25.01 22 ARG E C 1
ATOM 10699 O O . ARG E 2 22 ? 51.338 81.487 63.059 1.00 25.16 22 ARG E O 1
ATOM 10707 N N . LEU E 2 23 ? 52.346 81.286 65.053 1.00 25.28 23 LEU E N 1
ATOM 10708 C CA . LEU E 2 23 ? 51.905 79.907 65.266 1.00 25.37 23 LEU E CA 1
ATOM 10709 C C . LEU E 2 23 ? 50.395 79.852 65.465 1.00 25.13 23 LEU E C 1
ATOM 10710 O O . LEU E 2 23 ? 49.779 80.858 65.798 1.00 25.02 23 LEU E O 1
ATOM 10715 N N . ARG E 2 24 ? 49.803 78.683 65.245 1.00 25.22 24 ARG E N 1
ATOM 10716 C CA . ARG E 2 24 ? 48.352 78.516 65.354 1.00 25.62 24 ARG E CA 1
ATOM 10717 C C . ARG E 2 24 ? 47.751 78.507 66.755 1.00 25.72 24 ARG E C 1
ATOM 10718 O O . ARG E 2 24 ? 48.294 77.900 67.678 1.00 26.17 24 ARG E O 1
ATOM 10726 N N . LYS E 2 25 ? 46.600 79.157 66.892 1.00 25.50 25 LYS E N 1
ATOM 10727 C CA . LYS E 2 25 ? 45.887 79.210 68.165 1.00 25.46 25 LYS E CA 1
ATOM 10728 C C . LYS E 2 25 ? 45.131 77.893 68.392 1.00 25.81 25 LYS E C 1
ATOM 10729 O O . LYS E 2 25 ? 44.897 77.492 69.541 1.00 26.04 25 LYS E O 1
ATOM 10735 N N . GLU E 2 26 ? 44.788 77.221 67.290 1.00 25.89 26 GLU E N 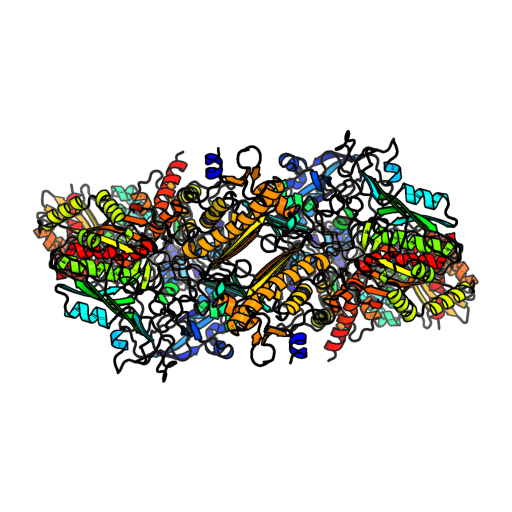1
ATOM 10736 C CA . GLU E 2 26 ? 44.065 75.942 67.289 1.00 26.37 26 GLU E CA 1
ATOM 10737 C C . GLU E 2 26 ? 44.843 74.751 67.834 1.00 26.32 26 GLU E C 1
ATOM 10738 O O . GLU E 2 26 ? 44.255 73.844 68.418 1.00 26.38 26 GLU E O 1
ATOM 10744 N N . ASP E 2 27 ? 46.138 74.706 67.523 1.00 26.05 27 ASP E N 1
ATOM 10745 C CA . ASP E 2 27 ? 47.004 73.596 67.902 1.00 25.85 27 ASP E CA 1
ATOM 10746 C C . ASP E 2 27 ? 46.891 73.040 69.309 1.00 25.45 27 ASP E C 1
ATOM 10747 O O . ASP E 2 27 ? 46.755 71.832 69.483 1.00 25.11 27 ASP E O 1
ATOM 10752 N N . ALA E 2 28 ? 46.933 73.918 70.304 1.00 25.33 28 ALA E N 1
ATOM 10753 C CA . ALA E 2 28 ? 46.887 73.499 71.699 1.00 25.40 28 ALA E CA 1
ATOM 10754 C C . ALA E 2 28 ? 45.918 72.357 71.997 1.00 25.61 28 ALA E C 1
ATOM 10755 O O . ALA E 2 28 ? 46.328 71.325 72.538 1.00 26.10 28 ALA E O 1
ATOM 10757 N N . ARG E 2 29 ? 44.655 72.508 71.600 1.00 25.24 29 ARG E N 1
ATOM 10758 C CA . ARG E 2 29 ? 43.670 71.462 71.863 1.00 24.81 29 ARG E CA 1
ATOM 10759 C C . ARG E 2 29 ? 43.889 70.193 71.040 1.00 24.67 29 ARG E C 1
ATOM 10760 O O . ARG E 2 29 ? 43.795 69.083 71.561 1.00 24.80 29 ARG E O 1
ATOM 10768 N N . PHE E 2 30 ? 44.220 70.361 69.766 1.00 24.62 30 PHE E N 1
ATOM 10769 C CA . PHE E 2 30 ? 44.449 69.228 68.883 1.00 24.61 30 PHE E CA 1
ATOM 10770 C C . PHE E 2 30 ? 45.668 68.371 69.250 1.00 25.05 30 PHE E C 1
ATOM 10771 O O . PHE E 2 30 ? 45.606 67.141 69.154 1.00 25.37 30 PHE E O 1
ATOM 10779 N N . ILE E 2 31 ? 46.764 68.993 69.683 1.00 24.57 31 ILE E N 1
ATOM 10780 C CA . ILE E 2 31 ? 47.946 68.212 70.031 1.00 24.58 31 ILE E CA 1
ATOM 10781 C C . ILE E 2 31 ? 47.813 67.492 71.367 1.00 25.32 31 ILE E C 1
ATOM 10782 O O . ILE E 2 31 ? 48.680 66.702 71.741 1.00 25.62 31 ILE E O 1
ATOM 10787 N N . GLN E 2 32 ? 46.714 67.740 72.074 1.00 25.55 32 GLN E N 1
ATOM 10788 C CA . GLN E 2 32 ? 46.483 67.095 73.358 1.00 25.44 32 GLN E CA 1
ATOM 10789 C C . GLN E 2 32 ? 45.193 66.274 73.357 1.00 25.81 32 GLN E C 1
ATOM 10790 O O . GLN E 2 32 ? 44.708 65.842 74.410 1.00 26.29 32 GLN E O 1
ATOM 10796 N N . GLY E 2 33 ? 44.647 66.059 72.164 1.00 25.52 33 GLY E N 1
ATOM 10797 C CA . GLY E 2 33 ? 43.432 65.286 72.013 1.00 25.48 33 GLY E CA 1
ATOM 10798 C C . GLY E 2 33 ? 42.196 65.906 72.631 1.00 25.63 33 GLY E C 1
ATOM 10799 O O . GLY E 2 33 ? 41.330 65.184 73.127 1.00 25.70 33 GLY E O 1
ATOM 10800 N N . LYS E 2 34 ? 42.109 67.233 72.601 1.00 25.55 34 LYS E N 1
ATOM 10801 C CA . LYS E 2 34 ? 40.970 67.943 73.168 1.00 26.03 34 LYS E CA 1
ATOM 10802 C C . LYS E 2 34 ? 40.120 68.640 72.114 1.00 26.17 34 LYS E C 1
ATOM 10803 O O . LYS E 2 34 ? 39.385 69.590 72.418 1.00 26.53 34 LYS E O 1
ATOM 10809 N N . GLY E 2 35 ? 40.247 68.201 70.868 1.00 26.07 35 GLY E N 1
ATOM 10810 C CA . GLY E 2 35 ? 39.429 68.779 69.822 1.00 25.60 35 GLY E CA 1
ATOM 10811 C C . GLY E 2 35 ? 38.040 68.227 70.049 1.00 25.60 35 GLY E C 1
ATOM 10812 O O . GLY E 2 35 ? 37.873 67.307 70.847 1.00 25.62 35 GLY E O 1
ATOM 10813 N N . ASN E 2 36 ? 37.033 68.787 69.393 1.00 25.92 36 ASN E N 1
ATOM 10814 C CA . ASN E 2 36 ? 35.678 68.280 69.557 1.00 25.68 36 ASN E CA 1
ATOM 10815 C C . ASN E 2 36 ? 35.027 67.989 68.202 1.00 25.06 36 ASN E C 1
ATOM 10816 O O . ASN E 2 36 ? 34.423 68.864 67.579 1.00 24.33 36 ASN E O 1
ATOM 10821 N N . TYR E 2 37 ? 35.213 66.756 67.735 1.00 24.10 37 TYR E N 1
ATOM 10822 C CA . TYR E 2 37 ? 34.656 66.307 66.464 1.00 23.74 37 TYR E CA 1
ATOM 10823 C C . TYR E 2 37 ? 33.347 65.574 66.726 1.00 24.01 37 TYR E C 1
ATOM 10824 O O . TYR E 2 37 ? 33.139 65.033 67.822 1.00 24.14 37 TYR E O 1
ATOM 10833 N N . VAL E 2 38 ? 32.503 65.493 65.702 1.00 23.72 38 VAL E N 1
ATOM 10834 C CA . VAL E 2 38 ? 31.198 64.848 65.820 1.00 24.03 38 VAL E CA 1
ATOM 10835 C C . VAL E 2 38 ? 31.154 63.519 66.592 1.00 24.00 38 VAL E C 1
ATOM 10836 O O . VAL E 2 38 ? 30.279 63.333 67.436 1.00 23.82 38 VAL E O 1
ATOM 10840 N N . ASP E 2 39 ? 32.095 62.610 66.340 1.00 23.51 39 ASP E N 1
ATOM 10841 C CA . ASP E 2 39 ? 32.061 61.336 67.046 1.00 23.05 39 ASP E CA 1
ATOM 10842 C C . ASP E 2 39 ? 32.581 61.383 68.481 1.00 23.12 39 ASP E C 1
ATOM 10843 O O . ASP E 2 39 ? 32.587 60.361 69.171 1.00 22.89 39 ASP E O 1
ATOM 10848 N N . ASP E 2 40 ? 33.013 62.557 68.937 1.00 23.05 40 ASP E N 1
ATOM 10849 C CA . ASP E 2 40 ? 33.494 62.689 70.312 1.00 23.68 40 ASP E CA 1
ATOM 10850 C C . ASP E 2 40 ? 32.313 63.042 71.201 1.00 23.91 40 ASP E C 1
ATOM 10851 O O . ASP E 2 40 ? 32.380 62.929 72.426 1.00 24.03 40 ASP E O 1
ATOM 10856 N N . ILE E 2 41 ? 31.232 63.477 70.566 1.00 24.03 41 ILE E N 1
ATOM 10857 C CA . ILE E 2 41 ? 30.026 63.884 71.265 1.00 24.54 41 ILE E CA 1
ATOM 10858 C C . ILE E 2 41 ? 29.198 62.736 71.838 1.00 25.08 41 ILE E C 1
ATOM 10859 O O . ILE E 2 41 ? 28.948 61.727 71.164 1.00 25.11 41 ILE E O 1
ATOM 10864 N N . LYS E 2 42 ? 28.832 62.892 73.111 1.00 25.43 42 LYS E N 1
ATOM 10865 C CA . LYS E 2 42 ? 28.015 61.930 73.845 1.00 26.04 42 LYS E CA 1
ATOM 10866 C C . LYS E 2 42 ? 26.951 62.735 74.579 1.00 26.55 42 LYS E C 1
ATOM 10867 O O . LYS E 2 42 ? 27.274 63.665 75.319 1.00 26.93 42 LYS E O 1
ATOM 10873 N N . MET E 2 43 ? 25.685 62.404 74.345 1.00 26.61 43 MET E N 1
ATOM 10874 C CA . MET E 2 43 ? 24.578 63.105 74.987 1.00 26.56 43 MET E CA 1
ATOM 10875 C C . MET E 2 43 ? 23.719 62.137 75.802 1.00 26.60 43 MET E C 1
ATOM 10876 O O . MET E 2 43 ? 23.731 60.928 75.567 1.00 26.02 43 MET E O 1
ATOM 10881 N N . PRO E 2 44 ? 23.013 62.651 76.823 1.00 26.90 44 PRO E N 1
ATOM 10882 C CA . PRO E 2 44 ? 22.164 61.766 77.633 1.00 26.79 44 PRO E CA 1
ATOM 10883 C C . PRO E 2 44 ? 21.104 61.117 76.733 1.00 26.60 44 PRO E C 1
ATOM 10884 O O . PRO E 2 44 ? 20.510 61.791 75.891 1.00 26.69 44 PRO E O 1
ATOM 10888 N N . GLY E 2 45 ? 20.915 59.806 76.882 1.00 26.07 45 GLY E N 1
ATOM 10889 C CA . GLY E 2 45 ? 19.934 59.082 76.085 1.00 25.32 45 GLY E CA 1
ATOM 10890 C C . GLY E 2 45 ? 20.259 58.886 74.611 1.00 24.89 45 GLY E C 1
ATOM 10891 O O . GLY E 2 45 ? 19.428 58.398 73.862 1.00 24.72 45 GLY E O 1
ATOM 10892 N N . MET E 2 46 ? 21.473 59.229 74.198 1.00 24.55 46 MET E N 1
ATOM 10893 C CA . MET E 2 46 ? 21.885 59.103 72.806 1.00 23.74 46 MET E CA 1
ATOM 10894 C C . MET E 2 46 ? 21.932 57.670 72.289 1.00 24.34 46 MET E C 1
ATOM 10895 O O . MET E 2 46 ? 22.582 56.800 72.873 1.00 24.64 46 MET E O 1
ATOM 10900 N N . LEU E 2 47 ? 21.232 57.441 71.182 1.00 24.36 47 LEU E N 1
ATOM 10901 C CA . LEU E 2 47 ? 21.184 56.137 70.537 1.00 24.58 47 LEU E CA 1
ATOM 10902 C C . LEU E 2 47 ? 22.054 56.194 69.284 1.00 25.15 47 LEU E C 1
ATOM 10903 O O . LEU E 2 47 ? 22.496 57.273 68.873 1.00 24.69 47 LEU E O 1
ATOM 10908 N N . HIS E 2 48 ? 22.301 55.038 68.676 1.00 25.58 48 HIS E N 1
ATOM 10909 C CA . HIS E 2 48 ? 23.132 54.984 67.486 1.00 25.71 48 HIS E CA 1
ATOM 10910 C C . HIS E 2 48 ? 22.381 54.461 66.260 1.00 25.95 48 HIS E C 1
ATOM 10911 O O . HIS E 2 48 ? 21.650 53.469 66.337 1.00 26.05 48 HIS E O 1
ATOM 10918 N N . MET E 2 49 ? 22.597 55.112 65.121 1.00 25.99 49 MET E N 1
ATOM 10919 C CA . MET E 2 49 ? 21.947 54.725 63.873 1.00 25.75 49 MET E CA 1
ATOM 10920 C C . MET E 2 49 ? 22.926 54.204 62.826 1.00 26.16 49 MET E C 1
ATOM 10921 O O . MET E 2 49 ? 23.989 54.789 62.616 1.00 26.27 49 MET E O 1
ATOM 10926 N N . ASP E 2 50 ? 22.564 53.098 62.180 1.00 26.01 50 ASP E N 1
ATOM 10927 C CA . ASP E 2 50 ? 23.378 52.538 61.114 1.00 26.01 50 ASP E CA 1
ATOM 10928 C C . ASP E 2 50 ? 22.447 52.384 59.906 1.00 26.01 50 ASP E C 1
ATOM 10929 O O . ASP E 2 50 ? 21.223 52.373 60.055 1.00 25.92 50 ASP E O 1
ATOM 10934 N N . ILE E 2 51 ? 23.020 52.274 58.714 1.00 25.90 51 ILE E N 1
ATOM 10935 C CA . ILE E 2 51 ? 22.221 52.194 57.492 1.00 26.13 51 ILE E CA 1
ATOM 10936 C C . ILE E 2 51 ? 22.325 50.892 56.701 1.00 26.71 51 ILE E C 1
ATOM 10937 O O . ILE E 2 51 ? 23.422 50.359 56.485 1.00 26.74 51 ILE E O 1
ATOM 10942 N N . VAL E 2 52 ? 21.166 50.380 56.292 1.00 27.11 52 VAL E N 1
ATOM 10943 C CA . VAL E 2 52 ? 21.093 49.176 55.473 1.00 27.78 52 VAL E CA 1
ATOM 10944 C C . VAL E 2 52 ? 21.263 49.704 54.044 1.00 28.31 52 VAL E C 1
ATOM 10945 O O . VAL E 2 52 ? 20.460 50.520 53.587 1.00 28.53 52 VAL E O 1
ATOM 10949 N N . ARG E 2 53 ? 22.321 49.273 53.359 1.00 28.82 53 ARG E N 1
ATOM 10950 C CA . ARG E 2 53 ? 22.595 49.750 52.002 1.00 29.18 53 ARG E CA 1
ATOM 10951 C C . ARG E 2 53 ? 22.364 48.753 50.863 1.00 29.67 53 ARG E C 1
ATOM 10952 O O . ARG E 2 53 ? 22.386 47.539 51.067 1.00 30.23 53 ARG E O 1
ATOM 10960 N N . ALA E 2 54 ? 22.139 49.290 49.665 1.00 30.31 54 ALA E N 1
ATOM 10961 C CA . ALA E 2 54 ? 21.886 48.507 48.453 1.00 31.07 54 ALA E CA 1
ATOM 10962 C C . ALA E 2 54 ? 23.084 47.685 47.973 1.00 31.40 54 ALA E C 1
ATOM 10963 O O . ALA E 2 54 ? 24.172 48.221 47.749 1.00 31.70 54 ALA E O 1
ATOM 10965 N N . PRO E 2 55 ? 22.892 46.366 47.797 1.00 31.82 55 PRO E N 1
ATOM 10966 C CA . PRO E 2 55 ? 23.956 45.466 47.339 1.00 32.14 55 PRO E CA 1
ATOM 10967 C C . PRO E 2 55 ? 24.109 45.465 45.817 1.00 32.48 55 PRO E C 1
ATOM 10968 O O . PRO E 2 55 ? 25.120 44.995 45.284 1.00 32.28 55 PRO E O 1
ATOM 10972 N N . ILE E 2 56 ? 23.104 46.006 45.130 1.00 32.76 56 ILE E N 1
ATOM 10973 C CA . ILE E 2 56 ? 23.092 46.084 43.670 1.00 33.24 56 ILE E CA 1
ATOM 10974 C C . ILE E 2 56 ? 23.062 47.543 43.214 1.00 33.64 56 ILE E C 1
ATOM 10975 O O . ILE E 2 56 ? 22.743 48.432 44.002 1.00 33.60 56 ILE E O 1
ATOM 10980 N N . ALA E 2 57 ? 23.364 47.778 41.939 1.00 33.76 57 ALA E N 1
ATOM 10981 C CA . ALA E 2 57 ? 23.402 49.130 41.393 1.00 34.54 57 ALA E CA 1
ATOM 10982 C C . ALA E 2 57 ? 22.075 49.687 40.874 1.00 35.33 57 ALA E C 1
ATOM 10983 O O . ALA E 2 57 ? 21.872 50.903 40.875 1.00 35.13 57 ALA E O 1
ATOM 10985 N N . HIS E 2 58 ? 21.165 48.812 40.455 1.00 36.23 58 HIS E N 1
ATOM 10986 C CA . HIS E 2 58 ? 19.882 49.256 39.906 1.00 37.24 58 HIS E CA 1
ATOM 10987 C C . HIS E 2 58 ? 18.863 48.133 40.033 1.00 38.32 58 HIS E C 1
ATOM 10988 O O . HIS E 2 58 ? 19.134 46.995 39.644 1.00 38.45 58 HIS E O 1
ATOM 10995 N N . GLY E 2 59 ? 17.704 48.443 40.601 1.00 39.66 59 GLY E N 1
ATOM 10996 C CA . GLY E 2 59 ? 16.683 47.425 40.750 1.00 41.54 59 GLY E CA 1
ATOM 10997 C C . GLY E 2 59 ? 15.505 47.822 41.613 1.00 42.93 59 GLY E C 1
ATOM 10998 O O . GLY E 2 59 ? 15.591 48.770 42.395 1.00 43.03 59 GLY E O 1
ATOM 10999 N N . ARG E 2 60 ? 14.395 47.104 41.460 1.00 44.09 60 ARG E N 1
ATOM 11000 C CA . ARG E 2 60 ? 13.199 47.366 42.247 1.00 45.59 60 ARG E CA 1
ATOM 11001 C C . ARG E 2 60 ? 13.271 46.706 43.613 1.00 45.55 60 ARG E C 1
ATOM 11002 O O . ARG E 2 60 ? 13.838 45.621 43.765 1.00 45.47 60 ARG E O 1
ATOM 11010 N N . ILE E 2 61 ? 12.727 47.387 44.614 1.00 45.50 61 ILE E N 1
ATOM 11011 C CA . ILE E 2 61 ? 12.712 46.856 45.967 1.00 45.55 61 ILE E CA 1
ATOM 11012 C C . ILE E 2 61 ? 11.424 46.070 46.145 1.00 45.91 61 ILE E C 1
ATOM 11013 O O . ILE E 2 61 ? 10.331 46.641 46.169 1.00 45.71 61 ILE E O 1
ATOM 11018 N N . LYS E 2 62 ? 11.557 44.750 46.214 1.00 46.42 62 LYS E N 1
ATOM 11019 C CA . LYS E 2 62 ? 10.402 43.882 46.382 1.00 47.11 62 LYS E CA 1
ATOM 11020 C C . LYS E 2 62 ? 9.866 43.870 47.810 1.00 47.04 62 LYS E C 1
ATOM 11021 O O . LYS E 2 62 ? 8.664 44.065 48.026 1.00 47.20 62 LYS E O 1
ATOM 11027 N N . LYS E 2 63 ? 10.753 43.662 48.781 1.00 46.78 63 LYS E N 1
ATOM 11028 C CA . LYS E 2 63 ? 10.344 43.631 50.181 1.00 46.46 63 LYS E CA 1
ATOM 11029 C C . LYS E 2 63 ? 11.514 43.834 51.139 1.00 46.15 63 LYS E C 1
ATOM 11030 O O . LYS E 2 63 ? 12.631 43.396 50.868 1.00 45.73 63 LYS E O 1
ATOM 11036 N N . ILE E 2 64 ? 11.254 44.544 52.235 1.00 45.90 64 ILE E N 1
ATOM 11037 C CA . ILE E 2 64 ? 12.256 44.790 53.273 1.00 45.60 64 ILE E CA 1
ATOM 11038 C C . ILE E 2 64 ? 11.772 44.051 54.530 1.00 45.52 64 ILE E C 1
ATOM 11039 O O . ILE E 2 64 ? 10.612 44.192 54.918 1.00 45.48 64 ILE E O 1
ATOM 11044 N N . HIS E 2 65 ? 12.639 43.244 55.140 1.00 45.48 65 HIS E N 1
ATOM 11045 C CA . HIS E 2 65 ? 12.281 42.495 56.348 1.00 45.72 65 HIS E CA 1
ATOM 11046 C C . HIS E 2 65 ? 12.848 43.150 57.604 1.00 45.65 65 HIS E C 1
ATOM 11047 O O . HIS E 2 65 ? 14.060 43.148 57.824 1.00 45.47 65 HIS E O 1
ATOM 11054 N N . LYS E 2 66 ? 11.951 43.670 58.439 1.00 45.61 66 LYS E N 1
ATOM 11055 C CA . LYS E 2 66 ? 12.313 44.375 59.666 1.00 45.45 66 LYS E CA 1
ATOM 11056 C C . LYS E 2 66 ? 12.212 43.573 60.965 1.00 45.24 66 LYS E C 1
ATOM 11057 O O . LYS E 2 66 ? 12.886 43.897 61.946 1.00 45.03 66 LYS E O 1
ATOM 11063 N N . ASP E 2 67 ? 11.366 42.547 60.973 1.00 44.90 67 ASP E N 1
ATOM 11064 C CA . ASP E 2 67 ? 11.119 41.747 62.173 1.00 44.68 67 ASP E CA 1
ATOM 11065 C C . ASP E 2 67 ? 12.291 41.157 62.947 1.00 44.11 67 ASP E C 1
ATOM 11066 O O . ASP E 2 67 ? 12.330 41.253 64.174 1.00 43.83 67 ASP E O 1
ATOM 11071 N N . ALA E 2 68 ? 13.248 40.559 62.251 1.00 43.62 68 ALA E N 1
ATOM 11072 C CA . ALA E 2 68 ? 14.399 39.971 62.930 1.00 43.27 68 ALA E CA 1
ATOM 11073 C C . ALA E 2 68 ? 15.243 41.048 63.614 1.00 42.98 68 ALA E C 1
ATOM 11074 O O . ALA E 2 68 ? 15.695 40.864 64.744 1.00 43.30 68 ALA E O 1
ATOM 11076 N N . ALA E 2 69 ? 15.431 42.175 62.931 1.00 42.14 69 ALA E N 1
ATOM 11077 C CA . ALA E 2 69 ? 16.210 43.284 63.468 1.00 41.63 69 ALA E CA 1
ATOM 11078 C C . ALA E 2 69 ? 15.514 43.918 64.665 1.00 41.19 69 ALA E C 1
ATOM 11079 O O . ALA E 2 69 ? 16.148 44.185 65.678 1.00 41.06 69 ALA E O 1
ATOM 11081 N N . LEU E 2 70 ? 14.209 44.150 64.541 1.00 41.07 70 LEU E N 1
ATOM 11082 C CA . LEU E 2 70 ? 13.419 44.750 65.613 1.00 40.86 70 LEU E CA 1
ATOM 11083 C C . LEU E 2 70 ? 13.370 43.904 66.887 1.00 40.75 70 LEU E C 1
ATOM 11084 O O . LEU E 2 70 ? 13.340 44.448 67.988 1.00 41.19 70 LEU E O 1
ATOM 11089 N N . ALA E 2 71 ? 13.381 42.582 66.734 1.00 40.57 71 ALA E N 1
ATOM 11090 C CA . ALA E 2 71 ? 13.317 41.656 67.871 1.00 40.30 71 ALA E CA 1
ATOM 11091 C C . ALA E 2 71 ? 14.627 41.580 68.652 1.00 40.13 71 ALA E C 1
ATOM 11092 O O . ALA E 2 71 ? 14.645 41.221 69.831 1.00 40.32 71 ALA E O 1
ATOM 11094 N N . MET E 2 72 ? 15.716 41.915 67.973 1.00 39.95 72 MET E N 1
ATOM 11095 C CA . MET E 2 72 ? 17.054 41.903 68.542 1.00 39.56 72 MET E CA 1
ATOM 11096 C C . MET E 2 72 ? 17.137 42.877 69.720 1.00 39.12 72 MET E C 1
ATOM 11097 O O . MET E 2 72 ? 16.686 44.018 69.623 1.00 39.51 72 MET E O 1
ATOM 11102 N N . PRO E 2 73 ? 17.656 42.422 70.873 1.00 38.29 73 PRO E N 1
ATOM 11103 C CA . PRO E 2 73 ? 17.758 43.323 72.026 1.00 37.71 73 PRO E CA 1
ATOM 11104 C C . PRO E 2 73 ? 18.737 44.472 71.774 1.00 36.95 73 PRO E C 1
ATOM 11105 O O . PRO E 2 73 ? 19.838 44.269 71.238 1.00 36.62 73 PRO E O 1
ATOM 11109 N N . GLY E 2 74 ? 18.308 45.676 72.146 1.00 35.87 74 GLY E N 1
ATOM 11110 C CA . GLY E 2 74 ? 19.128 46.860 71.960 1.00 34.85 74 GLY E CA 1
ATOM 11111 C C . GLY E 2 74 ? 18.674 47.712 70.788 1.00 34.11 74 GLY E C 1
ATOM 11112 O O . GLY E 2 74 ? 19.070 48.873 70.665 1.00 33.67 74 GLY E O 1
ATOM 11113 N N . VAL E 2 75 ? 17.866 47.124 69.909 1.00 33.53 75 VAL E N 1
ATOM 11114 C CA . VAL E 2 75 ? 17.347 47.827 68.745 1.00 33.14 75 VAL E CA 1
ATOM 11115 C C . VAL E 2 75 ? 16.021 48.489 69.115 1.00 33.12 75 VAL E C 1
ATOM 11116 O O . VAL E 2 75 ? 15.121 47.829 69.612 1.00 33.42 75 VAL E O 1
ATOM 11120 N N . HIS E 2 76 ? 15.911 49.791 68.877 1.00 33.22 76 HIS E N 1
ATOM 11121 C CA . HIS E 2 76 ? 14.710 50.544 69.215 1.00 33.55 76 HIS E CA 1
ATOM 11122 C C . HIS E 2 76 ? 13.754 50.754 68.047 1.00 34.23 76 HIS E C 1
ATOM 11123 O O . HIS E 2 76 ? 12.538 50.855 68.238 1.00 34.26 76 HIS E O 1
ATOM 11130 N N . ALA E 2 77 ? 14.307 50.834 66.839 1.00 34.39 77 ALA E N 1
ATOM 11131 C CA . ALA E 2 77 ? 13.493 51.064 65.657 1.00 34.14 77 ALA E CA 1
ATOM 11132 C C . ALA E 2 77 ? 14.210 50.748 64.363 1.00 34.19 77 ALA E C 1
ATOM 11133 O O . ALA E 2 77 ? 15.442 50.718 64.301 1.00 34.24 77 ALA E O 1
ATOM 11135 N N . VAL E 2 78 ? 13.413 50.455 63.343 1.00 34.23 78 VAL E N 1
ATOM 11136 C CA . VAL E 2 78 ? 13.909 50.175 62.003 1.00 34.81 78 VAL E CA 1
ATOM 11137 C C . VAL E 2 78 ? 12.973 50.972 61.113 1.00 35.12 78 VAL E C 1
ATOM 11138 O O . VAL E 2 78 ? 11.759 50.758 61.144 1.00 35.62 78 VAL E O 1
ATOM 11142 N N . LEU E 2 79 ? 13.523 51.940 60.384 1.00 34.90 79 LEU E N 1
ATOM 11143 C CA . LEU E 2 79 ? 12.714 52.785 59.515 1.00 34.99 79 LEU E CA 1
ATOM 11144 C C . LEU E 2 79 ? 13.076 52.634 58.040 1.00 35.25 79 LEU E C 1
ATOM 11145 O O . LEU E 2 79 ? 14.218 52.311 57.688 1.00 34.88 79 LEU E O 1
ATOM 11150 N N . THR E 2 80 ? 12.078 52.863 57.189 1.00 35.85 80 THR E N 1
ATOM 11151 C CA . THR E 2 80 ? 12.223 52.772 55.737 1.00 36.58 80 THR E CA 1
ATOM 11152 C C . THR E 2 80 ? 11.615 54.024 55.109 1.00 37.61 80 THR E C 1
ATOM 11153 O O . THR E 2 80 ? 11.196 54.939 55.822 1.00 37.69 80 THR E O 1
ATOM 11157 N N . ALA E 2 81 ? 11.567 54.071 53.780 1.00 38.99 81 ALA E N 1
ATOM 11158 C CA . ALA E 2 81 ? 10.990 55.218 53.077 1.00 40.55 81 ALA E CA 1
ATOM 11159 C C . ALA E 2 81 ? 9.521 55.424 53.463 1.00 41.85 81 ALA E C 1
ATOM 11160 O O . ALA E 2 81 ? 9.010 56.545 53.406 1.00 42.27 81 ALA E O 1
ATOM 11162 N N . GLU E 2 82 ? 8.855 54.344 53.876 1.00 43.23 82 GLU E N 1
ATOM 11163 C CA . GLU E 2 82 ? 7.455 54.410 54.294 1.00 44.64 82 GLU E CA 1
ATOM 11164 C C . GLU E 2 82 ? 7.273 55.308 55.514 1.00 44.97 82 GLU E C 1
ATOM 11165 O O . GLU E 2 82 ? 6.250 55.983 55.646 1.00 45.37 82 GLU E O 1
ATOM 11171 N N . ASP E 2 83 ? 8.250 55.299 56.415 1.00 44.95 83 ASP E N 1
ATOM 11172 C CA . ASP E 2 83 ? 8.171 56.129 57.610 1.00 45.32 83 ASP E CA 1
ATOM 11173 C C . ASP E 2 83 ? 8.505 57.586 57.287 1.00 45.83 83 ASP E C 1
ATOM 11174 O O . ASP E 2 83 ? 8.145 58.499 58.033 1.00 46.00 83 ASP E O 1
ATOM 11179 N N . LEU E 2 84 ? 9.166 57.798 56.152 1.00 46.44 84 LEU E N 1
ATOM 11180 C CA . LEU E 2 84 ? 9.553 59.135 55.713 1.00 47.28 84 LEU E CA 1
ATOM 11181 C C . LEU E 2 84 ? 8.504 59.839 54.843 1.00 47.90 84 LEU E C 1
ATOM 11182 O O . LEU E 2 84 ? 8.430 61.075 54.843 1.00 47.94 84 LEU E O 1
ATOM 11187 N N . LYS E 2 85 ? 7.695 59.057 54.122 1.00 48.66 85 LYS E N 1
ATOM 11188 C CA . LYS E 2 85 ? 6.648 59.595 53.235 1.00 49.33 85 LYS E CA 1
ATOM 11189 C C . LYS E 2 85 ? 5.672 60.586 53.879 1.00 49.86 85 LYS E C 1
ATOM 11190 O O . LYS E 2 85 ? 5.385 61.637 53.301 1.00 49.85 85 LYS E O 1
ATOM 11196 N N . PRO E 2 86 ? 5.133 60.258 55.069 1.00 50.39 86 PRO E N 1
ATOM 11197 C CA . PRO E 2 86 ? 4.190 61.146 55.760 1.00 50.66 86 PRO E CA 1
ATOM 11198 C C . PRO E 2 86 ? 4.787 62.515 56.093 1.00 50.70 86 PRO E C 1
ATOM 11199 O O . PRO E 2 86 ? 4.062 63.487 56.321 1.00 50.84 86 PRO E O 1
ATOM 11203 N N . LEU E 2 87 ? 6.112 62.581 56.140 1.00 50.48 87 LEU E N 1
ATOM 11204 C CA . LEU E 2 87 ? 6.805 63.826 56.449 1.00 49.97 87 LEU E CA 1
ATOM 11205 C C . LEU E 2 87 ? 7.366 64.437 55.168 1.00 49.16 87 LEU E C 1
ATOM 11206 O O . LEU E 2 87 ? 8.031 65.479 55.205 1.00 48.82 87 LEU E O 1
ATOM 11211 N N . LYS E 2 88 ? 7.065 63.787 54.041 1.00 48.30 88 LYS E N 1
ATOM 11212 C CA . LYS E 2 88 ? 7.524 64.197 52.713 1.00 47.27 88 LYS E CA 1
ATOM 11213 C C . LYS E 2 88 ? 9.053 64.257 52.671 1.00 46.27 88 LYS E C 1
ATOM 11214 O O . LYS E 2 88 ? 9.645 65.144 52.042 1.00 46.24 88 LYS E O 1
ATOM 11220 N N . LEU E 2 89 ? 9.687 63.283 53.319 1.00 44.87 89 LEU E N 1
ATOM 11221 C CA . LEU E 2 89 ? 11.139 63.248 53.386 1.00 43.56 89 LEU E CA 1
ATOM 11222 C C . LEU E 2 89 ? 11.849 62.069 52.735 1.00 42.74 89 LEU E C 1
ATOM 11223 O O . LEU E 2 89 ? 13.046 61.896 52.956 1.00 42.85 89 LEU E O 1
ATOM 11228 N N . HIS E 2 90 ? 11.145 61.251 51.951 1.00 41.52 90 HIS E N 1
ATOM 11229 C CA . HIS E 2 90 ? 11.824 60.132 51.292 1.00 40.32 90 HIS E CA 1
ATOM 11230 C C . HIS E 2 90 ? 12.691 60.650 50.149 1.00 39.56 90 HIS E C 1
ATOM 11231 O O . HIS E 2 90 ? 13.571 59.951 49.652 1.00 39.77 90 HIS E O 1
ATOM 11238 N N . TRP E 2 91 ? 12.432 61.895 49.759 1.00 38.73 91 TRP E N 1
ATOM 11239 C CA . TRP E 2 91 ? 13.190 62.598 48.727 1.00 37.96 91 TRP E CA 1
ATOM 11240 C C . TRP E 2 91 ? 13.523 63.967 49.330 1.00 37.54 91 TRP E C 1
ATOM 11241 O O . TRP E 2 91 ? 12.759 64.494 50.145 1.00 37.32 91 TRP E O 1
ATOM 11252 N N . MET E 2 92 ? 14.666 64.529 48.950 1.00 36.83 92 MET E N 1
ATOM 11253 C CA . MET E 2 92 ? 15.084 65.834 49.455 1.00 36.33 92 MET E CA 1
ATOM 11254 C C . MET E 2 92 ? 15.633 66.664 48.300 1.00 35.94 92 MET E C 1
ATOM 11255 O O . MET E 2 92 ? 16.148 66.113 47.325 1.00 35.90 92 MET E O 1
ATOM 11260 N N . PRO E 2 93 ? 15.503 68.001 48.377 1.00 35.47 93 PRO E N 1
ATOM 11261 C CA . PRO E 2 93 ? 16.010 68.882 47.320 1.00 35.18 93 PRO E CA 1
ATOM 11262 C C . PRO E 2 93 ? 17.544 68.961 47.400 1.00 35.01 93 PRO E C 1
ATOM 11263 O O . PRO E 2 93 ? 18.121 68.785 48.475 1.00 35.33 93 PRO E O 1
ATOM 11267 N N . THR E 2 94 ? 18.203 69.195 46.270 1.00 34.67 94 THR E N 1
ATOM 11268 C CA . THR E 2 94 ? 19.662 69.287 46.267 1.00 34.63 94 THR E CA 1
ATOM 11269 C C . THR E 2 94 ? 20.107 70.668 45.815 1.00 34.88 94 THR E C 1
ATOM 11270 O O . THR E 2 94 ? 19.319 71.426 45.252 1.00 34.57 94 THR E O 1
ATOM 11274 N N . LEU E 2 95 ? 21.381 70.979 46.036 1.00 34.93 95 LEU E N 1
ATOM 11275 C CA . LEU E 2 95 ? 21.937 72.272 45.647 1.00 35.08 95 LEU E CA 1
ATOM 11276 C C . LEU E 2 95 ? 21.918 72.480 44.135 1.00 35.06 95 LEU E C 1
ATOM 11277 O O . LEU E 2 95 ? 22.038 73.609 43.661 1.00 35.39 95 LEU E O 1
ATOM 11282 N N . ALA E 2 96 ? 21.773 71.390 43.385 1.00 34.88 96 ALA E N 1
ATOM 11283 C CA . ALA E 2 96 ? 21.752 71.448 41.923 1.00 34.54 96 ALA E CA 1
ATOM 11284 C C . ALA E 2 96 ? 20.348 71.632 41.334 1.00 34.32 96 ALA E C 1
ATOM 11285 O O . ALA E 2 96 ? 20.184 71.687 40.108 1.00 33.87 96 ALA E O 1
ATOM 11287 N N . GLY E 2 97 ? 19.346 71.725 42.207 1.00 33.94 97 GLY E N 1
ATOM 11288 C CA . GLY E 2 97 ? 17.975 71.918 41.756 1.00 33.96 97 GLY E CA 1
ATOM 11289 C C . GLY E 2 97 ? 17.211 70.662 41.389 1.00 33.99 97 GLY E C 1
ATOM 11290 O O . GLY E 2 97 ? 16.114 70.736 40.833 1.00 34.15 97 GLY E O 1
ATOM 11291 N N . ASP E 2 98 ? 17.806 69.508 41.669 1.00 33.87 98 ASP E N 1
ATOM 11292 C CA . ASP E 2 98 ? 17.189 68.211 41.395 1.00 33.73 98 ASP E CA 1
ATOM 11293 C C . ASP E 2 98 ? 16.795 67.659 42.776 1.00 33.27 98 ASP E C 1
ATOM 11294 O O . ASP E 2 98 ? 16.872 68.378 43.774 1.00 33.07 98 ASP E O 1
ATOM 11299 N N . VAL E 2 99 ? 16.308 66.423 42.826 1.00 33.00 99 VAL E N 1
ATOM 11300 C CA . VAL E 2 99 ? 15.923 65.797 44.091 1.00 32.48 99 VAL E CA 1
ATOM 11301 C C . VAL E 2 99 ? 16.705 64.500 44.252 1.00 32.12 99 VAL E C 1
ATOM 11302 O O . VAL E 2 99 ? 17.099 63.882 43.265 1.00 31.69 99 VAL E O 1
ATOM 11306 N N . ALA E 2 100 ? 16.932 64.098 45.498 1.00 31.96 100 ALA E N 1
ATOM 11307 C CA . ALA E 2 100 ? 17.672 62.874 45.784 1.00 31.93 100 ALA E CA 1
ATOM 11308 C C . ALA E 2 100 ? 16.913 62.031 46.787 1.00 32.04 100 ALA E C 1
ATOM 11309 O O . ALA E 2 100 ? 16.257 62.559 47.685 1.00 32.14 100 ALA E O 1
ATOM 11311 N N . ALA E 2 101 ? 16.993 60.717 46.628 1.00 32.09 101 ALA E N 1
ATOM 11312 C CA . ALA E 2 101 ? 16.309 59.810 47.540 1.00 32.34 101 ALA E CA 1
ATOM 11313 C C . ALA E 2 101 ? 16.997 59.760 48.909 1.00 32.36 101 ALA E C 1
ATOM 11314 O O . ALA E 2 101 ? 18.222 59.611 49.000 1.00 32.80 101 ALA E O 1
ATOM 11316 N N . VAL E 2 102 ? 16.216 59.937 49.971 1.00 31.93 102 VAL E N 1
ATOM 11317 C CA . VAL E 2 102 ? 16.767 59.874 51.312 1.00 32.01 102 VAL E CA 1
ATOM 11318 C C . VAL E 2 102 ? 16.897 58.392 51.652 1.00 32.09 102 VAL E C 1
ATOM 11319 O O . VAL E 2 102 ? 17.950 57.942 52.099 1.00 32.41 102 VAL E O 1
ATOM 11323 N N . LEU E 2 103 ? 15.827 57.640 51.407 1.00 32.20 103 LEU E N 1
ATOM 11324 C CA . LEU E 2 103 ? 15.808 56.190 51.611 1.00 32.26 103 LEU E CA 1
ATOM 11325 C C . LEU E 2 103 ? 15.138 55.631 50.362 1.00 32.89 103 LEU E C 1
ATOM 11326 O O . LEU E 2 103 ? 14.081 56.129 49.955 1.00 33.35 103 LEU E O 1
ATOM 11331 N N . ALA E 2 104 ? 15.768 54.644 49.724 1.00 33.03 104 ALA E N 1
ATOM 11332 C CA . ALA E 2 104 ? 15.218 54.057 48.501 1.00 33.62 104 ALA E CA 1
ATOM 11333 C C . ALA E 2 104 ? 13.757 53.636 48.688 1.00 34.09 104 ALA E C 1
ATOM 11334 O O . ALA E 2 104 ? 13.422 52.898 49.617 1.00 33.92 104 ALA E O 1
ATOM 11336 N N . ASP E 2 105 ? 12.890 54.151 47.822 1.00 34.71 105 ASP E N 1
ATOM 11337 C CA . ASP E 2 105 ? 11.465 53.857 47.888 1.00 35.63 105 ASP E CA 1
ATOM 11338 C C . ASP E 2 105 ? 11.094 52.667 47.005 1.00 36.10 105 ASP E C 1
ATOM 11339 O O . ASP E 2 105 ? 11.132 51.517 47.447 1.00 36.15 105 ASP E O 1
ATOM 11344 N N . GLU E 2 106 ? 10.726 52.945 45.759 1.00 36.57 106 GLU E N 1
ATOM 11345 C CA . GLU E 2 106 ? 10.348 51.890 44.826 1.00 36.93 106 GLU E CA 1
ATOM 11346 C C . GLU E 2 106 ? 11.538 51.132 44.244 1.00 36.34 106 GLU E C 1
ATOM 11347 O O . GLU E 2 106 ? 11.422 49.953 43.918 1.00 36.35 106 GLU E O 1
ATOM 11353 N N . LYS E 2 107 ? 12.685 51.799 44.148 1.00 35.48 107 LYS E N 1
ATOM 11354 C CA . LYS E 2 107 ? 13.878 51.188 43.566 1.00 34.76 107 LYS E CA 1
ATOM 11355 C C . LYS E 2 107 ? 15.181 51.825 44.045 1.00 34.31 107 LYS E C 1
ATOM 11356 O O . LYS E 2 107 ? 15.171 52.861 44.705 1.00 34.28 107 LYS E O 1
ATOM 11362 N N . VAL E 2 108 ? 16.300 51.188 43.709 1.00 33.87 108 VAL E N 1
ATOM 11363 C CA . VAL E 2 108 ? 17.613 51.709 44.061 1.00 33.76 108 VAL E CA 1
ATOM 11364 C C . VAL E 2 108 ? 18.295 52.173 42.781 1.00 33.49 108 VAL E C 1
ATOM 11365 O O . VAL E 2 108 ? 18.202 51.513 41.743 1.00 33.60 108 VAL E O 1
ATOM 11369 N N . HIS E 2 109 ? 18.958 53.324 42.858 1.00 33.19 109 HIS E N 1
ATOM 11370 C CA . HIS E 2 109 ? 19.641 53.909 41.710 1.00 32.63 109 HIS E CA 1
ATOM 11371 C C . HIS E 2 109 ? 21.148 53.706 41.666 1.00 32.28 109 HIS E C 1
ATOM 11372 O O . HIS E 2 109 ? 21.771 53.952 40.634 1.00 32.41 109 HIS E O 1
ATOM 11379 N N . PHE E 2 110 ? 21.744 53.305 42.784 1.00 31.76 110 PHE E N 1
ATOM 11380 C CA . PHE E 2 110 ? 23.185 53.049 42.817 1.00 31.28 110 PHE E CA 1
ATOM 11381 C C . PHE E 2 110 ? 23.573 52.124 43.957 1.00 31.37 110 PHE E C 1
ATOM 11382 O O . PHE E 2 110 ? 22.910 52.088 44.992 1.00 31.02 110 PHE E O 1
ATOM 11390 N N . GLN E 2 111 ? 24.633 51.350 43.748 1.00 31.89 111 GLN E N 1
ATOM 11391 C CA . GLN E 2 111 ? 25.100 50.420 44.768 1.00 32.62 111 GLN E CA 1
ATOM 11392 C C . GLN E 2 111 ? 25.499 51.191 46.029 1.00 32.74 111 GLN E C 1
ATOM 11393 O O . GLN E 2 111 ? 26.005 52.310 45.941 1.00 32.41 111 GLN E O 1
ATOM 11399 N N . MET E 2 112 ? 25.215 50.598 47.188 1.00 32.94 112 MET E N 1
ATOM 11400 C CA . MET E 2 112 ? 25.509 51.183 48.498 1.00 33.53 112 MET E CA 1
ATOM 11401 C C . MET E 2 112 ? 24.560 52.316 48.880 1.00 32.85 112 MET E C 1
ATOM 11402 O O . MET E 2 112 ? 24.801 53.037 49.847 1.00 32.65 112 MET E O 1
ATOM 11407 N N . GLN E 2 113 ? 23.480 52.474 48.123 1.00 31.83 113 GLN E N 1
ATOM 11408 C CA . GLN E 2 113 ? 22.503 53.511 48.415 1.00 31.31 113 GLN E CA 1
ATOM 11409 C C . GLN E 2 113 ? 21.753 53.185 49.702 1.00 31.26 113 GLN E C 1
ATOM 11410 O O . GLN E 2 113 ? 21.581 52.022 50.054 1.00 31.48 113 GLN E O 1
ATOM 11416 N N . GLU E 2 114 ? 21.293 54.223 50.386 1.00 31.17 114 GLU E N 1
ATOM 11417 C CA . GLU E 2 114 ? 20.562 54.080 51.637 1.00 31.05 114 GLU E CA 1
ATOM 11418 C C . GLU E 2 114 ? 19.158 53.498 51.422 1.00 31.13 114 GLU E C 1
ATOM 11419 O O . GLU E 2 114 ? 18.311 54.113 50.771 1.00 31.14 114 GLU E O 1
ATOM 11425 N N . VAL E 2 115 ? 18.922 52.308 51.971 1.00 30.75 115 VAL E N 1
ATOM 11426 C CA . VAL E 2 115 ? 17.632 51.635 51.832 1.00 30.66 115 VAL E CA 1
ATOM 11427 C C . VAL E 2 115 ? 16.793 51.662 53.114 1.00 30.59 115 VAL E C 1
ATOM 11428 O O . VAL E 2 115 ? 15.574 51.839 53.062 1.00 30.34 115 VAL E O 1
ATOM 11432 N N . ALA E 2 116 ? 17.441 51.473 54.260 1.00 30.26 116 ALA E N 1
ATOM 11433 C CA . ALA E 2 116 ? 16.742 51.498 55.547 1.00 30.12 116 ALA E CA 1
ATOM 11434 C C . ALA E 2 116 ? 17.712 51.875 56.660 1.00 30.15 116 ALA E C 1
ATOM 11435 O O . ALA E 2 116 ? 18.929 51.906 56.453 1.00 30.10 116 ALA E O 1
ATOM 11437 N N . ILE E 2 117 ? 17.168 52.201 57.828 1.00 29.87 117 ILE E N 1
ATOM 11438 C CA . ILE E 2 117 ? 17.999 52.555 58.971 1.00 29.83 117 ILE E CA 1
ATOM 11439 C C . ILE E 2 117 ? 17.540 51.842 60.236 1.00 29.77 117 ILE E C 1
ATOM 11440 O O . ILE E 2 117 ? 16.346 51.547 60.423 1.00 29.66 117 ILE E O 1
ATOM 11445 N N . VAL E 2 118 ? 18.505 51.579 61.106 1.00 29.26 118 VAL E N 1
ATOM 11446 C CA . VAL E 2 118 ? 18.237 50.940 62.379 1.00 29.05 118 VAL E CA 1
ATOM 11447 C C . VAL E 2 118 ? 18.774 51.862 63.461 1.00 28.80 118 VAL E C 1
ATOM 11448 O O . VAL E 2 118 ? 19.733 52.591 63.231 1.00 28.65 118 VAL E O 1
ATOM 11452 N N . ILE E 2 119 ? 18.087 51.902 64.597 1.00 28.75 119 ILE E N 1
ATOM 11453 C CA . ILE E 2 119 ? 18.522 52.699 65.737 1.00 28.37 119 ILE E CA 1
ATOM 11454 C C . ILE E 2 119 ? 18.735 51.691 66.865 1.00 28.51 119 ILE E C 1
ATOM 11455 O O . ILE E 2 119 ? 17.854 50.872 67.142 1.00 28.14 119 ILE E O 1
ATOM 11460 N N . ALA E 2 120 ? 19.915 51.729 67.483 1.00 28.31 120 ALA E N 1
ATOM 11461 C CA . ALA E 2 120 ? 20.248 50.805 68.557 1.00 28.55 120 ALA E CA 1
ATOM 11462 C C . ALA E 2 120 ? 20.970 51.485 69.712 1.00 28.91 120 ALA E C 1
ATOM 11463 O O . ALA E 2 120 ? 21.301 52.667 69.635 1.00 29.45 120 ALA E O 1
ATOM 11465 N N . ASP E 2 121 ? 21.205 50.728 70.782 1.00 29.14 121 ASP E N 1
ATOM 11466 C CA . ASP E 2 121 ? 21.889 51.232 71.974 1.00 29.57 121 ASP E CA 1
ATOM 11467 C C . ASP E 2 121 ? 23.315 51.714 71.714 1.00 29.47 121 ASP E C 1
ATOM 11468 O O . ASP E 2 121 ? 23.797 52.618 72.389 1.00 29.75 121 ASP E O 1
ATOM 11473 N N . ASP E 2 122 ? 23.991 51.094 70.753 1.00 29.39 122 ASP E N 1
ATOM 11474 C CA . ASP E 2 122 ? 25.355 51.474 70.401 1.00 29.44 122 ASP E CA 1
ATOM 11475 C C . ASP E 2 122 ? 25.653 51.045 68.973 1.00 29.08 122 ASP E C 1
ATOM 11476 O O . ASP E 2 122 ? 24.832 50.377 68.343 1.00 29.31 122 ASP E O 1
ATOM 11481 N N . ARG E 2 123 ? 26.837 51.396 68.477 1.00 28.47 123 ARG E N 1
ATOM 11482 C CA . ARG E 2 123 ? 27.219 51.066 67.109 1.00 27.83 123 ARG E CA 1
ATOM 11483 C C . ARG E 2 123 ? 27.458 49.578 66.842 1.00 27.85 123 ARG E C 1
ATOM 11484 O O . ARG E 2 123 ? 27.314 49.117 65.709 1.00 28.07 123 ARG E O 1
ATOM 11492 N N . TYR E 2 124 ? 27.844 48.829 67.870 1.00 27.81 124 TYR E N 1
ATOM 11493 C CA . TYR E 2 124 ? 28.073 47.400 67.694 1.00 27.81 124 TYR E CA 1
ATOM 11494 C C . TYR E 2 124 ? 26.745 46.690 67.423 1.00 27.88 124 TYR E C 1
ATOM 11495 O O . TYR E 2 124 ? 26.614 45.981 66.428 1.00 27.78 124 TYR E O 1
ATOM 11504 N N . ILE E 2 125 ? 25.748 46.938 68.269 1.00 28.10 125 ILE E N 1
ATOM 11505 C CA . ILE E 2 125 ? 24.427 46.331 68.098 1.00 28.46 125 ILE E CA 1
ATOM 11506 C C . ILE E 2 125 ? 23.807 46.810 66.792 1.00 28.47 125 ILE E C 1
ATOM 11507 O O . ILE E 2 125 ? 23.235 46.016 66.043 1.00 28.92 125 ILE E O 1
ATOM 11512 N N . ALA E 2 126 ? 23.962 48.101 66.503 1.00 27.99 126 ALA E N 1
ATOM 11513 C CA . ALA E 2 126 ? 23.427 48.683 65.278 1.00 27.70 126 ALA E CA 1
ATOM 11514 C C . ALA E 2 126 ? 23.964 47.984 64.028 1.00 27.52 126 ALA E C 1
ATOM 11515 O O . ALA E 2 126 ? 23.200 47.697 63.099 1.00 27.76 126 ALA E O 1
ATOM 11517 N N . ALA E 2 127 ? 25.270 47.720 63.997 1.00 26.95 127 ALA E N 1
ATOM 11518 C CA . ALA E 2 127 ? 25.883 47.051 62.851 1.00 26.78 127 ALA E CA 1
ATOM 11519 C C . ALA E 2 127 ? 25.319 45.643 62.698 1.00 26.82 127 ALA E C 1
ATOM 11520 O O . ALA E 2 127 ? 25.132 45.159 61.577 1.00 26.76 127 ALA E O 1
ATOM 11522 N N . ASP E 2 128 ? 25.058 44.990 63.829 1.00 26.93 128 ASP E N 1
ATOM 11523 C CA . ASP E 2 128 ? 24.487 43.647 63.826 1.00 27.54 128 ASP E CA 1
ATOM 11524 C C . ASP E 2 128 ? 23.082 43.731 63.251 1.00 28.04 128 ASP E C 1
ATOM 11525 O O . ASP E 2 128 ? 22.684 42.893 62.445 1.00 28.23 128 ASP E O 1
ATOM 11530 N N . ALA E 2 129 ? 22.343 44.754 63.677 1.00 28.91 129 ALA E N 1
ATOM 11531 C CA . ALA E 2 129 ? 20.966 44.982 63.235 1.00 29.98 129 ALA E CA 1
ATOM 11532 C C . ALA E 2 129 ? 20.860 45.156 61.720 1.00 30.66 129 ALA E C 1
ATOM 11533 O O . ALA E 2 129 ? 19.908 44.682 61.106 1.00 30.52 129 ALA E O 1
ATOM 11535 N N . VAL E 2 130 ? 21.850 45.822 61.125 1.00 31.61 130 VAL E N 1
ATOM 11536 C CA . VAL E 2 130 ? 21.869 46.033 59.681 1.00 32.38 130 VAL E CA 1
ATOM 11537 C C . VAL E 2 130 ? 21.918 44.687 58.955 1.00 33.27 130 VAL E C 1
ATOM 11538 O O . VAL E 2 130 ? 21.164 44.462 58.006 1.00 33.61 130 VAL E O 1
ATOM 11542 N N . GLU E 2 131 ? 22.786 43.793 59.423 1.00 33.87 131 GLU E N 1
ATOM 11543 C CA . GLU E 2 131 ? 22.931 42.471 58.825 1.00 34.81 131 GLU E CA 1
ATOM 11544 C C . GLU E 2 131 ? 21.672 41.626 58.974 1.00 35.20 131 GLU E C 1
ATOM 11545 O O . GLU E 2 131 ? 21.404 40.763 58.143 1.00 35.55 131 GLU E O 1
ATOM 11551 N N . ALA E 2 132 ? 20.900 41.885 60.024 1.00 35.75 132 ALA E N 1
ATOM 11552 C CA . ALA E 2 132 ? 19.661 41.149 60.281 1.00 36.69 132 ALA E CA 1
ATOM 11553 C C . ALA E 2 132 ? 18.539 41.535 59.316 1.00 37.15 132 ALA E C 1
ATOM 11554 O O . ALA E 2 132 ? 17.632 40.747 59.063 1.00 37.56 132 ALA E O 1
ATOM 11556 N N . VAL E 2 133 ? 18.593 42.759 58.802 1.00 37.55 133 VAL E N 1
ATOM 11557 C CA . VAL E 2 133 ? 17.592 43.245 57.866 1.00 37.65 133 VAL E CA 1
ATOM 11558 C C . VAL E 2 133 ? 17.837 42.675 56.468 1.00 38.23 133 VAL E C 1
ATOM 11559 O O . VAL E 2 133 ? 18.863 42.950 55.844 1.00 38.72 133 VAL E O 1
ATOM 11563 N N . LYS E 2 134 ? 16.895 41.864 55.993 1.00 38.61 134 LYS E N 1
ATOM 11564 C CA . LYS E 2 134 ? 16.990 41.259 54.671 1.00 38.72 134 LYS E CA 1
ATOM 11565 C C . LYS E 2 134 ? 16.140 42.034 53.674 1.00 38.75 134 LYS E C 1
ATOM 11566 O O . LYS E 2 134 ? 15.010 42.409 53.969 1.00 38.70 134 LYS E O 1
ATOM 11572 N N . VAL E 2 135 ? 16.692 42.285 52.494 1.00 38.82 135 VAL E N 1
ATOM 11573 C CA . VAL E 2 135 ? 15.960 43.005 51.467 1.00 39.04 135 VAL E CA 1
ATOM 11574 C C . VAL E 2 135 ? 15.951 42.204 50.163 1.00 39.81 135 VAL E C 1
ATOM 11575 O O . VAL E 2 135 ? 16.975 41.662 49.749 1.00 39.72 135 VAL E O 1
ATOM 11579 N N . GLU E 2 136 ? 14.774 42.096 49.552 1.00 40.75 136 GLU E N 1
ATOM 11580 C CA . GLU E 2 136 ? 14.610 41.380 48.290 1.00 42.08 136 GLU E CA 1
ATOM 11581 C C . GLU E 2 136 ? 14.516 42.391 47.144 1.00 42.24 136 GLU E C 1
ATOM 11582 O O . GLU E 2 136 ? 13.756 43.362 47.222 1.00 42.06 136 GLU E O 1
ATOM 11588 N N . TYR E 2 137 ? 15.294 42.156 46.087 1.00 42.64 137 TYR E N 1
ATOM 11589 C CA . TYR E 2 137 ? 15.337 43.051 44.925 1.00 43.13 137 TYR E CA 1
ATOM 11590 C C . TYR E 2 137 ? 15.107 42.361 43.582 1.00 43.78 137 TYR E C 1
ATOM 11591 O O . TYR E 2 137 ? 15.356 41.165 43.428 1.00 43.74 137 TYR E O 1
ATOM 11600 N N . ASP E 2 138 ? 14.693 43.165 42.603 1.00 44.68 138 ASP E N 1
ATOM 11601 C CA . ASP E 2 138 ? 14.473 42.736 41.221 1.00 45.40 138 ASP E CA 1
ATOM 11602 C C . ASP E 2 138 ? 15.477 43.544 40.420 1.00 45.29 138 ASP E C 1
ATOM 11603 O O . ASP E 2 138 ? 15.259 44.728 40.183 1.00 45.05 138 ASP E O 1
ATOM 11608 N N . GLU E 2 139 ? 16.577 42.922 40.017 1.00 45.49 139 GLU E N 1
ATOM 11609 C CA . GLU E 2 139 ? 17.595 43.635 39.257 1.00 45.73 139 GLU E CA 1
ATOM 11610 C C . GLU E 2 139 ? 17.115 44.203 37.923 1.00 45.54 139 GLU E C 1
ATOM 11611 O O . GLU E 2 139 ? 16.253 43.629 37.253 1.00 45.57 139 GLU E O 1
ATOM 11617 N N . LEU E 2 140 ? 17.646 45.375 37.588 1.00 45.35 140 LEU E N 1
ATOM 11618 C CA . LEU E 2 140 ? 17.336 46.078 36.348 1.00 45.29 140 LEU E CA 1
ATOM 11619 C C . LEU E 2 140 ? 18.667 46.329 35.645 1.00 45.50 140 LEU E C 1
ATOM 11620 O O . LEU E 2 140 ? 19.715 46.355 36.294 1.00 45.41 140 LEU E O 1
ATOM 11625 N N . PRO E 2 141 ? 18.653 46.487 34.306 1.00 45.79 141 PRO E N 1
ATOM 11626 C CA . PRO E 2 141 ? 19.910 46.734 33.585 1.00 45.72 141 PRO E CA 1
ATOM 11627 C C . PRO E 2 141 ? 20.598 48.021 34.047 1.00 45.43 141 PRO E C 1
ATOM 11628 O O . PRO E 2 141 ? 19.967 49.066 34.196 1.00 45.17 141 PRO E O 1
ATOM 11632 N N . VAL E 2 142 ? 21.895 47.907 34.302 1.00 45.44 142 VAL E N 1
ATOM 11633 C CA . VAL E 2 142 ? 22.717 49.008 34.783 1.00 45.46 142 VAL E CA 1
ATOM 11634 C C . VAL E 2 142 ? 23.237 49.940 33.688 1.00 45.63 142 VAL E C 1
ATOM 11635 O O . VAL E 2 142 ? 23.432 49.530 32.541 1.00 45.82 142 VAL E O 1
ATOM 11639 N N . VAL E 2 143 ? 23.443 51.201 34.060 1.00 45.61 143 VAL E N 1
ATOM 11640 C CA . VAL E 2 143 ? 23.965 52.227 33.161 1.00 45.62 143 VAL E CA 1
ATOM 11641 C C . VAL E 2 143 ? 25.199 52.837 33.827 1.00 45.84 143 VAL E C 1
ATOM 11642 O O . VAL E 2 143 ? 25.073 53.555 34.822 1.00 45.96 143 VAL E O 1
ATOM 11646 N N . ILE E 2 144 ? 26.382 52.550 33.289 1.00 45.89 144 ILE E N 1
ATOM 11647 C CA . ILE E 2 144 ? 27.621 53.076 33.859 1.00 46.45 144 ILE E CA 1
ATOM 11648 C C . ILE E 2 144 ? 28.394 54.030 32.945 1.00 46.39 144 ILE E C 1
ATOM 11649 O O . ILE E 2 144 ? 29.279 54.755 33.400 1.00 46.22 144 ILE E O 1
ATOM 11654 N N . ASP E 2 145 ? 28.089 54.004 31.654 1.00 46.68 145 ASP E N 1
ATOM 11655 C CA . ASP E 2 145 ? 28.755 54.895 30.713 1.00 47.01 145 ASP E CA 1
ATOM 11656 C C . ASP E 2 145 ? 27.785 55.996 30.270 1.00 46.82 145 ASP E C 1
ATOM 11657 O O . ASP E 2 145 ? 26.662 55.715 29.847 1.00 46.55 145 ASP E O 1
ATOM 11662 N N . PRO E 2 146 ? 28.208 57.268 30.381 1.00 46.72 146 PRO E N 1
ATOM 11663 C CA . PRO E 2 146 ? 27.389 58.422 30.000 1.00 46.87 146 PRO E CA 1
ATOM 11664 C C . PRO E 2 146 ? 26.876 58.351 28.565 1.00 46.93 146 PRO E C 1
ATOM 11665 O O . PRO E 2 146 ? 25.719 58.665 28.304 1.00 46.74 146 PRO E O 1
ATOM 11669 N N . ILE E 2 147 ? 27.737 57.925 27.644 1.00 47.10 147 ILE E N 1
ATOM 11670 C CA . ILE E 2 147 ? 27.363 57.820 26.237 1.00 47.78 147 ILE E CA 1
ATOM 11671 C C . ILE E 2 147 ? 26.268 56.771 26.035 1.00 47.97 147 ILE E C 1
ATOM 11672 O O . ILE E 2 147 ? 25.294 57.014 25.319 1.00 48.04 147 ILE E O 1
ATOM 11677 N N . ASP E 2 148 ? 26.411 55.626 26.697 1.00 48.28 148 ASP E N 1
ATOM 11678 C CA . ASP E 2 148 ? 25.418 54.552 26.615 1.00 48.63 148 ASP E CA 1
ATOM 11679 C C . ASP E 2 148 ? 24.081 54.976 27.239 1.00 48.36 148 ASP E C 1
ATOM 11680 O O . ASP E 2 148 ? 23.023 54.460 26.874 1.00 48.46 148 ASP E O 1
ATOM 11685 N N . ALA E 2 149 ? 24.143 55.912 28.184 1.00 47.84 149 ALA E N 1
ATOM 11686 C CA . ALA E 2 149 ? 22.964 56.406 28.882 1.00 47.41 149 ALA E CA 1
ATOM 11687 C C . ALA E 2 149 ? 22.004 57.181 27.991 1.00 47.20 149 ALA E C 1
ATOM 11688 O O . ALA E 2 149 ? 20.795 57.175 28.218 1.00 46.95 149 ALA E O 1
ATOM 11690 N N . LEU E 2 150 ? 22.548 57.843 26.976 1.00 47.17 150 LEU E N 1
ATOM 11691 C CA . LEU E 2 150 ? 21.744 58.655 26.071 1.00 47.13 150 LEU E CA 1
ATOM 11692 C C . LEU E 2 150 ? 21.220 57.916 24.840 1.00 47.37 150 LEU E C 1
ATOM 11693 O O . LEU E 2 150 ? 20.627 58.532 23.955 1.00 47.44 150 LEU E O 1
ATOM 11698 N N . LYS E 2 151 ? 21.443 56.605 24.780 1.00 47.75 151 LYS E N 1
ATOM 11699 C CA . LYS E 2 151 ? 20.964 55.797 23.658 1.00 48.37 151 LYS E CA 1
ATOM 11700 C C . LYS E 2 151 ? 19.449 55.607 23.802 1.00 48.73 151 LYS E C 1
ATOM 11701 O O . LYS E 2 151 ? 18.943 55.509 24.916 1.00 49.04 151 LYS E O 1
ATOM 11707 N N . PRO E 2 152 ? 18.704 55.582 22.680 1.00 49.14 152 PRO E N 1
ATOM 11708 C CA . PRO E 2 152 ? 17.246 55.411 22.710 1.00 49.38 152 PRO E CA 1
ATOM 11709 C C . PRO E 2 152 ? 16.743 54.258 23.572 1.00 49.43 152 PRO E C 1
ATOM 11710 O O . PRO E 2 152 ? 15.804 54.424 24.347 1.00 49.70 152 PRO E O 1
ATOM 11714 N N . ASP E 2 153 ? 17.376 53.099 23.436 1.00 49.49 153 ASP E N 1
ATOM 11715 C CA . ASP E 2 153 ? 16.983 51.911 24.189 1.00 49.61 153 ASP E CA 1
ATOM 11716 C C . ASP E 2 153 ? 17.514 51.853 25.620 1.00 48.97 153 ASP E C 1
ATOM 11717 O O . ASP E 2 153 ? 17.217 50.905 26.354 1.00 48.76 153 ASP E O 1
ATOM 11722 N N . ALA E 2 154 ? 18.292 52.862 26.012 1.00 48.10 154 ALA E N 1
ATOM 11723 C CA . ALA E 2 154 ? 18.867 52.919 27.356 1.00 47.18 154 ALA E CA 1
ATOM 11724 C C . ALA E 2 154 ? 17.762 52.912 28.404 1.00 46.43 154 ALA E C 1
ATOM 11725 O O . ALA E 2 154 ? 16.745 53.590 28.250 1.00 46.49 154 ALA E O 1
ATOM 11727 N N . PRO E 2 155 ? 17.937 52.123 29.473 1.00 45.67 155 PRO E N 1
ATOM 11728 C CA . PRO E 2 155 ? 16.938 52.035 30.542 1.00 45.24 155 PRO E CA 1
ATOM 11729 C C . PRO E 2 155 ? 16.642 53.359 31.240 1.00 44.91 155 PRO E C 1
ATOM 11730 O O . PRO E 2 155 ? 17.488 54.252 31.305 1.00 44.81 155 PRO E O 1
ATOM 11734 N N . VAL E 2 156 ? 15.412 53.492 31.718 1.00 44.69 156 VAL E N 1
ATOM 11735 C CA . VAL E 2 156 ? 14.982 54.693 32.416 1.00 44.55 156 VAL E CA 1
ATOM 11736 C C . VAL E 2 156 ? 15.452 54.594 33.866 1.00 44.59 156 VAL E C 1
ATOM 11737 O O . VAL E 2 156 ? 15.020 53.703 34.605 1.00 44.66 156 VAL E O 1
ATOM 11741 N N . LEU E 2 157 ? 16.374 55.471 34.253 1.00 44.19 157 LEU E N 1
ATOM 11742 C CA . LEU E 2 157 ? 16.881 55.471 35.620 1.00 43.88 157 LEU E CA 1
ATOM 11743 C C . LEU E 2 157 ? 15.929 56.233 36.522 1.00 43.95 157 LEU E C 1
ATOM 11744 O O . LEU E 2 157 ? 15.419 55.706 37.507 1.00 43.92 157 LEU E O 1
ATOM 11749 N N . ARG E 2 158 ? 15.680 57.481 36.158 1.00 44.13 158 ARG E N 1
ATOM 11750 C CA . ARG E 2 158 ? 14.810 58.347 36.929 1.00 44.61 158 ARG E CA 1
ATOM 11751 C C . ARG E 2 158 ? 13.369 58.307 36.448 1.00 45.33 158 ARG E C 1
ATOM 11752 O O . ARG E 2 158 ? 12.945 59.126 35.636 1.00 45.28 158 ARG E O 1
ATOM 11760 N N . GLU E 2 159 ? 12.624 57.335 36.959 1.00 46.56 159 GLU E N 1
ATOM 11761 C CA . GLU E 2 159 ? 11.221 57.155 36.611 1.00 47.89 159 GLU E CA 1
ATOM 11762 C C . GLU E 2 159 ? 10.339 58.174 37.320 1.00 48.02 159 GLU E C 1
ATOM 11763 O O . GLU E 2 159 ? 9.165 58.333 36.979 1.00 48.11 159 GLU E O 1
ATOM 11769 N N . ASP E 2 160 ? 10.914 58.855 38.310 1.00 48.15 160 ASP E N 1
ATOM 11770 C CA . ASP E 2 160 ? 10.203 59.871 39.073 1.00 48.38 160 ASP E CA 1
ATOM 11771 C C . ASP E 2 160 ? 9.983 61.144 38.248 1.00 48.96 160 ASP E C 1
ATOM 11772 O O . ASP E 2 160 ? 9.078 61.930 38.536 1.00 48.91 160 ASP E O 1
ATOM 11777 N N . LEU E 2 161 ? 10.835 61.379 37.255 1.00 49.85 161 LEU E N 1
ATOM 11778 C CA . LEU E 2 161 ? 10.639 62.544 36.405 1.00 51.22 161 LEU E CA 1
ATOM 11779 C C . LEU E 2 161 ? 10.268 62.171 34.973 1.00 51.72 161 LEU E C 1
ATOM 11780 O O . LEU E 2 161 ? 10.642 62.844 34.011 1.00 51.60 161 LEU E O 1
ATOM 11785 N N . ALA E 2 162 ? 9.511 61.086 34.853 1.00 52.56 162 ALA E N 1
ATOM 11786 C CA . ALA E 2 162 ? 9.032 60.616 33.564 1.00 53.40 162 ALA E CA 1
ATOM 11787 C C . ALA E 2 162 ? 7.926 61.581 33.136 1.00 53.95 162 ALA E C 1
ATOM 11788 O O . ALA E 2 162 ? 7.035 61.909 33.925 1.00 54.03 162 ALA E O 1
ATOM 11790 N N . GLY E 2 163 ? 8.026 62.077 31.908 1.00 54.51 163 GLY E N 1
ATOM 11791 C CA . GLY E 2 163 ? 7.035 63.008 31.401 1.00 54.99 163 GLY E CA 1
ATOM 11792 C C . GLY E 2 163 ? 7.478 64.458 31.484 1.00 55.37 163 GLY E C 1
ATOM 11793 O O . GLY E 2 163 ? 6.803 65.347 30.954 1.00 55.47 163 GLY E O 1
ATOM 11794 N N . LYS E 2 164 ? 8.585 64.712 32.178 1.00 55.48 164 LYS E N 1
ATOM 11795 C CA . LYS E 2 164 ? 9.098 66.072 32.300 1.00 55.46 164 LYS E CA 1
ATOM 11796 C C . LYS E 2 164 ? 9.977 66.383 31.090 1.00 55.12 164 LYS E C 1
ATOM 11797 O O . LYS E 2 164 ? 10.825 65.573 30.704 1.00 55.18 164 LYS E O 1
ATOM 11803 N N . THR E 2 165 ? 9.725 67.526 30.457 1.00 54.48 165 THR E N 1
ATOM 11804 C CA . THR E 2 165 ? 10.482 67.941 29.277 1.00 53.81 165 THR E CA 1
ATOM 11805 C C . THR E 2 165 ? 11.493 69.040 29.591 1.00 53.21 165 THR E C 1
ATOM 11806 O O . THR E 2 165 ? 12.243 69.483 28.717 1.00 53.05 165 THR E O 1
ATOM 11810 N N . SER E 2 166 ? 11.502 69.472 30.846 1.00 52.45 166 SER E N 1
ATOM 11811 C CA . SER E 2 166 ? 12.411 70.510 31.309 1.00 51.79 166 SER E CA 1
ATOM 11812 C C . SER E 2 166 ? 12.883 70.158 32.716 1.00 51.45 166 SER E C 1
ATOM 11813 O O . SER E 2 166 ? 12.228 69.393 33.432 1.00 51.56 166 SER E O 1
ATOM 11816 N N . GLY E 2 167 ? 14.051 70.678 33.083 1.00 50.97 167 GLY E N 1
ATOM 11817 C CA . GLY E 2 167 ? 14.597 70.440 34.406 1.00 50.12 167 GLY E CA 1
ATOM 11818 C C . GLY E 2 167 ? 14.880 71.770 35.073 1.00 49.75 167 GLY E C 1
ATOM 11819 O O . GLY E 2 167 ? 14.323 72.800 34.684 1.00 49.52 167 GLY E O 1
ATOM 11820 N N . ALA E 2 168 ? 15.761 71.761 36.067 1.00 49.53 168 ALA E N 1
ATOM 11821 C CA . ALA E 2 168 ? 16.120 72.987 36.779 1.00 49.10 168 ALA E CA 1
ATOM 11822 C C . ALA E 2 168 ? 17.047 73.882 35.954 1.00 48.75 168 ALA E C 1
ATOM 11823 O O . ALA E 2 168 ? 17.175 75.077 36.238 1.00 48.41 168 ALA E O 1
ATOM 11825 N N . HIS E 2 169 ? 17.679 73.310 34.929 1.00 48.40 169 HIS E N 1
ATOM 11826 C CA . HIS E 2 169 ? 18.605 74.071 34.095 1.00 48.14 169 HIS E CA 1
ATOM 11827 C C . HIS E 2 169 ? 18.286 74.047 32.603 1.00 48.14 169 HIS E C 1
ATOM 11828 O O . HIS E 2 169 ? 19.195 73.991 31.770 1.00 48.10 169 HIS E O 1
ATOM 11835 N N . GLY E 2 170 ? 16.998 74.115 32.271 1.00 47.95 170 GLY E N 1
ATOM 11836 C CA . GLY E 2 170 ? 16.594 74.115 30.877 1.00 48.01 170 GLY E CA 1
ATOM 11837 C C . GLY E 2 170 ? 15.955 72.829 30.386 1.00 48.18 170 GLY E C 1
ATOM 11838 O O . GLY E 2 170 ? 15.748 71.896 31.163 1.00 47.98 170 GLY E O 1
ATOM 11839 N N . PRO E 2 171 ? 15.640 72.747 29.080 1.00 48.31 171 PRO E N 1
ATOM 11840 C CA . PRO E 2 171 ? 15.017 71.570 28.469 1.00 48.37 171 PRO E CA 1
ATOM 11841 C C . PRO E 2 171 ? 15.864 70.302 28.534 1.00 48.45 171 PRO E C 1
ATOM 11842 O O . PRO E 2 171 ? 17.098 70.360 28.531 1.00 48.54 171 PRO E O 1
ATOM 11846 N N . ARG E 2 172 ? 15.179 69.163 28.607 1.00 48.17 172 ARG E N 1
ATOM 11847 C CA . ARG E 2 172 ? 15.821 67.853 28.665 1.00 47.91 172 ARG E CA 1
ATOM 11848 C C . ARG E 2 172 ? 15.430 67.031 27.420 1.00 48.10 172 ARG E C 1
ATOM 11849 O O . ARG E 2 172 ? 14.242 66.823 27.143 1.00 47.93 172 ARG E O 1
ATOM 11857 N N . GLU E 2 173 ? 16.443 66.596 26.666 1.00 48.32 173 GLU E N 1
ATOM 11858 C CA . GLU E 2 173 ? 16.255 65.848 25.417 1.00 48.32 173 GLU E CA 1
ATOM 11859 C C . GLU E 2 173 ? 16.088 64.339 25.535 1.00 47.43 173 GLU E C 1
ATOM 11860 O O . GLU E 2 173 ? 15.577 63.697 24.614 1.00 47.17 173 GLU E O 1
ATOM 11866 N N . HIS E 2 174 ? 16.548 63.775 26.647 1.00 46.40 174 HIS E N 1
ATOM 11867 C CA . HIS E 2 174 ? 16.476 62.332 26.871 1.00 45.38 174 HIS E CA 1
ATOM 11868 C C . HIS E 2 174 ? 16.203 62.077 28.350 1.00 44.56 174 HIS E C 1
ATOM 11869 O O . HIS E 2 174 ? 16.539 62.906 29.194 1.00 44.56 174 HIS E O 1
ATOM 11876 N N . HIS E 2 175 ? 15.608 60.929 28.665 1.00 43.61 175 HIS E N 1
ATOM 11877 C CA . HIS E 2 175 ? 15.296 60.601 30.052 1.00 42.69 175 HIS E CA 1
ATOM 11878 C C . HIS E 2 175 ? 16.502 60.539 30.993 1.00 41.66 175 HIS E C 1
ATOM 11879 O O . HIS E 2 175 ? 16.351 60.728 32.195 1.00 41.63 175 HIS E O 1
ATOM 11886 N N . ASN E 2 176 ? 17.693 60.307 30.448 1.00 40.57 176 ASN E N 1
ATOM 11887 C CA . ASN E 2 176 ? 18.918 60.255 31.253 1.00 39.54 176 ASN E CA 1
ATOM 11888 C C . ASN E 2 176 ? 19.737 61.530 31.090 1.00 39.11 176 ASN E C 1
ATOM 11889 O O . ASN E 2 176 ? 20.854 61.633 31.595 1.00 39.10 176 ASN E O 1
ATOM 11894 N N . HIS E 2 177 ? 19.196 62.476 30.330 1.00 38.43 177 HIS E N 1
ATOM 11895 C CA . HIS E 2 177 ? 19.857 63.751 30.092 1.00 37.85 177 HIS E CA 1
ATOM 11896 C C . HIS E 2 177 ? 19.423 64.714 31.191 1.00 37.25 177 HIS E C 1
ATOM 11897 O O . HIS E 2 177 ? 18.225 64.866 31.443 1.00 37.27 177 HIS E O 1
ATOM 11904 N N . ILE E 2 178 ? 20.390 65.341 31.858 1.00 36.35 178 ILE E N 1
ATOM 11905 C CA . ILE E 2 178 ? 20.082 66.274 32.942 1.00 35.57 178 ILE E CA 1
ATOM 11906 C C . ILE E 2 178 ? 19.974 67.711 32.452 1.00 35.45 178 ILE E C 1
ATOM 11907 O O . ILE E 2 178 ? 19.012 68.413 32.764 1.00 35.56 178 ILE E O 1
ATOM 11912 N N . PHE E 2 179 ? 20.973 68.153 31.699 1.00 35.24 179 PHE E N 1
ATOM 11913 C CA . PHE E 2 179 ? 20.985 69.521 31.199 1.00 34.90 179 PHE E CA 1
ATOM 11914 C C . PHE E 2 179 ? 22.090 69.722 30.175 1.00 34.90 179 PHE E C 1
ATOM 11915 O O . PHE E 2 179 ? 22.973 68.883 30.015 1.00 35.23 179 PHE E O 1
ATOM 11923 N N . THR E 2 180 ? 22.042 70.868 29.512 1.00 34.84 180 THR E N 1
ATOM 11924 C CA . THR E 2 180 ? 23.050 71.255 28.548 1.00 34.75 180 THR E CA 1
ATOM 11925 C C . THR E 2 180 ? 23.255 72.729 28.835 1.00 34.87 180 THR E C 1
ATOM 11926 O O . THR E 2 180 ? 22.297 73.505 28.863 1.00 35.16 180 THR E O 1
ATOM 11930 N N . TRP E 2 181 ? 24.497 73.094 29.122 1.00 34.55 181 TRP E N 1
ATOM 11931 C CA . TRP E 2 181 ? 24.826 74.468 29.439 1.00 34.33 181 TRP E CA 1
ATOM 11932 C C . TRP E 2 181 ? 26.010 74.916 28.608 1.00 34.54 181 TRP E C 1
ATOM 11933 O O . TRP E 2 181 ? 26.922 74.131 28.344 1.00 34.66 181 TRP E O 1
ATOM 11944 N N . GLY E 2 182 ? 25.994 76.183 28.205 1.00 34.72 182 GLY E N 1
ATOM 11945 C CA . GLY E 2 182 ? 27.075 76.724 27.402 1.00 34.67 182 GLY E CA 1
ATOM 11946 C C . GLY E 2 182 ? 27.362 78.179 27.709 1.00 34.94 182 GLY E C 1
ATOM 11947 O O . GLY E 2 182 ? 26.543 78.867 28.316 1.00 35.19 182 GLY E O 1
ATOM 11948 N N . ALA E 2 183 ? 28.540 78.640 27.303 1.00 34.92 183 ALA E N 1
ATOM 11949 C CA . ALA E 2 183 ? 28.953 80.018 27.516 1.00 34.91 183 ALA E CA 1
ATOM 11950 C C . ALA E 2 183 ? 29.901 80.434 26.390 1.00 35.07 183 ALA E C 1
ATOM 11951 O O . ALA E 2 183 ? 30.514 79.581 25.742 1.00 34.92 183 ALA E O 1
ATOM 11953 N N . GLY E 2 184 ? 30.006 81.741 26.155 1.00 35.12 184 GLY E N 1
ATOM 11954 C CA . GLY E 2 184 ? 30.874 82.247 25.102 1.00 35.06 184 GLY E CA 1
ATOM 11955 C C . GLY E 2 184 ? 30.108 82.484 23.816 1.00 35.12 184 GLY E C 1
ATOM 11956 O O . GLY E 2 184 ? 28.900 82.266 23.766 1.00 35.20 184 GLY E O 1
ATOM 11957 N N . ASP E 2 185 ? 30.810 82.910 22.770 1.00 35.38 185 ASP E N 1
ATOM 11958 C CA . ASP E 2 185 ? 30.189 83.179 21.473 1.00 35.66 185 ASP E CA 1
ATOM 11959 C C . ASP E 2 185 ? 30.371 82.003 20.503 1.00 35.60 185 ASP E C 1
ATOM 11960 O O . ASP E 2 185 ? 31.414 81.854 19.875 1.00 35.42 185 ASP E O 1
ATOM 11965 N N . LYS E 2 186 ? 29.325 81.200 20.363 1.00 35.75 186 LYS E N 1
ATOM 11966 C CA . LYS E 2 186 ? 29.314 80.034 19.483 1.00 36.13 186 LYS E CA 1
ATOM 11967 C C . LYS E 2 186 ? 29.625 80.386 18.018 1.00 36.05 186 LYS E C 1
ATOM 11968 O O . LYS E 2 186 ? 30.595 79.881 17.436 1.00 35.93 186 LYS E O 1
ATOM 11974 N N . ALA E 2 187 ? 28.825 81.282 17.442 1.00 35.47 187 ALA E N 1
ATOM 11975 C CA . ALA E 2 187 ? 29.002 81.691 16.053 1.00 34.48 187 ALA E CA 1
ATOM 11976 C C . ALA E 2 187 ? 30.403 82.216 15.789 1.00 34.06 187 ALA E C 1
ATOM 11977 O O . ALA E 2 187 ? 31.083 81.742 14.881 1.00 34.03 187 ALA E O 1
ATOM 11979 N N . ALA E 2 188 ? 30.843 83.168 16.604 1.00 33.45 188 ALA E N 1
ATOM 11980 C CA . ALA E 2 188 ? 32.164 83.750 16.435 1.00 33.17 188 ALA E CA 1
ATOM 11981 C C . ALA E 2 188 ? 33.259 82.689 16.511 1.00 33.04 188 ALA E C 1
ATOM 11982 O O . ALA E 2 188 ? 34.201 82.703 15.713 1.00 33.17 188 ALA E O 1
ATOM 11984 N N . THR E 2 189 ? 33.115 81.762 17.455 1.00 32.70 189 THR E N 1
ATOM 11985 C CA . THR E 2 189 ? 34.086 80.689 17.650 1.00 32.46 189 THR E CA 1
ATOM 11986 C C . THR E 2 189 ? 34.114 79.734 16.452 1.00 32.39 189 THR E C 1
ATOM 11987 O O . THR E 2 189 ? 35.180 79.417 15.923 1.00 32.25 189 THR E O 1
ATOM 11991 N N . ASP E 2 190 ? 32.938 79.314 16.000 1.00 32.43 190 ASP E N 1
ATOM 11992 C CA . ASP E 2 190 ? 32.838 78.433 14.845 1.00 32.54 190 ASP E CA 1
ATOM 11993 C C . ASP E 2 190 ? 33.439 79.072 13.596 1.00 32.50 190 ASP E C 1
ATOM 11994 O O . ASP E 2 190 ? 34.014 78.374 12.757 1.00 32.72 190 ASP E O 1
ATOM 11999 N N . ALA E 2 191 ? 33.308 80.394 13.479 1.00 32.33 191 ALA E N 1
ATOM 12000 C CA . ALA E 2 191 ? 33.848 81.114 12.338 1.00 32.28 191 ALA E CA 1
ATOM 12001 C C . ALA E 2 191 ? 35.379 81.079 12.319 1.00 32.36 191 ALA E C 1
ATOM 12002 O O . ALA E 2 191 ? 35.970 80.830 11.261 1.00 32.02 191 ALA E O 1
ATOM 12004 N N . VAL E 2 192 ? 35.997 81.252 13.491 1.00 32.35 192 VAL E N 1
ATOM 12005 C CA . VAL E 2 192 ? 37.455 81.226 13.601 1.00 33.10 192 VAL E CA 1
ATOM 12006 C C . VAL E 2 192 ? 37.993 79.844 13.246 1.00 33.02 192 VAL E C 1
ATOM 12007 O O . VAL E 2 192 ? 38.930 79.727 12.433 1.00 33.07 192 VAL E O 1
ATOM 12011 N N . PHE E 2 193 ? 37.375 78.800 13.815 1.00 32.97 193 PHE E N 1
ATOM 12012 C CA . PHE E 2 193 ? 37.810 77.419 13.577 1.00 32.78 193 PHE E CA 1
ATOM 12013 C C . PHE E 2 193 ? 37.596 76.929 12.151 1.00 32.57 193 PHE E C 1
ATOM 12014 O O . PHE E 2 193 ? 38.357 76.086 11.643 1.00 32.49 193 PHE E O 1
ATOM 12022 N N . ALA E 2 194 ? 36.578 77.484 11.496 1.00 32.01 194 ALA E N 1
ATOM 12023 C CA . ALA E 2 194 ? 36.274 77.124 10.111 1.00 31.25 194 ALA E CA 1
ATOM 12024 C C . ALA E 2 194 ? 37.406 77.513 9.150 1.00 30.68 194 ALA E C 1
ATOM 12025 O O . ALA E 2 194 ? 37.646 76.820 8.162 1.00 30.99 194 ALA E O 1
ATOM 12027 N N . ASN E 2 195 ? 38.149 78.572 9.479 1.00 30.15 195 ASN E N 1
ATOM 12028 C CA . ASN E 2 195 ? 39.220 79.046 8.601 1.00 29.65 195 ASN E CA 1
ATOM 12029 C C . ASN E 2 195 ? 40.634 79.134 9.164 1.00 29.54 195 ASN E C 1
ATOM 12030 O O . ASN E 2 195 ? 41.570 79.408 8.418 1.00 29.75 195 ASN E O 1
ATOM 12035 N N . ALA E 2 196 ? 40.808 78.931 10.464 1.00 29.62 196 ALA E N 1
ATOM 12036 C CA . ALA E 2 196 ? 42.140 79.029 11.068 1.00 29.61 196 ALA E CA 1
ATOM 12037 C C . ALA E 2 196 ? 43.195 78.140 10.393 1.00 29.93 196 ALA E C 1
ATOM 12038 O O . ALA E 2 196 ? 42.912 77.005 10.005 1.00 29.51 196 ALA E O 1
ATOM 12040 N N . PRO E 2 197 ? 44.427 78.660 10.223 1.00 30.34 197 PRO E N 1
ATOM 12041 C CA . PRO E 2 197 ? 45.503 77.887 9.587 1.00 30.74 197 PRO E CA 1
ATOM 12042 C C . PRO E 2 197 ? 46.016 76.721 10.442 1.00 31.34 197 PRO E C 1
ATOM 12043 O O . PRO E 2 197 ? 46.434 75.694 9.912 1.00 31.50 197 PRO E O 1
ATOM 12047 N N . VAL E 2 198 ? 45.989 76.882 11.762 1.00 31.76 198 VAL E N 1
ATOM 12048 C CA . VAL E 2 198 ? 46.432 75.825 12.664 1.00 32.14 198 VAL E CA 1
ATOM 12049 C C . VAL E 2 198 ? 45.264 75.449 13.557 1.00 32.36 198 VAL E C 1
ATOM 12050 O O . VAL E 2 198 ? 44.648 76.308 14.187 1.00 32.50 198 VAL E O 1
ATOM 12054 N N . THR E 2 199 ? 44.998 74.154 13.644 1.00 32.44 199 THR E N 1
ATOM 12055 C CA . THR E 2 199 ? 43.891 73.659 14.434 1.00 32.47 199 THR E CA 1
ATOM 12056 C C . THR E 2 199 ? 44.230 72.316 15.085 1.00 32.55 199 THR E C 1
ATOM 12057 O O . THR E 2 199 ? 44.732 71.405 14.425 1.00 32.78 199 THR E O 1
ATOM 12061 N N . VAL E 2 200 ? 44.024 72.231 16.399 1.00 32.70 200 VAL E N 1
ATOM 12062 C CA . VAL E 2 200 ? 44.273 71.002 17.152 1.00 32.47 200 VAL E CA 1
ATOM 12063 C C . VAL E 2 200 ? 43.043 70.613 17.950 1.00 32.94 200 VAL E C 1
ATOM 12064 O O . VAL E 2 200 ? 42.267 71.471 18.380 1.00 32.45 200 VAL E O 1
ATOM 12068 N N . SER E 2 201 ? 42.900 69.306 18.155 1.00 33.51 201 SER E N 1
ATOM 12069 C CA . SER E 2 201 ? 41.780 68.712 18.876 1.00 34.03 201 SER E CA 1
ATOM 12070 C C . SER E 2 201 ? 42.321 67.607 19.803 1.00 33.83 201 SER E C 1
ATOM 12071 O O . SER E 2 201 ? 43.284 66.920 19.458 1.00 34.04 201 SER E O 1
ATOM 12074 N N . GLN E 2 202 ? 41.711 67.433 20.973 1.00 33.24 202 GLN E N 1
ATOM 12075 C CA . GLN E 2 202 ? 42.169 66.411 21.915 1.00 32.63 202 GLN E CA 1
ATOM 12076 C C . GLN E 2 202 ? 41.102 65.987 22.901 1.00 32.15 202 GLN E C 1
ATOM 12077 O O . GLN E 2 202 ? 40.518 66.818 23.593 1.00 31.78 202 GLN E O 1
ATOM 12083 N N . HIS E 2 203 ? 40.849 64.685 22.951 1.00 31.90 203 HIS E N 1
ATOM 12084 C CA . HIS E 2 203 ? 39.880 64.137 23.881 1.00 31.54 203 HIS E CA 1
ATOM 12085 C C . HIS E 2 203 ? 40.660 63.763 25.125 1.00 31.20 203 HIS E C 1
ATOM 12086 O O . HIS E 2 203 ? 41.793 63.288 25.031 1.00 31.43 203 HIS E O 1
ATOM 12093 N N . MET E 2 204 ? 40.064 63.997 26.288 1.00 30.56 204 MET E N 1
ATOM 12094 C CA . MET E 2 204 ? 40.704 63.671 27.554 1.00 30.15 204 MET E CA 1
ATOM 12095 C C . MET E 2 204 ? 39.636 63.406 28.594 1.00 30.08 204 MET E C 1
ATOM 12096 O O . MET E 2 204 ? 38.571 64.022 28.570 1.00 29.85 204 MET E O 1
ATOM 12101 N N . TYR E 2 205 ? 39.904 62.447 29.473 1.00 30.15 205 TYR E N 1
ATOM 12102 C CA . TYR E 2 205 ? 38.966 62.089 30.533 1.00 30.03 205 TYR E CA 1
ATOM 12103 C C . TYR E 2 205 ? 39.521 62.555 31.883 1.00 30.22 205 TYR E C 1
ATOM 12104 O O . TYR E 2 205 ? 40.707 62.350 32.173 1.00 30.59 205 TYR E O 1
ATOM 12113 N N . TYR E 2 206 ? 38.701 63.268 32.656 1.00 29.95 206 TYR E N 1
ATOM 12114 C CA . TYR E 2 206 ? 39.102 63.708 33.990 1.00 29.66 206 TYR E CA 1
ATOM 12115 C C . TYR E 2 206 ? 38.355 62.718 34.880 1.00 29.65 206 TYR E C 1
ATOM 12116 O O . TYR E 2 206 ? 37.166 62.893 35.168 1.00 29.46 206 TYR E O 1
ATOM 12125 N N . PRO E 2 207 ? 39.057 61.662 35.332 1.00 29.43 207 PRO E N 1
ATOM 12126 C CA . PRO E 2 207 ? 38.528 60.585 36.177 1.00 29.43 207 PRO E CA 1
ATOM 12127 C C . PRO E 2 207 ? 37.803 60.938 37.472 1.00 29.28 207 PRO E C 1
ATOM 12128 O O . PRO E 2 207 ? 38.128 61.904 38.166 1.00 28.50 207 PRO E O 1
ATOM 12132 N N . ARG E 2 208 ? 36.807 60.116 37.775 1.00 29.47 208 ARG E N 1
ATOM 12133 C CA . ARG E 2 208 ? 36.022 60.253 38.985 1.00 29.91 208 ARG E CA 1
ATOM 12134 C C . ARG E 2 208 ? 36.930 59.856 40.142 1.00 29.93 208 ARG E C 1
ATOM 12135 O O . ARG E 2 208 ? 37.487 58.750 40.155 1.00 30.11 208 ARG E O 1
ATOM 12143 N N . VAL E 2 209 ? 37.122 60.785 41.075 1.00 29.58 209 VAL E N 1
ATOM 12144 C CA . VAL E 2 209 ? 37.948 60.554 42.253 1.00 28.65 209 VAL E CA 1
ATOM 12145 C C . VAL E 2 209 ? 37.163 60.990 43.478 1.00 28.59 209 VAL E C 1
ATOM 12146 O O . VAL E 2 209 ? 36.064 61.543 43.353 1.00 28.18 209 VAL E O 1
ATOM 12150 N N . HIS E 2 210 ? 37.713 60.731 44.662 1.00 28.87 210 HIS E N 1
ATOM 12151 C CA . HIS E 2 210 ? 37.027 61.092 45.896 1.00 28.82 210 HIS E CA 1
ATOM 12152 C C . HIS E 2 210 ? 37.891 61.922 46.838 1.00 28.39 210 HIS E C 1
ATOM 12153 O O . HIS E 2 210 ? 39.068 61.630 47.024 1.00 28.08 210 HIS E O 1
ATOM 12160 N N . PRO E 2 211 ? 37.316 62.993 47.420 1.00 28.44 211 PRO E N 1
ATOM 12161 C CA . PRO E 2 211 ? 37.988 63.909 48.355 1.00 28.25 211 PRO E CA 1
ATOM 12162 C C . PRO E 2 211 ? 38.524 63.219 49.605 1.00 28.56 211 PRO E C 1
ATOM 12163 O O . PRO E 2 211 ? 39.433 63.735 50.259 1.00 28.87 211 PRO E O 1
ATOM 12167 N N . CYS E 2 212 ? 37.911 62.082 49.940 1.00 28.63 212 CYS E N 1
ATOM 12168 C CA . CYS E 2 212 ? 38.274 61.222 51.073 1.00 28.47 212 CYS E CA 1
ATOM 12169 C C . CYS E 2 212 ? 38.907 61.896 52.299 1.00 28.40 212 CYS E C 1
ATOM 12170 O O . CYS E 2 212 ? 40.071 61.647 52.619 1.00 28.60 212 CYS E O 1
ATOM 12173 N N . PRO E 2 213 ? 38.151 62.760 53.000 1.00 27.81 213 PRO E N 1
ATOM 12174 C CA . PRO E 2 213 ? 38.710 63.424 54.184 1.00 27.36 213 PRO E CA 1
ATOM 12175 C C . PRO E 2 213 ? 38.947 62.359 55.254 1.00 27.06 213 PRO E C 1
ATOM 12176 O O . PRO E 2 213 ? 38.207 61.380 55.325 1.00 27.24 213 PRO E O 1
ATOM 12180 N N . LEU E 2 214 ? 39.985 62.519 56.070 1.00 26.67 214 LEU E N 1
ATOM 12181 C CA . LEU E 2 214 ? 40.276 61.504 57.082 1.00 25.45 214 LEU E CA 1
ATOM 12182 C C . LEU E 2 214 ? 39.099 61.257 58.026 1.00 25.22 214 LEU E C 1
ATOM 12183 O O . LEU E 2 214 ? 38.848 60.120 58.406 1.00 25.31 214 LEU E O 1
ATOM 12188 N N . GLU E 2 215 ? 38.398 62.311 58.431 1.00 24.94 215 GLU E N 1
ATOM 12189 C CA . GLU E 2 215 ? 37.206 62.133 59.260 1.00 24.52 215 GLU E CA 1
ATOM 12190 C C . GLU E 2 215 ? 36.060 62.002 58.261 1.00 24.15 215 GLU E C 1
ATOM 12191 O O . GLU E 2 215 ? 35.923 62.828 57.361 1.00 24.01 215 GLU E O 1
ATOM 12197 N N . THR E 2 216 ? 35.258 60.957 58.400 1.00 23.74 216 THR E N 1
ATOM 12198 C CA . THR E 2 216 ? 34.118 60.753 57.510 1.00 23.51 216 THR E CA 1
ATOM 12199 C C . THR E 2 216 ? 32.945 61.642 57.927 1.00 23.11 216 THR E C 1
ATOM 12200 O O . THR E 2 216 ? 33.045 62.419 58.870 1.00 22.78 216 THR E O 1
ATOM 12204 N N . CYS E 2 217 ? 31.835 61.536 57.210 1.00 23.35 217 CYS E N 1
ATOM 12205 C CA . CYS E 2 217 ? 30.658 62.324 57.540 1.00 23.25 217 CYS E CA 1
ATOM 12206 C C . CYS E 2 217 ? 29.901 61.692 58.696 1.00 23.45 217 CYS E C 1
ATOM 12207 O O . CYS E 2 217 ? 29.933 60.476 58.882 1.00 23.86 217 CYS E O 1
ATOM 12210 N N . GLY E 2 218 ? 29.244 62.532 59.488 1.00 24.19 218 GLY E N 1
ATOM 12211 C CA . GLY E 2 218 ? 28.468 62.060 60.619 1.00 23.92 218 GLY E CA 1
ATOM 12212 C C . GLY E 2 218 ? 27.748 63.208 61.309 1.00 24.33 218 GLY E C 1
ATOM 12213 O O . GLY E 2 218 ? 28.001 64.379 61.006 1.00 24.03 218 GLY E O 1
ATOM 12214 N N . CYS E 2 219 ? 26.850 62.880 62.238 1.00 24.34 219 CYS E N 1
ATOM 12215 C CA . CYS E 2 219 ? 26.104 63.900 62.976 1.00 24.34 219 CYS E CA 1
ATOM 12216 C C . CYS E 2 219 ? 25.477 63.355 64.248 1.00 24.23 219 CYS E C 1
ATOM 12217 O O . CYS E 2 219 ? 25.403 62.145 64.454 1.00 24.45 219 CYS E O 1
ATOM 12220 N N . VAL E 2 220 ? 25.100 64.261 65.137 1.00 24.33 220 VAL E N 1
ATOM 12221 C CA . VAL E 2 220 ? 24.394 63.873 66.346 1.00 24.69 220 VAL E CA 1
ATOM 12222 C C . VAL E 2 220 ? 23.165 64.776 66.339 1.00 25.09 220 VAL E C 1
ATOM 12223 O O . VAL E 2 220 ? 23.268 65.976 66.590 1.00 25.63 220 VAL E O 1
ATOM 12227 N N . ALA E 2 221 ? 22.029 64.211 65.941 1.00 24.86 221 ALA E N 1
ATOM 12228 C CA . ALA E 2 221 ? 20.781 64.956 65.879 1.00 25.00 221 ALA E CA 1
ATOM 12229 C C . ALA E 2 221 ? 20.041 64.828 67.201 1.00 25.29 221 ALA E C 1
ATOM 12230 O O . ALA E 2 221 ? 19.915 63.733 67.747 1.00 25.13 221 ALA E O 1
ATOM 12232 N N . SER E 2 222 ? 19.552 65.951 67.713 1.00 25.73 222 SER E N 1
ATOM 12233 C CA . SER E 2 222 ? 18.843 65.951 68.977 1.00 26.37 222 SER E CA 1
ATOM 12234 C C . SER E 2 222 ? 17.597 66.829 69.009 1.00 26.98 222 SER E C 1
ATOM 12235 O O . SER E 2 222 ? 17.689 68.057 69.144 1.00 27.07 222 SER E O 1
ATOM 12238 N N . PHE E 2 223 ? 16.432 66.209 68.862 1.00 27.43 223 PHE E N 1
ATOM 12239 C CA . PHE E 2 223 ? 15.186 66.963 68.945 1.00 28.29 223 PHE E CA 1
ATOM 12240 C C . PHE E 2 223 ? 14.706 66.855 70.384 1.00 28.68 223 PHE E C 1
ATOM 12241 O O . PHE E 2 223 ? 14.559 65.753 70.905 1.00 28.15 223 PHE E O 1
ATOM 12249 N N . ASP E 2 224 ? 14.513 67.996 71.034 1.00 29.45 224 ASP E N 1
ATOM 12250 C CA . ASP E 2 224 ? 14.054 68.025 72.417 1.00 30.82 224 ASP E CA 1
ATOM 12251 C C . ASP E 2 224 ? 12.548 68.276 72.430 1.00 31.54 224 ASP E C 1
ATOM 12252 O O . ASP E 2 224 ? 12.105 69.406 72.252 1.00 31.91 224 ASP E O 1
ATOM 12257 N N . PRO E 2 225 ? 11.741 67.230 72.677 1.00 32.38 225 PRO E N 1
ATOM 12258 C CA . PRO E 2 225 ? 10.279 67.383 72.701 1.00 32.81 225 PRO E CA 1
ATOM 12259 C C . PRO E 2 225 ? 9.764 68.283 73.824 1.00 33.41 225 PRO E C 1
ATOM 12260 O O . PRO E 2 225 ? 8.642 68.791 73.759 1.00 33.97 225 PRO E O 1
ATOM 12264 N N . ILE E 2 226 ? 10.596 68.492 74.841 1.00 33.61 226 ILE E N 1
ATOM 12265 C CA . ILE E 2 226 ? 10.230 69.348 75.964 1.00 33.45 226 ILE E CA 1
ATOM 12266 C C . ILE E 2 226 ? 10.247 70.827 75.562 1.00 33.52 226 ILE E C 1
ATOM 12267 O O . ILE E 2 226 ? 9.272 71.546 75.787 1.00 33.35 226 ILE E O 1
ATOM 12272 N N . LYS E 2 227 ? 11.339 71.262 74.933 1.00 33.45 227 LYS E N 1
ATOM 12273 C CA . LYS E 2 227 ? 11.478 72.646 74.483 1.00 33.06 227 LYS E CA 1
ATOM 12274 C C . LYS E 2 227 ? 10.957 72.837 73.061 1.00 32.81 227 LYS E C 1
ATOM 12275 O O . LYS E 2 227 ? 10.614 73.949 72.665 1.00 32.67 227 LYS E O 1
ATOM 12281 N N . GLY E 2 228 ? 10.908 71.746 72.302 1.00 32.41 228 GLY E N 1
ATOM 12282 C CA . GLY E 2 228 ? 10.429 71.796 70.935 1.00 32.02 228 GLY E CA 1
ATOM 12283 C C . GLY E 2 228 ? 11.450 72.330 69.955 1.00 32.14 228 GLY E C 1
ATOM 12284 O O . GLY E 2 228 ? 11.090 72.866 68.903 1.00 32.36 228 GLY E O 1
ATOM 12285 N N . ASP E 2 229 ? 12.726 72.236 70.306 1.00 31.64 229 ASP E N 1
ATOM 12286 C CA . ASP E 2 229 ? 13.751 72.718 69.406 1.00 31.35 229 ASP E CA 1
ATOM 12287 C C . ASP E 2 229 ? 14.717 71.627 68.961 1.00 30.45 229 ASP E C 1
ATOM 12288 O O . ASP E 2 229 ? 14.845 70.591 69.610 1.00 30.48 229 ASP E O 1
ATOM 12293 N N . LEU E 2 230 ? 15.328 71.833 67.801 1.00 29.24 230 LEU E N 1
ATOM 12294 C CA . LEU E 2 230 ? 16.256 70.861 67.254 1.00 28.13 230 LEU E CA 1
ATOM 12295 C C . LEU E 2 230 ? 17.685 71.367 67.269 1.00 27.91 230 LEU E C 1
ATOM 12296 O O . LEU E 2 230 ? 17.972 72.483 66.828 1.00 28.14 230 LEU E O 1
ATOM 12301 N N . THR E 2 231 ? 18.573 70.533 67.791 1.00 27.28 231 THR E N 1
ATOM 12302 C CA . THR E 2 231 ? 19.983 70.856 67.844 1.00 26.95 231 THR E CA 1
ATOM 12303 C C . THR E 2 231 ? 20.707 69.687 67.219 1.00 26.70 231 THR E C 1
ATOM 12304 O O . THR E 2 231 ? 20.531 68.549 67.650 1.00 27.12 231 THR E O 1
ATOM 12308 N N . THR E 2 232 ? 21.464 69.940 66.158 1.00 26.40 232 THR E N 1
ATOM 12309 C CA . THR E 2 232 ? 22.217 68.858 65.541 1.00 25.50 232 THR E CA 1
ATOM 12310 C C . THR E 2 232 ? 23.664 69.239 65.224 1.00 24.76 232 THR E C 1
ATOM 12311 O O . THR E 2 232 ? 23.921 70.251 64.581 1.00 24.03 232 THR E O 1
ATOM 12315 N N . TYR E 2 233 ? 24.592 68.504 65.840 1.00 24.74 233 TYR E N 1
ATOM 12316 C CA . TYR E 2 233 ? 26.040 68.690 65.651 1.00 24.70 233 TYR E CA 1
ATOM 12317 C C . TYR E 2 233 ? 26.344 67.929 64.376 1.00 24.62 233 TYR E C 1
ATOM 12318 O O . TYR E 2 233 ? 25.981 66.759 64.252 1.00 24.53 233 TYR E O 1
ATOM 12327 N N . ILE E 2 234 ? 27.063 68.561 63.456 1.00 24.83 234 ILE E N 1
ATOM 12328 C CA . ILE E 2 234 ? 27.271 67.946 62.150 1.00 24.20 234 ILE E CA 1
ATOM 12329 C C . ILE E 2 234 ? 28.555 68.312 61.397 1.00 24.35 234 ILE E C 1
ATOM 12330 O O . ILE E 2 234 ? 29.143 69.373 61.614 1.00 24.37 234 ILE E O 1
ATOM 12335 N N . THR E 2 235 ? 28.978 67.415 60.507 1.00 24.00 235 THR E N 1
ATOM 12336 C CA . THR E 2 235 ? 30.154 67.649 59.675 1.00 23.50 235 THR E CA 1
ATOM 12337 C C . THR E 2 235 ? 29.667 68.424 58.442 1.00 23.55 235 THR E C 1
ATOM 12338 O O . THR E 2 235 ? 29.516 67.864 57.358 1.00 23.61 235 THR E O 1
ATOM 12342 N N . SER E 2 236 ? 29.386 69.710 58.631 1.00 23.37 236 SER E N 1
ATOM 12343 C CA . SER E 2 236 ? 28.896 70.558 57.550 1.00 23.39 236 SER E CA 1
ATOM 12344 C C . SER E 2 236 ? 29.794 71.753 57.285 1.00 23.42 236 SER E C 1
ATOM 12345 O O . SER E 2 236 ? 30.243 72.411 58.219 1.00 23.70 236 SER E O 1
ATOM 12348 N N . GLN E 2 237 ? 30.012 72.049 56.003 1.00 23.49 237 GLN E N 1
ATOM 12349 C CA . GLN E 2 237 ? 30.824 73.192 55.593 1.00 23.36 237 GLN E CA 1
ATOM 12350 C C . GLN E 2 237 ? 29.948 74.427 55.376 1.00 23.56 237 GLN E C 1
ATOM 12351 O O . GLN E 2 237 ? 30.443 75.498 55.019 1.00 23.78 237 GLN E O 1
ATOM 12357 N N . ALA E 2 238 ? 28.648 74.277 55.617 1.00 23.57 238 ALA E N 1
ATOM 12358 C CA . ALA E 2 238 ? 27.698 75.375 55.470 1.00 23.23 238 ALA E CA 1
ATOM 12359 C C . ALA E 2 238 ? 26.529 75.161 56.438 1.00 23.08 238 ALA E C 1
ATOM 12360 O O . ALA E 2 238 ? 25.387 74.966 56.013 1.00 23.32 238 ALA E O 1
ATOM 12362 N N . PRO E 2 239 ? 26.798 75.244 57.757 1.00 22.88 239 PRO E N 1
ATOM 12363 C CA . PRO E 2 239 ? 25.792 75.055 58.803 1.00 22.68 239 PRO E CA 1
ATOM 12364 C C . PRO E 2 239 ? 24.592 75.985 58.785 1.00 22.95 239 PRO E C 1
ATOM 12365 O O . PRO E 2 239 ? 23.497 75.572 59.161 1.00 23.17 239 PRO E O 1
ATOM 12369 N N . HIS E 2 240 ? 24.783 77.240 58.393 1.00 23.24 240 HIS E N 1
ATOM 12370 C CA . HIS E 2 240 ? 23.654 78.167 58.343 1.00 23.60 240 HIS E CA 1
ATOM 12371 C C . HIS E 2 240 ? 22.666 77.772 57.238 1.00 23.80 240 HIS E C 1
ATOM 12372 O O . HIS E 2 240 ? 21.453 77.737 57.462 1.00 23.85 240 HIS E O 1
ATOM 12379 N N . VAL E 2 241 ? 23.192 77.437 56.061 1.00 24.14 241 VAL E N 1
ATOM 12380 C CA . VAL E 2 241 ? 22.365 77.007 54.940 1.00 24.38 241 VAL E CA 1
ATOM 12381 C C . VAL E 2 241 ? 21.613 75.734 55.359 1.00 25.22 241 VAL E C 1
ATOM 12382 O O . VAL E 2 241 ? 20.409 75.606 55.121 1.00 25.52 241 VAL E O 1
ATOM 12386 N N . VAL E 2 242 ? 22.306 74.821 56.037 1.00 25.37 242 VAL E N 1
ATOM 12387 C CA . VAL E 2 242 ? 21.667 73.596 56.513 1.00 26.04 242 VAL E CA 1
ATOM 12388 C C . VAL E 2 242 ? 20.503 73.910 57.482 1.00 26.53 242 VAL E C 1
ATOM 12389 O O . VAL E 2 242 ? 19.449 73.264 57.442 1.00 26.57 242 VAL E O 1
ATOM 12393 N N . ARG E 2 243 ? 20.691 74.909 58.339 1.00 26.41 243 ARG E N 1
ATOM 12394 C CA . ARG E 2 243 ? 19.648 75.281 59.280 1.00 26.47 243 ARG E CA 1
ATOM 12395 C C . ARG E 2 243 ? 18.390 75.745 58.548 1.00 26.71 243 ARG E C 1
ATOM 12396 O O . ARG E 2 243 ? 17.294 75.282 58.853 1.00 26.76 243 ARG E O 1
ATOM 12404 N N . THR E 2 244 ? 18.556 76.625 57.561 1.00 26.78 244 THR E N 1
ATOM 12405 C CA . THR E 2 244 ? 17.426 77.126 56.778 1.00 27.01 244 THR E CA 1
ATOM 12406 C C . THR E 2 244 ? 16.695 75.970 56.088 1.00 27.51 244 THR E C 1
ATOM 12407 O O . THR E 2 244 ? 15.464 75.873 56.152 1.00 27.36 244 THR E O 1
ATOM 12411 N N . VAL E 2 245 ? 17.467 75.095 55.441 1.00 27.70 245 VAL E N 1
ATOM 12412 C CA . VAL E 2 245 ? 16.924 73.936 54.739 1.00 27.81 245 VAL E CA 1
ATOM 12413 C C . VAL E 2 245 ? 16.244 72.953 55.685 1.00 27.99 245 VAL E C 1
ATOM 12414 O O . VAL E 2 245 ? 15.156 72.467 55.390 1.00 28.26 245 VAL E O 1
ATOM 12418 N N . VAL E 2 246 ? 16.881 72.647 56.813 1.00 28.09 246 VAL E N 1
ATOM 12419 C CA . VAL E 2 246 ? 16.291 71.717 57.772 1.00 28.82 246 VAL E CA 1
ATOM 12420 C C . VAL E 2 246 ? 14.996 72.301 58.326 1.00 29.55 246 VAL E C 1
ATOM 12421 O O . VAL E 2 246 ? 14.016 71.586 58.509 1.00 29.96 246 VAL E O 1
ATOM 12425 N N . SER E 2 247 ? 14.990 73.609 58.550 1.00 30.05 247 SER E N 1
ATOM 12426 C CA . SER E 2 247 ? 13.823 74.305 59.061 1.00 31.16 247 SER E CA 1
ATOM 12427 C C . SER E 2 247 ? 12.613 74.138 58.139 1.00 32.11 247 SER E C 1
ATOM 12428 O O . SER E 2 247 ? 11.530 73.751 58.581 1.00 32.07 247 SER E O 1
ATOM 12431 N N . MET E 2 248 ? 12.812 74.410 56.855 1.00 33.47 248 MET E N 1
ATOM 12432 C CA . MET E 2 248 ? 11.741 74.305 55.875 1.00 35.14 248 MET E CA 1
ATOM 12433 C C . MET E 2 248 ? 11.251 72.900 55.578 1.00 34.90 248 MET E C 1
ATOM 12434 O O . MET E 2 248 ? 10.063 72.697 55.314 1.00 34.99 248 MET E O 1
ATOM 12439 N N . LEU E 2 249 ? 12.155 71.931 55.637 1.00 34.16 249 LEU E N 1
ATOM 12440 C CA . LEU E 2 249 ? 11.789 70.553 55.368 1.00 33.49 249 LEU E CA 1
ATOM 12441 C C . LEU E 2 249 ? 11.085 69.909 56.557 1.00 32.81 249 LEU E C 1
ATOM 12442 O O . LEU E 2 249 ? 10.260 69.012 56.380 1.00 32.80 249 LEU E O 1
ATOM 12447 N N . SER E 2 250 ? 11.386 70.390 57.762 1.00 32.03 250 SER E N 1
ATOM 12448 C CA . SER E 2 250 ? 10.806 69.824 58.980 1.00 31.40 250 SER E CA 1
ATOM 12449 C C . SER E 2 250 ? 9.584 70.554 59.551 1.00 31.21 250 SER E C 1
ATOM 12450 O O . SER E 2 250 ? 8.820 69.974 60.325 1.00 31.14 250 SER E O 1
ATOM 12453 N N . GLY E 2 251 ? 9.425 71.826 59.203 1.00 30.73 251 GLY E N 1
ATOM 12454 C CA . GLY E 2 251 ? 8.296 72.584 59.706 1.00 30.86 251 GLY E CA 1
ATOM 12455 C C . GLY E 2 251 ? 8.602 73.241 61.037 1.00 30.68 251 GLY E C 1
ATOM 12456 O O . GLY E 2 251 ? 7.774 73.972 61.580 1.00 30.45 251 GLY E O 1
ATOM 12457 N N . ILE E 2 252 ? 9.789 72.956 61.572 1.00 30.50 252 ILE E N 1
ATOM 12458 C CA . ILE E 2 252 ? 10.235 73.536 62.838 1.00 29.79 252 ILE E CA 1
ATOM 12459 C C . ILE E 2 252 ? 10.730 74.948 62.557 1.00 29.16 252 ILE E C 1
ATOM 12460 O O . ILE E 2 252 ? 11.581 75.143 61.693 1.00 29.13 252 ILE E O 1
ATOM 12465 N N . PRO E 2 253 ? 10.165 75.957 63.246 1.00 28.77 253 PRO E N 1
ATOM 12466 C CA . PRO E 2 253 ? 10.603 77.340 63.028 1.00 27.94 253 PRO E CA 1
ATOM 12467 C C . PRO E 2 253 ? 12.126 77.462 63.148 1.00 27.53 253 PRO E C 1
ATOM 12468 O O . PRO E 2 253 ? 12.734 76.916 64.070 1.00 27.08 253 PRO E O 1
ATOM 12472 N N . GLU E 2 254 ? 12.729 78.128 62.166 1.00 27.15 254 GLU E N 1
ATOM 12473 C CA . GLU E 2 254 ? 14.177 78.302 62.083 1.00 27.02 254 GLU E CA 1
ATOM 12474 C C . GLU E 2 254 ? 14.898 78.724 63.361 1.00 27.06 254 GLU E C 1
ATOM 12475 O O . GLU E 2 254 ? 15.988 78.225 63.651 1.00 27.30 254 GLU E O 1
ATOM 12481 N N . SER E 2 255 ? 14.288 79.629 64.125 1.00 26.99 255 SER E N 1
ATOM 12482 C CA . SER E 2 255 ? 14.884 80.120 65.371 1.00 26.76 255 SER E CA 1
ATOM 12483 C C . SER E 2 255 ? 15.009 79.018 66.416 1.00 26.55 255 SER E C 1
ATOM 12484 O O . SER E 2 255 ? 15.762 79.142 67.379 1.00 26.42 255 SER E O 1
ATOM 12487 N N . LYS E 2 256 ? 14.281 77.932 66.198 1.00 26.79 256 LYS E N 1
ATOM 12488 C CA . LYS E 2 256 ? 14.288 76.799 67.111 1.00 26.91 256 LYS E CA 1
ATOM 12489 C C . LYS E 2 256 ? 15.113 75.649 66.540 1.00 26.55 256 LYS E C 1
ATOM 12490 O O . LYS E 2 256 ? 15.018 74.509 67.007 1.00 26.39 256 LYS E O 1
ATOM 12496 N N . VAL E 2 257 ? 15.866 75.943 65.484 1.00 25.92 257 VAL E N 1
ATOM 12497 C CA . VAL E 2 257 ? 16.744 74.956 64.878 1.00 25.57 257 VAL E CA 1
ATOM 12498 C C . VAL E 2 257 ? 18.155 75.500 65.046 1.00 25.46 257 VAL E C 1
ATOM 12499 O O . VAL E 2 257 ? 18.441 76.642 64.683 1.00 25.50 257 VAL E O 1
ATOM 12503 N N . ARG E 2 258 ? 19.008 74.701 65.675 1.00 25.23 258 ARG E N 1
ATOM 12504 C CA . ARG E 2 258 ? 20.391 75.084 65.916 1.00 24.75 258 ARG E CA 1
ATOM 12505 C C . ARG E 2 258 ? 21.335 74.051 65.318 1.00 24.11 258 ARG E C 1
ATOM 12506 O O . ARG E 2 258 ? 21.358 72.892 65.744 1.00 24.08 258 ARG E O 1
ATOM 12514 N N . ILE E 2 259 ? 22.094 74.470 64.311 1.00 23.33 259 ILE E N 1
ATOM 12515 C CA . ILE E 2 259 ? 23.056 73.586 63.656 1.00 22.49 259 ILE E CA 1
ATOM 12516 C C . ILE E 2 259 ? 24.445 74.011 64.102 1.00 22.26 259 ILE E C 1
ATOM 12517 O O . ILE E 2 259 ? 24.741 75.204 64.162 1.00 21.96 259 ILE E O 1
ATOM 12522 N N . VAL E 2 260 ? 25.279 73.052 64.491 1.00 22.56 260 VAL E N 1
ATOM 12523 C CA . VAL E 2 260 ? 26.626 73.408 64.916 1.00 22.76 260 VAL E CA 1
ATOM 12524 C C . VAL E 2 260 ? 27.745 72.537 64.370 1.00 22.69 260 VAL E C 1
ATOM 12525 O O . VAL E 2 260 ? 27.789 71.329 64.593 1.00 22.67 260 VAL E O 1
ATOM 12529 N N . SER E 2 261 ? 28.588 73.157 63.554 1.00 22.66 261 SER E N 1
ATOM 12530 C CA . SER E 2 261 ? 29.741 72.466 62.992 1.00 22.73 261 SER E CA 1
ATOM 12531 C C . SER E 2 261 ? 30.841 72.679 64.010 1.00 22.61 261 SER E C 1
ATOM 12532 O O . SER E 2 261 ? 31.272 73.812 64.232 1.00 22.29 261 SER E O 1
ATOM 12535 N N . PRO E 2 262 ? 31.252 71.608 64.704 1.00 22.57 262 PRO E N 1
ATOM 12536 C CA . PRO E 2 262 ? 32.315 71.711 65.712 1.00 22.74 262 PRO E CA 1
ATOM 12537 C C . PRO E 2 262 ? 33.666 71.633 64.985 1.00 22.52 262 PRO E C 1
ATOM 12538 O O . PRO E 2 262 ? 33.850 72.288 63.957 1.00 22.39 262 PRO E O 1
ATOM 12542 N N . ASP E 2 263 ? 34.627 70.900 65.540 1.00 22.28 263 ASP E N 1
ATOM 12543 C CA . ASP E 2 263 ? 35.904 70.739 64.849 1.00 22.10 263 ASP E CA 1
ATOM 12544 C C . ASP E 2 263 ? 35.636 69.697 63.760 1.00 22.21 263 ASP E C 1
ATOM 12545 O O . ASP E 2 263 ? 34.955 68.695 63.999 1.00 21.77 263 ASP E O 1
ATOM 12550 N N . ILE E 2 264 ? 36.107 69.964 62.549 1.00 22.29 264 ILE E N 1
ATOM 12551 C CA . ILE E 2 264 ? 35.898 69.031 61.445 1.00 22.79 264 ILE E CA 1
ATOM 12552 C C . ILE E 2 264 ? 37.258 68.531 60.951 1.00 22.84 264 ILE E C 1
ATOM 12553 O O . ILE E 2 264 ? 38.160 69.332 60.677 1.00 23.02 264 ILE E O 1
ATOM 12558 N N . GLY E 2 265 ? 37.414 67.210 60.877 1.00 22.93 265 GLY E N 1
ATOM 12559 C CA . GLY E 2 265 ? 38.677 66.630 60.443 1.00 22.58 265 GLY E CA 1
ATOM 12560 C C . GLY E 2 265 ? 38.835 66.659 58.938 1.00 23.02 265 GLY E C 1
ATOM 12561 O O . GLY E 2 265 ? 39.004 65.616 58.299 1.00 22.59 265 GLY E O 1
ATOM 12562 N N . GLY E 2 266 ? 38.805 67.861 58.371 1.00 22.90 266 GLY E N 1
ATOM 12563 C CA . GLY E 2 266 ? 38.915 67.998 56.934 1.00 23.59 266 GLY E CA 1
ATOM 12564 C C . GLY E 2 266 ? 37.555 67.896 56.265 1.00 24.51 266 GLY E C 1
ATOM 12565 O O . GLY E 2 266 ? 36.696 67.106 56.677 1.00 24.96 266 GLY E O 1
ATOM 12566 N N . GLY E 2 267 ? 37.338 68.728 55.253 1.00 25.09 267 GLY E N 1
ATOM 12567 C CA . GLY E 2 267 ? 36.086 68.699 54.525 1.00 25.42 267 GLY E CA 1
ATOM 12568 C C . GLY E 2 267 ? 36.419 68.421 53.076 1.00 25.58 267 GLY E C 1
ATOM 12569 O O . GLY E 2 267 ? 35.979 67.426 52.496 1.00 25.28 267 GLY E O 1
ATOM 12570 N N . PHE E 2 268 ? 37.242 69.298 52.509 1.00 26.13 268 PHE E N 1
ATOM 12571 C CA . PHE E 2 268 ? 37.674 69.193 51.120 1.00 26.47 268 PHE E CA 1
ATOM 12572 C C . PHE E 2 268 ? 36.488 69.107 50.161 1.00 26.94 268 PHE E C 1
ATOM 12573 O O . PHE E 2 268 ? 36.490 68.316 49.223 1.00 27.77 268 PHE E O 1
ATOM 12581 N N . GLY E 2 269 ? 35.462 69.906 50.437 1.00 27.39 269 GLY E N 1
ATOM 12582 C CA . GLY E 2 269 ? 34.271 69.934 49.599 1.00 27.72 269 GLY E CA 1
ATOM 12583 C C . GLY E 2 269 ? 33.353 68.745 49.769 1.00 27.97 269 GLY E C 1
ATOM 12584 O O . GLY E 2 269 ? 32.220 68.748 49.292 1.00 28.48 269 GLY E O 1
ATOM 12585 N N . ASN E 2 270 ? 33.839 67.725 50.457 1.00 27.94 270 ASN E N 1
ATOM 12586 C CA . ASN E 2 270 ? 33.070 66.513 50.690 1.00 27.73 270 ASN E CA 1
ATOM 12587 C C . ASN E 2 270 ? 31.917 66.731 51.670 1.00 27.58 270 ASN E C 1
ATOM 12588 O O . ASN E 2 270 ? 30.951 65.976 51.666 1.00 27.60 270 ASN E O 1
ATOM 12593 N N . LYS E 2 271 ? 32.010 67.768 52.496 1.00 27.50 271 LYS E N 1
ATOM 12594 C CA . LYS E 2 271 ? 30.989 68.028 53.510 1.00 27.01 271 LYS E CA 1
ATOM 12595 C C . LYS E 2 271 ? 30.142 69.283 53.312 1.00 27.00 271 LYS E C 1
ATOM 12596 O O . LYS E 2 271 ? 29.652 69.869 54.279 1.00 27.08 271 LYS E O 1
ATOM 12602 N N . VAL E 2 272 ? 29.947 69.679 52.060 1.00 26.94 272 VAL E N 1
ATOM 12603 C CA . VAL E 2 272 ? 29.152 70.856 51.744 1.00 26.92 272 VAL E CA 1
ATOM 12604 C C . VAL E 2 272 ? 27.673 70.483 51.764 1.00 27.22 272 VAL E C 1
ATOM 12605 O O . VAL E 2 272 ? 26.859 71.167 52.380 1.00 27.62 272 VAL E O 1
ATOM 12609 N N . GLY E 2 273 ? 27.347 69.356 51.141 1.00 27.32 273 GLY E N 1
ATOM 12610 C CA . GLY E 2 273 ? 25.965 68.917 51.052 1.00 27.84 273 GLY E CA 1
ATOM 12611 C C . GLY E 2 273 ? 25.342 68.177 52.220 1.00 28.12 273 GLY E C 1
ATOM 12612 O O . GLY E 2 273 ? 25.985 67.865 53.222 1.00 28.38 273 GLY E O 1
ATOM 12613 N N . ILE E 2 274 ? 24.047 67.925 52.075 1.00 28.21 274 ILE E N 1
ATOM 12614 C CA . ILE E 2 274 ? 23.251 67.207 53.055 1.00 27.94 274 ILE E CA 1
ATOM 12615 C C . ILE E 2 274 ? 23.113 65.792 52.518 1.00 27.98 274 ILE E C 1
ATOM 12616 O O . ILE E 2 274 ? 22.738 65.593 51.362 1.00 28.23 274 ILE E O 1
ATOM 12621 N N . TYR E 2 275 ? 23.493 64.819 53.339 1.00 27.97 275 TYR E N 1
ATOM 12622 C CA . TYR E 2 275 ? 23.417 63.413 52.961 1.00 28.08 275 TYR E CA 1
ATOM 12623 C C . TYR E 2 275 ? 22.227 62.764 53.641 1.00 28.20 275 TYR E C 1
ATOM 12624 O O . TYR E 2 275 ? 21.832 63.174 54.730 1.00 28.40 275 TYR E O 1
ATOM 12633 N N . PRO E 2 276 ? 21.633 61.745 53.004 1.00 28.26 276 PRO E N 1
ATOM 12634 C CA . PRO E 2 276 ? 20.475 61.053 53.584 1.00 28.36 276 PRO E CA 1
ATOM 12635 C C . PRO E 2 276 ? 20.701 60.632 55.036 1.00 28.41 276 PRO E C 1
ATOM 12636 O O . PRO E 2 276 ? 19.769 60.630 55.836 1.00 28.68 276 PRO E O 1
ATOM 12640 N N . GLY E 2 277 ? 21.953 60.338 55.382 1.00 28.58 277 GLY E N 1
ATOM 12641 C CA . GLY E 2 277 ? 22.288 59.961 56.746 1.00 28.19 277 GLY E CA 1
ATOM 12642 C C . GLY E 2 277 ? 21.899 61.037 57.757 1.00 28.01 277 GLY E C 1
ATOM 12643 O O . GLY E 2 277 ? 21.391 60.716 58.834 1.00 27.97 277 GLY E O 1
ATOM 12644 N N . TYR E 2 278 ? 22.124 62.307 57.413 1.00 27.28 278 TYR E N 1
ATOM 12645 C CA . TYR E 2 278 ? 21.776 63.413 58.305 1.00 27.02 278 TYR E CA 1
ATOM 12646 C C . TYR E 2 278 ? 20.259 63.481 58.458 1.00 27.32 278 TYR E C 1
ATOM 12647 O O . TYR E 2 278 ? 19.744 63.532 59.573 1.00 27.25 278 TYR E O 1
ATOM 12656 N N . VAL E 2 279 ? 19.550 63.464 57.328 1.00 27.57 279 VAL E N 1
ATOM 12657 C CA . VAL E 2 279 ? 18.090 63.534 57.331 1.00 27.94 279 VAL E CA 1
ATOM 12658 C C . VAL E 2 279 ? 17.466 62.418 58.159 1.00 27.78 279 VAL E C 1
ATOM 12659 O O . VAL E 2 279 ? 16.525 62.654 58.913 1.00 27.58 279 VAL E O 1
ATOM 12663 N N . CYS E 2 280 ? 18.005 61.209 58.029 1.00 28.06 280 CYS E N 1
ATOM 12664 C CA . CYS E 2 280 ? 17.497 60.065 58.777 1.00 28.37 280 CYS E CA 1
ATOM 12665 C C . CYS E 2 280 ? 17.705 60.211 60.283 1.00 28.00 280 CYS E C 1
ATOM 12666 O O . CYS E 2 280 ? 16.801 59.903 61.064 1.00 28.35 280 CYS E O 1
ATOM 12669 N N . ALA E 2 281 ? 18.887 60.676 60.690 1.00 27.35 281 ALA E N 1
ATOM 12670 C CA . ALA E 2 281 ? 19.190 60.865 62.106 1.00 27.09 281 ALA E CA 1
ATOM 12671 C C . ALA E 2 281 ? 18.244 61.913 62.704 1.00 27.10 281 ALA E C 1
ATOM 12672 O O . ALA E 2 281 ? 17.728 61.750 63.817 1.00 26.68 281 ALA E O 1
ATOM 12674 N N . ILE E 2 282 ? 18.005 62.982 61.951 1.00 26.80 282 ILE E N 1
ATOM 12675 C CA . ILE E 2 282 ? 17.101 64.029 62.410 1.00 27.24 282 ILE E CA 1
ATOM 12676 C C . ILE E 2 282 ? 15.697 63.459 62.605 1.00 27.30 282 ILE E C 1
ATOM 12677 O O . ILE E 2 282 ? 15.110 63.612 63.670 1.00 27.23 282 ILE E O 1
ATOM 12682 N N . VAL E 2 283 ? 15.210 62.719 61.613 1.00 27.62 283 VAL E N 1
ATOM 12683 C CA . VAL E 2 283 ? 13.880 62.131 61.683 1.00 27.98 283 VAL E CA 1
ATOM 12684 C C . VAL E 2 283 ? 13.738 61.148 62.840 1.00 28.08 283 VAL E C 1
ATOM 12685 O O . VAL E 2 283 ? 12.759 61.202 63.592 1.00 28.06 283 VAL E O 1
ATOM 12689 N N . ALA E 2 284 ? 14.725 60.271 62.994 1.00 28.11 284 ALA E N 1
ATOM 12690 C CA . ALA E 2 284 ? 14.714 59.289 64.070 1.00 28.31 284 ALA E CA 1
ATOM 12691 C C . ALA E 2 284 ? 14.698 59.998 65.425 1.00 28.71 284 ALA E C 1
ATOM 12692 O O . ALA E 2 284 ? 13.973 59.593 66.342 1.00 28.94 284 ALA E O 1
ATOM 12694 N N . SER E 2 285 ? 15.486 61.066 65.539 1.00 28.55 285 SER E N 1
ATOM 12695 C CA . SER E 2 285 ? 15.559 61.836 66.773 1.00 28.59 285 SER E CA 1
ATOM 12696 C C . SER E 2 285 ? 14.196 62.445 67.104 1.00 28.85 285 SER E C 1
ATOM 12697 O O . SER E 2 285 ? 13.769 62.440 68.254 1.00 28.93 285 SER E O 1
ATOM 12700 N N . ILE E 2 286 ? 13.516 62.964 66.090 1.00 29.47 286 ILE E N 1
ATOM 12701 C CA . ILE E 2 286 ? 12.198 63.557 66.280 1.00 30.17 286 ILE E CA 1
ATOM 12702 C C . ILE E 2 286 ? 11.195 62.493 66.743 1.00 30.59 286 ILE E C 1
ATOM 12703 O O . ILE E 2 286 ? 10.434 62.711 67.687 1.00 31.23 286 ILE E O 1
ATOM 12708 N N . VAL E 2 287 ? 11.250 61.322 66.112 1.00 30.94 287 VAL E N 1
ATOM 12709 C CA . VAL E 2 287 ? 10.369 60.210 66.438 1.00 30.87 287 VAL E CA 1
ATOM 12710 C C . VAL E 2 287 ? 10.652 59.612 67.814 1.00 31.07 287 VAL E C 1
ATOM 12711 O O . VAL E 2 287 ? 9.722 59.301 68.560 1.00 31.79 287 VAL E O 1
ATOM 12715 N N . LEU E 2 288 ? 11.928 59.451 68.157 1.00 30.73 288 LEU E N 1
ATOM 12716 C CA . LEU E 2 288 ? 12.290 58.859 69.443 1.00 30.22 288 LEU E CA 1
ATOM 12717 C C . LEU E 2 288 ? 12.413 59.851 70.592 1.00 29.89 288 LEU E C 1
ATOM 12718 O O . LEU E 2 288 ? 12.552 59.452 71.752 1.00 29.93 288 LEU E O 1
ATOM 12723 N N . GLY E 2 289 ? 12.354 61.140 70.276 1.00 29.33 289 GLY E N 1
ATOM 12724 C CA . GLY E 2 289 ? 12.471 62.155 71.308 1.00 28.70 289 GLY E CA 1
ATOM 12725 C C . GLY E 2 289 ? 13.800 62.126 72.043 1.00 28.42 289 GLY E C 1
ATOM 12726 O O . GLY E 2 289 ? 13.861 62.436 73.240 1.00 28.17 289 GLY E O 1
ATOM 12727 N N . ARG E 2 290 ? 14.853 61.702 71.347 1.00 27.99 290 ARG E N 1
ATOM 12728 C CA . ARG E 2 290 ? 16.187 61.664 71.932 1.00 27.95 290 ARG E CA 1
ATOM 12729 C C . ARG E 2 290 ? 17.329 61.719 70.910 1.00 27.26 290 ARG E C 1
ATOM 12730 O O . ARG E 2 290 ? 17.106 61.511 69.712 1.00 27.72 290 ARG E O 1
ATOM 12738 N N . PRO E 2 291 ? 18.559 62.055 71.362 1.00 26.43 291 PRO E N 1
ATOM 12739 C CA . PRO E 2 291 ? 19.714 62.149 70.462 1.00 25.62 291 PRO E CA 1
ATOM 12740 C C . PRO E 2 291 ? 20.016 60.897 69.662 1.00 25.22 291 PRO E C 1
ATOM 12741 O O . PRO E 2 291 ? 19.930 59.783 70.175 1.00 25.28 291 PRO E O 1
ATOM 12745 N N . VAL E 2 292 ? 20.352 61.087 68.392 1.00 24.65 292 VAL E N 1
ATOM 12746 C CA . VAL E 2 292 ? 20.710 59.973 67.519 1.00 24.42 292 VAL E CA 1
ATOM 12747 C C . VAL E 2 292 ? 22.034 60.302 66.835 1.00 24.39 292 VAL E C 1
ATOM 12748 O O . VAL E 2 292 ? 22.184 61.363 66.222 1.00 24.18 292 VAL E O 1
ATOM 12752 N N . LYS E 2 293 ? 23.013 59.416 66.996 1.00 24.41 293 LYS E N 1
ATOM 12753 C CA . LYS E 2 293 ? 24.322 59.609 66.386 1.00 24.04 293 LYS E CA 1
ATOM 12754 C C . LYS E 2 293 ? 24.525 58.743 65.150 1.00 24.00 293 LYS E C 1
ATOM 12755 O O . LYS E 2 293 ? 24.222 57.547 65.149 1.00 23.65 293 LYS E O 1
ATOM 12761 N N . TRP E 2 294 ? 25.033 59.367 64.093 1.00 23.47 294 TRP E N 1
ATOM 12762 C CA . TRP E 2 294 ? 25.338 58.654 62.865 1.00 23.22 294 TRP E CA 1
ATOM 12763 C C . TRP E 2 294 ? 26.764 59.012 62.439 1.00 23.43 294 TRP E C 1
ATOM 12764 O O . TRP E 2 294 ? 27.095 60.188 62.305 1.00 23.38 294 TRP E O 1
ATOM 12775 N N . VAL E 2 295 ? 27.607 58.001 62.260 1.00 23.53 295 VAL E N 1
ATOM 12776 C CA . VAL E 2 295 ? 28.991 58.217 61.842 1.00 23.97 295 VAL E CA 1
ATOM 12777 C C . VAL E 2 295 ? 29.331 57.113 60.855 1.00 24.41 295 VAL E C 1
ATOM 12778 O O . VAL E 2 295 ? 29.395 55.939 61.222 1.00 24.61 295 VAL E O 1
ATOM 12782 N N . GLU E 2 296 ? 29.509 57.491 59.590 1.00 24.77 296 GLU E N 1
ATOM 12783 C CA . GLU E 2 296 ? 29.805 56.530 58.538 1.00 24.96 296 GLU E CA 1
ATOM 12784 C C . GLU E 2 296 ? 31.240 56.007 58.577 1.00 25.25 296 GLU E C 1
ATOM 12785 O O . GLU E 2 296 ? 32.142 56.636 59.138 1.00 24.55 296 GLU E O 1
ATOM 12791 N N . ASP E 2 297 ? 31.419 54.823 57.999 1.00 25.32 297 ASP E N 1
ATOM 12792 C CA . ASP E 2 297 ? 32.724 54.192 57.883 1.00 25.28 297 ASP E CA 1
ATOM 12793 C C . ASP E 2 297 ? 33.317 54.659 56.548 1.00 25.31 297 ASP E C 1
ATOM 12794 O O . ASP E 2 297 ? 32.589 55.140 55.664 1.00 24.44 297 ASP E O 1
ATOM 12799 N N . ARG E 2 298 ? 34.632 54.495 56.409 1.00 25.58 298 ARG E N 1
ATOM 12800 C CA . ARG E 2 298 ? 35.371 54.891 55.211 1.00 25.70 298 ARG E CA 1
ATOM 12801 C C . ARG E 2 298 ? 34.763 54.356 53.907 1.00 25.90 298 ARG E C 1
ATOM 12802 O O . ARG E 2 298 ? 34.649 55.093 52.918 1.00 25.54 298 ARG E O 1
ATOM 12810 N N . VAL E 2 299 ? 34.359 53.087 53.910 1.00 26.24 299 VAL E N 1
ATOM 12811 C CA . VAL E 2 299 ? 33.781 52.488 52.718 1.00 26.74 299 VAL E CA 1
ATOM 12812 C C . VAL E 2 299 ? 32.527 53.234 52.266 1.00 27.36 299 VAL E C 1
ATOM 12813 O O . VAL E 2 299 ? 32.322 53.442 51.068 1.00 27.88 299 VAL E O 1
ATOM 12817 N N . GLU E 2 300 ? 31.722 53.674 53.231 1.00 27.89 300 GLU E N 1
ATOM 12818 C CA . GLU E 2 300 ? 30.484 54.398 52.948 1.00 28.21 300 GLU E CA 1
ATOM 12819 C C . GLU E 2 300 ? 30.792 55.801 52.434 1.00 28.24 300 GLU E C 1
ATOM 12820 O O . GLU E 2 300 ? 30.099 56.313 51.547 1.00 28.10 300 GLU E O 1
ATOM 12826 N N . ASN E 2 301 ? 31.827 56.419 53.003 1.00 27.93 301 ASN E N 1
ATOM 12827 C CA . ASN E 2 301 ? 32.226 57.761 52.600 1.00 27.82 301 ASN E CA 1
ATOM 12828 C C . ASN E 2 301 ? 32.665 57.788 51.137 1.00 27.85 301 ASN E C 1
ATOM 12829 O O . ASN E 2 301 ? 32.150 58.577 50.342 1.00 27.57 301 ASN E O 1
ATOM 12834 N N . ILE E 2 302 ? 33.598 56.911 50.781 1.00 28.07 302 ILE E N 1
ATOM 12835 C CA . ILE E 2 302 ? 34.093 56.849 49.409 1.00 28.30 302 ILE E CA 1
ATOM 12836 C C . ILE E 2 302 ? 32.989 56.413 48.447 1.00 28.41 302 ILE E C 1
ATOM 12837 O O . ILE E 2 302 ? 32.861 56.944 47.346 1.00 28.64 302 ILE E O 1
ATOM 12842 N N . SER E 2 303 ? 32.147 55.495 48.894 1.00 28.73 303 SER E N 1
ATOM 12843 C CA . SER E 2 303 ? 31.086 54.985 48.038 1.00 29.07 303 SER E CA 1
ATOM 12844 C C . SER E 2 303 ? 29.854 55.847 47.812 1.00 29.04 303 SER E C 1
ATOM 12845 O O . SER E 2 303 ? 29.314 55.850 46.709 1.00 28.95 303 SER E O 1
ATOM 12848 N N . THR E 2 304 ? 29.420 56.597 48.822 1.00 29.18 304 THR E N 1
ATOM 12849 C CA . THR E 2 304 ? 28.190 57.372 48.670 1.00 29.12 304 THR E CA 1
ATOM 12850 C C . THR E 2 304 ? 28.209 58.875 48.830 1.00 28.96 304 THR E C 1
ATOM 12851 O O . THR E 2 304 ? 27.195 59.516 48.558 1.00 29.03 304 THR E O 1
ATOM 12855 N N . THR E 2 305 ? 29.309 59.446 49.314 1.00 28.51 305 THR E N 1
ATOM 12856 C CA . THR E 2 305 ? 29.356 60.897 49.458 1.00 28.00 305 THR E CA 1
ATOM 12857 C C . THR E 2 305 ? 29.903 61.549 48.191 1.00 27.66 305 THR E C 1
ATOM 12858 O O . THR E 2 305 ? 30.282 60.859 47.251 1.00 28.25 305 THR E O 1
ATOM 12862 N N . ALA E 2 306 ? 29.913 62.874 48.154 1.00 27.31 306 ALA E N 1
ATOM 12863 C CA . ALA E 2 306 ? 30.343 63.620 46.975 1.00 27.16 306 ALA E CA 1
ATOM 12864 C C . ALA E 2 306 ? 31.708 63.324 46.365 1.00 27.38 306 ALA E C 1
ATOM 12865 O O . ALA E 2 306 ? 32.753 63.572 46.982 1.00 27.29 306 ALA E O 1
ATOM 12867 N N . PHE E 2 307 ? 31.680 62.837 45.123 1.00 27.15 307 PHE E N 1
ATOM 12868 C CA . PHE E 2 307 ? 32.887 62.543 44.361 1.00 27.06 307 PHE E CA 1
ATOM 12869 C C . PHE E 2 307 ? 33.294 63.804 43.603 1.00 27.24 307 PHE E C 1
ATOM 12870 O O . PHE E 2 307 ? 32.581 64.807 43.615 1.00 27.29 307 PHE E O 1
ATOM 12878 N N . ALA E 2 308 ? 34.413 63.737 42.893 1.00 27.25 308 ALA E N 1
ATOM 12879 C CA . ALA E 2 308 ? 34.865 64.881 42.125 1.00 27.18 308 ALA E CA 1
ATOM 12880 C C . ALA E 2 308 ? 35.206 64.473 40.700 1.00 27.50 308 ALA E C 1
ATOM 12881 O O . ALA E 2 308 ? 35.509 63.299 40.431 1.00 27.39 308 ALA E O 1
ATOM 12883 N N . ARG E 2 309 ? 35.115 65.455 39.800 1.00 27.44 309 ARG E N 1
ATOM 12884 C CA . ARG E 2 309 ? 35.420 65.324 38.376 1.00 27.62 309 ARG E CA 1
ATOM 12885 C C . ARG E 2 309 ? 34.420 64.515 37.554 1.00 27.88 309 ARG E C 1
ATOM 12886 O O . ARG E 2 309 ? 33.220 64.802 37.569 1.00 28.35 309 ARG E O 1
ATOM 12894 N N . ASP E 2 310 ? 34.920 63.533 36.810 1.00 28.00 310 ASP E N 1
ATOM 12895 C CA . ASP E 2 310 ? 34.091 62.681 35.958 1.00 28.45 310 ASP E CA 1
ATOM 12896 C C . ASP E 2 310 ? 33.558 63.464 34.748 1.00 28.70 310 ASP E C 1
ATOM 12897 O O . ASP E 2 310 ? 32.359 63.436 34.430 1.00 28.01 310 ASP E O 1
ATOM 12902 N N . TYR E 2 311 ? 34.488 64.158 34.089 1.00 28.64 311 TYR E N 1
ATOM 12903 C CA . TYR E 2 311 ? 34.222 64.969 32.900 1.00 28.56 311 TYR E CA 1
ATOM 12904 C C . TYR E 2 311 ? 34.909 64.341 31.684 1.00 28.67 311 TYR E C 1
ATOM 12905 O O . TYR E 2 311 ? 36.109 64.054 31.729 1.00 28.55 311 TYR E O 1
ATOM 12914 N N . HIS E 2 312 ? 34.139 64.091 30.626 1.00 28.91 312 HIS E N 1
ATOM 12915 C CA . HIS E 2 312 ? 34.675 63.543 29.372 1.00 29.63 312 HIS E CA 1
ATOM 12916 C C . HIS E 2 312 ? 34.812 64.776 28.486 1.00 29.76 312 HIS E C 1
ATOM 12917 O O . HIS E 2 312 ? 33.810 65.331 28.028 1.00 30.10 312 HIS E O 1
ATOM 12924 N N . MET E 2 313 ? 36.044 65.203 28.238 1.00 29.54 313 MET E N 1
ATOM 12925 C CA . MET E 2 313 ? 36.255 66.432 27.493 1.00 30.05 313 MET E CA 1
ATOM 12926 C C . MET E 2 313 ? 36.921 66.399 26.125 1.00 30.83 313 MET E C 1
ATOM 12927 O O . MET E 2 313 ? 37.939 65.731 25.931 1.00 31.07 313 MET E O 1
ATOM 12932 N N . ASP E 2 314 ? 36.382 67.213 25.215 1.00 30.94 314 ASP E N 1
ATOM 12933 C CA . ASP E 2 314 ? 36.904 67.362 23.858 1.00 31.30 314 ASP E CA 1
ATOM 12934 C C . ASP E 2 314 ? 37.321 68.822 23.669 1.00 31.46 314 ASP E C 1
ATOM 12935 O O . ASP E 2 314 ? 36.476 69.706 23.529 1.00 31.51 314 ASP E O 1
ATOM 12940 N N . GLY E 2 315 ? 38.629 69.068 23.733 1.00 31.64 315 GLY E N 1
ATOM 12941 C CA . GLY E 2 315 ? 39.161 70.411 23.586 1.00 31.70 315 GLY E CA 1
ATOM 12942 C C . GLY E 2 315 ? 39.668 70.727 22.189 1.00 31.95 315 GLY E C 1
ATOM 12943 O O . GLY E 2 315 ? 40.066 69.828 21.445 1.00 31.84 315 GLY E O 1
ATOM 12944 N N . GLU E 2 316 ? 39.654 72.010 21.832 1.00 31.81 316 GLU E N 1
ATOM 12945 C CA . GLU E 2 316 ? 40.100 72.460 20.513 1.00 31.69 316 GLU E CA 1
ATOM 12946 C C . GLU E 2 316 ? 40.707 73.840 20.611 1.00 31.96 316 GLU E C 1
ATOM 12947 O O . GLU E 2 316 ? 40.205 74.705 21.330 1.00 32.35 316 GLU E O 1
ATOM 12953 N N . LEU E 2 317 ? 41.763 74.054 19.842 1.00 32.21 317 LEU E N 1
ATOM 12954 C CA . LEU E 2 317 ? 42.447 75.329 19.827 1.00 32.02 317 LEU E CA 1
ATOM 12955 C C . LEU E 2 317 ? 42.703 75.745 18.381 1.00 32.29 317 LEU E C 1
ATOM 12956 O O . LEU E 2 317 ? 43.023 74.911 17.537 1.00 32.41 317 LEU E O 1
ATOM 12961 N N . ALA E 2 318 ? 42.458 77.018 18.085 1.00 32.79 318 ALA E N 1
ATOM 12962 C CA . ALA E 2 318 ? 42.676 77.571 16.747 1.00 33.28 318 ALA E CA 1
ATOM 12963 C C . ALA E 2 318 ? 43.797 78.579 16.898 1.00 33.90 318 ALA E C 1
ATOM 12964 O O . ALA E 2 318 ? 43.790 79.364 17.843 1.00 33.87 318 ALA E O 1
ATOM 12966 N N . ALA E 2 319 ? 44.748 78.581 15.969 1.00 34.72 319 ALA E N 1
ATOM 12967 C CA . ALA E 2 319 ? 45.878 79.495 16.073 1.00 35.77 319 ALA E CA 1
ATOM 12968 C C . ALA E 2 319 ? 46.603 79.780 14.772 1.00 36.72 319 ALA E C 1
ATOM 12969 O O . ALA E 2 319 ? 46.289 79.217 13.727 1.00 37.19 319 ALA E O 1
ATOM 12971 N N . THR E 2 320 ? 47.543 80.712 14.847 1.00 37.72 320 THR E N 1
ATOM 12972 C CA . THR E 2 320 ? 48.389 81.056 13.720 1.00 38.86 320 THR E CA 1
ATOM 12973 C C . THR E 2 320 ? 49.707 80.304 13.989 1.00 39.69 320 THR E C 1
ATOM 12974 O O . THR E 2 320 ? 50.017 79.975 15.142 1.00 39.41 320 THR E O 1
ATOM 12978 N N . PRO E 2 321 ? 50.490 80.012 12.933 1.00 40.51 321 PRO E N 1
ATOM 12979 C CA . PRO E 2 321 ? 51.770 79.288 13.033 1.00 40.76 321 PRO E CA 1
ATOM 12980 C C . PRO E 2 321 ? 52.806 79.738 14.073 1.00 41.05 321 PRO E C 1
ATOM 12981 O O . PRO E 2 321 ? 53.720 78.977 14.407 1.00 41.20 321 PRO E O 1
ATOM 12985 N N . ASP E 2 322 ? 52.658 80.944 14.612 1.00 41.18 322 ASP E N 1
ATOM 12986 C CA . ASP E 2 322 ? 53.594 81.422 15.628 1.00 41.44 322 ASP E CA 1
ATOM 12987 C C . ASP E 2 322 ? 53.107 81.064 17.043 1.00 41.13 322 ASP E C 1
ATOM 12988 O O . ASP E 2 322 ? 53.718 81.457 18.040 1.00 40.95 322 ASP E O 1
ATOM 12993 N N . GLY E 2 323 ? 51.986 80.350 17.120 1.00 40.56 323 GLY E N 1
ATOM 12994 C CA . GLY E 2 323 ? 51.453 79.942 18.407 1.00 40.10 323 GLY E CA 1
ATOM 12995 C C . GLY E 2 323 ? 50.442 80.872 19.058 1.00 39.80 323 GLY E C 1
ATOM 12996 O O . GLY E 2 323 ? 50.060 80.650 20.208 1.00 39.63 323 GLY E O 1
ATOM 12997 N N . LYS E 2 324 ? 50.014 81.914 18.349 1.00 39.28 324 LYS E N 1
ATOM 12998 C CA . LYS E 2 324 ? 49.032 82.849 18.890 1.00 38.47 324 LYS E CA 1
ATOM 12999 C C . LYS E 2 324 ? 47.646 82.231 18.757 1.00 37.43 324 LYS E C 1
ATOM 13000 O O . LYS E 2 324 ? 47.182 81.955 17.647 1.00 37.58 324 LYS E O 1
ATOM 13006 N N . ILE E 2 325 ? 46.997 82.006 19.894 1.00 35.90 325 ILE E N 1
ATOM 13007 C CA . ILE E 2 325 ? 45.671 81.405 19.924 1.00 34.54 325 ILE E CA 1
ATOM 13008 C C . ILE E 2 325 ? 44.598 82.365 19.419 1.00 33.92 325 ILE E C 1
ATOM 13009 O O . ILE E 2 325 ? 44.533 83.519 19.844 1.00 34.00 325 ILE E O 1
ATOM 13014 N N . LEU E 2 326 ? 43.769 81.879 18.498 1.00 33.23 326 LEU E N 1
ATOM 13015 C CA . LEU E 2 326 ? 42.694 82.677 17.910 1.00 32.65 326 LEU E CA 1
ATOM 13016 C C . LEU E 2 326 ? 41.329 82.296 18.471 1.00 32.54 326 LEU E C 1
ATOM 13017 O O . LEU E 2 326 ? 40.410 83.123 18.508 1.00 32.76 326 LEU E O 1
ATOM 13022 N N . GLY E 2 327 ? 41.194 81.039 18.884 1.00 32.17 327 GLY E N 1
ATOM 13023 C CA . GLY E 2 327 ? 39.930 80.572 19.423 1.00 31.68 327 GLY E CA 1
ATOM 13024 C C . GLY E 2 327 ? 40.020 79.300 20.249 1.00 31.55 327 GLY E C 1
ATOM 13025 O O . GLY E 2 327 ? 40.993 78.547 20.162 1.00 31.39 327 GLY E O 1
ATOM 13026 N N . LEU E 2 328 ? 38.971 79.055 21.029 1.00 31.12 328 LEU E N 1
ATOM 13027 C CA . LEU E 2 328 ? 38.879 77.892 21.899 1.00 30.62 328 LEU E CA 1
ATOM 13028 C C . LEU E 2 328 ? 37.465 77.335 21.830 1.00 30.63 328 LEU E C 1
ATOM 13029 O O . LEU E 2 328 ? 36.492 78.073 21.954 1.00 30.70 328 LEU E O 1
ATOM 13034 N N . ARG E 2 329 ? 37.356 76.030 21.615 1.00 31.16 329 ARG E N 1
ATOM 13035 C CA . ARG E 2 329 ? 36.055 75.373 21.536 1.00 31.40 329 ARG E CA 1
ATOM 13036 C C . ARG E 2 329 ? 36.113 74.098 22.364 1.00 31.55 329 ARG E C 1
ATOM 13037 O O . ARG E 2 329 ? 37.010 73.270 22.187 1.00 31.45 329 ARG E O 1
ATOM 13045 N N . VAL E 2 330 ? 35.159 73.948 23.278 1.00 31.54 330 VAL E N 1
ATOM 13046 C CA . VAL E 2 330 ? 35.120 72.789 24.159 1.00 31.47 330 VAL E CA 1
ATOM 13047 C C . VAL E 2 330 ? 33.736 72.148 24.254 1.00 31.79 330 VAL E C 1
ATOM 13048 O O . VAL E 2 330 ? 32.711 72.837 24.263 1.00 31.85 330 VAL E O 1
ATOM 13052 N N . ASN E 2 331 ? 33.724 70.821 24.338 1.00 31.74 331 ASN E N 1
ATOM 13053 C CA . ASN E 2 331 ? 32.495 70.055 24.485 1.00 31.84 331 ASN E CA 1
ATOM 13054 C C . ASN E 2 331 ? 32.751 69.001 25.561 1.00 31.94 331 ASN E C 1
ATOM 13055 O O . ASN E 2 331 ? 33.767 68.290 25.532 1.00 32.09 331 ASN E O 1
ATOM 13060 N N . VAL E 2 332 ? 31.849 68.933 26.534 1.00 31.35 332 VAL E N 1
ATOM 13061 C CA . VAL E 2 332 ? 32.002 68.008 27.647 1.00 30.92 332 VAL E CA 1
ATOM 13062 C C . VAL E 2 332 ? 30.738 67.219 27.944 1.00 31.14 332 VAL E C 1
ATOM 13063 O O . VAL E 2 332 ? 29.621 67.726 27.789 1.00 31.28 332 VAL E O 1
ATOM 13067 N N . VAL E 2 333 ? 30.932 65.967 28.353 1.00 31.04 333 VAL E N 1
ATOM 13068 C CA . VAL E 2 333 ? 29.838 65.094 28.767 1.00 31.06 333 VAL E CA 1
ATOM 13069 C C . VAL E 2 333 ? 30.110 64.864 30.256 1.00 31.20 333 VAL E C 1
ATOM 13070 O O . VAL E 2 333 ? 31.147 64.306 30.635 1.00 31.19 333 VAL E O 1
ATOM 13074 N N . ALA E 2 334 ? 29.204 65.354 31.093 1.00 31.16 334 ALA E N 1
ATOM 13075 C CA . ALA E 2 334 ? 29.344 65.243 32.538 1.00 31.34 334 ALA E CA 1
ATOM 13076 C C . ALA E 2 334 ? 28.559 64.088 33.147 1.00 31.47 334 ALA E C 1
ATOM 13077 O O . ALA E 2 334 ? 27.354 63.962 32.939 1.00 31.88 334 ALA E O 1
ATOM 13079 N N . ASP E 2 335 ? 29.253 63.256 33.915 1.00 31.47 335 ASP E N 1
ATOM 13080 C CA . ASP E 2 335 ? 28.637 62.112 34.571 1.00 31.68 335 ASP E CA 1
ATOM 13081 C C . ASP E 2 335 ? 28.297 62.545 35.992 1.00 31.74 335 ASP E C 1
ATOM 13082 O O . ASP E 2 335 ? 29.182 62.675 36.841 1.00 31.93 335 ASP E O 1
ATOM 13087 N N . HIS E 2 336 ? 27.011 62.754 36.251 1.00 31.79 336 HIS E N 1
ATOM 13088 C CA . HIS E 2 336 ? 26.565 63.200 37.570 1.00 31.97 336 HIS E CA 1
ATOM 13089 C C . HIS E 2 336 ? 25.948 62.129 38.468 1.00 31.89 336 HIS E C 1
ATOM 13090 O O . HIS E 2 336 ? 25.498 62.434 39.570 1.00 32.19 336 HIS E O 1
ATOM 13097 N N . GLY E 2 337 ? 25.943 60.879 38.021 1.00 32.14 337 GLY E N 1
ATOM 13098 C CA . GLY E 2 337 ? 25.365 59.825 38.833 1.00 32.28 337 GLY E CA 1
ATOM 13099 C C . GLY E 2 337 ? 23.848 59.848 38.799 1.00 32.68 337 GLY E C 1
ATOM 13100 O O . GLY E 2 337 ? 23.257 60.569 37.990 1.00 32.68 337 GLY E O 1
ATOM 13101 N N . ALA E 2 338 ? 23.231 59.103 39.716 1.00 32.91 338 ALA E N 1
ATOM 13102 C CA . ALA E 2 338 ? 21.770 58.962 39.823 1.00 33.31 338 ALA E CA 1
ATOM 13103 C C . ALA E 2 338 ? 20.945 60.232 39.992 1.00 33.42 338 ALA E C 1
ATOM 13104 O O . ALA E 2 338 ? 19.963 60.435 39.282 1.00 33.65 338 ALA E O 1
ATOM 13106 N N . PHE E 2 339 ? 21.300 61.048 40.976 1.00 33.33 339 PHE E N 1
ATOM 13107 C CA . PHE E 2 339 ? 20.585 62.293 41.230 1.00 33.31 339 PHE E CA 1
ATOM 13108 C C . PHE E 2 339 ? 21.598 63.406 41.096 1.00 33.84 339 PHE E C 1
ATOM 13109 O O . PHE E 2 339 ? 22.764 63.224 41.449 1.00 34.07 339 PHE E O 1
ATOM 13117 N N . ASP E 2 340 ? 21.180 64.547 40.558 1.00 34.27 340 ASP E N 1
ATOM 13118 C CA . ASP E 2 340 ? 22.105 65.656 40.430 1.00 34.60 340 ASP E CA 1
ATOM 13119 C C . ASP E 2 340 ? 22.132 66.433 41.741 1.00 35.21 340 ASP E C 1
ATOM 13120 O O . ASP E 2 340 ? 21.224 67.219 42.024 1.00 35.15 340 ASP E O 1
ATOM 13125 N N . ALA E 2 341 ? 23.166 66.180 42.544 1.00 35.70 341 ALA E N 1
ATOM 13126 C CA . ALA E 2 341 ? 23.346 66.846 43.837 1.00 36.46 341 ALA E CA 1
ATOM 13127 C C . ALA E 2 341 ? 24.648 67.653 43.828 1.00 36.87 341 ALA E C 1
ATOM 13128 O O . ALA E 2 341 ? 25.249 67.927 44.872 1.00 37.30 341 ALA E O 1
ATOM 13130 N N . CYS E 2 342 ? 25.052 68.049 42.628 1.00 37.03 342 CYS E N 1
ATOM 13131 C CA . CYS E 2 342 ? 26.269 68.810 42.404 1.00 37.41 342 CYS E CA 1
ATOM 13132 C C . CYS E 2 342 ? 26.255 70.193 43.057 1.00 37.58 342 CYS E C 1
ATOM 13133 O O . CYS E 2 342 ? 25.435 71.047 42.708 1.00 37.51 342 CYS E O 1
ATOM 13136 N N . ALA E 2 343 ? 27.177 70.413 43.995 1.00 37.62 343 ALA E N 1
ATOM 13137 C CA . ALA E 2 343 ? 27.289 71.696 44.695 1.00 37.81 343 ALA E CA 1
ATOM 13138 C C . ALA E 2 343 ? 27.698 72.780 43.706 1.00 37.96 343 ALA E C 1
ATOM 13139 O O . ALA E 2 343 ? 28.723 72.656 43.035 1.00 39.02 343 ALA E O 1
ATOM 13141 N N . ASP E 2 344 ? 26.879 73.821 43.593 1.00 37.36 344 ASP E N 1
ATOM 13142 C CA . ASP E 2 344 ? 27.139 74.937 42.679 1.00 36.74 344 ASP E CA 1
ATOM 13143 C C . ASP E 2 344 ? 26.097 76.012 42.923 1.00 36.23 344 ASP E C 1
ATOM 13144 O O . ASP E 2 344 ? 25.060 75.751 43.537 1.00 36.04 344 ASP E O 1
ATOM 13149 N N . PRO E 2 345 ? 26.387 77.253 42.492 1.00 35.76 345 PRO E N 1
ATOM 13150 C CA . PRO E 2 345 ? 25.420 78.338 42.654 1.00 35.29 345 PRO E CA 1
ATOM 13151 C C . PRO E 2 345 ? 24.290 77.896 41.707 1.00 35.35 345 PRO E C 1
ATOM 13152 O O . PRO E 2 345 ? 24.561 77.279 40.669 1.00 34.88 345 PRO E O 1
ATOM 13156 N N . THR E 2 346 ? 23.039 78.181 42.054 1.00 35.46 346 THR E N 1
ATOM 13157 C CA . THR E 2 346 ? 21.915 77.737 41.227 1.00 35.92 346 THR E CA 1
ATOM 13158 C C . THR E 2 346 ? 21.948 78.033 39.727 1.00 36.07 346 THR E C 1
ATOM 13159 O O . THR E 2 346 ? 21.333 77.304 38.948 1.00 36.80 346 THR E O 1
ATOM 13163 N N . LYS E 2 347 ? 22.671 79.069 39.312 1.00 35.56 347 LYS E N 1
ATOM 13164 C CA . LYS E 2 347 ? 22.728 79.412 37.893 1.00 35.46 347 LYS E CA 1
ATOM 13165 C C . LYS E 2 347 ? 23.897 78.786 37.126 1.00 35.48 347 LYS E C 1
ATOM 13166 O O . LYS E 2 347 ? 24.073 79.056 35.933 1.00 35.65 347 LYS E O 1
ATOM 13172 N N . PHE E 2 348 ? 24.676 77.932 37.789 1.00 34.79 348 PHE E N 1
ATOM 13173 C CA . PHE E 2 348 ? 25.831 77.315 37.139 1.00 34.25 348 PHE E CA 1
ATOM 13174 C C . PHE E 2 348 ? 25.911 75.813 37.308 1.00 33.50 348 PHE E C 1
ATOM 13175 O O . PHE E 2 348 ? 26.706 75.315 38.097 1.00 33.47 348 PHE E O 1
ATOM 13183 N N . PRO E 2 349 ? 25.126 75.067 36.512 1.00 32.86 349 PRO E N 1
ATOM 13184 C CA . PRO E 2 349 ? 25.101 73.603 36.573 1.00 32.02 349 PRO E CA 1
ATOM 13185 C C . PRO E 2 349 ? 26.444 72.967 36.200 1.00 31.27 349 PRO E C 1
ATOM 13186 O O . PRO E 2 349 ? 26.656 71.782 36.425 1.00 31.41 349 PRO E O 1
ATOM 13190 N N . ALA E 2 350 ? 27.349 73.780 35.665 1.00 30.52 350 ALA E N 1
ATOM 13191 C CA . ALA E 2 350 ? 28.687 73.345 35.279 1.00 29.92 350 ALA E CA 1
ATOM 13192 C C . ALA E 2 350 ? 29.701 74.240 35.996 1.00 29.70 350 ALA E C 1
ATOM 13193 O O . ALA E 2 350 ? 30.815 74.458 35.508 1.00 29.88 350 ALA E O 1
ATOM 13195 N N . GLY E 2 351 ? 29.283 74.792 37.133 1.00 29.15 351 GLY E N 1
ATOM 13196 C CA . GLY E 2 351 ? 30.145 75.662 37.908 1.00 28.80 351 GLY E CA 1
ATOM 13197 C C . GLY E 2 351 ? 30.705 76.802 37.088 1.00 28.91 351 GLY E C 1
ATOM 13198 O O . GLY E 2 351 ? 30.024 77.356 36.225 1.00 29.52 351 GLY E O 1
ATOM 13199 N N . LEU E 2 352 ? 31.960 77.142 37.345 1.00 28.33 352 LEU E N 1
ATOM 13200 C CA . LEU E 2 352 ? 32.620 78.225 36.633 1.00 28.03 352 LEU E CA 1
ATOM 13201 C C . LEU E 2 352 ? 33.575 77.654 35.591 1.00 27.98 352 LEU E C 1
ATOM 13202 O O . LEU E 2 352 ? 34.697 78.134 35.432 1.00 27.98 352 LEU E O 1
ATOM 13207 N N . PHE E 2 353 ? 33.118 76.623 34.884 1.00 28.08 353 PHE E N 1
ATOM 13208 C CA . PHE E 2 353 ? 33.924 75.971 33.856 1.00 27.74 353 PHE E CA 1
ATOM 13209 C C . PHE E 2 353 ? 34.305 76.927 32.728 1.00 27.51 353 PHE E C 1
ATOM 13210 O O . PHE E 2 353 ? 35.307 76.709 32.036 1.00 27.10 353 PHE E O 1
ATOM 13218 N N . HIS E 2 354 ? 33.511 77.982 32.542 1.00 27.26 354 HIS E N 1
ATOM 13219 C CA . HIS E 2 354 ? 33.805 78.940 31.487 1.00 27.14 354 HIS E CA 1
ATOM 13220 C C . HIS E 2 354 ? 34.996 79.831 31.801 1.00 27.41 354 HIS E C 1
ATOM 13221 O O . HIS E 2 354 ? 35.222 80.857 31.167 1.00 27.59 354 HIS E O 1
ATOM 13228 N N . ILE E 2 355 ? 35.777 79.420 32.787 1.00 27.83 355 ILE E N 1
ATOM 13229 C CA . ILE E 2 355 ? 36.979 80.156 33.118 1.00 28.29 355 ILE E CA 1
ATOM 13230 C C . ILE E 2 355 ? 38.121 79.421 32.390 1.00 28.58 355 ILE E C 1
ATOM 13231 O O . ILE E 2 355 ? 39.295 79.762 32.531 1.00 28.62 355 ILE E O 1
ATOM 13236 N N . CYS E 2 356 ? 37.732 78.464 31.542 1.00 28.99 356 CYS E N 1
ATOM 13237 C CA . CYS E 2 356 ? 38.665 77.656 30.762 1.00 29.71 356 CYS E CA 1
ATOM 13238 C C . CYS E 2 356 ? 39.457 78.401 29.682 1.00 29.50 356 CYS E C 1
ATOM 13239 O O . CYS E 2 356 ? 40.165 77.770 28.900 1.00 29.31 356 CYS E O 1
ATOM 13242 N N . SER E 2 357 ? 39.311 79.725 29.603 1.00 29.28 357 SER E N 1
ATOM 13243 C CA . SER E 2 357 ? 40.093 80.486 28.636 1.00 29.11 357 SER E CA 1
ATOM 13244 C C . SER E 2 357 ? 41.480 80.648 29.256 1.00 28.99 357 SER E C 1
ATOM 13245 O O . SER E 2 357 ? 42.431 81.054 28.595 1.00 29.26 357 SER E O 1
ATOM 13248 N N . GLY E 2 358 ? 41.567 80.313 30.544 1.00 29.13 358 GLY E N 1
ATOM 13249 C CA . GLY E 2 358 ? 42.814 80.355 31.287 1.00 28.59 358 GLY E CA 1
ATOM 13250 C C . GLY E 2 358 ? 43.495 81.689 31.467 1.00 28.66 358 GLY E C 1
ATOM 13251 O O . GLY E 2 358 ? 42.848 82.733 31.595 1.00 28.59 358 GLY E O 1
ATOM 13252 N N . SER E 2 359 ? 44.821 81.634 31.508 1.00 28.23 359 SER E N 1
ATOM 13253 C CA . SER E 2 359 ? 45.654 82.809 31.673 1.00 28.30 359 SER E CA 1
ATOM 13254 C C . SER E 2 359 ? 45.955 83.436 30.323 1.00 28.66 359 SER E C 1
ATOM 13255 O O . SER E 2 359 ? 46.864 84.253 30.220 1.00 28.98 359 SER E O 1
ATOM 13258 N N . TYR E 2 360 ? 45.185 83.080 29.297 1.00 28.85 360 TYR E N 1
ATOM 13259 C CA . TYR E 2 360 ? 45.439 83.578 27.953 1.00 29.44 360 TYR E CA 1
ATOM 13260 C C . TYR E 2 360 ? 44.387 84.498 27.347 1.00 30.15 360 TYR E C 1
ATOM 13261 O O . TYR E 2 360 ? 43.184 84.310 27.537 1.00 30.39 360 TYR E O 1
ATOM 13270 N N . ASP E 2 361 ? 44.862 85.475 26.579 1.00 30.64 361 ASP E N 1
ATOM 13271 C CA . ASP E 2 361 ? 43.985 86.418 25.903 1.00 31.57 361 ASP E CA 1
ATOM 13272 C C . ASP E 2 361 ? 43.458 85.746 24.641 1.00 31.91 361 ASP E C 1
ATOM 13273 O O . ASP E 2 361 ? 44.060 85.838 23.574 1.00 32.41 361 ASP E O 1
ATOM 13278 N N . ILE E 2 362 ? 42.350 85.035 24.782 1.00 32.06 362 ILE E N 1
ATOM 13279 C CA . ILE E 2 362 ? 41.745 84.354 23.650 1.00 32.34 362 ILE E CA 1
ATOM 13280 C C . ILE E 2 362 ? 40.514 85.161 23.261 1.00 32.41 362 ILE E C 1
ATOM 13281 O O . ILE E 2 362 ? 39.550 85.249 24.023 1.00 32.58 362 ILE E O 1
ATOM 13286 N N . PRO E 2 363 ? 40.532 85.753 22.053 1.00 32.48 363 PRO E N 1
ATOM 13287 C CA . PRO E 2 363 ? 39.448 86.581 21.514 1.00 31.96 363 PRO E CA 1
ATOM 13288 C C . PRO E 2 363 ? 38.122 85.915 21.197 1.00 31.64 363 PRO E C 1
ATOM 13289 O O . PRO E 2 363 ? 37.102 86.595 21.133 1.00 32.03 363 PRO E O 1
ATOM 13293 N N . ARG E 2 364 ? 38.123 84.607 20.964 1.00 31.19 364 ARG E N 1
ATOM 13294 C CA . ARG E 2 364 ? 36.882 83.898 20.664 1.00 30.67 364 ARG E CA 1
ATOM 13295 C C . ARG E 2 364 ? 36.888 82.529 21.325 1.00 30.44 364 ARG E C 1
ATOM 13296 O O . ARG E 2 364 ? 37.832 81.761 21.167 1.00 30.36 364 ARG E O 1
ATOM 13304 N N . ALA E 2 365 ? 35.830 82.220 22.065 1.00 30.33 365 ALA E N 1
ATOM 13305 C CA . ALA E 2 365 ? 35.737 80.937 22.756 1.00 29.82 365 ALA E CA 1
ATOM 13306 C C . ALA E 2 365 ? 34.301 80.505 23.046 1.00 29.74 365 ALA E C 1
ATOM 13307 O O . ALA E 2 365 ? 33.383 81.321 23.072 1.00 29.43 365 ALA E O 1
ATOM 13309 N N . HIS E 2 366 ? 34.113 79.204 23.230 1.00 29.52 366 HIS E N 1
ATOM 13310 C CA . HIS E 2 366 ? 32.801 78.667 23.542 1.00 29.54 366 HIS E CA 1
ATOM 13311 C C . HIS E 2 366 ? 32.941 77.282 24.149 1.00 29.79 366 HIS E C 1
ATOM 13312 O O . HIS E 2 366 ? 33.750 76.474 23.697 1.00 30.04 366 HIS E O 1
ATOM 13319 N N . CYS E 2 367 ? 32.147 77.021 25.180 1.00 29.61 367 CYS E N 1
ATOM 13320 C CA . CYS E 2 367 ? 32.167 75.736 25.846 1.00 29.64 367 CYS E CA 1
ATOM 13321 C C . CYS E 2 367 ? 30.742 75.236 25.979 1.00 29.85 367 CYS E C 1
ATOM 13322 O O . CYS E 2 367 ? 29.795 76.022 25.986 1.00 29.86 367 CYS E O 1
ATOM 13325 N N . SER E 2 368 ? 30.592 73.921 26.043 1.00 30.03 368 SER E N 1
ATOM 13326 C CA . SER E 2 368 ? 29.281 73.316 26.177 1.00 30.52 368 SER E CA 1
ATOM 13327 C C . SER E 2 368 ? 29.394 72.068 27.038 1.00 30.68 368 SER E C 1
ATOM 13328 O O . SER E 2 368 ? 30.215 71.187 26.771 1.00 30.54 368 SER E O 1
ATOM 13331 N N . VAL E 2 369 ? 28.576 72.014 28.084 1.00 30.77 369 VAL E N 1
ATOM 13332 C CA . VAL E 2 369 ? 28.577 70.891 29.000 1.00 31.24 369 VAL E CA 1
ATOM 13333 C C . VAL E 2 369 ? 27.207 70.231 29.060 1.00 31.87 369 VAL E C 1
ATOM 13334 O O . VAL E 2 369 ? 26.188 70.895 29.237 1.00 32.13 369 VAL E O 1
ATOM 13338 N N . LYS E 2 370 ? 27.201 68.912 28.920 1.00 32.68 370 LYS E N 1
ATOM 13339 C CA . LYS E 2 370 ? 25.980 68.126 28.959 1.00 33.22 370 LYS E CA 1
ATOM 13340 C C . LYS E 2 370 ? 26.082 67.107 30.091 1.00 33.37 370 LYS E C 1
ATOM 13341 O O . LYS E 2 370 ? 26.923 66.212 30.046 1.00 33.42 370 LYS E O 1
ATOM 13347 N N . GLY E 2 371 ? 25.263 67.278 31.126 1.00 33.37 371 GLY E N 1
ATOM 13348 C CA . GLY E 2 371 ? 25.278 66.351 32.244 1.00 33.32 371 GLY E CA 1
ATOM 13349 C C . GLY E 2 371 ? 24.292 65.220 32.030 1.00 33.67 371 GLY E C 1
ATOM 13350 O O . GLY E 2 371 ? 23.209 65.442 31.487 1.00 33.80 371 GLY E O 1
ATOM 13351 N N . VAL E 2 372 ? 24.662 64.003 32.432 1.00 33.76 372 VAL E N 1
ATOM 13352 C CA . VAL E 2 372 ? 23.784 62.844 32.269 1.00 33.75 372 VAL E CA 1
ATOM 13353 C C . VAL E 2 372 ? 23.730 61.957 33.523 1.00 33.57 372 VAL E C 1
ATOM 13354 O O . VAL E 2 372 ? 24.672 61.944 34.331 1.00 33.39 372 VAL E O 1
ATOM 13358 N N . TYR E 2 373 ? 22.620 61.229 33.671 1.00 33.24 373 TYR E N 1
ATOM 13359 C CA . TYR E 2 373 ? 22.390 60.315 34.794 1.00 33.24 373 TYR E CA 1
ATOM 13360 C C . TYR E 2 373 ? 23.006 58.933 34.566 1.00 33.02 373 TYR E C 1
ATOM 13361 O O . TYR E 2 373 ? 23.032 58.433 33.446 1.00 33.54 373 TYR E O 1
ATOM 13370 N N . THR E 2 374 ? 23.491 58.317 35.638 1.00 32.34 374 THR E N 1
ATOM 13371 C CA . THR E 2 374 ? 24.077 56.981 35.577 1.00 32.30 374 THR E CA 1
ATOM 13372 C C . THR E 2 374 ? 23.809 56.347 36.936 1.00 32.36 374 THR E C 1
ATOM 13373 O O . THR E 2 374 ? 23.479 57.054 37.886 1.00 32.50 374 THR E O 1
ATOM 13377 N N . ASN E 2 375 ? 23.917 55.024 37.028 1.00 32.35 375 ASN E N 1
ATOM 13378 C CA . ASN E 2 375 ? 23.687 54.330 38.301 1.00 32.06 375 ASN E CA 1
ATOM 13379 C C . ASN E 2 375 ? 24.896 54.445 39.247 1.00 31.88 375 ASN E C 1
ATOM 13380 O O . ASN E 2 375 ? 25.582 53.453 39.533 1.00 31.88 375 ASN E O 1
ATOM 13385 N N . LYS E 2 376 ? 25.157 55.665 39.714 1.00 31.26 376 LYS E N 1
ATOM 13386 C CA . LYS E 2 376 ? 26.272 55.940 40.619 1.00 30.84 376 LYS E CA 1
ATOM 13387 C C . LYS E 2 376 ? 25.860 56.993 41.650 1.00 30.57 376 LYS E C 1
ATOM 13388 O O . LYS E 2 376 ? 24.792 57.596 41.533 1.00 30.52 376 LYS E O 1
ATOM 13394 N N . ALA E 2 377 ? 26.692 57.181 42.674 1.00 30.14 377 ALA E N 1
ATOM 13395 C CA . ALA E 2 377 ? 26.424 58.155 43.732 1.00 29.77 377 ALA E CA 1
ATOM 13396 C C . ALA E 2 377 ? 26.499 59.583 43.190 1.00 29.65 377 ALA E C 1
ATOM 13397 O O . ALA E 2 377 ? 27.237 59.857 42.246 1.00 29.44 377 ALA E O 1
ATOM 13399 N N . PRO E 2 378 ? 25.693 60.500 43.750 1.00 29.39 378 PRO E N 1
ATOM 13400 C CA . PRO E 2 378 ? 25.667 61.906 43.329 1.00 29.33 378 PRO E CA 1
ATOM 13401 C C . PRO E 2 378 ? 26.975 62.617 43.672 1.00 29.49 378 PRO E C 1
ATOM 13402 O O . PRO E 2 378 ? 27.794 62.093 44.433 1.00 30.04 378 PRO E O 1
ATOM 13406 N N . GLY E 2 379 ? 27.166 63.810 43.116 1.00 29.18 379 GLY E N 1
ATOM 13407 C CA . GLY E 2 379 ? 28.375 64.571 43.376 1.00 28.89 379 GLY E CA 1
ATOM 13408 C C . GLY E 2 379 ? 28.902 65.246 42.124 1.00 28.98 379 GLY E C 1
ATOM 13409 O O . GLY E 2 379 ? 28.146 65.512 41.190 1.00 29.60 379 GLY E O 1
ATOM 13410 N N . GLY E 2 380 ? 30.209 65.484 42.081 1.00 28.51 380 GLY E N 1
ATOM 13411 C CA . GLY E 2 380 ? 30.803 66.133 40.930 1.00 27.51 380 GLY E CA 1
ATOM 13412 C C . GLY E 2 380 ? 31.681 67.279 41.385 1.00 27.26 380 GLY E C 1
ATOM 13413 O O . GLY E 2 380 ? 32.843 67.384 40.989 1.00 26.96 380 GLY E O 1
ATOM 13414 N N . VAL E 2 381 ? 31.123 68.145 42.222 1.00 26.84 381 VAL E N 1
ATOM 13415 C CA . VAL E 2 381 ? 31.874 69.278 42.740 1.00 27.20 381 VAL E CA 1
ATOM 13416 C C . VAL E 2 381 ? 32.347 69.013 44.169 1.00 27.49 381 VAL E C 1
ATOM 13417 O O . VAL E 2 381 ? 31.540 68.849 45.097 1.00 27.25 381 VAL E O 1
ATOM 13421 N N . ALA E 2 382 ? 33.669 68.895 44.304 1.00 27.26 382 ALA E N 1
ATOM 13422 C CA . ALA E 2 382 ? 34.329 68.642 45.579 1.00 27.24 382 ALA E CA 1
ATOM 13423 C C . ALA E 2 382 ? 35.824 68.473 45.313 1.00 27.36 382 ALA E C 1
ATOM 13424 O O . ALA E 2 382 ? 36.282 68.624 44.173 1.00 27.11 382 ALA E O 1
ATOM 13426 N N . TYR E 2 383 ? 36.578 68.204 46.379 1.00 27.23 383 TYR E N 1
ATOM 13427 C CA . TYR E 2 383 ? 38.016 67.948 46.284 1.00 27.31 383 TYR E CA 1
ATOM 13428 C C . TYR E 2 383 ? 38.843 69.133 45.737 1.00 27.11 383 TYR E C 1
ATOM 13429 O O . TYR E 2 383 ? 39.668 68.957 44.839 1.00 26.83 383 TYR E O 1
ATOM 13457 N N . SER E 2 386 ? 36.862 74.371 43.164 1.00 29.53 386 SER E N 1
ATOM 13458 C CA . SER E 2 386 ? 36.439 75.767 42.990 1.00 29.06 386 SER E CA 1
ATOM 13459 C C . SER E 2 386 ? 35.277 75.898 42.012 1.00 29.23 386 SER E C 1
ATOM 13460 O O . SER E 2 386 ? 35.125 76.933 41.360 1.00 29.17 386 SER E O 1
ATOM 13463 N N . PHE E 2 387 ? 34.451 74.853 41.941 1.00 29.08 387 PHE E N 1
ATOM 13464 C CA . PHE E 2 387 ? 33.307 74.792 41.035 1.00 29.17 387 PHE E CA 1
ATOM 13465 C C . PHE E 2 387 ? 33.775 74.551 39.591 1.00 28.93 387 PHE E C 1
ATOM 13466 O O . PHE E 2 387 ? 33.707 75.447 38.739 1.00 28.41 387 PHE E O 1
ATOM 13474 N N . ARG E 2 388 ? 34.285 73.343 39.352 1.00 28.08 388 ARG E N 1
ATOM 13475 C CA . ARG E 2 388 ? 34.764 72.897 38.043 1.00 27.84 388 ARG E CA 1
ATOM 13476 C C . ARG E 2 388 ? 35.976 73.628 37.453 1.00 28.04 388 ARG E C 1
ATOM 13477 O O . ARG E 2 388 ? 36.269 73.473 36.262 1.00 27.62 388 ARG E O 1
ATOM 13485 N N . VAL E 2 389 ? 36.675 74.420 38.264 1.00 27.85 389 VAL E N 1
ATOM 13486 C CA . VAL E 2 389 ? 37.863 75.122 37.778 1.00 27.82 389 VAL E CA 1
ATOM 13487 C C . VAL E 2 389 ? 38.975 74.102 37.485 1.00 27.97 389 VAL E C 1
ATOM 13488 O O . VAL E 2 389 ? 39.747 74.278 36.543 1.00 28.29 389 VAL E O 1
ATOM 13492 N N . THR E 2 390 ? 39.033 73.033 38.281 1.00 27.66 390 THR E N 1
ATOM 13493 C CA . THR E 2 390 ? 40.017 71.965 38.099 1.00 27.14 390 THR E CA 1
ATOM 13494 C C . THR E 2 390 ? 39.938 71.439 36.666 1.00 27.02 390 THR E C 1
ATOM 13495 O O . THR E 2 390 ? 40.959 71.308 35.979 1.00 26.80 390 THR E O 1
ATOM 13499 N N . GLU E 2 391 ? 38.716 71.152 36.223 1.00 26.58 391 GLU E N 1
ATOM 13500 C CA . GLU E 2 391 ? 38.467 70.640 34.879 1.00 26.74 391 GLU E CA 1
ATOM 13501 C C . GLU E 2 391 ? 38.792 71.682 33.813 1.00 26.98 391 GLU E C 1
ATOM 13502 O O . GLU E 2 391 ? 39.371 71.352 32.766 1.00 26.98 391 GLU E O 1
ATOM 13508 N N . ALA E 2 392 ? 38.446 72.939 34.106 1.00 26.43 392 ALA E N 1
ATOM 13509 C CA . ALA E 2 392 ? 38.686 74.058 33.206 1.00 26.32 392 ALA E CA 1
ATOM 13510 C C . ALA E 2 392 ? 40.177 74.296 32.969 1.00 26.44 392 ALA E C 1
ATOM 13511 O O . ALA E 2 392 ? 40.610 74.491 31.836 1.00 26.39 392 ALA E O 1
ATOM 13513 N N . VAL E 2 393 ? 40.952 74.288 34.045 1.00 26.84 393 VAL E N 1
ATOM 13514 C CA . VAL E 2 393 ? 42.392 74.510 33.959 1.00 27.48 393 VAL E CA 1
ATOM 13515 C C . VAL E 2 393 ? 43.098 73.349 33.268 1.00 28.12 393 VAL E C 1
ATOM 13516 O O . VAL E 2 393 ? 43.992 73.558 32.453 1.00 28.65 393 VAL E O 1
ATOM 13520 N N . TYR E 2 394 ? 42.660 72.129 33.573 1.00 28.66 394 TYR E N 1
ATOM 13521 C CA . TYR E 2 394 ? 43.242 70.917 32.999 1.00 28.62 394 TYR E CA 1
ATOM 13522 C C . TYR E 2 394 ? 43.005 70.882 31.491 1.00 28.81 394 TYR E C 1
ATOM 13523 O O . TYR E 2 394 ? 43.891 70.506 30.721 1.00 28.78 394 TYR E O 1
ATOM 13532 N N . LEU E 2 395 ? 41.811 71.298 31.078 1.00 28.72 395 LEU E N 1
ATOM 13533 C CA . LEU E 2 395 ? 41.453 71.319 29.668 1.00 28.57 395 LEU E CA 1
ATOM 13534 C C . LEU E 2 395 ? 42.362 72.254 28.869 1.00 28.76 395 LEU E C 1
ATOM 13535 O O . LEU E 2 395 ? 43.013 71.821 27.917 1.00 29.20 395 LEU E O 1
ATOM 13540 N N . ILE E 2 396 ? 42.428 73.520 29.278 1.00 28.66 396 ILE E N 1
ATOM 13541 C CA . ILE E 2 396 ? 43.226 74.523 28.574 1.00 28.75 396 ILE E CA 1
ATOM 13542 C C . ILE E 2 396 ? 44.732 74.255 28.571 1.00 29.03 396 ILE E C 1
ATOM 13543 O O . ILE E 2 396 ? 45.384 74.384 27.534 1.00 29.14 396 ILE E O 1
ATOM 13548 N N . GLU E 2 397 ? 45.277 73.860 29.717 1.00 29.10 397 GLU E N 1
ATOM 13549 C CA . GLU E 2 397 ? 46.701 73.570 29.823 1.00 29.36 397 GLU E CA 1
ATOM 13550 C C . GLU E 2 397 ? 47.117 72.352 29.004 1.00 29.60 397 GLU E C 1
ATOM 13551 O O . GLU E 2 397 ? 48.216 72.317 28.442 1.00 29.68 397 GLU E O 1
ATOM 13557 N N . ARG E 2 398 ? 46.247 71.348 28.940 1.00 29.80 398 ARG E N 1
ATOM 13558 C CA . ARG E 2 398 ? 46.541 70.167 28.143 1.00 29.97 398 ARG E CA 1
ATOM 13559 C C . ARG E 2 398 ? 46.453 70.587 26.668 1.00 30.31 398 ARG E C 1
ATOM 13560 O O . ARG E 2 398 ? 47.325 70.245 25.864 1.00 30.58 398 ARG E O 1
ATOM 13568 N N . MET E 2 399 ? 45.444 71.392 26.331 1.00 30.13 399 MET E N 1
ATOM 13569 C CA . MET E 2 399 ? 45.280 71.850 24.948 1.00 30.35 399 MET E CA 1
ATOM 13570 C C . MET E 2 399 ? 46.453 72.704 24.475 1.00 30.34 399 MET E C 1
ATOM 13571 O O . MET E 2 399 ? 46.899 72.564 23.338 1.00 30.72 399 MET E O 1
ATOM 13576 N N . VAL E 2 400 ? 46.955 73.581 25.341 1.00 30.34 400 VAL E N 1
ATOM 13577 C CA . VAL E 2 400 ? 48.089 74.426 24.976 1.00 30.44 400 VAL E CA 1
ATOM 13578 C C . VAL E 2 400 ? 49.325 73.565 24.697 1.00 30.88 400 VAL E C 1
ATOM 13579 O O . VAL E 2 400 ? 50.081 73.850 23.766 1.00 30.91 400 VAL E O 1
ATOM 13583 N N . ASP E 2 401 ? 49.499 72.494 25.476 1.00 31.07 401 ASP E N 1
ATOM 13584 C CA . ASP E 2 401 ? 50.615 71.567 25.278 1.00 31.19 401 ASP E CA 1
ATOM 13585 C C . ASP E 2 401 ? 50.449 70.861 23.927 1.00 31.22 401 ASP E C 1
ATOM 13586 O O . ASP E 2 401 ? 51.421 70.634 23.213 1.00 30.96 401 ASP E O 1
ATOM 13591 N N . VAL E 2 402 ? 49.214 70.495 23.599 1.00 31.67 402 VAL E N 1
ATOM 13592 C CA . VAL E 2 402 ? 48.926 69.827 22.337 1.00 32.18 402 VAL E CA 1
ATOM 13593 C C . VAL E 2 402 ? 49.271 70.759 21.169 1.00 33.00 402 VAL E C 1
ATOM 13594 O O . VAL E 2 402 ? 49.896 70.340 20.194 1.00 33.54 402 VAL E O 1
ATOM 13598 N N . LEU E 2 403 ? 48.902 72.032 21.296 1.00 33.81 403 LEU E N 1
ATOM 13599 C CA . LEU E 2 403 ? 49.184 73.022 20.264 1.00 34.17 403 LEU E CA 1
ATOM 13600 C C . LEU E 2 403 ? 50.695 73.200 20.122 1.00 34.84 403 LEU E C 1
ATOM 13601 O O . LEU E 2 403 ? 51.226 73.198 19.010 1.00 34.92 403 LEU E O 1
ATOM 13606 N N . ALA E 2 404 ? 51.385 73.334 21.252 1.00 35.52 404 ALA E N 1
ATOM 13607 C CA . ALA E 2 404 ? 52.836 73.510 21.250 1.00 36.35 404 ALA E CA 1
ATOM 13608 C C . ALA E 2 404 ? 53.543 72.350 20.553 1.00 37.04 404 ALA E C 1
ATOM 13609 O O . ALA E 2 404 ? 54.516 72.554 19.826 1.00 37.02 404 ALA E O 1
ATOM 13611 N N . GLN E 2 405 ? 53.036 71.137 20.758 1.00 37.77 405 GLN E N 1
ATOM 13612 C CA . GLN E 2 405 ? 53.631 69.958 20.144 1.00 38.62 405 GLN E CA 1
ATOM 13613 C C . GLN E 2 405 ? 53.361 69.854 18.645 1.00 39.40 405 GLN E C 1
ATOM 13614 O O . GLN E 2 405 ? 54.186 69.310 17.907 1.00 39.56 405 GLN E O 1
ATOM 13620 N N . LYS E 2 406 ? 52.222 70.368 18.184 1.00 40.27 406 LYS E N 1
ATOM 13621 C CA . LYS E 2 406 ? 51.930 70.304 16.758 1.00 41.26 406 LYS E CA 1
ATOM 13622 C C . LYS E 2 406 ? 52.756 71.329 15.993 1.00 41.40 406 LYS E C 1
ATOM 13623 O O . LYS E 2 406 ? 53.153 71.088 14.854 1.00 41.59 406 LYS E O 1
ATOM 13629 N N . LEU E 2 407 ? 53.016 72.466 16.628 1.00 41.43 407 LEU E N 1
ATOM 13630 C CA . LEU E 2 407 ? 53.811 73.526 16.020 1.00 41.62 407 LEU E CA 1
ATOM 13631 C C . LEU E 2 407 ? 55.295 73.336 16.320 1.00 41.71 407 LEU E C 1
ATOM 13632 O O . LEU E 2 407 ? 56.128 74.119 15.860 1.00 41.74 407 LEU E O 1
ATOM 13637 N N . ASN E 2 408 ? 55.614 72.304 17.099 1.00 41.75 408 ASN E N 1
ATOM 13638 C CA . ASN E 2 408 ? 56.990 72.017 17.490 1.00 41.82 408 ASN E CA 1
ATOM 13639 C C . ASN E 2 408 ? 57.545 73.261 18.190 1.00 41.24 408 ASN E C 1
ATOM 13640 O O . ASN E 2 408 ? 58.674 73.695 17.946 1.00 41.11 408 ASN E O 1
ATOM 13645 N N . MET E 2 409 ? 56.720 73.836 19.058 1.00 40.35 409 MET E N 1
ATOM 13646 C CA . MET E 2 409 ? 57.078 75.043 19.790 1.00 39.84 409 MET E CA 1
ATOM 13647 C C . MET E 2 409 ? 57.248 74.783 21.289 1.00 39.43 409 MET E C 1
ATOM 13648 O O . MET E 2 409 ? 56.474 74.040 21.890 1.00 39.44 409 MET E O 1
ATOM 13653 N N . ASP E 2 410 ? 58.264 75.404 21.883 1.00 38.77 410 ASP E N 1
ATOM 13654 C CA . ASP E 2 410 ? 58.541 75.248 23.306 1.00 38.13 410 ASP E CA 1
ATOM 13655 C C . ASP E 2 410 ? 57.288 75.552 24.121 1.00 37.83 410 ASP E C 1
ATOM 13656 O O . ASP E 2 410 ? 56.571 76.518 23.841 1.00 37.77 410 ASP E O 1
ATOM 13661 N N . LYS E 2 411 ? 57.044 74.727 25.136 1.00 37.27 411 LYS E N 1
ATOM 13662 C CA . LYS E 2 411 ? 55.865 74.868 25.978 1.00 36.55 411 LYS E CA 1
ATOM 13663 C C . LYS E 2 411 ? 55.814 76.096 26.882 1.00 36.45 411 LYS E C 1
ATOM 13664 O O . LYS E 2 411 ? 54.728 76.554 27.236 1.00 36.49 411 LYS E O 1
ATOM 13670 N N . ALA E 2 412 ? 56.969 76.638 27.254 1.00 36.30 412 ALA E N 1
ATOM 13671 C CA . ALA E 2 412 ? 56.983 77.843 28.078 1.00 36.39 412 ALA E CA 1
ATOM 13672 C C . ALA E 2 412 ? 56.766 79.057 27.164 1.00 36.63 412 ALA E C 1
ATOM 13673 O O . ALA E 2 412 ? 55.968 79.949 27.466 1.00 36.93 412 ALA E O 1
ATOM 13675 N N . GLU E 2 413 ? 57.451 79.046 26.022 1.00 36.39 413 GLU E N 1
ATOM 13676 C CA . GLU E 2 413 ? 57.385 80.114 25.024 1.00 35.97 413 GLU E CA 1
ATOM 13677 C C . GLU E 2 413 ? 55.959 80.394 24.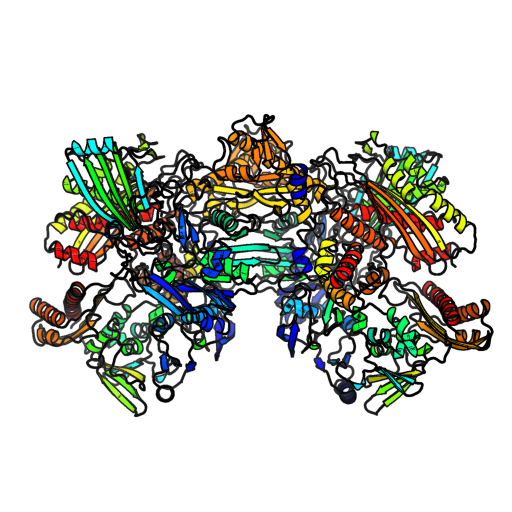510 1.00 34.55 413 GLU E C 1
ATOM 13678 O O . GLU E 2 413 ? 55.545 81.549 24.403 1.00 33.81 413 GLU E O 1
ATOM 13684 N N . ILE E 2 414 ? 55.217 79.337 24.196 1.00 33.31 414 ILE E N 1
ATOM 13685 C CA . ILE E 2 414 ? 53.857 79.486 23.686 1.00 32.38 414 ILE E CA 1
ATOM 13686 C C . ILE E 2 414 ? 52.921 80.108 24.721 1.00 32.35 414 ILE E C 1
ATOM 13687 O O . ILE E 2 414 ? 51.948 80.773 24.369 1.00 32.34 414 ILE E O 1
ATOM 13692 N N . ARG E 2 415 ? 53.228 79.897 25.998 1.00 32.11 415 ARG E N 1
ATOM 13693 C CA . ARG E 2 415 ? 52.426 80.458 27.076 1.00 31.95 415 ARG E CA 1
ATOM 13694 C C . ARG E 2 415 ? 52.740 81.945 27.247 1.00 32.21 415 ARG E C 1
ATOM 13695 O O . ARG E 2 415 ? 51.826 82.763 27.339 1.00 32.14 415 ARG E O 1
ATOM 13703 N N . ALA E 2 416 ? 54.027 82.295 27.260 1.00 32.51 416 ALA E N 1
ATOM 13704 C CA . ALA E 2 416 ? 54.448 83.695 27.389 1.00 33.08 416 ALA E CA 1
ATOM 13705 C C . ALA E 2 416 ? 53.900 84.525 26.219 1.00 33.60 416 ALA E C 1
ATOM 13706 O O . ALA E 2 416 ? 53.704 85.737 26.330 1.00 33.75 416 ALA E O 1
ATOM 13708 N N . LYS E 2 417 ? 53.632 83.843 25.112 1.00 34.20 417 LYS E N 1
ATOM 13709 C CA . LYS E 2 417 ? 53.105 84.457 23.907 1.00 34.86 417 LYS E CA 1
ATOM 13710 C C . LYS E 2 417 ? 51.609 84.753 24.038 1.00 34.66 417 LYS E C 1
ATOM 13711 O O . LYS E 2 417 ? 51.114 85.738 23.488 1.00 34.92 417 LYS E O 1
ATOM 13717 N N . ASN E 2 418 ? 50.890 83.891 24.750 1.00 34.08 418 ASN E N 1
ATOM 13718 C CA . ASN E 2 418 ? 49.449 84.059 24.912 1.00 33.82 418 ASN E CA 1
ATOM 13719 C C . ASN E 2 418 ? 48.964 84.639 26.236 1.00 33.55 418 ASN E C 1
ATOM 13720 O O . ASN E 2 418 ? 47.778 84.934 26.377 1.00 33.56 418 ASN E O 1
ATOM 13725 N N . PHE E 2 419 ? 49.865 84.806 27.200 1.00 33.71 419 PHE E N 1
ATOM 13726 C CA . PHE E 2 419 ? 49.505 85.362 28.510 1.00 33.79 419 PHE E CA 1
ATOM 13727 C C . PHE E 2 419 ? 48.758 86.679 28.395 1.00 34.05 419 PHE E C 1
ATOM 13728 O O . PHE E 2 419 ? 48.995 87.464 27.484 1.00 34.28 419 PHE E O 1
ATOM 13736 N N . ILE E 2 420 ? 47.854 86.922 29.329 1.00 34.70 420 ILE E N 1
ATOM 13737 C CA . ILE E 2 420 ? 47.153 88.194 29.378 1.00 34.88 420 ILE E CA 1
ATOM 13738 C C . ILE E 2 420 ? 48.259 89.095 29.940 1.00 35.54 420 ILE E C 1
ATOM 13739 O O . ILE E 2 420 ? 48.909 88.739 30.925 1.00 35.69 420 ILE E O 1
ATOM 13744 N N . ARG E 2 421 ? 48.533 90.213 29.285 1.00 36.37 421 ARG E N 1
ATOM 13745 C CA . ARG E 2 421 ? 49.573 91.108 29.767 1.00 37.57 421 ARG E CA 1
ATOM 13746 C C . ARG E 2 421 ? 49.139 91.813 31.049 1.00 37.81 421 ARG E C 1
ATOM 13747 O O . ARG E 2 421 ? 47.947 92.036 31.289 1.00 37.32 421 ARG E O 1
ATOM 13755 N N . LYS E 2 422 ? 50.118 92.123 31.890 1.00 38.38 422 LYS E N 1
ATOM 13756 C CA . LYS E 2 422 ? 49.872 92.787 33.162 1.00 39.31 422 LYS E CA 1
ATOM 13757 C C . LYS E 2 422 ? 49.023 94.045 33.009 1.00 39.64 422 LYS E C 1
ATOM 13758 O O . LYS E 2 422 ? 48.118 94.293 33.801 1.00 39.77 422 LYS E O 1
ATOM 13764 N N . GLU E 2 423 ? 49.309 94.817 31.965 1.00 40.32 423 GLU E N 1
ATOM 13765 C CA . GLU E 2 423 ? 48.609 96.067 31.699 1.00 40.74 423 GLU E CA 1
ATOM 13766 C C . GLU E 2 423 ? 47.187 95.889 31.179 1.00 39.81 423 GLU E C 1
ATOM 13767 O O . GLU E 2 423 ? 46.460 96.870 31.029 1.00 39.73 423 GLU E O 1
ATOM 13773 N N . GLN E 2 424 ? 46.801 94.649 30.887 1.00 38.82 424 GLN E N 1
ATOM 13774 C CA . GLN E 2 424 ? 45.463 94.363 30.376 1.00 37.86 424 GLN E CA 1
ATOM 13775 C C . GLN E 2 424 ? 44.428 94.191 31.484 1.00 36.99 424 GLN E C 1
ATOM 13776 O O . GLN E 2 424 ? 43.232 94.169 31.219 1.00 36.76 424 GLN E O 1
ATOM 13782 N N . PHE E 2 425 ? 44.894 94.072 32.724 1.00 36.31 425 PHE E N 1
ATOM 13783 C CA . PHE E 2 425 ? 44.012 93.907 33.879 1.00 35.57 425 PHE E CA 1
ATOM 13784 C C . PHE E 2 425 ? 43.459 95.254 34.344 1.00 35.01 425 PHE E C 1
ATOM 13785 O O . PHE E 2 425 ? 44.188 96.245 34.381 1.00 35.20 425 PHE E O 1
ATOM 13793 N N . PRO E 2 426 ? 42.174 95.305 34.742 1.00 34.73 426 PRO E N 1
ATOM 13794 C CA . PRO E 2 426 ? 41.213 94.194 34.784 1.00 34.22 426 PRO E CA 1
ATOM 13795 C C . PRO E 2 426 ? 40.784 93.742 33.393 1.00 33.81 426 PRO E C 1
ATOM 13796 O O . PRO E 2 426 ? 40.253 94.522 32.597 1.00 34.07 426 PRO E O 1
ATOM 13800 N N . TYR E 2 427 ? 41.037 92.466 33.122 1.00 33.21 427 TYR E N 1
ATOM 13801 C CA . TYR E 2 427 ? 40.759 91.833 31.841 1.00 32.66 427 TYR E CA 1
ATOM 13802 C C . TYR E 2 427 ? 39.441 91.064 31.754 1.00 32.67 427 TYR E C 1
ATOM 13803 O O . TYR E 2 427 ? 39.167 90.194 32.579 1.00 32.95 427 TYR E O 1
ATOM 13812 N N . THR E 2 428 ? 38.645 91.361 30.731 1.00 32.33 428 THR E N 1
ATOM 13813 C CA . THR E 2 428 ? 37.374 90.669 30.525 1.00 32.08 428 THR E CA 1
ATOM 13814 C C . THR E 2 428 ? 37.589 89.571 29.468 1.00 31.99 428 THR E C 1
ATOM 13815 O O . THR E 2 428 ? 37.940 89.857 28.325 1.00 31.56 428 THR E O 1
ATOM 13819 N N . THR E 2 429 ? 37.408 88.315 29.867 1.00 31.69 429 THR E N 1
ATOM 13820 C CA . THR E 2 429 ? 37.606 87.187 28.961 1.00 31.87 429 THR E CA 1
ATOM 13821 C C . THR E 2 429 ? 36.511 86.982 27.948 1.00 31.64 429 THR E C 1
ATOM 13822 O O . THR E 2 429 ? 35.441 87.572 28.043 1.00 32.00 429 THR E O 1
ATOM 13826 N N . GLN E 2 430 ? 36.762 86.044 27.044 1.00 30.93 430 GLN E N 1
ATOM 13827 C CA . GLN E 2 430 ? 35.819 85.713 26.006 1.00 30.77 430 GLN E CA 1
ATOM 13828 C C . GLN E 2 430 ? 34.543 85.127 26.580 1.00 30.83 430 GLN E C 1
ATOM 13829 O O . GLN E 2 430 ? 33.526 85.038 25.888 1.00 30.80 430 GLN E O 1
ATOM 13835 N N . PHE E 2 431 ? 34.612 84.750 27.858 1.00 30.75 431 PHE E N 1
ATOM 13836 C CA . PHE E 2 431 ? 33.490 84.160 28.574 1.00 30.55 431 PHE E CA 1
ATOM 13837 C C . PHE E 2 431 ? 32.808 85.132 29.531 1.00 30.47 431 PHE E C 1
ATOM 13838 O O . PHE E 2 431 ? 31.889 84.745 30.242 1.00 30.52 431 PHE E O 1
ATOM 13846 N N . GLY E 2 432 ? 33.296 86.366 29.608 1.00 30.33 432 GLY E N 1
ATOM 13847 C CA . GLY E 2 432 ? 32.656 87.346 30.472 1.00 30.07 432 GLY E CA 1
ATOM 13848 C C . GLY E 2 432 ? 33.161 87.566 31.891 1.00 30.16 432 GLY E C 1
ATOM 13849 O O . GLY E 2 432 ? 32.544 88.334 32.636 1.00 30.18 432 GLY E O 1
ATOM 13850 N N . PHE E 2 433 ? 34.226 86.871 32.292 1.00 29.97 433 PHE E N 1
ATOM 13851 C CA . PHE E 2 433 ? 34.802 87.058 33.624 1.00 29.67 433 PHE E CA 1
ATOM 13852 C C . PHE E 2 433 ? 35.707 88.279 33.584 1.00 29.93 433 PHE E C 1
ATOM 13853 O O . PHE E 2 433 ? 36.344 88.542 32.565 1.00 30.25 433 PHE E O 1
ATOM 13861 N N . GLU E 2 434 ? 35.763 89.027 34.681 1.00 30.05 434 GLU E N 1
ATOM 13862 C CA . GLU E 2 434 ? 36.642 90.183 34.749 1.00 30.29 434 GLU E CA 1
ATOM 13863 C C . GLU E 2 434 ? 37.780 89.842 35.721 1.00 29.57 434 GLU E C 1
ATOM 13864 O O . GLU E 2 434 ? 37.620 89.968 36.936 1.00 29.20 434 GLU E O 1
ATOM 13870 N N . TYR E 2 435 ? 38.900 89.345 35.186 1.00 28.83 435 TYR E N 1
ATOM 13871 C CA . TYR E 2 435 ? 40.070 88.996 36.001 1.00 28.26 435 TYR E CA 1
ATOM 13872 C C . TYR E 2 435 ? 40.495 90.251 36.735 1.00 28.46 435 TYR E C 1
ATOM 13873 O O . TYR E 2 435 ? 40.711 91.283 36.107 1.00 28.13 435 TYR E O 1
ATOM 13882 N N . ASP E 2 436 ? 40.621 90.170 38.058 1.00 28.80 436 ASP E N 1
ATOM 13883 C CA . ASP E 2 436 ? 40.987 91.346 38.830 1.00 29.48 436 ASP E CA 1
ATOM 13884 C C . ASP E 2 436 ? 42.377 91.924 38.594 1.00 29.49 436 ASP E C 1
ATOM 13885 O O . ASP E 2 436 ? 42.501 93.106 38.283 1.00 30.31 436 ASP E O 1
ATOM 13890 N N . SER E 2 437 ? 43.412 91.096 38.698 1.00 29.62 437 SER E N 1
ATOM 13891 C CA . SER E 2 437 ? 44.797 91.538 38.501 1.00 29.13 437 SER E CA 1
ATOM 13892 C C . SER E 2 437 ? 45.687 90.334 38.225 1.00 29.35 437 SER E C 1
ATOM 13893 O O . SER E 2 437 ? 45.264 89.196 38.421 1.00 29.41 437 SER E O 1
ATOM 13896 N N . GLY E 2 438 ? 46.915 90.587 37.778 1.00 29.51 438 GLY E N 1
ATOM 13897 C CA . GLY E 2 438 ? 47.842 89.506 37.486 1.00 29.71 438 GLY E CA 1
ATOM 13898 C C . GLY E 2 438 ? 49.143 89.987 36.878 1.00 29.93 438 GLY E C 1
ATOM 13899 O O . GLY E 2 438 ? 49.228 91.114 36.406 1.00 30.09 438 GLY E O 1
ATOM 13900 N N . ASP E 2 439 ? 50.159 89.132 36.905 1.00 30.19 439 ASP E N 1
ATOM 13901 C CA . ASP E 2 439 ? 51.477 89.440 36.350 1.00 30.66 439 ASP E CA 1
ATOM 13902 C C . ASP E 2 439 ? 52.143 88.085 36.102 1.00 30.86 439 ASP E C 1
ATOM 13903 O O . ASP E 2 439 ? 53.048 87.673 36.833 1.00 30.77 439 ASP E O 1
ATOM 13908 N N . TYR E 2 440 ? 51.663 87.404 35.062 1.00 30.85 440 TYR E N 1
ATOM 13909 C CA . TYR E 2 440 ? 52.124 86.076 34.669 1.00 31.25 440 TYR E CA 1
ATOM 13910 C C . TYR E 2 440 ? 53.543 85.976 34.106 1.00 31.72 440 TYR E C 1
ATOM 13911 O O . TYR E 2 440 ? 54.249 85.004 34.388 1.00 32.13 440 TYR E O 1
ATOM 13920 N N . HIS E 2 441 ? 53.948 86.950 33.293 1.00 31.95 441 HIS E N 1
ATOM 13921 C CA . HIS E 2 441 ? 55.280 86.936 32.695 1.00 32.46 441 HIS E CA 1
ATOM 13922 C C . HIS E 2 441 ? 56.393 86.942 33.735 1.00 32.77 441 HIS E C 1
ATOM 13923 O O . HIS E 2 441 ? 57.327 86.138 33.653 1.00 33.34 441 HIS E O 1
ATOM 13930 N N . THR E 2 442 ? 56.282 87.836 34.716 1.00 32.95 442 THR E N 1
ATOM 13931 C CA . THR E 2 442 ? 57.281 87.956 35.778 1.00 32.93 442 THR E CA 1
ATOM 13932 C C . THR E 2 442 ? 57.379 86.663 36.574 1.00 32.89 442 THR E C 1
ATOM 13933 O O . THR E 2 442 ? 58.479 86.179 36.860 1.00 32.77 442 THR E O 1
ATOM 13937 N N . ALA E 2 443 ? 56.221 86.099 36.904 1.00 32.91 443 ALA E N 1
ATOM 13938 C CA . ALA E 2 443 ? 56.152 84.866 37.678 1.00 32.95 443 ALA E CA 1
ATOM 13939 C C . ALA E 2 443 ? 56.722 83.667 36.923 1.00 32.95 443 ALA E C 1
ATOM 13940 O O . ALA E 2 443 ? 57.382 82.814 37.526 1.00 32.99 443 ALA E O 1
ATOM 13942 N N . LEU E 2 444 ? 56.469 83.602 35.614 1.00 32.67 444 LEU E N 1
ATOM 13943 C CA . LEU E 2 444 ? 56.982 82.503 34.799 1.00 32.59 444 LEU E CA 1
ATOM 13944 C C . LEU E 2 444 ? 58.499 82.580 34.735 1.00 33.11 444 LEU E C 1
ATOM 13945 O O . LEU E 2 444 ? 59.184 81.581 34.939 1.00 32.89 444 LEU E O 1
ATOM 13950 N N . LYS E 2 445 ? 59.024 83.774 34.481 1.00 34.02 445 LYS E N 1
ATOM 13951 C CA . LYS E 2 445 ? 60.466 83.942 34.401 1.00 35.21 445 LYS E CA 1
ATOM 13952 C C . LYS E 2 445 ? 61.129 83.496 35.693 1.00 35.35 445 LYS E C 1
ATOM 13953 O O . LYS E 2 445 ? 62.167 82.828 35.672 1.00 35.73 445 LYS E O 1
ATOM 13959 N N . LYS E 2 446 ? 60.499 83.826 36.814 1.00 35.28 446 LYS E N 1
ATOM 13960 C CA . LYS E 2 446 ? 61.025 83.458 38.117 1.00 35.04 446 LYS E CA 1
ATOM 13961 C C . LYS E 2 446 ? 61.174 81.937 38.256 1.00 34.93 446 LYS E C 1
ATOM 13962 O O . LYS E 2 446 ? 62.233 81.445 38.658 1.00 35.04 446 LYS E O 1
ATOM 13968 N N . VAL E 2 447 ? 60.140 81.197 37.860 1.00 34.30 447 VAL E N 1
ATOM 13969 C CA . VAL E 2 447 ? 60.168 79.741 37.944 1.00 33.91 447 VAL E CA 1
ATOM 13970 C C . VAL E 2 447 ? 61.179 79.122 36.978 1.00 34.13 447 VAL E C 1
ATOM 13971 O O . VAL E 2 447 ? 61.958 78.249 37.370 1.00 34.39 447 VAL E O 1
ATOM 13975 N N . LEU E 2 448 ? 61.184 79.579 35.729 1.00 34.03 448 LEU E N 1
ATOM 13976 C CA . LEU E 2 448 ? 62.119 79.045 34.739 1.00 34.15 448 LEU E CA 1
ATOM 13977 C C . LEU E 2 448 ? 63.577 79.203 35.188 1.00 34.59 448 LEU E C 1
ATOM 13978 O O . LEU E 2 448 ? 64.367 78.263 35.095 1.00 34.21 448 LEU E O 1
ATOM 13983 N N . ASP E 2 449 ? 63.914 80.377 35.714 1.00 35.59 449 ASP E N 1
ATOM 13984 C CA . ASP E 2 449 ? 65.271 80.634 36.186 1.00 36.74 449 ASP E CA 1
ATOM 13985 C C . ASP E 2 449 ? 65.591 79.796 37.429 1.00 37.11 449 ASP E C 1
ATOM 13986 O O . ASP E 2 449 ? 66.696 79.256 37.557 1.00 37.06 449 ASP E O 1
ATOM 13991 N N . ALA E 2 450 ? 64.611 79.656 38.321 1.00 37.24 450 ALA E N 1
ATOM 13992 C CA . ALA E 2 450 ? 64.807 78.901 39.560 1.00 37.46 450 ALA E CA 1
ATOM 13993 C C . ALA E 2 450 ? 65.155 77.430 39.360 1.00 37.44 450 ALA E C 1
ATOM 13994 O O . ALA E 2 450 ? 65.956 76.868 40.110 1.00 37.68 450 ALA E O 1
ATOM 13996 N N . VAL E 2 451 ? 64.544 76.808 38.360 1.00 37.27 451 VAL E N 1
ATOM 13997 C CA . VAL E 2 451 ? 64.779 75.393 38.085 1.00 37.35 451 VAL E CA 1
ATOM 13998 C C . VAL E 2 451 ? 65.740 75.153 36.917 1.00 37.50 451 VAL E C 1
ATOM 13999 O O . VAL E 2 451 ? 65.996 74.007 36.557 1.00 37.57 451 VAL E O 1
ATOM 14003 N N . ASP E 2 452 ? 66.281 76.239 36.361 1.00 37.83 452 ASP E N 1
ATOM 14004 C CA . ASP E 2 452 ? 67.193 76.207 35.212 1.00 37.84 452 ASP E CA 1
ATOM 14005 C C . ASP E 2 452 ? 66.551 75.394 34.092 1.00 37.53 452 ASP E C 1
ATOM 14006 O O . ASP E 2 452 ? 67.065 74.352 33.678 1.00 37.38 452 ASP E O 1
ATOM 14011 N N . TYR E 2 453 ? 65.413 75.895 33.620 1.00 37.16 453 TYR E N 1
ATOM 14012 C CA . TYR E 2 453 ? 64.629 75.261 32.572 1.00 36.85 453 TYR E CA 1
ATOM 14013 C C . TYR E 2 453 ? 65.425 74.869 31.325 1.00 37.34 453 TYR E C 1
ATOM 14014 O O . TYR E 2 453 ? 65.307 73.737 30.852 1.00 37.24 453 TYR E O 1
ATOM 14023 N N . PRO E 2 454 ? 66.230 75.794 30.761 1.00 38.09 454 PRO E N 1
ATOM 14024 C CA . PRO E 2 454 ? 66.994 75.402 29.565 1.00 38.52 454 PRO E CA 1
ATOM 14025 C C . PRO E 2 454 ? 67.929 74.205 29.801 1.00 38.84 454 PRO E C 1
ATOM 14026 O O . PRO E 2 454 ? 68.058 73.340 28.930 1.00 38.82 454 PRO E O 1
ATOM 14030 N N . ALA E 2 455 ? 68.529 74.124 30.990 1.00 39.01 455 ALA E N 1
ATOM 14031 C CA . ALA E 2 455 ? 69.405 72.997 31.322 1.00 39.38 455 ALA E CA 1
ATOM 14032 C C . ALA E 2 455 ? 68.592 71.698 31.417 1.00 39.64 455 ALA E C 1
ATOM 14033 O O . ALA E 2 455 ? 69.091 70.617 31.081 1.00 39.93 455 ALA E O 1
ATOM 14035 N N . LEU E 2 456 ? 67.345 71.808 31.883 1.00 39.77 456 LEU E N 1
ATOM 14036 C CA . LEU E 2 456 ? 66.456 70.654 31.999 1.00 39.60 456 LEU E CA 1
ATOM 14037 C C . LEU E 2 456 ? 66.135 70.123 30.612 1.00 39.63 456 LEU E C 1
ATOM 14038 O O . LEU E 2 456 ? 66.123 68.912 30.382 1.00 39.54 456 LEU E O 1
ATOM 14043 N N . ARG E 2 457 ? 65.873 71.042 29.688 1.00 39.75 457 ARG E N 1
ATOM 14044 C CA . ARG E 2 457 ? 65.574 70.672 28.309 1.00 39.85 457 ARG E CA 1
ATOM 14045 C C . ARG E 2 457 ? 66.814 70.066 27.645 1.00 39.69 457 ARG E C 1
ATOM 14046 O O . ARG E 2 457 ? 66.704 69.131 26.851 1.00 39.83 457 ARG E O 1
ATOM 14054 N N . ALA E 2 458 ? 67.990 70.574 28.003 1.00 39.45 458 ALA E N 1
ATOM 14055 C CA . ALA E 2 458 ? 69.243 70.067 27.452 1.00 39.55 458 ALA E CA 1
ATOM 14056 C C . ALA E 2 458 ? 69.459 68.625 27.914 1.00 39.61 458 ALA E C 1
ATOM 14057 O O . ALA E 2 458 ? 69.801 67.750 27.112 1.00 39.87 458 ALA E O 1
ATOM 14059 N N . GLU E 2 459 ? 69.220 68.381 29.202 1.00 39.57 459 GLU E N 1
ATOM 14060 C CA . GLU E 2 459 ? 69.372 67.049 29.780 1.00 39.37 459 GLU E CA 1
ATOM 14061 C C . GLU E 2 459 ? 68.394 66.077 29.128 1.00 39.58 459 GLU E C 1
ATOM 14062 O O . GLU E 2 459 ? 68.753 64.934 28.819 1.00 39.75 459 GLU E O 1
ATOM 14068 N N . GLN E 2 460 ? 67.161 66.542 28.922 1.00 39.48 460 GLN E N 1
ATOM 14069 C CA . GLN E 2 460 ? 66.111 65.738 28.297 1.00 39.46 460 GLN E CA 1
ATOM 14070 C C . GLN E 2 460 ? 66.497 65.355 26.869 1.00 39.68 460 GLN E C 1
ATOM 14071 O O . GLN E 2 460 ? 66.230 64.240 26.418 1.00 39.22 460 GLN E O 1
ATOM 14077 N N . ALA E 2 461 ? 67.108 66.299 26.161 1.00 40.40 461 ALA E N 1
ATOM 14078 C CA . ALA E 2 461 ? 67.549 66.075 24.791 1.00 41.39 461 ALA E CA 1
ATOM 14079 C C . ALA E 2 461 ? 68.642 64.994 24.736 1.00 42.08 461 ALA E C 1
ATOM 14080 O O . ALA E 2 461 ? 68.652 64.149 23.838 1.00 42.03 461 ALA E O 1
ATOM 14082 N N . ALA E 2 462 ? 69.541 65.015 25.717 1.00 42.88 462 ALA E N 1
ATOM 14083 C CA . ALA E 2 462 ? 70.626 64.042 25.793 1.00 43.83 462 ALA E CA 1
ATOM 14084 C C . ALA E 2 462 ? 70.099 62.619 26.021 1.00 44.61 462 ALA E C 1
ATOM 14085 O O . ALA E 2 462 ? 70.464 61.705 25.286 1.00 44.49 462 ALA E O 1
ATOM 14087 N N . ARG E 2 463 ? 69.233 62.439 27.022 1.00 45.56 463 ARG E N 1
ATOM 14088 C CA . ARG E 2 463 ? 68.647 61.125 27.324 1.00 46.26 463 ARG E CA 1
ATOM 14089 C C . ARG E 2 463 ? 67.904 60.542 26.136 1.00 46.55 463 ARG E C 1
ATOM 14090 O O . ARG E 2 463 ? 67.966 59.337 25.889 1.00 46.45 463 ARG E O 1
ATOM 14098 N N . ARG E 2 464 ? 67.151 61.397 25.449 1.00 46.88 464 ARG E N 1
ATOM 14099 C CA . ARG E 2 464 ? 66.380 60.986 24.284 1.00 47.67 464 ARG E CA 1
ATOM 14100 C C . ARG E 2 464 ? 67.280 60.508 23.146 1.00 48.44 464 ARG E C 1
ATOM 14101 O O . ARG E 2 464 ? 66.869 59.682 22.329 1.00 48.26 464 ARG E O 1
ATOM 14109 N N . ALA E 2 465 ? 68.510 61.023 23.115 1.00 49.56 465 ALA E N 1
ATOM 14110 C CA . ALA E 2 465 ? 69.498 60.669 22.097 1.00 50.66 465 ALA E CA 1
ATOM 14111 C C . ALA E 2 465 ? 69.954 59.217 22.228 1.00 51.49 465 ALA E C 1
ATOM 14112 O O . ALA E 2 465 ? 69.988 58.485 21.237 1.00 51.79 465 ALA E O 1
ATOM 14114 N N . ASP E 2 466 ? 70.309 58.807 23.446 1.00 52.38 466 ASP E N 1
ATOM 14115 C CA . ASP E 2 466 ? 70.746 57.435 23.703 1.00 53.29 466 ASP E CA 1
ATOM 14116 C C . ASP E 2 466 ? 69.538 56.504 23.713 1.00 53.42 466 ASP E C 1
ATOM 14117 O O . ASP E 2 466 ? 68.666 56.619 24.571 1.00 53.65 466 ASP E O 1
ATOM 14122 N N . PRO E 2 467 ? 69.484 55.559 22.762 1.00 53.55 467 PRO E N 1
ATOM 14123 C CA . PRO E 2 467 ? 68.376 54.601 22.660 1.00 53.42 467 PRO E CA 1
ATOM 14124 C C . PRO E 2 467 ? 68.249 53.688 23.884 1.00 53.02 467 PRO E C 1
ATOM 14125 O O . PRO E 2 467 ? 67.166 53.159 24.156 1.00 52.79 467 PRO E O 1
ATOM 14129 N N . ASN E 2 468 ? 69.352 53.522 24.618 1.00 52.43 468 ASN E N 1
ATOM 14130 C CA . ASN E 2 468 ? 69.373 52.660 25.796 1.00 51.69 468 ASN E CA 1
ATOM 14131 C C . ASN E 2 468 ? 69.277 53.340 27.161 1.00 51.06 468 ASN E C 1
ATOM 14132 O O . ASN E 2 468 ? 69.656 52.746 28.177 1.00 51.40 468 ASN E O 1
ATOM 14137 N N . SER E 2 469 ? 68.785 54.576 27.201 1.00 49.98 469 SER E N 1
ATOM 14138 C CA . SER E 2 469 ? 68.626 55.266 28.482 1.00 48.77 469 SER E CA 1
ATOM 14139 C C . SER E 2 469 ? 67.491 54.519 29.198 1.00 47.87 469 SER E C 1
ATOM 14140 O O . SER E 2 469 ? 66.377 54.406 28.674 1.00 47.92 469 SER E O 1
ATOM 14143 N N . PRO E 2 470 ? 67.779 53.951 30.380 1.00 46.84 470 PRO E N 1
ATOM 14144 C CA . PRO E 2 470 ? 66.786 53.200 31.160 1.00 45.94 470 PRO E CA 1
ATOM 14145 C C . PRO E 2 470 ? 65.534 53.962 31.619 1.00 44.78 470 PRO E C 1
ATOM 14146 O O . PRO E 2 470 ? 64.536 53.346 32.009 1.00 44.44 470 PRO E O 1
ATOM 14150 N N . THR E 2 471 ? 65.569 55.288 31.539 1.00 43.46 471 THR E N 1
ATOM 14151 C CA . THR E 2 471 ? 64.435 56.097 31.970 1.00 42.30 471 THR E CA 1
ATOM 14152 C C . THR E 2 471 ? 64.059 57.206 30.999 1.00 41.37 471 THR E C 1
ATOM 14153 O O . THR E 2 471 ? 64.908 57.714 30.267 1.00 41.27 471 THR E O 1
ATOM 14157 N N . LEU E 2 472 ? 62.773 57.557 31.001 1.00 40.15 472 LEU E N 1
ATOM 14158 C CA . LEU E 2 472 ? 62.236 58.632 30.168 1.00 38.98 472 LEU E CA 1
ATOM 14159 C C . LEU E 2 472 ? 62.154 59.879 31.045 1.00 38.17 472 LEU E C 1
ATOM 14160 O O . LEU E 2 472 ? 61.795 59.788 32.222 1.00 38.09 472 LEU E O 1
ATOM 14165 N N . MET E 2 473 ? 62.517 61.033 30.490 1.00 37.13 473 MET E N 1
ATOM 14166 C CA . MET E 2 473 ? 62.460 62.286 31.240 1.00 36.05 473 MET E CA 1
ATOM 14167 C C . MET E 2 473 ? 61.343 63.167 30.703 1.00 35.66 473 MET E C 1
ATOM 14168 O O . MET E 2 473 ? 61.238 63.388 29.492 1.00 35.83 473 MET E O 1
ATOM 14173 N N . GLY E 2 474 ? 60.509 63.658 31.614 1.00 35.01 474 GLY E N 1
ATOM 14174 C CA . GLY E 2 474 ? 59.406 64.514 31.228 1.00 34.07 474 GLY E CA 1
ATOM 14175 C C . GLY E 2 474 ? 59.393 65.777 32.060 1.00 33.63 474 GLY E C 1
ATOM 14176 O O . GLY E 2 474 ? 59.624 65.736 33.268 1.00 33.79 474 GLY E O 1
ATOM 14177 N N . ILE E 2 475 ? 59.162 66.909 31.404 1.00 32.99 475 ILE E N 1
ATOM 14178 C CA . ILE E 2 475 ? 59.104 68.197 32.074 1.00 32.36 475 ILE E CA 1
ATOM 14179 C C . ILE E 2 475 ? 57.686 68.727 31.894 1.00 32.15 475 ILE E C 1
ATOM 14180 O O . ILE E 2 475 ? 57.204 68.861 30.769 1.00 32.14 475 ILE E O 1
ATOM 14185 N N . GLY E 2 476 ? 57.005 68.980 33.005 1.00 31.67 476 GLY E N 1
ATOM 14186 C CA . GLY E 2 476 ? 55.646 69.486 32.937 1.00 31.14 476 GLY E CA 1
ATOM 14187 C C . GLY E 2 476 ? 55.571 70.910 33.435 1.00 30.87 476 GLY E C 1
ATOM 14188 O O . GLY E 2 476 ? 56.182 71.244 34.461 1.00 31.21 476 GLY E O 1
ATOM 14189 N N . LEU E 2 477 ? 54.831 71.750 32.713 1.00 30.30 477 LEU E N 1
ATOM 14190 C CA . LEU E 2 477 ? 54.673 73.159 33.083 1.00 29.69 477 LEU E CA 1
ATOM 14191 C C . LEU E 2 477 ? 53.227 73.631 32.969 1.00 29.50 477 LEU E C 1
ATOM 14192 O O . LEU E 2 477 ? 52.580 73.444 31.934 1.00 29.57 477 LEU E O 1
ATOM 14197 N N . VAL E 2 478 ? 52.732 74.249 34.035 1.00 28.96 478 VAL E N 1
ATOM 14198 C CA . VAL E 2 478 ? 51.373 74.777 34.053 1.00 28.93 478 VAL E CA 1
ATOM 14199 C C . VAL E 2 478 ? 51.346 76.220 34.551 1.00 28.61 478 VAL E C 1
ATOM 14200 O O . VAL E 2 478 ? 51.969 76.554 35.554 1.00 29.01 478 VAL E O 1
ATOM 14204 N N . THR E 2 479 ? 50.678 77.083 33.792 1.00 28.26 479 THR E N 1
ATOM 14205 C CA . THR E 2 479 ? 50.523 78.497 34.142 1.00 27.56 479 THR E CA 1
ATOM 14206 C C . THR E 2 479 ? 49.009 78.705 34.156 1.00 27.41 479 THR E C 1
ATOM 14207 O O . THR E 2 479 ? 48.371 78.810 33.101 1.00 27.42 479 THR E O 1
ATOM 14211 N N . PHE E 2 480 ? 48.445 78.733 35.361 1.00 26.74 480 PHE E N 1
ATOM 14212 C CA . PHE E 2 480 ? 47.005 78.843 35.546 1.00 26.12 480 PHE E CA 1
ATOM 14213 C C . PHE E 2 480 ? 46.496 80.086 36.269 1.00 26.02 480 PHE E C 1
ATOM 14214 O O . PHE E 2 480 ? 47.234 80.758 36.997 1.00 25.78 480 PHE E O 1
ATOM 14222 N N . THR E 2 481 ? 45.194 80.321 36.099 1.00 25.64 481 THR E N 1
ATOM 14223 C CA . THR E 2 481 ? 44.463 81.424 36.713 1.00 25.38 481 THR E CA 1
ATOM 14224 C C . THR E 2 481 ? 43.226 80.819 37.374 1.00 25.31 481 THR E C 1
ATOM 14225 O O . THR E 2 481 ? 42.442 80.133 36.722 1.00 24.81 481 THR E O 1
ATOM 14229 N N . GLU E 2 482 ? 43.058 81.086 38.662 1.00 25.10 482 GLU E N 1
ATOM 14230 C CA . GLU E 2 482 ? 41.929 80.579 39.437 1.00 25.16 482 GLU E CA 1
ATOM 14231 C C . GLU E 2 482 ? 40.819 81.639 39.554 1.00 25.45 482 GLU E C 1
ATOM 14232 O O . GLU E 2 482 ? 41.055 82.811 39.264 1.00 26.02 482 GLU E O 1
ATOM 14238 N N . VAL E 2 483 ? 39.612 81.217 39.940 1.00 25.63 483 VAL E N 1
ATOM 14239 C CA . VAL E 2 483 ? 38.481 82.136 40.166 1.00 25.67 483 VAL E CA 1
ATOM 14240 C C . VAL E 2 483 ? 37.910 81.732 41.513 1.00 25.42 483 VAL E C 1
ATOM 14241 O O . VAL E 2 483 ? 37.144 80.768 41.582 1.00 25.44 483 VAL E O 1
ATOM 14245 N N . VAL E 2 484 ? 38.264 82.446 42.577 1.00 25.31 484 VAL E N 1
ATOM 14246 C CA . VAL E 2 484 ? 37.760 82.087 43.901 1.00 25.47 484 VAL E CA 1
ATOM 14247 C C . VAL E 2 484 ? 37.104 83.235 44.653 1.00 25.43 484 VAL E C 1
ATOM 14248 O O . VAL E 2 484 ? 37.500 84.389 44.513 1.00 25.53 484 VAL E O 1
ATOM 14252 N N . GLY E 2 485 ? 36.083 82.906 45.437 1.00 25.36 485 GLY E N 1
ATOM 14253 C CA . GLY E 2 485 ? 35.371 83.912 46.209 1.00 25.89 485 GLY E CA 1
ATOM 14254 C C . GLY E 2 485 ? 33.938 84.064 45.733 1.00 26.21 485 GLY E C 1
ATOM 14255 O O . GLY E 2 485 ? 33.425 85.181 45.636 1.00 25.38 485 GLY E O 1
ATOM 14256 N N . ALA E 2 486 ? 33.297 82.931 45.446 1.00 26.64 486 ALA E N 1
ATOM 14257 C CA . ALA E 2 486 ? 31.922 82.903 44.960 1.00 27.55 486 ALA E CA 1
ATOM 14258 C C . ALA E 2 486 ? 31.071 83.831 45.786 1.00 28.21 486 ALA E C 1
ATOM 14259 O O . ALA E 2 486 ? 30.848 83.609 46.986 1.00 27.53 486 ALA E O 1
ATOM 14261 N N . GLY E 2 487 ? 30.618 84.897 45.136 1.00 29.18 487 GLY E N 1
ATOM 14262 C CA . GLY E 2 487 ? 29.829 85.841 45.871 1.00 30.60 487 GLY E CA 1
ATOM 14263 C C . GLY E 2 487 ? 28.815 86.791 45.292 1.00 31.15 487 GLY E C 1
ATOM 14264 O O . GLY E 2 487 ? 27.704 86.763 45.808 1.00 32.04 487 GLY E O 1
ATOM 14265 N N . PRO E 2 488 ? 29.102 87.588 44.239 1.00 31.81 488 PRO E N 1
ATOM 14266 C CA . PRO E 2 488 ? 28.111 88.536 43.691 1.00 32.14 488 PRO E CA 1
ATOM 14267 C C . PRO E 2 488 ? 26.711 87.940 43.699 1.00 32.37 488 PRO E C 1
ATOM 14268 O O . PRO E 2 488 ? 26.415 87.057 42.902 1.00 32.25 488 PRO E O 1
ATOM 14272 N N . SER E 2 489 ? 25.870 88.393 44.629 1.00 33.06 489 SER E N 1
ATOM 14273 C CA . SER E 2 489 ? 24.514 87.844 44.764 1.00 34.23 489 SER E CA 1
ATOM 14274 C C . SER E 2 489 ? 23.655 87.870 43.509 1.00 34.77 489 SER E C 1
ATOM 14275 O O . SER E 2 489 ? 22.814 87.000 43.323 1.00 34.70 489 SER E O 1
ATOM 14278 N N . LYS E 2 490 ? 23.866 88.858 42.647 1.00 35.93 490 LYS E N 1
ATOM 14279 C CA . LYS E 2 490 ? 23.096 88.942 41.411 1.00 37.54 490 LYS E CA 1
ATOM 14280 C C . LYS E 2 490 ? 23.423 87.737 40.517 1.00 37.59 490 LYS E C 1
ATOM 14281 O O . LYS E 2 490 ? 22.567 87.231 39.801 1.00 37.66 490 LYS E O 1
ATOM 14287 N N . MET E 2 491 ? 24.650 87.238 40.647 1.00 37.67 491 MET E N 1
ATOM 14288 C CA . MET E 2 491 ? 25.149 86.106 39.866 1.00 37.30 491 MET E CA 1
ATOM 14289 C C . MET E 2 491 ? 25.174 84.780 40.646 1.00 35.70 491 MET E C 1
ATOM 14290 O O . MET E 2 491 ? 24.735 83.751 40.138 1.00 35.22 491 MET E O 1
ATOM 14295 N N . CYS E 2 492 ? 25.645 84.819 41.893 1.00 34.26 492 CYS E N 1
ATOM 14296 C CA . CYS E 2 492 ? 25.776 83.611 42.707 1.00 32.55 492 CYS E CA 1
ATOM 14297 C C . CYS E 2 492 ? 24.870 83.494 43.918 1.00 31.89 492 CYS E C 1
ATOM 14298 O O . CYS E 2 492 ? 24.830 84.382 44.769 1.00 31.96 492 CYS E O 1
ATOM 14301 N N . ASP E 2 493 ? 24.223 82.343 44.036 1.00 31.18 493 ASP E N 1
ATOM 14302 C CA . ASP E 2 493 ? 23.344 82.063 45.161 1.00 30.92 493 ASP E CA 1
ATOM 14303 C C . ASP E 2 493 ? 23.294 80.564 45.413 1.00 30.70 493 ASP E C 1
ATOM 14304 O O . ASP E 2 493 ? 23.432 79.768 44.484 1.00 30.77 493 ASP E O 1
ATOM 14309 N N . ILE E 2 494 ? 23.147 80.188 46.680 1.00 30.56 494 ILE E N 1
ATOM 14310 C CA . ILE E 2 494 ? 23.031 78.788 47.069 1.00 30.40 494 ILE E CA 1
ATOM 14311 C C . ILE E 2 494 ? 21.581 78.629 47.510 1.00 30.43 494 ILE E C 1
ATOM 1431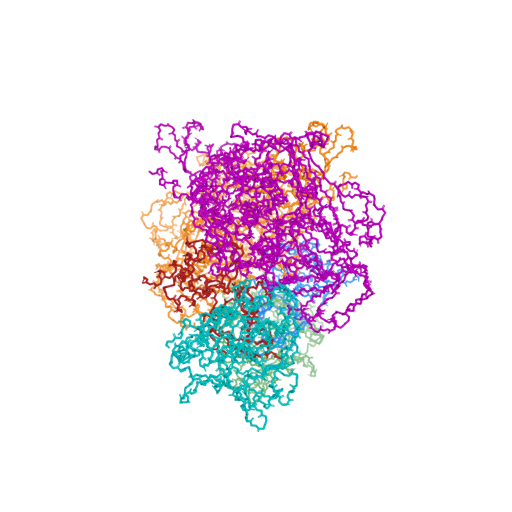2 O O . ILE E 2 494 ? 21.172 79.203 48.521 1.00 30.74 494 ILE E O 1
ATOM 14317 N N . LEU E 2 495 ? 20.798 77.897 46.724 1.00 30.43 495 LEU E N 1
ATOM 14318 C CA . LEU E 2 495 ? 19.379 77.678 47.014 1.00 30.68 495 LEU E CA 1
ATOM 14319 C C . LEU E 2 495 ? 18.610 78.981 47.256 1.00 30.49 495 LEU E C 1
ATOM 14320 O O . LEU E 2 495 ? 17.699 79.031 48.082 1.00 30.88 495 LEU E O 1
ATOM 14325 N N . GLY E 2 496 ? 18.981 80.030 46.530 1.00 29.97 496 GLY E N 1
ATOM 14326 C CA . GLY E 2 496 ? 18.310 81.308 46.678 1.00 29.64 496 GLY E CA 1
ATOM 14327 C C . GLY E 2 496 ? 19.021 82.309 47.575 1.00 29.36 496 GLY E C 1
ATOM 14328 O O . GLY E 2 496 ? 18.738 83.507 47.512 1.00 29.36 496 GLY E O 1
ATOM 14329 N N . VAL E 2 497 ? 19.941 81.836 48.412 1.00 28.80 497 VAL E N 1
ATOM 14330 C CA . VAL E 2 497 ? 20.660 82.728 49.309 1.00 28.30 497 VAL E CA 1
ATOM 14331 C C . VAL E 2 497 ? 21.877 83.332 48.619 1.00 28.00 497 VAL E C 1
ATOM 14332 O O . VAL E 2 497 ? 22.774 82.602 48.199 1.00 28.36 497 VAL E O 1
ATOM 14336 N N . GLY E 2 498 ? 21.908 84.661 48.514 1.00 27.36 498 GLY E N 1
ATOM 14337 C CA . GLY E 2 498 ? 23.036 85.336 47.893 1.00 26.99 498 GLY E CA 1
ATOM 14338 C C . GLY E 2 498 ? 24.327 84.869 48.536 1.00 27.11 498 GLY E C 1
ATOM 14339 O O . GLY E 2 498 ? 24.381 84.678 49.748 1.00 27.30 498 GLY E O 1
ATOM 14340 N N . MET E 2 499 ? 25.375 84.691 47.743 1.00 27.28 499 MET E N 1
ATOM 14341 C CA . MET E 2 499 ? 26.636 84.207 48.290 1.00 26.90 499 MET E CA 1
ATOM 14342 C C . MET E 2 499 ? 27.562 85.230 48.931 1.00 26.84 499 MET E C 1
ATOM 14343 O O . MET E 2 499 ? 28.734 85.366 48.579 1.00 27.63 499 MET E O 1
ATOM 14348 N N . PHE E 2 500 ? 27.023 85.934 49.911 1.00 26.12 500 PHE E N 1
ATOM 14349 C CA . PHE E 2 500 ? 27.782 86.915 50.662 1.00 25.53 500 PHE E CA 1
ATOM 14350 C C . PHE E 2 500 ? 28.378 86.155 51.850 1.00 25.58 500 PHE E C 1
ATOM 14351 O O . PHE E 2 500 ? 28.314 84.927 51.931 1.00 25.28 500 PHE E O 1
ATOM 14359 N N . ASP E 2 501 ? 28.981 86.903 52.759 1.00 25.46 501 ASP E N 1
ATOM 14360 C CA . ASP E 2 501 ? 29.454 86.341 54.013 1.00 25.09 501 ASP E CA 1
ATOM 14361 C C . ASP E 2 501 ? 29.538 87.454 55.032 1.00 24.58 501 ASP E C 1
ATOM 14362 O O . ASP E 2 501 ? 29.371 88.622 54.688 1.00 24.27 501 ASP E O 1
ATOM 14367 N N . SER E 2 502 ? 29.812 87.109 56.280 1.00 24.49 502 SER E N 1
ATOM 14368 C CA . SER E 2 502 ? 29.789 88.113 57.319 1.00 23.93 502 SER E CA 1
ATOM 14369 C C . SER E 2 502 ? 30.770 87.946 58.450 1.00 23.80 502 SER E C 1
ATOM 14370 O O . SER E 2 502 ? 31.411 86.909 58.602 1.00 24.58 502 SER E O 1
ATOM 14373 N N . CYS E 2 503 ? 30.814 88.974 59.285 1.00 22.92 503 CYS E N 1
ATOM 14374 C CA . CYS E 2 503 ? 31.663 88.993 60.453 1.00 22.37 503 CYS E CA 1
ATOM 14375 C C . CYS E 2 503 ? 31.104 89.949 61.480 1.00 22.24 503 CYS E C 1
ATOM 14376 O O . CYS E 2 503 ? 30.576 91.006 61.142 1.00 22.33 503 CYS E O 1
ATOM 14379 N N . GLU E 2 504 ? 31.206 89.547 62.740 1.00 22.08 504 GLU E N 1
ATOM 14380 C CA . GLU E 2 504 ? 30.755 90.368 63.847 1.00 22.07 504 GLU E CA 1
ATOM 14381 C C . GLU E 2 504 ? 31.864 90.412 64.883 1.00 22.20 504 GLU E C 1
ATOM 14382 O O . GLU E 2 504 ? 32.355 89.372 65.330 1.00 21.67 504 GLU E O 1
ATOM 14388 N N . ILE E 2 505 ? 32.264 91.629 65.238 1.00 22.60 505 ILE E N 1
ATOM 14389 C CA . ILE E 2 505 ? 33.323 91.840 66.208 1.00 22.66 505 ILE E CA 1
ATOM 14390 C C . ILE E 2 505 ? 32.800 92.650 67.389 1.00 22.81 505 ILE E C 1
ATOM 14391 O O . ILE E 2 505 ? 32.090 93.637 67.207 1.00 23.01 505 ILE E O 1
ATOM 14396 N N . ARG E 2 506 ? 33.150 92.226 68.599 1.00 23.03 506 ARG E N 1
ATOM 14397 C CA . ARG E 2 506 ? 32.741 92.934 69.804 1.00 22.77 506 ARG E CA 1
ATOM 14398 C C . ARG E 2 506 ? 33.985 93.165 70.639 1.00 23.15 506 ARG E C 1
ATOM 14399 O O . ARG E 2 506 ? 34.705 92.214 70.944 1.00 23.57 506 ARG E O 1
ATOM 14407 N N . ILE E 2 507 ? 34.263 94.429 70.957 1.00 23.02 507 ILE E N 1
ATOM 14408 C CA . ILE E 2 507 ? 35.421 94.790 71.775 1.00 22.87 507 ILE E CA 1
ATOM 14409 C C . ILE E 2 507 ? 34.978 94.875 73.234 1.00 22.99 507 ILE E C 1
ATOM 14410 O O . ILE E 2 507 ? 34.003 95.557 73.556 1.00 22.95 507 ILE E O 1
ATOM 14415 N N . HIS E 2 508 ? 35.687 94.176 74.113 1.00 23.00 508 HIS E N 1
ATOM 14416 C CA . HIS E 2 508 ? 35.347 94.186 75.535 1.00 23.45 508 HIS E CA 1
ATOM 14417 C C . HIS E 2 508 ? 35.909 95.425 76.242 1.00 23.83 508 HIS E C 1
ATOM 14418 O O . HIS E 2 508 ? 36.846 96.056 75.752 1.00 24.08 508 HIS E O 1
ATOM 14425 N N . PRO E 2 509 ? 35.344 95.782 77.413 1.00 24.00 509 PRO E N 1
ATOM 14426 C CA . PRO E 2 509 ? 35.790 96.942 78.188 1.00 23.99 509 PRO E CA 1
ATOM 14427 C C . PRO E 2 509 ? 37.301 97.013 78.393 1.00 24.00 509 PRO E C 1
ATOM 14428 O O . PRO E 2 509 ? 37.865 98.104 78.440 1.00 23.84 509 PRO E O 1
ATOM 14432 N N . THR E 2 510 ? 37.948 95.854 78.498 1.00 24.24 510 THR E N 1
ATOM 14433 C CA . THR E 2 510 ? 39.390 95.803 78.731 1.00 24.52 510 THR E CA 1
ATOM 14434 C C . THR E 2 510 ? 40.298 95.770 77.498 1.00 24.70 510 THR E C 1
ATOM 14435 O O . THR E 2 510 ? 41.523 95.705 77.630 1.00 24.67 510 THR E O 1
ATOM 14439 N N . GLY E 2 511 ? 39.715 95.789 76.303 1.00 24.99 511 GLY E N 1
ATOM 14440 C CA . GLY E 2 511 ? 40.547 95.808 75.110 1.00 25.13 511 GLY E CA 1
ATOM 14441 C C . GLY E 2 511 ? 40.620 94.574 74.239 1.00 25.18 511 GLY E C 1
ATOM 14442 O O . GLY E 2 511 ? 40.982 94.676 73.068 1.00 25.65 511 GLY E O 1
ATOM 14443 N N . SER E 2 512 ? 40.352 93.404 74.804 1.00 24.97 512 SER E N 1
ATOM 14444 C CA . SER E 2 512 ? 40.371 92.179 74.017 1.00 24.71 512 SER E CA 1
ATOM 14445 C C . SER E 2 512 ? 39.047 92.083 73.256 1.00 24.66 512 SER E C 1
ATOM 14446 O O . SER E 2 512 ? 38.219 92.994 73.347 1.00 24.35 512 SER E O 1
ATOM 14449 N N . ALA E 2 513 ? 38.816 90.986 72.536 1.00 24.33 513 ALA E N 1
ATOM 14450 C CA . ALA E 2 513 ? 37.593 90.902 71.756 1.00 24.15 513 ALA E CA 1
ATOM 14451 C C . ALA E 2 513 ? 37.174 89.516 71.290 1.00 24.16 513 ALA E C 1
ATOM 14452 O O . ALA E 2 513 ? 37.965 88.563 71.287 1.00 24.43 513 ALA E O 1
ATOM 14454 N N . ILE E 2 514 ? 35.914 89.420 70.880 1.00 23.68 514 ILE E N 1
ATOM 14455 C CA . ILE E 2 514 ? 35.383 88.174 70.356 1.00 23.45 514 ILE E CA 1
ATOM 14456 C C . ILE E 2 514 ? 34.897 88.433 68.928 1.00 23.18 514 ILE E C 1
ATOM 14457 O O . ILE E 2 514 ? 34.350 89.491 68.645 1.00 22.83 514 ILE E O 1
ATOM 14462 N N . ALA E 2 515 ? 35.154 87.491 68.024 1.00 23.45 515 ALA E N 1
ATOM 14463 C CA . ALA E 2 515 ? 34.760 87.633 66.622 1.00 23.26 515 ALA E CA 1
ATOM 14464 C C . ALA E 2 515 ? 34.179 86.344 66.056 1.00 23.19 515 ALA E C 1
ATOM 14465 O O . ALA E 2 515 ? 34.732 85.265 66.246 1.00 22.83 515 ALA E O 1
ATOM 14467 N N . ARG E 2 516 ? 33.062 86.472 65.350 1.00 23.34 516 ARG E N 1
ATOM 14468 C CA . ARG E 2 516 ? 32.397 85.331 64.740 1.00 23.28 516 ARG E CA 1
ATOM 14469 C C . ARG E 2 516 ? 32.057 85.614 63.281 1.00 23.35 516 ARG E C 1
ATOM 14470 O O . ARG E 2 516 ? 31.564 86.690 62.939 1.00 23.91 516 ARG E O 1
ATOM 14478 N N . MET E 2 517 ? 32.327 84.641 62.420 1.00 23.42 517 MET E N 1
ATOM 14479 C CA . MET E 2 517 ? 32.066 84.787 60.997 1.00 23.43 517 MET E CA 1
ATOM 14480 C C . MET E 2 517 ? 31.112 83.708 60.502 1.00 23.65 517 MET E C 1
ATOM 14481 O O . MET E 2 517 ? 30.908 82.699 61.176 1.00 23.74 517 MET E O 1
ATOM 14486 N N . GLY E 2 518 ? 30.552 83.925 59.314 1.00 23.76 518 GLY E N 1
ATOM 14487 C CA . GLY E 2 518 ? 29.623 82.977 58.716 1.00 24.05 518 GLY E CA 1
ATOM 14488 C C . GLY E 2 518 ? 30.272 81.846 57.925 1.00 24.30 518 GLY E C 1
ATOM 14489 O O . GLY E 2 518 ? 29.586 81.103 57.220 1.00 24.33 518 GLY E O 1
ATOM 14490 N N . THR E 2 519 ? 31.598 81.756 57.996 1.00 24.08 519 THR E N 1
ATOM 14491 C CA . THR E 2 519 ? 32.362 80.702 57.338 1.00 23.87 519 THR E CA 1
ATOM 14492 C C . THR E 2 519 ? 32.582 79.578 58.367 1.00 23.93 519 THR E C 1
ATOM 14493 O O . THR E 2 519 ? 32.057 79.642 59.469 1.00 24.48 519 THR E O 1
ATOM 14497 N N . ILE E 2 520 ? 33.323 78.536 58.008 1.00 23.69 520 ILE E N 1
ATOM 14498 C CA . ILE E 2 520 ? 33.599 77.445 58.950 1.00 23.39 520 ILE E CA 1
ATOM 14499 C C . ILE E 2 520 ? 34.844 76.686 58.538 1.00 23.53 520 ILE E C 1
ATOM 14500 O O . ILE E 2 520 ? 34.858 75.993 57.524 1.00 24.06 520 ILE E O 1
ATOM 14505 N N . THR E 2 521 ? 35.889 76.818 59.341 1.00 24.03 521 THR E N 1
ATOM 14506 C CA . THR E 2 521 ? 37.154 76.150 59.067 1.00 24.52 521 THR E CA 1
ATOM 14507 C C . THR E 2 521 ? 37.062 74.638 59.245 1.00 24.91 521 THR E C 1
ATOM 14508 O O . THR E 2 521 ? 36.264 74.132 60.035 1.00 24.74 521 THR E O 1
ATOM 14512 N N . GLN E 2 522 ? 37.882 73.930 58.480 1.00 25.02 522 GLN E N 1
ATOM 14513 C CA . GLN E 2 522 ? 37.989 72.480 58.554 1.00 25.04 522 GLN E CA 1
ATOM 14514 C C . GLN E 2 522 ? 39.483 72.179 58.623 1.00 25.10 522 GLN E C 1
ATOM 14515 O O . GLN E 2 522 ? 39.934 71.122 58.187 1.00 25.17 522 GLN E O 1
ATOM 14521 N N . GLY E 2 523 ? 40.243 73.140 59.149 1.00 24.83 523 GLY E N 1
ATOM 14522 C CA . GLY E 2 523 ? 41.678 72.969 59.287 1.00 25.13 523 GLY E CA 1
ATOM 14523 C C . GLY E 2 523 ? 42.574 74.023 58.656 1.00 25.11 523 GLY E C 1
ATOM 14524 O O . GLY E 2 523 ? 43.774 74.037 58.912 1.00 25.47 523 GLY E O 1
ATOM 14525 N N . GLN E 2 524 ? 42.010 74.914 57.848 1.00 25.12 524 GLN E N 1
ATOM 14526 C CA . GLN E 2 524 ? 42.814 75.929 57.193 1.00 25.03 524 GLN E CA 1
ATOM 14527 C C . GLN E 2 524 ? 43.286 77.107 58.041 1.00 25.11 524 GLN E C 1
ATOM 14528 O O . GLN E 2 524 ? 43.858 78.063 57.509 1.00 25.70 524 GLN E O 1
ATOM 14534 N N . GLY E 2 525 ? 43.043 77.045 59.349 1.00 24.52 525 GLY E N 1
ATOM 14535 C CA . GLY E 2 525 ? 43.536 78.077 60.250 1.00 24.16 525 GLY E CA 1
ATOM 14536 C C . GLY E 2 525 ? 42.840 79.392 60.521 1.00 24.05 525 GLY E C 1
ATOM 14537 O O . GLY E 2 525 ? 43.469 80.307 61.060 1.00 23.65 525 GLY E O 1
ATOM 14538 N N . HIS E 2 526 ? 41.545 79.475 60.223 1.00 24.31 526 HIS E N 1
ATOM 14539 C CA . HIS E 2 526 ? 40.771 80.698 60.432 1.00 23.91 526 HIS E CA 1
ATOM 14540 C C . HIS E 2 526 ? 40.883 81.308 61.820 1.00 24.29 526 HIS E C 1
ATOM 14541 O O . HIS E 2 526 ? 40.946 82.527 61.944 1.00 24.35 526 HIS E O 1
ATOM 14548 N N . GLN E 2 527 ? 40.900 80.478 62.863 1.00 24.92 527 GLN E N 1
ATOM 14549 C CA . GLN E 2 527 ? 40.988 80.996 64.230 1.00 25.34 527 GLN E CA 1
ATOM 14550 C C . GLN E 2 527 ? 42.271 81.777 64.497 1.00 25.50 527 GLN E C 1
ATOM 14551 O O . GLN E 2 527 ? 42.369 82.533 65.471 1.00 25.42 527 GLN E O 1
ATOM 14557 N N . THR E 2 528 ? 43.247 81.591 63.617 1.00 25.43 528 THR E N 1
ATOM 14558 C CA . THR E 2 528 ? 44.511 82.290 63.713 1.00 25.88 528 THR E CA 1
ATOM 14559 C C . THR E 2 528 ? 44.527 83.450 62.709 1.00 25.70 528 THR E C 1
ATOM 14560 O O . THR E 2 528 ? 44.607 84.616 63.106 1.00 26.44 528 THR E O 1
ATOM 14564 N N . THR E 2 529 ? 44.355 83.141 61.427 1.00 25.35 529 THR E N 1
ATOM 14565 C CA . THR E 2 529 ? 44.384 84.170 60.390 1.00 25.36 529 THR E CA 1
ATOM 14566 C C . THR E 2 529 ? 43.356 85.301 60.539 1.00 25.56 529 THR E C 1
ATOM 14567 O O . THR E 2 529 ? 43.714 86.477 60.411 1.00 25.20 529 THR E O 1
ATOM 14571 N N . TYR E 2 530 ? 42.095 84.949 60.803 1.00 25.27 530 TYR E N 1
ATOM 14572 C CA . TYR E 2 530 ? 41.030 85.941 60.968 1.00 24.98 530 TYR E CA 1
ATOM 14573 C C . TYR E 2 530 ? 41.429 86.913 62.057 1.00 25.10 530 TYR E C 1
ATOM 14574 O O . TYR E 2 530 ? 41.187 88.120 61.949 1.00 25.02 530 TYR E O 1
ATOM 14583 N N . ALA E 2 531 ? 42.043 86.375 63.107 1.00 25.45 531 ALA E N 1
ATOM 14584 C CA . ALA E 2 531 ? 42.485 87.180 64.242 1.00 25.59 531 ALA E CA 1
ATOM 14585 C C . ALA E 2 531 ? 43.589 88.142 63.813 1.00 25.53 531 ALA E C 1
ATOM 14586 O O . ALA E 2 531 ? 43.656 89.266 64.296 1.00 25.34 531 ALA E O 1
ATOM 14588 N N . GLN E 2 532 ? 44.427 87.698 62.878 1.00 26.18 532 GLN E N 1
ATOM 14589 C CA . GLN E 2 532 ? 45.525 88.517 62.375 1.00 26.01 532 GLN E CA 1
ATOM 14590 C C . GLN E 2 532 ? 45.016 89.703 61.570 1.00 25.96 532 GLN E C 1
ATOM 14591 O O . GLN E 2 532 ? 45.573 90.793 61.662 1.00 25.99 532 GLN E O 1
ATOM 14597 N N . ILE E 2 533 ? 43.959 89.493 60.785 1.00 25.91 533 ILE E N 1
ATOM 14598 C CA . ILE E 2 533 ? 43.378 90.571 59.982 1.00 25.45 533 ILE E CA 1
ATOM 14599 C C . ILE E 2 533 ? 42.884 91.667 60.925 1.00 25.31 533 ILE E C 1
ATOM 14600 O O . ILE E 2 533 ? 43.185 92.852 60.742 1.00 26.35 533 ILE E O 1
ATOM 14605 N N . ILE E 2 534 ? 42.148 91.258 61.952 1.00 24.78 534 ILE E N 1
ATOM 14606 C CA . ILE E 2 534 ? 41.597 92.189 62.930 1.00 23.96 534 ILE E CA 1
ATOM 14607 C C . ILE E 2 534 ? 42.696 92.862 63.754 1.00 23.42 534 ILE E C 1
ATOM 14608 O O . ILE E 2 534 ? 42.589 94.035 64.091 1.00 23.55 534 ILE E O 1
ATOM 14613 N N . ALA E 2 535 ? 43.743 92.113 64.084 1.00 23.24 535 ALA E N 1
ATOM 14614 C CA . ALA E 2 535 ? 44.863 92.648 64.864 1.00 23.07 535 ALA E CA 1
ATOM 14615 C C . ALA E 2 535 ? 45.428 93.920 64.218 1.00 23.13 535 ALA E C 1
ATOM 14616 O O . ALA E 2 535 ? 45.582 94.948 64.882 1.00 22.89 535 ALA E O 1
ATOM 14618 N N . THR E 2 536 ? 45.680 93.854 62.911 1.00 23.39 536 THR E N 1
ATOM 14619 C CA . THR E 2 536 ? 46.208 94.984 62.159 1.00 23.78 536 THR E CA 1
ATOM 14620 C C . THR E 2 536 ? 45.190 96.128 62.028 1.00 23.97 536 THR E C 1
ATOM 14621 O O . THR E 2 536 ? 45.547 97.297 62.179 1.00 24.13 536 THR E O 1
ATOM 14625 N N . GLU E 2 537 ? 43.922 95.795 61.800 1.00 23.61 537 GLU E N 1
ATOM 14626 C CA . GLU E 2 537 ? 42.890 96.820 61.672 1.00 23.90 537 GLU E CA 1
ATOM 14627 C C . GLU E 2 537 ? 42.609 97.598 62.964 1.00 24.19 537 GLU E C 1
ATOM 14628 O O . GLU E 2 537 ? 42.337 98.794 62.918 1.00 24.25 537 GLU E O 1
ATOM 14634 N N . LEU E 2 538 ? 42.707 96.938 64.115 1.00 24.36 538 LEU E N 1
ATOM 14635 C CA . LEU E 2 538 ? 42.381 97.589 65.382 1.00 24.57 538 LEU E CA 1
ATOM 14636 C C . LEU E 2 538 ? 43.481 97.768 66.417 1.00 24.91 538 LEU E C 1
ATOM 14637 O O . LEU E 2 538 ? 43.218 98.287 67.498 1.00 25.26 538 LEU E O 1
ATOM 14642 N N . GLY E 2 539 ? 44.697 97.321 66.123 1.00 25.28 539 GLY E N 1
ATOM 14643 C CA . GLY E 2 539 ? 45.776 97.463 67.090 1.00 25.54 539 GLY E CA 1
ATOM 14644 C C . GLY E 2 539 ? 45.588 96.658 68.375 1.00 25.95 539 GLY E C 1
ATOM 14645 O O . GLY E 2 539 ? 45.888 97.132 69.473 1.00 26.23 539 GLY E O 1
ATOM 14646 N N . ILE E 2 540 ? 45.079 95.437 68.236 1.00 25.91 540 ILE E N 1
ATOM 14647 C CA . ILE E 2 540 ? 44.851 94.537 69.370 1.00 25.38 540 ILE E CA 1
ATOM 14648 C C . ILE E 2 540 ? 45.569 93.244 69.007 1.00 25.26 540 ILE E C 1
ATOM 14649 O O . ILE E 2 540 ? 45.321 92.680 67.948 1.00 25.96 540 ILE E O 1
ATOM 14654 N N . PRO E 2 541 ? 46.473 92.757 69.868 1.00 25.13 541 PRO E N 1
ATOM 14655 C CA . PRO E 2 541 ? 47.169 91.511 69.513 1.00 25.00 541 PRO E CA 1
ATOM 14656 C C . PRO E 2 541 ? 46.220 90.373 69.121 1.00 24.95 541 PRO E C 1
ATOM 14657 O O . PRO E 2 541 ? 45.165 90.196 69.717 1.00 24.81 541 PRO E O 1
ATOM 14661 N N . SER E 2 542 ? 46.582 89.637 68.078 1.00 24.91 542 SER E N 1
ATOM 14662 C CA . SER E 2 542 ? 45.749 88.543 67.601 1.00 24.89 542 SER E CA 1
ATOM 14663 C C . SER E 2 542 ? 45.517 87.448 68.646 1.00 25.24 542 SER E C 1
ATOM 14664 O O . SER E 2 542 ? 44.494 86.748 68.612 1.00 25.64 542 SER E O 1
ATOM 14667 N N . GLU E 2 543 ? 46.442 87.338 69.598 1.00 24.79 543 GLU E N 1
ATOM 14668 C CA . GLU E 2 543 ? 46.364 86.329 70.650 1.00 24.17 543 GLU E CA 1
ATOM 14669 C C . GLU E 2 543 ? 45.119 86.473 71.518 1.00 24.10 543 GLU E C 1
ATOM 14670 O O . GLU E 2 543 ? 44.599 85.487 72.037 1.00 23.42 543 GLU E O 1
ATOM 14676 N N . VAL E 2 544 ? 44.630 87.702 71.656 1.00 24.02 544 VAL E N 1
ATOM 14677 C CA . VAL E 2 544 ? 43.462 87.958 72.488 1.00 23.86 544 VAL E CA 1
ATOM 14678 C C . VAL E 2 544 ? 42.179 88.269 71.709 1.00 23.96 544 VAL E C 1
ATOM 14679 O O . VAL E 2 544 ? 41.196 88.752 72.266 1.00 24.38 544 VAL E O 1
ATOM 14683 N N . ILE E 2 545 ? 42.208 88.016 70.406 1.00 23.86 545 ILE E N 1
ATOM 14684 C CA . ILE E 2 545 ? 41.030 88.203 69.565 1.00 23.46 545 ILE E CA 1
ATOM 14685 C C . ILE E 2 545 ? 40.543 86.779 69.312 1.00 24.08 545 ILE E C 1
ATOM 14686 O O . ILE E 2 545 ? 41.117 86.045 68.506 1.00 24.08 545 ILE E O 1
ATOM 14691 N N . GLN E 2 546 ? 39.522 86.367 70.055 1.00 24.18 546 GLN E N 1
ATOM 14692 C CA . GLN E 2 546 ? 39.006 85.010 69.938 1.00 24.34 546 GLN E CA 1
ATOM 14693 C C . GLN E 2 546 ? 38.000 84.855 68.815 1.00 24.79 546 GLN E C 1
ATOM 14694 O O . GLN E 2 546 ? 36.962 85.517 68.814 1.00 25.47 546 GLN E O 1
ATO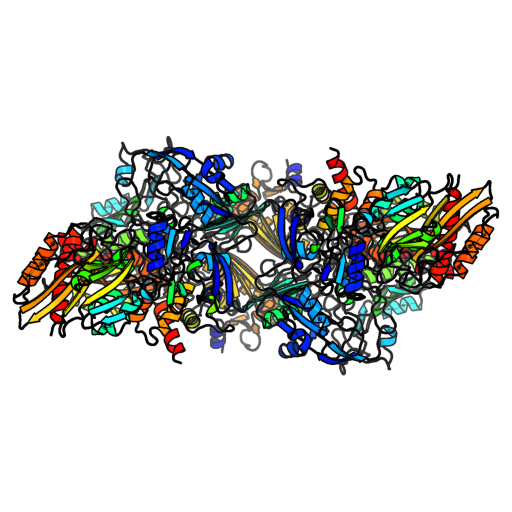M 14700 N N . VAL E 2 547 ? 38.300 83.989 67.853 1.00 25.09 547 VAL E N 1
ATOM 14701 C CA . VAL E 2 547 ? 37.367 83.789 66.758 1.00 25.46 547 VAL E CA 1
ATOM 14702 C C . VAL E 2 547 ? 36.678 82.425 66.809 1.00 25.96 547 VAL E C 1
ATOM 14703 O O . VAL E 2 547 ? 37.264 81.433 67.249 1.00 25.95 547 VAL E O 1
ATOM 14707 N N . GLU E 2 548 ? 35.401 82.418 66.435 1.00 26.39 548 GLU E N 1
ATOM 14708 C CA . GLU E 2 548 ? 34.593 81.204 66.399 1.00 27.02 548 GLU E CA 1
ATOM 14709 C C . GLU E 2 548 ? 33.732 81.198 65.147 1.00 26.74 548 GLU E C 1
ATOM 14710 O O . GLU E 2 548 ? 33.344 82.258 64.643 1.00 26.66 548 GLU E O 1
ATOM 14716 N N . GLU E 2 549 ? 33.393 79.992 64.698 1.00 26.47 549 GLU E N 1
ATOM 14717 C CA . GLU E 2 549 ? 32.553 79.766 63.525 1.00 26.29 549 GLU E CA 1
ATOM 14718 C C . GLU E 2 549 ? 31.732 78.512 63.807 1.00 25.85 549 GLU E C 1
ATOM 14719 O O . GLU E 2 549 ? 31.937 77.850 64.816 1.00 26.39 549 GLU E O 1
ATOM 14725 N N . GLY E 2 550 ? 30.767 78.224 62.942 1.00 25.70 550 GLY E N 1
ATOM 14726 C CA . GLY E 2 550 ? 29.995 76.997 63.064 1.00 25.27 550 GLY E CA 1
ATOM 14727 C C . GLY E 2 550 ? 28.722 76.875 63.867 1.00 25.09 550 GLY E C 1
ATOM 14728 O O . GLY E 2 550 ? 27.969 75.918 63.660 1.00 25.35 550 GLY E O 1
ATOM 14729 N N . ASP E 2 551 ? 28.472 77.796 64.785 1.00 24.83 551 ASP E N 1
ATOM 14730 C CA . ASP E 2 551 ? 27.265 77.710 65.600 1.00 25.24 551 ASP E CA 1
ATOM 14731 C C . ASP E 2 551 ? 26.206 78.685 65.087 1.00 25.16 551 ASP E C 1
ATOM 14732 O O . ASP E 2 551 ? 26.301 79.881 65.341 1.00 25.50 551 ASP E O 1
ATOM 14737 N N . THR E 2 552 ? 25.174 78.166 64.417 1.00 25.10 552 THR E N 1
ATOM 14738 C CA . THR E 2 552 ? 24.123 79.022 63.862 1.00 25.16 552 THR E CA 1
ATOM 14739 C C . THR E 2 552 ? 23.391 79.896 64.874 1.00 25.56 552 THR E C 1
ATOM 14740 O O . THR E 2 552 ? 22.731 80.867 64.496 1.00 25.44 552 THR E O 1
ATOM 14744 N N . SER E 2 553 ? 23.517 79.577 66.157 1.00 25.86 553 SER E N 1
ATOM 14745 C CA . SER E 2 553 ? 22.878 80.390 67.180 1.00 26.55 553 SER E CA 1
ATOM 14746 C C . SER E 2 553 ? 23.724 81.547 67.653 1.00 26.17 553 SER E C 1
ATOM 14747 O O . SER E 2 553 ? 23.217 82.458 68.300 1.00 26.35 553 SER E O 1
ATOM 14750 N N . THR E 2 554 ? 25.008 81.537 67.313 1.00 25.71 554 THR E N 1
ATOM 14751 C CA . THR E 2 554 ? 25.883 82.614 67.750 1.00 25.69 554 THR E CA 1
ATOM 14752 C C . THR E 2 554 ? 26.555 83.388 66.623 1.00 25.23 554 THR E C 1
ATOM 14753 O O . THR E 2 554 ? 26.652 84.614 66.689 1.00 25.47 554 THR E O 1
ATOM 14757 N N . ALA E 2 555 ? 26.984 82.681 65.581 1.00 24.56 555 ALA E N 1
ATOM 14758 C CA . ALA E 2 555 ? 27.662 83.303 64.440 1.00 23.99 555 ALA E CA 1
ATOM 14759 C C . ALA E 2 555 ? 26.725 83.998 63.463 1.00 23.59 555 ALA E C 1
ATOM 14760 O O . ALA E 2 555 ? 25.584 83.574 63.273 1.00 23.55 555 ALA E O 1
ATOM 14762 N N . PRO E 2 556 ? 27.187 85.096 62.841 1.00 23.42 556 PRO E N 1
ATOM 14763 C CA . PRO E 2 556 ? 26.324 85.796 61.880 1.00 22.97 556 PRO E CA 1
ATOM 14764 C C . PRO E 2 556 ? 26.118 84.876 60.681 1.00 23.01 556 PRO E C 1
ATOM 14765 O O . PRO E 2 556 ? 26.948 83.994 60.420 1.00 23.03 556 PRO E O 1
ATOM 14769 N N . TYR E 2 557 ? 24.995 85.031 59.987 1.00 22.74 557 TYR E N 1
ATOM 14770 C CA . TYR E 2 557 ? 24.692 84.180 58.837 1.00 22.46 557 TYR E CA 1
ATOM 14771 C C . TYR E 2 557 ? 25.735 84.303 57.724 1.00 22.91 557 TYR E C 1
ATOM 14772 O O . TYR E 2 557 ? 26.108 85.405 57.322 1.00 22.99 557 TYR E O 1
ATOM 14781 N N . GLY E 2 558 ? 26.184 83.155 57.226 1.00 23.42 558 GLY E N 1
ATOM 14782 C CA . GLY E 2 558 ? 27.172 83.118 56.162 1.00 23.89 558 GLY E CA 1
ATOM 14783 C C . GLY E 2 558 ? 26.899 81.926 55.264 1.00 24.52 558 GLY E C 1
ATOM 14784 O O . GLY E 2 558 ? 25.990 81.139 55.531 1.00 24.46 558 GLY E O 1
ATOM 14785 N N . LEU E 2 559 ? 27.692 81.770 54.210 1.00 24.70 559 LEU E N 1
ATOM 14786 C CA . LEU E 2 559 ? 27.482 80.670 53.276 1.00 24.93 559 LEU E CA 1
ATOM 14787 C C . LEU E 2 559 ? 28.463 79.512 53.453 1.00 25.31 559 LEU E C 1
ATOM 14788 O O . LEU E 2 559 ? 28.423 78.539 52.707 1.00 24.94 559 LEU E O 1
ATOM 14793 N N . GLY E 2 560 ? 29.325 79.610 54.460 1.00 25.33 560 GLY E N 1
ATOM 14794 C CA . GLY E 2 560 ? 30.268 78.539 54.720 1.00 25.72 560 GLY E CA 1
ATOM 14795 C C . GLY E 2 560 ? 31.601 78.625 54.008 1.00 25.87 560 GLY E C 1
ATOM 14796 O O . GLY E 2 560 ? 31.889 79.596 53.314 1.00 25.68 560 GLY E O 1
ATOM 14797 N N . THR E 2 561 ? 32.407 77.581 54.180 1.00 26.27 561 THR E N 1
ATOM 14798 C CA . THR E 2 561 ? 33.732 77.514 53.581 1.00 25.99 561 THR E CA 1
ATOM 14799 C C . THR E 2 561 ? 33.906 76.410 52.540 1.00 26.17 561 THR E C 1
ATOM 14800 O O . THR E 2 561 ? 33.859 75.223 52.853 1.00 26.33 561 THR E O 1
ATOM 14804 N N . TYR E 2 562 ? 34.082 76.848 51.294 1.00 26.39 562 TYR E N 1
ATOM 14805 C CA . TYR E 2 562 ? 34.316 76.014 50.115 1.00 26.19 562 TYR E CA 1
ATOM 14806 C C . TYR E 2 562 ? 34.638 76.998 49.004 1.00 26.09 562 TYR E C 1
ATOM 14807 O O . TYR E 2 562 ? 34.440 78.200 49.170 1.00 25.78 562 TYR E O 1
ATOM 14816 N N . GLY E 2 563 ? 35.160 76.494 47.888 1.00 26.48 563 GLY E N 1
ATOM 14817 C CA . GLY E 2 563 ? 35.525 77.354 46.773 1.00 25.88 563 GLY E CA 1
ATOM 14818 C C . GLY E 2 563 ? 36.528 78.431 47.161 1.00 25.70 563 GLY E C 1
ATOM 14819 O O . GLY E 2 563 ? 36.591 79.482 46.511 1.00 25.48 563 GLY E O 1
ATOM 14820 N N . SER E 2 564 ? 37.314 78.165 48.207 1.00 25.29 564 SER E N 1
ATOM 14821 C CA . SER E 2 564 ? 38.320 79.107 48.726 1.00 25.62 564 SER E CA 1
ATOM 14822 C C . SER E 2 564 ? 37.724 80.498 48.892 1.00 25.62 564 SER E C 1
ATOM 14823 O O . SER E 2 564 ? 38.390 81.499 48.635 1.00 25.78 564 SER E O 1
ATOM 14826 N N . ARG E 2 565 ? 36.469 80.552 49.326 1.00 25.72 565 ARG E N 1
ATOM 14827 C CA . ARG E 2 565 ? 35.758 81.814 49.493 1.00 25.59 565 ARG E CA 1
ATOM 14828 C C . ARG E 2 565 ? 36.011 82.576 50.800 1.00 25.47 565 ARG E C 1
ATOM 14829 O O . ARG E 2 565 ? 35.762 83.768 50.862 1.00 25.48 565 ARG E O 1
ATOM 14837 N N . SER E 2 566 ? 36.545 81.911 51.820 1.00 25.83 566 SER E N 1
ATOM 14838 C CA . SER E 2 566 ? 36.781 82.556 53.121 1.00 25.73 566 SER E CA 1
ATOM 14839 C C . SER E 2 566 ? 37.583 83.857 53.074 1.00 25.92 566 SER E C 1
ATOM 14840 O O . SER E 2 566 ? 37.127 84.895 53.552 1.00 25.93 566 SER E O 1
ATOM 14843 N N . THR E 2 567 ? 38.795 83.806 52.537 1.00 25.85 567 THR E N 1
ATOM 14844 C CA . THR E 2 567 ? 39.614 85.011 52.470 1.00 25.79 567 THR E CA 1
ATOM 14845 C C . THR E 2 567 ? 38.979 86.104 51.602 1.00 25.80 567 THR E C 1
ATOM 14846 O O . THR E 2 567 ? 38.881 87.252 52.025 1.00 26.15 567 THR E O 1
ATOM 14850 N N . PRO E 2 568 ? 38.502 85.754 50.397 1.00 25.36 568 PRO E N 1
ATOM 14851 C CA . PRO E 2 568 ? 37.890 86.771 49.534 1.00 25.53 568 PRO E CA 1
ATOM 14852 C C . PRO E 2 568 ? 36.622 87.431 50.082 1.00 25.72 568 PRO E C 1
ATOM 14853 O O . PRO E 2 568 ? 36.518 88.658 50.101 1.00 26.05 568 PRO E O 1
ATOM 14857 N N . VAL E 2 569 ? 35.657 86.615 50.500 1.00 25.70 569 VAL E N 1
ATOM 14858 C CA . VAL E 2 569 ? 34.375 87.117 51.004 1.00 25.36 569 VAL E CA 1
ATOM 14859 C C . VAL E 2 569 ? 34.364 87.445 52.506 1.00 25.40 569 VAL E C 1
ATOM 14860 O O . VAL E 2 569 ? 34.126 88.598 52.891 1.00 25.44 569 VAL E O 1
ATOM 14864 N N . ALA E 2 570 ? 34.629 86.445 53.348 1.00 24.85 570 ALA E N 1
ATOM 14865 C CA . ALA E 2 570 ? 34.670 86.668 54.796 1.00 24.69 570 ALA E CA 1
ATOM 14866 C C . ALA E 2 570 ? 35.839 87.585 55.166 1.00 24.75 570 ALA E C 1
ATOM 14867 O O . ALA E 2 570 ? 35.690 88.469 56.013 1.00 24.86 570 ALA E O 1
ATOM 14869 N N . GLY E 2 571 ? 36.990 87.397 54.509 1.00 24.72 571 GLY E N 1
ATOM 14870 C CA . GLY E 2 571 ? 38.147 88.238 54.779 1.00 24.40 571 GLY E CA 1
ATOM 14871 C C . GLY E 2 571 ? 37.798 89.708 54.593 1.00 24.99 571 GLY E C 1
ATOM 14872 O O . GLY E 2 571 ? 38.288 90.568 55.328 1.00 25.18 571 GLY E O 1
ATOM 14873 N N . ALA E 2 572 ? 36.926 89.984 53.620 1.00 24.41 572 ALA E N 1
ATOM 14874 C CA . ALA E 2 572 ? 36.464 91.331 53.317 1.00 24.74 572 ALA E CA 1
ATOM 14875 C C . ALA E 2 572 ? 35.489 91.837 54.388 1.00 24.81 572 ALA E C 1
ATOM 14876 O O . ALA E 2 572 ? 35.588 92.981 54.842 1.00 24.15 572 ALA E O 1
ATOM 14878 N N . ALA E 2 573 ? 34.542 90.980 54.775 1.00 25.13 573 ALA E N 1
ATOM 14879 C CA . ALA E 2 573 ? 33.548 91.322 55.794 1.00 24.99 573 ALA E CA 1
ATOM 14880 C C . ALA E 2 573 ? 34.248 91.635 57.118 1.00 25.27 573 ALA E C 1
ATOM 14881 O O . ALA E 2 573 ? 33.869 92.572 57.835 1.00 25.00 573 ALA E O 1
ATOM 14883 N N . ILE E 2 574 ? 35.308 90.878 57.402 1.00 25.31 574 ILE E N 1
ATOM 14884 C CA . ILE E 2 574 ? 36.094 91.048 58.624 1.00 24.91 574 ILE E CA 1
ATOM 14885 C C . ILE E 2 574 ? 36.775 92.407 58.665 1.00 24.90 574 ILE E C 1
ATOM 14886 O O . ILE E 2 574 ? 36.694 93.114 59.665 1.00 24.94 574 ILE E O 1
ATOM 14891 N N . ALA E 2 575 ? 37.438 92.773 57.572 1.00 24.99 575 ALA E N 1
ATOM 14892 C CA . ALA E 2 575 ? 38.136 94.053 57.498 1.00 24.84 575 ALA E CA 1
ATOM 14893 C C . ALA E 2 575 ? 37.160 95.216 57.561 1.00 24.71 575 ALA E C 1
ATOM 14894 O O . ALA E 2 575 ? 37.417 96.195 58.245 1.00 25.26 575 ALA E O 1
ATOM 14896 N N . LEU E 2 576 ? 36.026 95.102 56.876 1.00 25.18 576 LEU E N 1
ATOM 14897 C CA . LEU E 2 576 ? 35.036 96.177 56.887 1.00 25.49 576 LEU E CA 1
ATOM 14898 C C . LEU E 2 576 ? 34.359 96.348 58.248 1.00 25.72 576 LEU E C 1
ATOM 14899 O O . LEU E 2 576 ? 34.144 97.479 58.695 1.00 25.93 576 LEU E O 1
ATOM 14904 N N . ALA E 2 577 ? 34.065 95.236 58.923 1.00 25.62 577 ALA E N 1
ATOM 14905 C CA . ALA E 2 577 ? 33.455 95.291 60.249 1.00 25.15 577 ALA E CA 1
ATOM 14906 C C . ALA E 2 577 ? 34.435 95.968 61.210 1.00 25.23 577 ALA E C 1
ATOM 14907 O O . ALA E 2 577 ? 34.045 96.807 62.029 1.00 24.98 577 ALA E O 1
ATOM 14909 N N . ALA E 2 578 ? 35.715 95.612 61.088 1.00 25.02 578 ALA E N 1
ATOM 14910 C CA . ALA E 2 578 ? 36.749 96.180 61.942 1.00 25.21 578 ALA E CA 1
ATOM 14911 C C . ALA E 2 578 ? 36.886 97.667 61.664 1.00 25.38 578 ALA E C 1
ATOM 14912 O O . ALA E 2 578 ? 37.042 98.471 62.581 1.00 25.38 578 ALA E O 1
ATOM 14914 N N . ARG E 2 579 ? 36.790 98.038 60.393 1.00 25.98 579 ARG E N 1
ATOM 14915 C CA . ARG E 2 579 ? 36.891 99.438 60.020 1.00 26.28 579 ARG E CA 1
ATOM 14916 C C . ARG E 2 579 ? 35.699 100.248 60.540 1.00 26.55 579 ARG E C 1
ATOM 14917 O O . ARG E 2 579 ? 35.841 101.438 60.824 1.00 26.97 579 ARG E O 1
ATOM 14925 N N . LYS E 2 580 ? 34.542 99.607 60.709 1.00 26.49 580 LYS E N 1
ATOM 14926 C CA . LYS E 2 580 ? 33.379 100.308 61.264 1.00 26.88 580 LYS E CA 1
ATOM 14927 C C . LYS E 2 580 ? 33.707 100.645 62.717 1.00 27.10 580 LYS E C 1
ATOM 14928 O O . LYS E 2 580 ? 33.335 101.703 63.215 1.00 27.18 580 LYS E O 1
ATOM 14934 N N . ILE E 2 581 ? 34.390 99.724 63.395 1.00 27.22 581 ILE E N 1
ATOM 14935 C CA . ILE E 2 581 ? 34.800 99.930 64.780 1.00 27.60 581 ILE E CA 1
ATOM 14936 C C . ILE E 2 581 ? 35.912 100.985 64.847 1.00 27.98 581 ILE E C 1
ATOM 14937 O O . ILE E 2 581 ? 35.931 101.810 65.754 1.00 28.24 581 ILE E O 1
ATOM 14942 N N . HIS E 2 582 ? 36.821 100.966 63.875 1.00 28.36 582 HIS E N 1
ATOM 14943 C CA . HIS E 2 582 ? 37.943 101.909 63.849 1.00 28.61 582 HIS E CA 1
ATOM 14944 C C . HIS E 2 582 ? 37.484 103.359 63.658 1.00 28.66 582 HIS E C 1
ATOM 14945 O O . HIS E 2 582 ? 38.064 104.286 64.238 1.00 29.15 582 HIS E O 1
ATOM 14952 N N . ALA E 2 583 ? 36.426 103.552 62.879 1.00 28.31 583 ALA E N 1
ATOM 14953 C CA . ALA E 2 583 ? 35.898 104.896 62.641 1.00 28.28 583 ALA E CA 1
ATOM 14954 C C . ALA E 2 583 ? 35.304 105.451 63.934 1.00 28.20 583 ALA E C 1
ATOM 14955 O O . ALA E 2 583 ? 35.500 106.628 64.260 1.00 28.10 583 ALA E O 1
ATOM 14957 N N . LYS E 2 584 ? 34.614 104.588 64.683 1.00 28.00 584 LYS E N 1
ATOM 14958 C CA . LYS E 2 584 ? 34.002 104.980 65.953 1.00 27.71 584 LYS E CA 1
ATOM 14959 C C . LYS E 2 584 ? 35.076 105.226 67.004 1.00 27.53 584 LYS E C 1
ATOM 14960 O O . LYS E 2 584 ? 34.947 106.114 67.839 1.00 27.66 584 LYS E O 1
ATOM 14966 N N . ALA E 2 585 ? 36.131 104.421 66.956 1.00 27.72 585 ALA E N 1
ATOM 14967 C CA . ALA E 2 585 ? 37.246 104.551 67.881 1.00 28.17 585 ALA E CA 1
ATOM 14968 C C . ALA E 2 585 ? 37.911 105.919 67.702 1.00 28.84 585 ALA E C 1
ATOM 14969 O O . ALA E 2 585 ? 38.321 106.545 68.678 1.00 28.83 585 ALA E O 1
ATOM 14971 N N . ARG E 2 586 ? 37.996 106.380 66.452 1.00 30.03 586 ARG E N 1
ATOM 14972 C CA . ARG E 2 586 ? 38.591 107.679 66.138 1.00 31.17 586 ARG E CA 1
ATOM 14973 C C . ARG E 2 586 ? 37.731 108.786 66.738 1.00 31.05 586 ARG E C 1
ATOM 14974 O O . ARG E 2 586 ? 38.237 109.699 67.388 1.00 30.63 586 ARG E O 1
ATOM 14982 N N . LYS E 2 587 ? 36.424 108.673 66.533 1.00 31.45 587 LYS E N 1
ATOM 14983 C CA . LYS E 2 587 ? 35.461 109.644 67.032 1.00 32.17 587 LYS E CA 1
ATOM 14984 C C . LYS E 2 587 ? 35.589 109.743 68.548 1.00 32.64 587 LYS E C 1
ATOM 14985 O O . LYS E 2 587 ? 35.586 110.840 69.116 1.00 33.18 587 LYS E O 1
ATOM 14991 N N . ILE E 2 588 ? 35.742 108.594 69.199 1.00 32.68 588 ILE E N 1
ATOM 14992 C CA . ILE E 2 588 ? 35.888 108.566 70.646 1.00 32.75 588 ILE E CA 1
ATOM 14993 C C . ILE E 2 588 ? 37.235 109.163 71.057 1.00 32.87 588 ILE E C 1
ATOM 14994 O O . ILE E 2 588 ? 37.280 110.018 71.938 1.00 32.93 588 ILE E O 1
ATOM 14999 N N . ALA E 2 589 ? 38.315 108.763 70.380 1.00 32.90 589 ALA E N 1
ATOM 15000 C CA . ALA E 2 589 ? 39.658 109.278 70.677 1.00 32.78 589 ALA E CA 1
ATOM 15001 C C . ALA E 2 589 ? 39.724 110.796 70.559 1.00 33.18 589 ALA E C 1
ATOM 15002 O O . ALA E 2 589 ? 40.384 111.457 71.353 1.00 33.20 589 ALA E O 1
ATOM 15004 N N . ALA E 2 590 ? 39.034 111.343 69.563 1.00 33.75 590 ALA E N 1
ATOM 15005 C CA . ALA E 2 590 ? 39.004 112.782 69.347 1.00 34.37 590 ALA E CA 1
ATOM 15006 C C . ALA E 2 590 ? 38.330 113.480 70.523 1.00 35.04 590 ALA E C 1
ATOM 15007 O O . ALA E 2 590 ? 38.773 114.544 70.953 1.00 34.71 590 ALA E O 1
ATOM 15009 N N . HIS E 2 591 ? 37.269 112.870 71.049 1.00 36.00 591 HIS E N 1
ATOM 15010 C CA . HIS E 2 591 ? 36.545 113.440 72.179 1.00 36.95 591 HIS E CA 1
ATOM 15011 C C . HIS E 2 591 ? 37.408 113.468 73.438 1.00 37.02 591 HIS E C 1
ATOM 15012 O O . HIS E 2 591 ? 37.419 114.463 74.165 1.00 36.92 591 HIS E O 1
ATOM 15019 N N . MET E 2 592 ? 38.116 112.368 73.690 1.00 37.47 592 MET E N 1
ATOM 15020 C CA . MET E 2 592 ? 38.994 112.242 74.858 1.00 38.01 592 MET E CA 1
ATOM 15021 C C . MET E 2 592 ? 40.171 113.210 74.765 1.00 38.53 592 MET E C 1
ATOM 15022 O O . MET E 2 592 ? 40.569 113.816 75.763 1.00 38.60 592 MET E O 1
ATOM 15027 N N . LEU E 2 593 ? 40.726 113.337 73.563 1.00 39.18 593 LEU E N 1
ATOM 15028 C CA . LEU E 2 593 ? 41.870 114.211 73.321 1.00 39.83 593 LEU E CA 1
ATOM 15029 C C . LEU E 2 593 ? 41.465 115.664 73.074 1.00 40.77 593 LEU E C 1
ATOM 15030 O O . LEU E 2 593 ? 42.321 116.533 72.903 1.00 40.75 593 LEU E O 1
ATOM 15035 N N . GLU E 2 594 ? 40.159 115.923 73.077 1.00 41.68 594 GLU E N 1
ATOM 15036 C CA . GLU E 2 594 ? 39.625 117.266 72.862 1.00 43.04 594 GLU E CA 1
ATOM 15037 C C . GLU E 2 594 ? 40.134 117.932 71.582 1.00 43.10 594 GLU E C 1
ATOM 15038 O O . GLU E 2 594 ? 40.508 119.106 71.586 1.00 43.57 594 GLU E O 1
ATOM 15044 N N . VAL E 2 595 ? 40.177 117.169 70.495 1.00 43.19 595 VAL E N 1
ATOM 15045 C CA . VAL E 2 595 ? 40.624 117.685 69.205 1.00 43.03 595 VAL E CA 1
ATOM 15046 C C . VAL E 2 595 ? 39.700 117.175 68.103 1.00 43.07 595 VAL E C 1
ATOM 15047 O O . VAL E 2 595 ? 38.832 116.337 68.346 1.00 43.18 595 VAL E O 1
ATOM 15051 N N . ASN E 2 596 ? 39.851 117.726 66.905 1.00 43.23 596 ASN E N 1
ATOM 15052 C CA . ASN E 2 596 ? 39.037 117.304 65.773 1.00 43.32 596 ASN E CA 1
ATOM 15053 C C . ASN E 2 596 ? 39.555 115.936 65.324 1.00 43.49 596 ASN E C 1
ATOM 15054 O O . ASN E 2 596 ? 40.737 115.629 65.493 1.00 43.26 596 ASN E O 1
ATOM 15059 N N . GLU E 2 597 ? 38.663 115.112 64.776 1.00 43.90 597 GLU E N 1
ATOM 15060 C CA . GLU E 2 597 ? 39.013 113.777 64.294 1.00 44.69 597 GLU E CA 1
ATOM 15061 C C . GLU E 2 597 ? 40.226 113.720 63.400 1.00 44.79 597 GLU E C 1
ATOM 15062 O O . GLU E 2 597 ? 41.058 112.811 63.543 1.00 45.02 597 GLU E O 1
ATOM 15068 N N . ASN E 2 598 ? 40.339 114.666 62.468 1.00 44.76 598 ASN E N 1
ATOM 15069 C CA . ASN E 2 598 ? 41.462 114.615 61.559 1.00 44.64 598 ASN E CA 1
ATOM 15070 C C . ASN E 2 598 ? 42.720 115.371 61.854 1.00 44.69 598 ASN E C 1
ATOM 15071 O O . ASN E 2 598 ? 43.587 115.598 60.995 1.00 44.81 598 ASN E O 1
ATOM 15076 N N . ASP E 2 599 ? 42.858 115.570 63.160 1.00 44.44 599 ASP E N 1
ATOM 15077 C CA . ASP E 2 599 ? 44.016 116.171 63.789 1.00 44.59 599 ASP E CA 1
ATOM 15078 C C . ASP E 2 599 ? 44.716 114.941 64.389 1.00 44.23 599 ASP E C 1
ATOM 15079 O O . ASP E 2 599 ? 45.771 115.044 65.027 1.00 44.02 599 ASP E O 1
ATOM 15084 N N . LEU E 2 600 ? 44.065 113.788 64.201 1.00 43.67 600 LEU E N 1
ATOM 15085 C CA . LEU E 2 600 ? 44.520 112.493 64.691 1.00 43.33 600 LEU E CA 1
ATOM 15086 C C . LEU E 2 600 ? 45.162 111.604 63.631 1.00 43.25 600 LEU E C 1
ATOM 15087 O O . LEU E 2 600 ? 44.677 111.496 62.499 1.00 43.17 600 LEU E O 1
ATOM 15092 N N . ASP E 2 601 ? 46.218 110.915 64.045 1.00 43.03 601 ASP E N 1
ATOM 15093 C CA . ASP E 2 601 ? 46.934 109.973 63.190 1.00 42.58 601 ASP E CA 1
ATOM 15094 C C . ASP E 2 601 ? 46.877 108.595 63.832 1.00 41.85 601 ASP E C 1
ATOM 15095 O O . ASP E 2 601 ? 47.002 108.470 65.048 1.00 41.32 601 ASP E O 1
ATOM 15100 N N . TRP E 2 602 ? 46.671 107.562 63.026 1.00 41.36 602 TRP E N 1
ATOM 15101 C CA . TRP E 2 602 ? 46.653 106.214 63.570 1.00 40.89 602 TRP E CA 1
ATOM 15102 C C . TRP E 2 602 ? 48.046 105.641 63.398 1.00 40.72 602 TRP E C 1
ATOM 15103 O O . TRP E 2 602 ? 48.583 105.637 62.291 1.00 40.83 602 TRP E O 1
ATOM 15114 N N . GLU E 2 603 ? 48.650 105.209 64.499 1.00 40.49 603 GLU E N 1
ATOM 15115 C CA . GLU E 2 603 ? 49.978 104.615 64.439 1.00 40.42 603 GLU E CA 1
ATOM 15116 C C . GLU E 2 603 ? 49.997 103.271 65.154 1.00 39.98 603 GLU E C 1
ATOM 15117 O O . GLU E 2 603 ? 50.158 103.208 66.375 1.00 39.85 603 GLU E O 1
ATOM 15123 N N . VAL E 2 604 ? 49.791 102.207 64.378 1.00 39.53 604 VAL E N 1
ATOM 15124 C CA . VAL E 2 604 ? 49.797 100.830 64.869 1.00 39.25 604 VAL E CA 1
ATOM 15125 C C . VAL E 2 604 ? 48.703 100.411 65.864 1.00 39.04 604 VAL E C 1
ATOM 15126 O O . VAL E 2 604 ? 47.938 99.491 65.585 1.00 39.00 604 VAL E O 1
ATOM 15130 N N . ASP E 2 605 ? 48.608 101.095 67.000 1.00 39.03 605 ASP E N 1
ATOM 15131 C CA . ASP E 2 605 ? 47.632 100.728 68.023 1.00 39.10 605 ASP E CA 1
ATOM 15132 C C . ASP E 2 605 ? 47.123 101.894 68.860 1.00 39.09 605 ASP E C 1
ATOM 15133 O O . ASP E 2 605 ? 46.674 101.707 69.993 1.00 38.97 605 ASP E O 1
ATOM 15138 N N . ARG E 2 606 ? 47.169 103.094 68.301 1.00 39.17 606 ARG E N 1
ATOM 15139 C CA . ARG E 2 606 ? 46.736 104.273 69.040 1.00 39.24 606 ARG E CA 1
ATOM 15140 C C . ARG E 2 606 ? 46.443 105.427 68.099 1.00 39.29 606 ARG E C 1
ATOM 15141 O O . ARG E 2 606 ? 46.924 105.460 66.965 1.00 39.06 606 ARG E O 1
ATOM 15149 N N . PHE E 2 607 ? 45.628 106.360 68.577 1.00 39.79 607 PHE E N 1
ATOM 15150 C CA . PHE E 2 607 ? 45.310 107.566 67.831 1.00 39.97 607 PHE E CA 1
ATOM 15151 C C . PHE E 2 607 ? 46.096 108.656 68.542 1.00 40.60 607 PHE E C 1
ATOM 15152 O O . PHE E 2 607 ? 45.953 108.839 69.753 1.00 40.27 607 PHE E O 1
ATOM 15160 N N . LYS E 2 608 ? 46.982 109.321 67.809 1.00 41.58 608 LYS E N 1
ATOM 15161 C CA . LYS E 2 608 ? 47.795 110.388 68.382 1.00 42.62 608 LYS E CA 1
ATOM 15162 C C . LYS E 2 608 ? 47.554 111.712 67.672 1.00 42.88 608 LYS E C 1
ATOM 15163 O O . LYS E 2 608 ? 47.199 111.745 66.492 1.00 42.58 608 LYS E O 1
ATOM 15169 N N . VAL E 2 609 ? 47.718 112.798 68.420 1.00 43.62 609 VAL E N 1
ATOM 15170 C CA . VAL E 2 609 ? 47.537 114.143 67.888 1.00 44.58 609 VAL E CA 1
ATOM 15171 C C . VAL E 2 609 ? 48.712 114.523 66.981 1.00 45.34 609 VAL E C 1
ATOM 15172 O O . VAL E 2 609 ? 49.880 114.383 67.365 1.00 45.13 609 VAL E O 1
ATOM 15176 N N . LYS E 2 610 ? 48.390 114.970 65.768 1.00 46.35 610 LYS E N 1
ATOM 15177 C CA . LYS E 2 610 ? 49.402 115.382 64.795 1.00 47.68 610 LYS E CA 1
ATOM 15178 C C . LYS E 2 610 ? 50.272 116.480 65.385 1.00 48.68 610 LYS E C 1
ATOM 15179 O O . LYS E 2 610 ? 49.758 117.468 65.921 1.00 48.92 610 LYS E O 1
ATOM 15185 N N . GLY E 2 611 ? 51.587 116.281 65.309 1.00 49.58 611 GLY E N 1
ATOM 15186 C CA . GLY E 2 611 ? 52.526 117.252 65.836 1.00 50.71 611 GLY E CA 1
ATOM 15187 C C . GLY E 2 611 ? 52.828 117.079 67.313 1.00 51.73 611 GLY E C 1
ATOM 15188 O O . GLY E 2 611 ? 53.736 117.733 67.839 1.00 52.22 611 GLY E O 1
ATOM 15189 N N . ASP E 2 612 ? 52.080 116.212 67.993 1.00 52.22 612 ASP E N 1
ATOM 15190 C CA . ASP E 2 612 ? 52.303 115.985 69.420 1.00 52.70 612 ASP E CA 1
ATOM 15191 C C . ASP E 2 612 ? 52.199 114.497 69.766 1.00 53.08 612 ASP E C 1
ATOM 15192 O O . ASP E 2 612 ? 51.122 113.988 70.080 1.00 53.39 612 ASP E O 1
ATOM 15197 N N . ASP E 2 613 ? 53.339 113.813 69.705 1.00 53.46 613 ASP E N 1
ATOM 15198 C CA . ASP E 2 613 ? 53.432 112.384 70.002 1.00 53.58 613 ASP E CA 1
ATOM 15199 C C . ASP E 2 613 ? 53.016 112.009 71.425 1.00 53.18 613 ASP E C 1
ATOM 15200 O O . ASP E 2 613 ? 52.652 110.859 71.680 1.00 53.41 613 ASP E O 1
ATOM 15205 N N . SER E 2 614 ? 53.098 112.959 72.354 1.00 52.36 614 SER E N 1
ATOM 15206 C CA . SER E 2 614 ? 52.755 112.688 73.747 1.00 51.47 614 SER E CA 1
ATOM 15207 C C . SER E 2 614 ? 51.255 112.594 74.017 1.00 50.83 614 SER E C 1
ATOM 15208 O O . SER E 2 614 ? 50.836 112.022 75.026 1.00 51.13 614 SER E O 1
ATOM 15211 N N . LYS E 2 615 ? 50.450 113.155 73.121 1.00 49.70 615 LYS E N 1
ATOM 15212 C CA . LYS E 2 615 ? 48.999 113.127 73.281 1.00 48.63 615 LYS E CA 1
ATOM 15213 C C . LYS E 2 615 ? 48.390 112.037 72.414 1.00 47.25 615 LYS E C 1
ATOM 15214 O O . LYS E 2 615 ? 48.283 112.185 71.196 1.00 47.18 615 LYS E O 1
ATOM 15220 N N . PHE E 2 616 ? 47.991 110.941 73.054 1.00 45.48 616 PHE E N 1
ATOM 15221 C CA . PHE E 2 616 ? 47.414 109.811 72.340 1.00 43.64 616 PHE E CA 1
ATOM 15222 C C . PHE E 2 616 ? 46.489 108.977 73.211 1.00 42.10 616 PHE E C 1
ATOM 15223 O O . PHE E 2 616 ? 46.462 109.131 74.429 1.00 41.86 616 PHE E O 1
ATOM 15231 N N . LYS E 2 617 ? 45.746 108.083 72.563 1.00 40.33 617 LYS E N 1
ATOM 15232 C CA . LYS E 2 617 ? 44.827 107.160 73.227 1.00 38.62 617 LYS E CA 1
ATOM 15233 C C . LYS E 2 617 ? 44.916 105.831 72.492 1.00 37.65 617 LYS E C 1
ATOM 15234 O O . LYS E 2 617 ? 44.851 105.788 71.265 1.00 37.70 617 LYS E O 1
ATOM 15240 N N . THR E 2 618 ? 45.123 104.757 73.241 1.00 36.62 618 THR E N 1
ATOM 15241 C CA . THR E 2 618 ? 45.234 103.426 72.653 1.00 35.79 618 THR E CA 1
ATOM 15242 C C . THR E 2 618 ? 43.848 102.822 72.487 1.00 35.26 618 THR E C 1
ATOM 15243 O O . THR E 2 618 ? 42.873 103.341 73.032 1.00 35.35 618 THR E O 1
ATOM 15247 N N . MET E 2 619 ? 43.767 101.712 71.758 1.00 34.69 619 MET E N 1
ATOM 15248 C CA . MET E 2 619 ? 42.491 101.036 71.551 1.00 33.95 619 MET E CA 1
ATOM 15249 C C . MET E 2 619 ? 41.929 100.573 72.901 1.00 33.87 619 MET E C 1
ATOM 15250 O O . MET E 2 619 ? 40.711 100.524 73.088 1.00 33.99 619 MET E O 1
ATOM 15255 N N . ALA E 2 620 ? 42.816 100.271 73.849 1.00 33.51 620 ALA E N 1
ATOM 15256 C CA . ALA E 2 620 ? 42.387 99.861 75.182 1.00 33.43 620 ALA E CA 1
ATOM 15257 C C . ALA E 2 620 ? 41.745 101.059 75.883 1.00 33.31 620 ALA E C 1
ATOM 15258 O O . ALA E 2 620 ? 40.682 100.926 76.488 1.00 33.39 620 ALA E O 1
ATOM 15260 N N . ASP E 2 621 ? 42.386 102.228 75.785 1.00 33.10 621 ASP E N 1
ATOM 15261 C CA . ASP E 2 621 ? 41.861 103.459 76.387 1.00 32.89 621 ASP E CA 1
ATOM 15262 C C . ASP E 2 621 ? 40.476 103.759 75.824 1.00 31.79 621 ASP E C 1
ATOM 15263 O O . ASP E 2 621 ? 39.563 104.130 76.556 1.00 31.37 621 ASP E O 1
ATOM 15268 N N . ILE E 2 622 ? 40.350 103.624 74.508 1.00 30.72 622 ILE E N 1
ATOM 15269 C CA . ILE E 2 622 ? 39.101 103.883 73.807 1.00 30.12 622 ILE E CA 1
ATOM 15270 C C . ILE E 2 622 ? 38.013 102.882 74.196 1.00 29.64 622 ILE E C 1
ATOM 15271 O O . ILE E 2 622 ? 36.879 103.272 74.483 1.00 29.49 622 ILE E O 1
ATOM 15276 N N . ALA E 2 623 ? 38.367 101.602 74.236 1.00 28.90 623 ALA E N 1
ATOM 15277 C CA . ALA E 2 623 ? 37.416 100.565 74.609 1.00 28.58 623 ALA E CA 1
ATOM 15278 C C . ALA E 2 623 ? 36.793 100.875 75.971 1.00 28.50 623 ALA E C 1
ATOM 15279 O O . ALA E 2 623 ? 35.568 100.844 76.124 1.00 28.53 623 ALA E O 1
ATOM 15281 N N . TRP E 2 624 ? 37.632 101.212 76.948 1.00 27.83 624 TRP E N 1
ATOM 15282 C CA . TRP E 2 624 ? 37.136 101.541 78.276 1.00 27.74 624 TRP E CA 1
ATOM 15283 C C . TRP E 2 624 ? 36.180 102.732 78.240 1.00 27.83 624 TRP E C 1
ATOM 15284 O O . TRP E 2 624 ? 35.111 102.692 78.851 1.00 27.57 624 TRP E O 1
ATOM 15295 N N . GLN E 2 625 ? 36.575 103.784 77.526 1.00 27.89 625 GLN E N 1
ATOM 15296 C CA . GLN E 2 625 ? 35.763 104.991 77.389 1.00 28.51 625 GLN E CA 1
ATOM 15297 C C . GLN E 2 625 ? 34.379 104.677 76.777 1.00 28.81 625 GLN E C 1
ATOM 15298 O O . GLN E 2 625 ? 33.370 105.253 77.185 1.00 28.34 625 GLN E O 1
ATOM 15304 N N . ALA E 2 626 ? 34.346 103.756 75.813 1.00 28.83 626 ALA E N 1
ATOM 15305 C CA . ALA E 2 626 ? 33.107 103.350 75.147 1.00 29.26 626 ALA E CA 1
ATOM 15306 C C . ALA E 2 626 ? 32.101 102.744 76.132 1.00 29.38 626 ALA E C 1
ATOM 15307 O O . ALA E 2 626 ? 30.885 102.878 75.959 1.00 29.24 626 ALA E O 1
ATOM 15309 N N . TYR E 2 627 ? 32.610 102.069 77.156 1.00 29.42 627 TYR E N 1
ATOM 15310 C CA . TYR E 2 627 ? 31.755 101.458 78.158 1.00 30.16 627 TYR E CA 1
ATOM 15311 C C . TYR E 2 627 ? 31.501 102.372 79.353 1.00 31.34 627 TYR E C 1
ATOM 15312 O O . TYR E 2 627 ? 30.442 102.314 79.984 1.00 31.72 627 TYR E O 1
ATOM 15321 N N . HIS E 2 628 ? 32.462 103.240 79.629 1.00 32.90 628 HIS E N 1
ATOM 15322 C CA . HIS E 2 628 ? 32.385 104.168 80.744 1.00 34.63 628 HIS E CA 1
ATOM 15323 C C . HIS E 2 628 ? 31.481 105.380 80.523 1.00 35.80 628 HIS E C 1
ATOM 15324 O O . HIS E 2 628 ? 30.592 105.653 81.328 1.00 36.04 628 HIS E O 1
ATOM 15331 N N . GLN E 2 629 ? 31.694 106.091 79.422 1.00 37.08 629 GLN E N 1
ATOM 15332 C CA . GLN E 2 629 ? 30.936 107.305 79.132 1.00 38.43 629 GLN E CA 1
ATOM 15333 C C . GLN E 2 629 ? 31.016 107.597 77.638 1.00 38.50 629 GLN E C 1
ATOM 15334 O O . GLN E 2 629 ? 31.987 108.178 77.153 1.00 38.49 629 GLN E O 1
ATOM 15340 N N . PRO E 2 630 ? 29.988 107.194 76.885 1.00 38.79 630 PRO E N 1
ATOM 15341 C CA . PRO E 2 630 ? 30.001 107.437 75.443 1.00 39.08 630 PRO E CA 1
ATOM 15342 C C . PRO E 2 630 ? 29.886 108.922 75.108 1.00 39.23 630 PRO E C 1
ATOM 15343 O O . PRO E 2 630 ? 29.102 109.647 75.727 1.00 39.44 630 PRO E O 1
ATOM 15347 N N . PRO E 2 631 ? 30.721 109.409 74.177 1.00 39.12 631 PRO E N 1
ATOM 15348 C CA . PRO E 2 631 ? 30.658 110.822 73.793 1.00 39.18 631 PRO E CA 1
ATOM 15349 C C . PRO E 2 631 ? 29.245 111.103 73.275 1.00 39.27 631 PRO E C 1
ATOM 15350 O O . PRO E 2 631 ? 28.605 110.212 72.712 1.00 39.37 631 PRO E O 1
ATOM 15354 N N . ALA E 2 632 ? 28.744 112.316 73.510 1.00 39.34 632 ALA E N 1
ATOM 15355 C CA . ALA E 2 632 ? 27.396 112.698 73.085 1.00 39.28 632 ALA E CA 1
ATOM 15356 C C . ALA E 2 632 ? 27.069 112.283 71.647 1.00 39.08 632 ALA E C 1
ATOM 15357 O O . ALA E 2 632 ? 27.881 112.468 70.728 1.00 39.29 632 ALA E O 1
ATOM 15359 N N . GLY E 2 633 ? 25.886 111.699 71.462 1.00 38.20 633 GLY E N 1
ATOM 15360 C CA . GLY E 2 633 ? 25.478 111.271 70.137 1.00 37.06 633 GLY E CA 1
ATOM 15361 C C . GLY E 2 633 ? 25.976 109.888 69.740 1.00 36.15 633 GLY E C 1
ATOM 15362 O O . GLY E 2 633 ? 25.878 109.489 68.572 1.00 36.47 633 GLY E O 1
ATOM 15363 N N . LEU E 2 634 ? 26.555 109.164 70.693 1.00 34.74 634 LEU E N 1
ATOM 15364 C CA . LEU E 2 634 ? 27.043 107.816 70.413 1.00 33.04 634 LEU E CA 1
ATOM 15365 C C . LEU E 2 634 ? 26.481 106.839 71.416 1.00 31.63 634 LEU E C 1
ATOM 15366 O O . LEU E 2 634 ? 26.319 107.166 72.592 1.00 31.75 634 LEU E O 1
ATOM 15371 N N . GLU E 2 635 ? 26.186 105.635 70.948 1.00 29.81 635 GLU E N 1
ATOM 15372 C CA . GLU E 2 635 ? 25.686 104.605 71.830 1.00 28.19 635 GLU E CA 1
ATOM 15373 C C . GLU E 2 635 ? 26.886 104.060 72.585 1.00 27.36 635 GLU E C 1
ATOM 15374 O O . GLU E 2 635 ? 28.026 104.224 72.153 1.00 27.29 635 GLU E O 1
ATOM 15380 N N . PRO E 2 636 ? 26.660 103.508 73.781 1.00 26.61 636 PRO E N 1
ATOM 15381 C CA . PRO E 2 636 ? 27.776 102.942 74.544 1.00 26.06 636 PRO E CA 1
ATOM 15382 C C . PRO E 2 636 ? 28.269 101.701 73.766 1.00 25.55 636 PRO E C 1
ATOM 15383 O O . PRO E 2 636 ? 27.650 101.293 72.776 1.00 24.69 636 PRO E O 1
ATOM 15387 N N . GLY E 2 637 ? 29.375 101.109 74.207 1.00 25.47 637 GLY E N 1
ATOM 15388 C CA . GLY E 2 637 ? 29.887 99.924 73.537 1.00 25.43 637 GLY E CA 1
ATOM 15389 C C . GLY E 2 637 ? 30.794 100.203 72.353 1.00 25.54 637 GLY E C 1
ATOM 15390 O O . GLY E 2 637 ? 30.951 101.354 71.929 1.00 25.42 637 GLY E O 1
ATOM 15391 N N . LEU E 2 638 ? 31.371 99.141 71.802 1.00 25.10 638 LEU E N 1
ATOM 15392 C CA . LEU E 2 638 ? 32.286 99.257 70.674 1.00 24.83 638 LEU E CA 1
ATOM 15393 C C . LEU E 2 638 ? 32.293 97.938 69.904 1.00 25.19 638 LEU E C 1
ATOM 15394 O O . LEU E 2 638 ? 33.075 97.022 70.204 1.00 25.22 638 LEU E O 1
ATOM 15399 N N . GLU E 2 639 ? 31.423 97.855 68.898 1.00 25.12 639 GLU E N 1
ATOM 15400 C CA . GLU E 2 639 ? 31.288 96.644 68.097 1.00 25.09 639 GLU E CA 1
ATOM 15401 C C . GLU E 2 639 ? 30.674 96.912 66.733 1.00 25.01 639 GLU E C 1
ATOM 15402 O O . GLU E 2 639 ? 30.097 97.965 66.492 1.00 25.07 639 GLU E O 1
ATOM 15408 N N . ALA E 2 640 ? 30.770 95.928 65.851 1.00 25.31 640 ALA E N 1
ATOM 15409 C CA . ALA E 2 640 ? 30.223 96.063 64.514 1.00 25.47 640 ALA E CA 1
ATOM 15410 C C . ALA E 2 640 ? 29.987 94.719 63.856 1.00 25.85 640 ALA E C 1
ATOM 15411 O O . ALA E 2 640 ? 30.583 93.706 64.230 1.00 26.10 640 ALA E O 1
ATOM 15413 N N . VAL E 2 641 ? 29.102 94.726 62.869 1.00 26.37 641 VAL E N 1
ATOM 15414 C CA . VAL E 2 641 ? 28.783 93.544 62.091 1.00 26.64 641 VAL E CA 1
ATOM 15415 C C . VAL E 2 641 ? 28.780 94.012 60.638 1.00 27.00 641 VAL E C 1
ATOM 15416 O O . VAL E 2 641 ? 28.484 95.177 60.354 1.00 26.96 641 VAL E O 1
ATOM 15420 N N . HIS E 2 642 ? 29.189 93.141 59.727 1.00 27.13 642 HIS E N 1
ATOM 15421 C CA . HIS E 2 642 ? 29.203 93.512 58.320 1.00 27.29 642 HIS E CA 1
ATOM 15422 C C . HIS E 2 642 ? 28.968 92.314 57.421 1.00 27.27 642 HIS E C 1
ATOM 15423 O O . HIS E 2 642 ? 29.594 91.274 57.588 1.00 27.40 642 HIS E O 1
ATOM 15430 N N . TYR E 2 643 ? 28.020 92.467 56.502 1.00 27.07 643 TYR E N 1
ATOM 15431 C CA . TYR E 2 643 ? 27.684 91.437 55.531 1.00 26.93 643 TYR E CA 1
ATOM 15432 C C . TYR E 2 643 ? 28.231 91.899 54.184 1.00 27.08 643 TYR E C 1
ATOM 15433 O O . TYR E 2 643 ? 27.800 92.916 53.634 1.00 26.86 643 TYR E O 1
ATOM 15442 N N . TYR E 2 644 ? 29.189 91.152 53.659 1.00 27.32 644 TYR E N 1
ATOM 15443 C CA . TYR E 2 644 ? 29.816 91.525 52.406 1.00 27.72 644 TYR E CA 1
ATOM 15444 C C . TYR E 2 644 ? 29.342 90.783 51.172 1.00 28.01 644 TYR E C 1
ATOM 15445 O O . TYR E 2 644 ? 29.432 89.560 51.098 1.00 28.07 644 TYR E O 1
ATOM 15454 N N . ASP E 2 645 ? 28.811 91.538 50.217 1.00 28.45 645 ASP E N 1
ATOM 15455 C CA . ASP E 2 645 ? 28.371 90.983 48.950 1.00 29.29 645 ASP E CA 1
ATOM 15456 C C . ASP E 2 645 ? 29.484 91.461 48.026 1.00 29.14 645 ASP E C 1
ATOM 15457 O O . ASP E 2 645 ? 29.536 92.639 47.667 1.00 29.56 645 ASP E O 1
ATOM 15462 N N . PRO E 2 646 ? 30.401 90.551 47.646 1.00 28.64 646 PRO E N 1
ATOM 15463 C CA . PRO E 2 646 ? 31.542 90.858 46.777 1.00 28.54 646 PRO E CA 1
ATOM 15464 C C . PRO E 2 646 ? 31.187 91.400 45.406 1.00 28.60 646 PRO E C 1
ATOM 15465 O O . PRO E 2 646 ? 30.217 90.974 44.789 1.00 28.86 646 PRO E O 1
ATOM 15469 N N . PRO E 2 647 ? 31.964 92.378 44.929 1.00 28.47 647 PRO E N 1
ATOM 15470 C CA . PRO E 2 647 ? 31.743 92.996 43.621 1.00 28.87 647 PRO E CA 1
ATOM 15471 C C . PRO E 2 647 ? 32.248 92.134 42.474 1.00 29.11 647 PRO E C 1
ATOM 15472 O O . PRO E 2 647 ? 31.774 92.247 41.337 1.00 29.43 647 PRO E O 1
ATOM 15476 N N . ASN E 2 648 ? 33.181 91.242 42.793 1.00 29.04 648 ASN E N 1
ATOM 15477 C CA . ASN E 2 648 ? 33.790 90.369 41.801 1.00 28.84 648 ASN E CA 1
ATOM 15478 C C . ASN E 2 648 ? 34.481 89.230 42.540 1.00 28.79 648 ASN E C 1
ATOM 15479 O O . ASN E 2 648 ? 34.613 89.268 43.766 1.00 28.64 648 ASN E O 1
ATOM 15484 N N . PHE E 2 649 ? 34.866 88.193 41.800 1.00 28.64 649 PHE E N 1
ATOM 15485 C CA . PHE E 2 649 ? 35.603 87.077 42.380 1.00 28.41 649 PHE E CA 1
ATOM 15486 C C . PHE E 2 649 ? 37.030 87.586 42.540 1.00 28.27 649 PHE E C 1
ATOM 15487 O O . PHE E 2 649 ? 37.341 88.730 42.214 1.00 28.26 649 PHE E O 1
ATOM 15495 N N . THR E 2 650 ? 37.902 86.711 43.008 1.00 28.32 650 THR E N 1
ATOM 15496 C CA . THR E 2 650 ? 39.305 87.038 43.202 1.00 28.15 650 THR E CA 1
ATOM 15497 C C . THR E 2 650 ? 40.024 86.103 42.221 1.00 28.11 650 THR E C 1
ATOM 15498 O O . THR E 2 650 ? 39.561 84.985 41.989 1.00 28.10 650 THR E O 1
ATOM 15502 N N . TYR E 2 651 ? 41.096 86.562 41.581 1.00 27.94 651 TYR E N 1
ATOM 15503 C CA . TYR E 2 651 ? 41.750 85.697 40.601 1.00 27.84 651 TYR E CA 1
ATOM 15504 C C . TYR E 2 651 ? 43.227 85.436 40.846 1.00 28.06 651 TYR E C 1
ATOM 15505 O O . TYR E 2 651 ? 44.089 86.054 40.210 1.00 28.14 651 TYR E O 1
ATOM 15514 N N . PRO E 2 652 ? 43.544 84.512 41.772 1.00 28.07 652 PRO E N 1
ATOM 15515 C CA . PRO E 2 652 ? 44.948 84.213 42.045 1.00 28.14 652 PRO E CA 1
ATOM 15516 C C . PRO E 2 652 ? 45.487 83.380 40.889 1.00 28.51 652 PRO E C 1
ATOM 15517 O O . PRO E 2 652 ? 44.721 82.829 40.095 1.00 28.70 652 PRO E O 1
ATOM 15521 N N . PHE E 2 653 ? 46.805 83.328 40.766 1.00 28.58 653 PHE E N 1
ATOM 15522 C CA . PHE E 2 653 ? 47.418 82.550 39.706 1.00 28.44 653 PHE E CA 1
ATOM 15523 C C . PHE E 2 653 ? 48.643 81.803 40.214 1.00 28.70 653 PHE E C 1
ATOM 15524 O O . PHE E 2 653 ? 49.044 81.950 41.378 1.00 28.51 653 PHE E O 1
ATOM 15532 N N . GLY E 2 654 ? 49.229 80.999 39.331 1.00 28.94 654 GLY E N 1
ATOM 15533 C CA . GLY E 2 654 ? 50.404 80.241 39.700 1.00 29.15 654 GLY E CA 1
ATOM 15534 C C . GLY E 2 654 ? 51.138 79.654 38.517 1.00 29.18 654 GLY E C 1
ATOM 15535 O O . GLY E 2 654 ? 50.563 79.469 37.452 1.00 29.06 654 GLY E O 1
ATOM 15536 N N . ILE E 2 655 ? 52.433 79.418 38.705 1.00 29.44 655 ILE E N 1
ATOM 15537 C CA . ILE E 2 655 ? 53.291 78.830 37.687 1.00 29.91 655 ILE E CA 1
ATOM 15538 C C . ILE E 2 655 ? 53.901 77.598 38.350 1.00 29.83 655 ILE E C 1
ATOM 15539 O O . ILE E 2 655 ? 54.641 77.709 39.331 1.00 29.70 655 ILE E O 1
ATOM 15544 N N . TYR E 2 656 ? 53.541 76.426 37.828 1.00 29.98 656 TYR E N 1
ATOM 15545 C CA . TYR E 2 656 ? 53.986 75.141 38.365 1.00 29.88 656 TYR E CA 1
ATOM 15546 C C . TYR E 2 656 ? 54.848 74.336 37.402 1.00 29.93 656 TYR E C 1
ATOM 15547 O O . TYR E 2 656 ? 54.503 74.163 36.237 1.00 29.98 656 TYR E O 1
ATOM 15556 N N . LEU E 2 657 ? 55.958 73.811 37.910 1.00 30.42 657 LEU E N 1
ATOM 15557 C CA . LEU E 2 657 ? 56.855 73.000 37.097 1.00 30.54 657 LEU E CA 1
ATOM 15558 C C . LEU E 2 657 ? 57.207 71.699 37.820 1.00 30.58 657 LEU E C 1
ATOM 15559 O O . LEU E 2 657 ? 57.524 71.699 39.014 1.00 30.03 657 LEU E O 1
ATOM 15564 N N . CYS E 2 658 ? 57.147 70.600 37.069 1.00 30.86 658 CYS E N 1
ATOM 15565 C CA . CYS E 2 658 ? 57.445 69.267 37.585 1.00 31.03 658 CYS E CA 1
ATOM 15566 C C . CYS E 2 658 ? 58.335 68.470 36.631 1.00 31.03 658 CYS E C 1
ATOM 15567 O O . CYS E 2 658 ? 58.154 68.501 35.409 1.00 31.08 658 CYS E O 1
ATOM 15570 N N . VAL E 2 659 ? 59.320 67.783 37.197 1.00 30.86 659 VAL E N 1
ATOM 15571 C CA . VAL E 2 659 ? 60.212 66.946 36.407 1.00 30.31 659 VAL E CA 1
ATOM 15572 C C . VAL E 2 659 ? 59.994 65.514 36.875 1.00 29.94 659 VAL E C 1
ATOM 15573 O O . VAL E 2 659 ? 59.991 65.243 38.066 1.00 30.29 659 VAL E O 1
ATOM 15577 N N . VAL E 2 660 ? 59.761 64.603 35.945 1.00 29.85 660 VAL E N 1
ATOM 15578 C CA . VAL E 2 660 ? 59.564 63.205 36.305 1.00 29.36 660 VAL E CA 1
ATOM 15579 C C . VAL E 2 660 ? 60.555 62.330 35.548 1.00 29.58 660 VAL E C 1
ATOM 15580 O O . VAL E 2 660 ? 61.055 62.705 34.485 1.00 29.33 660 VAL E O 1
ATOM 15584 N N . ASP E 2 661 ? 60.860 61.179 36.133 1.00 29.80 661 ASP E N 1
ATOM 15585 C CA . ASP E 2 661 ? 61.746 60.201 35.524 1.00 29.99 661 ASP E CA 1
ATOM 15586 C C . ASP E 2 661 ? 60.963 58.897 35.541 1.00 30.40 661 ASP E C 1
ATOM 15587 O O . ASP E 2 661 ? 60.568 58.416 36.604 1.00 30.26 661 ASP E O 1
ATOM 15592 N N . ILE E 2 662 ? 60.669 58.375 34.354 1.00 31.03 662 ILE E N 1
ATOM 15593 C CA . ILE E 2 662 ? 59.909 57.139 34.231 1.00 31.89 662 ILE E CA 1
ATOM 15594 C C . ILE E 2 662 ? 60.795 55.927 33.968 1.00 32.44 662 ILE E C 1
ATOM 15595 O O . ILE E 2 662 ? 61.633 55.942 33.067 1.00 32.84 662 ILE E O 1
ATOM 15600 N N . ASP E 2 663 ? 60.609 54.885 34.773 1.00 32.91 663 ASP E N 1
ATOM 15601 C CA . ASP E 2 663 ? 61.365 53.652 34.629 1.00 33.39 663 ASP E CA 1
ATOM 15602 C C . ASP E 2 663 ? 60.768 52.864 33.466 1.00 33.86 663 ASP E C 1
ATOM 15603 O O . ASP E 2 663 ? 59.633 52.378 33.547 1.00 33.62 663 ASP E O 1
ATOM 15608 N N . ARG E 2 664 ? 61.547 52.719 32.398 1.00 34.08 664 ARG E N 1
ATOM 15609 C CA . ARG E 2 664 ? 61.084 52.011 31.212 1.00 34.88 664 ARG E CA 1
ATOM 15610 C C . ARG E 2 664 ? 60.742 50.539 31.428 1.00 34.90 664 ARG E C 1
ATOM 15611 O O . ARG E 2 664 ? 59.902 49.990 30.721 1.00 34.56 664 ARG E O 1
ATOM 15619 N N . ALA E 2 665 ? 61.364 49.919 32.430 1.00 35.06 665 ALA E N 1
ATOM 15620 C CA . ALA E 2 665 ? 61.141 48.511 32.731 1.00 34.95 665 ALA E CA 1
ATOM 15621 C C . ALA E 2 665 ? 59.905 48.212 33.569 1.00 35.02 665 ALA E C 1
ATOM 15622 O O . ALA E 2 665 ? 59.285 47.158 33.407 1.00 35.19 665 ALA E O 1
ATOM 15624 N N . THR E 2 666 ? 59.548 49.128 34.465 1.00 35.11 666 THR E N 1
ATOM 15625 C CA . THR E 2 666 ? 58.397 48.917 35.347 1.00 35.28 666 THR E CA 1
ATOM 15626 C C . THR E 2 666 ? 57.217 49.858 35.102 1.00 35.70 666 THR E C 1
ATOM 15627 O O . THR E 2 666 ? 56.080 49.560 35.485 1.00 35.65 666 THR E O 1
ATOM 15631 N N . GLY E 2 667 ? 57.495 50.993 34.468 1.00 36.05 667 GLY E N 1
ATOM 15632 C CA . GLY E 2 667 ? 56.456 51.963 34.192 1.00 36.25 667 GLY E CA 1
ATOM 15633 C C . GLY E 2 667 ? 56.200 52.878 35.372 1.00 36.57 667 GLY E C 1
ATOM 15634 O O . GLY E 2 667 ? 55.259 53.679 35.347 1.00 36.45 667 GLY E O 1
ATOM 15635 N N . GLU E 2 668 ? 57.021 52.765 36.414 1.00 36.44 668 GLU E N 1
ATOM 15636 C CA . GLU E 2 668 ? 56.824 53.609 37.578 1.00 36.65 668 GLU E CA 1
ATOM 15637 C C . GLU E 2 668 ? 57.482 54.974 37.429 1.00 36.42 668 GLU E C 1
ATOM 15638 O O . GLU E 2 668 ? 58.603 55.098 36.935 1.00 36.14 668 GLU E O 1
ATOM 15644 N N . THR E 2 669 ? 56.702 56.000 37.756 1.00 36.06 669 THR E N 1
ATOM 15645 C CA . THR E 2 669 ? 57.125 57.388 37.650 1.00 35.69 669 THR E CA 1
ATOM 15646 C C . THR E 2 669 ? 57.624 57.951 38.965 1.00 35.65 669 THR E C 1
ATOM 15647 O O . THR E 2 669 ? 56.978 57.819 40.004 1.00 35.69 669 THR E O 1
ATOM 15651 N N . LYS E 2 670 ? 58.778 58.596 38.907 1.00 35.55 670 LYS E N 1
ATOM 15652 C CA . LYS E 2 670 ? 59.358 59.198 40.086 1.00 35.81 670 LYS E CA 1
ATOM 15653 C C . LYS E 2 670 ? 59.437 60.701 39.868 1.00 35.13 670 LYS E C 1
ATOM 15654 O O . LYS E 2 670 ? 60.004 61.163 38.875 1.00 35.12 670 LYS E O 1
ATOM 15660 N N . VAL E 2 671 ? 58.793 61.453 40.757 1.00 34.35 671 VAL E N 1
ATOM 15661 C CA . VAL E 2 671 ? 58.809 62.908 40.679 1.00 33.53 671 VAL E CA 1
ATOM 15662 C C . VAL E 2 671 ? 60.171 63.367 41.191 1.00 33.46 671 VAL E C 1
ATOM 15663 O O . VAL E 2 671 ? 60.520 63.165 42.361 1.00 33.84 671 VAL E O 1
ATOM 15667 N N . ARG E 2 672 ? 60.957 63.932 40.285 1.00 33.17 672 ARG E N 1
ATOM 15668 C CA . ARG E 2 672 ? 62.291 64.395 40.618 1.00 32.90 672 ARG E CA 1
ATOM 15669 C C . ARG E 2 672 ? 62.248 65.749 41.289 1.00 32.82 672 ARG E C 1
ATOM 15670 O O . ARG E 2 672 ? 62.970 66.000 42.264 1.00 32.73 672 ARG E O 1
ATOM 15678 N N . ARG E 2 673 ? 61.381 66.615 40.779 1.00 32.34 673 ARG E N 1
ATOM 15679 C CA . ARG E 2 673 ? 61.271 67.950 41.324 1.00 31.77 673 ARG E CA 1
ATOM 15680 C C . ARG E 2 673 ? 59.909 68.553 41.046 1.00 31.23 673 ARG E C 1
ATOM 15681 O O . ARG E 2 673 ? 59.257 68.233 40.045 1.00 31.56 673 ARG E O 1
ATOM 15689 N N . PHE E 2 674 ? 59.444 69.362 41.987 1.00 30.23 674 PHE E N 1
ATOM 15690 C CA . PHE E 2 674 ? 58.182 70.056 41.821 1.00 29.24 674 PHE E CA 1
ATOM 15691 C C . PHE E 2 674 ? 58.296 71.429 42.459 1.00 28.50 674 PHE E C 1
ATOM 15692 O O . PHE E 2 674 ? 58.428 71.553 43.681 1.00 28.18 674 PHE E O 1
ATOM 15700 N N . TYR E 2 675 ? 58.279 72.444 41.594 1.00 27.85 675 TYR E N 1
ATOM 15701 C CA . TYR E 2 675 ? 58.383 73.849 41.975 1.00 27.09 675 TYR E CA 1
ATOM 15702 C C . TYR E 2 675 ? 57.012 74.500 41.785 1.00 26.71 675 TYR E C 1
ATOM 15703 O O . TYR E 2 675 ? 56.428 74.437 40.702 1.00 26.64 675 TYR E O 1
ATOM 15712 N N . ALA E 2 676 ? 56.521 75.152 42.831 1.00 26.22 676 ALA E N 1
ATOM 15713 C CA . ALA E 2 676 ? 55.212 75.787 42.790 1.00 25.63 676 ALA E CA 1
ATOM 15714 C C . ALA E 2 676 ? 55.213 77.238 43.235 1.00 25.35 676 ALA E C 1
ATOM 15715 O O . ALA E 2 676 ? 55.515 77.543 44.386 1.00 25.46 676 ALA E O 1
ATOM 15717 N N . LEU E 2 677 ? 54.877 78.135 42.312 1.00 25.39 677 LEU E N 1
ATOM 15718 C CA . LEU E 2 677 ? 54.796 79.560 42.623 1.00 24.98 677 LEU E CA 1
ATOM 15719 C C . LEU E 2 677 ? 53.323 79.946 42.614 1.00 25.04 677 LEU E C 1
ATOM 15720 O O . LEU E 2 677 ? 52.619 79.706 41.634 1.00 24.71 677 LEU E O 1
ATOM 15725 N N . ASP E 2 678 ? 52.851 80.495 43.726 1.00 25.21 678 ASP E N 1
ATOM 15726 C CA . ASP E 2 678 ? 51.465 80.927 43.831 1.00 25.80 678 ASP E CA 1
ATOM 15727 C C . ASP E 2 678 ? 51.420 82.414 44.168 1.00 25.95 678 ASP E C 1
ATOM 15728 O O . ASP E 2 678 ? 52.274 82.921 44.897 1.00 25.65 678 ASP E O 1
ATOM 15733 N N . ASP E 2 679 ? 50.442 83.117 43.609 1.00 26.19 679 ASP E N 1
ATOM 15734 C CA . ASP E 2 679 ? 50.278 84.540 43.885 1.00 26.54 679 ASP E CA 1
ATOM 15735 C C . ASP E 2 679 ? 48.805 84.751 44.219 1.00 26.83 679 ASP E C 1
ATOM 15736 O O . ASP E 2 679 ? 47.938 84.705 43.334 1.00 26.99 679 ASP E O 1
ATOM 15741 N N . CYS E 2 680 ? 48.527 84.935 45.506 1.00 26.57 680 CYS E N 1
ATOM 15742 C CA . CYS E 2 680 ? 47.164 85.157 45.976 1.00 26.04 680 CYS E CA 1
ATOM 15743 C C . CYS E 2 680 ? 47.049 86.544 46.589 1.00 26.18 680 CYS E C 1
ATOM 15744 O O . CYS E 2 680 ? 46.318 86.752 47.560 1.00 25.98 680 CYS E O 1
ATOM 15747 N N . GLY E 2 681 ? 47.782 87.494 46.020 1.00 26.04 681 GLY E N 1
ATOM 15748 C CA . GLY E 2 681 ? 47.747 88.850 46.530 1.00 26.21 681 GLY E CA 1
ATOM 15749 C C . GLY E 2 681 ? 48.344 88.981 47.918 1.00 26.40 681 GLY E C 1
ATOM 15750 O O . GLY E 2 681 ? 49.255 88.237 48.283 1.00 26.24 681 GLY E O 1
ATOM 15751 N N . THR E 2 682 ? 47.812 89.920 48.697 1.00 26.70 682 THR E N 1
ATOM 15752 C CA . THR E 2 682 ? 48.293 90.171 50.051 1.00 26.96 682 THR E CA 1
ATOM 15753 C C . THR E 2 682 ? 48.179 88.890 50.868 1.00 27.32 682 THR E C 1
ATOM 15754 O O . THR E 2 682 ? 47.124 88.255 50.899 1.00 27.15 682 THR E O 1
ATOM 15758 N N . ARG E 2 683 ? 49.288 88.508 51.493 1.00 27.64 683 ARG E N 1
ATOM 15759 C CA . ARG E 2 683 ? 49.371 87.291 52.292 1.00 28.05 683 ARG E CA 1
ATOM 15760 C C . ARG E 2 683 ? 49.168 87.535 53.786 1.00 27.79 683 ARG E C 1
ATOM 15761 O O . ARG E 2 683 ? 49.944 88.250 54.417 1.00 27.93 683 ARG E O 1
ATOM 15769 N N . ILE E 2 684 ? 48.144 86.905 54.354 1.00 27.72 684 ILE E N 1
ATOM 15770 C CA . ILE E 2 684 ? 47.832 87.068 55.778 1.00 27.70 684 ILE E CA 1
ATOM 15771 C C . ILE E 2 684 ? 48.821 86.350 56.698 1.00 27.62 684 ILE E C 1
ATOM 15772 O O . ILE E 2 684 ? 49.343 86.948 57.635 1.00 27.42 684 ILE E O 1
ATOM 15777 N N . ASN E 2 685 ? 49.061 85.069 56.432 1.00 28.09 685 ASN E N 1
ATOM 15778 C CA . ASN E 2 685 ? 49.988 84.270 57.237 1.00 28.60 685 ASN E CA 1
ATOM 15779 C C . ASN E 2 685 ? 50.726 83.305 56.312 1.00 28.50 685 ASN E C 1
ATOM 15780 O O . ASN E 2 685 ? 50.171 82.286 55.894 1.00 28.68 685 ASN E O 1
ATOM 15785 N N . PRO E 2 686 ? 51.979 83.630 55.956 1.00 28.44 686 PRO E N 1
ATOM 15786 C CA . PRO E 2 686 ? 52.776 82.773 55.064 1.00 28.23 686 PRO E CA 1
ATOM 15787 C C . PRO E 2 686 ? 52.918 81.317 55.494 1.00 27.91 686 PRO E C 1
ATOM 15788 O O . PRO E 2 686 ? 52.875 80.420 54.652 1.00 28.57 686 PRO E O 1
ATOM 15792 N N . MET E 2 687 ? 53.085 81.081 56.794 1.00 27.63 687 MET E N 1
ATOM 15793 C CA . MET E 2 687 ? 53.235 79.724 57.305 1.00 27.14 687 MET E CA 1
ATOM 15794 C C . MET E 2 687 ? 51.993 78.903 56.985 1.00 27.05 687 MET E C 1
ATOM 15795 O O . MET E 2 687 ? 52.093 77.751 56.560 1.00 26.39 687 MET E O 1
ATOM 15800 N N . ILE E 2 688 ? 50.823 79.505 57.187 1.00 26.91 688 ILE E N 1
ATOM 15801 C CA . ILE E 2 688 ? 49.573 78.822 56.903 1.00 27.19 688 ILE E CA 1
ATOM 15802 C C . ILE E 2 688 ? 49.400 78.606 55.411 1.00 27.28 688 ILE E C 1
ATOM 15803 O O . ILE E 2 688 ? 48.976 77.527 54.989 1.00 28.15 688 ILE E O 1
ATOM 15808 N N . ILE E 2 689 ? 49.785 79.596 54.609 1.00 27.23 689 ILE E N 1
ATOM 15809 C CA . ILE E 2 689 ? 49.674 79.471 53.157 1.00 26.99 689 ILE E CA 1
ATOM 15810 C C . ILE E 2 689 ? 50.509 78.283 52.690 1.00 27.22 689 ILE E C 1
ATOM 15811 O O . ILE E 2 689 ? 50.016 77.426 51.960 1.00 27.72 689 ILE E O 1
ATOM 15816 N N . GLU E 2 690 ? 51.755 78.205 53.158 1.00 27.34 690 GLU E N 1
ATOM 15817 C CA . GLU E 2 690 ? 52.659 77.114 52.784 1.00 27.22 690 GLU E CA 1
ATOM 15818 C C . GLU E 2 690 ? 52.058 75.739 53.074 1.00 26.87 690 GLU E C 1
ATOM 15819 O O . GLU E 2 690 ? 52.218 74.808 52.281 1.00 26.91 690 GLU E O 1
ATOM 15825 N N . GLY E 2 691 ? 51.364 75.619 54.204 1.00 26.10 691 GLY E N 1
ATOM 15826 C CA . GLY E 2 691 ? 50.740 74.358 54.563 1.00 25.89 691 GLY E CA 1
ATOM 15827 C C . GLY E 2 691 ? 49.640 73.969 53.593 1.00 25.76 691 GLY E C 1
ATOM 15828 O O . GLY E 2 691 ? 49.512 72.798 53.221 1.00 25.65 691 GLY E O 1
ATOM 15829 N N . GLN E 2 692 ? 48.834 74.951 53.192 1.00 25.86 692 GLN E N 1
ATOM 15830 C CA . GLN E 2 692 ? 47.741 74.715 52.253 1.00 25.67 692 GLN E CA 1
ATOM 15831 C C . GLN E 2 692 ? 48.288 74.258 50.907 1.00 25.69 692 GLN E C 1
ATOM 15832 O O . GLN E 2 692 ? 47.676 73.418 50.231 1.00 25.93 692 GLN E O 1
ATOM 15838 N N . ILE E 2 693 ? 49.455 74.793 50.540 1.00 25.56 693 ILE E N 1
ATOM 15839 C CA . ILE E 2 693 ? 50.120 74.440 49.284 1.00 25.36 693 ILE E CA 1
ATOM 15840 C C . ILE E 2 693 ? 50.622 72.990 49.345 1.00 25.92 693 ILE E C 1
ATOM 15841 O O . ILE E 2 693 ? 50.424 72.210 48.407 1.00 26.24 693 ILE E O 1
ATOM 15846 N N . HIS E 2 694 ? 51.254 72.623 50.455 1.00 25.96 694 HIS E N 1
ATOM 15847 C CA . HIS E 2 694 ? 51.762 71.262 50.610 1.00 26.37 694 HIS E CA 1
ATOM 15848 C C . HIS E 2 694 ? 50.633 70.243 50.516 1.00 26.22 694 HIS E C 1
ATOM 15849 O O . HIS E 2 694 ? 50.762 69.219 49.838 1.00 26.25 694 HIS E O 1
ATOM 15856 N N . GLY E 2 695 ? 49.526 70.539 51.197 1.00 26.16 695 GLY E N 1
ATOM 15857 C CA . GLY E 2 695 ? 48.380 69.648 51.189 1.00 25.89 695 GLY E CA 1
ATOM 15858 C C . GLY E 2 695 ? 47.770 69.550 49.812 1.00 26.28 695 GLY E C 1
ATOM 15859 O O . GLY E 2 695 ? 47.435 68.454 49.353 1.00 26.70 695 GLY E O 1
ATOM 15860 N N . GLY E 2 696 ? 47.667 70.696 49.141 1.00 26.19 696 GLY E N 1
ATOM 15861 C CA . GLY E 2 696 ? 47.098 70.741 47.806 1.00 26.06 696 GLY E CA 1
ATOM 15862 C C . GLY E 2 696 ? 47.911 69.991 46.770 1.00 26.31 696 GLY E C 1
ATOM 15863 O O . GLY E 2 696 ? 47.352 69.251 45.957 1.00 26.11 696 GLY E O 1
ATOM 15864 N N . LEU E 2 697 ? 49.228 70.184 46.793 1.00 26.43 697 LEU E N 1
ATOM 15865 C CA . LEU E 2 697 ? 50.122 69.522 45.849 1.00 26.54 697 LEU E CA 1
ATOM 15866 C C . LEU E 2 697 ? 50.086 68.009 46.068 1.00 26.89 697 LEU E C 1
ATOM 15867 O O . LEU E 2 697 ? 50.123 67.226 45.112 1.00 26.99 697 LEU E O 1
ATOM 15872 N N . THR E 2 698 ? 49.981 67.601 47.328 1.00 26.86 698 THR E N 1
ATOM 15873 C CA . THR E 2 698 ? 49.923 66.185 47.668 1.00 26.88 698 THR E CA 1
ATOM 15874 C C . THR E 2 698 ? 48.641 65.545 47.126 1.00 26.81 698 THR E C 1
ATOM 15875 O O . THR E 2 698 ? 48.670 64.408 46.649 1.00 26.59 698 THR E O 1
ATOM 15879 N N . GLU E 2 699 ? 47.527 66.278 47.189 1.00 26.77 699 GLU E N 1
ATOM 15880 C CA . GLU E 2 699 ? 46.247 65.787 46.664 1.00 26.67 699 GLU E CA 1
ATOM 15881 C C . GLU E 2 699 ? 46.359 65.629 45.155 1.00 26.51 699 GLU E C 1
ATOM 15882 O O . GLU E 2 699 ? 45.869 64.660 44.588 1.00 26.27 699 GLU E O 1
ATOM 15888 N N . GLY E 2 700 ? 47.020 66.591 44.515 1.00 26.93 700 GLY E N 1
ATOM 15889 C CA . GLY E 2 700 ? 47.207 66.550 43.072 1.00 27.71 700 GLY E CA 1
ATOM 15890 C C . GLY E 2 700 ? 47.968 65.307 42.642 1.00 28.26 700 GLY E C 1
ATOM 15891 O O . GLY E 2 700 ? 47.608 64.648 41.662 1.00 28.35 700 GLY E O 1
ATOM 15892 N N . TYR E 2 701 ? 49.039 65.003 43.374 1.00 28.33 701 TYR E N 1
ATOM 15893 C CA . TYR E 2 701 ? 49.848 63.827 43.111 1.00 28.45 701 TYR E CA 1
ATOM 15894 C C . TYR E 2 701 ? 48.947 62.599 43.285 1.00 28.13 701 TYR E C 1
ATOM 15895 O O . TYR E 2 701 ? 49.014 61.648 42.510 1.00 28.00 701 TYR E O 1
ATOM 15904 N N . ALA E 2 702 ? 48.076 62.643 44.288 1.00 27.74 702 ALA E N 1
ATOM 15905 C CA . ALA E 2 702 ? 47.165 61.533 44.546 1.00 27.94 702 ALA E CA 1
ATOM 15906 C C . ALA E 2 702 ? 46.213 61.317 43.367 1.00 27.75 702 ALA E C 1
ATOM 15907 O O . ALA E 2 702 ? 46.031 60.191 42.905 1.00 28.00 702 ALA E O 1
ATOM 15909 N N . VAL E 2 703 ? 45.640 62.401 42.860 1.00 27.51 703 VAL E N 1
ATOM 15910 C CA . VAL E 2 703 ? 44.717 62.320 41.731 1.00 27.63 703 VAL E CA 1
ATOM 15911 C C . VAL E 2 703 ? 45.390 61.897 40.416 1.00 27.96 703 VAL E C 1
ATOM 15912 O O . VAL E 2 703 ? 44.991 60.913 39.784 1.00 27.49 703 VAL E O 1
ATOM 15916 N N . ALA E 2 704 ? 46.415 62.639 40.009 1.00 28.02 704 ALA E N 1
ATOM 15917 C CA . ALA E 2 704 ? 47.108 62.348 38.758 1.00 28.12 704 ALA E CA 1
ATOM 15918 C C . ALA E 2 704 ? 47.865 61.019 38.692 1.00 28.27 704 ALA E C 1
ATOM 15919 O O . ALA E 2 704 ? 47.852 60.354 37.659 1.00 28.27 704 ALA E O 1
ATOM 15921 N N . MET E 2 705 ? 48.498 60.627 39.795 1.00 28.58 705 MET E N 1
ATOM 15922 C CA . MET E 2 705 ? 49.296 59.407 39.829 1.00 28.80 705 MET E CA 1
ATOM 15923 C C . MET E 2 705 ? 48.660 58.104 40.337 1.00 29.09 705 MET E C 1
ATOM 15924 O O . MET E 2 705 ? 49.153 57.028 39.999 1.00 28.96 705 MET E O 1
ATOM 15929 N N . GLY E 2 706 ? 47.581 58.166 41.121 1.00 28.90 706 GLY E N 1
ATOM 15930 C CA . GLY E 2 706 ? 47.012 56.915 41.601 1.00 28.87 706 GLY E CA 1
ATOM 15931 C C . GLY E 2 706 ? 45.521 56.726 41.833 1.00 29.02 706 GLY E C 1
ATOM 15932 O O . GLY E 2 706 ? 45.044 55.592 41.813 1.00 29.06 706 GLY E O 1
ATOM 15933 N N . GLN E 2 707 ? 44.774 57.806 42.029 1.00 29.18 707 GLN E N 1
ATOM 15934 C CA . GLN E 2 707 ? 43.346 57.697 42.313 1.00 29.55 707 GLN E CA 1
ATOM 15935 C C . GLN E 2 707 ? 42.357 57.466 41.171 1.00 30.37 707 GLN E C 1
ATOM 15936 O O . GLN E 2 707 ? 42.470 58.049 40.089 1.00 30.15 707 GLN E O 1
ATOM 15942 N N . GLN E 2 708 ? 41.361 56.626 41.451 1.00 31.39 708 GLN E N 1
ATOM 15943 C CA . GLN E 2 708 ? 40.284 56.314 40.513 1.00 32.66 708 GLN E CA 1
ATOM 15944 C C . GLN E 2 708 ? 39.152 55.545 41.201 1.00 32.87 708 GLN E C 1
ATOM 15945 O O . GLN E 2 708 ? 39.334 54.971 42.277 1.00 32.61 708 GLN E O 1
ATOM 15951 N N . MET E 2 709 ? 37.976 55.557 40.580 1.00 33.28 709 MET E N 1
ATOM 15952 C CA . MET E 2 709 ? 36.807 54.875 41.122 1.00 33.94 709 MET E CA 1
ATOM 15953 C C . MET E 2 709 ? 36.117 54.075 40.029 1.00 34.94 709 MET E C 1
ATOM 15954 O O . MET E 2 709 ? 35.030 54.434 39.565 1.00 34.79 709 MET E O 1
ATOM 15959 N N . PRO E 2 710 ? 36.737 52.956 39.619 1.00 36.01 710 PRO E N 1
ATOM 15960 C CA . PRO E 2 710 ? 36.199 52.087 38.570 1.00 37.06 710 PRO E CA 1
ATOM 15961 C C . PRO E 2 710 ? 34.977 51.271 38.965 1.00 37.79 710 PRO E C 1
ATOM 15962 O O . PRO E 2 710 ? 34.839 50.838 40.106 1.00 37.88 710 PRO E O 1
ATOM 15966 N N . PHE E 2 711 ? 34.074 51.109 38.007 1.00 38.99 711 PHE E N 1
ATOM 15967 C CA . PHE E 2 711 ? 32.860 50.329 38.194 1.00 40.48 711 PHE E CA 1
ATOM 15968 C C . PHE E 2 711 ? 32.950 49.162 37.211 1.00 41.83 711 PHE E C 1
ATOM 15969 O O . PHE E 2 711 ? 33.512 49.318 36.123 1.00 42.27 711 PHE E O 1
ATOM 15977 N N . ASP E 2 712 ? 32.476 47.980 37.603 1.00 43.13 712 ASP E N 1
ATOM 15978 C CA . ASP E 2 712 ? 32.484 46.859 36.667 1.00 44.44 712 ASP E CA 1
ATOM 15979 C C . ASP E 2 712 ? 31.199 46.953 35.843 1.00 45.31 712 ASP E C 1
ATOM 15980 O O . ASP E 2 712 ? 30.367 47.826 36.100 1.00 45.53 712 ASP E O 1
ATOM 15985 N N . ALA E 2 713 ? 31.024 46.059 34.873 1.00 46.39 713 ALA E N 1
ATOM 15986 C CA . ALA E 2 713 ? 29.840 46.081 34.012 1.00 47.24 713 ALA E CA 1
ATOM 15987 C C . ALA E 2 713 ? 28.512 45.951 34.760 1.00 47.72 713 ALA E C 1
ATOM 15988 O O . ALA E 2 713 ? 27.467 46.372 34.255 1.00 47.77 713 ALA E O 1
ATOM 15990 N N . GLN E 2 714 ? 28.566 45.384 35.963 1.00 48.24 714 GLN E N 1
ATOM 15991 C CA . GLN E 2 714 ? 27.382 45.189 36.799 1.00 48.80 714 GLN E CA 1
ATOM 15992 C C . GLN E 2 714 ? 27.075 46.415 37.669 1.00 48.04 714 GLN E C 1
ATOM 15993 O O . GLN E 2 714 ? 26.058 46.454 38.364 1.00 48.01 714 GLN E O 1
ATOM 15999 N N . GLY E 2 715 ? 27.961 47.407 37.630 1.00 47.33 715 GLY E N 1
ATOM 16000 C CA . GLY E 2 715 ? 27.766 48.620 38.406 1.00 46.21 715 GLY E CA 1
ATOM 16001 C C . GLY E 2 715 ? 28.395 48.621 39.787 1.00 45.48 715 GLY E C 1
ATOM 16002 O O . GLY E 2 715 ? 28.225 49.571 40.555 1.00 45.31 715 GLY E O 1
ATOM 16003 N N . ASN E 2 716 ? 29.102 47.551 40.123 1.00 44.78 716 ASN E N 1
ATOM 16004 C CA . ASN E 2 716 ? 29.753 47.468 41.422 1.00 44.21 716 ASN E CA 1
ATOM 16005 C C . ASN E 2 716 ? 30.944 48.409 41.451 1.00 43.36 716 ASN E C 1
ATOM 16006 O O . ASN E 2 716 ? 31.715 48.476 40.489 1.00 43.12 716 ASN E O 1
ATOM 16011 N N . LEU E 2 717 ? 31.060 49.163 42.539 1.00 42.15 717 LEU E N 1
ATOM 16012 C CA . LEU E 2 717 ? 32.164 50.089 42.721 1.00 41.28 717 LEU E CA 1
ATOM 16013 C C . LEU E 2 717 ? 33.355 49.251 43.188 1.00 40.92 717 LEU E C 1
ATOM 16014 O O . LEU E 2 717 ? 33.252 48.497 44.164 1.00 41.04 717 LEU E O 1
ATOM 16019 N N . LEU E 2 718 ? 34.464 49.338 42.465 1.00 40.13 718 LEU E N 1
ATOM 16020 C CA . LEU E 2 718 ? 35.660 48.588 42.833 1.00 39.77 718 LEU E CA 1
ATOM 16021 C C . LEU E 2 718 ? 36.638 49.521 43.551 1.00 39.45 718 LEU E C 1
ATOM 16022 O O . LEU E 2 718 ? 36.634 50.738 43.318 1.00 39.59 718 LEU E O 1
ATOM 16027 N N . GLY E 2 719 ? 37.445 48.950 44.446 1.00 38.69 719 GLY E N 1
ATOM 16028 C CA . GLY E 2 719 ? 38.435 49.727 45.180 1.00 37.82 719 GLY E CA 1
ATOM 16029 C C . GLY E 2 719 ? 37.892 50.918 45.949 1.00 37.17 719 GLY E C 1
ATOM 16030 O O . GLY E 2 719 ? 38.413 52.028 45.832 1.00 36.89 719 GLY E O 1
ATOM 16031 N N . ASN E 2 720 ? 36.859 50.676 46.752 1.00 36.41 720 ASN E N 1
ATOM 16032 C CA . ASN E 2 720 ? 36.227 51.722 47.542 1.00 35.46 720 ASN E CA 1
ATOM 16033 C C . ASN E 2 720 ? 36.663 51.791 49.014 1.00 34.81 720 ASN E C 1
ATOM 16034 O O . ASN E 2 720 ? 35.955 52.346 49.854 1.00 34.34 720 ASN E O 1
ATOM 16039 N N . THR E 2 721 ? 37.822 51.215 49.318 1.00 34.41 721 THR E N 1
ATOM 16040 C CA . THR E 2 721 ? 38.386 51.244 50.669 1.00 34.24 721 THR E CA 1
ATOM 16041 C C . THR E 2 721 ? 39.860 51.596 50.513 1.00 34.03 721 THR E C 1
ATOM 16042 O O . THR E 2 721 ? 40.378 51.620 49.394 1.00 33.98 721 THR E O 1
ATOM 16046 N N . LEU E 2 722 ? 40.548 51.846 51.622 1.00 33.64 722 LEU E N 1
ATOM 16047 C CA . LEU E 2 722 ? 41.966 52.183 51.531 1.00 33.79 722 LEU E CA 1
ATOM 16048 C C . LEU E 2 722 ? 42.841 51.011 51.069 1.00 33.96 722 LEU E C 1
ATOM 16049 O O . LEU E 2 722 ? 44.054 51.163 50.914 1.00 34.22 722 LEU E O 1
ATOM 16054 N N . MET E 2 723 ? 42.223 49.853 50.833 1.00 34.44 723 MET E N 1
ATOM 16055 C CA . MET E 2 723 ? 42.951 48.684 50.326 1.00 34.87 723 MET E CA 1
ATOM 16056 C C . MET E 2 723 ? 43.460 49.026 48.928 1.00 34.47 723 MET E C 1
ATOM 16057 O O . MET E 2 723 ? 44.604 48.727 48.585 1.00 34.51 723 MET E O 1
ATOM 16062 N N . ASP E 2 724 ? 42.606 49.686 48.142 1.00 33.69 724 ASP E N 1
ATOM 16063 C CA . ASP E 2 724 ? 42.944 50.069 46.775 1.00 32.73 724 ASP E CA 1
ATOM 16064 C C . ASP E 2 724 ? 42.839 51.557 46.452 1.00 32.00 724 ASP E C 1
ATOM 16065 O O . ASP E 2 724 ? 43.523 52.033 45.544 1.00 31.77 724 ASP E O 1
ATOM 16070 N N . TYR E 2 725 ? 41.978 52.290 47.158 1.00 31.23 725 TYR E N 1
ATOM 16071 C CA . TYR E 2 725 ? 41.859 53.728 46.907 1.00 30.51 725 TYR E CA 1
ATOM 16072 C C . TYR E 2 725 ? 43.147 54.396 47.381 1.00 30.36 725 TYR E C 1
ATOM 16073 O O . TYR E 2 725 ? 43.447 54.419 48.578 1.00 30.58 725 TYR E O 1
ATOM 16082 N N . PHE E 2 726 ? 43.892 54.943 46.429 1.00 30.16 726 PHE E N 1
ATOM 16083 C CA . PHE E 2 726 ? 45.186 55.560 46.688 1.00 30.36 726 PHE E CA 1
ATOM 16084 C C . PHE E 2 726 ? 45.232 56.862 47.481 1.00 30.86 726 PHE E C 1
ATOM 16085 O O . PHE E 2 726 ? 44.506 57.815 47.196 1.00 31.15 726 PHE E O 1
ATOM 16093 N N . LEU E 2 727 ? 46.131 56.875 48.464 1.00 30.51 727 LEU E N 1
ATOM 16094 C CA . LEU E 2 727 ? 46.412 58.019 49.327 1.00 30.36 727 LEU E CA 1
ATOM 16095 C C . LEU E 2 727 ? 47.889 57.855 49.645 1.00 30.47 727 LEU E C 1
ATOM 16096 O O . LEU E 2 727 ? 48.311 56.821 50.149 1.00 30.59 727 LEU E O 1
ATOM 16101 N N . PRO E 2 728 ? 48.705 58.856 49.302 1.00 30.79 728 PRO E N 1
ATOM 16102 C CA . PRO E 2 728 ? 50.139 58.765 49.571 1.00 30.63 728 PRO E CA 1
ATOM 16103 C C . PRO E 2 728 ? 50.528 58.910 51.037 1.00 30.85 728 PRO E C 1
ATOM 16104 O O . PRO E 2 728 ? 49.840 59.582 51.810 1.00 31.01 728 PRO E O 1
ATOM 16108 N N . THR E 2 729 ? 51.598 58.216 51.424 1.00 30.90 729 THR E N 1
ATOM 16109 C CA . THR E 2 729 ? 52.130 58.319 52.781 1.00 31.04 729 THR E CA 1
ATOM 16110 C C . THR E 2 729 ? 53.332 59.245 52.628 1.00 30.75 729 THR E C 1
ATOM 16111 O O . THR E 2 729 ? 53.620 59.709 51.522 1.00 30.78 729 THR E O 1
ATOM 16115 N N . ALA E 2 730 ? 54.054 59.481 53.717 1.00 30.76 730 ALA E N 1
ATOM 16116 C CA . ALA E 2 730 ? 55.222 60.357 53.676 1.00 30.69 730 ALA E CA 1
ATOM 16117 C C . ALA E 2 730 ? 56.290 59.875 52.698 1.00 30.71 730 ALA E C 1
ATOM 16118 O O . ALA E 2 730 ? 57.020 60.686 52.134 1.00 30.98 730 ALA E O 1
ATOM 16120 N N . VAL E 2 731 ? 56.345 58.563 52.466 1.00 30.62 731 VAL E N 1
ATOM 16121 C CA . VAL E 2 731 ? 57.326 57.977 51.555 1.00 30.58 731 VAL E CA 1
ATOM 16122 C C . VAL E 2 731 ? 57.052 58.318 50.089 1.00 30.84 731 VAL E C 1
ATOM 16123 O O . VAL E 2 731 ? 57.982 58.614 49.337 1.00 31.08 731 VAL E O 1
ATOM 16127 N N . GLU E 2 732 ? 55.783 58.293 49.686 1.00 31.07 732 GLU E N 1
ATOM 16128 C CA . GLU E 2 732 ? 55.408 58.600 48.301 1.00 30.94 732 GLU E CA 1
ATOM 16129 C C . GLU E 2 732 ? 55.390 60.094 47.960 1.00 30.40 732 GLU E C 1
ATOM 16130 O O . GLU E 2 732 ? 55.625 60.486 46.813 1.00 30.15 732 GLU E O 1
ATOM 16136 N N . THR E 2 733 ? 55.131 60.923 48.962 1.00 29.88 733 THR E N 1
ATOM 16137 C CA . THR E 2 733 ? 55.028 62.361 48.755 1.00 29.09 733 THR E CA 1
ATOM 16138 C C . THR E 2 733 ? 56.352 63.075 48.544 1.00 28.92 733 THR E C 1
ATOM 16139 O O . THR E 2 733 ? 57.210 63.081 49.424 1.00 28.82 733 THR E O 1
ATOM 16143 N N . PRO E 2 734 ? 56.525 63.707 47.372 1.00 28.98 734 PRO E N 1
ATOM 16144 C CA . PRO E 2 734 ? 57.772 64.420 47.096 1.00 28.85 734 PRO E CA 1
ATOM 16145 C C . PRO E 2 734 ? 57.950 65.666 47.943 1.00 28.79 734 PRO E C 1
ATOM 16146 O O . PRO E 2 734 ? 57.016 66.121 48.610 1.00 28.96 734 PRO E O 1
ATOM 16150 N N . HIS E 2 735 ? 59.184 66.154 47.984 1.00 28.65 735 HIS E N 1
ATOM 16151 C CA . HIS E 2 735 ? 59.499 67.361 48.716 1.00 28.34 735 HIS E CA 1
ATOM 16152 C C . HIS E 2 735 ? 59.061 68.512 47.820 1.00 28.63 735 HIS E C 1
ATOM 16153 O O . HIS E 2 735 ? 59.461 68.591 46.656 1.00 28.30 735 HIS E O 1
ATOM 16160 N N . TRP E 2 736 ? 58.234 69.395 48.368 1.00 28.78 736 TRP E N 1
ATOM 16161 C CA . TRP E 2 736 ? 57.719 70.529 47.618 1.00 29.14 736 TRP E CA 1
ATOM 16162 C C . TRP E 2 736 ? 58.578 71.776 47.726 1.00 29.65 736 TRP E C 1
ATOM 16163 O O . TRP E 2 736 ? 59.121 72.087 48.784 1.00 29.93 736 TRP E O 1
ATOM 16174 N N . GLU E 2 737 ? 58.723 72.465 46.601 1.00 30.40 737 GLU E N 1
ATOM 16175 C CA . GLU E 2 737 ? 59.450 73.720 46.559 1.00 31.12 737 GLU E CA 1
ATOM 16176 C C . GLU E 2 737 ? 58.376 74.742 46.215 1.00 31.29 737 GLU E C 1
ATOM 16177 O O . GLU E 2 737 ? 57.664 74.600 45.218 1.00 30.97 737 GLU E O 1
ATOM 16183 N N . THR E 2 738 ? 58.225 75.736 47.080 1.00 31.62 738 THR E N 1
ATOM 16184 C CA . THR E 2 738 ? 57.214 76.765 46.894 1.00 31.68 738 THR E CA 1
ATOM 16185 C C . THR E 2 738 ? 57.832 78.142 46.703 1.00 31.72 738 THR E C 1
ATOM 16186 O O . THR E 2 738 ? 58.925 78.423 47.209 1.00 31.58 738 THR E O 1
ATOM 16190 N N . ASP E 2 739 ? 57.117 79.000 45.975 1.00 31.62 739 ASP E N 1
ATOM 16191 C CA . ASP E 2 739 ? 57.572 80.361 45.680 1.00 31.49 739 ASP E CA 1
ATOM 16192 C C . ASP E 2 739 ? 56.336 81.250 45.548 1.00 31.04 739 ASP E C 1
ATOM 16193 O O . ASP E 2 739 ? 55.211 80.753 45.558 1.00 31.08 739 ASP E O 1
ATOM 16198 N N . HIS E 2 740 ? 56.536 82.556 45.408 1.00 30.57 740 HIS E N 1
ATOM 16199 C CA . HIS E 2 740 ? 55.401 83.460 45.282 1.00 30.42 740 HIS E CA 1
ATOM 16200 C C . HIS E 2 740 ? 55.759 84.864 44.807 1.00 30.25 740 HIS E C 1
ATOM 16201 O O . HIS E 2 740 ? 56.920 85.275 44.842 1.00 30.09 740 HIS E O 1
ATOM 16208 N N . THR E 2 741 ? 54.734 85.577 44.351 1.00 29.78 741 THR E N 1
ATOM 16209 C CA . THR E 2 741 ? 54.838 86.976 43.952 1.00 29.98 741 THR E CA 1
ATOM 16210 C C . THR E 2 741 ? 53.577 87.587 44.583 1.00 30.28 741 THR E C 1
ATOM 16211 O O . THR E 2 741 ? 52.700 86.841 45.029 1.00 30.19 741 THR E O 1
ATOM 16215 N N . VAL E 2 742 ? 53.507 88.912 44.701 1.00 30.29 742 VAL E N 1
ATOM 16216 C CA . VAL E 2 742 ? 52.339 89.544 45.325 1.00 30.01 742 VAL E CA 1
ATOM 16217 C C . VAL E 2 742 ? 51.622 90.546 44.423 1.00 29.76 742 VAL E C 1
ATOM 16218 O O . VAL E 2 742 ? 52.049 91.688 44.282 1.00 29.60 742 VAL E O 1
ATOM 16222 N N . THR E 2 743 ? 50.522 90.095 43.828 1.00 29.82 743 THR E N 1
ATOM 16223 C CA . THR E 2 743 ? 49.694 90.915 42.946 1.00 29.58 743 THR E CA 1
ATOM 16224 C C . THR E 2 743 ? 48.318 90.960 43.607 1.00 29.70 743 THR E C 1
ATOM 16225 O O . THR E 2 743 ? 47.471 90.109 43.350 1.00 29.87 743 THR E O 1
ATOM 16229 N N . PRO E 2 744 ? 48.080 91.971 44.459 1.00 29.76 744 PRO E N 1
ATOM 16230 C CA . PRO E 2 744 ? 46.838 92.192 45.207 1.00 29.83 744 PRO E CA 1
ATOM 16231 C C . PRO E 2 744 ? 45.583 92.341 44.364 1.00 29.60 744 PRO E C 1
ATOM 16232 O O . PRO E 2 744 ? 45.653 92.718 43.200 1.00 29.92 744 PRO E O 1
ATOM 16236 N N . SER E 2 745 ? 44.437 92.053 44.976 1.00 29.58 745 SER E N 1
ATOM 16237 C CA . SER E 2 745 ? 43.144 92.208 44.318 1.00 29.49 745 SER E CA 1
ATOM 16238 C C . SER E 2 745 ? 42.749 93.654 44.583 1.00 29.61 745 SER E C 1
ATOM 16239 O O . SER E 2 745 ? 42.558 94.042 45.732 1.00 30.05 745 SER E O 1
ATOM 16242 N N . PRO E 2 746 ? 42.621 94.471 43.529 1.00 29.68 746 PRO E N 1
ATOM 16243 C CA . PRO E 2 746 ? 42.251 95.883 43.683 1.00 29.55 746 PRO E CA 1
ATOM 16244 C C . PRO E 2 746 ? 40.930 96.142 44.410 1.00 29.43 746 PRO E C 1
ATOM 16245 O O . PRO E 2 746 ? 40.825 97.095 45.178 1.00 30.17 746 PRO E O 1
ATOM 16249 N N . HIS E 2 747 ? 39.931 95.294 44.187 1.00 28.91 747 HIS E N 1
ATOM 16250 C CA . HIS E 2 747 ? 38.624 95.482 44.813 1.00 28.40 747 HIS E CA 1
ATOM 16251 C C . HIS E 2 747 ? 38.480 94.970 46.252 1.00 28.70 747 HIS E C 1
ATOM 16252 O O . HIS E 2 747 ? 37.516 95.316 46.939 1.00 29.15 747 HIS E O 1
ATOM 16259 N N . HIS E 2 748 ? 39.418 94.140 46.700 1.00 28.24 748 HIS E N 1
ATOM 16260 C CA . HIS E 2 748 ? 39.369 93.566 48.044 1.00 27.91 748 HIS E CA 1
ATOM 16261 C C . HIS E 2 748 ? 39.883 94.520 49.134 1.00 27.97 748 HIS E C 1
ATOM 16262 O O . HIS E 2 748 ? 40.978 95.081 49.015 1.00 28.24 748 HIS E O 1
ATOM 16269 N N . PRO E 2 749 ? 39.121 94.672 50.238 1.00 27.56 749 PRO E N 1
ATOM 16270 C CA . PRO E 2 749 ? 39.471 95.545 51.367 1.00 27.14 749 PRO E CA 1
ATOM 16271 C C . PRO E 2 749 ? 40.918 95.462 51.875 1.00 27.00 749 PRO E C 1
ATOM 16272 O O . PRO E 2 749 ? 41.429 96.432 52.436 1.00 26.58 749 PRO E O 1
ATOM 16276 N N . ILE E 2 750 ? 41.565 94.308 51.711 1.00 26.95 750 ILE E N 1
ATOM 16277 C CA . ILE E 2 750 ? 42.965 94.163 52.125 1.00 27.02 750 ILE E CA 1
ATOM 16278 C C . ILE E 2 750 ? 43.834 93.586 51.002 1.00 27.41 750 ILE E C 1
ATOM 16279 O O . ILE E 2 750 ? 44.988 93.205 51.224 1.00 27.42 750 ILE E O 1
ATOM 16284 N N . GLY E 2 751 ? 43.265 93.523 49.800 1.00 27.66 751 GLY E N 1
ATOM 16285 C CA . GLY E 2 751 ? 43.980 93.029 48.634 1.00 27.69 751 GLY E CA 1
ATOM 16286 C C . GLY E 2 751 ? 44.300 91.549 48.613 1.00 28.07 751 GLY E C 1
ATOM 16287 O O . GLY E 2 751 ? 45.031 91.098 47.732 1.00 28.11 751 GLY E O 1
ATOM 16288 N N . ALA E 2 752 ? 43.731 90.784 49.545 1.00 28.36 752 ALA E N 1
ATOM 16289 C CA . ALA E 2 752 ? 43.994 89.345 49.633 1.00 28.16 752 ALA E CA 1
ATOM 16290 C C . ALA E 2 752 ? 43.086 88.478 48.774 1.00 28.51 752 ALA E C 1
ATOM 16291 O O . ALA E 2 752 ? 41.871 88.685 48.732 1.00 29.08 752 ALA E O 1
ATOM 16293 N N . LYS E 2 753 ? 43.682 87.492 48.104 1.00 28.45 753 LYS E N 1
ATOM 16294 C CA . LYS E 2 753 ? 42.938 86.559 47.260 1.00 28.34 753 LYS E CA 1
ATOM 16295 C C . LYS E 2 753 ? 42.947 85.175 47.908 1.00 28.83 753 LYS E C 1
ATOM 16296 O O . LYS E 2 753 ? 43.824 84.880 48.729 1.00 29.30 753 LYS E O 1
ATOM 16302 N N . GLY E 2 754 ? 41.970 84.334 47.555 1.00 28.90 754 GLY E N 1
ATOM 16303 C CA . GLY E 2 754 ? 41.922 82.973 48.075 1.00 28.37 754 GLY E CA 1
ATOM 16304 C C . GLY E 2 754 ? 43.112 82.226 47.481 1.00 28.14 754 GLY E C 1
ATOM 16305 O O . GLY E 2 754 ? 43.703 82.710 46.508 1.00 27.66 754 GLY E O 1
ATOM 16306 N N . VAL E 2 755 ? 43.466 81.061 48.026 1.00 27.48 755 VAL E N 1
ATOM 16307 C CA . VAL E 2 755 ? 44.618 80.328 47.503 1.00 27.30 755 VAL E CA 1
ATOM 16308 C C . VAL E 2 755 ? 44.596 78.827 47.717 1.00 27.25 755 VAL E C 1
ATOM 16309 O O . VAL E 2 755 ? 45.191 78.082 46.947 1.00 27.52 755 VAL E O 1
ATOM 16313 N N . ALA E 2 756 ? 43.890 78.397 48.757 1.00 27.56 756 ALA E N 1
ATOM 16314 C CA . ALA E 2 756 ? 43.803 76.994 49.148 1.00 27.30 756 ALA E CA 1
ATOM 16315 C C . ALA E 2 756 ? 43.589 75.970 48.050 1.00 27.24 756 ALA E C 1
ATOM 16316 O O . ALA E 2 756 ? 44.172 74.886 48.102 1.00 27.22 756 ALA E O 1
ATOM 16318 N N . GLU E 2 757 ? 42.735 76.272 47.080 1.00 26.96 757 GLU E N 1
ATOM 16319 C CA . GLU E 2 757 ? 42.491 75.302 46.025 1.00 26.88 757 GLU E CA 1
ATOM 16320 C C . GLU E 2 757 ? 43.503 75.325 44.890 1.00 26.93 757 GLU E C 1
ATOM 16321 O O . GLU E 2 757 ? 43.682 74.320 44.209 1.00 26.75 757 GLU E O 1
ATOM 16327 N N . SER E 2 758 ? 44.232 76.434 44.763 1.00 27.09 758 SER E N 1
ATOM 16328 C CA . SER E 2 758 ? 45.242 76.603 43.714 1.00 27.43 758 SER E CA 1
ATOM 16329 C C . SER E 2 758 ? 46.198 75.417 43.551 1.00 27.62 758 SER E C 1
ATOM 16330 O O . SER E 2 758 ? 46.358 74.905 42.440 1.00 28.07 758 SER E O 1
ATOM 16333 N N . PRO E 2 759 ? 46.823 74.942 44.651 1.00 27.78 759 PRO E N 1
ATOM 16334 C CA . PRO E 2 759 ? 47.746 73.805 44.524 1.00 27.85 759 PRO E CA 1
ATOM 16335 C C . PRO E 2 759 ? 47.115 72.549 43.931 1.00 27.91 759 PRO E C 1
ATOM 16336 O O . PRO E 2 759 ? 47.763 71.841 43.167 1.00 28.18 759 PRO E O 1
ATOM 16340 N N . HIS E 2 760 ? 45.844 72.302 44.243 1.00 28.12 760 HIS E N 1
ATOM 16341 C CA . HIS E 2 760 ? 45.139 71.136 43.721 1.00 28.14 760 HIS E CA 1
ATOM 16342 C C . HIS E 2 760 ? 44.810 71.323 42.240 1.00 28.21 760 HIS E C 1
ATOM 16343 O O . HIS E 2 760 ? 45.101 70.465 41.402 1.00 28.26 760 HIS E O 1
ATOM 16350 N N . VAL E 2 761 ? 44.191 72.456 41.935 1.00 28.03 761 VAL E N 1
ATOM 16351 C CA . VAL E 2 761 ? 43.797 72.802 40.580 1.00 27.89 761 VAL E CA 1
ATOM 16352 C C . VAL E 2 761 ? 44.981 72.809 39.609 1.00 27.70 761 VAL E C 1
ATOM 16353 O O . VAL E 2 761 ? 44.910 72.208 38.540 1.00 27.85 761 VAL E O 1
ATOM 16357 N N . GLY E 2 762 ? 46.074 73.458 39.999 1.00 27.31 762 GLY E N 1
ATOM 16358 C CA . GLY E 2 762 ? 47.235 73.543 39.131 1.00 26.91 762 GLY E CA 1
ATOM 16359 C C . GLY E 2 762 ? 48.170 72.350 39.023 1.00 26.95 762 GLY E C 1
ATOM 16360 O O . GLY E 2 762 ? 48.650 72.054 37.926 1.00 26.68 762 GLY E O 1
ATOM 16361 N N . SER E 2 763 ? 48.428 71.659 40.135 1.00 26.79 763 SER E N 1
ATOM 16362 C CA . SER E 2 763 ? 49.350 70.526 40.129 1.00 26.48 763 SER E CA 1
ATOM 16363 C C . SER E 2 763 ? 48.932 69.325 39.299 1.00 26.95 763 SER E C 1
ATOM 16364 O O . SER E 2 763 ? 49.782 68.670 38.689 1.00 27.31 763 SER E O 1
ATOM 16367 N N . ILE E 2 764 ? 47.635 69.038 39.245 1.00 26.76 764 ILE E N 1
ATOM 16368 C CA . ILE E 2 764 ? 47.171 67.884 38.487 1.00 26.99 764 ILE E CA 1
ATOM 16369 C C . ILE E 2 764 ? 47.584 67.914 37.010 1.00 27.43 764 ILE E C 1
ATOM 16370 O O . ILE E 2 764 ? 48.206 66.969 36.526 1.00 27.42 764 ILE E O 1
ATOM 16375 N N . PRO E 2 765 ? 47.246 68.990 36.273 1.00 27.83 765 PRO E N 1
ATOM 16376 C CA . PRO E 2 765 ? 47.659 69.001 34.867 1.00 27.89 765 PRO E CA 1
ATOM 16377 C C . PRO E 2 765 ? 49.183 69.112 34.727 1.00 28.19 765 PRO E C 1
ATOM 16378 O O . PRO E 2 765 ? 49.744 68.760 33.688 1.00 28.68 765 PRO E O 1
ATOM 16382 N N . THR E 2 766 ? 49.853 69.559 35.788 1.00 28.18 766 THR E N 1
ATOM 16383 C CA . THR E 2 766 ? 51.308 69.667 35.774 1.00 27.99 766 THR E CA 1
ATOM 16384 C C . THR E 2 766 ? 51.906 68.259 35.758 1.00 28.38 766 THR E C 1
ATOM 16385 O O . THR E 2 766 ? 52.896 68.006 35.069 1.00 28.68 766 THR E O 1
ATOM 16389 N N . PHE E 2 767 ? 51.304 67.346 36.520 1.00 28.42 767 PHE E N 1
ATOM 16390 C CA . PHE E 2 767 ? 51.777 65.967 36.557 1.00 28.55 767 PHE E CA 1
ATOM 16391 C C . PHE E 2 767 ? 51.509 65.308 35.210 1.00 28.63 767 PHE E C 1
ATOM 16392 O O . PHE E 2 767 ? 52.406 64.691 34.643 1.00 28.59 767 PHE E O 1
ATOM 16400 N N . THR E 2 768 ? 50.291 65.457 34.683 1.00 28.51 768 THR E N 1
ATOM 16401 C CA . THR E 2 768 ? 49.981 64.880 33.378 1.00 28.54 768 THR E CA 1
ATOM 16402 C C . THR E 2 768 ? 50.921 65.470 32.330 1.00 29.13 768 THR E C 1
ATOM 16403 O O . THR E 2 768 ? 51.432 64.751 31.480 1.00 29.17 768 THR E O 1
ATOM 16407 N N . ALA E 2 769 ? 51.161 66.776 32.412 1.00 29.65 769 ALA E N 1
ATOM 16408 C CA . ALA E 2 769 ? 52.042 67.454 31.466 1.00 30.27 769 ALA E CA 1
ATOM 16409 C C . ALA E 2 769 ? 53.436 66.834 31.468 1.00 30.54 769 ALA E C 1
ATOM 16410 O O . ALA E 2 769 ? 54.036 66.649 30.411 1.00 31.29 769 ALA E O 1
ATOM 16412 N N . ALA E 2 770 ? 53.925 66.481 32.654 1.00 30.79 770 ALA E N 1
ATOM 16413 C CA . ALA E 2 770 ? 55.251 65.884 32.811 1.00 30.71 770 ALA E CA 1
ATOM 16414 C C . ALA E 2 770 ? 55.315 64.456 32.294 1.00 30.73 770 ALA E C 1
ATOM 16415 O O . ALA E 2 770 ? 56.289 64.072 31.653 1.00 31.27 770 ALA E O 1
ATOM 16417 N N . VAL E 2 771 ? 54.290 63.666 32.584 1.00 30.61 771 VAL E N 1
ATOM 16418 C CA . VAL E 2 771 ? 54.247 62.283 32.121 1.00 30.57 771 VAL E CA 1
ATOM 16419 C C . VAL E 2 771 ? 54.121 62.237 30.596 1.00 31.12 771 VAL E C 1
ATOM 16420 O O . VAL E 2 771 ? 54.866 61.516 29.927 1.00 31.08 771 VAL E O 1
ATOM 16424 N N . VAL E 2 772 ? 53.193 63.026 30.054 1.00 31.48 772 VAL E N 1
ATOM 16425 C CA . VAL E 2 772 ? 52.974 63.099 28.611 1.00 31.57 772 VAL E CA 1
ATOM 16426 C C . VAL E 2 772 ? 54.228 63.631 27.917 1.00 32.17 772 VAL E C 1
ATOM 16427 O O . VAL E 2 772 ? 54.632 63.112 26.872 1.00 32.00 772 VAL E O 1
ATOM 16431 N N . ASP E 2 773 ? 54.854 64.646 28.512 1.00 32.52 773 ASP E N 1
ATOM 16432 C CA . ASP E 2 773 ? 56.068 65.221 27.937 1.00 33.20 773 ASP E CA 1
ATOM 16433 C C . ASP E 2 773 ? 57.185 64.175 27.864 1.00 33.66 773 ASP E C 1
ATOM 16434 O O . ASP E 2 773 ? 58.100 64.296 27.056 1.00 34.20 773 ASP E O 1
ATOM 16439 N N . ALA E 2 774 ? 57.107 63.146 28.700 1.00 34.04 774 ALA E N 1
ATOM 16440 C CA . ALA E 2 774 ? 58.119 62.096 28.695 1.00 34.43 774 ALA E CA 1
ATOM 16441 C C . ALA E 2 774 ? 57.973 61.214 27.455 1.00 34.68 774 ALA E C 1
ATOM 16442 O O . ALA E 2 774 ? 58.938 60.589 27.023 1.00 35.24 774 ALA E O 1
ATOM 16444 N N . PHE E 2 775 ? 56.762 61.169 26.900 1.00 34.90 775 PHE E N 1
ATOM 16445 C CA . PHE E 2 775 ? 56.460 60.384 25.702 1.00 35.11 775 PHE E CA 1
ATOM 16446 C C . PHE E 2 775 ? 56.351 61.274 24.450 1.00 35.65 775 PHE E C 1
ATOM 16447 O O . PHE E 2 775 ? 56.205 60.766 23.340 1.00 35.56 775 PHE E O 1
ATOM 16455 N N . ALA E 2 776 ? 56.377 62.594 24.634 1.00 36.34 776 ALA E N 1
ATOM 16456 C CA . ALA E 2 776 ? 56.242 63.544 23.522 1.00 37.10 776 ALA E CA 1
ATOM 16457 C C . ALA E 2 776 ? 57.127 63.275 22.295 1.00 37.70 776 ALA E C 1
ATOM 16458 O O . ALA E 2 776 ? 56.678 63.438 21.158 1.00 37.57 776 ALA E O 1
ATOM 16460 N N . HIS E 2 777 ? 58.369 62.851 22.528 1.00 38.34 777 HIS E N 1
ATOM 16461 C CA . HIS E 2 777 ? 59.304 62.565 21.444 1.00 38.87 777 HIS E CA 1
ATOM 16462 C C . HIS E 2 777 ? 58.882 61.402 20.535 1.00 38.81 777 HIS E C 1
ATOM 16463 O O . HIS E 2 777 ? 59.497 61.169 19.490 1.00 38.76 777 HIS E O 1
ATOM 16470 N N . VAL E 2 778 ? 57.849 60.661 20.934 1.00 38.50 778 VAL E N 1
ATOM 16471 C CA . VAL E 2 778 ? 57.354 59.575 20.098 1.00 38.23 778 VAL E CA 1
ATOM 16472 C C . VAL E 2 778 ? 55.935 59.881 19.627 1.00 37.95 778 VAL E C 1
ATOM 16473 O O . VAL E 2 778 ? 55.187 58.984 19.237 1.00 37.87 778 VAL E O 1
ATOM 16477 N N . GLY E 2 779 ? 55.571 61.163 19.692 1.00 37.40 779 GLY E N 1
ATOM 16478 C CA . GLY E 2 779 ? 54.272 61.608 19.219 1.00 36.75 779 GLY E CA 1
ATOM 16479 C C . GLY E 2 779 ? 53.073 61.569 20.146 1.00 36.41 779 GLY E C 1
ATOM 16480 O O . GLY E 2 779 ? 51.947 61.848 19.714 1.00 36.59 779 GLY E O 1
ATOM 16481 N N . VAL E 2 780 ? 53.289 61.236 21.413 1.00 35.48 780 VAL E N 1
ATOM 16482 C CA . VAL E 2 780 ? 52.186 61.179 22.368 1.00 34.33 780 VAL E CA 1
ATOM 16483 C C . VAL E 2 780 ? 51.717 62.589 22.705 1.00 33.35 780 VAL E C 1
ATOM 16484 O O . VAL E 2 780 ? 52.506 63.431 23.107 1.00 33.40 780 VAL E O 1
ATOM 16488 N N . THR E 2 781 ? 50.431 62.841 22.495 1.00 32.56 781 THR E N 1
ATOM 16489 C CA . THR E 2 781 ? 49.831 64.142 22.774 1.00 31.81 781 THR E CA 1
ATOM 16490 C C . THR E 2 781 ? 49.090 64.163 24.127 1.00 31.33 781 THR E C 1
ATOM 16491 O O . THR E 2 781 ? 48.961 65.204 24.760 1.00 31.25 781 THR E O 1
ATOM 16495 N N . HIS E 2 782 ? 48.583 63.012 24.556 1.00 31.00 782 HIS E N 1
ATOM 16496 C CA . HIS E 2 782 ? 47.874 62.900 25.835 1.00 30.85 782 HIS E CA 1
ATOM 16497 C C . HIS E 2 782 ? 47.778 61.461 26.387 1.00 30.77 782 HIS E C 1
ATOM 16498 O O . HIS E 2 782 ? 47.782 60.494 25.621 1.00 31.03 782 HIS E O 1
ATOM 16505 N N . LEU E 2 783 ? 47.717 61.343 27.717 1.00 30.82 783 LEU E N 1
ATOM 16506 C CA . LEU E 2 783 ? 47.557 60.062 28.418 1.00 30.88 783 LEU E CA 1
ATOM 16507 C C . LEU E 2 783 ? 46.580 60.321 29.558 1.00 30.82 783 LEU E C 1
ATOM 16508 O O . LEU E 2 783 ? 46.752 61.284 30.320 1.00 30.81 783 LEU E O 1
ATOM 16513 N N . ASP E 2 784 ? 45.535 59.502 29.645 1.00 30.69 784 ASP E N 1
ATOM 16514 C CA . ASP E 2 784 ? 44.537 59.659 30.692 1.00 31.01 784 ASP E CA 1
ATOM 16515 C C . ASP E 2 784 ? 45.043 59.238 32.065 1.00 31.06 784 ASP E C 1
ATOM 16516 O O . ASP E 2 784 ? 45.793 58.271 32.196 1.00 30.91 784 ASP E O 1
ATOM 16521 N N . MET E 2 785 ? 44.638 59.990 33.085 1.00 31.01 785 MET E N 1
ATOM 16522 C CA . MET E 2 785 ? 44.990 59.696 34.469 1.00 31.04 785 MET E CA 1
ATOM 16523 C C . MET E 2 785 ? 44.134 58.492 34.894 1.00 31.48 785 MET E C 1
ATOM 16524 O O . MET E 2 785 ? 43.078 58.227 34.298 1.00 31.33 785 MET E O 1
ATOM 16529 N N . PRO E 2 786 ? 44.552 57.766 35.942 1.00 31.58 786 PRO E N 1
ATOM 16530 C CA . PRO E 2 786 ? 45.747 57.970 36.762 1.00 31.80 786 PRO E CA 1
ATOM 16531 C C . PRO E 2 786 ? 46.992 57.418 36.079 1.00 32.05 786 PRO E C 1
ATOM 16532 O O . PRO E 2 786 ? 46.931 56.407 35.379 1.00 31.89 786 PRO E O 1
ATOM 16536 N N . HIS E 2 787 ? 48.118 58.059 36.341 1.00 31.98 787 HIS E N 1
ATOM 16537 C CA . HIS E 2 787 ? 49.376 57.630 35.764 1.00 32.41 787 HIS E CA 1
ATOM 16538 C C . HIS E 2 787 ? 50.075 56.658 36.704 1.00 32.66 787 HIS E C 1
ATOM 16539 O O . HIS E 2 787 ? 51.137 56.953 37.251 1.00 33.05 787 HIS E O 1
ATOM 16546 N N . THR E 2 788 ? 49.444 55.505 36.908 1.00 33.21 788 THR E N 1
ATOM 16547 C CA . THR E 2 788 ? 49.980 54.448 37.770 1.00 33.47 788 THR E CA 1
ATOM 16548 C C . THR E 2 788 ? 51.034 53.675 36.975 1.00 33.84 788 THR E C 1
ATOM 16549 O O . THR E 2 788 ? 51.101 53.785 35.744 1.00 34.14 788 THR E O 1
ATOM 16553 N N . SER E 2 789 ? 51.845 52.885 37.667 1.00 34.30 789 SER E N 1
ATOM 16554 C CA . SER E 2 789 ? 52.887 52.094 37.010 1.00 34.90 789 SER E CA 1
ATOM 16555 C C . SER E 2 789 ? 52.276 51.225 35.923 1.00 34.99 789 SER E C 1
ATOM 16556 O O . SER E 2 789 ? 52.768 51.179 34.793 1.00 34.67 789 SER E O 1
ATOM 16559 N N . TYR E 2 790 ? 51.177 50.570 36.280 1.00 34.91 790 TYR E N 1
ATOM 16560 C CA . TYR E 2 790 ? 50.451 49.690 35.383 1.00 34.95 790 TYR E CA 1
ATOM 16561 C C . TYR E 2 790 ? 50.018 50.405 34.100 1.00 35.03 790 TYR E C 1
ATOM 16562 O O . TYR E 2 790 ? 50.317 49.941 32.996 1.00 35.06 790 TYR E O 1
ATOM 16571 N N . ARG E 2 791 ? 49.345 51.544 34.244 1.00 35.15 791 ARG E N 1
ATOM 16572 C CA . ARG E 2 791 ? 48.874 52.285 33.079 1.00 35.22 791 ARG E CA 1
ATOM 16573 C C . ARG E 2 791 ? 50.031 52.867 32.276 1.00 34.73 791 ARG E C 1
ATOM 16574 O O . ARG E 2 791 ? 50.053 52.751 31.055 1.00 34.72 791 ARG E O 1
ATOM 16582 N N . VAL E 2 792 ? 51.008 53.458 32.961 1.00 34.46 792 VAL E N 1
ATOM 16583 C CA . VAL E 2 792 ? 52.171 54.024 32.289 1.00 34.00 792 VAL E CA 1
ATOM 16584 C C . VAL E 2 792 ? 52.948 52.918 31.560 1.00 34.17 792 VAL E C 1
ATOM 16585 O O . VAL E 2 792 ? 53.470 53.140 30.470 1.00 34.14 792 VAL E O 1
ATOM 16589 N N . TRP E 2 793 ? 52.971 51.713 32.132 1.00 34.64 793 TRP E N 1
ATOM 16590 C CA . TRP E 2 793 ? 53.658 50.588 31.500 1.00 34.77 793 TRP E CA 1
ATOM 16591 C C . TRP E 2 793 ? 52.932 50.195 30.211 1.00 35.57 793 TRP E C 1
ATOM 16592 O O . TRP E 2 793 ? 53.578 49.924 29.195 1.00 35.74 793 TRP E O 1
ATOM 16603 N N . LYS E 2 794 ? 51.597 50.155 30.256 1.00 36.21 794 LYS E N 1
ATOM 16604 C CA . LYS E 2 794 ? 50.802 49.823 29.070 1.00 36.85 794 LYS E CA 1
ATOM 16605 C C . LYS E 2 794 ? 51.151 50.800 27.941 1.00 37.41 794 LYS E C 1
ATOM 16606 O O . LYS E 2 794 ? 51.152 50.427 26.766 1.00 37.42 794 LYS E O 1
ATOM 16612 N N . SER E 2 795 ? 51.455 52.046 28.302 1.00 37.77 795 SER E N 1
ATOM 16613 C CA . SER E 2 795 ? 51.822 53.044 27.311 1.00 38.57 795 SER E CA 1
ATOM 16614 C C . SER E 2 795 ? 53.256 52.858 26.827 1.00 39.33 795 SER E C 1
ATOM 16615 O O . SER E 2 795 ? 53.546 53.084 25.654 1.00 39.33 795 SER E O 1
ATOM 16618 N N . LEU E 2 796 ? 54.155 52.455 27.724 1.00 40.23 796 LEU E N 1
ATOM 16619 C CA . LEU E 2 796 ? 55.542 52.202 27.336 1.00 41.42 796 LEU E CA 1
ATOM 16620 C C . LEU E 2 796 ? 55.526 51.055 26.327 1.00 42.52 796 LEU E C 1
ATOM 16621 O O . LEU E 2 796 ? 56.190 51.104 25.292 1.00 42.62 796 LEU E O 1
ATOM 16626 N N . LYS E 2 797 ? 54.719 50.045 26.631 1.00 43.80 797 LYS E N 1
ATOM 16627 C CA . LYS E 2 797 ? 54.567 48.862 25.792 1.00 45.29 797 LYS E CA 1
ATOM 16628 C C . LYS E 2 797 ? 53.998 49.238 24.425 1.00 45.71 797 LYS E C 1
ATOM 16629 O O . LYS E 2 797 ? 54.556 48.865 23.390 1.00 45.63 797 LYS E O 1
ATOM 16635 N N . GLU E 2 798 ? 52.921 50.022 24.437 1.00 46.51 798 GLU E N 1
ATOM 16636 C CA . GLU E 2 798 ? 52.241 50.461 23.220 1.00 47.36 798 GLU E CA 1
ATOM 16637 C C . GLU E 2 798 ? 53.134 51.272 22.280 1.00 47.40 798 GLU E C 1
ATOM 16638 O O . GLU E 2 798 ? 52.985 51.195 21.059 1.00 47.38 798 GLU E O 1
ATOM 16644 N N . HIS E 2 799 ? 54.068 52.028 22.850 1.00 47.61 799 HIS E N 1
ATOM 16645 C CA . HIS E 2 799 ? 54.975 52.862 22.067 1.00 47.88 799 HIS E CA 1
ATOM 16646 C C . HIS E 2 799 ? 56.389 52.318 21.934 1.00 48.26 799 HIS E C 1
ATOM 16647 O O . HIS E 2 799 ? 57.318 53.063 21.606 1.00 48.30 799 HIS E O 1
ATOM 16654 N N . ASN E 2 800 ? 56.533 51.013 22.172 1.00 48.64 800 ASN E N 1
ATOM 16655 C CA . ASN E 2 800 ? 57.812 50.304 22.073 1.00 49.14 800 ASN E CA 1
ATOM 16656 C C . ASN E 2 800 ? 58.946 50.953 22.862 1.00 49.23 800 ASN E C 1
ATOM 16657 O O . ASN E 2 800 ? 60.103 50.952 22.434 1.00 49.07 800 ASN E O 1
ATOM 16662 N N . LEU E 2 801 ? 58.596 51.507 24.018 1.00 49.32 801 LEU E N 1
ATOM 16663 C CA . LEU E 2 801 ? 59.559 52.155 24.893 1.00 49.73 801 LEU E CA 1
ATOM 16664 C C . LEU E 2 801 ? 59.833 51.309 26.145 1.00 50.05 801 LEU E C 1
ATOM 16665 O O . LEU E 2 801 ? 60.699 51.647 26.953 1.00 49.77 801 LEU E O 1
ATOM 16670 N N . ALA E 2 802 ? 59.114 50.195 26.274 1.00 50.73 802 ALA E N 1
ATOM 16671 C CA . ALA E 2 802 ? 59.266 49.285 27.409 1.00 51.50 802 ALA E CA 1
ATOM 16672 C C . ALA E 2 802 ? 60.684 48.715 27.495 1.00 52.15 802 ALA E C 1
ATOM 16673 O O . ALA E 2 802 ? 61.184 48.119 26.540 1.00 52.38 802 ALA E O 1
ATOM 16675 N N . LEU E 2 803 ? 61.298 48.907 28.663 1.00 52.86 803 LEU E N 1
ATOM 16676 C CA . LEU E 2 803 ? 62.664 48.490 29.006 1.00 53.34 803 LEU E CA 1
ATOM 16677 C C . LEU E 2 803 ? 63.719 48.581 27.904 1.00 53.37 803 LEU E C 1
ATOM 16678 O O . LEU E 2 803 ? 64.461 49.565 27.824 1.00 53.08 803 LEU E O 1
ATOM 16683 N N . MET F 3 1 ? 33.451 47.587 59.995 1.00 24.70 1 MET F N 1
ATOM 16684 C CA . MET F 3 1 ? 34.301 48.012 61.097 1.00 25.16 1 MET F CA 1
ATOM 16685 C C . MET F 3 1 ? 33.984 47.150 62.301 1.00 25.85 1 MET F C 1
ATOM 16686 O O . MET F 3 1 ? 34.879 46.761 63.058 1.00 25.66 1 MET F O 1
ATOM 16691 N N . ILE F 3 2 ? 32.703 46.822 62.441 1.00 26.46 2 ILE F N 1
ATOM 16692 C CA . ILE F 3 2 ? 32.221 46.028 63.560 1.00 26.76 2 ILE F CA 1
ATOM 16693 C C . ILE F 3 2 ? 32.211 44.526 63.319 1.00 27.48 2 ILE F C 1
ATOM 16694 O O . ILE F 3 2 ? 31.437 44.021 62.501 1.00 28.11 2 ILE F O 1
ATOM 16699 N N . PRO F 3 3 ? 33.073 43.788 64.039 1.00 27.82 3 PRO F N 1
ATOM 16700 C CA . PRO F 3 3 ? 33.162 42.336 63.914 1.00 27.87 3 PRO F CA 1
ATOM 16701 C C . PRO F 3 3 ? 31.991 41.685 64.639 1.00 28.00 3 PRO F C 1
ATOM 16702 O O . PRO F 3 3 ? 31.411 42.280 65.543 1.00 28.10 3 PRO F O 1
ATOM 16706 N N . PRO F 3 4 ? 31.594 40.473 64.223 1.00 28.33 4 PRO F N 1
ATOM 16707 C CA . PRO F 3 4 ? 30.472 39.813 64.902 1.00 28.55 4 PRO F CA 1
ATOM 16708 C C . PRO F 3 4 ? 30.901 39.261 66.264 1.00 29.23 4 PRO F C 1
ATOM 16709 O O . PRO F 3 4 ? 32.099 39.147 66.544 1.00 29.03 4 PRO F O 1
ATOM 16713 N N . ARG F 3 5 ? 29.924 38.951 67.112 1.00 29.94 5 ARG F N 1
ATOM 16714 C CA . ARG F 3 5 ? 30.193 38.409 68.441 1.00 31.11 5 ARG F CA 1
ATOM 16715 C C . ARG F 3 5 ? 30.980 37.099 68.389 1.00 30.53 5 ARG F C 1
ATOM 16716 O O . ARG F 3 5 ? 30.774 36.273 67.497 1.00 30.54 5 ARG F O 1
ATOM 16724 N N . PHE F 3 6 ? 31.878 36.923 69.353 1.00 29.94 6 PHE F N 1
ATOM 16725 C CA . PHE F 3 6 ? 32.684 35.712 69.465 1.00 29.43 6 PHE F CA 1
ATOM 16726 C C . PHE F 3 6 ? 33.199 35.555 70.887 1.00 29.13 6 PHE F C 1
ATOM 16727 O O . PHE F 3 6 ? 33.253 36.519 71.649 1.00 29.04 6 PHE F O 1
ATOM 16735 N N . GLU F 3 7 ? 33.531 34.322 71.247 1.00 29.39 7 GLU F N 1
ATOM 16736 C CA . GLU F 3 7 ? 34.074 34.021 72.563 1.00 29.11 7 GLU F CA 1
ATOM 16737 C C . GLU F 3 7 ? 35.602 34.069 72.470 1.00 28.76 7 GLU F C 1
ATOM 16738 O O . GLU F 3 7 ? 36.193 33.638 71.477 1.00 28.57 7 GLU F O 1
ATOM 16744 N N . TYR F 3 8 ? 36.223 34.628 73.500 1.00 28.03 8 TYR F N 1
ATOM 16745 C CA . TYR F 3 8 ? 37.670 34.776 73.562 1.00 27.16 8 TYR F CA 1
ATOM 16746 C C . TYR F 3 8 ? 38.293 33.759 74.526 1.00 26.96 8 TYR F C 1
ATOM 16747 O O . TYR F 3 8 ? 37.859 33.637 75.667 1.00 26.75 8 TYR F O 1
ATOM 16756 N N . HIS F 3 9 ? 39.301 33.031 74.046 1.00 26.62 9 HIS F N 1
ATOM 16757 C CA . HIS F 3 9 ? 40.008 32.023 74.834 1.00 26.94 9 HIS F CA 1
ATOM 16758 C C . HIS F 3 9 ? 41.496 32.352 74.712 1.00 27.13 9 HIS F C 1
ATOM 16759 O O . HIS F 3 9 ? 41.963 32.653 73.615 1.00 27.28 9 HIS F O 1
ATOM 16766 N N . ALA F 3 10 ? 42.247 32.267 75.811 1.00 27.14 10 ALA F N 1
ATOM 16767 C CA . ALA F 3 10 ? 43.676 32.579 75.759 1.00 27.65 10 ALA F CA 1
ATOM 16768 C C . ALA F 3 10 ? 44.561 31.590 76.518 1.00 27.94 10 ALA F C 1
ATOM 16769 O O . ALA F 3 10 ? 45.265 31.967 77.457 1.00 28.71 10 ALA F O 1
ATOM 16771 N N . PRO F 3 11 ? 44.570 30.316 76.096 1.00 27.69 11 PRO F N 1
ATOM 16772 C CA . PRO F 3 11 ? 45.374 29.267 76.737 1.00 27.69 11 PRO F CA 1
ATOM 16773 C C . PRO F 3 11 ? 46.864 29.629 76.785 1.00 28.01 11 PRO F C 1
ATOM 16774 O O . PRO F 3 11 ? 47.355 30.364 75.932 1.00 28.09 11 PRO F O 1
ATOM 16778 N N . LYS F 3 12 ? 47.583 29.088 77.765 1.00 28.35 12 LYS F N 1
ATOM 16779 C CA . LYS F 3 12 ? 49.003 29.395 77.930 1.00 28.63 12 LYS F CA 1
ATOM 16780 C C . LYS F 3 12 ? 49.975 28.347 77.406 1.00 29.39 12 LYS F C 1
ATOM 16781 O O . LYS F 3 12 ? 51.187 28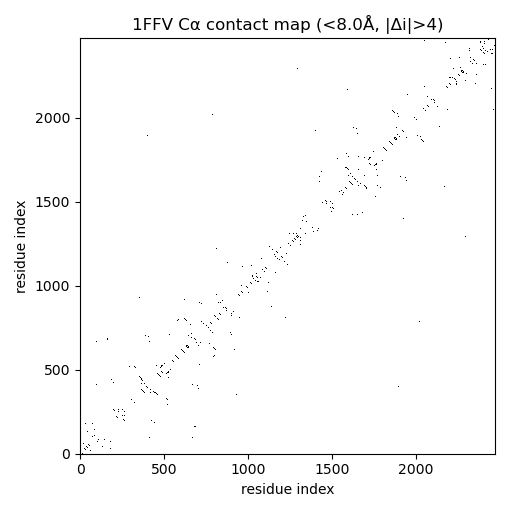.458 77.627 1.00 30.55 12 LYS F O 1
ATOM 16787 N N . SER F 3 13 ? 49.453 27.331 76.721 1.00 29.62 13 SER F N 1
ATOM 16788 C CA . SER F 3 13 ? 50.287 26.273 76.161 1.00 29.39 13 SER F CA 1
ATOM 16789 C C . SER F 3 13 ? 49.770 25.817 74.801 1.00 29.61 13 SER F C 1
ATOM 16790 O O . SER F 3 13 ? 48.568 25.890 74.519 1.00 29.83 13 SER F O 1
ATOM 16793 N N . VAL F 3 14 ? 50.684 25.339 73.964 1.00 29.43 14 VAL F N 1
ATOM 16794 C CA . VAL F 3 14 ? 50.334 24.848 72.637 1.00 29.58 14 VAL F CA 1
ATOM 16795 C C . VAL F 3 14 ? 49.345 23.698 72.754 1.00 29.93 14 VAL F C 1
ATOM 16796 O O . VAL F 3 14 ? 48.363 23.634 72.007 1.00 30.09 14 VAL F O 1
ATOM 16800 N N . GLY F 3 15 ? 49.590 22.824 73.730 1.00 30.10 15 GLY F N 1
ATOM 16801 C CA . GLY F 3 15 ? 48.732 21.676 73.957 1.00 30.01 15 GLY F CA 1
ATOM 16802 C C . GLY F 3 15 ? 47.283 22.029 74.235 1.00 30.29 15 GLY F C 1
ATOM 16803 O O . GLY F 3 15 ? 46.373 21.421 73.667 1.00 30.22 15 GLY F O 1
ATOM 16804 N N . GLU F 3 16 ? 47.059 23.023 75.090 1.00 30.26 16 GLU F N 1
ATOM 16805 C CA . GLU F 3 16 ? 45.696 23.413 75.411 1.00 30.17 16 GLU F CA 1
ATOM 16806 C C . GLU F 3 16 ? 45.019 24.147 74.255 1.00 30.07 16 GLU F C 1
ATOM 16807 O O . GLU F 3 16 ? 43.798 24.071 74.105 1.00 30.43 16 GLU F O 1
ATOM 16813 N N . ALA F 3 17 ? 45.809 24.845 73.439 1.00 29.76 17 ALA F N 1
ATOM 16814 C CA . ALA F 3 17 ? 45.274 25.550 72.272 1.00 29.92 17 ALA F CA 1
ATOM 16815 C C . ALA F 3 17 ? 44.756 24.486 71.301 1.00 30.19 17 ALA F C 1
ATOM 16816 O O . ALA F 3 17 ? 43.650 24.605 70.766 1.00 30.51 17 ALA F O 1
ATOM 16818 N N . VAL F 3 18 ? 45.543 23.424 71.118 1.00 30.21 18 VAL F N 1
ATOM 16819 C CA . VAL F 3 18 ? 45.164 22.316 70.246 1.00 30.23 18 VAL F CA 1
ATOM 16820 C C . VAL F 3 18 ? 43.900 21.647 70.785 1.00 30.42 18 VAL F C 1
ATOM 16821 O O . VAL F 3 18 ? 43.023 21.251 70.019 1.00 30.45 18 VAL F O 1
ATOM 16825 N N . ALA F 3 19 ? 43.804 21.556 72.107 1.00 30.78 19 ALA F N 1
ATOM 16826 C CA . ALA F 3 19 ? 42.649 20.950 72.762 1.00 31.16 19 ALA F CA 1
ATOM 16827 C C . ALA F 3 19 ? 41.388 21.774 72.480 1.00 31.43 19 ALA F C 1
ATOM 16828 O O . ALA F 3 19 ? 40.328 21.218 72.176 1.00 31.80 19 ALA F O 1
ATOM 16830 N N . LEU F 3 20 ? 41.522 23.098 72.560 1.00 31.45 20 LEU F N 1
ATOM 16831 C CA . LEU F 3 20 ? 40.419 24.015 72.290 1.00 31.38 20 LEU F CA 1
ATOM 16832 C C . LEU F 3 20 ? 39.990 23.929 70.825 1.00 31.64 20 LEU F C 1
ATOM 16833 O O . LEU F 3 20 ? 38.797 23.970 70.525 1.00 31.48 20 LEU F O 1
ATOM 16838 N N . LEU F 3 21 ? 40.959 23.807 69.917 1.00 32.20 21 LEU F N 1
ATOM 16839 C CA . LEU F 3 21 ? 40.655 23.678 68.492 1.00 33.08 21 LEU F CA 1
ATOM 16840 C C . LEU F 3 21 ? 39.811 22.424 68.276 1.00 34.11 21 LEU F C 1
ATOM 16841 O O . LEU F 3 21 ? 38.884 22.415 67.462 1.00 34.66 21 LEU F O 1
ATOM 16846 N N . GLY F 3 22 ? 40.126 21.378 69.037 1.00 34.59 22 GLY F N 1
ATOM 16847 C CA . GLY F 3 22 ? 39.397 20.133 68.930 1.00 35.43 22 GLY F CA 1
ATOM 16848 C C . GLY F 3 22 ? 37.969 20.198 69.438 1.00 36.34 22 GLY F C 1
ATOM 16849 O O . GLY F 3 22 ? 37.047 19.797 68.725 1.00 36.52 22 GLY F O 1
ATOM 16850 N N . GLN F 3 23 ? 37.771 20.709 70.650 1.00 36.84 23 GLN F N 1
ATOM 16851 C CA . GLN F 3 23 ? 36.429 20.781 71.211 1.00 37.89 23 GLN F CA 1
ATOM 16852 C C . GLN F 3 23 ? 35.511 21.840 70.606 1.00 38.20 23 GLN F C 1
ATOM 16853 O O . GLN F 3 23 ? 34.287 21.664 70.578 1.00 38.26 23 GLN F O 1
ATOM 16859 N N . LEU F 3 24 ? 36.102 22.920 70.100 1.00 38.40 24 LEU F N 1
ATOM 16860 C CA . LEU F 3 24 ? 35.337 24.011 69.506 1.00 38.51 24 LEU F CA 1
ATOM 16861 C C . LEU F 3 24 ? 35.108 23.803 68.014 1.00 38.98 24 LEU F C 1
ATOM 16862 O O . LEU F 3 24 ? 34.115 24.276 67.458 1.00 38.96 24 LEU F O 1
ATOM 16867 N N . GLY F 3 25 ? 36.038 23.097 67.376 1.00 39.42 25 GLY F N 1
ATOM 16868 C CA . GLY F 3 25 ? 35.922 22.800 65.960 1.00 39.88 25 GLY F CA 1
ATOM 16869 C C . GLY F 3 25 ? 36.224 23.931 64.996 1.00 40.24 25 GLY F C 1
ATOM 16870 O O . GLY F 3 25 ? 36.905 24.898 65.340 1.00 40.38 25 GLY F O 1
ATOM 16871 N N . SER F 3 26 ? 35.692 23.795 63.781 1.00 40.31 26 SER F N 1
ATOM 16872 C CA . SER F 3 26 ? 35.874 24.763 62.703 1.00 40.10 26 SER F CA 1
ATOM 16873 C C . SER F 3 26 ? 35.306 26.141 63.033 1.00 39.86 26 SER F C 1
ATOM 16874 O O . SER F 3 26 ? 35.564 27.113 62.315 1.00 39.87 26 SER F O 1
ATOM 16877 N N . ASP F 3 27 ? 34.495 26.204 64.089 1.00 39.49 27 ASP F N 1
ATOM 16878 C CA . ASP F 3 27 ? 33.893 27.455 64.554 1.00 38.82 27 ASP F CA 1
ATOM 16879 C C . ASP F 3 27 ? 34.902 28.316 65.313 1.00 37.62 27 ASP F C 1
ATOM 16880 O O . ASP F 3 27 ? 34.594 29.438 65.705 1.00 37.43 27 ASP F O 1
ATOM 16885 N N . ALA F 3 28 ? 36.094 27.766 65.535 1.00 36.20 28 ALA F N 1
ATOM 16886 C CA . ALA F 3 28 ? 37.152 28.451 66.259 1.00 34.69 28 ALA F CA 1
ATOM 16887 C C . ALA F 3 28 ? 38.301 28.802 65.341 1.00 33.87 28 ALA F C 1
ATOM 16888 O O . ALA F 3 28 ? 38.574 28.102 64.368 1.00 33.48 28 ALA F O 1
ATOM 16890 N N . LYS F 3 29 ? 38.996 29.878 65.682 1.00 33.02 29 LYS F N 1
ATOM 16891 C CA . LYS F 3 29 ? 40.118 30.339 64.891 1.00 32.44 29 LYS F CA 1
ATOM 16892 C C . LYS F 3 29 ? 41.241 30.853 65.789 1.00 31.68 29 LYS F C 1
ATOM 16893 O O . LYS F 3 29 ? 40.995 31.540 66.781 1.00 32.07 29 LYS F O 1
ATOM 16899 N N . LEU F 3 30 ? 42.472 30.473 65.466 1.00 30.60 30 LEU F N 1
ATOM 16900 C CA . LEU F 3 30 ? 43.634 30.913 66.236 1.00 29.56 30 LEU F CA 1
ATOM 16901 C C . LEU F 3 30 ? 43.869 32.395 65.949 1.00 29.06 30 LEU F C 1
ATOM 16902 O O . LEU F 3 30 ? 43.856 32.817 64.792 1.00 29.09 30 LEU F O 1
ATOM 16907 N N . LEU F 3 31 ? 44.033 33.178 67.012 1.00 28.48 31 LEU F N 1
ATOM 16908 C CA . LEU F 3 31 ? 44.264 34.615 66.914 1.00 27.87 31 LEU F CA 1
ATOM 16909 C C . LEU F 3 31 ? 45.730 34.907 67.237 1.00 27.67 31 LEU F C 1
ATOM 16910 O O . LEU F 3 31 ? 46.153 34.778 68.385 1.00 27.65 31 LEU F O 1
ATOM 16915 N N . ALA F 3 32 ? 46.507 35.261 66.222 1.00 27.13 32 ALA F N 1
ATOM 16916 C CA . ALA F 3 32 ? 47.914 35.589 66.418 1.00 27.12 32 ALA F CA 1
ATOM 16917 C C . ALA F 3 32 ? 48.034 37.118 66.515 1.00 27.33 32 ALA F C 1
ATOM 16918 O O . ALA F 3 32 ? 47.542 37.715 67.471 1.00 27.69 32 ALA F O 1
ATOM 16920 N N . GLY F 3 33 ? 48.677 37.749 65.534 1.00 27.61 33 GLY F N 1
ATOM 16921 C CA . GLY F 3 33 ? 48.804 39.199 65.541 1.00 27.45 33 GLY F CA 1
ATOM 16922 C C . GLY F 3 33 ? 47.488 39.898 65.208 1.00 27.70 33 GLY F C 1
ATOM 16923 O O . GLY F 3 33 ? 47.356 41.107 65.396 1.00 27.62 33 GLY F O 1
ATOM 16924 N N . GLY F 3 34 ? 46.525 39.137 64.686 1.00 27.77 34 GLY F N 1
ATOM 16925 C CA . GLY F 3 34 ? 45.221 39.682 64.342 1.00 27.26 34 GLY F CA 1
ATOM 16926 C C . GLY F 3 34 ? 45.162 40.647 63.170 1.00 27.08 34 GLY F C 1
ATOM 16927 O O . GLY F 3 34 ? 44.085 41.156 62.868 1.00 27.04 34 GLY F O 1
ATOM 16928 N N . HIS F 3 35 ? 46.275 40.863 62.471 1.00 26.73 35 HIS F N 1
ATOM 16929 C CA . HIS F 3 35 ? 46.268 41.811 61.357 1.00 26.59 35 HIS F CA 1
ATOM 16930 C C . HIS F 3 35 ? 45.852 41.349 59.970 1.00 26.98 35 HIS F C 1
ATOM 16931 O O . HIS F 3 35 ? 46.098 42.025 58.965 1.00 27.08 35 HIS F O 1
ATOM 16938 N N . SER F 3 36 ? 45.149 40.224 59.955 1.00 27.15 36 SER F N 1
ATOM 16939 C CA . SER F 3 36 ? 44.570 39.642 58.760 1.00 26.85 36 SER F CA 1
ATOM 16940 C C . SER F 3 36 ? 43.214 39.122 59.216 1.00 27.19 36 SER F C 1
ATOM 16941 O O . SER F 3 36 ? 42.190 39.422 58.599 1.00 27.53 36 SER F O 1
ATOM 16944 N N . LEU F 3 37 ? 43.206 38.421 60.351 1.00 27.41 37 LEU F N 1
ATOM 16945 C CA . LEU F 3 37 ? 41.976 37.866 60.896 1.00 27.72 37 LEU F CA 1
ATOM 16946 C C . LEU F 3 37 ? 40.987 38.940 61.336 1.00 27.93 37 LEU F C 1
ATOM 16947 O O . LEU F 3 37 ? 39.809 38.885 60.954 1.00 27.97 37 LEU F O 1
ATOM 16952 N N . LEU F 3 38 ? 41.445 39.903 62.140 1.00 27.77 38 LEU F N 1
ATOM 16953 C CA . LEU F 3 38 ? 40.551 40.977 62.585 1.00 27.68 38 LEU F CA 1
ATOM 16954 C C . LEU F 3 38 ? 40.001 41.795 61.412 1.00 27.48 38 LEU F C 1
ATOM 16955 O O . LEU F 3 38 ? 38.795 42.051 61.348 1.00 27.20 38 LEU F O 1
ATOM 16960 N N . PRO F 3 39 ? 40.865 42.204 60.463 1.00 27.53 39 PRO F N 1
ATOM 16961 C CA . PRO F 3 39 ? 40.366 42.973 59.320 1.00 27.82 39 PRO F CA 1
ATOM 16962 C C . PRO F 3 39 ? 39.270 42.211 58.559 1.00 28.56 39 PRO F C 1
ATOM 16963 O O . PRO F 3 39 ? 38.279 42.813 58.139 1.00 28.66 39 PRO F O 1
ATOM 16967 N N . MET F 3 40 ? 39.437 40.894 58.395 1.00 29.06 40 MET F N 1
ATOM 16968 C CA . MET F 3 40 ? 38.430 40.076 57.710 1.00 29.68 40 MET F CA 1
ATOM 16969 C C . MET F 3 40 ? 37.155 39.957 58.538 1.00 29.52 40 MET F C 1
ATOM 16970 O O . MET F 3 40 ? 36.062 39.911 57.992 1.00 29.49 40 MET F O 1
ATOM 16975 N N . MET F 3 41 ? 37.305 39.869 59.856 1.00 29.24 41 MET F N 1
ATOM 16976 C CA . MET F 3 41 ? 36.159 39.776 60.740 1.00 29.21 41 MET F CA 1
ATOM 16977 C C . MET F 3 41 ? 35.407 41.109 60.772 1.00 29.36 41 MET F C 1
ATOM 16978 O O . MET F 3 41 ? 34.173 41.130 60.798 1.00 29.19 41 MET F O 1
ATOM 16983 N N . LYS F 3 42 ? 36.152 42.215 60.723 1.00 29.13 42 LYS F N 1
ATOM 16984 C CA . LYS F 3 42 ? 35.565 43.555 60.746 1.00 29.05 42 LYS F CA 1
ATOM 16985 C C . LYS F 3 42 ? 34.720 43.825 59.499 1.00 29.83 42 LYS F C 1
ATOM 16986 O O . LYS F 3 42 ? 33.734 44.566 59.558 1.00 29.28 42 LYS F O 1
ATOM 16992 N N . LEU F 3 43 ? 35.100 43.194 58.386 1.00 30.63 43 LEU F N 1
ATOM 16993 C CA . LEU F 3 43 ? 34.381 43.316 57.118 1.00 31.74 43 LEU F CA 1
ATOM 16994 C C . LEU F 3 43 ? 33.394 42.164 56.952 1.00 32.52 43 LEU F C 1
ATOM 16995 O O . LEU F 3 43 ? 32.710 42.057 55.936 1.00 32.40 43 LEU F O 1
ATOM 17000 N N . ARG F 3 44 ? 33.342 41.311 57.971 1.00 33.70 44 ARG F N 1
ATOM 17001 C CA . ARG F 3 44 ? 32.473 40.140 58.027 1.00 35.20 44 ARG F CA 1
ATOM 17002 C C . ARG F 3 44 ? 32.687 39.119 56.913 1.00 36.07 44 ARG F C 1
ATOM 17003 O O . ARG F 3 44 ? 31.760 38.424 56.488 1.00 35.96 44 ARG F O 1
ATOM 17011 N N . PHE F 3 45 ? 33.945 39.024 56.483 1.00 37.08 45 PHE F N 1
ATOM 17012 C CA . PHE F 3 45 ? 34.382 38.081 55.462 1.00 37.91 45 PHE F CA 1
ATOM 17013 C C . PHE F 3 45 ? 34.566 36.724 56.168 1.00 37.83 45 PHE F C 1
ATOM 17014 O O . PHE F 3 45 ? 34.404 35.663 55.564 1.00 37.97 45 PHE F O 1
ATOM 17022 N N . ALA F 3 46 ? 34.909 36.778 57.454 1.00 37.27 46 ALA F N 1
ATOM 17023 C CA . ALA F 3 46 ? 35.097 35.588 58.282 1.00 36.78 46 ALA F CA 1
ATOM 17024 C C . ALA F 3 46 ? 34.303 35.840 59.555 1.00 36.51 46 ALA F C 1
ATOM 17025 O O . ALA F 3 46 ? 34.327 36.948 60.089 1.00 36.56 46 ALA F O 1
ATOM 17027 N N . GLN F 3 47 ? 33.590 34.830 60.039 1.00 36.38 47 GLN F N 1
ATOM 17028 C CA . GLN F 3 47 ? 32.786 34.996 61.247 1.00 36.16 47 GLN F CA 1
ATOM 17029 C C . GLN F 3 47 ? 32.896 33.851 62.249 1.00 35.56 47 GLN F C 1
ATOM 17030 O O . GLN F 3 47 ? 31.899 33.204 62.571 1.00 35.67 47 GLN F O 1
ATOM 17036 N N . PRO F 3 48 ? 34.113 33.575 62.749 1.00 34.98 48 PRO F N 1
ATOM 17037 C CA . PRO F 3 48 ? 34.278 32.488 63.721 1.00 34.49 48 PRO F CA 1
ATOM 17038 C C . PRO F 3 48 ? 33.552 32.833 65.011 1.00 34.16 48 PRO F C 1
ATOM 17039 O O . PRO F 3 48 ? 33.476 33.995 65.399 1.00 34.30 48 PRO F O 1
ATOM 17043 N N . GLU F 3 49 ? 32.979 31.831 65.658 1.00 33.97 49 GLU F N 1
ATOM 17044 C CA . GLU F 3 49 ? 32.258 32.079 66.892 1.00 34.14 49 GLU F CA 1
ATOM 17045 C C . GLU F 3 49 ? 33.180 32.055 68.103 1.00 32.95 49 GLU F C 1
ATOM 17046 O O . GLU F 3 49 ? 32.811 32.520 69.183 1.00 32.30 49 GLU F O 1
ATOM 17052 N N . HIS F 3 50 ? 34.400 31.571 67.889 1.00 31.76 50 HIS F N 1
ATOM 17053 C CA . HIS F 3 50 ? 35.403 31.480 68.939 1.00 30.64 50 HIS F CA 1
ATOM 17054 C C . HIS F 3 50 ? 36.766 31.907 68.429 1.00 30.01 50 HIS F C 1
ATOM 17055 O O . HIS F 3 50 ? 37.144 31.573 67.304 1.00 29.81 50 HIS F O 1
ATOM 17062 N N . LEU F 3 51 ? 37.491 32.653 69.256 1.00 29.13 51 LEU F N 1
ATOM 17063 C CA . LEU F 3 51 ? 38.849 33.066 68.933 1.00 28.55 51 LEU F CA 1
ATOM 17064 C C . LEU F 3 51 ? 39.753 32.516 70.022 1.00 28.45 51 LEU F C 1
ATOM 17065 O O . LEU F 3 51 ? 39.487 32.691 71.208 1.00 28.29 51 LEU F O 1
ATOM 17070 N N . ILE F 3 52 ? 40.795 31.808 69.604 1.00 28.36 52 ILE F N 1
ATOM 17071 C CA . ILE F 3 52 ? 41.754 31.224 70.524 1.00 28.15 52 ILE F CA 1
ATOM 17072 C C . ILE F 3 52 ? 43.035 32.015 70.366 1.00 28.41 52 ILE F C 1
ATOM 17073 O O . ILE F 3 52 ? 43.802 31.796 69.425 1.00 28.46 52 ILE F O 1
ATOM 17078 N N . ASP F 3 53 ? 43.222 32.966 71.273 1.00 28.57 53 ASP F N 1
ATOM 17079 C CA . ASP F 3 53 ? 44.381 33.844 71.294 1.00 28.98 53 ASP F CA 1
ATOM 17080 C C . ASP F 3 53 ? 45.603 33.045 71.735 1.00 29.03 53 ASP F C 1
ATOM 17081 O O . ASP F 3 53 ? 45.587 32.429 72.794 1.00 29.20 53 ASP F O 1
ATOM 17086 N N . ILE F 3 54 ? 46.652 33.056 70.916 1.00 29.04 54 ILE F N 1
ATOM 17087 C CA . ILE F 3 54 ? 47.881 32.324 71.228 1.00 29.18 54 ILE F CA 1
ATOM 17088 C C . ILE F 3 54 ? 49.054 33.242 71.571 1.00 29.68 54 ILE F C 1
ATOM 17089 O O . ILE F 3 54 ? 50.215 32.849 71.448 1.00 29.90 54 ILE F O 1
ATOM 17094 N N . ASN F 3 55 ? 48.743 34.453 72.032 1.00 30.06 55 ASN F N 1
ATOM 17095 C CA . ASN F 3 55 ? 49.763 35.432 72.402 1.00 30.17 55 ASN F CA 1
ATOM 17096 C C . ASN F 3 55 ? 50.451 35.177 73.743 1.00 31.08 55 ASN F C 1
ATOM 17097 O O . ASN F 3 55 ? 51.535 35.709 73.977 1.00 30.95 55 ASN F O 1
ATOM 17102 N N . ARG F 3 56 ? 49.835 34.366 74.609 1.00 31.90 56 ARG F N 1
ATOM 17103 C CA . ARG F 3 56 ? 50.396 34.044 75.932 1.00 32.95 56 ARG F CA 1
ATOM 17104 C C . ARG F 3 56 ? 51.140 32.696 75.979 1.00 33.51 56 ARG F C 1
ATOM 17105 O O . ARG F 3 56 ? 51.245 32.091 77.047 1.00 33.73 56 ARG F O 1
ATOM 17113 N N . ILE F 3 57 ? 51.620 32.196 74.846 1.00 33.72 57 ILE F N 1
ATOM 17114 C CA . ILE F 3 57 ? 52.316 30.913 74.845 1.00 33.78 57 ILE F CA 1
ATOM 17115 C C . ILE F 3 57 ? 53.814 31.113 74.628 1.00 34.71 57 ILE F C 1
ATOM 17116 O O . ILE F 3 57 ? 54.265 31.332 73.500 1.00 34.85 57 ILE F O 1
ATOM 17121 N N . PRO F 3 58 ? 54.608 31.041 75.709 1.00 35.50 58 PRO F N 1
ATOM 17122 C CA . PRO F 3 58 ? 56.056 31.230 75.577 1.00 36.54 58 PRO F CA 1
ATOM 17123 C C . PRO F 3 58 ? 56.810 30.368 74.564 1.00 37.32 58 PRO F C 1
ATOM 17124 O O . PRO F 3 58 ? 57.744 30.856 73.928 1.00 37.47 58 PRO F O 1
ATOM 17128 N N . GLU F 3 59 ? 56.403 29.118 74.366 1.00 38.48 59 GLU F N 1
ATOM 17129 C CA . GLU F 3 59 ? 57.139 28.293 73.416 1.00 39.74 59 GLU F CA 1
ATOM 17130 C C . GLU F 3 59 ? 56.938 28.658 71.948 1.00 39.24 59 GLU F C 1
ATOM 17131 O O . GLU F 3 59 ? 57.593 28.092 71.072 1.00 39.24 59 GLU F O 1
ATOM 17137 N N . LEU F 3 60 ? 56.053 29.617 71.686 1.00 38.79 60 LEU F N 1
ATOM 17138 C CA . LEU F 3 60 ? 55.807 30.086 70.324 1.00 38.29 60 LEU F CA 1
ATOM 17139 C C . LEU F 3 60 ? 56.693 31.303 70.052 1.00 38.41 60 LEU F C 1
ATOM 17140 O O . LEU F 3 60 ? 56.688 31.858 68.954 1.00 38.11 60 LEU F O 1
ATOM 17145 N N . ARG F 3 61 ? 57.470 31.697 71.057 1.00 38.97 61 ARG F N 1
ATOM 17146 C CA . ARG F 3 61 ? 58.351 32.855 70.947 1.00 39.71 61 ARG F CA 1
ATOM 17147 C C . ARG F 3 61 ? 59.829 32.510 71.075 1.00 39.99 61 ARG F C 1
ATOM 17148 O O . ARG F 3 61 ? 60.192 31.432 71.538 1.00 39.68 61 ARG F O 1
ATOM 17156 N N . GLY F 3 62 ? 60.672 33.437 70.636 1.00 40.56 62 GLY F N 1
ATOM 17157 C CA . GLY F 3 62 ? 62.102 33.240 70.714 1.00 41.12 62 GLY F CA 1
ATOM 17158 C C . GLY F 3 62 ? 62.760 33.005 69.375 1.00 41.67 62 GLY F C 1
ATOM 17159 O O . GLY F 3 62 ? 62.120 32.569 68.414 1.00 41.21 62 GLY F O 1
ATOM 17160 N N . ILE F 3 63 ? 64.038 33.363 69.314 1.00 42.33 63 ILE F N 1
ATOM 17161 C CA . ILE F 3 63 ? 64.871 33.195 68.129 1.00 43.55 63 ILE F CA 1
ATOM 17162 C C . ILE F 3 63 ? 66.178 32.641 68.687 1.00 44.43 63 ILE F C 1
ATOM 17163 O O . ILE F 3 63 ? 66.887 33.327 69.430 1.00 44.45 63 ILE F O 1
ATOM 17168 N N . ARG F 3 64 ? 66.468 31.385 68.356 1.00 45.44 64 ARG F N 1
ATOM 17169 C CA . ARG F 3 64 ? 67.659 30.706 68.854 1.00 46.29 64 ARG F CA 1
ATOM 17170 C C . ARG F 3 64 ? 68.425 30.033 67.723 1.00 46.67 64 ARG F C 1
ATOM 17171 O O . ARG F 3 64 ? 67.929 29.914 66.599 1.00 46.88 64 ARG F O 1
ATOM 17179 N N . GLU F 3 65 ? 69.627 29.567 68.046 1.00 46.98 65 GLU F N 1
ATOM 17180 C CA . GLU F 3 65 ? 70.461 28.857 67.091 1.00 47.15 65 GLU F CA 1
ATOM 17181 C C . GLU F 3 65 ? 70.717 27.462 67.636 1.00 47.34 65 GLU F C 1
ATOM 17182 O O . GLU F 3 65 ? 71.142 27.307 68.781 1.00 47.51 65 GLU F O 1
ATOM 17188 N N . GLU F 3 66 ? 70.376 26.451 66.844 1.00 47.51 66 GLU F N 1
ATOM 17189 C CA . GLU F 3 66 ? 70.610 25.059 67.207 1.00 47.50 66 GLU F CA 1
ATOM 17190 C C . GLU F 3 66 ? 71.620 24.586 66.183 1.00 47.38 66 GLU F C 1
ATOM 17191 O O . GLU F 3 66 ? 71.251 24.053 65.135 1.00 47.35 66 GLU F O 1
ATOM 17197 N N . GLY F 3 67 ? 72.894 24.842 66.470 1.00 47.37 67 GLY F N 1
ATOM 17198 C CA . GLY F 3 67 ? 73.956 24.470 65.551 1.00 47.13 67 GLY F CA 1
ATOM 17199 C C . GLY F 3 67 ? 73.921 25.384 64.339 1.00 46.84 67 GLY F C 1
ATOM 17200 O O . GLY F 3 67 ? 73.993 26.610 64.476 1.00 47.12 67 GLY F O 1
ATOM 17201 N N . SER F 3 68 ? 73.765 24.789 63.158 1.00 46.31 68 SER F N 1
ATOM 17202 C CA . SER F 3 68 ? 73.706 25.538 61.903 1.00 45.65 68 SER F CA 1
ATOM 17203 C C . SER F 3 68 ? 72.270 25.930 61.523 1.00 45.12 68 SER F C 1
ATOM 17204 O O . SER F 3 68 ? 72.036 26.511 60.456 1.00 45.02 68 SER F O 1
ATOM 17207 N N . THR F 3 69 ? 71.313 25.598 62.386 1.00 44.26 69 THR F N 1
ATOM 17208 C CA . THR F 3 69 ? 69.913 25.907 62.131 1.00 43.39 69 THR F CA 1
ATOM 17209 C C . THR F 3 69 ? 69.368 27.029 63.013 1.00 42.61 69 THR F C 1
ATOM 17210 O O . THR F 3 69 ? 69.591 27.051 64.224 1.00 42.53 69 THR F O 1
ATOM 17214 N N . VAL F 3 70 ? 68.693 27.982 62.374 1.00 41.47 70 VAL F N 1
ATOM 17215 C CA . VAL F 3 70 ? 68.069 29.103 63.064 1.00 40.29 70 VAL F CA 1
ATOM 17216 C C . VAL F 3 70 ? 66.619 28.699 63.338 1.00 39.40 70 VAL F C 1
ATOM 17217 O O . VAL F 3 70 ? 65.928 28.201 62.448 1.00 39.25 70 VAL F O 1
ATOM 17221 N N . VAL F 3 71 ? 66.181 28.862 64.583 1.00 38.73 71 VAL F N 1
ATOM 17222 C CA . VAL F 3 71 ? 64.812 28.510 64.959 1.00 37.92 71 VAL F CA 1
ATOM 17223 C C . VAL F 3 71 ? 64.046 29.743 65.441 1.00 37.13 71 VAL F C 1
ATOM 17224 O O . VAL F 3 71 ? 64.331 30.300 66.508 1.00 37.12 71 VAL F O 1
ATOM 17228 N N . ILE F 3 72 ? 63.079 30.160 64.631 1.00 35.75 72 ILE F N 1
ATOM 17229 C CA . ILE F 3 72 ? 62.264 31.327 64.915 1.00 34.43 72 ILE F CA 1
ATOM 17230 C C . ILE F 3 72 ? 60.887 30.897 65.402 1.00 34.00 72 ILE F C 1
ATOM 17231 O O . ILE F 3 72 ? 60.220 30.104 64.748 1.00 33.70 72 ILE F O 1
ATOM 17236 N N . GLY F 3 73 ? 60.472 31.412 66.554 1.00 33.81 73 GLY F N 1
ATOM 17237 C CA . GLY F 3 73 ? 59.158 31.080 67.069 1.00 33.44 73 GLY F CA 1
ATOM 17238 C C . GLY F 3 73 ? 58.113 31.681 66.142 1.00 33.24 73 GLY F C 1
ATOM 17239 O O . GLY F 3 73 ? 58.292 32.795 65.652 1.00 33.29 73 GLY F O 1
ATOM 17240 N N . ALA F 3 74 ? 57.033 30.944 65.893 1.00 32.87 74 ALA F N 1
ATOM 17241 C CA . ALA F 3 74 ? 55.956 31.399 65.010 1.00 32.24 74 ALA F CA 1
ATOM 17242 C C . ALA F 3 74 ? 55.344 32.737 65.416 1.00 31.94 74 ALA F C 1
ATOM 17243 O O . ALA F 3 74 ? 54.960 33.530 64.564 1.00 31.99 74 ALA F O 1
ATOM 17245 N N . MET F 3 75 ? 55.248 32.986 66.715 1.00 31.72 75 MET F N 1
ATOM 17246 C CA . MET F 3 75 ? 54.676 34.233 67.194 1.00 31.78 75 MET F CA 1
ATOM 17247 C C . MET F 3 75 ? 55.639 35.407 67.143 1.00 32.23 75 MET F C 1
ATOM 17248 O O . MET F 3 75 ? 55.351 36.478 67.688 1.00 32.47 75 MET F O 1
ATOM 17253 N N . THR F 3 76 ? 56.783 35.217 66.486 1.00 32.47 76 THR F N 1
ATOM 17254 C CA . THR F 3 76 ? 57.746 36.302 66.367 1.00 32.45 76 THR F CA 1
ATOM 17255 C C . THR F 3 76 ? 57.141 37.411 65.517 1.00 32.49 76 THR F C 1
ATOM 17256 O O . THR F 3 76 ? 56.761 37.210 64.359 1.00 32.57 76 THR F O 1
ATOM 17260 N N . VAL F 3 77 ? 57.040 38.579 66.129 1.00 32.32 77 VAL F N 1
ATOM 17261 C CA . VAL F 3 77 ? 56.499 39.760 65.493 1.00 32.13 77 VAL F CA 1
ATOM 17262 C C . VAL F 3 77 ? 57.440 40.246 64.384 1.00 32.52 77 VAL F C 1
ATOM 17263 O O . VAL F 3 77 ? 58.664 40.103 64.474 1.00 32.99 77 VAL F O 1
ATOM 17267 N N . GLU F 3 78 ? 56.844 40.751 63.3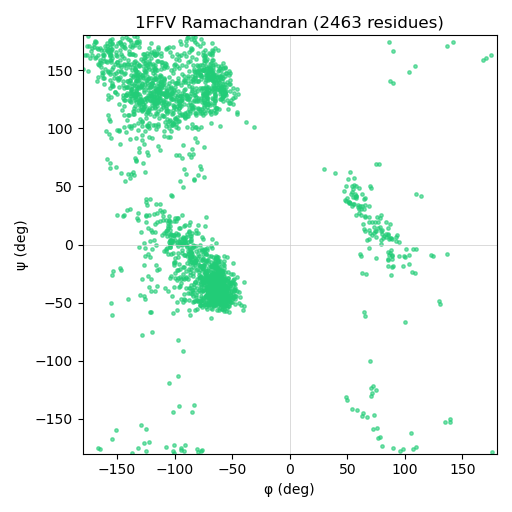12 1.00 32.44 78 GLU F N 1
ATOM 17268 C CA . GLU F 3 78 ? 57.559 41.238 62.139 1.00 33.01 78 GLU F CA 1
ATOM 17269 C C . GLU F 3 78 ? 58.766 42.162 62.444 1.00 33.39 78 GLU F C 1
ATOM 17270 O O . GLU F 3 78 ? 59.840 41.990 61.865 1.00 32.90 78 GLU F O 1
ATOM 17276 N N . ASN F 3 79 ? 58.600 43.118 63.361 1.00 33.43 79 ASN F N 1
ATOM 17277 C CA . ASN F 3 79 ? 59.686 44.030 63.724 1.00 34.05 79 ASN F CA 1
ATOM 17278 C C . ASN F 3 79 ? 60.843 43.371 64.489 1.00 34.90 79 ASN F C 1
ATOM 17279 O O . ASN F 3 79 ? 61.972 43.872 64.460 1.00 34.81 79 ASN F O 1
ATOM 17284 N N . ASP F 3 80 ? 60.564 42.278 65.201 1.00 35.78 80 ASP F N 1
ATOM 17285 C CA . ASP F 3 80 ? 61.612 41.587 65.959 1.00 36.55 80 ASP F CA 1
ATOM 17286 C C . ASP F 3 80 ? 62.536 40.784 65.047 1.00 36.78 80 ASP F C 1
ATOM 17287 O O . ASP F 3 80 ? 63.679 40.483 65.402 1.00 36.90 80 ASP F O 1
ATOM 17292 N N . LEU F 3 81 ? 62.036 40.484 63.853 1.00 36.62 81 LEU F N 1
ATOM 17293 C CA . LEU F 3 81 ? 62.778 39.757 62.832 1.00 36.67 81 LEU F CA 1
ATOM 17294 C C . LEU F 3 81 ? 63.874 40.705 62.348 1.00 37.11 81 LEU F C 1
ATOM 17295 O O . LEU F 3 81 ? 65.050 40.342 62.247 1.00 37.04 81 LEU F O 1
ATOM 17300 N N . ILE F 3 82 ? 63.450 41.940 62.088 1.00 37.19 82 ILE F N 1
ATOM 17301 C CA . ILE F 3 82 ? 64.295 43.025 61.608 1.00 37.03 82 ILE F CA 1
ATOM 17302 C C . ILE F 3 82 ? 65.399 43.415 62.594 1.00 37.41 82 ILE F C 1
ATOM 17303 O O . ILE F 3 82 ? 66.520 43.728 62.191 1.00 37.08 82 ILE F O 1
ATOM 17308 N N . SER F 3 83 ? 65.066 43.412 63.883 1.00 37.70 83 SER F N 1
ATOM 17309 C CA . SER F 3 83 ? 66.004 43.806 64.928 1.00 38.08 83 SER F CA 1
ATOM 17310 C C . SER F 3 83 ? 66.780 42.661 65.570 1.00 38.11 83 SER F C 1
ATOM 17311 O O . SER F 3 83 ? 67.579 42.889 66.474 1.00 38.52 83 SER F O 1
ATOM 17314 N N . SER F 3 84 ? 66.533 41.437 65.120 1.00 38.41 84 SER F N 1
ATOM 17315 C CA . SER F 3 84 ? 67.213 40.267 65.670 1.00 38.56 84 SER F CA 1
ATOM 17316 C C . SER F 3 84 ? 68.657 40.164 65.200 1.00 38.55 84 SER F C 1
ATOM 17317 O O . SER F 3 84 ? 68.910 39.991 64.008 1.00 38.47 84 SER F O 1
ATOM 17320 N N . PRO F 3 85 ? 69.625 40.287 66.128 1.00 38.61 85 PRO F N 1
ATOM 17321 C CA . PRO F 3 85 ? 71.041 40.191 65.746 1.00 38.71 85 PRO F CA 1
ATOM 17322 C C . PRO F 3 85 ? 71.402 38.820 65.162 1.00 38.80 85 PRO F C 1
ATOM 17323 O O . PRO F 3 85 ? 72.367 38.699 64.407 1.00 38.60 85 PRO F O 1
ATOM 17327 N N . ILE F 3 86 ? 70.594 37.808 65.476 1.00 38.98 86 ILE F N 1
ATOM 17328 C CA . ILE F 3 86 ? 70.804 36.466 64.948 1.00 39.58 86 ILE F CA 1
ATOM 17329 C C . ILE F 3 86 ? 70.289 36.424 63.519 1.00 40.31 86 ILE F C 1
ATOM 17330 O O . ILE F 3 86 ? 70.986 35.947 62.624 1.00 40.83 86 ILE F O 1
ATOM 17335 N N . VAL F 3 87 ? 69.068 36.913 63.304 1.00 40.94 87 VAL F N 1
ATOM 17336 C CA . VAL F 3 87 ? 68.486 36.920 61.964 1.00 41.34 87 VAL F CA 1
ATOM 17337 C C . VAL F 3 87 ? 69.347 37.771 61.038 1.00 41.83 87 VAL F C 1
ATOM 17338 O O . VAL F 3 87 ? 69.607 37.381 59.908 1.00 41.65 87 VAL F O 1
ATOM 17342 N N . GLN F 3 88 ? 69.825 38.908 61.538 1.00 42.57 88 GLN F N 1
ATOM 17343 C CA . GLN F 3 88 ? 70.674 39.798 60.748 1.00 43.36 88 GLN F CA 1
ATOM 17344 C C . GLN F 3 88 ? 71.970 39.115 60.291 1.00 43.90 88 GLN F C 1
ATOM 17345 O O . GLN F 3 88 ? 72.423 39.316 59.163 1.00 44.24 88 GLN F O 1
ATOM 17351 N N . ALA F 3 89 ? 72.558 38.299 61.162 1.00 44.44 89 ALA F N 1
ATOM 17352 C CA . ALA F 3 89 ? 73.809 37.607 60.839 1.00 45.02 89 ALA F CA 1
ATOM 17353 C C . ALA F 3 89 ? 73.648 36.288 60.070 1.00 45.07 89 ALA F C 1
ATOM 17354 O O . ALA F 3 89 ? 74.426 36.001 59.152 1.00 44.98 89 ALA F O 1
ATOM 17356 N N . ARG F 3 90 ? 72.634 35.506 60.435 1.00 44.92 90 ARG F N 1
ATOM 17357 C CA . ARG F 3 90 ? 72.388 34.209 59.817 1.00 45.08 90 ARG F CA 1
ATOM 17358 C C . ARG F 3 90 ? 71.399 34.180 58.662 1.00 44.55 90 ARG F C 1
ATOM 17359 O O . ARG F 3 90 ? 71.504 33.325 57.783 1.00 44.82 90 ARG F O 1
ATOM 17367 N N . LEU F 3 91 ? 70.427 35.086 58.675 1.00 43.65 91 LEU F N 1
ATOM 17368 C CA . LEU F 3 91 ? 69.412 35.148 57.625 1.00 42.77 91 LEU F CA 1
ATOM 17369 C C . LEU F 3 91 ? 69.120 36.601 57.236 1.00 42.43 91 LEU F C 1
ATOM 17370 O O . LEU F 3 91 ? 67.965 37.038 57.283 1.00 42.44 91 LEU F O 1
ATOM 17375 N N . PRO F 3 92 ? 70.155 37.358 56.814 1.00 42.08 92 PRO F N 1
ATOM 17376 C CA . PRO F 3 92 ? 69.981 38.768 56.426 1.00 41.56 92 PRO F CA 1
ATOM 17377 C C . PRO F 3 92 ? 68.844 39.060 55.440 1.00 40.84 92 PRO F C 1
ATOM 17378 O O . PRO F 3 92 ? 68.307 40.163 55.426 1.00 41.21 92 PRO F O 1
ATOM 17382 N N . LEU F 3 93 ? 68.469 38.067 54.641 1.00 39.92 93 LEU F N 1
ATOM 17383 C CA . LEU F 3 93 ? 67.392 38.209 53.665 1.00 38.93 93 LEU F CA 1
ATOM 17384 C C . LEU F 3 93 ? 66.064 38.450 54.384 1.00 38.39 93 LEU F C 1
ATOM 17385 O O . LEU F 3 93 ? 65.264 39.278 53.958 1.00 38.24 93 LEU F O 1
ATOM 17390 N N . LEU F 3 94 ? 65.838 37.732 55.479 1.00 37.79 94 LEU F N 1
ATOM 17391 C CA . LEU F 3 94 ? 64.595 37.874 56.222 1.00 37.40 94 LEU F CA 1
ATOM 17392 C C . LEU F 3 94 ? 64.498 39.187 56.989 1.00 37.31 94 LEU F C 1
ATOM 17393 O O . LEU F 3 94 ? 63.426 39.788 57.049 1.00 37.13 94 LEU F O 1
ATOM 17398 N N . ALA F 3 95 ? 65.620 39.647 57.535 1.00 37.05 95 ALA F N 1
ATOM 17399 C CA . ALA F 3 95 ? 65.648 40.896 58.291 1.00 37.29 95 ALA F CA 1
ATOM 17400 C C . ALA F 3 95 ? 65.413 42.115 57.397 1.00 37.65 95 ALA F C 1
ATOM 17401 O O . ALA F 3 95 ? 64.727 43.066 57.791 1.00 37.63 95 ALA F O 1
ATOM 17403 N N . GLU F 3 96 ? 65.988 42.081 56.197 1.00 37.73 96 GLU F N 1
ATOM 17404 C CA . GLU F 3 96 ? 65.854 43.176 55.243 1.00 38.17 96 GLU F CA 1
ATOM 17405 C C . GLU F 3 96 ? 64.537 43.150 54.483 1.00 37.73 96 GLU F C 1
ATOM 17406 O O . GLU F 3 96 ? 63.965 44.201 54.204 1.00 37.67 96 GLU F O 1
ATOM 17412 N N . ALA F 3 97 ? 64.066 41.951 54.148 1.00 37.02 97 ALA F N 1
ATOM 17413 C CA . ALA F 3 97 ? 62.814 41.792 53.419 1.00 36.46 97 ALA F CA 1
ATOM 17414 C C . ALA F 3 97 ? 61.621 42.148 54.292 1.00 36.35 97 ALA F C 1
ATOM 17415 O O . ALA F 3 97 ? 60.603 42.631 53.795 1.00 36.48 97 ALA F O 1
ATOM 17417 N N . ALA F 3 98 ? 61.746 41.889 55.590 1.00 35.90 98 ALA F N 1
ATOM 17418 C CA . ALA F 3 98 ? 60.680 42.179 56.535 1.00 35.86 98 ALA F CA 1
ATOM 17419 C C . ALA F 3 98 ? 60.354 43.681 56.579 1.00 35.82 98 ALA F C 1
ATOM 17420 O O . ALA F 3 98 ? 59.209 44.062 56.863 1.00 35.56 98 ALA F O 1
ATOM 17422 N N . LYS F 3 99 ? 61.352 44.520 56.282 1.00 35.25 99 LYS F N 1
ATOM 17423 C CA . LYS F 3 99 ? 61.173 45.972 56.266 1.00 34.88 99 LYS F CA 1
ATOM 17424 C C . LYS F 3 99 ? 60.178 46.384 55.183 1.00 34.40 99 LYS F C 1
ATOM 17425 O O . LYS F 3 99 ? 59.592 47.470 55.232 1.00 34.44 99 LYS F O 1
ATOM 17431 N N . LEU F 3 100 ? 59.980 45.494 54.218 1.00 33.57 100 LEU F N 1
ATOM 17432 C CA . LEU F 3 100 ? 59.075 45.742 53.109 1.00 32.86 100 LEU F CA 1
ATOM 17433 C C . LEU F 3 100 ? 57.661 45.229 53.368 1.00 32.30 100 LEU F C 1
ATOM 17434 O O . LEU F 3 100 ? 56.804 45.286 52.483 1.00 32.54 100 LEU F O 1
ATOM 17439 N N . ILE F 3 101 ? 57.412 44.760 54.587 1.00 31.66 101 ILE F N 1
ATOM 17440 C CA . ILE F 3 101 ? 56.095 44.244 54.954 1.00 30.88 101 ILE F CA 1
ATOM 17441 C C . ILE F 3 101 ? 55.286 45.265 55.744 1.00 30.64 101 ILE F C 1
ATOM 17442 O O . ILE F 3 101 ? 55.699 45.694 56.824 1.00 30.54 101 ILE F O 1
ATOM 17447 N N . ALA F 3 102 ? 54.138 45.657 55.190 1.00 30.47 102 ALA F N 1
ATOM 17448 C CA . ALA F 3 102 ? 53.225 46.598 55.842 1.00 29.93 102 ALA F CA 1
ATOM 17449 C C . ALA F 3 102 ? 53.896 47.882 56.356 1.00 29.86 102 ALA F C 1
ATOM 17450 O O . ALA F 3 102 ? 54.679 48.505 55.644 1.00 30.28 102 ALA F O 1
ATOM 17452 N N . ASP F 3 103 ? 53.580 48.269 57.590 1.00 29.84 103 ASP F N 1
ATOM 17453 C CA . ASP F 3 103 ? 54.143 49.469 58.210 1.00 29.39 103 ASP F CA 1
ATOM 17454 C C . ASP F 3 103 ? 54.633 49.170 59.627 1.00 29.06 103 ASP F C 1
ATOM 17455 O O . ASP F 3 103 ? 54.393 48.079 60.145 1.00 29.12 103 ASP F O 1
ATOM 17460 N N . PRO F 3 104 ? 55.294 50.144 60.287 1.00 28.84 104 PRO F N 1
ATOM 17461 C CA . PRO F 3 104 ? 55.792 49.905 61.646 1.00 28.39 104 PRO F CA 1
ATOM 17462 C C . PRO F 3 104 ? 54.757 49.371 62.633 1.00 28.38 104 PRO F C 1
ATOM 17463 O O . PRO F 3 104 ? 55.018 48.376 63.315 1.00 28.42 104 PRO F O 1
ATOM 17467 N N . GLN F 3 105 ? 53.587 50.010 62.699 1.00 28.10 105 GLN F N 1
ATOM 17468 C CA . GLN F 3 105 ? 52.528 49.573 63.615 1.00 27.70 105 GLN F CA 1
ATOM 17469 C C . GLN F 3 105 ? 52.098 48.130 63.340 1.00 27.69 105 GLN F C 1
ATOM 17470 O O . GLN F 3 105 ? 52.062 47.306 64.257 1.00 27.72 105 GLN F O 1
ATOM 17476 N N . VAL F 3 106 ? 51.770 47.820 62.087 1.00 27.37 106 VAL F N 1
ATOM 17477 C CA . VAL F 3 106 ? 51.357 46.461 61.737 1.00 27.34 106 VAL F CA 1
ATOM 17478 C C . VAL F 3 106 ? 52.493 45.484 62.068 1.00 27.33 106 VAL F C 1
ATOM 17479 O O . VAL F 3 106 ? 52.259 44.389 62.590 1.00 27.06 106 VAL F O 1
ATOM 17483 N N . ARG F 3 107 ? 53.729 45.911 61.825 1.00 27.08 107 ARG F N 1
ATOM 17484 C CA . ARG F 3 107 ? 54.876 45.060 62.113 1.00 26.94 107 ARG F CA 1
ATOM 17485 C C . ARG F 3 107 ? 55.114 44.755 63.598 1.00 26.88 107 ARG F C 1
ATOM 17486 O O . ARG F 3 107 ? 55.846 43.832 63.916 1.00 26.27 107 ARG F O 1
ATOM 17494 N N . ASN F 3 108 ? 54.527 45.542 64.500 1.00 27.42 108 ASN F N 1
ATOM 17495 C CA . ASN F 3 108 ? 54.661 45.279 65.938 1.00 27.76 108 ASN F CA 1
ATOM 17496 C C . ASN F 3 108 ? 53.604 44.261 66.375 1.00 28.14 108 ASN F C 1
ATOM 17497 O O . ASN F 3 108 ? 53.561 43.871 67.543 1.00 28.63 108 ASN F O 1
ATOM 17502 N N . ARG F 3 109 ? 52.743 43.840 65.450 1.00 28.15 109 ARG F N 1
ATOM 17503 C CA . ARG F 3 109 ? 51.681 42.887 65.780 1.00 28.21 109 ARG F CA 1
ATOM 17504 C C . ARG F 3 109 ? 51.636 41.634 64.914 1.00 27.84 109 ARG F C 1
ATOM 17505 O O . ARG F 3 109 ? 51.466 40.535 65.431 1.00 27.61 109 ARG F O 1
ATOM 17513 N N . GLY F 3 110 ? 51.726 41.809 63.599 1.00 28.07 110 GLY F N 1
ATOM 17514 C CA . GLY F 3 110 ? 51.703 40.674 62.694 1.00 27.98 110 GLY F CA 1
ATOM 17515 C C . GLY F 3 110 ? 52.915 39.786 62.924 1.00 28.35 110 GLY F C 1
ATOM 17516 O O . GLY F 3 110 ? 54.035 40.281 63.124 1.00 28.08 110 GLY F O 1
ATOM 17517 N N . THR F 3 111 ? 52.693 38.475 62.877 1.00 28.33 111 THR F N 1
ATOM 17518 C CA . THR F 3 111 ? 53.751 37.493 63.098 1.00 28.35 111 THR F CA 1
ATOM 17519 C C . THR F 3 111 ? 54.198 36.757 61.832 1.00 28.44 111 THR F C 1
ATOM 17520 O O . THR F 3 111 ? 53.421 36.623 60.876 1.00 28.36 111 THR F O 1
ATOM 17524 N N . ILE F 3 112 ? 55.440 36.258 61.844 1.00 28.26 112 ILE F N 1
ATOM 17525 C CA . ILE F 3 112 ? 55.980 35.518 60.697 1.00 28.01 112 ILE F CA 1
ATOM 17526 C C . ILE F 3 112 ? 55.178 34.243 60.490 1.00 28.04 112 ILE F C 1
ATOM 17527 O O . ILE F 3 112 ? 54.981 33.799 59.359 1.00 27.75 112 ILE F O 1
ATOM 17532 N N . GLY F 3 113 ? 54.712 33.666 61.593 1.00 27.98 113 GLY F N 1
ATOM 17533 C CA . GLY F 3 113 ? 53.923 32.454 61.519 1.00 28.63 113 GLY F CA 1
ATOM 17534 C C . GLY F 3 113 ? 52.535 32.730 60.980 1.00 28.92 113 GLY F C 1
ATOM 17535 O O . GLY F 3 113 ? 51.999 31.934 60.219 1.00 29.57 113 GLY F O 1
ATOM 17536 N N . GLY F 3 114 ? 51.947 33.857 61.377 1.00 29.40 114 GLY F N 1
ATOM 17537 C CA . GLY F 3 114 ? 50.620 34.208 60.901 1.00 29.19 114 GLY F CA 1
ATOM 17538 C C . GLY F 3 114 ? 50.629 34.622 59.441 1.00 29.45 114 GLY F C 1
ATOM 17539 O O . GLY F 3 114 ? 49.654 34.403 58.720 1.00 29.58 114 GLY F O 1
ATOM 17540 N N . ASP F 3 115 ? 51.732 35.223 59.005 1.00 29.39 115 ASP F N 1
ATOM 17541 C CA . ASP F 3 115 ? 51.883 35.678 57.628 1.00 29.71 115 ASP F CA 1
ATOM 17542 C C . ASP F 3 115 ? 51.916 34.472 56.688 1.00 29.80 115 ASP F C 1
ATOM 17543 O O . ASP F 3 115 ? 51.401 34.524 55.566 1.00 29.79 115 ASP F O 1
ATOM 17548 N N . ILE F 3 116 ? 52.500 33.381 57.180 1.00 29.65 116 ILE F N 1
ATOM 17549 C CA . ILE F 3 116 ? 52.630 32.138 56.426 1.00 29.60 116 ILE F CA 1
ATOM 17550 C C . ILE F 3 116 ? 51.355 31.298 56.478 1.00 29.45 116 ILE F C 1
ATOM 17551 O O . ILE F 3 116 ? 50.860 30.841 55.444 1.00 29.21 116 ILE F O 1
ATOM 17556 N N . ALA F 3 117 ? 50.816 31.115 57.676 1.00 29.49 117 ALA F N 1
ATOM 17557 C CA . ALA F 3 117 ? 49.606 30.317 57.846 1.00 29.84 117 ALA F CA 1
ATOM 17558 C C . ALA F 3 117 ? 48.400 30.928 57.140 1.00 30.18 117 ALA F C 1
ATOM 17559 O O . ALA F 3 117 ? 47.515 30.207 56.678 1.00 30.49 117 ALA F O 1
ATOM 17561 N N . HIS F 3 118 ? 48.360 32.254 57.066 1.00 30.41 118 HIS F N 1
ATOM 17562 C CA . HIS F 3 118 ? 47.253 32.943 56.413 1.00 30.94 118 HIS F CA 1
ATOM 17563 C C . HIS F 3 118 ? 47.132 32.456 54.963 1.00 31.89 118 HIS F C 1
ATOM 17564 O O . HIS F 3 118 ? 46.034 32.424 54.393 1.00 32.39 118 HIS F O 1
ATOM 17571 N N . GLY F 3 119 ? 48.269 32.077 54.382 1.00 32.35 119 GLY F N 1
ATOM 17572 C CA . GLY F 3 119 ? 48.297 31.544 53.032 1.00 32.90 119 GLY F CA 1
ATOM 17573 C C . GLY F 3 119 ? 47.838 32.432 51.901 1.00 33.56 119 GLY F C 1
ATOM 17574 O O . GLY F 3 119 ? 47.407 31.935 50.858 1.00 33.76 119 GLY F O 1
ATOM 17575 N N . ASP F 3 120 ? 47.929 33.741 52.100 1.00 34.04 120 ASP F N 1
ATOM 17576 C CA . ASP F 3 120 ? 47.542 34.707 51.082 1.00 34.27 120 ASP F CA 1
ATOM 17577 C C . ASP F 3 120 ? 48.713 34.883 50.111 1.00 34.26 120 ASP F C 1
ATOM 17578 O O . ASP F 3 120 ? 49.846 35.083 50.535 1.00 34.30 120 ASP F O 1
ATOM 17583 N N . PRO F 3 121 ? 48.459 34.755 48.797 1.00 34.44 121 PRO F N 1
ATOM 17584 C CA . PRO F 3 121 ? 49.488 34.907 47.760 1.00 34.26 121 PRO F CA 1
ATOM 17585 C C . PRO F 3 121 ? 50.127 36.278 47.882 1.00 34.26 121 PRO F C 1
ATOM 17586 O O . PRO F 3 121 ? 51.271 36.482 47.480 1.00 34.59 121 PRO F O 1
ATOM 17590 N N . GLY F 3 122 ? 49.356 37.220 48.419 1.00 33.94 122 GLY F N 1
ATOM 17591 C CA . GLY F 3 122 ? 49.829 38.578 48.595 1.00 33.76 122 GLY F CA 1
ATOM 17592 C C . GLY F 3 122 ? 50.907 38.735 49.647 1.00 33.71 122 GLY F C 1
ATOM 17593 O O . GLY F 3 122 ? 51.662 39.704 49.604 1.00 33.75 122 GLY F O 1
ATOM 17594 N N . ASN F 3 123 ? 50.979 37.795 50.592 1.00 33.24 123 ASN F N 1
ATOM 17595 C CA . ASN F 3 123 ? 51.977 37.848 51.660 1.00 32.55 123 ASN F CA 1
ATOM 17596 C C . ASN F 3 123 ? 53.391 37.551 51.176 1.00 32.47 123 ASN F C 1
ATOM 17597 O O . ASN F 3 123 ? 53.588 36.747 50.272 1.00 32.67 123 ASN F O 1
ATOM 17602 N N . ASP F 3 124 ? 54.368 38.198 51.798 1.00 32.59 124 ASP F N 1
ATOM 17603 C CA . ASP F 3 124 ? 55.770 38.049 51.422 1.00 33.01 124 ASP F CA 1
ATOM 17604 C C . ASP F 3 124 ? 56.537 36.843 51.985 1.00 33.42 124 ASP F C 1
ATOM 17605 O O . ASP F 3 124 ? 57.391 36.280 51.298 1.00 33.53 124 ASP F O 1
ATOM 17610 N N . HIS F 3 125 ? 56.253 36.452 53.223 1.00 33.51 125 HIS F N 1
ATOM 17611 C CA . HIS F 3 125 ? 56.956 35.322 53.824 1.00 33.75 125 HIS F CA 1
ATOM 17612 C C . HIS F 3 125 ? 56.858 33.987 53.095 1.00 33.79 125 HIS F C 1
ATOM 17613 O O . HIS F 3 125 ? 57.825 33.234 53.078 1.00 34.16 125 HIS F O 1
ATOM 17620 N N . PRO F 3 126 ? 55.693 33.658 52.508 1.00 33.81 126 PRO F N 1
ATOM 17621 C CA . PRO F 3 126 ? 55.606 32.374 51.802 1.00 33.93 126 PRO F CA 1
ATOM 17622 C C . PRO F 3 126 ? 56.721 32.183 50.767 1.00 34.22 126 PRO F C 1
ATOM 17623 O O . PRO F 3 126 ? 57.408 31.163 50.776 1.00 34.50 126 PRO F O 1
ATOM 17627 N N . ALA F 3 127 ? 56.921 33.159 49.889 1.00 34.14 127 ALA F N 1
ATOM 17628 C CA . ALA F 3 127 ? 57.984 33.046 48.899 1.00 34.66 127 ALA F CA 1
ATOM 17629 C C . ALA F 3 127 ? 59.348 33.088 49.589 1.00 35.28 127 ALA F C 1
ATOM 17630 O O . ALA F 3 127 ? 60.280 32.392 49.188 1.00 35.56 127 ALA F O 1
ATOM 17632 N N . LEU F 3 128 ? 59.457 33.908 50.629 1.00 35.67 128 LEU F N 1
ATOM 17633 C CA . LEU F 3 128 ? 60.704 34.041 51.375 1.00 36.22 128 LEU F CA 1
ATOM 17634 C C . LEU F 3 128 ? 61.111 32.733 52.043 1.00 36.07 128 LEU F C 1
ATOM 17635 O O . LEU F 3 128 ? 62.287 32.373 52.050 1.00 36.06 128 LEU F O 1
ATOM 17640 N N . SER F 3 129 ? 60.129 32.036 52.611 1.00 35.93 129 SER F N 1
ATOM 17641 C CA . SER F 3 129 ? 60.370 30.779 53.302 1.00 35.95 129 SER F CA 1
ATOM 17642 C C . SER F 3 129 ? 60.826 29.691 52.331 1.00 36.27 129 SER F C 1
ATOM 17643 O O . SER F 3 129 ? 61.524 28.757 52.714 1.00 36.32 129 SER F O 1
ATOM 17646 N N . ILE F 3 130 ? 60.430 29.824 51.072 1.00 36.70 130 ILE F N 1
ATOM 17647 C CA . ILE F 3 130 ? 60.816 28.867 50.043 1.00 37.02 130 ILE F CA 1
ATOM 17648 C C . ILE F 3 130 ? 62.284 29.090 49.658 1.00 37.63 130 ILE F C 1
ATOM 17649 O O . ILE F 3 130 ? 63.095 28.163 49.713 1.00 37.95 130 ILE F O 1
ATOM 17654 N N . ALA F 3 131 ? 62.630 30.333 49.336 1.00 37.91 131 ALA F N 1
ATOM 17655 C CA . ALA F 3 131 ? 63.990 30.675 48.939 1.00 38.26 131 ALA F CA 1
ATOM 17656 C C . ALA F 3 131 ? 65.008 30.381 50.034 1.00 38.62 131 ALA F C 1
ATOM 17657 O O . ALA F 3 131 ? 66.150 30.016 49.758 1.00 38.55 131 ALA F O 1
ATOM 17659 N N . VAL F 3 132 ? 64.575 30.528 51.279 1.00 38.80 132 VAL F N 1
ATOM 17660 C CA . VAL F 3 132 ? 65.433 30.306 52.427 1.00 39.09 132 VAL F CA 1
ATOM 17661 C C . VAL F 3 132 ? 65.469 28.825 52.867 1.00 39.54 132 VAL F C 1
ATOM 17662 O O . VAL F 3 132 ? 66.278 28.433 53.710 1.00 39.36 132 VAL F O 1
ATOM 17666 N N . GLU F 3 133 ? 64.612 28.008 52.252 1.00 40.06 133 GLU F N 1
ATOM 17667 C CA . GLU F 3 133 ? 64.510 26.572 52.533 1.00 40.42 133 GLU F CA 1
ATOM 17668 C C . GLU F 3 133 ? 64.092 26.237 53.964 1.00 40.28 133 GLU F C 1
ATOM 17669 O O . GLU F 3 133 ? 64.607 25.302 54.578 1.00 40.43 133 GLU F O 1
ATOM 17675 N N . ALA F 3 134 ? 63.104 26.972 54.459 1.00 40.00 134 ALA F N 1
ATOM 17676 C CA . ALA F 3 134 ? 62.583 26.789 55.805 1.00 39.54 134 ALA F CA 1
ATOM 17677 C C . ALA F 3 134 ? 61.728 25.534 55.952 1.00 39.19 134 ALA F C 1
ATOM 17678 O O . ALA F 3 134 ? 61.267 24.958 54.961 1.00 39.15 134 ALA F O 1
ATOM 17680 N N . HIS F 3 135 ? 61.535 25.132 57.209 1.00 38.63 135 HIS F N 1
ATOM 17681 C CA . HIS F 3 135 ? 60.719 23.986 57.595 1.00 38.22 135 HIS F CA 1
ATOM 17682 C C . HIS F 3 135 ? 59.835 24.444 58.754 1.00 37.77 135 HIS F C 1
ATOM 17683 O O . HIS F 3 135 ? 60.317 25.062 59.702 1.00 37.87 135 HIS F O 1
ATOM 17690 N N . PHE F 3 136 ? 58.542 24.151 58.673 1.00 37.26 136 PHE F N 1
ATOM 17691 C CA . PHE F 3 136 ? 57.593 24.556 59.708 1.00 36.71 136 PHE F CA 1
ATOM 17692 C C . PHE F 3 136 ? 57.199 23.395 60.611 1.00 36.81 136 PHE F C 1
ATOM 17693 O O . PHE F 3 136 ? 56.807 22.331 60.126 1.00 37.08 136 PHE F O 1
ATOM 17701 N N . VAL F 3 137 ? 57.273 23.615 61.923 1.00 36.78 137 VAL F N 1
ATOM 17702 C CA . VAL F 3 137 ? 56.903 22.598 62.909 1.00 36.76 137 VAL F CA 1
ATOM 17703 C C . VAL F 3 137 ? 55.450 22.796 63.356 1.00 37.07 137 VAL F C 1
ATOM 17704 O O . VAL F 3 137 ? 55.089 23.844 63.901 1.00 37.48 137 VAL F O 1
ATOM 17708 N N . LEU F 3 138 ? 54.623 21.781 63.137 1.00 36.88 138 LEU F N 1
ATOM 17709 C CA . LEU F 3 138 ? 53.210 21.850 63.495 1.00 36.56 138 LEU F CA 1
ATOM 17710 C C . LEU F 3 138 ? 52.859 20.885 64.622 1.00 36.56 138 LEU F C 1
ATOM 17711 O O . LEU F 3 138 ? 53.344 19.760 64.649 1.00 36.54 138 LEU F O 1
ATOM 17716 N N . GLU F 3 139 ? 52.006 21.323 65.545 1.00 36.53 139 GLU F N 1
ATOM 17717 C CA . GLU F 3 139 ? 51.586 20.465 66.643 1.00 36.49 139 GLU F CA 1
ATOM 17718 C C . GLU F 3 139 ? 50.074 20.264 66.672 1.00 36.57 139 GLU F C 1
ATOM 17719 O O . GLU F 3 139 ? 49.295 21.220 66.724 1.00 36.44 139 GLU F O 1
ATOM 17725 N N . GLY F 3 140 ? 49.673 19.001 66.643 1.00 36.52 140 GLY F N 1
ATOM 17726 C CA . GLY F 3 140 ? 48.268 18.665 66.674 1.00 37.11 140 GLY F CA 1
ATOM 17727 C C . GLY F 3 140 ? 48.000 17.679 67.791 1.00 37.61 140 GLY F C 1
ATOM 17728 O O . GLY F 3 140 ? 48.880 17.428 68.618 1.00 37.02 140 GLY F O 1
ATOM 17729 N N . PRO F 3 141 ? 46.787 17.108 67.853 1.00 38.40 141 PRO F N 1
ATOM 17730 C CA . PRO F 3 141 ? 46.447 16.144 68.904 1.00 39.59 141 PRO F CA 1
ATOM 17731 C C . PRO F 3 141 ? 47.294 14.870 68.894 1.00 40.69 141 PRO F C 1
ATOM 17732 O O . PRO F 3 141 ? 47.326 14.144 69.885 1.00 41.10 141 PRO F O 1
ATOM 17736 N N . ASN F 3 142 ? 48.000 14.624 67.790 1.00 41.98 142 ASN F N 1
ATOM 17737 C CA . ASN F 3 142 ? 48.843 13.435 67.648 1.00 43.32 142 ASN F CA 1
ATOM 17738 C C . ASN F 3 142 ? 50.343 13.708 67.763 1.00 43.68 142 ASN F C 1
ATOM 17739 O O . ASN F 3 142 ? 51.163 12.850 67.425 1.00 43.93 142 ASN F O 1
ATOM 17744 N N . GLY F 3 143 ? 50.701 14.891 68.249 1.00 44.03 143 GLY F N 1
ATOM 17745 C CA . GLY F 3 143 ? 52.104 15.236 68.387 1.00 44.22 143 GLY F CA 1
ATOM 17746 C C . GLY F 3 143 ? 52.549 16.221 67.324 1.00 44.38 143 GLY F C 1
ATOM 17747 O O . GLY F 3 143 ? 51.720 16.874 66.695 1.00 44.31 143 GLY F O 1
ATOM 17748 N N . ARG F 3 144 ? 53.858 16.320 67.118 1.00 44.55 144 ARG F N 1
ATOM 17749 C CA . ARG F 3 144 ? 54.413 17.236 66.132 1.00 44.65 144 ARG F CA 1
ATOM 17750 C C . ARG F 3 144 ? 54.836 16.580 64.826 1.00 44.95 144 ARG F C 1
ATOM 17751 O O . ARG F 3 144 ? 54.880 15.355 64.715 1.00 45.18 144 ARG F O 1
ATOM 17759 N N . ARG F 3 145 ? 55.141 17.427 63.844 1.00 45.08 145 ARG F N 1
ATOM 17760 C CA . ARG F 3 145 ? 55.589 17.017 62.516 1.00 45.07 145 ARG F CA 1
ATOM 17761 C C . ARG F 3 145 ? 56.244 18.227 61.842 1.00 45.10 145 ARG F C 1
ATOM 17762 O O . ARG F 3 145 ? 55.815 19.366 62.035 1.00 45.08 145 ARG F O 1
ATOM 17770 N N . THR F 3 146 ? 57.307 17.982 61.083 1.00 45.01 146 THR F N 1
ATOM 17771 C CA . THR F 3 146 ? 58.015 19.050 60.392 1.00 44.83 146 THR F CA 1
ATOM 17772 C C . THR F 3 146 ? 57.829 18.932 58.877 1.00 44.91 146 THR F C 1
ATOM 17773 O O . THR F 3 146 ? 58.140 17.902 58.274 1.00 45.02 146 THR F O 1
ATOM 17777 N N . VAL F 3 147 ? 57.291 19.990 58.279 1.00 44.77 147 VAL F N 1
ATOM 17778 C CA . VAL F 3 147 ? 57.045 20.037 56.841 1.00 44.30 147 VAL F CA 1
ATOM 17779 C C . VAL F 3 147 ? 57.876 21.151 56.211 1.00 44.10 147 VAL F C 1
ATOM 17780 O O . VAL F 3 147 ? 58.207 22.137 56.868 1.00 43.97 147 VAL F O 1
ATOM 17784 N N . PRO F 3 148 ? 58.285 20.973 54.948 1.00 43.95 148 PRO F N 1
ATOM 17785 C CA . PRO F 3 148 ? 59.078 22.012 54.287 1.00 43.57 148 PRO F CA 1
ATOM 17786 C C . PRO F 3 148 ? 58.191 23.105 53.683 1.00 42.99 148 PRO F C 1
ATOM 17787 O O . PRO F 3 148 ? 57.020 22.867 53.366 1.00 42.85 148 PRO F O 1
ATOM 17791 N N . ALA F 3 149 ? 58.758 24.303 53.550 1.00 42.47 149 ALA F N 1
ATOM 17792 C CA . ALA F 3 149 ? 58.057 25.450 52.980 1.00 42.03 149 ALA F CA 1
ATOM 17793 C C . ALA F 3 149 ? 57.624 25.126 51.555 1.00 41.99 149 ALA F C 1
ATOM 17794 O O . ALA F 3 149 ? 56.499 25.431 51.152 1.00 41.90 149 ALA F O 1
ATOM 17796 N N . ASP F 3 150 ? 58.523 24.491 50.807 1.00 41.74 150 ASP F N 1
ATOM 17797 C CA . ASP F 3 150 ? 58.248 24.096 49.434 1.00 41.81 150 ASP F CA 1
ATOM 17798 C C . ASP F 3 150 ? 57.188 22.988 49.439 1.00 41.49 150 ASP F C 1
ATOM 17799 O O . ASP F 3 150 ? 57.475 21.843 49.784 1.00 41.59 150 ASP F O 1
ATOM 17804 N N . GLY F 3 151 ? 55.961 23.348 49.079 1.00 41.05 151 GLY F N 1
ATOM 17805 C CA . GLY F 3 151 ? 54.873 22.387 49.056 1.00 40.54 151 GLY F CA 1
ATOM 17806 C C . GLY F 3 151 ? 53.854 22.622 50.157 1.00 40.42 151 GLY F C 1
ATOM 17807 O O . GLY F 3 151 ? 52.831 21.932 50.218 1.00 40.35 151 GLY F O 1
ATOM 17808 N N . PHE F 3 152 ? 54.125 23.605 51.018 1.00 40.10 152 PHE F N 1
ATOM 17809 C CA . PHE F 3 152 ? 53.245 23.943 52.140 1.00 39.49 152 PHE F CA 1
ATOM 17810 C C . PHE F 3 152 ? 52.004 24.741 51.724 1.00 39.19 152 PHE F C 1
ATOM 17811 O O . PHE F 3 152 ? 50.960 24.660 52.373 1.00 38.97 152 PHE F O 1
ATOM 17819 N N . PHE F 3 153 ? 52.122 25.489 50.630 1.00 38.80 153 PHE F N 1
ATOM 17820 C CA . PHE F 3 153 ? 51.036 26.325 50.127 1.00 38.37 153 PHE F CA 1
ATOM 17821 C C . PHE F 3 153 ? 50.242 25.611 49.039 1.00 38.57 153 PHE F C 1
ATOM 17822 O O . PHE F 3 153 ? 50.766 25.280 47.973 1.00 38.50 153 PHE F O 1
ATOM 17830 N N . LEU F 3 154 ? 48.963 25.388 49.324 1.00 38.86 154 LEU F N 1
ATOM 17831 C CA . LEU F 3 154 ? 48.082 24.650 48.427 1.00 39.09 154 LEU F CA 1
ATOM 17832 C C . LEU F 3 154 ? 47.135 25.455 47.553 1.00 39.35 154 LEU F C 1
ATOM 17833 O O . LEU F 3 154 ? 46.822 25.042 46.434 1.00 40.00 154 LEU F O 1
ATOM 17838 N N . GLY F 3 155 ? 46.619 26.555 48.091 1.00 39.51 155 GLY F N 1
ATOM 17839 C CA . GLY F 3 155 ? 45.700 27.400 47.344 1.00 39.30 155 GLY F CA 1
ATOM 17840 C C . GLY F 3 155 ? 45.577 28.739 48.039 1.00 39.12 155 GLY F C 1
ATOM 17841 O O . GLY F 3 155 ? 46.277 28.979 49.021 1.00 39.37 155 GLY F O 1
ATOM 17842 N N . THR F 3 156 ? 44.705 29.614 47.544 1.00 38.90 156 THR F N 1
ATOM 17843 C CA . THR F 3 156 ? 44.519 30.923 48.169 1.00 38.54 156 THR F CA 1
ATOM 17844 C C . THR F 3 156 ? 43.933 30.720 49.568 1.00 38.11 156 THR F C 1
ATOM 17845 O O . THR F 3 156 ? 42.812 30.233 49.713 1.00 37.52 156 THR F O 1
ATOM 17849 N N . TYR F 3 157 ? 44.737 31.060 50.579 1.00 38.13 157 TYR F N 1
ATOM 17850 C CA . TYR F 3 157 ? 44.401 30.926 52.004 1.00 38.48 157 TYR F CA 1
ATOM 17851 C C . TYR F 3 157 ? 44.427 29.461 52.465 1.00 38.54 157 TYR F C 1
ATOM 17852 O O . TYR F 3 157 ? 43.910 29.130 53.537 1.00 38.37 157 TYR F O 1
ATOM 17861 N N . MET F 3 158 ? 45.024 28.585 51.661 1.00 38.81 158 MET F N 1
ATOM 17862 C CA . MET F 3 158 ? 45.081 27.163 51.999 1.00 39.14 158 MET F CA 1
ATOM 17863 C C . MET F 3 158 ? 46.507 26.653 52.136 1.00 38.81 158 MET F C 1
ATOM 17864 O O . MET F 3 158 ? 47.338 26.873 51.253 1.00 38.61 158 MET F O 1
ATOM 17869 N N . THR F 3 159 ? 46.790 25.986 53.253 1.00 38.29 159 THR F N 1
ATOM 17870 C CA . THR F 3 159 ? 48.118 25.427 53.485 1.00 38.00 159 THR F CA 1
ATOM 17871 C C . THR F 3 159 ? 48.012 23.991 53.991 1.00 38.05 159 THR F C 1
ATOM 17872 O O . THR F 3 159 ? 46.927 23.498 54.283 1.00 37.56 159 THR F O 1
ATOM 17876 N N . LEU F 3 160 ? 49.163 23.348 54.128 1.00 38.18 160 LEU F N 1
ATOM 17877 C CA . LEU F 3 160 ? 49.276 21.970 54.599 1.00 38.56 160 LEU F CA 1
ATOM 17878 C C . LEU F 3 160 ? 48.759 21.818 56.037 1.00 38.58 160 LEU F C 1
ATOM 17879 O O . LEU F 3 160 ? 48.375 20.726 56.466 1.00 38.59 160 LEU F O 1
ATOM 17884 N N . LEU F 3 161 ? 48.738 22.937 56.756 1.00 38.65 161 LEU F N 1
ATOM 17885 C CA . LEU F 3 161 ? 48.294 23.017 58.147 1.00 38.43 161 LEU F CA 1
ATOM 17886 C C . LEU F 3 161 ? 46.863 22.514 58.336 1.00 38.61 161 LEU F C 1
ATOM 17887 O O . LEU F 3 161 ? 45.964 22.884 57.583 1.00 38.62 161 LEU F O 1
ATOM 17892 N N . GLU F 3 162 ? 46.662 21.652 59.328 1.00 38.97 162 GLU F N 1
ATOM 17893 C CA . GLU F 3 162 ? 45.341 21.103 59.622 1.00 39.38 162 GLU F CA 1
ATOM 17894 C C . GLU F 3 162 ? 44.573 22.002 60.590 1.00 39.30 162 GLU F C 1
ATOM 17895 O O . GLU F 3 162 ? 45.165 22.746 61.365 1.00 39.55 162 GLU F O 1
ATOM 17901 N N . GLU F 3 163 ? 43.250 21.881 60.561 1.00 39.02 163 GLU F N 1
ATOM 17902 C CA . GLU F 3 163 ? 42.336 22.650 61.398 1.00 38.78 163 GLU F CA 1
ATOM 17903 C C . GLU F 3 163 ? 42.593 22.523 62.913 1.00 38.01 163 GLU F C 1
ATOM 17904 O O . GLU F 3 163 ? 42.202 23.391 63.690 1.00 37.57 163 GLU F O 1
ATOM 17910 N N . ASN F 3 164 ? 43.228 21.434 63.333 1.00 36.95 164 ASN F N 1
ATOM 17911 C CA . ASN F 3 164 ? 43.518 21.221 64.747 1.00 35.59 164 ASN F CA 1
ATOM 17912 C C . ASN F 3 164 ? 45.005 21.340 65.088 1.00 34.75 164 ASN F C 1
ATOM 17913 O O . ASN F 3 164 ? 45.454 20.830 66.109 1.00 34.00 164 ASN F O 1
ATOM 17918 N N . GLU F 3 165 ? 45.770 22.010 64.232 1.00 34.06 165 GLU F N 1
ATOM 17919 C CA . GLU F 3 165 ? 47.200 22.184 64.485 1.00 33.61 165 GLU F CA 1
ATOM 17920 C C . GLU F 3 165 ? 47.585 23.628 64.797 1.00 33.14 165 GLU F C 1
ATOM 17921 O O . GLU F 3 165 ? 46.813 24.555 64.558 1.00 32.64 165 GLU F O 1
ATOM 17927 N N . VAL F 3 166 ? 48.790 23.797 65.334 1.00 32.85 166 VAL F N 1
ATOM 17928 C CA . VAL F 3 166 ? 49.346 25.108 65.655 1.00 32.73 166 VAL F CA 1
ATOM 17929 C C . VAL F 3 166 ? 50.792 25.115 65.152 1.00 33.15 166 VAL F C 1
ATOM 17930 O O . VAL F 3 166 ? 51.547 24.183 65.437 1.00 33.28 166 VAL F O 1
ATOM 17934 N N . MET F 3 167 ? 51.175 26.123 64.373 1.00 32.97 167 MET F N 1
ATOM 17935 C CA . MET F 3 167 ? 52.554 26.191 63.915 1.00 33.28 167 MET F CA 1
ATOM 17936 C C . MET F 3 167 ? 53.357 26.706 65.095 1.00 33.77 167 MET F C 1
ATOM 17937 O O . MET F 3 167 ? 53.132 27.819 65.571 1.00 33.62 167 MET F O 1
ATOM 17942 N N . VAL F 3 168 ? 54.273 25.875 65.582 1.00 34.31 168 VAL F N 1
ATOM 17943 C CA . VAL F 3 168 ? 55.098 26.223 66.726 1.00 34.64 168 VAL F CA 1
ATOM 17944 C C . VAL F 3 168 ? 56.276 27.115 66.376 1.00 35.04 168 VAL F C 1
ATOM 17945 O O . VAL F 3 168 ? 56.424 28.202 66.928 1.00 34.93 168 VAL F O 1
ATOM 17949 N N . GLU F 3 169 ? 57.102 26.663 65.440 1.00 35.83 169 GLU F N 1
ATOM 17950 C CA . GLU F 3 169 ? 58.289 27.416 65.064 1.00 36.59 169 GLU F CA 1
ATOM 17951 C C . GLU F 3 169 ? 58.693 27.188 63.622 1.00 36.79 169 GLU F C 1
ATOM 17952 O O . GLU F 3 169 ? 58.180 26.291 62.947 1.00 36.75 169 GLU F O 1
ATOM 17958 N N . ILE F 3 170 ? 59.652 27.993 63.179 1.00 36.99 170 ILE F N 1
ATOM 17959 C CA . ILE F 3 170 ? 60.155 27.948 61.818 1.00 37.36 170 ILE F CA 1
ATOM 17960 C C . ILE F 3 170 ? 61.661 27.702 61.844 1.00 37.65 170 ILE F C 1
ATOM 17961 O O . ILE F 3 170 ? 62.430 28.515 62.366 1.00 37.35 170 ILE F O 1
ATOM 17966 N N . ARG F 3 171 ? 62.066 26.561 61.297 1.00 38.15 171 ARG F N 1
ATOM 17967 C CA . ARG F 3 171 ? 63.469 26.182 61.268 1.00 38.98 171 ARG F CA 1
ATOM 17968 C C . ARG F 3 171 ? 64.011 26.487 59.889 1.00 39.26 171 ARG F C 1
ATOM 17969 O O . ARG F 3 171 ? 63.382 26.161 58.884 1.00 39.28 171 ARG F O 1
ATOM 17977 N N . VAL F 3 172 ? 65.166 27.132 59.839 1.00 39.52 172 VAL F N 1
ATOM 17978 C CA . VAL F 3 172 ? 65.780 27.468 58.561 1.00 40.51 172 VAL F CA 1
ATOM 17979 C C . VAL F 3 172 ? 67.302 27.456 58.691 1.00 41.21 172 VAL F C 1
ATOM 17980 O O . VAL F 3 172 ? 67.848 27.897 59.702 1.00 41.25 172 VAL F O 1
ATOM 17984 N N . PRO F 3 173 ? 67.997 26.855 57.709 1.00 41.91 173 PRO F N 1
ATOM 17985 C CA . PRO F 3 173 ? 69.460 26.780 57.730 1.00 42.71 173 PRO F CA 1
ATOM 17986 C C . PRO F 3 173 ? 70.145 28.128 57.572 1.00 43.40 173 PRO F C 1
ATOM 17987 O O . PRO F 3 173 ? 69.779 28.923 56.710 1.00 43.27 173 PRO F O 1
ATOM 17991 N N . ALA F 3 174 ? 71.141 28.380 58.413 1.00 44.36 174 ALA F N 1
ATOM 17992 C CA . ALA F 3 174 ? 71.892 29.630 58.357 1.00 45.75 174 ALA F CA 1
ATOM 17993 C C . ALA F 3 174 ? 72.567 29.776 56.997 1.00 46.60 174 ALA F C 1
ATOM 17994 O O . ALA F 3 174 ? 72.860 28.782 56.329 1.00 47.16 174 ALA F O 1
ATOM 17996 N N . PHE F 3 175 ? 72.780 31.015 56.574 1.00 47.59 175 PHE F N 1
ATOM 17997 C CA . PHE F 3 175 ? 73.433 31.273 55.300 1.00 48.81 175 PHE F CA 1
ATOM 17998 C C . PHE F 3 175 ? 74.911 30.919 55.390 1.00 50.16 175 PHE F C 1
ATOM 17999 O O . PHE F 3 175 ? 75.577 31.229 56.384 1.00 50.40 175 PHE F O 1
ATOM 18007 N N . ALA F 3 176 ? 75.409 30.238 54.360 1.00 51.70 176 ALA F N 1
ATOM 18008 C CA . ALA F 3 176 ? 76.818 29.868 54.289 1.00 52.97 176 ALA F CA 1
ATOM 18009 C C . ALA F 3 176 ? 77.573 31.165 54.009 1.00 53.90 176 ALA F C 1
ATOM 18010 O O . ALA F 3 176 ? 77.012 32.097 53.431 1.00 54.37 176 ALA F O 1
ATOM 18012 N N . GLN F 3 177 ? 78.826 31.248 54.437 1.00 54.91 177 GLN F N 1
ATOM 18013 C CA . GLN F 3 177 ? 79.605 32.458 54.197 1.00 55.67 177 GLN F CA 1
ATOM 18014 C C . GLN F 3 177 ? 79.643 32.769 52.697 1.00 55.21 177 GLN F C 1
ATOM 18015 O O . GLN F 3 177 ? 79.910 31.886 51.874 1.00 55.09 177 GLN F O 1
ATOM 18021 N N . GLY F 3 178 ? 79.310 34.014 52.355 1.00 54.62 178 GLY F N 1
ATOM 18022 C CA . GLY F 3 178 ? 79.301 34.444 50.963 1.00 53.43 178 GLY F CA 1
ATOM 18023 C C . GLY F 3 178 ? 78.004 34.189 50.206 1.00 52.49 178 GLY F C 1
ATOM 18024 O O . GLY F 3 178 ? 77.991 34.208 48.972 1.00 52.30 178 GLY F O 1
ATOM 18025 N N . THR F 3 179 ? 76.916 33.948 50.934 1.00 51.47 179 THR F N 1
ATOM 18026 C CA . THR F 3 179 ? 75.624 33.696 50.307 1.00 50.33 179 THR F CA 1
ATOM 18027 C C . THR F 3 179 ? 74.990 34.990 49.805 1.00 49.58 179 THR F C 1
ATOM 18028 O O . THR F 3 179 ? 74.977 36.007 50.504 1.00 49.27 179 THR F O 1
ATOM 18032 N N . GLY F 3 180 ? 74.501 34.939 48.571 1.00 48.57 180 GLY F N 1
ATOM 18033 C CA . GLY F 3 180 ? 73.850 36.083 47.966 1.00 47.28 180 GLY F CA 1
ATOM 18034 C C . GLY F 3 180 ? 72.350 35.942 48.128 1.00 46.29 180 GLY F C 1
ATOM 18035 O O . GLY F 3 180 ? 71.808 34.839 48.038 1.00 45.93 180 GLY F O 1
ATOM 18036 N N . TRP F 3 181 ? 71.676 37.063 48.349 1.00 45.30 181 TRP F N 1
ATOM 18037 C CA . TRP F 3 181 ? 70.232 37.060 48.548 1.00 44.28 181 TRP F CA 1
ATOM 18038 C C . TRP F 3 181 ? 69.613 38.365 48.086 1.00 43.45 181 TRP F C 1
ATOM 18039 O O . TRP F 3 181 ? 70.305 39.380 47.955 1.00 43.22 181 TRP F O 1
ATOM 18050 N N . ALA F 3 182 ? 68.296 38.346 47.901 1.00 42.28 182 ALA F N 1
ATOM 18051 C CA . ALA F 3 182 ? 67.571 39.532 47.479 1.00 41.24 182 ALA F CA 1
ATOM 18052 C C . ALA F 3 182 ? 66.067 39.330 47.439 1.00 40.55 182 ALA F C 1
ATOM 18053 O O . ALA F 3 182 ? 65.575 38.221 47.232 1.00 40.75 182 ALA F O 1
ATOM 18055 N N . TYR F 3 183 ? 65.340 40.411 47.693 1.00 39.32 183 TYR F N 1
ATOM 18056 C CA . TYR F 3 183 ? 63.893 40.387 47.609 1.00 38.18 183 TYR F CA 1
ATOM 18057 C C . TYR F 3 183 ? 63.487 41.661 46.882 1.00 37.94 183 TYR F C 1
ATOM 18058 O O . TYR F 3 183 ? 63.772 42.770 47.345 1.00 37.54 183 TYR F O 1
ATOM 18067 N N . GLU F 3 184 ? 62.911 41.487 45.696 1.00 37.67 184 GLU F N 1
ATOM 18068 C CA . GLU F 3 184 ? 62.461 42.609 44.885 1.00 37.44 184 GLU F CA 1
ATOM 18069 C C . GLU F 3 184 ? 60.946 42.639 44.926 1.00 37.06 184 GLU F C 1
ATOM 18070 O O . GLU F 3 184 ? 60.286 41.692 44.507 1.00 37.16 184 GLU F O 1
ATOM 18076 N N . LYS F 3 185 ? 60.404 43.738 45.438 1.00 36.60 185 LYS F N 1
ATOM 18077 C CA . LYS F 3 185 ? 58.966 43.895 45.569 1.00 36.22 185 LYS F CA 1
ATOM 18078 C C . LYS F 3 185 ? 58.427 45.154 44.888 1.00 36.35 185 LYS F C 1
ATOM 18079 O O . LYS F 3 185 ? 58.735 46.282 45.291 1.00 36.16 185 LYS F O 1
ATOM 18085 N N . LEU F 3 186 ? 57.655 44.951 43.826 1.00 36.42 186 LEU F N 1
ATOM 18086 C CA . LEU F 3 186 ? 57.032 46.056 43.104 1.00 36.19 186 LEU F CA 1
ATOM 18087 C C . LEU F 3 186 ? 55.729 46.312 43.848 1.00 36.15 186 LEU F C 1
ATOM 18088 O O . LEU F 3 186 ? 54.949 45.383 44.065 1.00 35.97 186 LEU F O 1
ATOM 18093 N N . LYS F 3 187 ? 55.498 47.562 44.243 1.00 36.22 187 LYS F N 1
ATOM 18094 C CA . LYS F 3 187 ? 54.291 47.922 44.995 1.00 36.37 187 LYS F CA 1
ATOM 18095 C C . LYS F 3 187 ? 53.814 49.340 44.651 1.00 36.29 187 LYS F C 1
ATOM 18096 O O . LYS F 3 187 ? 54.630 50.217 44.351 1.00 36.20 187 LYS F O 1
ATOM 18102 N N . ARG F 3 188 ? 52.501 49.565 44.713 1.00 36.26 188 ARG F N 1
ATOM 18103 C CA . ARG F 3 188 ? 51.928 50.884 44.415 1.00 36.45 188 ARG F CA 1
ATOM 18104 C C . ARG F 3 188 ? 52.353 51.928 45.445 1.00 36.79 188 ARG F C 1
ATOM 18105 O O . ARG F 3 188 ? 52.452 53.116 45.135 1.00 37.08 188 ARG F O 1
ATOM 18113 N N . LYS F 3 189 ? 52.573 51.481 46.677 1.00 37.02 189 LYS F N 1
ATOM 18114 C CA . LYS F 3 189 ? 52.975 52.374 47.764 1.00 37.18 189 LYS F CA 1
ATOM 18115 C C . LYS F 3 189 ? 53.458 51.566 48.957 1.00 37.09 189 LYS F C 1
ATOM 18116 O O . LYS F 3 189 ? 53.283 50.352 49.014 1.00 36.60 189 LYS F O 1
ATOM 18122 N N . THR F 3 190 ? 54.062 52.252 49.914 1.00 37.32 190 THR F N 1
ATOM 18123 C CA . THR F 3 190 ? 54.548 51.595 51.111 1.00 37.99 190 THR F CA 1
ATOM 18124 C C . THR F 3 190 ? 53.390 50.967 51.877 1.00 38.20 190 THR F C 1
ATOM 18125 O O . THR F 3 190 ? 52.296 51.545 51.959 1.00 38.29 190 THR F O 1
ATOM 18129 N N . GLY F 3 191 ? 53.636 49.784 52.435 1.00 38.01 191 GLY F N 1
ATOM 18130 C CA . GLY F 3 191 ? 52.609 49.106 53.207 1.00 37.99 191 GLY F CA 1
ATOM 18131 C C . GLY F 3 191 ? 51.546 48.403 52.389 1.00 37.50 191 GLY F C 1
ATOM 18132 O O . GLY F 3 191 ? 50.490 48.048 52.911 1.00 37.86 191 GLY F O 1
ATOM 18133 N N . ASP F 3 192 ? 51.819 48.207 51.106 1.00 36.84 192 ASP F N 1
ATOM 18134 C CA . ASP F 3 192 ? 50.878 47.533 50.224 1.00 35.93 192 ASP F CA 1
ATOM 18135 C C . ASP F 3 192 ? 51.466 46.184 49.815 1.00 35.70 192 ASP F C 1
ATOM 18136 O O . ASP F 3 192 ? 52.682 45.976 49.890 1.00 35.24 192 ASP F O 1
ATOM 18141 N N . TRP F 3 193 ? 50.594 45.260 49.423 1.00 35.49 193 TRP F N 1
ATOM 18142 C CA . TRP F 3 193 ? 51.031 43.943 48.991 1.00 35.54 193 TRP F CA 1
ATOM 18143 C C . TRP F 3 193 ? 51.591 44.073 47.584 1.00 35.32 193 TRP F C 1
ATOM 18144 O O . TRP F 3 193 ? 51.162 44.931 46.813 1.00 34.94 193 TRP F O 1
ATOM 18155 N N . ALA F 3 194 ? 52.553 43.220 47.259 1.00 35.18 194 ALA F N 1
ATOM 18156 C CA . ALA F 3 194 ? 53.223 43.258 45.963 1.00 35.15 194 ALA F CA 1
ATOM 18157 C C . ALA F 3 194 ? 52.368 43.069 44.723 1.00 35.09 194 ALA F C 1
ATOM 18158 O O . ALA F 3 194 ? 51.371 42.349 44.736 1.00 35.34 194 ALA F O 1
ATOM 18160 N N . THR F 3 195 ? 52.746 43.771 43.662 1.00 35.01 195 THR F N 1
ATOM 18161 C CA . THR F 3 195 ? 52.083 43.611 42.376 1.00 35.27 195 THR F CA 1
ATOM 18162 C C . THR F 3 195 ? 52.787 42.364 41.818 1.00 35.12 195 THR F C 1
ATOM 18163 O O . THR F 3 195 ? 52.190 41.534 41.131 1.00 34.83 195 THR F O 1
ATOM 18167 N N . ALA F 3 196 ? 54.058 42.235 42.194 1.00 35.01 196 ALA F N 1
ATOM 18168 C CA . ALA F 3 196 ? 54.917 41.121 41.814 1.00 35.39 196 ALA F CA 1
ATOM 18169 C C . ALA F 3 196 ? 56.158 41.195 42.694 1.00 35.42 196 ALA F C 1
ATOM 18170 O O . ALA F 3 196 ? 56.658 42.281 42.982 1.00 35.21 196 ALA F O 1
ATOM 18172 N N . GLY F 3 197 ? 56.641 40.040 43.132 1.00 35.76 197 GLY F N 1
ATOM 18173 C CA . GLY F 3 197 ? 57.826 40.012 43.967 1.00 36.14 197 GLY F CA 1
ATOM 18174 C C . GLY F 3 197 ? 58.629 38.748 43.761 1.00 36.43 197 GLY F C 1
ATOM 18175 O O . GLY F 3 197 ? 58.070 37.702 43.428 1.00 36.49 197 GLY F O 1
ATOM 18176 N N . CYS F 3 198 ? 59.942 38.844 43.932 1.00 36.73 198 CYS F N 1
ATOM 18177 C CA . CYS F 3 198 ? 60.809 37.688 43.771 1.00 37.46 198 CYS F CA 1
ATOM 18178 C C . CYS F 3 198 ? 61.878 37.592 44.847 1.00 38.02 198 CYS F C 1
ATOM 18179 O O . CYS F 3 198 ? 62.630 38.546 45.082 1.00 37.56 198 CYS F O 1
ATOM 18182 N N . ALA F 3 199 ? 61.919 36.434 45.504 1.00 38.95 199 ALA F N 1
ATOM 18183 C CA . ALA F 3 199 ? 62.893 36.149 46.552 1.00 40.29 199 ALA F CA 1
ATOM 18184 C C . ALA F 3 199 ? 63.962 35.241 45.964 1.00 41.50 199 ALA F C 1
ATOM 18185 O O . ALA F 3 199 ? 63.650 34.223 45.337 1.00 41.54 199 ALA F O 1
ATOM 18187 N N . VAL F 3 200 ? 65.222 35.621 46.156 1.00 42.77 200 VAL F N 1
ATOM 18188 C CA . VAL F 3 200 ? 66.341 34.852 45.637 1.00 44.21 200 VAL F CA 1
ATOM 18189 C C . VAL F 3 200 ? 67.439 34.645 46.671 1.00 45.30 200 VAL F C 1
ATOM 18190 O O . VAL F 3 200 ? 67.838 35.580 47.372 1.00 45.26 200 VAL F O 1
ATOM 18194 N N . VAL F 3 201 ? 67.899 33.403 46.775 1.00 46.65 201 VAL F N 1
ATOM 18195 C CA . VAL F 3 201 ? 68.994 33.039 47.665 1.00 48.03 201 VAL F CA 1
ATOM 18196 C C . VAL F 3 201 ? 69.923 32.222 46.775 1.00 49.19 201 VAL F C 1
ATOM 18197 O O . VAL F 3 201 ? 69.487 31.267 46.126 1.00 49.10 201 VAL F O 1
ATOM 18201 N N . MET F 3 202 ? 71.180 32.643 46.682 1.00 50.54 202 MET F N 1
ATOM 18202 C CA . MET F 3 202 ? 72.140 31.929 45.860 1.00 52.32 202 MET F CA 1
ATOM 18203 C C . MET F 3 202 ? 73.559 31.966 46.402 1.00 53.57 202 MET F C 1
ATOM 18204 O O . MET F 3 202 ? 73.923 32.829 47.200 1.00 53.67 202 MET F O 1
ATOM 18209 N N . ARG F 3 203 ? 74.355 31.005 45.951 1.00 55.00 203 ARG F N 1
ATOM 18210 C CA . ARG F 3 203 ? 75.745 30.894 46.349 1.00 56.40 203 ARG F CA 1
ATOM 18211 C C . ARG F 3 203 ? 76.584 30.858 45.073 1.00 57.43 203 ARG F C 1
ATOM 18212 O O . ARG F 3 203 ? 76.128 30.391 44.022 1.00 57.14 203 ARG F O 1
ATOM 18220 N N . LYS F 3 204 ? 77.803 31.377 45.172 1.00 58.83 204 LYS F N 1
ATOM 18221 C CA . LYS F 3 204 ? 78.716 31.446 44.038 1.00 60.28 204 LYS F CA 1
ATOM 18222 C C . LYS F 3 204 ? 79.867 30.443 44.153 1.00 61.06 204 LYS F C 1
ATOM 18223 O O . LYS F 3 204 ? 80.059 29.810 45.193 1.00 61.33 204 LYS F O 1
ATOM 18229 N N . SER F 3 205 ? 80.597 30.284 43.051 1.00 62.01 205 SER F N 1
ATOM 18230 C CA . SER F 3 205 ? 81.764 29.406 42.958 1.00 62.90 205 SER F CA 1
ATOM 18231 C C . SER F 3 205 ? 82.593 29.951 41.799 1.00 63.38 205 SER F C 1
ATOM 18232 O O . SER F 3 205 ? 82.335 29.648 40.630 1.00 63.17 205 SER F O 1
ATOM 18235 N N . GLY F 3 206 ? 83.570 30.789 42.127 1.00 63.96 206 GLY F N 1
ATOM 18236 C CA . GLY F 3 206 ? 84.385 31.391 41.091 1.00 64.66 206 GLY F CA 1
ATOM 18237 C C . GLY F 3 206 ? 83.518 32.380 40.333 1.00 65.05 206 GLY F C 1
ATOM 18238 O O . GLY F 3 206 ? 83.268 33.490 40.816 1.00 65.38 206 GLY F O 1
ATOM 18239 N N . ASN F 3 207 ? 83.028 31.967 39.165 1.00 65.12 207 ASN F N 1
ATOM 18240 C CA . ASN F 3 207 ? 82.168 32.819 38.341 1.00 65.04 207 ASN F CA 1
ATOM 18241 C C . ASN F 3 207 ? 80.937 32.061 37.864 1.00 64.32 207 ASN F C 1
ATOM 18242 O O . ASN F 3 207 ? 80.291 32.444 36.889 1.00 64.32 207 ASN F O 1
ATOM 18247 N N . THR F 3 208 ? 80.601 31.005 38.597 1.00 63.48 208 THR F N 1
ATOM 18248 C CA . THR F 3 208 ? 79.457 30.165 38.280 1.00 62.64 208 THR F CA 1
ATOM 18249 C C . THR F 3 208 ? 78.492 30.138 39.476 1.00 61.88 208 THR F C 1
ATOM 18250 O O . THR F 3 208 ? 78.882 30.448 40.606 1.00 61.90 208 THR F O 1
ATOM 18254 N N . VAL F 3 209 ? 77.228 29.808 39.222 1.00 60.83 209 VAL F N 1
ATOM 18255 C CA . VAL F 3 209 ? 76.226 29.735 40.288 1.00 59.75 209 VAL F CA 1
ATOM 18256 C C . VAL F 3 209 ? 76.194 28.311 40.852 1.00 58.96 209 VAL F C 1
ATOM 18257 O O . VAL F 3 209 ? 75.790 27.379 40.154 1.00 58.99 209 VAL F O 1
ATOM 18261 N N . SER F 3 210 ? 76.616 28.150 42.108 1.00 57.82 210 SER F N 1
ATOM 18262 C CA . SER F 3 210 ? 76.647 26.835 42.751 1.00 56.73 210 SER F CA 1
ATOM 18263 C C . SER F 3 210 ? 75.362 26.415 43.465 1.00 55.95 210 SER F C 1
ATOM 18264 O O . SER F 3 210 ? 75.063 25.224 43.561 1.00 56.12 210 SER F O 1
ATOM 18267 N N . HIS F 3 211 ? 74.608 27.386 43.971 1.00 54.80 211 HIS F N 1
ATOM 18268 C CA . HIS F 3 211 ? 73.349 27.095 44.657 1.00 53.38 211 HIS F CA 1
ATOM 18269 C C . HIS F 3 211 ? 72.346 28.197 44.358 1.00 52.06 211 HIS F C 1
ATOM 18270 O O . HIS F 3 211 ? 72.697 29.373 44.376 1.00 51.77 211 HIS F O 1
ATOM 18277 N N . ILE F 3 212 ? 71.100 27.823 44.084 1.00 50.39 212 ILE F N 1
ATOM 18278 C CA . ILE F 3 212 ? 70.092 28.830 43.791 1.00 48.65 212 ILE F CA 1
ATOM 18279 C C . ILE F 3 212 ? 68.657 28.438 44.086 1.00 47.45 212 ILE F C 1
ATOM 18280 O O . ILE F 3 212 ? 68.230 27.314 43.829 1.00 47.16 212 ILE F O 1
ATOM 18285 N N . ARG F 3 213 ? 67.928 29.398 44.641 1.00 46.22 213 ARG F N 1
ATOM 18286 C CA . ARG F 3 213 ? 66.528 29.241 44.992 1.00 44.71 213 ARG F CA 1
ATOM 18287 C C . ARG F 3 213 ? 65.840 30.523 44.560 1.00 43.44 213 ARG F C 1
ATOM 18288 O O . ARG F 3 213 ? 66.326 31.623 44.830 1.00 43.15 213 ARG F O 1
ATOM 18296 N N . ILE F 3 214 ? 64.740 30.373 43.834 1.00 42.08 214 ILE F N 1
ATOM 18297 C CA . ILE F 3 214 ? 63.982 31.511 43.331 1.00 40.73 214 ILE F CA 1
ATOM 18298 C C . ILE F 3 214 ? 62.505 31.278 43.617 1.00 39.81 214 ILE F C 1
ATOM 18299 O O . ILE F 3 214 ? 61.957 30.233 43.262 1.00 39.75 214 ILE F O 1
ATOM 18304 N N . ALA F 3 215 ? 61.877 32.239 44.287 1.00 38.50 215 ALA F N 1
ATOM 18305 C CA . ALA F 3 215 ? 60.462 32.139 44.622 1.00 37.77 215 ALA F CA 1
ATOM 18306 C C . ALA F 3 215 ? 59.725 33.398 44.167 1.00 37.05 215 ALA F C 1
ATOM 18307 O O . ALA F 3 215 ? 60.276 34.498 44.212 1.00 36.72 215 ALA F O 1
ATOM 18309 N N . LEU F 3 216 ? 58.476 33.224 43.741 1.00 36.46 216 LEU F N 1
ATOM 18310 C CA . LEU F 3 216 ? 57.657 34.326 43.240 1.00 36.07 216 LEU F CA 1
ATOM 18311 C C . LEU F 3 216 ? 56.492 34.688 44.156 1.00 35.74 216 LEU F C 1
ATOM 18312 O O . LEU F 3 216 ? 55.785 33.818 44.653 1.00 35.50 216 LEU F O 1
ATOM 18317 N N . THR F 3 217 ? 56.279 35.987 44.337 1.00 35.60 217 THR F N 1
ATOM 18318 C CA . THR F 3 217 ? 55.213 36.488 45.191 1.00 35.15 217 THR F CA 1
ATOM 18319 C C . THR F 3 217 ? 54.047 37.120 44.428 1.00 35.12 217 THR F C 1
ATOM 18320 O O . THR F 3 217 ? 54.247 37.954 43.540 1.00 35.03 217 THR F O 1
ATOM 18324 N N . ASN F 3 218 ? 52.838 36.689 44.784 1.00 34.99 218 ASN F N 1
ATOM 18325 C CA . ASN F 3 218 ? 51.578 37.195 44.239 1.00 34.93 218 ASN F CA 1
ATOM 18326 C C . ASN F 3 218 ? 51.414 37.178 42.719 1.00 35.11 218 ASN F C 1
ATOM 18327 O O . ASN F 3 218 ? 50.954 38.151 42.127 1.00 35.65 218 ASN F O 1
ATOM 18332 N N . VAL F 3 219 ? 51.780 36.075 42.082 1.00 35.34 219 VAL F N 1
ATOM 18333 C CA . VAL F 3 219 ? 51.634 35.967 40.634 1.00 35.51 219 VAL F CA 1
ATOM 18334 C C . VAL F 3 219 ? 50.973 34.645 40.268 1.00 35.77 219 VAL F C 1
ATOM 18335 O O . VAL F 3 219 ? 51.070 34.183 39.137 1.00 36.02 219 VAL F O 1
ATOM 18339 N N . ALA F 3 220 ? 50.274 34.070 41.244 1.00 36.07 220 ALA F N 1
ATOM 18340 C CA . ALA F 3 220 ? 49.556 32.802 41.106 1.00 36.25 220 ALA F CA 1
ATOM 18341 C C . ALA F 3 220 ? 48.689 32.656 42.359 1.00 36.50 220 ALA F C 1
ATOM 18342 O O . ALA F 3 220 ? 48.734 33.508 43.244 1.00 36.81 220 ALA F O 1
ATOM 18344 N N . PRO F 3 221 ? 47.848 31.611 42.434 1.00 36.74 221 PRO F N 1
ATOM 18345 C CA . PRO F 3 221 ? 47.011 31.455 43.632 1.00 36.70 221 PRO F CA 1
ATOM 18346 C C . PRO F 3 221 ? 47.811 31.205 44.906 1.00 37.00 221 PRO F C 1
ATOM 18347 O O . PRO F 3 221 ? 47.265 31.259 46.014 1.00 37.40 221 PRO F O 1
ATOM 18351 N N . THR F 3 222 ? 49.100 30.923 44.744 1.00 36.77 222 THR F N 1
ATOM 18352 C CA . THR F 3 222 ? 50.003 30.683 45.869 1.00 37.03 222 THR F CA 1
ATOM 18353 C C . THR F 3 222 ? 51.386 31.175 45.488 1.00 37.24 222 THR F C 1
ATOM 18354 O O . THR F 3 222 ? 51.625 31.580 44.351 1.00 37.18 222 THR F O 1
ATOM 18358 N N . ALA F 3 223 ? 52.293 31.140 46.454 1.00 37.80 223 ALA F N 1
ATOM 18359 C CA . ALA F 3 223 ? 53.668 31.536 46.218 1.00 38.24 223 ALA F CA 1
ATOM 18360 C C . ALA F 3 223 ? 54.250 30.434 45.335 1.00 38.76 223 ALA F C 1
ATOM 18361 O O . ALA F 3 223 ? 53.907 29.257 45.493 1.00 39.00 223 ALA F O 1
ATOM 18363 N N . LEU F 3 224 ? 55.096 30.811 44.385 1.00 39.14 224 LEU F N 1
ATOM 18364 C CA . LEU F 3 224 ? 55.684 29.830 43.485 1.00 40.06 224 LEU F CA 1
ATOM 18365 C C . LEU F 3 224 ? 57.193 29.739 43.553 1.00 40.74 224 LEU F C 1
ATOM 18366 O O . LEU F 3 224 ? 57.883 30.740 43.715 1.00 40.62 224 LEU F O 1
ATOM 18371 N N . ARG F 3 225 ? 57.700 28.519 43.452 1.00 41.75 225 ARG F N 1
ATOM 18372 C CA . ARG F 3 225 ? 59.133 28.310 43.416 1.00 42.73 225 ARG F CA 1
ATOM 18373 C C . ARG F 3 225 ? 59.439 28.143 41.925 1.00 43.18 225 ARG F C 1
ATOM 18374 O O . ARG F 3 225 ? 58.837 27.302 41.256 1.00 43.44 225 ARG F O 1
ATOM 18382 N N . ALA F 3 226 ? 60.327 28.975 41.396 1.00 43.56 226 ALA F N 1
ATOM 18383 C CA . ALA F 3 226 ? 60.676 28.911 39.984 1.00 44.34 226 ALA F CA 1
ATOM 18384 C C . ALA F 3 226 ? 61.811 27.918 39.736 1.00 44.93 226 ALA F C 1
ATOM 18385 O O . ALA F 3 226 ? 62.966 28.307 39.544 1.00 44.86 226 ALA F O 1
ATOM 18387 N N . GLU F 3 227 ? 61.467 26.632 39.727 1.00 45.81 227 GLU F N 1
ATOM 18388 C CA . GLU F 3 227 ? 62.443 25.568 39.521 1.00 46.83 227 GLU F CA 1
ATOM 18389 C C . GLU F 3 227 ? 63.153 25.618 38.168 1.00 47.51 227 GLU F C 1
ATOM 18390 O O . GLU F 3 227 ? 64.381 25.471 38.100 1.00 47.38 227 GLU F O 1
ATOM 18396 N N . ALA F 3 228 ? 62.390 25.845 37.099 1.00 48.07 228 ALA F N 1
ATOM 18397 C CA . ALA F 3 228 ? 62.969 25.934 35.759 1.00 48.54 228 ALA F CA 1
ATOM 18398 C C . ALA F 3 228 ? 63.877 27.164 35.675 1.00 49.15 228 ALA F C 1
ATOM 18399 O O . ALA F 3 228 ? 64.861 27.171 34.927 1.00 49.40 228 ALA F O 1
ATOM 18401 N N . ALA F 3 229 ? 63.538 28.201 36.445 1.00 49.30 229 ALA F N 1
ATOM 18402 C CA . ALA F 3 229 ? 64.330 29.428 36.483 1.00 49.45 229 ALA F CA 1
ATOM 18403 C C . ALA F 3 229 ? 65.660 29.122 37.163 1.00 49.56 229 ALA F C 1
ATOM 18404 O O . ALA F 3 229 ? 66.703 29.660 36.785 1.00 49.65 229 ALA F O 1
ATOM 18406 N N . GLU F 3 230 ? 65.618 28.263 38.174 1.00 49.61 230 GLU F N 1
ATOM 18407 C CA . GLU F 3 230 ? 66.826 27.867 38.880 1.00 50.10 230 GLU F CA 1
ATOM 18408 C C . GLU F 3 230 ? 67.668 27.029 37.927 1.00 50.22 230 GLU F C 1
ATOM 18409 O O . GLU F 3 230 ? 68.889 27.195 37.849 1.00 50.29 230 GLU F O 1
ATOM 18415 N N . ALA F 3 231 ? 66.994 26.155 37.181 1.00 50.26 231 ALA F N 1
ATOM 18416 C CA . ALA F 3 231 ? 67.649 25.268 36.224 1.00 50.48 231 ALA F CA 1
ATOM 18417 C C . ALA F 3 231 ? 68.422 26.022 35.144 1.00 50.60 231 ALA F C 1
ATOM 18418 O O . ALA F 3 231 ? 69.347 25.480 34.547 1.00 50.86 231 ALA F O 1
ATOM 18420 N N . ALA F 3 232 ? 68.050 27.272 34.899 1.00 50.77 232 ALA F N 1
ATOM 18421 C CA . ALA F 3 232 ? 68.732 28.067 33.893 1.00 51.28 232 ALA F CA 1
ATOM 18422 C C . ALA F 3 232 ? 70.003 28.732 34.426 1.00 51.97 232 ALA F C 1
ATOM 18423 O O . ALA F 3 232 ? 70.713 29.407 33.675 1.00 52.24 232 ALA F O 1
ATOM 18425 N N . LEU F 3 233 ? 70.312 28.516 35.705 1.00 52.59 233 LEU F N 1
ATOM 18426 C CA . LEU F 3 233 ? 71.493 29.127 36.316 1.00 53.31 233 LEU F CA 1
ATOM 18427 C C . LEU F 3 233 ? 72.423 28.165 37.041 1.00 53.82 233 LEU F C 1
ATOM 18428 O O . LEU F 3 233 ? 73.626 28.417 37.134 1.00 53.87 233 LEU F O 1
ATOM 18433 N N . LEU F 3 234 ? 71.863 27.085 37.575 1.00 54.42 234 LEU F N 1
ATOM 18434 C CA . LEU F 3 234 ? 72.639 26.088 38.314 1.00 55.14 234 LEU F CA 1
ATOM 18435 C C . LEU F 3 234 ? 73.850 25.571 37.534 1.00 55.42 234 LEU F C 1
ATOM 18436 O O . LEU F 3 234 ? 73.711 25.045 36.432 1.00 55.43 234 LEU F O 1
ATOM 18441 N N . GLY F 3 235 ? 75.036 25.741 38.108 1.00 55.87 235 GLY F N 1
ATOM 18442 C CA . GLY F 3 235 ? 76.252 25.260 37.471 1.00 56.61 235 GLY F CA 1
ATOM 18443 C C . GLY F 3 235 ? 76.694 25.967 36.205 1.00 56.99 235 GLY F C 1
ATOM 18444 O O . GLY F 3 235 ? 77.725 25.613 35.628 1.00 57.09 235 GLY F O 1
ATOM 18445 N N . LYS F 3 236 ? 75.903 26.936 35.751 1.00 57.24 236 LYS F N 1
ATOM 18446 C CA . LYS F 3 236 ? 76.230 27.704 34.554 1.00 57.38 236 LYS F CA 1
ATOM 18447 C C . LYS F 3 236 ? 76.858 29.024 34.996 1.00 57.59 236 LYS F C 1
ATOM 18448 O O . LYS F 3 236 ? 76.715 29.430 36.151 1.00 57.58 236 LYS F O 1
ATOM 18454 N N . ALA F 3 237 ? 77.584 29.670 34.088 1.00 57.99 237 ALA F N 1
ATOM 18455 C CA . ALA F 3 237 ? 78.225 30.945 34.388 1.00 58.28 237 ALA F CA 1
ATOM 18456 C C . ALA F 3 237 ? 77.153 32.022 34.501 1.00 58.42 237 ALA F C 1
ATOM 18457 O O . ALA F 3 237 ? 76.103 31.929 33.860 1.00 58.31 237 ALA F O 1
ATOM 18459 N N . PHE F 3 238 ? 77.412 33.037 35.318 1.00 58.62 238 PHE F N 1
ATOM 18460 C CA . PHE F 3 238 ? 76.445 34.111 35.491 1.00 58.77 238 PHE F CA 1
ATOM 18461 C C . PHE F 3 238 ? 76.539 35.154 34.379 1.00 58.80 238 PHE F C 1
ATOM 18462 O O . PHE F 3 238 ? 77.321 36.104 34.461 1.00 58.58 238 PHE F O 1
ATOM 18470 N N . THR F 3 239 ? 75.755 34.949 33.325 1.00 59.04 239 THR F N 1
ATOM 18471 C CA . THR F 3 239 ? 75.732 35.878 32.204 1.00 59.29 239 THR F CA 1
ATOM 18472 C C . THR F 3 239 ? 74.379 36.561 32.098 1.00 59.12 239 THR F C 1
ATOM 18473 O O . THR F 3 239 ? 73.398 36.147 32.724 1.00 59.13 239 THR F O 1
ATOM 18477 N N . LYS F 3 240 ? 74.336 37.575 31.242 1.00 58.79 240 LYS F N 1
ATOM 18478 C CA . LYS F 3 240 ? 73.135 38.346 30.984 1.00 58.27 240 LYS F CA 1
ATOM 18479 C C . LYS F 3 240 ? 72.079 37.444 30.335 1.00 57.52 240 LYS F C 1
ATOM 18480 O O . LYS F 3 240 ? 70.898 37.533 30.663 1.00 57.57 240 LYS F O 1
ATOM 18486 N N . GLU F 3 241 ? 72.520 36.549 29.451 1.00 56.75 241 GLU F N 1
ATOM 18487 C CA . GLU F 3 241 ? 71.623 35.629 28.750 1.00 55.79 241 GLU F CA 1
ATOM 18488 C C . GLU F 3 241 ? 71.029 34.590 29.691 1.00 54.98 241 GLU F C 1
ATOM 18489 O O . GLU F 3 241 ? 69.878 34.174 29.521 1.00 54.82 241 GLU F O 1
ATOM 18495 N N . ALA F 3 242 ? 71.825 34.162 30.670 1.00 53.89 242 ALA F N 1
ATOM 18496 C CA . ALA F 3 242 ? 71.382 33.175 31.652 1.00 52.84 242 ALA F CA 1
ATOM 18497 C C . ALA F 3 242 ? 70.237 33.741 32.497 1.00 52.11 242 ALA F C 1
ATOM 18498 O O . ALA F 3 242 ? 69.230 33.070 32.730 1.00 52.10 242 ALA F O 1
ATOM 18500 N N . VAL F 3 243 ? 70.402 34.988 32.935 1.00 51.27 243 VAL F N 1
ATOM 18501 C CA . VAL F 3 243 ? 69.404 35.682 33.744 1.00 50.24 243 VAL F CA 1
ATOM 18502 C C . VAL F 3 243 ? 68.071 35.807 33.000 1.00 49.68 243 VAL F C 1
ATOM 18503 O O . VAL F 3 243 ? 67.008 35.510 33.557 1.00 49.40 243 VAL F O 1
ATOM 18507 N N . GLN F 3 244 ? 68.140 36.215 31.734 1.00 48.94 244 GLN F N 1
ATOM 18508 C CA . GLN F 3 244 ? 66.948 36.372 30.907 1.00 48.15 244 GLN F CA 1
ATOM 18509 C C . GLN F 3 244 ? 66.252 35.028 30.726 1.00 47.74 244 GLN F C 1
ATOM 18510 O O . GLN F 3 244 ? 65.021 34.950 30.761 1.00 47.55 244 GLN F O 1
ATOM 18516 N N . ALA F 3 245 ? 67.048 33.973 30.548 1.00 47.26 245 ALA F N 1
ATOM 18517 C CA . ALA F 3 245 ? 66.515 32.621 30.382 1.00 46.77 245 ALA F CA 1
ATOM 18518 C C . ALA F 3 245 ? 65.720 32.242 31.626 1.00 46.18 245 ALA F C 1
ATOM 18519 O O . ALA F 3 245 ? 64.650 31.639 31.533 1.00 46.07 245 ALA F O 1
ATOM 18521 N N . ALA F 3 246 ? 66.251 32.617 32.787 1.00 45.59 246 ALA F N 1
ATOM 18522 C CA . ALA F 3 246 ? 65.595 32.344 34.060 1.00 45.35 246 ALA F CA 1
ATOM 18523 C C . ALA F 3 246 ? 64.306 33.161 34.138 1.00 45.05 246 ALA F C 1
ATOM 18524 O O . ALA F 3 246 ? 63.247 32.642 34.506 1.00 44.81 246 ALA F O 1
ATOM 18526 N N . ALA F 3 247 ? 64.406 34.431 33.752 1.00 44.72 247 ALA F N 1
ATOM 18527 C CA . ALA F 3 247 ? 63.264 35.338 33.759 1.00 44.67 247 ALA F CA 1
ATOM 18528 C C . ALA F 3 247 ? 62.149 34.789 32.886 1.00 44.47 247 ALA F C 1
ATOM 18529 O O . ALA F 3 247 ? 60.973 34.868 33.239 1.00 44.44 247 ALA F O 1
ATOM 18531 N N . ASP F 3 248 ? 62.532 34.208 31.756 1.00 44.44 248 ASP F N 1
ATOM 18532 C CA . ASP F 3 248 ? 61.564 33.635 30.837 1.00 44.72 248 ASP F CA 1
ATOM 18533 C C . ASP F 3 248 ? 60.938 32.391 31.459 1.00 44.26 248 ASP F C 1
ATOM 18534 O O . ASP F 3 248 ? 59.750 32.117 31.259 1.00 44.23 248 ASP F O 1
ATOM 18539 N N . ALA F 3 249 ? 61.732 31.667 32.247 1.00 43.72 249 ALA F N 1
ATOM 18540 C CA . ALA F 3 249 ? 61.265 30.450 32.918 1.00 43.32 249 ALA F CA 1
ATOM 18541 C C . ALA F 3 249 ? 60.343 30.781 34.089 1.00 42.91 249 ALA F C 1
ATOM 18542 O O . ALA F 3 249 ? 59.487 29.977 34.459 1.00 42.71 249 ALA F O 1
ATOM 18544 N N . ALA F 3 250 ? 60.556 31.950 34.690 1.00 42.47 250 ALA F N 1
ATOM 18545 C CA . ALA F 3 250 ? 59.731 32.417 35.796 1.00 41.87 250 ALA F CA 1
ATOM 18546 C C . ALA F 3 250 ? 58.409 32.890 35.197 1.00 41.63 250 ALA F C 1
ATOM 18547 O O . ALA F 3 250 ? 57.332 32.500 35.655 1.00 41.67 250 ALA F O 1
ATOM 18549 N N . ILE F 3 251 ? 58.513 33.693 34.138 1.00 41.09 251 ILE F N 1
ATOM 18550 C CA . ILE F 3 251 ? 57.359 34.228 33.418 1.00 41.06 251 ILE F CA 1
ATOM 18551 C C . ILE F 3 251 ? 56.396 33.127 32.954 1.00 41.22 251 ILE F C 1
ATOM 18552 O O . ILE F 3 251 ? 55.172 33.244 33.110 1.00 41.03 251 ILE F O 1
ATOM 18557 N N . ALA F 3 252 ? 56.963 32.057 32.399 1.00 41.37 252 ALA F N 1
ATOM 18558 C CA . ALA F 3 252 ? 56.190 30.928 31.885 1.00 41.22 252 ALA F CA 1
ATOM 18559 C C . ALA F 3 252 ? 55.283 30.247 32.906 1.00 41.26 252 ALA F C 1
ATOM 18560 O O . ALA F 3 252 ? 54.248 29.696 32.531 1.00 41.13 252 ALA F O 1
ATOM 18562 N N . ILE F 3 253 ? 55.663 30.271 34.186 1.00 41.48 253 ILE F N 1
ATOM 18563 C CA . ILE F 3 253 ? 54.838 29.629 35.217 1.00 41.57 253 ILE F CA 1
ATOM 18564 C C . ILE F 3 253 ? 53.841 30.550 35.923 1.00 41.53 253 ILE F C 1
ATOM 18565 O O . ILE F 3 253 ? 53.037 30.086 36.741 1.00 41.66 253 ILE F O 1
ATOM 18570 N N . CYS F 3 254 ? 53.885 31.845 35.607 1.00 41.27 254 CYS F N 1
ATOM 18571 C CA . CYS F 3 254 ? 52.971 32.812 36.210 1.00 41.07 254 CYS F CA 1
ATOM 18572 C C . CYS F 3 254 ? 51.516 32.578 35.801 1.00 41.45 254 CYS F C 1
ATOM 18573 O O . CYS F 3 254 ? 51.230 32.223 34.658 1.00 41.69 254 CYS F O 1
ATOM 18576 N N . GLU F 3 255 ? 50.603 32.750 36.752 1.00 41.78 255 GLU F N 1
ATOM 18577 C CA . GLU F 3 255 ? 49.164 32.596 36.517 1.00 42.12 255 GLU F CA 1
ATOM 18578 C C . GLU F 3 255 ? 48.461 33.668 37.376 1.00 42.39 255 GLU F C 1
ATOM 18579 O O . GLU F 3 255 ? 47.523 33.371 38.116 1.00 42.64 255 GLU F O 1
ATOM 18585 N N . PRO F 3 256 ? 48.850 34.949 37.203 1.00 42.77 256 PRO F N 1
ATOM 18586 C CA . PRO F 3 256 ? 48.300 36.087 37.952 1.00 43.16 256 PRO F CA 1
ATOM 18587 C C . PRO F 3 256 ? 46.807 36.326 37.830 1.00 43.48 256 PRO F C 1
ATOM 18588 O O . PRO F 3 256 ? 46.182 35.986 36.826 1.00 43.69 256 PRO F O 1
ATOM 18592 N N . ALA F 3 257 ? 46.255 36.945 38.867 1.00 44.00 257 ALA F N 1
ATOM 18593 C CA . ALA F 3 257 ? 44.839 37.283 38.908 1.00 44.57 257 ALA F CA 1
ATOM 18594 C C . ALA F 3 257 ? 44.690 38.752 38.518 1.00 44.75 257 ALA F C 1
ATOM 18595 O O . ALA F 3 257 ? 45.513 39.586 38.900 1.00 44.59 257 ALA F O 1
ATOM 18597 N N . GLU F 3 258 ? 43.676 39.059 37.716 1.00 45.11 258 GLU F N 1
ATOM 18598 C CA . GLU F 3 258 ? 43.443 40.438 37.313 1.00 45.64 258 GLU F CA 1
ATOM 18599 C C . GLU F 3 258 ? 42.690 41.201 38.411 1.00 45.24 258 GLU F C 1
ATOM 18600 O O . GLU F 3 258 ? 41.629 40.767 38.874 1.00 45.24 258 GLU F O 1
ATOM 18606 N N . ASP F 3 259 ? 43.283 42.304 38.862 1.00 44.56 259 ASP F N 1
ATOM 18607 C CA . ASP F 3 259 ? 42.687 43.163 39.885 1.00 43.80 259 ASP F CA 1
ATOM 18608 C C . ASP F 3 259 ? 43.228 44.587 39.734 1.00 43.15 259 ASP F C 1
ATOM 18609 O O . ASP F 3 259 ? 43.857 44.899 38.718 1.00 43.25 259 ASP F O 1
ATOM 18614 N N . LEU F 3 260 ? 43.004 45.443 40.729 1.00 42.43 260 LEU F N 1
ATOM 18615 C CA . LEU F 3 260 ? 43.475 46.822 40.648 1.00 41.89 260 LEU F CA 1
ATOM 18616 C C . LEU F 3 260 ? 44.990 47.028 40.591 1.00 41.43 260 LEU F C 1
ATOM 18617 O O . LEU F 3 260 ? 45.456 48.130 40.301 1.00 41.00 260 LEU F O 1
ATOM 18622 N N . ARG F 3 261 ? 45.759 45.979 40.862 1.00 41.11 261 ARG F N 1
ATOM 18623 C CA . ARG F 3 261 ? 47.215 46.080 40.804 1.00 41.13 261 ARG F CA 1
ATOM 18624 C C . ARG F 3 261 ? 47.712 45.904 39.371 1.00 40.45 261 ARG F C 1
ATOM 18625 O O . ARG F 3 261 ? 48.860 46.219 39.064 1.00 40.19 261 ARG F O 1
ATOM 18633 N N . GLY F 3 262 ? 46.836 45.408 38.501 1.00 39.53 262 GLY F N 1
ATOM 18634 C CA . GLY F 3 262 ? 47.199 45.205 37.111 1.00 39.21 262 GLY F CA 1
ATOM 18635 C C . GLY F 3 262 ? 46.593 43.939 36.542 1.00 39.06 262 GLY F C 1
ATOM 18636 O O . GLY F 3 262 ? 45.927 43.188 37.260 1.00 39.21 262 GLY F O 1
ATOM 18637 N N . ASP F 3 263 ? 46.773 43.714 35.244 1.00 38.63 263 ASP F N 1
ATOM 18638 C CA . ASP F 3 263 ? 46.244 42.498 34.631 1.00 38.39 263 ASP F CA 1
ATOM 18639 C C . ASP F 3 263 ? 47.329 41.422 34.576 1.00 38.22 263 ASP F C 1
ATOM 18640 O O . ASP F 3 263 ? 48.477 41.675 34.969 1.00 38.04 263 ASP F O 1
ATOM 18645 N N . ALA F 3 264 ? 46.961 40.225 34.123 1.00 38.02 264 ALA F N 1
ATOM 18646 C CA . ALA F 3 264 ? 47.907 39.114 34.028 1.00 38.07 264 ALA F CA 1
ATOM 18647 C C . ALA F 3 264 ? 49.137 39.498 33.197 1.00 38.27 264 ALA F C 1
ATOM 18648 O O . ALA F 3 264 ? 50.275 39.188 33.561 1.00 37.95 264 ALA F O 1
ATOM 18650 N N . ASP F 3 265 ? 48.892 40.230 32.116 1.00 38.42 265 ASP F N 1
ATOM 18651 C CA . ASP F 3 265 ? 49.934 40.687 31.216 1.00 38.59 265 ASP F CA 1
ATOM 18652 C C . ASP F 3 265 ? 50.991 41.508 31.958 1.00 37.89 265 ASP F C 1
ATOM 18653 O O . ASP F 3 265 ? 52.186 41.223 31.866 1.00 38.36 265 ASP F O 1
ATOM 18658 N N . TYR F 3 266 ? 50.546 42.500 32.724 1.00 36.85 266 TYR F N 1
ATOM 18659 C CA . TYR F 3 266 ? 51.459 43.359 33.486 1.00 35.71 266 TYR F CA 1
ATOM 18660 C C . TYR F 3 266 ? 52.177 42.600 34.615 1.00 35.23 266 TYR F C 1
ATOM 18661 O O . TYR F 3 266 ? 53.404 42.653 34.734 1.00 34.81 266 TYR F O 1
ATOM 18670 N N . LYS F 3 267 ? 51.407 41.884 35.427 1.00 35.11 267 LYS F N 1
ATOM 18671 C CA . LYS F 3 267 ? 51.971 41.129 36.541 1.00 35.38 267 LYS F CA 1
ATOM 18672 C C . LYS F 3 267 ? 53.013 40.100 36.104 1.00 35.51 267 LYS F C 1
ATOM 18673 O O . LYS F 3 267 ? 54.014 39.893 36.798 1.00 35.55 267 LYS F O 1
ATOM 18679 N N . THR F 3 268 ? 52.776 39.463 34.956 1.00 35.34 268 THR F N 1
ATOM 18680 C CA . THR F 3 268 ? 53.699 38.471 34.420 1.00 35.13 268 THR F CA 1
ATOM 18681 C C . THR F 3 268 ? 54.997 39.158 34.004 1.00 34.98 268 THR F C 1
ATOM 18682 O O . THR F 3 268 ? 56.081 38.748 34.414 1.00 35.07 268 THR F O 1
ATOM 18686 N N . ALA F 3 269 ? 54.883 40.229 33.226 1.00 34.53 269 ALA F N 1
ATOM 18687 C CA . ALA F 3 269 ? 56.056 40.970 32.783 1.00 34.48 269 ALA F CA 1
ATOM 18688 C C . ALA F 3 269 ? 56.825 41.492 33.995 1.00 34.68 269 ALA F C 1
ATOM 18689 O O . ALA F 3 269 ? 58.062 41.498 34.007 1.00 35.13 269 ALA F O 1
ATOM 18691 N N . MET F 3 270 ? 56.089 41.900 35.026 1.00 34.34 270 MET F N 1
ATOM 18692 C CA . MET F 3 270 ? 56.711 42.416 36.240 1.00 33.87 270 MET F CA 1
ATOM 18693 C C . MET F 3 270 ? 57.394 41.321 37.057 1.00 33.72 270 MET F C 1
ATOM 18694 O O . MET F 3 270 ? 58.426 41.563 37.693 1.00 33.02 270 MET F O 1
ATOM 18699 N N . ALA F 3 271 ? 56.819 40.120 37.037 1.00 33.60 271 ALA F N 1
ATOM 18700 C CA . ALA F 3 271 ? 57.411 38.994 37.748 1.00 33.99 271 ALA F CA 1
ATOM 18701 C C . ALA F 3 271 ? 58.789 38.779 37.121 1.00 34.35 271 ALA F C 1
ATOM 18702 O O . ALA F 3 271 ? 59.800 38.693 37.822 1.00 34.03 271 ALA F O 1
ATOM 18704 N N . GLY F 3 272 ? 58.823 38.783 35.790 1.00 34.51 272 GLY F N 1
ATOM 18705 C CA . GLY F 3 272 ? 60.071 38.595 35.080 1.00 35.25 272 GLY F CA 1
ATOM 18706 C C . GLY F 3 272 ? 61.071 39.673 35.423 1.00 35.71 272 GLY F C 1
ATOM 18707 O O . GLY F 3 272 ? 62.253 39.393 35.654 1.00 35.95 272 GLY F O 1
ATOM 18708 N N . GLN F 3 273 ? 60.578 40.906 35.503 1.00 36.33 273 GLN F N 1
ATOM 18709 C CA . GLN F 3 273 ? 61.409 42.058 35.827 1.00 36.66 273 GLN F CA 1
ATOM 18710 C C . GLN F 3 273 ? 61.983 41.969 37.239 1.00 36.70 273 GLN F C 1
ATOM 18711 O O . GLN F 3 273 ? 63.143 42.317 37.472 1.00 36.25 273 GLN F O 1
ATOM 18717 N N . MET F 3 274 ? 61.162 41.508 38.179 1.00 37.04 274 MET F N 1
ATOM 18718 C CA . MET F 3 274 ? 61.598 41.368 39.560 1.00 37.59 274 MET F CA 1
ATOM 18719 C C . MET F 3 274 ? 62.629 40.249 39.672 1.00 38.44 274 MET F C 1
ATOM 18720 O O . MET F 3 274 ? 63.548 40.311 40.500 1.00 38.19 274 MET F O 1
ATOM 18725 N N . VAL F 3 275 ? 62.489 39.244 38.809 1.00 39.14 275 VAL F N 1
ATOM 18726 C CA . VAL F 3 275 ? 63.413 38.122 38.783 1.00 40.02 275 VAL F CA 1
ATOM 18727 C C . VAL F 3 275 ? 64.786 38.615 38.333 1.00 40.57 275 VAL F C 1
ATOM 18728 O O . VAL F 3 275 ? 65.776 38.382 39.024 1.00 40.51 275 VAL F O 1
ATOM 18732 N N . LYS F 3 276 ? 64.830 39.343 37.213 1.00 41.41 276 LYS F N 1
ATOM 18733 C CA . LYS F 3 276 ? 66.086 39.890 36.684 1.00 42.10 276 LYS F CA 1
ATOM 18734 C C . LYS F 3 276 ? 66.805 40.716 37.732 1.00 42.29 276 LYS F C 1
ATOM 18735 O O . LYS F 3 276 ? 68.017 40.574 37.931 1.00 42.47 276 LYS F O 1
ATOM 18741 N N . ARG F 3 277 ? 66.055 41.612 38.368 1.00 42.32 277 ARG F N 1
ATOM 18742 C CA . ARG F 3 277 ? 66.606 42.482 39.396 1.00 42.64 277 ARG F CA 1
ATOM 18743 C C . ARG F 3 277 ? 67.076 41.716 40.620 1.00 42.70 277 ARG F C 1
ATOM 18744 O O . ARG F 3 277 ? 68.149 41.994 41.152 1.00 42.70 277 ARG F O 1
ATOM 18752 N N . ALA F 3 278 ? 66.288 40.736 41.051 1.00 42.85 278 ALA F N 1
ATOM 18753 C CA . ALA F 3 278 ? 66.643 39.948 42.222 1.00 43.21 278 ALA F CA 1
ATOM 18754 C C . ALA F 3 278 ? 67.925 39.155 41.989 1.00 43.62 278 ALA F C 1
ATOM 18755 O O . ALA F 3 278 ? 68.806 39.136 42.848 1.00 43.53 278 ALA F O 1
ATOM 18757 N N . LEU F 3 279 ? 68.039 38.536 40.815 1.00 44.02 279 LEU F N 1
ATOM 18758 C CA . LEU F 3 279 ? 69.223 37.752 40.469 1.00 44.54 279 LEU F CA 1
ATOM 18759 C C . LEU F 3 279 ? 70.482 38.609 40.439 1.00 45.21 279 LEU F C 1
ATOM 18760 O O . LEU F 3 279 ? 71.505 38.221 41.000 1.00 45.50 279 LEU F O 1
ATOM 18765 N N . ASN F 3 280 ? 70.404 39.788 39.827 1.00 45.89 280 ASN F N 1
ATOM 18766 C CA . ASN F 3 280 ? 71.565 40.670 39.775 1.00 46.59 280 ASN F CA 1
ATOM 18767 C C . ASN F 3 280 ? 71.930 41.196 41.150 1.00 47.03 280 ASN F C 1
ATOM 18768 O O . ASN F 3 280 ? 73.107 41.333 41.478 1.00 47.09 280 ASN F O 1
ATOM 18773 N N . ALA F 3 281 ? 70.913 41.489 41.952 1.00 47.82 281 ALA F N 1
ATOM 18774 C CA . ALA F 3 281 ? 71.128 41.989 43.301 1.00 48.50 281 ALA F CA 1
ATOM 18775 C C . ALA F 3 281 ? 71.728 40.881 44.161 1.00 49.01 281 ALA F C 1
ATOM 18776 O O . ALA F 3 281 ? 72.658 41.122 44.929 1.00 49.00 281 ALA F O 1
ATOM 18778 N N . ALA F 3 282 ? 71.205 39.666 44.011 1.00 49.85 282 ALA F N 1
ATOM 18779 C CA . ALA F 3 282 ? 71.692 38.515 44.770 1.00 51.03 282 ALA F CA 1
ATOM 18780 C C . ALA F 3 282 ? 73.144 38.192 44.404 1.00 52.03 282 ALA F C 1
ATOM 18781 O O . ALA F 3 282 ? 73.968 37.934 45.282 1.00 51.98 282 ALA F O 1
ATOM 18783 N N . TRP F 3 283 ? 73.451 38.227 43.106 1.00 53.17 283 TRP F N 1
ATOM 18784 C CA . TRP F 3 283 ? 74.800 37.957 42.615 1.00 54.34 283 TRP F CA 1
ATOM 18785 C C . TRP F 3 283 ? 75.800 38.970 43.174 1.00 54.98 283 TRP F C 1
ATOM 18786 O O . TRP F 3 283 ? 76.883 38.599 43.632 1.00 54.84 283 TRP F O 1
ATOM 18797 N N . ALA F 3 284 ? 75.420 40.247 43.146 1.00 55.83 284 ALA F N 1
ATOM 18798 C CA . ALA F 3 284 ? 76.273 41.324 43.643 1.00 56.77 284 ALA F CA 1
ATOM 18799 C C . ALA F 3 284 ? 76.597 41.154 45.127 1.00 57.47 284 ALA F C 1
ATOM 18800 O O . ALA F 3 284 ? 77.628 41.636 45.607 1.00 57.68 284 ALA F O 1
ATOM 18802 N N . ARG F 3 285 ? 75.720 40.457 45.844 1.00 58.13 285 ARG F N 1
ATOM 18803 C CA . ARG F 3 285 ? 75.918 40.224 47.267 1.00 58.98 285 ARG F CA 1
ATOM 18804 C C . ARG F 3 285 ? 76.809 39.027 47.595 1.00 59.30 285 ARG F C 1
ATOM 18805 O O . ARG F 3 285 ? 77.269 38.891 48.728 1.00 59.30 285 ARG F O 1
ATOM 18813 N N . CYS F 3 286 ? 77.052 38.170 46.605 1.00 59.75 286 CYS F N 1
ATOM 18814 C CA . CYS F 3 286 ? 77.903 36.993 46.785 1.00 60.20 286 CYS F CA 1
ATOM 18815 C C . CYS F 3 286 ? 79.359 37.405 46.983 1.00 60.73 286 CYS F C 1
ATOM 18816 O O . CYS F 3 286 ? 79.822 38.372 46.377 1.00 60.81 286 CYS F O 1
ATOM 18819 N N . ALA F 3 287 ? 80.074 36.673 47.836 1.00 61.30 287 ALA F N 1
ATOM 18820 C CA . ALA F 3 287 ? 81.484 36.963 48.107 1.00 61.79 287 ALA F CA 1
ATOM 18821 C C . ALA F 3 287 ? 82.397 35.818 47.658 1.00 61.97 287 ALA F C 1
ATOM 18822 O O . ALA F 3 287 ? 81.928 34.739 47.282 1.00 62.26 287 ALA F O 1
#

Sequence (2475 aa):
KKIITVNVNGKAQEKAVEPRTLLIHFLREELNLTGAHIGCETSHCGACTVDIDGRSVKSCTHLAVQCDGSEVLTVEGLANKGVLHAVQEGFYKEHGLQCGFCTPGMLMRAYRFLQENPNPTEAEIRMGMTGNLCRCTGYQNIVKAVQYAARKLQEDAEARELALAGMGASRLRKEDARFIQGKGNYVDDIKMPGMLHMDIVRAPIAHGRIKKIHKDAALAMPGVHAVLTAEDLKPLKLHWMPTLAGDVAAVLADEKVHFQMQEVAIVIADDRYIAADAVEAVKVEYDELPVVIDPIDALKPDAPVLREDLAGKTSGAHGPREHHNHIFTWGAGDKAATDAVFANAPVTVSQHMYYPRVHPCPLETCGCVASFDPIKGDLTTYITSQAPHVVRTVVSMLSGIPESKVRIVSPDIGGGFGNKVGIYPGYVCAIVASIVLGRPVKWVEDRVENISTTAFARDYHMDGELAATPDGKILGLRVNVVADHGAFDACADPTKFPAGLFHICSGSYDIPRAHCSVKGVYTNKAPGGVAYSFRVTEAVYLIERMVDVLAQKLNMDKAEIRAKNFIRKEQFPYTTQFGFEYDSGDYHTALKKVLDAVDYPALRAEQAARRADPNSPTLMGIGLVTFTEVVGAGPSKMCDILGVGMFDSCEIRIHPTGSAIARMGTITQGQGHQTTYAQIIATELGIPSEVIQVEEGDTSTAPYGLGTYGSRSTPVAGAAIALAARKIHAKARKIAAHMLEVNENDLDWEVDRFKVKGDDSKFKTMADIAWQAYHQPPAGLEPGLEAVHYYDPPNFTYPFGIYLCVVDIDRATGETKVRRFYALDDCGTRINPMIIEGQIHGGLTEGYAVAMGQQMPFDAQGNLLGNTLMDYFLPTAVETPHWETDHTVTPSPHHPIGAKGVAESPHVGSIPTFTAAVVDAFAHVGVTHLDMPHTSYRVWKSLKEHNLALMIPPRFEYHAPKSVGEAVALLGQLGSDAKLLAGGHSLLPMMKLRFAQPEHLIDINRIPELRGIREEGSTVVIGAMTVENDLISSPIVQARLPLLAEAAKLIADPQVRNRGTIGGDIAHGDPGNDHPALSIAVEAHFVLEGPNGRRTVPADGFFLGTYMTLLEENEVMVEIRVPAFAQGTGWAYEKLKRKTGDWATAGCAVVMRKSGNTVSHIRIALTNVAPTALRAEAAEAALLGKAFTKEAVQAAADAAIAICEPAEDLRGDADYKTAMAGQMVKRALNAAWARCAAKKIITVNVNGKAQEKAVEPRTLLIHFLREELNLTGAHIGCETSHCGACTVDIDGRSVKSCTHLAVQCDGSEVLTVEGLANKGVLHAVQEGFYKEHGLQCGFCTPGMLMRAYRFLQENPNPTEAEIRMGMTGNLCRCTGYQNIVKAVQYAARKLQEDAEARELALAGMGASRLRKEDARFIQGKGNYVDDIKMPGMLHMDIVRAPIAHGRIKKIHKDAALAMPGVHAVLTAEDLKPLKLHWMPTLAGDVAAVLADEKVHFQMQEVAIVIADDRYIAADAVEAVKVEYDELPVVIDPIDALKPDAPVLREDLAGKTSGAHGPREHHNHIFTWGAGDKAATDAVFANAPVTVSQHMYYPRVHPCPLETCGCVASFDPIKGDLTTYITSQAPHVVRTVVSMLSGIPESKVRIVSPDIGGGFGNKVGIYPGYVCAIVASIVLGRPVKWVEDRVENISTTAFARDYHMDGELAATPDGKILGLRVNVVADHGAFDACADPTKFPAGLFHICSGSYDIPRAHCSVKGVYTNKAPGGVAYSFRVTEAVYLIERMVDVLAQKLNMDKAEIRAKNFIRKEQFPYTTQFGFEYDSGDYHTALKKVLDAVDYPALRAEQAARRADPNSPTLMGIGLVTFTEVVGAGPSKMCDILGVGMFDSCEIRIHPTGSAIARMGTITQGQGHQTTYAQIIATELGIPSEVIQVEEGDTSTAPYGLGTYGSRSTPVAGAAIALAARKIHAKARKIAAHMLEVNENDLDWEVDRFKVKGDDSKFKTMADIAWQAYHQPPAGLEPGLEAVHYYDPPNFTYPFGIYLCVVDIDRATGETKVRRFYALDDCGTRINPMIIEGQIHGGLTEGYAVAMGQQMPFDAQGNLLGNTLMDYFLPTAVETPHWETDHTVTPSPHHPIGAKGVAESPHVGSIPTFTAAVVDAFAHVGVTHLDMPHTSYRVWKSLKEHNLALMIPPRFEYHAPKSVGEAVALLGQLGSDAKLLAGGHSLLPMMKLRFAQPEHLIDINRIPELRGIREEGSTVVIGAMTVENDLISSPIVQARLPLLAEAAKLIADPQVRNRGTIGGDIAHGDPGNDHPALSIAVEAHFVLEGPNGRRTVPADGFFLGTYMTLLEENEVMVEIRVPAFAQGTGWAYEKLKRKTGDWATAGCAVVMRKSGNTVSHIRIALTNVAPTALRAEAAEAALLGKAFTKEAVQAAADAAIAICEPAEDLRGDADYKTAMAGQMVKRALNAAWARCA

Solvent-accessible surface area: 78794 Å² total

B-factor: mean 32.76, std 7.91, range [2.0, 94.76]

InterPro domains:
  IPR001041 2Fe-2S ferredoxin-type iron-sulfur binding domain [PF00111] (8-62)
  IPR001041 2Fe-2S ferredoxin-type iron-sulfur binding domain [PS51085] (4-80)
  IPR001041 2Fe-2S ferredoxin-type iron-sulfur binding domain [cd00207] (6-59)
  IPR002888 [2Fe-2S]-binding [PF01799] (76-149)
  IPR012675 Beta-grasp domain superfamily [G3DSA:3.10.20.30] (1-78)
  IPR036010 2Fe-2S ferredoxin-like superfamily [SSF54292] (6-81)
  IPR036884 [2Fe-2S]-binding domain superfamily [SSF47741] (87-156)
  IPR051452 Diverse Oxidoreductases [PTHR44379] (3-158)